Protein 6QHE (pdb70)

Sequence (1555 aa):
HMINMRNRVAIVTGGAMGMGNGCARKLAEAGAKVYLIDRSNLVAAAAQDMREAGLNANHVQVDITDQESLTSAYDGIAAESGRLDVLVNAAGVGDSRMFLDVDDAHYKKVIDVNVRGTWNSCRAAVPHMLSSNKHGRIINFGSISSGPIVADPGWTVYALSKGAIFGFTKALASEFAGQNILVNAILPGSMDTPMMRAAAADTNPADPQSVIDEIAAAVPLKRRLGTIDDAGNLALFLASDLASSYLTGQAIVLDGAFTLAEYQSMINMRNRVAIVTGGAMGMGNGCARKLAEAGAKVYLIDRSNLVAAAAQDMREAGLNANHVQVDITDQESLTSAYDGIAAESGRLDVLVNAAGVGDSRMFLDVDDAHYKKVIDVNVRGTWNSCRAAVPHMLSNKHGRIINFGSISSGPIVADPGWTVYALSKGAIFGFTKALASEFAGQNILVNAILPGSMDTPMMRAAAADTNPADPQSVIDEIAAAVPLKRRLGTIDDAGNLALFLASDLASYLTGQAIVLDGAFTLAEYHMINMRNRVAIVTGGAMGMGNGCARKLAEAGAKVYLIDRSNLVAAAAQDMREAGLNANHVQVDITDQESLTSAYDGIAAESGRLDVLVNAAGVGDSRMFLDVDDAHYKKVIDVNVRGTWNSCRAAVPHMLSNKHGRIINFGSISSGPIVADPGWTVYALSKGAIFGFTKALASEFAGQNILVNAILPGSMDTPMMRAAAADTNPADPQSVIDEIAAAVPLKRLGTIDDAGNLALFLASDLASYLTGQAIVLDGAFTLAEYHMINMRNRVAIVTGGAMGMGNGCARKLAEAGAKVYLIDRSNLVAAAAQDMREAGLNANHVQVDITDQESLTSSAYDGIAAESGRLDVLVNAAGVGDSRMFLDVDDAHYKKVIDVNVRGTWNSCRAAVPHMLSNKHGRIINFGSISSGPIVADPGWTVYALSKGAIFGFTKALASEFAGQNILVNAILPGSMDTPMMRAAAADTNPADPQSVIDEIAAAVPLKRRLGTIDDAGNLALFLASDLASYLTGQAIVLDGAFTLAEYQMINMRNRVAIVTGGAMGMGNGCARKLAEAGAKVYLIDRSNLVAAAAQDMREAGLNANHVQVDITDQESLTSAYDGIAAESGRLDVLVNAAGVGDSRMFLDVDDAHYKKVIDVNVRGTWNSCRAAVPHMLSNKHGRIINFGSISSGPIVADPGWTVYALSKGAIFGFTKALASEFAGQNILVNAILPGSMDTPMMRAAAADTNPADPQSVIDEIAAAVPLKRLGTIDDAGNLALFLASDLASSYLTGQAIVLDGAFTLAEYHMINMRNRVAIVTGGAMGMGNGCARKLAEAGAKVYLIDRSNLVAAAAQDMREAGLNANHVQVDITDQESSLTSAYDGIAAESGRLDVLVNAAGVGDSRMFLDVDDAHYKKVIDVNVRGTWNSCRAAVPHMLSNKHGRIINFGSISSGPIVADPGWTVYALSKGAIFGFTKALASEFAGQNILVNAILPGSMDTPMMRAAAADTNPADPQSVIDEIAAAVPLKRLGTIDDAGNLALFLASDLASSYLTGQAIVLDGAFTLAEY

CATH classification: 3.40.50.720

Organism: NCBI:txid2510797

Structure (mmCIF, N/CA/C/O backbone):
data_6QHE
#
_entry.id   6QHE
#
_cell.length_a   80.731
_cell.length_b   119.041
_cell.length_c   348.578
_cell.angle_alpha   90.00
_cell.angle_beta   90.00
_cell.angle_gamma   90.00
#
_symmetry.space_group_name_H-M   'C 2 2 21'
#
loop_
_entity.id
_entity.type
_entity.pdbx_description
1 polymer 'Alcohol Dehydrogenase'
2 non-polymer NICOTINAMIDE-ADENINE-DINUCLEOTIDE
3 non-polymer 'SODIUM ION'
4 water water
#
loop_
_atom_site.group_PDB
_atom_site.id
_atom_site.type_symbol
_atom_site.label_atom_id
_atom_site.label_alt_id
_atom_site.label_comp_id
_atom_site.label_asym_id
_atom_site.label_entity_id
_atom_site.label_seq_id
_atom_site.pdbx_PDB_ins_code
_atom_site.Cartn_x
_atom_site.Cartn_y
_atom_site.Cartn_z
_atom_site.occupancy
_atom_site.B_iso_or_equiv
_atom_site.auth_seq_id
_atom_site.auth_comp_id
_atom_site.auth_asym_id
_atom_site.auth_atom_id
_atom_site.pdbx_PDB_model_num
ATOM 1 N N . HIS A 1 1 ? 40.130 30.039 288.803 1.00 51.74 0 HIS A N 1
ATOM 2 C CA . HIS A 1 1 ? 40.343 29.350 290.115 1.00 50.07 0 HIS A CA 1
ATOM 3 C C . HIS A 1 1 ? 39.295 29.832 291.132 1.00 47.09 0 HIS A C 1
ATOM 4 O O . HIS A 1 1 ? 39.183 31.039 291.352 1.00 46.56 0 HIS A O 1
ATOM 11 N N . MET A 1 2 ? 38.539 28.923 291.736 1.00 43.95 1 MET A N 1
ATOM 12 C CA . MET A 1 2 ? 37.539 29.298 292.775 1.00 43.10 1 MET A CA 1
ATOM 13 C C . MET A 1 2 ? 38.274 29.610 294.090 1.00 38.24 1 MET A C 1
ATOM 14 O O . MET A 1 2 ? 37.817 30.503 294.818 1.00 40.07 1 MET A O 1
ATOM 19 N N . ILE A 1 3 ? 39.360 28.882 294.373 1.00 34.98 2 ILE A N 1
ATOM 20 C CA . ILE A 1 3 ? 40.231 29.081 295.572 1.00 36.45 2 ILE A CA 1
ATOM 21 C C . ILE A 1 3 ? 41.587 29.560 295.080 1.00 42.50 2 ILE A C 1
ATOM 22 O O . ILE A 1 3 ? 42.192 28.890 294.216 1.00 39.39 2 ILE A O 1
ATOM 27 N N . ASN A 1 4 ? 42.028 30.695 295.591 1.00 38.14 3 ASN A N 1
ATOM 28 C CA . ASN A 1 4 ? 43.369 31.214 295.252 1.00 39.93 3 ASN A CA 1
ATOM 29 C C . ASN A 1 4 ? 43.998 31.718 296.549 1.00 34.16 3 ASN A C 1
ATOM 30 O O . ASN A 1 4 ? 43.565 32.764 297.029 1.00 37.72 3 ASN A O 1
ATOM 35 N N . MET A 1 5 ? 44.959 30.988 297.087 1.00 29.75 4 MET A N 1
ATOM 36 C CA . MET A 1 5 ? 45.633 31.389 298.341 1.00 32.57 4 MET A CA 1
ATOM 37 C C . MET A 1 5 ? 47.011 31.974 298.001 1.00 32.54 4 MET A C 1
ATOM 38 O O . MET A 1 5 ? 47.845 32.094 298.928 1.00 32.67 4 MET A O 1
ATOM 43 N N . ARG A 1 6 ? 47.273 32.349 296.738 1.00 34.53 5 ARG A N 1
ATOM 44 C CA . ARG A 1 6 ? 48.603 32.904 296.339 1.00 35.07 5 ARG A CA 1
ATOM 45 C C . ARG A 1 6 ? 48.909 34.154 297.185 1.00 35.17 5 ARG A C 1
ATOM 46 O O . ARG A 1 6 ? 48.019 34.969 297.412 1.00 34.86 5 ARG A O 1
ATOM 48 N N . ASN A 1 7 ? 50.136 34.301 297.669 1.00 40.99 6 ASN A N 1
ATOM 49 C CA . ASN A 1 7 ? 50.588 35.464 298.480 1.00 39.50 6 ASN A CA 1
ATOM 50 C C . ASN A 1 7 ? 50.003 35.410 299.909 1.00 43.93 6 ASN A C 1
ATOM 51 O O . ASN A 1 7 ? 50.318 36.314 300.671 1.00 42.89 6 ASN A O 1
ATOM 56 N N . ARG A 1 8 ? 49.234 34.387 300.291 1.00 34.09 7 ARG A N 1
ATOM 57 C CA . ARG A 1 8 ? 48.812 34.235 301.698 1.00 33.03 7 ARG A CA 1
ATOM 58 C C . ARG A 1 8 ? 49.881 33.434 302.442 1.00 28.51 7 ARG A C 1
ATOM 59 O O . ARG A 1 8 ? 50.511 32.531 301.854 1.00 33.30 7 ARG A O 1
ATOM 67 N N . VAL A 1 9 ? 50.050 33.736 303.714 1.00 26.28 8 VAL A N 1
ATOM 68 C CA . VAL A 1 9 ? 51.014 33.028 304.597 1.00 27.37 8 VAL A CA 1
ATOM 69 C C . VAL A 1 9 ? 50.226 32.245 305.646 1.00 28.96 8 VAL A C 1
ATOM 70 O O . VAL A 1 9 ? 49.411 32.847 306.354 1.00 26.92 8 VAL A O 1
ATOM 74 N N . ALA A 1 10 ? 50.474 30.949 305.743 1.00 27.73 9 ALA A N 1
ATOM 75 C CA . ALA A 1 10 ? 49.816 30.053 306.720 1.00 29.25 9 ALA A CA 1
ATOM 76 C C . ALA A 1 10 ? 50.848 29.395 307.628 1.00 27.52 9 ALA A C 1
ATOM 77 O O . ALA A 1 10 ? 51.901 28.962 307.130 1.00 30.24 9 ALA A O 1
ATOM 79 N N . ILE A 1 11 ? 50.496 29.247 308.897 1.00 26.09 10 ILE A N 1
ATOM 80 C CA . ILE A 1 11 ? 51.211 28.399 309.883 1.00 27.01 10 ILE A CA 1
ATOM 81 C C . ILE A 1 11 ? 50.303 27.217 310.184 1.00 28.11 10 ILE A C 1
ATOM 82 O O . ILE A 1 11 ? 49.125 27.450 310.531 1.00 28.24 10 ILE A O 1
ATOM 87 N N . VAL A 1 12 ? 50.844 26.004 310.120 1.00 25.74 11 VAL A N 1
ATOM 88 C CA . VAL A 1 12 ? 50.095 24.790 310.517 1.00 25.58 11 VAL A CA 1
ATOM 89 C C . VAL A 1 12 ? 50.866 24.077 311.615 1.00 29.06 11 VAL A C 1
ATOM 90 O O . VAL A 1 12 ? 51.957 23.529 311.339 1.00 28.22 11 VAL A O 1
ATOM 94 N N . THR A 1 13 ? 50.294 24.018 312.811 1.00 25.92 12 THR A N 1
ATOM 95 C CA . THR A 1 13 ? 50.884 23.209 313.909 1.00 29.07 12 THR A CA 1
ATOM 96 C C . THR A 1 13 ? 50.540 21.751 313.641 1.00 28.90 12 THR A C 1
ATOM 97 O O . THR A 1 13 ? 49.488 21.479 313.039 1.00 28.50 12 THR A O 1
ATOM 101 N N . GLY A 1 14 ? 51.390 20.835 314.082 1.00 26.96 13 GLY A N 1
ATOM 102 C CA . GLY A 1 14 ? 51.241 19.403 313.789 1.00 27.53 13 GLY A CA 1
ATOM 103 C C . GLY A 1 14 ? 51.520 19.103 312.325 1.00 26.50 13 GLY A C 1
ATOM 104 O O . GLY A 1 14 ? 51.035 18.096 311.829 1.00 29.50 13 GLY A O 1
ATOM 105 N N . GLY A 1 15 ? 52.277 19.961 311.631 1.00 27.15 14 GLY A N 1
ATOM 106 C CA . GLY A 1 15 ? 52.493 19.872 310.175 1.00 29.54 14 GLY A CA 1
ATOM 107 C C . GLY A 1 15 ? 53.303 18.653 309.720 1.00 32.83 14 GLY A C 1
ATOM 108 O O . GLY A 1 15 ? 53.269 18.372 308.531 1.00 31.24 14 GLY A O 1
ATOM 109 N N . ALA A 1 16 ? 54.005 17.947 310.616 1.00 33.80 15 ALA A N 1
ATOM 110 C CA . ALA A 1 16 ? 54.961 16.877 310.216 1.00 33.54 15 ALA A CA 1
ATOM 111 C C . ALA A 1 16 ? 54.192 15.661 309.699 1.00 37.79 15 ALA A C 1
ATOM 112 O O . ALA A 1 16 ? 54.718 14.958 308.843 1.00 34.49 15 ALA A O 1
ATOM 114 N N . MET A 1 17 ? 52.997 15.380 310.227 1.00 31.75 16 MET A N 1
ATOM 115 C CA . MET A 1 17 ? 52.236 14.176 309.851 1.00 29.84 16 MET A CA 1
ATOM 116 C C . MET A 1 17 ? 50.752 14.365 310.162 1.00 30.33 16 MET A C 1
ATOM 117 O O . MET A 1 17 ? 50.390 15.414 310.714 1.00 27.90 16 MET A O 1
ATOM 122 N N . GLY A 1 18 ? 49.948 13.372 309.815 1.00 26.59 17 GLY A N 1
ATOM 123 C CA . GLY A 1 18 ? 48.520 13.361 310.174 1.00 29.43 17 GLY A CA 1
ATOM 124 C C . GLY A 1 18 ? 47.785 14.540 309.582 1.00 25.97 17 GLY A C 1
ATOM 125 O O . GLY A 1 18 ? 48.174 15.044 308.505 1.00 25.23 17 GLY A O 1
ATOM 126 N N . MET A 1 19 ? 46.708 14.971 310.252 1.00 27.90 18 MET A N 1
ATOM 127 C CA . MET A 1 19 ? 45.822 15.983 309.637 1.00 26.59 18 MET A CA 1
ATOM 128 C C . MET A 1 19 ? 46.543 17.323 309.439 1.00 25.83 18 MET A C 1
ATOM 129 O O . MET A 1 19 ? 46.235 18.019 308.474 1.00 26.55 18 MET A O 1
ATOM 134 N N . GLY A 1 20 ? 47.452 17.702 310.327 1.00 24.64 19 GLY A N 1
ATOM 135 C CA . GLY A 1 20 ? 48.219 18.948 310.125 1.00 24.78 19 GLY A CA 1
ATOM 136 C C . GLY A 1 20 ? 48.988 18.898 308.812 1.00 24.88 19 GLY A C 1
ATOM 137 O O . GLY A 1 20 ? 48.977 19.874 308.055 1.00 26.10 19 GLY A O 1
ATOM 138 N N . ASN A 1 21 ? 49.598 17.759 308.507 1.00 27.88 20 ASN A N 1
ATOM 139 C CA . ASN A 1 21 ? 50.333 17.589 307.228 1.00 28.09 20 ASN A CA 1
ATOM 140 C C . ASN A 1 21 ? 49.350 17.745 306.060 1.00 30.78 20 ASN A C 1
ATOM 141 O O . ASN A 1 21 ? 49.679 18.470 305.078 1.00 28.57 20 ASN A O 1
ATOM 146 N N . GLY A 1 22 ? 48.171 17.133 306.148 1.00 27.75 21 GLY A N 1
ATOM 147 C CA . GLY A 1 22 ? 47.121 17.281 305.118 1.00 26.22 21 GLY A CA 1
ATOM 148 C C . GLY A 1 22 ? 46.728 18.739 304.928 1.00 25.22 21 GLY A C 1
ATOM 149 O O . GLY A 1 22 ? 46.610 19.183 303.784 1.00 25.74 21 GLY A O 1
ATOM 150 N N . CYS A 1 23 ? 46.509 19.471 306.029 1.00 24.56 22 CYS A N 1
ATOM 151 C CA . CYS A 1 23 ? 46.113 20.894 305.956 1.00 24.97 22 CYS A CA 1
ATOM 152 C C . CYS A 1 23 ? 47.218 21.719 305.286 1.00 27.37 22 CYS A C 1
ATOM 153 O O . CYS A 1 23 ? 46.927 22.593 304.439 1.00 25.32 22 CYS A O 1
ATOM 156 N N . ALA A 1 24 ? 48.468 21.508 305.693 1.00 28.41 23 ALA A N 1
ATOM 157 C CA . ALA A 1 24 ? 49.605 22.256 305.102 1.00 26.60 23 ALA A CA 1
ATOM 158 C C . ALA A 1 24 ? 49.681 21.974 303.591 1.00 24.40 23 ALA A C 1
ATOM 159 O O . ALA A 1 24 ? 49.844 22.911 302.818 1.00 25.56 23 ALA A O 1
ATOM 161 N N . ARG A 1 25 ? 49.531 20.716 303.188 1.00 29.84 24 ARG A N 1
ATOM 162 C CA . ARG A 1 25 ? 49.599 20.300 301.763 1.00 29.27 24 ARG A CA 1
ATOM 163 C C . ARG A 1 25 ? 48.481 20.993 300.984 1.00 28.96 24 ARG A C 1
ATOM 164 O O . ARG A 1 25 ? 48.767 21.579 299.925 1.00 25.91 24 ARG A O 1
ATOM 167 N N . LYS A 1 26 ? 47.244 21.008 301.492 1.00 29.61 25 LYS A N 1
ATOM 168 C CA . LYS A 1 26 ? 46.126 21.602 300.717 1.00 24.80 25 LYS A CA 1
ATOM 169 C C . LYS A 1 26 ? 46.330 23.115 300.607 1.00 24.56 25 LYS A C 1
ATOM 170 O O . LYS A 1 26 ? 46.078 23.660 299.531 1.00 27.88 25 LYS A O 1
ATOM 176 N N . LEU A 1 27 ? 46.751 23.776 301.682 1.00 25.69 26 LEU A N 1
ATOM 177 C CA . LEU A 1 27 ? 46.971 25.246 301.649 1.00 25.97 26 LEU A CA 1
ATOM 178 C C . LEU A 1 27 ? 48.089 25.562 300.634 1.00 27.65 26 LEU A C 1
ATOM 179 O O . LEU A 1 27 ? 47.949 26.520 299.851 1.00 28.84 26 LEU A O 1
ATOM 184 N N . ALA A 1 28 ? 49.139 24.739 300.619 1.00 30.77 27 ALA A N 1
ATOM 185 C CA . ALA A 1 28 ? 50.311 24.930 299.721 1.00 29.22 27 ALA A CA 1
ATOM 186 C C . ALA A 1 28 ? 49.885 24.680 298.269 1.00 32.82 27 ALA A C 1
ATOM 187 O O . ALA A 1 28 ? 50.267 25.477 297.393 1.00 33.89 27 ALA A O 1
ATOM 189 N N . GLU A 1 29 ? 49.064 23.663 298.027 1.00 28.50 28 GLU A N 1
ATOM 190 C CA . GLU A 1 29 ? 48.556 23.351 296.663 1.00 31.31 28 GLU A CA 1
ATOM 191 C C . GLU A 1 29 ? 47.719 24.517 296.153 1.00 33.11 28 GLU A C 1
ATOM 192 O O . GLU A 1 29 ? 47.746 24.780 294.949 1.00 28.50 28 GLU A O 1
ATOM 198 N N . ALA A 1 30 ? 47.037 25.235 297.045 1.00 29.00 29 ALA A N 1
ATOM 199 C CA . ALA A 1 30 ? 46.198 26.397 296.685 1.00 30.52 29 ALA A CA 1
ATOM 200 C C . ALA A 1 30 ? 47.052 27.659 296.505 1.00 29.84 29 ALA A C 1
ATOM 201 O O . ALA A 1 30 ? 46.481 28.689 296.151 1.00 29.07 29 ALA A O 1
ATOM 203 N N . GLY A 1 31 ? 48.367 27.584 296.762 1.00 32.53 30 GLY A N 1
ATOM 204 C CA . GLY A 1 31 ? 49.316 28.666 296.437 1.00 35.02 30 GLY A CA 1
ATOM 205 C C . GLY A 1 31 ? 49.852 29.384 297.659 1.00 32.57 30 GLY A C 1
ATOM 206 O O . GLY A 1 31 ? 50.639 30.313 297.478 1.00 28.77 30 GLY A O 1
ATOM 207 N N . ALA A 1 32 ? 49.440 28.998 298.868 1.00 28.65 31 ALA A N 1
ATOM 208 C CA . ALA A 1 32 ? 49.901 29.668 300.111 1.00 29.10 31 ALA A CA 1
ATOM 209 C C . ALA A 1 32 ? 51.389 29.376 300.310 1.00 29.28 31 ALA A C 1
ATOM 210 O O . ALA A 1 32 ? 51.880 28.278 299.911 1.00 30.49 31 ALA A O 1
ATOM 212 N N . LYS A 1 33 ? 52.071 30.315 300.964 1.00 31.36 32 LYS A N 1
ATOM 213 C CA . LYS A 1 33 ? 53.371 30.045 301.628 1.00 32.08 32 LYS A CA 1
ATOM 214 C C . LYS A 1 33 ? 53.068 29.420 302.978 1.00 28.85 32 LYS A C 1
ATOM 215 O O . LYS A 1 33 ? 52.443 30.102 303.817 1.00 32.37 32 LYS A O 1
ATOM 221 N N . VAL A 1 34 ? 53.443 28.169 303.182 1.00 27.28 33 VAL A N 1
ATOM 222 C CA . VAL A 1 34 ? 53.051 27.413 304.398 1.00 29.12 33 VAL A CA 1
ATOM 223 C C . VAL A 1 34 ? 54.285 27.144 305.269 1.00 29.43 33 VAL A C 1
ATOM 224 O O . VAL A 1 34 ? 55.331 26.774 304.729 1.00 29.65 33 VAL A O 1
ATOM 228 N N . TYR A 1 35 ? 54.136 27.319 306.572 1.00 26.34 34 TYR A N 1
ATOM 229 C CA . TYR A 1 35 ? 55.129 26.919 307.590 1.00 27.93 34 TYR A CA 1
ATOM 230 C C . TYR A 1 35 ? 54.574 25.761 308.401 1.00 29.39 34 TYR A C 1
ATOM 231 O O . TYR A 1 35 ? 53.516 25.928 309.057 1.00 28.34 34 TYR A O 1
ATOM 240 N N . LEU A 1 36 ? 55.250 24.629 308.351 1.00 27.55 35 LEU A N 1
ATOM 241 C CA . LEU A 1 36 ? 54.980 23.441 309.193 1.00 28.82 35 LEU A CA 1
ATOM 242 C C . LEU A 1 36 ? 55.627 23.655 310.563 1.00 36.80 35 LEU A C 1
ATOM 243 O O . LEU A 1 36 ? 56.877 23.769 310.635 1.00 36.24 35 LEU A O 1
ATOM 248 N N . ILE A 1 37 ? 54.815 23.731 311.612 1.00 31.68 36 ILE A N 1
ATOM 249 C CA . ILE A 1 37 ? 55.273 23.890 313.023 1.00 32.42 36 ILE A CA 1
ATOM 250 C C . ILE A 1 37 ? 55.083 22.524 313.674 1.00 35.33 36 ILE A C 1
ATOM 251 O O . ILE A 1 37 ? 53.976 21.978 313.646 1.00 32.90 36 ILE A O 1
ATOM 256 N N . ASP A 1 38 ? 56.143 21.965 314.244 1.00 29.61 37 ASP A N 1
ATOM 257 C CA . ASP A 1 38 ? 56.050 20.639 314.882 1.00 29.72 37 ASP A CA 1
ATOM 258 C C . ASP A 1 38 ? 57.266 20.439 315.791 1.00 36.96 37 ASP A C 1
ATOM 259 O O . ASP A 1 38 ? 58.365 20.996 315.486 1.00 31.64 37 ASP A O 1
ATOM 264 N N . ARG A 1 39 ? 57.085 19.691 316.861 1.00 36.16 38 ARG A N 1
ATOM 265 C CA . ARG A 1 39 ? 58.196 19.284 317.765 1.00 33.85 38 ARG A CA 1
ATOM 266 C C . ARG A 1 39 ? 58.985 18.151 317.089 1.00 38.88 38 ARG A C 1
ATOM 267 O O . ARG A 1 39 ? 60.114 17.926 317.477 1.00 34.87 38 ARG A O 1
ATOM 270 N N . SER A 1 40 ? 58.383 17.422 316.150 1.00 37.41 39 SER A N 1
ATOM 271 C CA . SER A 1 40 ? 58.983 16.201 315.556 1.00 40.66 39 SER A CA 1
ATOM 272 C C . SER A 1 40 ? 60.228 16.555 314.727 1.00 40.58 39 SER A C 1
ATOM 273 O O . SER A 1 40 ? 60.189 17.516 313.937 1.00 34.38 39 SER A O 1
ATOM 276 N N . ASN A 1 41 ? 61.272 15.733 314.807 1.00 38.32 40 ASN A N 1
ATOM 277 C CA . ASN A 1 41 ? 62.474 15.945 313.952 1.00 39.64 40 ASN A CA 1
ATOM 278 C C . ASN A 1 41 ? 62.149 15.597 312.497 1.00 38.45 40 ASN A C 1
ATOM 279 O O . ASN A 1 41 ? 62.950 15.955 311.615 1.00 43.57 40 ASN A O 1
ATOM 284 N N . LEU A 1 42 ? 60.990 15.000 312.222 1.00 36.62 41 LEU A N 1
ATOM 285 C CA . LEU A 1 42 ? 60.528 14.646 310.846 1.00 37.28 41 LEU A CA 1
ATOM 286 C C . LEU A 1 42 ? 59.995 15.876 310.122 1.00 33.21 41 LEU A C 1
ATOM 287 O O . LEU A 1 42 ? 59.736 15.775 308.902 1.00 37.79 41 LEU A O 1
ATOM 292 N N . VAL A 1 43 ? 59.853 17.008 310.790 1.00 34.58 42 VAL A N 1
ATOM 293 C CA . VAL A 1 43 ? 59.158 18.166 310.170 1.00 35.22 42 VAL A CA 1
ATOM 294 C C . VAL A 1 43 ? 60.004 18.728 309.019 1.00 37.50 42 VAL A C 1
ATOM 295 O O . VAL A 1 43 ? 59.417 19.153 308.021 1.00 33.77 42 VAL A O 1
ATOM 299 N N . ALA A 1 44 ? 61.340 18.755 309.124 1.00 41.49 43 ALA A N 1
ATOM 300 C CA . ALA A 1 44 ? 62.188 19.300 308.032 1.00 37.27 43 ALA A CA 1
ATOM 301 C C . ALA A 1 44 ? 61.972 18.477 306.751 1.00 34.58 43 ALA A C 1
ATOM 302 O O . ALA A 1 44 ? 61.751 19.082 305.689 1.00 35.73 43 ALA A O 1
ATOM 304 N N . ALA A 1 45 ? 61.967 17.149 306.845 1.00 36.56 44 ALA A N 1
ATOM 305 C CA . ALA A 1 45 ? 61.754 16.248 305.691 1.00 34.96 44 ALA A CA 1
ATOM 306 C C . ALA A 1 45 ? 60.339 16.439 305.136 1.00 38.64 44 ALA A C 1
ATOM 307 O O . ALA A 1 45 ? 60.149 16.343 303.910 1.00 36.56 44 ALA A O 1
ATOM 309 N N . ALA A 1 46 ? 59.353 16.655 306.007 1.00 36.71 45 ALA A N 1
ATOM 310 C CA . ALA A 1 46 ? 57.958 16.889 305.561 1.00 38.83 45 ALA A CA 1
ATOM 311 C C . ALA A 1 46 ? 57.924 18.135 304.669 1.00 32.54 45 ALA A C 1
ATOM 312 O O . ALA A 1 46 ? 57.271 18.094 303.611 1.00 36.01 45 ALA A O 1
ATOM 314 N N . ALA A 1 47 ? 58.565 19.228 305.080 1.00 31.63 46 ALA A N 1
ATOM 315 C CA . ALA A 1 47 ? 58.564 20.487 304.304 1.00 34.53 46 ALA A CA 1
ATOM 316 C C . ALA A 1 47 ? 59.352 20.266 302.996 1.00 37.89 46 ALA A C 1
ATOM 317 O O . ALA A 1 47 ? 58.895 20.712 301.937 1.00 33.47 46 ALA A O 1
ATOM 319 N N . GLN A 1 48 ? 60.485 19.564 303.080 1.00 38.70 47 GLN A N 1
ATOM 320 C CA . GLN A 1 48 ? 61.315 19.204 301.898 1.00 41.11 47 GLN A CA 1
ATOM 321 C C . GLN A 1 48 ? 60.466 18.460 300.856 1.00 39.82 47 GLN A C 1
ATOM 322 O O . GLN A 1 48 ? 60.519 18.857 299.672 1.00 36.88 47 GLN A O 1
ATOM 328 N N . ASP A 1 49 ? 59.705 17.448 301.278 1.00 43.59 48 ASP A N 1
ATOM 329 C CA . ASP A 1 49 ? 58.832 16.632 300.380 1.00 43.96 48 ASP A CA 1
ATOM 330 C C . ASP A 1 49 ? 57.843 17.536 299.643 1.00 41.55 48 ASP A C 1
ATOM 331 O O . ASP A 1 49 ? 57.624 17.329 298.459 1.00 39.94 48 ASP A O 1
ATOM 336 N N . MET A 1 50 ? 57.296 18.548 300.317 1.00 39.41 49 MET A N 1
ATOM 337 C CA . MET A 1 50 ? 56.349 19.481 299.676 1.00 37.13 49 MET A CA 1
ATOM 338 C C . MET A 1 50 ? 57.070 20.372 298.668 1.00 38.66 49 MET A C 1
ATOM 339 O O . MET A 1 50 ? 56.525 20.578 297.568 1.00 35.50 49 MET A O 1
ATOM 344 N N . ARG A 1 51 ? 58.258 20.876 299.000 1.00 38.39 50 ARG A N 1
ATOM 345 C CA . ARG A 1 51 ? 59.047 21.720 298.063 1.00 38.54 50 ARG A CA 1
ATOM 346 C C . ARG A 1 51 ? 59.386 20.902 296.803 1.00 35.27 50 ARG A C 1
ATOM 347 O O . ARG A 1 51 ? 59.304 21.451 295.723 1.00 39.77 50 ARG A O 1
ATOM 355 N N . GLU A 1 52 ? 59.648 19.610 296.951 1.00 36.75 51 GLU A N 1
ATOM 356 C CA . GLU A 1 52 ? 59.955 18.716 295.806 1.00 43.03 51 GLU A CA 1
ATOM 357 C C . GLU A 1 52 ? 58.719 18.536 294.919 1.00 47.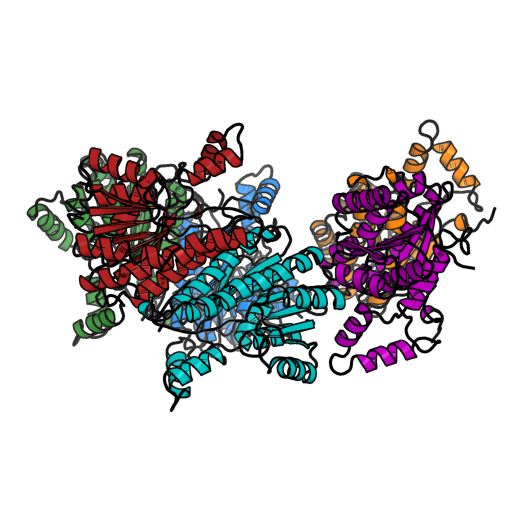89 51 GLU A C 1
ATOM 358 O O . GLU A 1 52 ? 58.894 18.240 293.733 1.00 42.15 51 GLU A O 1
ATOM 364 N N . ALA A 1 53 ? 57.505 18.714 295.440 1.00 45.88 52 ALA A N 1
ATOM 365 C CA . ALA A 1 53 ? 56.264 18.654 294.630 1.00 44.75 52 ALA A CA 1
ATOM 366 C C . ALA A 1 53 ? 55.906 20.041 294.097 1.00 38.93 52 ALA A C 1
ATOM 367 O O . ALA A 1 53 ? 54.806 20.185 293.592 1.00 46.61 52 ALA A O 1
ATOM 369 N N . GLY A 1 54 ? 56.799 21.022 294.219 1.00 38.62 53 GLY A N 1
ATOM 370 C CA . GLY A 1 54 ? 56.654 22.377 293.654 1.00 38.52 53 GLY A CA 1
ATOM 371 C C . GLY A 1 54 ? 55.905 23.338 294.578 1.00 38.97 53 GLY A C 1
ATOM 372 O O . GLY A 1 54 ? 55.522 24.406 294.108 1.00 43.41 53 GLY A O 1
ATOM 373 N N . LEU A 1 55 ? 55.736 23.001 295.855 1.00 37.73 54 LEU A N 1
ATOM 374 C CA . LEU A 1 55 ? 54.924 23.794 296.819 1.00 38.19 54 LEU A CA 1
ATOM 375 C C . LEU A 1 55 ? 55.838 24.707 297.645 1.00 39.92 54 LEU A C 1
ATOM 376 O O . LEU A 1 55 ? 56.979 24.327 297.919 1.00 38.42 54 LEU A O 1
ATOM 381 N N . ASN A 1 56 ? 55.348 25.882 298.044 1.00 38.32 55 ASN A N 1
ATOM 382 C CA . ASN A 1 56 ? 56.091 26.833 298.903 1.00 33.00 55 ASN A CA 1
ATOM 383 C C . ASN A 1 56 ? 55.902 26.435 300.383 1.00 37.01 55 ASN A C 1
ATOM 384 O O . ASN A 1 56 ? 55.080 27.043 301.082 1.00 32.17 55 ASN A O 1
ATOM 389 N N . ALA A 1 57 ? 56.676 25.447 300.846 1.00 34.84 56 ALA A N 1
ATOM 390 C CA . ALA A 1 57 ? 56.666 24.911 302.222 1.00 34.95 56 ALA A CA 1
ATOM 391 C C . ALA A 1 57 ? 57.997 25.205 302.943 1.00 37.73 56 ALA A C 1
ATOM 392 O O . ALA A 1 57 ? 59.056 25.174 302.304 1.00 36.21 56 ALA A O 1
ATOM 394 N N . ASN A 1 58 ? 57.893 25.487 304.234 1.00 36.81 57 ASN A N 1
ATOM 395 C CA . ASN A 1 58 ? 58.949 25.880 305.194 1.00 36.50 57 ASN A CA 1
ATOM 396 C C . ASN A 1 58 ? 58.649 25.163 306.508 1.00 36.05 57 ASN A C 1
ATOM 397 O O . ASN A 1 58 ? 57.494 24.695 306.656 1.00 32.81 57 ASN A O 1
ATOM 402 N N . HIS A 1 59 ? 59.592 25.054 307.444 1.00 35.62 58 HIS A N 1
ATOM 403 C CA . HIS A 1 59 ? 59.337 24.415 308.759 1.00 31.64 58 HIS A CA 1
ATOM 404 C C . HIS A 1 59 ? 59.964 25.246 309.880 1.00 38.39 58 HIS A C 1
ATOM 405 O O . HIS A 1 59 ? 60.915 25.998 309.629 1.00 32.38 58 HIS A O 1
ATOM 412 N N . VAL A 1 60 ? 59.424 25.104 311.081 1.00 33.44 59 VAL A N 1
ATOM 413 C CA . VAL A 1 60 ? 60.071 25.486 312.358 1.00 34.83 59 VAL A CA 1
ATOM 414 C C . VAL A 1 60 ? 59.858 24.316 313.300 1.00 41.19 59 VAL A C 1
ATOM 415 O O . VAL A 1 60 ? 58.702 23.908 313.538 1.00 37.09 59 VAL A O 1
ATOM 419 N N . GLN A 1 61 ? 60.952 23.740 313.777 1.00 36.43 60 GLN A N 1
ATOM 420 C CA . GLN A 1 61 ? 60.874 22.717 314.832 1.00 37.30 60 GLN A CA 1
ATOM 421 C C . GLN A 1 61 ? 60.756 23.476 316.157 1.00 41.82 60 GLN A C 1
ATOM 422 O O . GLN A 1 61 ? 61.699 24.176 316.545 1.00 38.64 60 GLN A O 1
ATOM 428 N N . VAL A 1 62 ? 59.594 23.398 316.796 1.00 35.94 61 VAL A N 1
ATOM 429 C CA . VAL A 1 62 ? 59.321 24.137 318.057 1.00 37.00 61 VAL A CA 1
ATOM 430 C C . VAL A 1 62 ? 58.194 23.409 318.797 1.00 37.49 61 VAL A C 1
ATOM 431 O O . VAL A 1 62 ? 57.353 22.748 318.121 1.00 35.33 61 VAL A O 1
ATOM 435 N N . ASP A 1 63 ? 58.205 23.505 320.111 1.00 38.58 62 ASP A N 1
ATOM 436 C CA . ASP A 1 63 ? 57.186 22.898 320.997 1.00 42.87 62 ASP A CA 1
ATOM 437 C C . ASP A 1 63 ? 56.128 23.969 321.298 1.00 36.15 62 ASP A C 1
ATOM 438 O O . ASP A 1 63 ? 56.448 24.990 321.895 1.00 32.88 62 ASP A O 1
ATOM 443 N N . ILE A 1 64 ? 54.872 23.738 320.914 1.00 34.45 63 ILE A N 1
ATOM 444 C CA . ILE A 1 64 ? 53.794 24.757 321.093 1.00 31.18 63 ILE A CA 1
ATOM 445 C C . ILE A 1 64 ? 53.509 24.983 322.581 1.00 28.64 63 ILE A C 1
ATOM 446 O O . ILE A 1 64 ? 52.853 25.985 322.878 1.00 30.07 63 ILE A O 1
ATOM 451 N N . THR A 1 65 ? 53.928 24.095 323.491 1.00 30.74 64 THR A N 1
ATOM 452 C CA . THR A 1 65 ? 53.734 24.297 324.952 1.00 33.90 64 THR A CA 1
ATOM 453 C C . THR A 1 65 ? 54.787 25.270 325.516 1.00 35.68 64 THR A C 1
ATOM 454 O O . THR A 1 65 ? 54.639 25.653 326.666 1.00 36.78 64 THR A O 1
ATOM 458 N N . ASP A 1 66 ? 55.767 25.672 324.724 1.00 35.99 65 ASP A N 1
ATOM 459 C CA . ASP A 1 66 ? 56.800 26.657 325.153 1.00 38.78 65 ASP A CA 1
ATOM 460 C C . ASP A 1 66 ? 56.417 28.020 324.579 1.00 33.50 65 ASP A C 1
ATOM 461 O O . ASP A 1 66 ? 56.753 28.295 323.408 1.00 34.39 65 ASP A O 1
ATOM 466 N N . GLN A 1 67 ? 55.716 28.831 325.359 1.00 35.98 66 GLN A N 1
ATOM 467 C CA . GLN A 1 67 ? 55.086 30.059 324.825 1.00 37.09 66 GLN A CA 1
ATOM 468 C C . GLN A 1 67 ? 56.153 31.010 324.278 1.00 43.36 66 GLN A C 1
ATOM 469 O O . GLN A 1 67 ? 55.916 31.605 323.203 1.00 37.94 66 GLN A O 1
ATOM 475 N N . GLU A 1 68 ? 57.275 31.182 324.986 1.00 38.93 67 GLU A N 1
ATOM 476 C CA . GLU A 1 68 ? 58.341 32.147 324.573 1.00 41.70 67 GLU A CA 1
ATOM 477 C C . GLU A 1 68 ? 58.933 31.713 323.224 1.00 35.76 67 GLU A C 1
ATOM 478 O O . GLU A 1 68 ? 59.036 32.560 322.308 1.00 37.78 67 GLU A O 1
ATOM 480 N N . SER A 1 69 ? 59.293 30.433 323.065 1.00 36.25 68 SER A N 1
ATOM 481 C CA . SER A 1 69 ? 59.904 29.913 321.825 1.00 38.36 68 SER A CA 1
ATOM 482 C C . SER A 1 69 ? 58.880 29.991 320.680 1.00 36.66 68 SER A C 1
ATOM 483 O O . SER A 1 69 ? 59.256 30.277 319.545 1.00 35.27 68 SER A O 1
ATOM 486 N N . LEU A 1 70 ? 57.616 29.694 320.959 1.00 34.63 69 LEU A N 1
ATOM 487 C CA . LEU A 1 70 ? 56.594 29.695 319.878 1.00 30.61 69 LEU A CA 1
ATOM 488 C C . LEU A 1 70 ? 56.387 31.134 319.422 1.00 26.95 69 LEU A C 1
ATOM 489 O O . LEU A 1 70 ? 56.318 31.348 318.202 1.00 30.63 69 LEU A O 1
ATOM 494 N N . THR A 1 71 ? 56.296 32.081 320.356 1.00 33.19 70 THR A N 1
ATOM 495 C CA . THR A 1 71 ? 56.107 33.512 320.034 1.00 32.97 70 THR A CA 1
ATOM 496 C C . THR A 1 71 ? 57.297 33.983 319.184 1.00 37.82 70 THR A C 1
ATOM 497 O O . THR A 1 71 ? 57.076 34.647 318.162 1.00 34.86 70 THR A O 1
ATOM 501 N N . SER A 1 72 ? 58.521 33.617 319.581 1.00 35.20 71 SER A N 1
ATOM 502 C CA . SER A 1 72 ? 59.736 33.999 318.811 1.00 38.53 71 SER A CA 1
ATOM 503 C C . SER A 1 72 ? 59.633 33.421 317.386 1.00 32.89 71 SER A C 1
ATOM 504 O O . SER A 1 72 ? 59.866 34.155 316.412 1.00 34.60 71 SER A O 1
ATOM 507 N N . ALA A 1 73 ? 59.244 32.147 317.242 1.00 32.61 72 ALA A N 1
ATOM 508 C CA . ALA A 1 73 ? 59.072 31.505 315.921 1.00 31.39 72 ALA A CA 1
ATOM 509 C C . ALA A 1 73 ? 58.041 32.255 315.076 1.00 30.16 72 ALA A C 1
ATOM 510 O O . ALA A 1 73 ? 58.305 32.520 313.890 1.00 31.64 72 ALA A O 1
ATOM 512 N N . TYR A 1 74 ? 56.858 32.557 315.618 1.00 31.45 73 TYR A N 1
ATOM 513 C CA . TYR A 1 74 ? 55.792 33.203 314.815 1.00 31.41 73 TYR A CA 1
ATOM 514 C C . TYR A 1 74 ? 56.207 34.640 314.458 1.00 30.44 73 TYR A C 1
ATOM 515 O O . TYR A 1 74 ? 55.913 35.072 313.334 1.00 31.41 73 TYR A O 1
ATOM 524 N N . ASP A 1 75 ? 56.851 35.361 315.382 1.00 32.01 74 ASP A N 1
ATOM 525 C CA . ASP A 1 75 ? 57.362 36.730 315.105 1.00 35.98 74 ASP A CA 1
ATOM 526 C C . ASP A 1 75 ? 58.345 36.666 313.919 1.00 31.90 74 ASP A C 1
ATOM 527 O O . ASP A 1 75 ? 58.273 37.533 313.030 1.00 34.13 74 ASP A O 1
ATOM 532 N N . GLY A 1 76 ? 59.221 35.674 313.903 1.00 31.34 75 GLY A N 1
ATOM 533 C CA . GLY A 1 76 ? 60.193 35.455 312.815 1.00 36.81 75 GLY A CA 1
ATOM 534 C C . GLY A 1 76 ? 59.523 35.142 311.490 1.00 37.57 75 GLY A C 1
ATOM 535 O O . GLY A 1 76 ? 59.916 35.712 310.448 1.00 34.62 75 GLY A O 1
ATOM 536 N N . ILE A 1 77 ? 58.501 34.286 311.507 1.00 34.85 76 ILE A N 1
ATOM 537 C CA . ILE A 1 77 ? 57.712 33.951 310.289 1.00 34.42 76 ILE A CA 1
ATOM 538 C C . ILE A 1 77 ? 57.068 35.231 309.736 1.00 29.34 76 ILE A C 1
ATOM 539 O O . ILE A 1 77 ? 57.159 35.470 308.513 1.00 32.12 76 ILE A O 1
ATOM 544 N N . ALA A 1 78 ? 56.427 36.022 310.583 1.00 31.67 77 ALA A N 1
ATOM 545 C CA . ALA A 1 78 ? 55.712 37.240 310.153 1.00 32.94 77 ALA A CA 1
ATOM 546 C C . ALA A 1 78 ? 56.716 38.273 309.609 1.00 39.85 77 ALA A C 1
ATOM 547 O O . ALA A 1 78 ? 56.407 38.936 308.598 1.00 40.22 77 ALA A O 1
ATOM 549 N N . ALA A 1 79 ? 57.860 38.428 310.280 1.00 37.18 78 ALA A N 1
ATOM 550 C CA . ALA A 1 79 ? 58.927 39.396 309.902 1.00 43.44 78 ALA A CA 1
ATOM 551 C C . ALA A 1 79 ? 59.475 39.034 308.519 1.00 40.52 78 ALA A C 1
ATOM 552 O O . ALA A 1 79 ? 59.539 39.915 307.669 1.00 41.51 78 ALA A O 1
ATOM 554 N N . GLU A 1 80 ? 59.786 37.765 308.283 1.00 41.29 79 GLU A N 1
ATOM 555 C CA . GLU A 1 80 ? 60.434 37.342 307.015 1.00 42.49 79 GLU A CA 1
ATOM 556 C C . GLU A 1 80 ? 59.402 37.235 305.885 1.00 42.58 79 GLU A C 1
ATOM 557 O O . GLU A 1 80 ? 59.823 37.312 304.738 1.00 38.96 79 GLU A O 1
ATOM 563 N N . SER A 1 81 ? 58.101 37.109 306.171 1.00 39.38 80 SER A N 1
ATOM 564 C CA . SER A 1 81 ? 57.041 36.961 305.132 1.00 37.75 80 SER A CA 1
ATOM 565 C C . SER A 1 81 ? 56.324 38.284 304.886 1.00 37.01 80 SER A C 1
ATOM 566 O O . SER A 1 81 ? 55.650 38.397 303.845 1.00 39.77 80 SER A O 1
ATOM 569 N N . GLY A 1 82 ? 56.361 39.191 305.863 1.00 36.84 81 GLY A N 1
ATOM 570 C CA . GLY A 1 82 ? 55.676 40.493 305.804 1.00 34.82 81 GLY A CA 1
ATOM 571 C C . GLY A 1 82 ? 54.214 40.417 306.207 1.00 36.75 81 GLY A C 1
ATOM 572 O O . GLY A 1 82 ? 53.535 41.453 306.172 1.00 34.42 81 GLY A O 1
ATOM 573 N N . ARG A 1 83 ? 53.701 39.234 306.536 1.00 36.10 82 ARG A N 1
ATOM 574 C CA . ARG A 1 83 ? 52.266 39.073 306.906 1.00 36.03 82 ARG A CA 1
ATOM 575 C C . ARG A 1 83 ? 52.028 37.678 307.500 1.00 30.75 82 ARG A C 1
ATOM 576 O O . ARG A 1 83 ? 52.897 36.802 307.391 1.00 29.27 82 ARG A O 1
ATOM 584 N N . LEU A 1 84 ? 50.857 37.489 308.108 1.00 32.57 83 LEU A N 1
ATOM 585 C CA . LEU A 1 84 ? 50.382 36.156 308.570 1.00 30.10 83 LEU A CA 1
ATOM 586 C C . LEU A 1 84 ? 48.861 36.141 308.389 1.00 28.23 83 LEU A C 1
ATOM 587 O O . LEU A 1 84 ? 48.190 37.020 308.972 1.00 27.40 83 LEU A O 1
ATOM 592 N N . ASP A 1 85 ? 48.362 35.232 307.563 1.00 25.51 84 ASP A N 1
ATOM 593 C CA . ASP A 1 85 ? 46.930 35.214 307.156 1.00 28.10 84 ASP A CA 1
ATOM 594 C C . ASP A 1 85 ? 46.180 34.090 307.877 1.00 29.99 84 ASP A C 1
ATOM 595 O O . ASP A 1 85 ? 45.006 34.300 308.210 1.00 27.38 84 ASP A O 1
ATOM 600 N N . VAL A 1 86 ? 46.808 32.929 308.016 1.00 27.07 85 VAL A N 1
ATOM 601 C CA . VAL A 1 86 ? 46.089 31.655 308.351 1.00 27.08 85 VAL A CA 1
ATOM 602 C C . VAL A 1 86 ? 46.861 30.917 309.425 1.00 26.69 85 VAL A C 1
ATOM 603 O O . VAL A 1 86 ? 48.088 30.820 309.314 1.00 25.80 85 VAL A O 1
ATOM 607 N N . LEU A 1 87 ? 46.150 30.433 310.443 1.00 24.63 86 LEU A N 1
ATOM 608 C CA . LEU A 1 87 ? 46.701 29.516 311.453 1.00 23.98 86 LEU A CA 1
ATOM 609 C C . LEU A 1 87 ? 45.808 28.288 311.516 1.00 24.14 86 LEU A C 1
ATOM 610 O O . LEU A 1 87 ? 44.588 28.451 311.745 1.00 24.57 86 LEU A O 1
ATOM 615 N N . VAL A 1 88 ? 46.404 27.111 311.388 1.00 23.27 87 VAL A N 1
ATOM 616 C CA . VAL A 1 88 ? 45.705 25.829 311.660 1.00 24.96 87 VAL A CA 1
ATOM 617 C C . VAL A 1 88 ? 46.347 25.159 312.869 1.00 25.96 87 VAL A C 1
ATOM 618 O O . VAL A 1 88 ? 47.559 24.850 312.804 1.00 26.90 87 VAL A O 1
ATOM 622 N N . ASN A 1 89 ? 45.573 24.925 313.915 1.00 24.69 88 ASN A N 1
ATOM 623 C CA . ASN A 1 89 ? 46.056 24.293 315.166 1.00 24.22 88 ASN A CA 1
ATOM 624 C C . ASN A 1 89 ? 45.719 22.799 315.128 1.00 25.67 88 ASN A C 1
ATOM 625 O O . ASN A 1 89 ? 44.685 22.406 315.690 1.00 25.31 88 ASN A O 1
ATOM 630 N N . ALA A 1 90 ? 46.553 22.002 314.467 1.00 23.95 89 ALA A N 1
ATOM 631 C CA . ALA A 1 90 ? 46.287 20.548 314.303 1.00 24.13 89 ALA A CA 1
ATOM 632 C C . ALA A 1 90 ? 47.150 19.731 315.269 1.00 27.07 89 ALA A C 1
ATOM 633 O O . ALA A 1 90 ? 46.865 18.577 315.456 1.00 30.92 89 ALA A O 1
ATOM 635 N N . ALA A 1 91 ? 48.155 20.313 315.908 1.00 25.75 90 ALA A N 1
ATOM 636 C CA . ALA A 1 91 ? 48.994 19.546 316.864 1.00 26.64 90 ALA A CA 1
ATOM 637 C C . ALA A 1 91 ? 48.126 19.056 318.014 1.00 31.46 90 ALA A C 1
ATOM 638 O O . ALA A 1 91 ? 47.351 19.881 318.591 1.00 35.32 90 ALA A O 1
ATOM 640 N N . GLY A 1 92 ? 48.249 17.793 318.400 1.00 26.74 91 GLY A N 1
ATOM 641 C CA . GLY A 1 92 ? 47.422 17.252 319.476 1.00 25.82 91 GLY A CA 1
ATOM 642 C C . GLY A 1 92 ? 47.964 15.924 319.942 1.00 29.72 91 GLY A C 1
ATOM 643 O O . GLY A 1 92 ? 48.797 15.322 319.195 1.00 32.05 91 GLY A O 1
ATOM 644 N N . VAL A 1 93 ? 47.535 15.492 321.113 1.00 28.08 92 VAL A N 1
ATOM 645 C CA . VAL A 1 93 ? 47.805 14.116 321.611 1.00 30.74 92 VAL A CA 1
ATOM 646 C C . VAL A 1 93 ? 46.482 13.455 321.972 1.00 29.96 92 VAL A C 1
ATOM 647 O O . VAL A 1 93 ? 45.535 14.169 322.409 1.00 31.86 92 VAL A O 1
ATOM 651 N N . GLY A 1 94 ? 46.414 12.138 321.778 1.00 28.22 93 GLY A N 1
ATOM 652 C CA . GLY A 1 94 ? 45.166 11.366 321.852 1.00 28.13 93 GLY A CA 1
ATOM 653 C C . GLY A 1 94 ? 45.198 10.299 322.925 1.00 27.79 93 GLY A C 1
ATOM 654 O O . GLY A 1 94 ? 44.553 9.308 322.760 1.00 32.45 93 GLY A O 1
ATOM 655 N N . ASP A 1 95 ? 45.908 10.513 324.023 1.00 28.85 94 ASP A N 1
ATOM 656 C CA . ASP A 1 95 ? 46.060 9.481 325.089 1.00 32.62 94 ASP A CA 1
ATOM 657 C C . ASP A 1 95 ? 44.725 9.227 325.780 1.00 34.06 94 ASP A C 1
ATOM 658 O O . ASP A 1 95 ? 44.056 10.190 326.226 1.00 31.17 94 ASP A O 1
ATOM 663 N N . SER A 1 96 ? 44.396 7.954 325.950 1.00 29.40 95 SER A N 1
ATOM 664 C CA . SER A 1 96 ? 43.216 7.466 326.705 1.00 29.97 95 SER A CA 1
ATOM 665 C C . SER A 1 96 ? 43.675 6.938 328.061 1.00 35.99 95 SER A C 1
ATOM 666 O O . SER A 1 96 ? 44.837 6.446 328.169 1.00 32.03 95 SER A O 1
ATOM 669 N N . ARG A 1 97 ? 42.823 7.065 329.061 1.00 29.21 96 ARG A N 1
ATOM 670 C CA . ARG A 1 97 ? 43.095 6.555 330.436 1.00 30.61 96 ARG A CA 1
ATOM 671 C C . ARG A 1 97 ? 41.769 6.575 331.173 1.00 32.54 96 ARG A C 1
ATOM 672 O O . ARG A 1 97 ? 41.066 7.614 331.121 1.00 27.42 96 ARG A O 1
ATOM 680 N N . MET A 1 98 ? 41.429 5.486 331.829 1.00 28.94 97 MET A N 1
ATOM 681 C CA . MET A 1 98 ? 40.213 5.416 332.671 1.00 29.19 97 MET A CA 1
ATOM 682 C C . MET A 1 98 ? 40.348 6.471 333.778 1.00 29.09 97 MET A C 1
ATOM 683 O O . MET A 1 98 ? 41.461 6.744 334.277 1.00 27.11 97 MET A O 1
ATOM 688 N N . PHE A 1 99 ? 39.240 7.123 334.095 1.00 27.47 98 PHE A N 1
ATOM 689 C CA . PHE A 1 99 ? 39.183 8.291 335.002 1.00 25.81 98 PHE A CA 1
ATOM 690 C C . PHE A 1 99 ? 39.921 8.019 336.322 1.00 26.93 98 PHE A C 1
ATOM 691 O O . PHE A 1 99 ? 40.722 8.856 336.747 1.00 27.11 98 PHE A O 1
ATOM 699 N N . LEU A 1 100 ? 39.633 6.885 336.962 1.00 29.57 99 LEU A N 1
ATOM 700 C CA . LEU A 1 100 ? 40.242 6.590 338.284 1.00 31.71 99 LEU A CA 1
ATOM 701 C C . LEU A 1 100 ? 41.740 6.274 338.141 1.00 31.74 99 LEU A C 1
ATOM 702 O O . LEU A 1 100 ? 42.435 6.322 339.150 1.00 31.73 99 LEU A O 1
ATOM 707 N N . ASP A 1 101 ? 42.232 5.952 336.953 1.00 31.06 100 ASP A N 1
ATOM 708 C CA . ASP A 1 101 ? 43.661 5.645 336.695 1.00 30.63 100 ASP A CA 1
ATOM 709 C C . ASP A 1 101 ? 44.412 6.879 336.195 1.00 35.30 100 ASP A C 1
ATOM 710 O O . ASP A 1 101 ? 45.603 6.778 335.907 1.00 33.90 100 ASP A O 1
ATOM 715 N N . VAL A 1 102 ? 43.738 8.008 335.996 1.00 31.37 101 VAL A N 1
ATOM 716 C CA . VAL A 1 102 ? 44.441 9.237 335.551 1.00 29.49 101 VAL A CA 1
ATOM 717 C C . VAL A 1 102 ? 45.433 9.648 336.630 1.00 31.73 101 VAL A C 1
ATOM 718 O O . VAL A 1 102 ? 45.041 9.678 337.825 1.00 33.91 101 VAL A O 1
ATOM 722 N N . ASP A 1 103 ? 46.645 10.008 336.222 1.00 35.35 102 ASP A N 1
ATOM 723 C CA . ASP A 1 103 ? 47.639 10.618 337.135 1.00 36.62 102 ASP A CA 1
ATOM 724 C C . ASP A 1 103 ? 47.956 12.017 336.613 1.00 39.13 102 ASP A C 1
ATOM 725 O O . ASP A 1 103 ? 47.565 12.352 335.477 1.00 34.15 102 ASP A O 1
ATOM 730 N N . ASP A 1 104 ? 48.637 12.820 337.426 1.00 37.39 103 ASP A N 1
ATOM 731 C CA . ASP A 1 104 ? 48.937 14.232 337.113 1.00 38.10 103 ASP A CA 1
ATOM 732 C C . ASP A 1 104 ? 49.700 14.303 335.782 1.00 35.16 103 ASP A C 1
ATOM 733 O O . ASP A 1 104 ? 49.449 15.253 335.011 1.00 32.41 103 ASP A O 1
ATOM 738 N N . ALA A 1 105 ? 50.605 13.362 335.496 1.00 31.35 104 ALA A N 1
ATOM 739 C CA . ALA A 1 105 ? 51.414 13.383 334.254 1.00 33.41 104 ALA A CA 1
ATOM 740 C C . ALA A 1 105 ? 50.500 13.311 333.017 1.00 31.01 104 ALA A C 1
ATOM 741 O O . ALA A 1 105 ? 50.731 14.075 332.038 1.00 28.80 104 ALA A O 1
ATOM 743 N N . HIS A 1 106 ? 49.537 12.401 333.028 1.00 29.01 105 HIS A N 1
ATOM 744 C CA . HIS A 1 106 ? 48.593 12.200 331.900 1.00 31.17 105 HIS A CA 1
ATOM 745 C C . HIS A 1 106 ? 47.712 13.451 331.729 1.00 28.25 105 HIS A C 1
ATOM 746 O O . HIS A 1 106 ? 47.565 13.942 330.591 1.00 26.84 105 HIS A O 1
ATOM 753 N N . TYR A 1 107 ? 47.137 13.924 332.826 1.00 27.21 106 TYR A N 1
ATOM 754 C CA . TYR A 1 107 ? 46.251 15.118 332.835 1.00 30.19 106 TYR A CA 1
ATOM 755 C C . TYR A 1 107 ? 47.019 16.287 332.213 1.00 36.54 106 TYR A C 1
ATOM 756 O O . TYR A 1 107 ? 46.524 16.947 331.293 1.00 33.10 106 TYR A O 1
ATOM 765 N N . LYS A 1 108 ? 48.228 16.537 332.725 1.00 31.82 107 LYS A N 1
ATOM 766 C CA . LYS A 1 108 ? 49.074 17.660 332.269 1.00 34.91 107 LYS A CA 1
ATOM 767 C C . LYS A 1 108 ? 49.460 17.469 330.793 1.00 30.57 107 LYS A C 1
ATOM 768 O O . LYS A 1 108 ? 49.444 18.460 330.064 1.00 34.01 107 LYS A O 1
ATOM 771 N N . LYS A 1 109 ? 49.854 16.272 330.367 1.00 30.32 108 LYS A N 1
ATOM 772 C CA . LYS A 1 109 ? 50.370 16.070 328.996 1.00 31.03 108 LYS A CA 1
ATOM 773 C C . LYS A 1 109 ? 49.260 16.426 327.983 1.00 30.58 108 LYS A C 1
ATOM 774 O O . LYS A 1 109 ? 49.505 17.196 327.042 1.00 29.45 108 LYS A O 1
ATOM 780 N N . VAL A 1 110 ? 48.086 15.851 328.169 1.00 27.92 109 VAL A N 1
ATOM 781 C CA . VAL A 1 110 ? 46.969 16.018 327.204 1.00 27.69 109 VAL A CA 1
ATOM 782 C C . VAL A 1 110 ? 46.515 17.479 327.206 1.00 27.50 109 VAL A C 1
ATOM 783 O O . VAL A 1 110 ? 46.382 18.048 326.100 1.00 28.27 109 VAL A O 1
ATOM 787 N N . ILE A 1 111 ? 46.306 18.072 328.376 1.00 27.22 110 ILE A N 1
ATOM 788 C CA . ILE A 1 111 ? 45.757 19.458 328.433 1.00 29.07 110 ILE A CA 1
ATOM 789 C C . ILE A 1 111 ? 46.807 20.478 328.001 1.00 31.64 110 ILE A C 1
ATOM 790 O O . ILE A 1 111 ? 46.447 21.413 327.270 1.00 27.45 110 ILE A O 1
ATOM 795 N N . ASP A 1 112 ? 48.079 20.285 328.353 1.00 31.28 111 ASP A N 1
ATOM 796 C CA . ASP A 1 112 ? 49.144 21.236 327.938 1.00 31.52 111 ASP A CA 1
ATOM 797 C C . ASP A 1 112 ? 49.209 21.307 326.415 1.00 25.99 111 ASP A C 1
ATOM 798 O O . ASP A 1 112 ? 49.293 22.399 325.888 1.00 28.85 111 ASP A O 1
ATOM 803 N N . VAL A 1 113 ? 49.243 20.175 325.725 1.00 26.26 112 VAL A N 1
ATOM 804 C CA . VAL A 1 113 ? 49.384 20.184 324.244 1.00 27.69 112 VAL A CA 1
ATOM 805 C C . VAL A 1 113 ? 48.061 20.646 323.602 1.00 26.30 112 VAL A C 1
ATOM 806 O O . VAL A 1 113 ? 48.080 21.555 322.765 1.00 27.11 112 VAL A O 1
ATOM 810 N N . ASN A 1 114 ? 46.955 20.011 323.969 1.00 26.95 113 ASN A N 1
ATOM 811 C CA . ASN A 1 114 ? 45.655 20.196 323.266 1.00 26.11 113 ASN A CA 1
ATOM 812 C C . ASN A 1 114 ? 45.100 21.594 323.551 1.00 24.41 113 ASN A C 1
ATOM 813 O O . ASN A 1 114 ? 44.541 22.197 322.628 1.00 27.62 113 ASN A O 1
ATOM 818 N N . VAL A 1 115 ? 45.200 22.061 324.786 1.00 24.07 114 VAL A N 1
ATOM 819 C CA . VAL A 1 115 ? 44.586 23.340 325.220 1.00 25.78 114 VAL A CA 1
ATOM 820 C C . VAL A 1 115 ? 45.640 24.443 325.212 1.00 25.27 114 VAL A C 1
ATOM 821 O O . VAL A 1 115 ? 45.514 25.385 324.394 1.00 23.63 114 VAL A O 1
ATOM 825 N N . ARG A 1 116 ? 46.635 24.348 326.087 1.00 27.38 115 ARG A N 1
ATOM 826 C CA . ARG A 1 116 ? 47.605 25.465 326.220 1.00 26.91 115 ARG A CA 1
ATOM 827 C C . ARG A 1 116 ? 48.388 25.660 324.905 1.00 25.49 115 ARG A C 1
ATOM 828 O O . ARG A 1 116 ? 48.710 26.824 324.569 1.00 25.72 115 ARG A O 1
ATOM 836 N N . GLY A 1 117 ? 48.674 24.581 324.167 1.00 24.21 116 GLY A N 1
ATOM 837 C CA . GLY A 1 117 ? 49.342 24.668 322.864 1.00 25.59 116 GLY A CA 1
ATOM 838 C C . GLY A 1 117 ? 48.517 25.447 321.850 1.00 25.65 116 GLY A C 1
ATOM 839 O O . GLY A 1 117 ? 49.063 26.325 321.163 1.00 24.93 116 GLY A O 1
ATOM 840 N N . THR A 1 118 ? 47.199 25.172 321.774 1.00 25.70 117 THR A N 1
ATOM 841 C CA . THR A 1 118 ? 46.304 25.954 320.887 1.00 24.27 117 THR A CA 1
ATOM 842 C C . THR A 1 118 ? 46.236 27.405 321.396 1.00 23.99 117 THR A C 1
ATOM 843 O O . THR A 1 118 ? 46.290 28.336 320.572 1.00 24.27 117 THR A O 1
ATOM 847 N N . TRP A 1 119 ? 46.151 27.592 322.703 1.00 26.00 118 TRP A N 1
ATOM 848 C CA . TRP A 1 119 ? 46.119 28.950 323.318 1.00 24.80 118 TRP A CA 1
ATOM 849 C C . TRP A 1 119 ? 47.370 29.722 322.878 1.00 24.49 118 TRP A C 1
ATOM 850 O O . TRP A 1 119 ? 47.260 30.838 322.319 1.00 24.33 118 TRP A O 1
ATOM 861 N N . ASN A 1 120 ? 48.539 29.140 323.122 1.00 28.24 119 ASN A N 1
ATOM 862 C CA . ASN A 1 120 ? 49.849 29.802 322.838 1.00 26.65 119 ASN A CA 1
ATOM 863 C C . ASN A 1 120 ? 49.943 30.157 321.356 1.00 27.00 119 ASN A C 1
ATOM 864 O O . ASN A 1 120 ? 50.401 31.263 321.031 1.00 27.12 119 ASN A O 1
ATOM 869 N N . SER A 1 121 ? 49.521 29.237 320.482 1.00 27.30 120 SER A N 1
ATOM 870 C CA . SER A 1 121 ? 49.563 29.425 319.011 1.00 24.32 120 SER A CA 1
ATOM 871 C C . SER A 1 121 ? 48.664 30.595 318.622 1.00 24.71 120 SER A C 1
ATOM 872 O O . SER A 1 121 ? 49.103 31.513 317.907 1.00 26.01 120 SER A O 1
ATOM 875 N N . CYS A 1 122 ? 47.407 30.607 319.086 1.00 24.62 121 CYS A N 1
ATOM 876 C CA . CYS A 1 122 ? 46.477 31.716 318.774 1.00 22.03 121 CYS A CA 1
ATOM 877 C C . CYS A 1 122 ? 47.053 33.042 319.309 1.00 23.30 121 CYS A C 1
ATOM 878 O O . CYS A 1 122 ? 46.962 34.086 318.603 1.00 28.36 121 CYS A O 1
ATOM 881 N N . ARG A 1 123 ? 47.593 33.023 320.523 1.00 25.11 122 ARG A N 1
ATOM 882 C CA . ARG A 1 123 ? 48.054 34.264 321.196 1.00 26.35 122 ARG A CA 1
ATOM 883 C C . ARG A 1 123 ? 49.255 34.851 320.431 1.00 26.53 122 ARG A C 1
ATOM 884 O O . ARG A 1 123 ? 49.358 36.084 320.368 1.00 29.31 122 ARG A O 1
ATOM 892 N N . ALA A 1 124 ? 50.115 34.026 319.879 1.00 27.54 123 ALA A N 1
ATOM 893 C CA . ALA A 1 124 ? 51.281 34.482 319.076 1.00 28.41 123 ALA A CA 1
ATOM 894 C C . ALA A 1 124 ? 50.845 34.946 317.684 1.00 34.11 123 ALA A C 1
ATOM 895 O O . ALA A 1 124 ? 51.479 35.858 317.141 1.00 30.69 123 ALA A O 1
ATOM 897 N N . ALA A 1 125 ? 49.788 34.364 317.102 1.00 29.94 124 ALA A N 1
ATOM 898 C CA . ALA A 1 125 ? 49.350 34.653 315.716 1.00 28.26 124 ALA A CA 1
ATOM 899 C C . ALA A 1 125 ? 48.475 35.908 315.637 1.00 23.71 124 ALA A C 1
ATOM 900 O O . ALA A 1 125 ? 48.604 36.666 314.657 1.00 28.27 124 ALA A O 1
ATOM 902 N N . VAL A 1 126 ? 47.541 36.077 316.571 1.00 25.64 125 VAL A N 1
ATOM 903 C CA . VAL A 1 126 ? 46.476 37.111 316.460 1.00 26.71 125 VAL A CA 1
ATOM 904 C C . VAL A 1 126 ? 47.102 38.496 316.248 1.00 30.58 125 VAL A C 1
ATOM 905 O O . VAL A 1 126 ? 46.629 39.228 315.386 1.00 27.60 125 VAL A O 1
ATOM 909 N N . PRO A 1 127 ? 48.165 38.925 316.991 1.00 30.26 126 PRO A N 1
ATOM 910 C CA . PRO A 1 127 ? 48.760 40.252 316.763 1.00 27.93 126 PRO A CA 1
ATOM 911 C C . PRO A 1 127 ? 49.156 40.484 315.299 1.00 26.95 126 PRO A C 1
ATOM 912 O O . PRO A 1 127 ? 48.912 41.549 314.768 1.00 29.03 126 PRO A O 1
ATOM 916 N N . HIS A 1 128 ? 49.749 39.487 314.655 1.00 27.25 127 HIS A N 1
ATOM 917 C CA . HIS A 1 128 ? 50.187 39.569 313.237 1.00 28.55 127 HIS A CA 1
ATOM 918 C C . HIS A 1 128 ? 48.973 39.614 312.306 1.00 30.63 127 HIS A C 1
ATOM 919 O O . HIS A 1 128 ? 49.000 40.335 311.293 1.00 27.81 127 HIS A O 1
ATOM 926 N N . MET A 1 129 ? 47.901 38.905 312.640 1.00 28.00 128 MET A N 1
ATOM 927 C CA . MET A 1 129 ? 46.659 38.992 311.829 1.00 29.81 128 MET A CA 1
ATOM 928 C C . MET A 1 129 ? 46.006 40.368 311.980 1.00 31.37 128 MET A C 1
ATOM 929 O O . MET A 1 129 ? 45.448 40.868 310.990 1.00 32.03 128 MET A O 1
ATOM 934 N N . LEU A 1 130 ? 46.084 40.978 313.152 1.00 31.19 129 LEU A N 1
ATOM 935 C CA . LEU A 1 130 ? 45.542 42.352 313.350 1.00 29.90 129 LEU A CA 1
ATOM 936 C C . LEU A 1 130 ? 46.327 43.360 312.496 1.00 32.83 129 LEU A C 1
ATOM 937 O O . LEU A 1 130 ? 45.699 44.242 311.919 1.00 32.50 129 LEU A O 1
ATOM 942 N N . SER A 1 131 ? 47.654 43.232 312.391 1.00 32.76 130 SER A N 1
ATOM 943 C CA A SER A 1 131 ? 48.492 44.103 311.518 0.50 37.96 130 SER A CA 1
ATOM 944 C CA B SER A 1 131 ? 48.495 44.098 311.515 0.50 36.17 130 SER A CA 1
ATOM 945 C C . SER A 1 131 ? 48.007 43.985 310.065 1.00 38.42 130 SER A C 1
ATOM 946 O O . SER A 1 131 ? 47.939 44.980 309.381 1.00 33.40 130 SER A O 1
ATOM 951 N N . ASN A 1 132 ? 47.645 42.779 309.658 1.00 39.12 131 ASN A N 1
ATOM 952 C CA . ASN A 1 132 ? 47.187 42.383 308.314 1.00 41.47 131 ASN A CA 1
ATOM 953 C C . ASN A 1 132 ? 45.727 42.828 308.076 1.00 41.17 131 ASN A C 1
ATOM 954 O O . ASN A 1 132 ? 45.277 42.659 306.941 1.00 37.94 131 ASN A O 1
ATOM 959 N N . LYS A 1 133 ? 44.974 43.204 309.127 1.00 31.51 132 LYS A N 1
ATOM 960 C CA . LYS A 1 133 ? 43.501 43.445 309.106 1.00 34.29 132 LYS A CA 1
ATOM 961 C C . LYS A 1 133 ? 42.704 42.211 308.611 1.00 31.27 132 LYS A C 1
ATOM 962 O O . LYS A 1 133 ? 41.604 42.382 308.104 1.00 32.24 132 LYS A O 1
ATOM 966 N N . HIS A 1 134 ? 43.233 41.007 308.771 1.00 31.64 133 HIS A N 1
ATOM 967 C CA . HIS A 1 134 ? 42.647 39.781 308.146 1.00 34.06 133 HIS A CA 1
ATOM 968 C C . HIS A 1 134 ? 43.279 38.575 308.831 1.00 30.43 133 HIS A C 1
ATOM 969 O O . HIS A 1 134 ? 44.509 38.481 308.848 1.00 30.00 133 HIS A O 1
ATOM 976 N N . GLY A 1 135 ? 42.476 37.623 309.296 1.00 25.32 134 GLY A N 1
ATOM 977 C CA . GLY A 1 135 ? 43.050 36.360 309.750 1.00 26.06 134 GLY A CA 1
ATOM 978 C C . GLY A 1 135 ? 42.029 35.259 309.709 1.00 25.04 134 GLY A C 1
ATOM 979 O O . GLY A 1 135 ? 40.855 35.558 309.823 1.00 24.68 134 GLY A O 1
ATOM 980 N N . ARG A 1 136 ? 42.505 34.035 309.578 1.00 23.29 135 ARG A N 1
ATOM 981 C CA . ARG A 1 136 ? 41.657 32.824 309.690 1.00 24.79 135 ARG A CA 1
ATOM 982 C C . ARG A 1 136 ? 42.359 31.886 310.651 1.00 23.64 135 ARG A C 1
ATOM 983 O O . ARG A 1 136 ? 43.528 31.556 310.402 1.00 26.19 135 ARG A O 1
ATOM 991 N N . ILE A 1 137 ? 41.646 31.459 311.689 1.00 23.08 136 ILE A N 1
ATOM 992 C CA . ILE A 1 137 ? 42.144 30.422 312.632 1.00 24.24 136 ILE A CA 1
ATOM 993 C C . ILE A 1 137 ? 41.222 29.222 312.521 1.00 23.18 136 ILE A C 1
ATOM 994 O O . ILE A 1 137 ? 39.977 29.385 312.675 1.00 22.01 136 ILE A O 1
ATOM 999 N N . ILE A 1 138 ? 41.816 28.065 312.297 1.00 23.10 137 ILE A N 1
ATOM 1000 C CA . ILE A 1 138 ? 41.098 26.761 312.277 1.00 22.97 137 ILE A CA 1
ATOM 1001 C C . ILE A 1 138 ? 41.662 25.933 313.420 1.00 24.17 137 ILE A C 1
ATOM 1002 O O . ILE A 1 138 ? 42.838 25.535 313.356 1.00 19.79 137 ILE A O 1
ATOM 1007 N N . ASN A 1 139 ? 40.837 25.677 314.437 1.00 21.58 138 ASN A N 1
ATOM 1008 C CA . ASN A 1 139 ? 41.239 24.837 315.587 1.00 22.43 138 ASN A CA 1
ATOM 1009 C C . ASN A 1 139 ? 40.768 23.412 315.324 1.00 25.53 138 ASN A C 1
ATOM 1010 O O . ASN A 1 139 ? 39.731 23.239 314.702 1.00 25.85 138 ASN A O 1
ATOM 1015 N N . PHE A 1 140 ? 41.510 22.421 315.782 1.00 22.75 139 PHE A N 1
ATOM 1016 C CA . PHE A 1 140 ? 41.049 21.010 315.755 1.00 24.62 139 PHE A CA 1
ATOM 1017 C C . PHE A 1 140 ? 40.502 20.631 317.115 1.00 25.87 139 PHE A C 1
ATOM 1018 O O . PHE A 1 140 ? 41.228 20.577 318.138 1.00 25.51 139 PHE A O 1
ATOM 1026 N N . GLY A 1 141 ? 39.190 20.398 317.150 1.00 23.22 140 GLY A N 1
ATOM 1027 C CA . GLY A 1 141 ? 38.534 19.772 318.291 1.00 20.99 140 GLY A CA 1
ATOM 1028 C C . GLY A 1 141 ? 38.461 18.275 318.050 1.00 23.20 140 GLY A C 1
ATOM 1029 O O . GLY A 1 141 ? 39.407 17.693 317.560 1.00 25.91 140 GLY A O 1
ATOM 1030 N N . SER A 1 142 ? 37.344 17.688 318.412 1.00 22.97 141 SER A N 1
ATOM 1031 C CA . SER A 1 142 ? 36.995 16.281 318.160 1.00 23.35 141 SER A CA 1
ATOM 1032 C C . SER A 1 142 ? 35.491 16.169 318.334 1.00 24.82 141 SER A C 1
ATOM 1033 O O . SER A 1 142 ? 34.907 17.008 319.066 1.00 23.02 141 SER A O 1
ATOM 1036 N N . ILE A 1 143 ? 34.892 15.119 317.774 1.00 23.77 142 ILE A N 1
ATOM 1037 C CA . ILE A 1 143 ? 33.522 14.725 318.173 1.00 22.85 142 ILE A CA 1
ATOM 1038 C C . ILE A 1 143 ? 33.523 14.325 319.656 1.00 21.22 142 ILE A C 1
ATOM 1039 O O . ILE A 1 143 ? 32.464 14.452 320.310 1.00 21.23 142 ILE A O 1
ATOM 1044 N N . SER A 1 144 ? 34.663 13.824 320.163 1.00 22.25 143 SER A N 1
ATOM 1045 C CA A SER A 1 144 ? 34.815 13.341 321.556 0.50 22.99 143 SER A CA 1
ATOM 1046 C CA B SER A 1 144 ? 34.815 13.343 321.556 0.50 23.70 143 SER A CA 1
ATOM 1047 C C . SER A 1 144 ? 34.841 14.522 322.527 1.00 23.67 143 SER A C 1
ATOM 1048 O O . SER A 1 144 ? 35.855 15.280 322.507 1.00 27.24 143 SER A O 1
ATOM 1053 N N . GLY A 1 145 ? 33.782 14.655 323.329 1.00 24.01 144 GLY A N 1
ATOM 1054 C CA . GLY A 1 145 ? 33.604 15.760 324.288 1.00 24.42 144 GLY A CA 1
ATOM 1055 C C . GLY A 1 145 ? 32.388 16.601 323.936 1.00 24.68 144 GLY A C 1
ATOM 1056 O O . GLY A 1 145 ? 31.389 16.536 324.630 1.00 26.89 144 GLY A O 1
ATOM 1057 N N . PRO A 1 146 ? 32.429 17.358 322.829 1.00 23.98 145 PRO A N 1
ATOM 1058 C CA . PRO A 1 146 ? 31.299 18.180 322.428 1.00 26.10 145 PRO A CA 1
ATOM 1059 C C . PRO A 1 146 ? 30.085 17.389 321.924 1.00 27.99 145 PRO A C 1
ATOM 1060 O O . PRO A 1 146 ? 28.969 17.864 322.100 1.00 27.10 145 PRO A O 1
ATOM 1064 N N . ILE A 1 147 ? 30.296 16.230 321.290 1.00 23.49 146 ILE A N 1
ATOM 1065 C CA . ILE A 1 147 ? 29.205 15.530 320.554 1.00 23.52 146 ILE A CA 1
ATOM 1066 C C . ILE A 1 147 ? 28.937 14.172 321.202 1.00 25.30 146 ILE A C 1
ATOM 1067 O O . ILE A 1 147 ? 27.785 13.887 321.551 1.00 23.80 146 ILE A O 1
ATOM 1072 N N . VAL A 1 148 ? 29.969 13.338 321.301 1.00 20.88 147 VAL A N 1
ATOM 1073 C CA . VAL A 1 148 ? 29.836 11.945 321.812 1.00 22.33 147 VAL A CA 1
ATOM 1074 C C . VAL A 1 148 ? 30.992 11.680 322.765 1.00 22.62 147 VAL A C 1
ATOM 1075 O O . VAL A 1 148 ? 31.944 12.482 322.830 1.00 23.19 147 VAL A O 1
ATOM 1079 N N . ALA A 1 149 ? 30.956 10.546 323.444 1.00 23.77 148 ALA A N 1
ATOM 1080 C CA . ALA A 1 149 ? 32.125 10.100 324.232 1.00 25.66 148 ALA A CA 1
ATOM 1081 C C . ALA A 1 149 ? 32.008 8.618 324.531 1.00 28.38 148 ALA A C 1
ATOM 1082 O O . ALA A 1 149 ? 30.887 8.139 324.755 1.00 27.03 148 ALA A O 1
ATOM 1084 N N . ASP A 1 150 ? 33.170 7.972 324.607 1.00 27.79 149 ASP A N 1
ATOM 1085 C CA . ASP A 1 150 ? 33.284 6.587 325.111 1.00 30.11 149 ASP A CA 1
ATOM 1086 C C . ASP A 1 150 ? 33.976 6.619 326.463 1.00 28.09 149 ASP A C 1
ATOM 1087 O O . ASP A 1 150 ? 34.681 7.576 326.802 1.00 26.39 149 ASP A O 1
ATOM 1092 N N . PRO A 1 151 ? 33.854 5.528 327.249 1.00 27.62 150 PRO A N 1
ATOM 1093 C CA . PRO A 1 151 ? 34.659 5.356 328.455 1.00 29.06 150 PRO A CA 1
ATOM 1094 C C . PRO A 1 151 ? 36.156 5.471 328.147 1.00 28.37 150 PRO A C 1
ATOM 1095 O O . PRO A 1 151 ? 36.579 5.022 327.094 1.00 28.68 150 PRO A O 1
ATOM 1099 N N . GLY A 1 152 ? 36.932 6.078 329.041 1.00 26.05 151 GLY A N 1
ATOM 1100 C CA . GLY A 1 152 ? 38.402 6.108 328.942 1.00 27.22 151 GLY A CA 1
ATOM 1101 C C . GLY A 1 152 ? 38.934 7.355 328.293 1.00 29.13 151 GLY A C 1
ATOM 1102 O O . GLY A 1 152 ? 40.136 7.384 327.972 1.00 26.41 151 GLY A O 1
ATOM 1103 N N . TRP A 1 153 ? 38.094 8.388 328.127 1.00 25.96 152 TRP A N 1
ATOM 1104 C CA . TRP A 1 153 ? 38.513 9.578 327.353 1.00 25.15 152 TRP A CA 1
ATOM 1105 C C . TRP A 1 153 ? 38.234 10.866 328.132 1.00 25.47 152 TRP A C 1
ATOM 1106 O O . TRP A 1 153 ? 38.152 11.895 327.462 1.00 24.76 152 TRP A O 1
ATOM 1117 N N . THR A 1 154 ? 38.125 10.835 329.463 1.00 24.81 153 THR A N 1
ATOM 1118 C CA . THR A 1 154 ? 37.735 12.049 330.234 1.00 23.24 153 THR A CA 1
ATOM 1119 C C . THR A 1 154 ? 38.706 13.207 329.950 1.00 25.88 153 THR A C 1
ATOM 1120 O O . THR A 1 154 ? 38.228 14.342 329.752 1.00 23.55 153 THR A O 1
ATOM 1124 N N . VAL A 1 155 ? 40.031 13.000 329.979 1.00 23.28 154 VAL A N 1
ATOM 1125 C CA . VAL A 1 155 ? 40.959 14.140 329.827 1.00 23.94 154 VAL A CA 1
ATOM 1126 C C . VAL A 1 155 ? 40.931 14.642 328.383 1.00 25.00 154 VAL A C 1
ATOM 1127 O O . VAL A 1 155 ? 40.905 15.848 328.154 1.00 23.72 154 VAL A O 1
ATOM 1131 N N . TYR A 1 156 ? 40.957 13.743 327.410 1.00 24.39 155 TYR A N 1
ATOM 1132 C CA . TYR A 1 156 ? 40.911 14.149 325.988 1.00 23.92 155 TYR A CA 1
ATOM 1133 C C . TYR A 1 156 ? 39.612 14.923 325.732 1.00 21.20 155 TYR A C 1
ATOM 1134 O O . TYR A 1 156 ? 39.669 16.011 325.105 1.00 22.09 155 TYR A O 1
ATOM 1143 N N . ALA A 1 157 ? 38.486 14.383 326.178 1.00 21.17 156 ALA A N 1
ATOM 1144 C CA . ALA A 1 157 ? 37.152 14.995 325.939 1.00 22.70 156 ALA A CA 1
ATOM 1145 C C . ALA A 1 157 ? 37.085 16.382 326.617 1.00 22.60 156 ALA A C 1
ATOM 1146 O O . ALA A 1 157 ? 36.576 17.343 326.010 1.00 21.99 156 ALA A O 1
ATOM 1148 N N . LEU A 1 158 ? 37.610 16.494 327.833 1.00 21.83 157 LEU A N 1
ATOM 1149 C CA . LEU A 1 158 ? 37.753 17.805 328.535 1.00 20.96 157 LEU A CA 1
ATOM 1150 C C . LEU A 1 158 ? 38.571 18.750 327.652 1.00 22.81 157 LEU A C 1
ATOM 1151 O O . LEU A 1 158 ? 38.119 19.908 327.430 1.00 21.41 157 LEU A O 1
ATOM 1156 N N . SER A 1 159 ? 39.703 18.302 327.103 1.00 21.80 158 SER A N 1
ATOM 1157 C CA . SER A 1 159 ? 40.595 19.153 326.284 1.00 23.75 158 SER A CA 1
ATOM 1158 C C . SER A 1 159 ? 39.856 19.630 325.021 1.00 21.43 158 SER A C 1
ATOM 1159 O O . SER A 1 159 ? 39.994 20.817 324.618 1.00 21.47 158 SER A O 1
ATOM 1162 N N . LYS A 1 160 ? 39.048 18.774 324.415 1.00 21.52 159 LYS A N 1
ATOM 1163 C CA . LYS A 1 160 ? 38.390 19.122 323.117 1.00 22.10 159 LYS A CA 1
ATOM 1164 C C . LYS A 1 160 ? 37.123 19.952 323.398 1.00 18.76 159 LYS A C 1
ATOM 1165 O O . LYS A 1 160 ? 36.779 20.789 322.564 1.00 21.39 159 LYS A O 1
ATOM 1171 N N . GLY A 1 161 ? 36.503 19.772 324.547 1.00 20.07 160 GLY A N 1
ATOM 1172 C CA . GLY A 1 161 ? 35.442 20.688 325.006 1.00 21.18 160 GLY A CA 1
ATOM 1173 C C . GLY A 1 161 ? 36.013 22.082 325.220 1.00 22.59 160 GLY A C 1
ATOM 1174 O O . GLY A 1 161 ? 35.375 23.084 324.829 1.00 20.22 160 GLY A O 1
ATOM 1175 N N . ALA A 1 162 ? 37.208 22.162 325.812 1.00 22.15 161 ALA A N 1
ATOM 1176 C CA . ALA A 1 162 ? 37.903 23.444 326.015 1.00 22.65 161 ALA A CA 1
ATOM 1177 C C . ALA A 1 162 ? 38.108 24.132 324.660 1.00 21.64 161 ALA A C 1
ATOM 1178 O O . ALA A 1 162 ? 37.857 25.345 324.539 1.00 22.79 161 ALA A O 1
ATOM 1180 N N . ILE A 1 163 ? 38.581 23.391 323.647 1.00 20.28 162 ILE A N 1
ATOM 1181 C CA . ILE A 1 163 ? 38.816 23.959 322.301 1.00 21.38 162 ILE A CA 1
ATOM 1182 C C . ILE A 1 163 ? 37.481 24.462 321.716 1.00 21.64 162 ILE A C 1
ATOM 1183 O O . ILE A 1 163 ? 37.461 25.535 321.115 1.00 22.22 162 ILE A O 1
ATOM 1188 N N . PHE A 1 164 ? 36.407 23.707 321.891 1.00 21.91 163 PHE A N 1
ATOM 1189 C CA . PHE A 1 164 ? 35.059 24.077 321.398 1.00 20.42 163 PHE A CA 1
ATOM 1190 C C . PHE A 1 164 ? 34.680 25.460 321.965 1.00 19.98 163 PHE A C 1
ATOM 1191 O O . PHE A 1 164 ? 34.345 26.392 321.205 1.00 22.89 163 PHE A O 1
ATOM 1199 N N . GLY A 1 165 ? 34.765 25.619 323.290 1.00 21.02 164 GLY A N 1
ATOM 1200 C CA . GLY A 1 165 ? 34.371 26.868 323.965 1.00 21.66 164 GLY A CA 1
ATOM 1201 C C . GLY A 1 165 ? 35.313 28.002 323.625 1.00 23.77 164 GLY A C 1
ATOM 1202 O O . GLY A 1 165 ? 34.841 29.139 323.398 1.00 22.27 164 GLY A O 1
ATOM 1203 N N . PHE A 1 166 ? 36.611 27.728 323.601 1.00 23.44 165 PHE A N 1
ATOM 1204 C CA . PHE A 1 166 ? 37.653 28.736 323.294 1.00 23.70 165 PHE A CA 1
ATOM 1205 C C . PHE A 1 166 ? 37.435 29.262 321.890 1.00 22.47 165 PHE A C 1
ATOM 1206 O O . PHE A 1 166 ? 37.518 30.482 321.650 1.00 23.76 165 PHE A O 1
ATOM 1214 N N . THR A 1 167 ? 37.120 28.377 320.950 1.00 23.38 166 THR A N 1
ATOM 1215 C CA . THR A 1 167 ? 36.889 28.737 319.527 1.00 21.56 166 THR A CA 1
ATOM 1216 C C . THR A 1 167 ? 35.757 29.760 319.449 1.00 21.01 166 THR A C 1
ATOM 1217 O O . THR A 1 167 ? 35.914 30.775 318.742 1.00 21.69 166 THR A O 1
ATOM 1221 N N . LYS A 1 168 ? 34.653 29.491 320.133 1.00 21.41 167 LYS A N 1
ATOM 1222 C CA . LYS A 1 168 ? 33.475 30.408 320.070 1.00 23.09 167 LYS A CA 1
ATOM 1223 C C . LYS A 1 168 ? 33.849 31.757 320.681 1.00 22.11 167 LYS A C 1
ATOM 1224 O O . LYS A 1 168 ? 33.492 32.797 320.106 1.00 21.13 167 LYS A O 1
ATOM 1230 N N . ALA A 1 169 ? 34.519 31.769 321.824 1.00 23.97 168 ALA A N 1
ATOM 1231 C CA . ALA A 1 169 ? 34.872 33.050 322.505 1.00 23.43 168 ALA A CA 1
ATOM 1232 C C . ALA A 1 169 ? 35.871 33.838 321.658 1.00 22.81 168 ALA A C 1
ATOM 1233 O O . ALA A 1 169 ? 35.719 35.083 321.555 1.00 23.06 168 ALA A O 1
ATOM 1235 N N . LEU A 1 170 ? 36.876 33.186 321.067 1.00 22.01 169 LEU A N 1
ATOM 1236 C CA . LEU A 1 170 ? 37.878 33.896 320.224 1.00 22.03 169 LEU A CA 1
ATOM 1237 C C . LEU A 1 170 ? 37.193 34.446 318.976 1.00 22.53 169 LEU A C 1
ATOM 1238 O O . LEU A 1 170 ? 37.480 35.587 318.602 1.00 23.96 169 LEU A O 1
ATOM 1243 N N . ALA A 1 171 ? 36.294 33.691 318.346 1.00 21.39 170 ALA A N 1
ATOM 1244 C CA . ALA A 1 171 ? 35.509 34.163 317.193 1.00 21.12 170 ALA A CA 1
ATOM 1245 C C . ALA A 1 171 ? 34.716 35.420 317.570 1.00 20.19 170 ALA A C 1
ATOM 1246 O O . ALA A 1 171 ? 34.703 36.373 316.779 1.00 22.56 170 ALA A O 1
ATOM 1248 N N . SER A 1 172 ? 34.097 35.406 318.732 1.00 22.60 171 SER A N 1
ATOM 1249 C CA . SER A 1 172 ? 33.223 36.522 319.171 1.00 24.07 171 SER A CA 1
ATOM 1250 C C . SER A 1 172 ? 34.113 37.753 319.380 1.00 22.91 171 SER A C 1
ATOM 1251 O O . SER A 1 172 ? 33.737 38.858 318.965 1.00 23.08 171 SER A O 1
ATOM 1254 N N . GLU A 1 173 ? 35.269 37.539 320.002 1.00 24.90 172 GLU A N 1
ATOM 1255 C CA . GLU A 1 173 ? 36.143 38.664 320.404 1.00 26.58 172 GLU A CA 1
ATOM 1256 C C . GLU A 1 173 ? 36.734 39.333 319.162 1.00 25.00 172 GLU A C 1
ATOM 1257 O O . GLU A 1 173 ? 36.853 40.573 319.168 1.00 24.87 172 GLU A O 1
ATOM 1263 N N . PHE A 1 174 ? 37.105 38.586 318.117 1.00 23.13 173 PHE A N 1
ATOM 1264 C CA . PHE A 1 174 ? 37.847 39.172 316.964 1.00 24.42 173 PHE A CA 1
ATOM 1265 C C . PHE A 1 174 ? 37.013 39.267 315.685 1.00 25.38 173 PHE A C 1
ATOM 1266 O O . PHE A 1 174 ? 37.582 39.735 314.687 1.00 26.00 173 PHE A O 1
ATOM 1274 N N . ALA A 1 175 ? 35.701 38.983 315.707 1.00 23.77 174 ALA A N 1
ATOM 1275 C CA . ALA A 1 175 ? 34.838 39.161 314.509 1.00 24.18 174 ALA A CA 1
ATOM 1276 C C . ALA A 1 175 ? 34.961 40.606 313.982 1.00 28.46 174 ALA A C 1
ATOM 1277 O O . ALA A 1 175 ? 35.060 40.793 312.753 1.00 25.39 174 ALA A O 1
ATOM 1279 N N . GLY A 1 176 ? 34.921 41.595 314.869 1.00 27.83 175 GLY A N 1
ATOM 1280 C CA . GLY A 1 176 ? 34.981 43.017 314.480 1.00 30.09 175 GLY A CA 1
ATOM 1281 C C . GLY A 1 176 ? 36.309 43.398 313.837 1.00 29.73 175 GLY A C 1
ATOM 1282 O O . GLY A 1 176 ? 36.341 44.450 313.177 1.00 32.86 175 GLY A O 1
ATOM 1283 N N . GLN A 1 177 ? 37.362 42.589 313.988 1.00 24.75 176 GLN A N 1
ATOM 1284 C CA . GLN A 1 177 ? 38.708 42.816 313.413 1.00 28.12 176 GLN A CA 1
ATOM 1285 C C . GLN A 1 177 ? 38.986 41.841 312.269 1.00 28.69 176 GLN A C 1
ATOM 1286 O O . GLN A 1 177 ? 40.105 41.763 311.814 1.00 27.91 176 GLN A O 1
ATOM 1292 N N . ASN A 1 178 ? 37.952 41.162 311.775 1.00 29.25 177 ASN A N 1
ATOM 1293 C CA . ASN A 1 178 ? 38.002 40.319 310.557 1.00 30.37 177 ASN A CA 1
ATOM 1294 C C . ASN A 1 178 ? 38.960 39.147 310.791 1.00 27.48 177 ASN A C 1
ATOM 1295 O O . ASN A 1 178 ? 39.673 38.731 309.840 1.00 27.72 177 ASN A O 1
ATOM 1300 N N . ILE A 1 179 ? 39.013 38.643 312.012 1.00 25.25 178 ILE A N 1
ATOM 1301 C CA . ILE A 1 179 ? 39.662 37.324 312.266 1.00 24.13 178 ILE A CA 1
ATOM 1302 C C . ILE A 1 179 ? 38.517 36.330 312.495 1.00 24.54 178 ILE A C 1
ATOM 1303 O O . ILE A 1 179 ? 37.772 36.487 313.453 1.00 24.90 178 ILE A O 1
ATOM 1308 N N . LEU A 1 180 ? 38.402 35.368 311.586 1.00 23.43 179 LEU A N 1
ATOM 1309 C CA . LEU A 1 180 ? 37.358 34.324 311.655 1.00 22.17 179 LEU A CA 1
ATOM 1310 C C . LEU A 1 180 ? 37.979 33.109 312.338 1.00 21.55 179 LEU A C 1
ATOM 1311 O O . LEU A 1 180 ? 39.122 32.731 311.980 1.00 24.81 179 LEU A O 1
ATOM 1316 N N . VAL A 1 181 ? 37.258 32.523 313.274 1.00 20.75 180 VAL A N 1
ATOM 1317 C CA . VAL A 1 181 ? 37.758 31.402 314.081 1.00 20.64 180 VAL A CA 1
ATOM 1318 C C . VAL A 1 181 ? 36.694 30.297 314.054 1.00 22.71 180 VAL A C 1
ATOM 1319 O O . VAL A 1 181 ? 35.553 30.562 314.461 1.00 21.01 180 VAL A O 1
ATOM 1323 N N . ASN A 1 182 ? 37.091 29.104 313.652 1.00 20.27 181 ASN A N 1
ATOM 1324 C CA . ASN A 1 182 ? 36.194 27.935 313.571 1.00 21.00 181 ASN A CA 1
ATOM 1325 C C . ASN A 1 182 ? 36.948 26.716 314.070 1.00 21.49 181 ASN A C 1
ATOM 1326 O O . ASN A 1 182 ? 38.211 26.774 314.132 1.00 20.70 181 ASN A O 1
ATOM 1331 N N . ALA A 1 183 ? 36.210 25.658 314.391 1.00 21.00 182 ALA A N 1
ATOM 1332 C CA . ALA A 1 183 ? 36.813 24.367 314.778 1.00 19.34 182 ALA A CA 1
ATOM 1333 C C . ALA A 1 183 ? 36.355 23.292 313.807 1.00 23.47 182 ALA A C 1
ATOM 1334 O O . ALA A 1 183 ? 35.178 23.310 313.374 1.00 23.89 182 ALA A O 1
ATOM 1336 N N . ILE A 1 184 ? 37.270 22.373 313.492 1.00 20.26 183 ILE A N 1
ATOM 1337 C CA . ILE A 1 184 ? 36.903 21.107 312.827 1.00 21.66 183 ILE A CA 1
ATOM 1338 C C . ILE A 1 184 ? 36.777 20.064 313.922 1.00 21.09 183 ILE A C 1
ATOM 1339 O O . ILE A 1 184 ? 37.719 19.955 314.758 1.00 22.72 183 ILE A O 1
ATOM 1344 N N . LEU A 1 185 ? 35.690 19.303 313.918 1.00 20.71 184 LEU A N 1
ATOM 1345 C CA . LEU A 1 185 ? 35.452 18.187 314.849 1.00 19.53 184 LEU A CA 1
ATOM 1346 C C . LEU A 1 185 ? 35.527 16.916 314.000 1.00 23.84 184 LEU A C 1
ATOM 1347 O O . LEU A 1 185 ? 34.515 16.456 313.455 1.00 22.29 184 LEU A O 1
ATOM 1352 N N . PRO A 1 186 ? 36.732 16.328 313.832 1.00 22.83 185 PRO A N 1
ATOM 1353 C CA . PRO A 1 186 ? 36.855 15.109 313.049 1.00 22.86 185 PRO A CA 1
ATOM 1354 C C . PRO A 1 186 ? 36.219 13.925 313.804 1.00 21.93 185 PRO A C 1
ATOM 1355 O O . PRO A 1 186 ? 36.202 13.876 315.055 1.00 22.11 185 PRO A O 1
ATOM 1359 N N . GLY A 1 187 ? 35.744 12.953 313.034 1.00 23.10 186 GLY A N 1
ATOM 1360 C CA . GLY A 1 187 ? 35.356 11.642 313.552 1.00 22.83 186 GLY A CA 1
ATOM 1361 C C . GLY A 1 187 ? 36.564 10.718 313.485 1.00 28.06 186 GLY A C 1
ATOM 1362 O O . GLY A 1 187 ? 37.689 11.132 313.894 1.00 29.32 186 GLY A O 1
ATOM 1363 N N . SER A 1 188 ? 36.379 9.512 312.975 1.00 28.12 187 SER A N 1
ATOM 1364 C CA . SER A 1 188 ? 37.468 8.492 312.894 1.00 29.64 187 SER A CA 1
ATOM 1365 C C . SER A 1 188 ? 38.307 8.731 311.648 1.00 26.37 187 SER A C 1
ATOM 1366 O O . SER A 1 188 ? 37.790 8.521 310.557 1.00 29.10 187 SER A O 1
ATOM 1369 N N . MET A 1 189 ? 39.531 9.229 311.803 1.00 27.66 188 MET A N 1
ATOM 1370 C CA . MET A 1 189 ? 40.403 9.636 310.686 1.00 28.02 188 MET A CA 1
ATOM 1371 C C . MET A 1 189 ? 41.642 8.718 310.626 1.00 28.52 188 MET A C 1
ATOM 1372 O O . MET A 1 189 ? 42.133 8.327 311.681 1.00 29.92 188 MET A O 1
ATOM 1377 N N . ASP A 1 190 ? 42.115 8.436 309.423 1.00 31.13 189 ASP A N 1
ATOM 1378 C CA . ASP A 1 190 ? 43.290 7.545 309.202 1.00 27.55 189 ASP A CA 1
ATOM 1379 C C . ASP A 1 190 ? 44.587 8.324 309.367 1.00 26.97 189 ASP A C 1
ATOM 1380 O O . ASP A 1 190 ? 45.090 8.883 308.382 1.00 30.13 189 ASP A O 1
ATOM 1385 N N . THR A 1 191 ? 45.083 8.383 310.598 1.00 29.79 190 THR A N 1
ATOM 1386 C CA . THR A 1 191 ? 46.301 9.135 310.956 1.00 30.44 190 THR A CA 1
ATOM 1387 C C . THR A 1 191 ? 47.227 8.250 311.782 1.00 32.17 190 THR A C 1
ATOM 1388 O O . THR A 1 191 ? 46.790 7.222 312.300 1.00 31.26 190 THR A O 1
ATOM 1392 N N . PRO A 1 192 ? 48.495 8.667 311.974 1.00 36.81 191 PRO A N 1
ATOM 1393 C CA . PRO A 1 192 ? 49.385 7.996 312.931 1.00 36.16 191 PRO A CA 1
ATOM 1394 C C . PRO A 1 192 ? 48.758 7.831 314.322 1.00 36.11 191 PRO A C 1
ATOM 1395 O O . PRO A 1 192 ? 48.843 6.746 314.874 1.00 38.73 191 PRO A O 1
ATOM 1399 N N . MET A 1 193 ? 48.082 8.857 314.840 1.00 35.37 192 MET A N 1
ATOM 1400 C CA . MET A 1 193 ? 47.406 8.782 316.167 1.00 37.78 192 MET A CA 1
ATOM 1401 C C . MET A 1 193 ? 46.383 7.637 316.173 1.00 38.76 192 MET A C 1
ATOM 1402 O O . MET A 1 193 ? 46.380 6.853 317.114 1.00 41.17 192 MET A O 1
ATOM 1407 N N . MET A 1 194 ? 45.550 7.518 315.145 1.00 37.90 193 MET A N 1
ATOM 1408 C CA . MET A 1 194 ? 44.496 6.463 315.056 1.00 34.67 193 MET A CA 1
ATOM 1409 C C . MET A 1 194 ? 45.178 5.097 314.910 1.00 37.05 193 MET A C 1
ATOM 1410 O O . MET A 1 194 ? 44.734 4.141 315.574 1.00 39.11 193 MET A O 1
ATOM 1415 N N . ARG A 1 195 ? 46.192 4.991 314.054 1.00 36.94 194 ARG A N 1
ATOM 1416 C CA . ARG A 1 195 ? 46.917 3.705 313.837 1.00 43.14 194 ARG A CA 1
ATOM 1417 C C . ARG A 1 195 ? 47.552 3.243 315.164 1.00 47.18 194 ARG A C 1
ATOM 1418 O O . ARG A 1 195 ? 47.486 2.039 315.473 1.00 48.86 194 ARG A O 1
ATOM 1426 N N . ALA A 1 196 ? 48.108 4.178 315.943 1.00 50.47 195 ALA A N 1
ATOM 1427 C CA . ALA A 1 196 ? 48.720 3.889 317.266 1.00 53.53 195 ALA A CA 1
ATOM 1428 C C . ALA A 1 196 ? 47.644 3.376 318.231 1.00 55.71 195 ALA A C 1
ATOM 1429 O O . ALA A 1 196 ? 47.905 2.401 318.947 1.00 50.95 195 ALA A O 1
ATOM 1431 N N . ALA A 1 197 ? 46.475 4.020 318.266 1.00 51.59 196 ALA A N 1
ATOM 1432 C CA . ALA A 1 197 ? 45.346 3.639 319.144 1.00 50.64 196 ALA A CA 1
ATOM 1433 C C . ALA A 1 197 ? 44.865 2.251 318.742 1.00 58.02 196 ALA A C 1
ATOM 1434 O O . ALA A 1 197 ? 44.575 1.452 319.651 1.00 54.53 196 ALA A O 1
ATOM 1436 N N . ALA A 1 198 ? 44.826 1.936 317.444 1.00 52.71 197 ALA A N 1
ATOM 1437 C CA . ALA A 1 198 ? 44.387 0.607 316.960 1.00 50.50 197 ALA A CA 1
ATOM 1438 C C . ALA A 1 198 ? 45.369 -0.463 317.460 1.00 54.60 197 ALA A C 1
ATOM 1439 O O . ALA A 1 198 ? 44.898 -1.524 317.888 1.00 54.22 197 ALA A O 1
ATOM 1441 N N . ALA A 1 199 ? 46.677 -0.208 317.368 1.00 56.38 198 ALA A N 1
ATOM 1442 C CA . ALA A 1 199 ? 47.730 -1.146 317.831 1.00 59.55 198 ALA A CA 1
ATOM 1443 C C . ALA A 1 199 ? 47.628 -1.335 319.353 1.00 62.89 198 ALA A C 1
ATOM 1444 O O . ALA A 1 199 ? 47.819 -2.467 319.820 1.00 68.28 198 ALA A O 1
ATOM 1446 N N . ASP A 1 200 ? 47.342 -0.264 320.099 1.00 68.79 199 ASP A N 1
ATOM 1447 C CA . ASP A 1 200 ? 47.139 -0.307 321.574 1.00 73.46 199 ASP A CA 1
ATOM 1448 C C . ASP A 1 200 ? 45.942 -1.214 321.879 1.00 70.54 199 ASP A C 1
ATOM 1449 O O . ASP A 1 200 ? 46.035 -1.970 322.836 1.00 72.01 199 ASP A O 1
ATOM 1454 N N . THR A 1 201 ? 44.853 -1.148 321.107 1.00 71.02 200 THR A N 1
ATOM 1455 C CA . THR A 1 201 ? 43.620 -1.917 321.424 1.00 64.04 200 THR A CA 1
ATOM 1456 C C . THR A 1 201 ? 43.830 -3.384 321.028 1.00 55.19 200 THR A C 1
ATOM 1457 O O . THR A 1 201 ? 43.276 -4.228 321.708 1.00 57.79 200 THR A O 1
ATOM 1461 N N . ASN A 1 202 ? 44.582 -3.682 319.978 1.00 57.92 201 ASN A N 1
ATOM 1462 C CA . ASN A 1 202 ? 44.800 -5.085 319.524 1.00 58.38 201 ASN A CA 1
ATOM 1463 C C . ASN A 1 202 ? 46.162 -5.195 318.844 1.00 60.43 201 ASN A C 1
ATOM 1464 O O . ASN A 1 202 ? 46.269 -5.124 317.616 1.00 52.09 201 ASN A O 1
ATOM 1469 N N . PRO A 1 203 ? 47.245 -5.363 319.639 1.00 65.53 202 PRO A N 1
ATOM 1470 C CA . PRO A 1 203 ? 48.604 -5.442 319.093 1.00 62.04 202 PRO A CA 1
ATOM 1471 C C . PRO A 1 203 ? 48.801 -6.564 318.065 1.00 63.37 202 PRO A C 1
ATOM 1472 O O . PRO A 1 203 ? 49.573 -6.363 317.145 1.00 65.37 202 PRO A O 1
ATOM 1476 N N . ALA A 1 204 ? 48.096 -7.690 318.238 1.00 63.30 203 ALA A N 1
ATOM 1477 C CA . ALA A 1 204 ? 48.137 -8.874 317.349 1.00 68.65 203 ALA A CA 1
ATOM 1478 C C . ALA A 1 204 ? 47.541 -8.532 315.972 1.00 72.74 203 ALA A C 1
ATOM 1479 O O . ALA A 1 204 ? 47.993 -9.143 314.986 1.00 67.94 203 ALA A O 1
ATOM 1481 N N . ASP A 1 205 ? 46.549 -7.630 315.897 1.00 69.89 204 ASP A N 1
ATOM 1482 C CA . ASP A 1 205 ? 45.815 -7.369 314.627 1.00 62.84 204 ASP A CA 1
ATOM 1483 C C . ASP A 1 205 ? 45.233 -5.956 314.643 1.00 62.02 204 ASP A C 1
ATOM 1484 O O . ASP A 1 205 ? 44.019 -5.791 314.797 1.00 50.63 204 ASP A O 1
ATOM 1489 N N . PRO A 1 206 ? 46.084 -4.911 314.496 1.00 66.46 205 PRO A N 1
ATOM 1490 C CA . PRO A 1 206 ? 45.614 -3.526 314.493 1.00 62.22 205 PRO A CA 1
ATOM 1491 C C . PRO A 1 206 ? 44.649 -3.261 313.322 1.00 60.00 205 PRO A C 1
ATOM 1492 O O . PRO A 1 206 ? 43.687 -2.502 313.495 1.00 48.87 205 PRO A O 1
ATOM 1496 N N . GLN A 1 207 ? 44.912 -3.883 312.164 1.00 51.40 206 GLN A N 1
ATOM 1497 C CA . GLN A 1 207 ? 44.102 -3.650 310.951 1.00 49.58 206 GLN A CA 1
ATOM 1498 C C . GLN A 1 207 ? 42.641 -4.053 311.212 1.00 50.13 206 GLN A C 1
ATOM 1499 O O . GLN A 1 207 ? 41.757 -3.365 310.682 1.00 47.04 206 GLN A O 1
ATOM 1505 N N . SER A 1 208 ? 42.387 -5.110 311.985 1.00 47.05 207 SER A N 1
ATOM 1506 C CA . SER A 1 208 ? 41.010 -5.580 312.284 1.00 48.95 207 SER A CA 1
ATOM 1507 C C . SER A 1 208 ? 40.257 -4.497 313.074 1.00 47.09 207 SER A C 1
ATOM 1508 O O . SER A 1 208 ? 39.027 -4.379 312.893 1.00 47.43 207 SER A O 1
ATOM 1511 N N . VAL A 1 209 ? 40.951 -3.746 313.931 1.00 44.52 208 VAL A N 1
ATOM 1512 C CA . VAL A 1 209 ? 40.310 -2.630 314.690 1.00 47.33 208 VAL A CA 1
ATOM 1513 C C . VAL A 1 209 ? 39.938 -1.517 313.691 1.00 38.39 208 VAL A C 1
ATOM 1514 O O . VAL A 1 209 ? 38.812 -1.033 313.768 1.00 43.07 208 VAL A O 1
ATOM 1518 N N . ILE A 1 210 ? 40.851 -1.148 312.794 1.00 38.45 209 ILE A N 1
ATOM 1519 C CA . ILE A 1 210 ? 40.604 -0.118 311.746 1.00 37.39 209 ILE A CA 1
ATOM 1520 C C . ILE A 1 210 ? 39.394 -0.553 310.928 1.00 43.96 209 ILE A C 1
ATOM 1521 O O . ILE A 1 210 ? 38.503 0.289 310.675 1.00 38.52 209 ILE A O 1
ATOM 1526 N N . ASP A 1 211 ? 39.337 -1.827 310.525 1.00 42.17 210 ASP A N 1
ATOM 1527 C CA . ASP A 1 211 ? 38.228 -2.357 309.694 1.00 41.48 210 ASP A CA 1
ATOM 1528 C C . ASP A 1 211 ? 36.892 -2.236 310.437 1.00 39.76 210 ASP A C 1
ATOM 1529 O O . ASP A 1 211 ? 35.892 -1.874 309.771 1.00 35.58 210 ASP A O 1
ATOM 1534 N N . GLU A 1 212 ? 36.858 -2.562 311.738 1.00 35.46 211 GLU A N 1
ATOM 1535 C CA . GLU A 1 212 ? 35.623 -2.456 312.554 1.00 38.17 211 GLU A CA 1
ATOM 1536 C C . GLU A 1 212 ? 35.195 -0.972 312.648 1.00 36.63 211 GLU A C 1
ATOM 1537 O O . GLU A 1 212 ? 34.009 -0.702 312.582 1.00 35.29 211 GLU A O 1
ATOM 1543 N N . ILE A 1 213 ? 36.131 -0.052 312.819 1.00 35.39 212 ILE A N 1
ATOM 1544 C CA . ILE A 1 213 ? 35.789 1.406 312.926 1.00 39.34 212 ILE A CA 1
ATOM 1545 C C . ILE A 1 213 ? 35.177 1.843 311.581 1.00 35.83 212 ILE A C 1
ATOM 1546 O O . ILE A 1 213 ? 34.095 2.445 311.592 1.00 38.00 212 ILE A O 1
ATOM 1551 N N . ALA A 1 214 ? 35.816 1.479 310.463 1.00 34.57 213 ALA A N 1
ATOM 1552 C CA . ALA A 1 214 ? 35.346 1.855 309.111 1.00 37.13 213 ALA A CA 1
ATOM 1553 C C . ALA A 1 214 ? 33.926 1.322 308.889 1.00 38.13 213 ALA A C 1
ATOM 1554 O O . ALA A 1 214 ? 33.089 2.059 308.306 1.00 31.91 213 ALA A O 1
ATOM 1556 N N . ALA A 1 215 ? 33.625 0.111 309.381 1.00 34.05 214 ALA A N 1
ATOM 1557 C CA . ALA A 1 215 ? 32.307 -0.513 309.166 1.00 33.91 214 ALA A CA 1
ATOM 1558 C C . ALA A 1 215 ? 31.231 0.214 309.984 1.00 34.15 214 ALA A C 1
ATOM 1559 O O . ALA A 1 215 ? 30.076 0.146 309.594 1.00 34.43 214 ALA A O 1
ATOM 1561 N N . ALA A 1 216 ? 31.589 0.874 311.073 1.00 35.81 215 ALA A N 1
ATOM 1562 C CA . ALA A 1 216 ? 30.638 1.624 311.916 1.00 38.55 215 ALA A CA 1
ATOM 1563 C C . ALA A 1 216 ? 30.340 3.013 311.319 1.00 35.75 215 ALA A C 1
ATOM 1564 O O . ALA A 1 216 ? 29.449 3.700 311.854 1.00 37.41 215 ALA A O 1
ATOM 1566 N N . VAL A 1 217 ? 31.077 3.436 310.296 1.00 32.26 216 VAL A N 1
ATOM 1567 C CA . VAL A 1 217 ? 30.838 4.746 309.621 1.00 26.37 216 VAL A CA 1
ATOM 1568 C C . VAL A 1 217 ? 29.868 4.510 308.476 1.00 25.80 216 VAL A C 1
ATOM 1569 O O . VAL A 1 217 ? 30.084 3.612 307.656 1.00 27.69 216 VAL A O 1
ATOM 1573 N N . PRO A 1 218 ? 28.747 5.249 308.384 1.00 27.94 217 PRO A N 1
ATOM 1574 C CA . PRO A 1 218 ? 27.819 5.066 307.265 1.00 27.85 217 PRO A CA 1
ATOM 1575 C C . PRO A 1 218 ? 28.482 5.177 305.888 1.00 30.83 217 PRO A C 1
ATOM 1576 O O . PRO A 1 218 ? 28.050 4.498 304.966 1.00 28.42 217 PRO A O 1
ATOM 1580 N N . LEU A 1 219 ? 29.512 6.016 305.739 1.00 26.97 218 LEU A N 1
ATOM 1581 C CA . LEU A 1 219 ? 30.251 6.104 304.450 1.00 27.92 218 LEU A CA 1
ATOM 1582 C C . LEU A 1 219 ? 31.218 4.919 304.284 1.00 29.35 218 LEU A C 1
ATOM 1583 O O . LEU A 1 219 ? 31.824 4.827 303.212 1.00 32.15 218 LEU A O 1
ATOM 1588 N N . LYS A 1 220 ? 31.420 4.110 305.309 1.00 30.34 219 LYS A N 1
ATOM 1589 C CA . LYS A 1 220 ? 32.146 2.818 305.271 1.00 31.95 219 LYS A CA 1
ATOM 1590 C C . LYS A 1 220 ? 33.648 3.010 305.099 1.00 35.42 219 LYS A C 1
ATOM 1591 O O . LYS A 1 220 ? 34.321 2.080 304.662 1.00 38.73 219 LYS A O 1
ATOM 1597 N N . ARG A 1 221 ? 34.195 4.150 305.493 1.00 31.11 220 ARG A N 1
ATOM 1598 C CA A ARG A 1 221 ? 35.652 4.399 305.459 0.50 28.52 220 ARG A CA 1
ATOM 1599 C CA B ARG A 1 221 ? 35.653 4.394 305.463 0.50 29.29 220 ARG A CA 1
ATOM 1600 C C . ARG A 1 221 ? 36.001 5.394 306.567 1.00 30.64 220 ARG A C 1
ATOM 1601 O O . ARG A 1 221 ? 35.082 6.146 307.024 1.00 26.15 220 ARG A O 1
ATOM 1616 N N . LEU A 1 222 ? 37.260 5.403 306.960 1.00 25.32 221 LEU A N 1
ATOM 1617 C CA . LEU A 1 222 ? 37.800 6.464 307.830 1.00 26.15 221 LEU A CA 1
ATOM 1618 C C . LEU A 1 222 ? 37.924 7.729 306.982 1.00 24.61 221 LEU A C 1
ATOM 1619 O O . LEU A 1 222 ? 38.128 7.645 305.755 1.00 25.28 221 LEU A O 1
ATOM 1624 N N . GLY A 1 223 ? 37.918 8.894 307.634 1.00 25.35 222 GLY A N 1
ATOM 1625 C CA . GLY A 1 223 ? 38.303 10.132 306.960 1.00 23.27 222 GLY A CA 1
ATOM 1626 C C . GLY A 1 223 ? 39.792 10.123 306.679 1.00 26.16 222 GLY A C 1
ATOM 1627 O O . GLY A 1 223 ? 40.539 9.376 307.342 1.00 25.83 222 GLY A O 1
ATOM 1628 N N . THR A 1 224 ? 40.236 10.942 305.759 1.00 26.89 223 THR A N 1
ATOM 1629 C CA . THR A 1 224 ? 41.673 11.016 305.390 1.00 27.24 223 THR A CA 1
ATOM 1630 C C . THR A 1 224 ? 42.238 12.364 305.806 1.00 29.96 223 THR A C 1
ATOM 1631 O O . THR A 1 224 ? 41.451 13.325 306.071 1.00 26.37 223 THR A O 1
ATOM 1635 N N . ILE A 1 225 ? 43.561 12.459 305.782 1.00 27.67 224 ILE A N 1
ATOM 1636 C CA . ILE A 1 225 ? 44.221 13.762 306.063 1.00 29.00 224 ILE A CA 1
ATOM 1637 C C . ILE A 1 225 ? 43.837 14.739 304.958 1.00 27.34 224 ILE A C 1
ATOM 1638 O O . ILE A 1 225 ? 43.832 15.964 305.238 1.00 26.45 224 ILE A O 1
ATOM 1643 N N . ASP A 1 226 ? 43.542 14.248 303.748 1.00 25.35 225 ASP A N 1
ATOM 1644 C CA . ASP A 1 226 ? 43.080 15.104 302.628 1.00 29.89 225 ASP A CA 1
ATOM 1645 C C . ASP A 1 226 ? 41.679 15.676 302.959 1.00 24.77 225 ASP A C 1
ATOM 1646 O O . ASP A 1 226 ? 41.444 16.875 302.666 1.00 23.72 225 ASP A O 1
ATOM 1651 N N . ASP A 1 227 ? 40.775 14.877 303.492 1.00 25.83 226 ASP A N 1
ATOM 1652 C CA . ASP A 1 227 ? 39.415 15.363 303.867 1.00 26.57 226 ASP A CA 1
ATOM 1653 C C . ASP A 1 227 ? 39.560 16.515 304.881 1.00 26.68 226 ASP A C 1
ATOM 1654 O O . ASP A 1 227 ? 38.896 17.563 304.730 1.00 23.61 226 ASP A O 1
ATOM 1659 N N . ALA A 1 228 ? 40.406 16.328 305.888 1.00 27.26 227 ALA A N 1
ATOM 1660 C CA . ALA A 1 228 ? 40.657 17.343 306.933 1.00 24.19 227 ALA A CA 1
ATOM 1661 C C . ALA A 1 228 ? 41.277 18.589 306.294 1.00 25.02 227 ALA A C 1
ATOM 1662 O O . ALA A 1 228 ? 40.788 19.712 306.545 1.00 25.00 227 ALA A O 1
ATOM 1664 N N . GLY A 1 229 ? 42.306 18.418 305.462 1.00 24.93 228 GLY A N 1
ATOM 1665 C CA . GLY A 1 229 ? 42.970 19.566 304.827 1.00 23.90 228 GLY A CA 1
ATOM 1666 C C . GLY A 1 229 ? 42.030 20.314 303.919 1.00 24.58 228 GLY A C 1
ATOM 1667 O O . GLY A 1 229 ? 42.141 21.533 303.830 1.00 23.53 228 GLY A O 1
ATOM 1668 N N . ASN A 1 230 ? 41.136 19.605 303.226 1.00 23.51 229 ASN A N 1
ATOM 1669 C CA . ASN A 1 230 ? 40.138 20.222 302.315 1.00 23.31 229 ASN A CA 1
ATOM 1670 C C . ASN A 1 230 ? 39.213 21.160 303.105 1.00 20.21 229 ASN A C 1
ATOM 1671 O O . ASN A 1 230 ? 38.917 22.257 302.602 1.00 23.10 229 ASN A O 1
ATOM 1676 N N . LEU A 1 231 ? 38.756 20.742 304.277 1.00 20.84 230 LEU A N 1
ATOM 1677 C CA . LEU A 1 231 ? 37.835 21.595 305.090 1.00 23.23 230 LEU A CA 1
ATOM 1678 C C . LEU A 1 231 ? 38.617 22.774 305.659 1.00 22.41 230 LEU A C 1
ATOM 1679 O O . LEU A 1 231 ? 38.073 23.911 305.631 1.00 21.64 230 LEU A O 1
ATOM 1684 N N . ALA A 1 232 ? 39.860 22.567 306.122 1.00 22.75 231 ALA A N 1
ATOM 1685 C CA . ALA A 1 232 ? 40.712 23.677 306.622 1.00 22.50 231 ALA A CA 1
ATOM 1686 C C . ALA A 1 232 ? 40.950 24.671 305.496 1.00 22.43 231 ALA A C 1
ATOM 1687 O O . ALA A 1 232 ? 40.857 25.912 305.746 1.00 22.50 231 ALA A O 1
ATOM 1689 N N . LEU A 1 233 ? 41.240 24.186 304.287 1.00 23.03 232 LEU A N 1
ATOM 1690 C CA . LEU A 1 233 ? 41.480 25.078 303.118 1.00 24.48 232 LEU A CA 1
ATOM 1691 C C . LEU A 1 233 ? 40.211 25.895 302.854 1.00 24.91 232 LEU A C 1
ATOM 1692 O O . LEU A 1 233 ? 40.307 27.112 302.683 1.00 22.62 232 LEU A O 1
ATOM 1697 N N . PHE A 1 234 ? 39.040 25.245 302.854 1.00 24.02 233 PHE A N 1
ATOM 1698 C CA . PHE A 1 234 ? 37.767 25.965 302.633 1.00 22.86 233 PHE A CA 1
ATOM 1699 C C . PHE A 1 234 ? 37.660 27.091 303.665 1.00 21.81 233 PHE A C 1
ATOM 1700 O O . PHE A 1 234 ? 37.422 28.274 303.268 1.00 23.06 233 PHE A O 1
ATOM 1708 N N . LEU A 1 235 ? 37.862 26.780 304.942 1.00 20.92 234 LEU A N 1
ATOM 1709 C CA . LEU A 1 235 ? 37.660 27.765 306.040 1.00 22.42 234 LEU A CA 1
ATOM 1710 C C . LEU A 1 235 ? 38.689 28.903 305.944 1.00 24.99 234 LEU A C 1
ATOM 1711 O O . LEU A 1 235 ? 38.350 30.035 306.331 1.00 22.47 234 LEU A O 1
ATOM 1716 N N . ALA A 1 236 ? 39.871 28.627 305.398 1.00 24.05 235 ALA A N 1
ATOM 1717 C CA . ALA A 1 236 ? 40.967 29.624 305.269 1.00 22.99 235 ALA A CA 1
ATOM 1718 C C . ALA A 1 236 ? 40.740 30.552 304.080 1.00 25.75 235 ALA A C 1
ATOM 1719 O O . ALA A 1 236 ? 41.437 31.591 304.008 1.00 25.57 235 ALA A O 1
ATOM 1721 N N . SER A 1 237 ? 39.820 30.199 303.176 1.00 24.79 236 SER A N 1
ATOM 1722 C CA . SER A 1 237 ? 39.684 30.779 301.820 1.00 24.69 236 SER A CA 1
ATOM 1723 C C . SER A 1 237 ? 38.608 31.868 301.787 1.00 25.15 236 SER A C 1
ATOM 1724 O O . SER A 1 237 ? 37.792 31.970 302.728 1.00 25.11 236 SER A O 1
ATOM 1727 N N . ASP A 1 238 ? 38.543 32.600 300.681 1.00 26.22 237 ASP A N 1
ATOM 1728 C CA . ASP A 1 238 ? 37.449 33.573 300.422 1.00 30.14 237 ASP A CA 1
ATOM 1729 C C . ASP A 1 238 ? 36.085 32.873 300.289 1.00 25.66 237 ASP A C 1
ATOM 1730 O O . ASP A 1 238 ? 35.072 33.577 300.379 1.00 27.66 237 ASP A O 1
ATOM 1735 N N . LEU A 1 239 ? 36.038 31.554 300.159 1.00 24.77 238 LEU A N 1
ATOM 1736 C CA . LEU A 1 239 ? 34.744 30.824 300.091 1.00 24.92 238 LEU A CA 1
ATOM 1737 C C . LEU A 1 239 ? 34.055 30.794 301.464 1.00 24.39 238 LEU A C 1
ATOM 1738 O O . LEU A 1 239 ? 32.880 30.361 301.504 1.00 23.58 238 LEU A O 1
ATOM 1743 N N . ALA A 1 240 ? 34.747 31.151 302.559 1.00 24.98 239 ALA A N 1
ATOM 1744 C CA . ALA A 1 240 ? 34.219 31.019 303.931 1.00 23.30 239 ALA A CA 1
ATOM 1745 C C . ALA A 1 240 ? 34.281 32.357 304.673 1.00 24.83 239 ALA A C 1
ATOM 1746 O O . ALA A 1 240 ? 34.272 32.339 305.919 1.00 23.17 239 ALA A O 1
ATOM 1748 N N . SER A 1 241 ? 34.255 33.494 303.957 1.00 24.48 240 SER A N 1
ATOM 1749 C CA A SER A 1 241 ? 34.441 34.856 304.539 0.50 24.44 240 SER A CA 1
ATOM 1750 C CA B SER A 1 241 ? 34.466 34.838 304.570 0.50 24.50 240 SER A CA 1
ATOM 1751 C C . SER A 1 241 ? 33.323 35.289 305.501 1.00 25.86 240 SER A C 1
ATOM 1752 O O . SER A 1 241 ? 33.520 36.304 306.218 1.00 24.75 240 SER A O 1
ATOM 1757 N N . TYR A 1 242 ? 32.187 34.592 305.550 1.00 22.80 241 TYR A N 1
ATOM 1758 C CA . TYR A 1 242 ? 31.065 34.934 306.468 1.00 23.67 241 TYR A CA 1
ATOM 1759 C C . TYR A 1 242 ? 30.891 33.840 307.519 1.00 21.48 241 TYR A C 1
ATOM 1760 O O . TYR A 1 242 ? 29.940 33.921 308.296 1.00 23.57 241 TYR A O 1
ATOM 1769 N N . LEU A 1 243 ? 31.768 32.840 307.543 1.00 21.59 242 LEU A N 1
ATOM 1770 C CA . LEU A 1 243 ? 31.571 31.652 308.417 1.00 21.96 242 LEU A CA 1
ATOM 1771 C C . LEU A 1 243 ? 32.560 31.772 309.589 1.00 22.86 242 LEU A C 1
ATOM 1772 O O . LEU A 1 243 ? 33.780 31.709 309.361 1.00 21.14 242 LEU A O 1
ATOM 1777 N N . THR A 1 244 ? 32.039 32.009 310.791 1.00 21.63 243 THR A N 1
ATOM 1778 C CA . THR A 1 244 ? 32.863 32.163 312.010 1.00 20.47 243 THR A CA 1
ATOM 1779 C C . THR A 1 244 ? 32.090 31.698 313.226 1.00 21.51 243 THR A C 1
ATOM 1780 O O . THR A 1 244 ? 30.847 31.794 313.236 1.00 22.13 243 THR A O 1
ATOM 1784 N N . GLY A 1 245 ? 32.826 31.208 314.219 1.00 21.62 244 GLY A N 1
ATOM 1785 C CA . GLY A 1 245 ? 32.281 30.771 315.503 1.00 21.93 244 GLY A CA 1
ATOM 1786 C C . GLY A 1 245 ? 31.653 29.406 315.458 1.00 20.36 244 GLY A C 1
ATOM 1787 O O . GLY A 1 245 ? 30.933 29.103 316.404 1.00 22.03 244 GLY A O 1
ATOM 1788 N N . GLN A 1 246 ? 31.930 28.611 314.443 1.00 20.62 245 GLN A N 1
ATOM 1789 C CA . GLN A 1 246 ? 31.227 27.316 314.245 1.00 20.38 245 GLN A CA 1
ATOM 1790 C C . GLN A 1 246 ? 32.204 26.159 314.465 1.00 21.38 245 GLN A C 1
ATOM 1791 O O . GLN A 1 246 ? 33.414 26.303 314.270 1.00 22.36 245 GLN A O 1
ATOM 1797 N N . ALA A 1 247 ? 31.660 25.036 314.906 1.00 20.74 246 ALA A N 1
ATOM 1798 C CA . ALA A 1 247 ? 32.390 23.776 315.071 1.00 21.86 246 ALA A CA 1
ATOM 1799 C C . ALA A 1 247 ? 31.748 22.808 314.069 1.00 24.11 246 ALA A C 1
ATOM 1800 O O . ALA A 1 247 ? 30.585 22.456 314.258 1.00 24.61 246 ALA A O 1
ATOM 1802 N N . ILE A 1 248 ? 32.478 22.423 313.051 1.00 22.29 247 ILE A N 1
ATOM 1803 C CA . ILE A 1 248 ? 31.935 21.638 311.909 1.00 21.44 247 ILE A CA 1
ATOM 1804 C C . ILE A 1 248 ? 32.366 20.187 312.070 1.00 21.91 247 ILE A C 1
ATOM 1805 O O . ILE A 1 248 ? 33.568 19.933 312.178 1.00 22.99 247 ILE A O 1
ATOM 1810 N N . VAL A 1 249 ? 31.396 19.287 312.045 1.00 21.79 248 VAL A N 1
ATOM 1811 C CA . VAL A 1 249 ? 31.634 17.830 312.224 1.00 20.78 248 VAL A CA 1
ATOM 1812 C C . VAL A 1 249 ? 31.988 17.234 310.851 1.00 21.72 248 VAL A C 1
ATOM 1813 O O . VAL A 1 249 ? 31.184 17.351 309.888 1.00 22.22 248 VAL A O 1
ATOM 1817 N N . LEU A 1 250 ? 33.142 16.598 310.775 1.00 21.60 249 LEU A N 1
ATOM 1818 C CA . LEU A 1 250 ? 33.678 15.942 309.571 1.00 22.49 249 LEU A CA 1
ATOM 1819 C C . LEU A 1 250 ? 33.823 14.457 309.912 1.00 22.59 249 LEU A C 1
ATOM 1820 O O . LEU A 1 250 ? 34.872 14.070 310.455 1.00 23.73 249 LEU A O 1
ATOM 1825 N N . ASP A 1 251 ? 32.778 13.662 309.668 1.00 21.59 250 ASP A N 1
ATOM 1826 C CA . ASP A 1 251 ? 32.729 12.307 310.273 1.00 21.36 250 ASP A CA 1
ATOM 1827 C C . ASP A 1 251 ? 32.016 11.250 309.428 1.00 19.57 250 ASP A C 1
ATOM 1828 O O . ASP A 1 251 ? 31.782 10.170 309.980 1.00 22.97 250 ASP A O 1
ATOM 1833 N N . GLY A 1 252 ? 31.689 11.522 308.173 1.00 22.33 251 GLY A N 1
ATOM 1834 C CA . GLY A 1 252 ? 31.007 10.519 307.326 1.00 23.63 251 GLY A CA 1
ATOM 1835 C C . GLY A 1 252 ? 29.730 9.979 307.935 1.00 24.61 251 GLY A C 1
ATOM 1836 O O . GLY A 1 252 ? 29.414 8.801 307.665 1.00 24.45 251 GLY A O 1
ATOM 1837 N N . ALA A 1 253 ? 29.025 10.790 308.747 1.00 21.23 252 ALA A N 1
ATOM 1838 C CA . ALA A 1 253 ? 27.760 10.449 309.461 1.00 26.18 252 ALA A CA 1
ATOM 1839 C C . ALA A 1 253 ? 27.963 9.418 310.589 1.00 23.32 252 ALA A C 1
ATOM 1840 O O . ALA A 1 253 ? 26.968 8.855 311.093 1.00 24.52 252 ALA A O 1
ATOM 1842 N N . PHE A 1 254 ? 29.180 9.274 311.105 1.00 23.96 253 PHE A N 1
ATOM 1843 C CA . PHE A 1 254 ? 29.466 8.416 312.290 1.00 23.65 253 PHE A CA 1
ATOM 1844 C C . PHE A 1 254 ? 28.608 8.835 313.497 1.00 24.85 253 PHE A C 1
ATOM 1845 O O . PHE A 1 254 ? 28.078 7.968 314.176 1.00 23.84 253 PHE A O 1
ATOM 1853 N N . THR A 1 255 ? 28.406 10.141 313.743 1.00 23.87 254 THR A N 1
ATOM 1854 C CA . THR A 1 255 ? 27.629 10.618 314.922 1.00 22.44 254 THR A CA 1
ATOM 1855 C C . THR A 1 255 ? 26.153 10.751 314.567 1.00 27.36 254 THR A C 1
ATOM 1856 O O . THR A 1 255 ? 25.340 10.993 315.491 1.00 27.94 254 THR A O 1
ATOM 1860 N N . LEU A 1 256 ? 25.783 10.553 313.307 1.00 27.36 255 LEU A N 1
ATOM 1861 C CA . LEU A 1 256 ? 24.385 10.716 312.827 1.00 28.74 255 LEU A CA 1
ATOM 1862 C C . LEU A 1 256 ? 23.601 9.421 313.048 1.00 27.15 255 LEU A C 1
ATOM 1863 O O . LEU A 1 256 ? 22.390 9.477 313.394 1.00 24.96 255 LEU A O 1
ATOM 1868 N N . ALA A 1 257 ? 24.223 8.279 312.795 1.00 24.68 256 ALA A N 1
ATOM 1869 C CA . ALA A 1 257 ? 23.495 6.994 312.773 1.00 25.22 256 ALA A CA 1
ATOM 1870 C C . ALA A 1 257 ? 22.823 6.783 314.124 1.00 27.20 256 ALA A C 1
ATOM 1871 O O . ALA A 1 257 ? 23.467 6.977 315.189 1.00 30.69 256 ALA A O 1
ATOM 1873 N N . GLU A 1 258 ? 21.559 6.371 314.127 1.00 24.32 257 GLU A N 1
ATOM 1874 C CA . GLU A 1 258 ? 20.821 6.100 315.376 1.00 26.25 257 GLU A CA 1
ATOM 1875 C C . GLU A 1 258 ? 21.260 4.744 315.948 1.00 31.94 257 GLU A C 1
ATOM 1876 O O . GLU A 1 258 ? 21.594 4.706 317.143 1.00 30.22 257 GLU A O 1
ATOM 1882 N N . TYR A 1 259 ? 21.296 3.702 315.113 1.00 32.95 258 TYR A N 1
ATOM 1883 C CA . TYR A 1 259 ? 22.008 2.419 315.400 1.00 40.23 258 TYR A CA 1
ATOM 1884 C C . TYR A 1 259 ? 23.270 2.327 314.545 1.00 44.95 258 TYR A C 1
ATOM 1885 O O . TYR A 1 259 ? 23.247 2.674 313.331 1.00 45.24 258 TYR A O 1
ATOM 1894 N N . GLN A 1 260 ? 24.351 1.864 315.161 1.00 42.99 259 GLN A N 1
ATOM 1895 C CA . GLN A 1 260 ? 25.722 1.902 314.574 1.00 50.20 259 GLN A CA 1
ATOM 1896 C C . GLN A 1 260 ? 25.775 1.075 313.274 1.00 56.31 259 GLN A C 1
ATOM 1897 O O . GLN A 1 260 ? 25.298 -0.098 313.305 1.00 53.45 259 GLN A O 1
ATOM 1903 N N . SER A 1 261 ? 26.312 1.701 312.206 1.00 62.72 260 SER A N 1
ATOM 1904 C CA . SER A 1 261 ? 26.916 1.121 310.962 1.00 68.61 260 SER A CA 1
ATOM 1905 C C . SER A 1 261 ? 26.453 1.953 309.754 1.00 62.53 260 SER A C 1
ATOM 1906 O O . SER A 1 261 ? 25.877 1.395 308.820 1.00 65.49 260 SER A O 1
ATOM 1909 N N . MET B 1 2 ? 71.219 -0.337 269.711 1.00 83.77 1 MET B N 1
ATOM 1910 C CA . MET B 1 2 ? 69.966 0.254 269.131 1.00 81.81 1 MET B CA 1
ATOM 1911 C C . MET B 1 2 ? 68.951 0.490 270.267 1.00 80.60 1 MET B C 1
ATOM 1912 O O . MET B 1 2 ? 68.282 1.543 270.236 1.00 71.65 1 MET B O 1
ATOM 1917 N N . ILE B 1 3 ? 68.836 -0.454 271.213 1.00 83.82 2 ILE B N 1
ATOM 1918 C CA . ILE B 1 3 ? 67.940 -0.357 272.405 1.00 73.52 2 ILE B CA 1
ATOM 1919 C C . ILE B 1 3 ? 68.821 -0.253 273.642 1.00 74.40 2 ILE B C 1
ATOM 1920 O O . ILE B 1 3 ? 69.678 -1.107 273.856 1.00 95.74 2 ILE B O 1
ATOM 1925 N N . ASN B 1 4 ? 68.618 0.807 274.392 1.00 68.08 3 ASN B N 1
ATOM 1926 C CA . ASN B 1 4 ? 69.351 1.069 275.638 1.00 64.70 3 ASN B CA 1
ATOM 1927 C C . ASN B 1 4 ? 68.304 1.591 276.618 1.00 56.50 3 ASN B C 1
ATOM 1928 O O . ASN B 1 4 ? 67.837 2.730 276.442 1.00 53.72 3 ASN B O 1
ATOM 1933 N N . MET B 1 5 ? 67.941 0.783 277.605 1.00 48.10 4 MET B N 1
ATOM 1934 C CA . MET B 1 5 ? 66.958 1.201 278.626 1.00 41.73 4 MET B CA 1
ATOM 1935 C C . MET B 1 5 ? 67.704 1.532 279.930 1.00 39.92 4 MET B C 1
ATOM 1936 O O . MET B 1 5 ? 67.047 1.609 280.977 1.00 39.69 4 MET B O 1
ATOM 1941 N N . ARG B 1 6 ? 69.023 1.752 279.901 1.00 42.93 5 ARG B N 1
ATOM 1942 C CA . ARG B 1 6 ? 69.806 2.038 281.138 1.00 43.58 5 ARG B CA 1
ATOM 1943 C C . ARG B 1 6 ? 69.241 3.312 281.802 1.00 41.89 5 ARG B C 1
ATOM 1944 O O . ARG B 1 6 ? 68.897 4.262 281.109 1.00 41.46 5 ARG B O 1
ATOM 1947 N N . ASN B 1 7 ? 69.101 3.323 283.124 1.00 47.46 6 ASN B N 1
ATOM 1948 C CA . ASN B 1 7 ? 68.590 4.480 283.906 1.00 42.69 6 ASN B CA 1
ATOM 1949 C C . ASN B 1 7 ? 67.062 4.593 283.754 1.00 47.70 6 ASN B C 1
ATOM 1950 O O . ASN B 1 7 ? 66.502 5.550 284.329 1.00 59.43 6 ASN B O 1
ATOM 1952 N N . ARG B 1 8 ? 66.382 3.714 283.012 1.00 41.26 7 ARG B N 1
ATOM 1953 C CA . ARG B 1 8 ? 64.901 3.804 282.919 1.00 39.72 7 ARG B CA 1
ATOM 1954 C C . ARG B 1 8 ? 64.316 2.935 284.029 1.00 33.38 7 ARG B C 1
ATOM 1955 O O . ARG B 1 8 ? 64.911 1.901 284.389 1.00 35.41 7 ARG B O 1
ATOM 1963 N N . VAL B 1 9 ? 63.162 3.330 284.536 1.00 31.14 8 VAL B N 1
ATOM 1964 C CA . VAL B 1 9 ? 62.448 2.552 285.580 1.00 31.97 8 VAL B CA 1
ATOM 1965 C C . VAL B 1 9 ? 61.167 1.996 284.961 1.00 29.56 8 VAL B C 1
ATOM 1966 O O . VAL B 1 9 ? 60.365 2.816 284.409 1.00 29.24 8 VAL B O 1
ATOM 1970 N N . ALA B 1 10 ? 60.958 0.691 285.076 1.00 29.25 9 ALA B N 1
ATOM 1971 C CA . ALA B 1 10 ? 59.743 0.031 284.550 1.00 28.05 9 ALA B CA 1
ATOM 1972 C C . ALA B 1 10 ? 58.995 -0.664 285.694 1.00 30.80 9 ALA B C 1
ATOM 1973 O O . ALA B 1 10 ? 59.651 -1.361 286.525 1.00 31.14 9 ALA B O 1
ATOM 1975 N N . ILE B 1 11 ? 57.671 -0.595 285.638 1.00 25.48 10 ILE B N 1
ATOM 1976 C CA . ILE B 1 11 ? 56.761 -1.432 286.458 1.00 24.37 10 ILE B CA 1
ATOM 1977 C C . ILE B 1 11 ? 56.095 -2.423 285.511 1.00 25.88 10 ILE B C 1
ATOM 1978 O O . ILE B 1 11 ? 55.554 -1.991 284.469 1.00 23.65 10 ILE B O 1
ATOM 1983 N N . VAL B 1 12 ? 56.117 -3.693 285.864 1.00 22.44 11 VAL B N 1
ATOM 1984 C CA . VAL B 1 12 ? 55.439 -4.756 285.089 1.00 23.25 11 VAL B CA 1
ATOM 1985 C C . VAL B 1 12 ? 54.450 -5.458 285.993 1.00 25.06 11 VAL B C 1
ATOM 1986 O O . VAL B 1 12 ? 54.872 -6.211 286.919 1.00 25.83 11 VAL B O 1
ATOM 1990 N N . THR B 1 13 ? 53.154 -5.302 285.715 1.00 23.45 12 THR B N 1
ATOM 1991 C CA . THR B 1 13 ? 52.122 -6.093 286.409 1.00 22.29 12 THR B CA 1
ATOM 1992 C C . THR B 1 13 ? 52.132 -7.485 285.790 1.00 25.24 12 THR B C 1
ATOM 1993 O O . THR B 1 13 ? 52.412 -7.628 284.604 1.00 25.65 12 THR B O 1
ATOM 1997 N N . GLY B 1 14 ? 51.808 -8.497 286.585 1.00 20.87 13 GLY B N 1
ATOM 1998 C CA . GLY B 1 14 ? 51.878 -9.884 286.147 1.00 22.71 13 GLY B CA 1
ATOM 1999 C C . GLY B 1 14 ? 53.302 -10.361 286.044 1.00 23.50 13 GLY B C 1
ATOM 2000 O O . GLY B 1 14 ? 53.523 -11.336 285.322 1.00 25.35 13 GLY B O 1
ATOM 2001 N N . GLY B 1 15 ? 54.251 -9.705 286.703 1.00 26.57 14 GLY B N 1
ATOM 2002 C CA . GLY B 1 15 ? 55.695 -9.981 286.524 1.00 25.72 14 GLY B CA 1
ATOM 2003 C C . GLY B 1 15 ? 56.141 -11.334 287.092 1.00 24.76 14 GLY B C 1
ATOM 2004 O O . GLY B 1 15 ? 57.251 -11.741 286.762 1.00 26.74 14 GLY B O 1
ATOM 2005 N N . ALA B 1 16 ? 55.319 -12.026 287.876 1.00 27.14 15 ALA B N 1
ATOM 2006 C CA . ALA B 1 16 ? 55.710 -13.300 288.527 1.00 26.85 15 ALA B CA 1
ATOM 2007 C C . ALA B 1 16 ? 55.904 -14.413 287.495 1.00 29.51 15 ALA B C 1
ATOM 2008 O O . ALA B 1 16 ? 56.725 -15.306 287.739 1.00 29.04 15 ALA B O 1
ATOM 2010 N N . MET B 1 17 ? 55.131 -14.443 286.416 1.00 27.74 16 MET B N 1
ATOM 2011 C CA . MET B 1 17 ? 55.171 -15.559 285.442 1.00 25.97 16 MET B CA 1
ATOM 2012 C C . MET B 1 17 ? 54.592 -15.097 284.096 1.00 27.87 16 MET B C 1
ATOM 2013 O O . MET B 1 17 ? 54.110 -13.931 284.016 1.00 26.10 16 MET B O 1
ATOM 2018 N N . GLY B 1 18 ? 54.574 -15.983 283.116 1.00 23.63 17 GLY B N 1
ATOM 2019 C CA . GLY B 1 18 ? 53.944 -15.716 281.822 1.00 24.29 17 GLY B CA 1
ATOM 2020 C C . GLY B 1 18 ? 54.569 -14.513 281.134 1.00 23.10 17 GLY B C 1
ATOM 2021 O O . GLY B 1 18 ? 55.758 -14.175 281.333 1.00 21.42 17 GLY B O 1
ATOM 2022 N N . MET B 1 19 ? 53.776 -13.854 280.290 1.00 24.72 18 MET B N 1
ATOM 2023 C CA . MET B 1 19 ? 54.323 -12.771 279.459 1.00 25.11 18 MET B CA 1
ATOM 2024 C C . MET B 1 19 ? 54.762 -11.567 280.281 1.00 23.92 18 MET B C 1
ATOM 2025 O O . MET B 1 19 ? 55.737 -10.914 279.853 1.00 24.28 18 MET B O 1
ATOM 2030 N N . GLY B 1 20 ? 54.157 -11.284 281.430 1.00 23.26 19 GLY B N 1
ATOM 2031 C CA . GLY B 1 20 ? 54.653 -10.198 282.298 1.00 23.95 19 GLY B CA 1
ATOM 2032 C C . GLY B 1 20 ? 56.095 -10.488 282.709 1.00 24.21 19 GLY B C 1
ATOM 2033 O O . GLY B 1 20 ? 56.956 -9.594 282.639 1.00 24.73 19 GLY B O 1
ATOM 2034 N N . ASN B 1 21 ? 56.384 -11.715 283.095 1.00 26.14 20 ASN B N 1
ATOM 2035 C CA . ASN B 1 21 ? 57.757 -12.133 283.484 1.00 25.68 20 ASN B CA 1
ATOM 2036 C C . ASN B 1 21 ? 58.696 -11.945 282.287 1.00 25.68 20 ASN B C 1
ATOM 2037 O O . ASN B 1 21 ? 59.797 -11.374 282.475 1.00 25.26 20 ASN B O 1
ATOM 2042 N N . GLY B 1 22 ? 58.274 -12.335 281.082 1.00 27.89 21 GLY B N 1
ATOM 2043 C CA . GLY B 1 22 ? 59.074 -12.132 279.867 1.00 26.92 21 GLY B CA 1
ATOM 2044 C C . GLY B 1 22 ? 59.359 -10.679 279.626 1.00 27.14 21 GLY B C 1
ATOM 2045 O O . GLY B 1 22 ? 60.504 -10.346 279.302 1.00 25.31 21 GLY B O 1
ATOM 2046 N N . CYS B 1 23 ? 58.345 -9.810 279.755 1.00 25.43 22 CYS B N 1
ATOM 2047 C CA . CYS B 1 23 ? 58.522 -8.358 279.531 1.00 23.84 22 CYS B CA 1
ATOM 2048 C C . CYS B 1 23 ? 59.502 -7.797 280.556 1.00 27.66 22 CYS B C 1
ATOM 2049 O O . CYS B 1 23 ? 60.370 -6.971 280.191 1.00 25.63 22 CYS B O 1
ATOM 2052 N N . ALA B 1 24 ? 59.348 -8.151 281.824 1.00 26.77 23 ALA B N 1
ATOM 2053 C CA . ALA B 1 24 ? 60.248 -7.638 282.894 1.00 27.12 23 ALA B CA 1
ATOM 2054 C C . ALA B 1 24 ? 61.687 -8.072 282.581 1.00 27.23 23 ALA B C 1
ATOM 2055 O O . ALA B 1 24 ? 62.587 -7.252 282.674 1.00 27.73 23 ALA B O 1
ATOM 2057 N N . ARG B 1 25 ? 61.881 -9.325 282.186 1.00 27.89 24 ARG B N 1
ATOM 2058 C CA . ARG B 1 25 ? 63.218 -9.877 281.884 1.00 30.07 24 ARG B CA 1
ATOM 2059 C C . ARG B 1 25 ? 63.821 -9.108 280.699 1.00 31.11 24 ARG B C 1
ATOM 2060 O O . ARG B 1 25 ? 64.963 -8.684 280.795 1.00 31.21 24 ARG B O 1
ATOM 2068 N N . LYS B 1 26 ? 63.080 -8.878 279.611 1.00 28.69 25 LYS B N 1
ATOM 2069 C CA . LYS B 1 26 ? 63.647 -8.193 278.429 1.00 26.14 25 LYS B CA 1
ATOM 2070 C C . LYS B 1 26 ? 63.993 -6.745 278.783 1.00 26.47 25 LYS B C 1
ATOM 2071 O O . LYS B 1 26 ? 65.061 -6.282 278.344 1.00 27.01 25 LYS B O 1
ATOM 2077 N N . LEU B 1 27 ? 63.136 -6.047 279.530 1.00 26.43 26 LEU B N 1
ATOM 2078 C CA . LEU B 1 27 ? 63.393 -4.645 279.918 1.00 28.81 26 LEU B CA 1
ATOM 2079 C C . LEU B 1 27 ? 64.662 -4.613 280.792 1.00 29.02 26 LEU B C 1
ATOM 2080 O O . LEU B 1 27 ? 65.510 -3.723 280.566 1.00 32.66 26 LEU B O 1
ATOM 2085 N N . ALA B 1 28 ? 64.801 -5.565 281.717 1.00 31.29 27 ALA B N 1
ATOM 2086 C CA . ALA B 1 28 ? 65.949 -5.656 282.658 1.00 32.40 27 ALA B CA 1
ATOM 2087 C C . ALA B 1 28 ? 67.224 -5.982 281.876 1.00 33.38 27 ALA B C 1
ATOM 2088 O O . ALA B 1 28 ? 68.263 -5.344 282.132 1.00 35.71 27 ALA B O 1
ATOM 2090 N N . GLU B 1 29 ? 67.148 -6.883 280.899 1.00 33.44 28 GLU B N 1
ATOM 2091 C CA . GLU B 1 29 ? 68.319 -7.250 280.061 1.00 35.33 28 GLU B CA 1
ATOM 2092 C C . GLU B 1 29 ? 68.785 -6.023 279.280 1.00 39.06 28 GLU B C 1
ATOM 2093 O O . GLU B 1 29 ? 69.984 -5.907 279.046 1.00 35.26 28 GLU B O 1
ATOM 2099 N N . ALA B 1 30 ? 67.877 -5.116 278.916 1.00 35.08 29 ALA B N 1
ATOM 2100 C CA . ALA B 1 30 ? 68.196 -3.889 278.163 1.00 34.43 29 ALA B CA 1
ATOM 2101 C C . ALA B 1 30 ? 68.702 -2.796 279.116 1.00 36.76 29 ALA B C 1
ATOM 2102 O O . ALA B 1 30 ? 69.053 -1.716 278.606 1.00 32.95 29 ALA B O 1
ATOM 2104 N N . GLY B 1 31 ? 68.729 -3.038 280.432 1.00 38.63 30 GLY B N 1
ATOM 2105 C CA . GLY B 1 31 ? 69.358 -2.113 281.398 1.00 36.53 30 GLY B CA 1
ATOM 2106 C C . GLY B 1 31 ? 68.379 -1.427 282.323 1.00 38.55 30 GLY B C 1
ATOM 2107 O O . GLY B 1 31 ? 68.830 -0.652 283.186 1.00 32.95 30 GLY B O 1
ATOM 2108 N N . ALA B 1 32 ? 67.073 -1.640 282.164 1.00 33.13 31 ALA B N 1
ATOM 2109 C CA . ALA B 1 32 ? 66.066 -0.974 283.012 1.00 36.64 31 ALA B CA 1
ATOM 2110 C C . ALA B 1 32 ? 66.168 -1.486 284.461 1.00 32.51 31 ALA B C 1
ATOM 2111 O O . ALA B 1 32 ? 66.526 -2.673 284.706 1.00 32.26 31 ALA B O 1
ATOM 2113 N N . LYS B 1 33 ? 65.788 -0.623 285.395 1.00 32.45 32 LYS B N 1
ATOM 2114 C CA . LYS B 1 33 ? 65.437 -1.024 286.773 1.00 34.44 32 LYS B CA 1
ATOM 2115 C C . LYS B 1 33 ? 63.974 -1.475 286.753 1.00 32.20 32 LYS B C 1
ATOM 2116 O O . LYS B 1 33 ? 63.120 -0.622 286.449 1.00 33.66 32 LYS B O 1
ATOM 2122 N N . VAL B 1 34 ? 63.708 -2.744 287.025 1.00 31.47 33 VAL B N 1
ATOM 2123 C CA . VAL B 1 34 ? 62.343 -3.318 286.845 1.00 32.04 33 VAL B CA 1
ATOM 2124 C C . VAL B 1 34 ? 61.731 -3.695 288.193 1.00 31.43 33 VAL B C 1
ATOM 2125 O O . VAL B 1 34 ? 62.423 -4.272 289.064 1.00 33.41 33 VAL B O 1
ATOM 2129 N N . TYR B 1 35 ? 60.450 -3.384 288.364 1.00 25.85 34 TYR B N 1
ATOM 2130 C CA . TYR B 1 35 ? 59.631 -3.791 289.519 1.00 27.01 34 TYR B CA 1
ATOM 2131 C C . TYR B 1 35 ? 58.549 -4.764 289.039 1.00 28.93 34 TYR B C 1
ATOM 2132 O O . TYR B 1 35 ? 57.736 -4.353 288.178 1.00 27.81 34 TYR B O 1
ATOM 2141 N N . LEU B 1 36 ? 58.563 -5.968 289.572 1.00 26.65 35 LEU B N 1
ATOM 2142 C CA . LEU B 1 36 ? 57.533 -7.000 289.342 1.00 29.38 35 LEU B CA 1
ATOM 2143 C C . LEU B 1 36 ? 56.370 -6.763 290.310 1.00 35.41 35 LEU B C 1
ATOM 2144 O O . LEU B 1 36 ? 56.584 -6.846 291.562 1.00 35.35 35 LEU B O 1
ATOM 2149 N N . ILE B 1 37 ? 55.194 -6.436 289.777 1.00 25.27 36 ILE B N 1
ATOM 2150 C CA . ILE B 1 37 ? 53.956 -6.184 290.570 1.00 26.45 36 ILE B CA 1
ATOM 2151 C C . ILE B 1 37 ? 53.055 -7.393 290.345 1.00 28.62 36 ILE B C 1
ATOM 2152 O O . ILE B 1 37 ? 52.741 -7.725 289.174 1.00 27.28 36 ILE B O 1
ATOM 2157 N N . ASP B 1 38 ? 52.677 -8.085 291.420 1.00 26.19 37 ASP B N 1
ATOM 2158 C CA . ASP B 1 38 ? 51.924 -9.350 291.262 1.00 26.45 37 ASP B CA 1
ATOM 2159 C C . ASP B 1 38 ? 51.347 -9.767 292.612 1.00 25.02 37 ASP B C 1
ATOM 2160 O O . ASP B 1 38 ? 51.971 -9.494 293.633 1.00 27.82 37 ASP B O 1
ATOM 2165 N N . ARG B 1 39 ? 50.184 -10.373 292.609 1.00 24.74 38 ARG B N 1
ATOM 2166 C CA . ARG B 1 39 ? 49.541 -10.909 293.825 1.00 27.19 38 ARG B CA 1
ATOM 2167 C C . ARG B 1 39 ? 50.104 -12.290 294.098 1.00 29.89 38 ARG B C 1
ATOM 2168 O O . ARG B 1 39 ? 49.845 -12.823 295.210 1.00 27.95 38 ARG B O 1
ATOM 2176 N N . SER B 1 40 ? 50.756 -12.942 293.135 1.00 29.04 39 SER B N 1
ATOM 2177 C CA . SER B 1 40 ? 51.261 -14.337 293.286 1.00 32.05 39 SER B CA 1
ATOM 2178 C C . SER B 1 40 ? 52.319 -14.430 294.393 1.00 29.03 39 SER B C 1
ATOM 2179 O O . SER B 1 40 ? 53.211 -13.584 294.485 1.00 25.97 39 SER B O 1
ATOM 2182 N N . ASN B 1 41 ? 52.275 -15.499 295.174 1.00 33.13 40 ASN B N 1
ATOM 2183 C CA . ASN B 1 41 ? 53.292 -15.783 296.224 1.00 33.84 40 ASN B CA 1
ATOM 2184 C C . ASN B 1 41 ? 54.645 -16.105 295.575 1.00 33.52 40 ASN B C 1
ATOM 2185 O O . ASN B 1 41 ? 55.638 -16.083 296.284 1.00 37.83 40 ASN B O 1
ATOM 2190 N N . LEU B 1 42 ? 54.689 -16.343 294.261 1.00 31.65 41 LEU B N 1
ATOM 2191 C CA . LEU B 1 42 ? 55.942 -16.582 293.492 1.00 31.67 41 LEU B CA 1
ATOM 2192 C C . LEU B 1 42 ? 56.691 -15.291 293.210 1.00 31.53 41 LEU B C 1
ATOM 2193 O O . LEU B 1 42 ? 57.772 -15.395 292.665 1.00 29.48 41 LEU B O 1
ATOM 2198 N N . VAL B 1 43 ? 56.136 -14.120 293.429 1.00 29.53 42 VAL B N 1
ATOM 2199 C CA . VAL B 1 43 ? 56.738 -12.880 292.840 1.00 27.54 42 VAL B CA 1
ATOM 2200 C C . VAL B 1 43 ? 58.106 -12.587 293.478 1.00 30.30 42 VAL B C 1
ATOM 2201 O O . VAL B 1 43 ? 59.010 -12.126 292.750 1.00 27.43 42 VAL B O 1
ATOM 2205 N N . ALA B 1 44 ? 58.290 -12.834 294.785 1.00 29.31 43 ALA B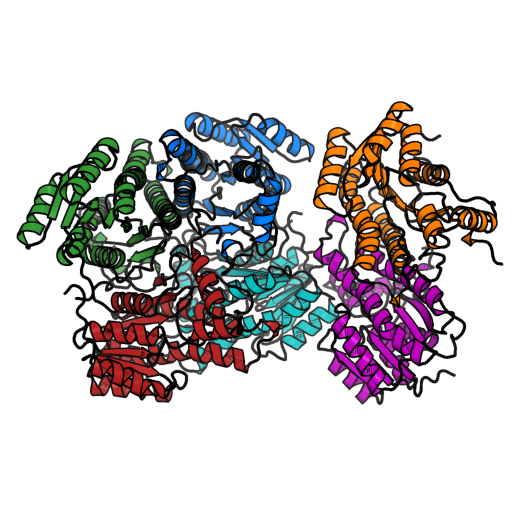 N 1
ATOM 2206 C CA . ALA B 1 44 ? 59.593 -12.551 295.428 1.00 30.83 43 ALA B CA 1
ATOM 2207 C C . ALA B 1 44 ? 60.680 -13.423 294.781 1.00 29.24 43 ALA B C 1
ATOM 2208 O O . ALA B 1 44 ? 61.747 -12.896 294.433 1.00 31.95 43 ALA B O 1
ATOM 2210 N N . ALA B 1 45 ? 60.402 -14.699 294.580 1.00 33.10 44 ALA B N 1
ATOM 2211 C CA . ALA B 1 45 ? 61.336 -15.669 293.967 1.00 35.20 44 ALA B CA 1
ATOM 2212 C C . ALA B 1 45 ? 61.602 -15.262 292.515 1.00 35.18 44 ALA B C 1
ATOM 2213 O O . ALA B 1 45 ? 62.728 -15.435 292.034 1.00 33.07 44 ALA B O 1
ATOM 2215 N N . ALA B 1 46 ? 60.577 -14.771 291.803 1.00 32.35 45 ALA B N 1
ATOM 2216 C CA . ALA B 1 46 ? 60.748 -14.318 290.401 1.00 30.21 45 ALA B CA 1
ATOM 2217 C C . ALA B 1 46 ? 61.774 -13.179 290.371 1.00 26.50 45 ALA B C 1
ATOM 2218 O O . ALA B 1 46 ? 62.654 -13.214 289.519 1.00 32.39 45 ALA B O 1
ATOM 2220 N N . ALA B 1 47 ? 61.676 -12.195 291.254 1.00 30.08 46 ALA B N 1
ATOM 2221 C CA . ALA B 1 47 ? 62.607 -11.051 291.274 1.00 33.04 46 ALA B CA 1
ATOM 2222 C C . ALA B 1 47 ? 64.003 -11.539 291.705 1.00 36.26 46 ALA B C 1
ATOM 2223 O O . ALA B 1 47 ? 64.983 -11.129 291.084 1.00 33.69 46 ALA B O 1
ATOM 2225 N N . GLN B 1 48 ? 64.066 -12.418 292.697 1.00 37.40 47 GLN B N 1
ATOM 2226 C CA . GLN B 1 48 ? 65.344 -13.040 293.175 1.00 38.89 47 GLN B CA 1
ATOM 2227 C C . GLN B 1 48 ? 66.058 -13.736 291.994 1.00 34.70 47 GLN B C 1
ATOM 2228 O O . GLN B 1 48 ? 67.274 -13.499 291.811 1.00 36.83 47 GLN B O 1
ATOM 2230 N N . ASP B 1 49 ? 65.340 -14.531 291.204 1.00 32.22 48 ASP B N 1
ATOM 2231 C CA . ASP B 1 49 ? 65.904 -15.271 290.036 1.00 34.40 48 ASP B CA 1
ATOM 2232 C C . ASP B 1 49 ? 66.504 -14.297 289.036 1.00 37.05 48 ASP B C 1
ATOM 2233 O O . ASP B 1 49 ? 67.580 -14.590 288.505 1.00 35.03 48 ASP B O 1
ATOM 2238 N N . MET B 1 50 ? 65.871 -13.142 288.829 1.00 38.67 49 MET B N 1
ATOM 2239 C CA . MET B 1 50 ? 66.400 -12.118 287.898 1.00 36.86 49 MET B CA 1
ATOM 2240 C C . MET B 1 50 ? 67.669 -11.496 288.478 1.00 37.52 49 MET B C 1
ATOM 2241 O O . MET B 1 50 ? 68.638 -11.316 287.705 1.00 38.90 49 MET B O 1
ATOM 2246 N N . ARG B 1 51 ? 67.681 -11.174 289.775 1.00 35.92 50 ARG B N 1
ATOM 2247 C CA . ARG B 1 51 ? 68.882 -10.579 290.425 1.00 42.68 50 ARG B CA 1
ATOM 2248 C C . ARG B 1 51 ? 70.055 -11.564 290.307 1.00 38.97 50 ARG B C 1
ATOM 2249 O O . ARG B 1 51 ? 71.162 -11.106 290.029 1.00 41.95 50 ARG B O 1
ATOM 2257 N N . GLU B 1 52 ? 69.799 -12.862 290.421 1.00 42.45 51 GLU B N 1
ATOM 2258 C CA . GLU B 1 52 ? 70.856 -13.903 290.293 1.00 48.26 51 GLU B CA 1
ATOM 2259 C C . GLU B 1 52 ? 71.416 -13.946 288.865 1.00 48.58 51 GLU B C 1
ATOM 2260 O O . GLU B 1 52 ? 72.568 -14.360 288.715 1.00 47.46 51 GLU B O 1
ATOM 2266 N N . ALA B 1 53 ? 70.663 -13.512 287.850 1.00 42.59 52 ALA B N 1
ATOM 2267 C CA . ALA B 1 53 ? 71.158 -13.443 286.458 1.00 40.61 52 ALA B CA 1
ATOM 2268 C C . ALA B 1 53 ? 71.777 -12.073 286.175 1.00 40.06 52 ALA B C 1
ATOM 2269 O O . ALA B 1 53 ? 72.014 -11.774 284.991 1.00 48.36 52 ALA B O 1
ATOM 2271 N N . GLY B 1 54 ? 71.991 -11.251 287.203 1.00 39.68 53 GLY B N 1
ATOM 2272 C CA . GLY B 1 54 ? 72.689 -9.957 287.096 1.00 41.16 53 GLY B CA 1
ATOM 2273 C C . GLY B 1 54 ? 71.756 -8.796 286.769 1.00 42.70 53 GLY B C 1
ATOM 2274 O O . GLY B 1 54 ? 72.278 -7.716 286.491 1.00 42.81 53 GLY B O 1
ATOM 2275 N N . LEU B 1 55 ? 70.437 -8.979 286.868 1.00 41.81 54 LEU B N 1
ATOM 2276 C CA . LEU B 1 55 ? 69.432 -7.964 286.439 1.00 37.29 54 LEU B CA 1
ATOM 2277 C C . LEU B 1 55 ? 68.965 -7.147 287.642 1.00 38.13 54 LEU B C 1
ATOM 2278 O O . LEU B 1 55 ? 68.906 -7.681 288.762 1.00 38.90 54 LEU B O 1
ATOM 2283 N N . ASN B 1 56 ? 68.664 -5.869 287.423 1.00 37.33 55 ASN B N 1
ATOM 2284 C CA . ASN B 1 56 ? 68.182 -4.941 288.472 1.00 36.50 55 ASN B CA 1
ATOM 2285 C C . ASN B 1 56 ? 66.656 -5.115 288.629 1.00 38.39 55 ASN B C 1
ATOM 2286 O O . ASN B 1 56 ? 65.886 -4.307 288.047 1.00 32.25 55 ASN B O 1
ATOM 2291 N N . ALA B 1 57 ? 66.245 -6.141 289.376 1.00 32.32 56 ALA B N 1
ATOM 2292 C CA . ALA B 1 57 ? 64.841 -6.549 289.578 1.00 32.98 56 ALA B CA 1
ATOM 2293 C C . ALA B 1 57 ? 64.456 -6.416 291.052 1.00 43.98 56 ALA B C 1
ATOM 2294 O O . ALA B 1 57 ? 65.302 -6.688 291.934 1.00 40.62 56 ALA B O 1
ATOM 2296 N N . ASN B 1 58 ? 63.214 -5.977 291.283 1.00 37.00 57 ASN B N 1
ATOM 2297 C CA . ASN B 1 58 ? 62.576 -5.663 292.579 1.00 38.45 57 ASN B CA 1
ATOM 2298 C C . ASN B 1 58 ? 61.143 -6.189 292.494 1.00 42.31 57 ASN B C 1
ATOM 2299 O O . ASN B 1 58 ? 60.671 -6.429 291.355 1.00 33.14 57 ASN B O 1
ATOM 2304 N N . HIS B 1 59 ? 60.458 -6.405 293.606 1.00 42.03 58 HIS B N 1
ATOM 2305 C CA . HIS B 1 59 ? 59.046 -6.866 293.584 1.00 37.69 58 HIS B CA 1
ATOM 2306 C C . HIS B 1 59 ? 58.221 -6.072 294.586 1.00 43.67 58 HIS B C 1
ATOM 2307 O O . HIS B 1 59 ? 58.784 -5.558 295.594 1.00 34.40 58 HIS B O 1
ATOM 2314 N N . VAL B 1 60 ? 56.926 -5.984 294.317 1.00 37.70 59 VAL B N 1
ATOM 2315 C CA . VAL B 1 60 ? 55.892 -5.647 295.330 1.00 34.54 59 VAL B CA 1
ATOM 2316 C C . VAL B 1 60 ? 54.788 -6.676 295.165 1.00 35.63 59 VAL B C 1
ATOM 2317 O O . VAL B 1 60 ? 54.257 -6.828 294.009 1.00 32.96 59 VAL B O 1
ATOM 2321 N N . GLN B 1 61 ? 54.481 -7.410 296.223 1.00 32.56 60 GLN B N 1
ATOM 2322 C CA . GLN B 1 61 ? 53.348 -8.350 296.201 1.00 28.49 60 GLN B CA 1
ATOM 2323 C C . GLN B 1 61 ? 52.121 -7.503 296.522 1.00 35.33 60 GLN B C 1
ATOM 2324 O O . GLN B 1 61 ? 51.993 -7.018 297.672 1.00 29.61 60 GLN B O 1
ATOM 2330 N N . VAL B 1 62 ? 51.273 -7.253 295.527 1.00 26.61 61 VAL B N 1
ATOM 2331 C CA . VAL B 1 62 ? 50.090 -6.378 295.703 1.00 27.86 61 VAL B CA 1
ATOM 2332 C C . VAL B 1 62 ? 49.055 -6.800 294.666 1.00 30.45 61 VAL B C 1
ATOM 2333 O O . VAL B 1 62 ? 49.451 -7.301 293.590 1.00 31.27 61 VAL B O 1
ATOM 2337 N N . ASP B 1 63 ? 47.795 -6.664 295.027 1.00 27.84 62 ASP B N 1
ATOM 2338 C CA . ASP B 1 63 ? 46.631 -6.989 294.166 1.00 28.98 62 ASP B CA 1
ATOM 2339 C C . ASP B 1 63 ? 46.239 -5.708 293.411 1.00 26.23 62 ASP B C 1
ATOM 2340 O O . ASP B 1 63 ? 45.886 -4.696 294.048 1.00 27.02 62 ASP B O 1
ATOM 2345 N N . ILE B 1 64 ? 46.296 -5.730 292.084 1.00 23.50 63 ILE B N 1
ATOM 2346 C CA . ILE B 1 64 ? 46.037 -4.512 291.264 1.00 25.85 63 ILE B CA 1
ATOM 2347 C C . ILE B 1 64 ? 44.571 -4.092 291.388 1.00 24.25 63 ILE B C 1
ATOM 2348 O O . ILE B 1 64 ? 44.265 -2.973 290.958 1.00 27.70 63 ILE B O 1
ATOM 2353 N N . THR B 1 65 ? 43.665 -4.924 291.902 1.00 24.19 64 THR B N 1
ATOM 2354 C CA . THR B 1 65 ? 42.241 -4.552 292.107 1.00 24.81 64 THR B CA 1
ATOM 2355 C C . THR B 1 65 ? 42.074 -3.733 293.400 1.00 30.90 64 THR B C 1
ATOM 2356 O O . THR B 1 65 ? 40.978 -3.235 293.630 1.00 33.37 64 THR B O 1
ATOM 2360 N N . ASP B 1 66 ? 43.120 -3.577 294.182 1.00 27.36 65 ASP B N 1
ATOM 2361 C CA . ASP B 1 66 ? 43.114 -2.707 295.397 1.00 29.27 65 ASP B CA 1
ATOM 2362 C C . ASP B 1 66 ? 43.771 -1.375 295.033 1.00 26.01 65 ASP B C 1
ATOM 2363 O O . ASP B 1 66 ? 44.998 -1.266 295.103 1.00 28.21 65 ASP B O 1
ATOM 2368 N N . GLN B 1 67 ? 42.967 -0.389 294.663 1.00 27.72 66 GLN B N 1
ATOM 2369 C CA . GLN B 1 67 ? 43.487 0.861 294.070 1.00 29.18 66 GLN B CA 1
ATOM 2370 C C . GLN B 1 67 ? 44.367 1.593 295.090 1.00 28.48 66 GLN B C 1
ATOM 2371 O O . GLN B 1 67 ? 45.424 2.112 294.666 1.00 25.83 66 GLN B O 1
ATOM 2377 N N . GLU B 1 68 ? 43.951 1.657 296.366 1.00 31.40 67 GLU B N 1
ATOM 2378 C CA . GLU B 1 68 ? 44.727 2.394 297.412 1.00 31.78 67 GLU B CA 1
ATOM 2379 C C . GLU B 1 68 ? 46.113 1.741 297.590 1.00 28.40 67 GLU B C 1
ATOM 2380 O O . GLU B 1 68 ? 47.126 2.465 297.583 1.00 27.49 67 GLU B O 1
ATOM 2382 N N . SER B 1 69 ? 46.187 0.431 297.744 1.00 28.96 68 SER B N 1
ATOM 2383 C CA . SER B 1 69 ? 47.469 -0.304 297.953 1.00 32.88 68 SER B CA 1
ATOM 2384 C C . SER B 1 69 ? 48.335 -0.187 296.702 1.00 30.55 68 SER B C 1
ATOM 2385 O O . SER B 1 69 ? 49.565 -0.063 296.833 1.00 30.30 68 SER B O 1
ATOM 2388 N N . LEU B 1 70 ? 47.731 -0.272 295.517 1.00 29.09 69 LEU B N 1
ATOM 2389 C CA . LEU B 1 70 ? 48.530 -0.180 294.268 1.00 27.72 69 LEU B CA 1
ATOM 2390 C C . LEU B 1 70 ? 49.115 1.221 294.142 1.00 28.40 69 LEU B C 1
ATOM 2391 O O . LEU B 1 70 ? 50.301 1.336 293.795 1.00 27.32 69 LEU B O 1
ATOM 2396 N N . THR B 1 71 ? 48.319 2.250 294.426 1.00 27.66 70 THR B N 1
ATOM 2397 C CA . THR B 1 71 ? 48.774 3.658 294.347 1.00 28.66 70 THR B CA 1
ATOM 2398 C C . THR B 1 71 ? 49.925 3.850 295.333 1.00 28.48 70 THR B C 1
ATOM 2399 O O . THR B 1 71 ? 50.945 4.448 294.957 1.00 28.50 70 THR B O 1
ATOM 2403 N N . SER B 1 72 ? 49.774 3.344 296.563 1.00 30.74 71 SER B N 1
ATOM 2404 C CA . SER B 1 72 ? 50.842 3.444 297.579 1.00 32.19 71 SER B CA 1
ATOM 2405 C C . SER B 1 72 ? 52.122 2.756 297.068 1.00 31.01 71 SER B C 1
ATOM 2406 O O . SER B 1 72 ? 53.222 3.356 297.146 1.00 30.79 71 SER B O 1
ATOM 2409 N N . ALA B 1 73 ? 52.003 1.561 296.483 1.00 31.65 72 ALA B N 1
ATOM 2410 C CA . ALA B 1 73 ? 53.158 0.840 295.904 1.00 31.42 72 ALA B CA 1
ATOM 2411 C C . ALA B 1 73 ? 53.836 1.678 294.820 1.00 30.72 72 ALA B C 1
ATOM 2412 O O . ALA B 1 73 ? 55.094 1.796 294.834 1.00 28.71 72 ALA B O 1
ATOM 2414 N N . TYR B 1 74 ? 53.077 2.218 293.859 1.00 27.57 73 TYR B N 1
ATOM 2415 C CA . TYR B 1 74 ? 53.692 2.943 292.725 1.00 28.87 73 TYR B CA 1
ATOM 2416 C C . TYR B 1 74 ? 54.335 4.245 293.236 1.00 28.61 73 TYR B C 1
ATOM 2417 O O . TYR B 1 74 ? 55.394 4.625 292.732 1.00 25.04 73 TYR B O 1
ATOM 2426 N N . ASP B 1 75 ? 53.684 4.934 294.172 1.00 31.31 74 ASP B N 1
ATOM 2427 C CA . ASP B 1 75 ? 54.232 6.178 294.774 1.00 34.11 74 ASP B CA 1
ATOM 2428 C C . ASP B 1 75 ? 55.593 5.859 295.429 1.00 31.98 74 ASP B C 1
ATOM 2429 O O . ASP B 1 75 ? 56.549 6.635 295.231 1.00 29.93 74 ASP B O 1
ATOM 2434 N N . GLY B 1 76 ? 55.681 4.744 296.148 1.00 30.76 75 GLY B N 1
ATOM 2435 C CA . GLY B 1 76 ? 56.928 4.272 296.792 1.00 34.73 75 GLY B CA 1
ATOM 2436 C C . GLY B 1 76 ? 58.017 3.972 295.769 1.00 35.39 75 GLY B C 1
ATOM 2437 O O . GLY B 1 76 ? 59.192 4.401 295.959 1.00 33.00 75 GLY B O 1
ATOM 2438 N N . ILE B 1 77 ? 57.657 3.283 294.681 1.00 31.20 76 ILE B N 1
ATOM 2439 C CA . ILE B 1 77 ? 58.609 2.966 293.582 1.00 32.12 76 ILE B CA 1
ATOM 2440 C C . ILE B 1 77 ? 59.158 4.267 292.981 1.00 32.13 76 ILE B C 1
ATOM 2441 O O . ILE B 1 77 ? 60.376 4.378 292.791 1.00 34.96 76 ILE B O 1
ATOM 2446 N N . ALA B 1 78 ? 58.292 5.223 292.670 1.00 30.21 77 ALA B N 1
ATOM 2447 C CA . ALA B 1 78 ? 58.680 6.484 292.007 1.00 32.21 77 ALA B CA 1
ATOM 2448 C C . ALA B 1 78 ? 59.561 7.297 292.961 1.00 34.91 77 ALA B C 1
ATOM 2449 O O . ALA B 1 78 ? 60.538 7.893 292.487 1.00 35.52 77 ALA B O 1
ATOM 2451 N N . ALA B 1 79 ? 59.216 7.336 294.245 1.00 36.32 78 ALA B N 1
ATOM 2452 C CA . ALA B 1 79 ? 59.951 8.111 295.279 1.00 42.51 78 ALA B CA 1
ATOM 2453 C C . ALA B 1 79 ? 61.370 7.547 295.416 1.00 42.37 78 ALA B C 1
ATOM 2454 O O . ALA B 1 79 ? 62.314 8.326 295.375 1.00 44.14 78 ALA B O 1
ATOM 2456 N N . GLU B 1 80 ? 61.519 6.233 295.515 1.00 41.66 79 GLU B N 1
ATOM 2457 C CA . GLU B 1 80 ? 62.840 5.608 295.756 1.00 44.05 79 GLU B CA 1
ATOM 2458 C C . GLU B 1 80 ? 63.665 5.548 294.466 1.00 49.15 79 GLU B C 1
ATOM 2459 O O . GLU B 1 80 ? 64.889 5.465 294.582 1.00 42.81 79 GLU B O 1
ATOM 2465 N N . SER B 1 81 ? 63.058 5.630 293.277 1.00 41.24 80 SER B N 1
ATOM 2466 C CA . SER B 1 81 ? 63.789 5.553 291.980 1.00 39.51 80 SER B CA 1
ATOM 2467 C C . SER B 1 81 ? 64.015 6.947 291.388 1.00 38.80 80 SER B C 1
ATOM 2468 O O . SER B 1 81 ? 64.860 7.067 290.510 1.00 37.71 80 SER B O 1
ATOM 2471 N N . GLY B 1 82 ? 63.179 7.909 291.774 1.00 35.66 81 GLY B N 1
ATOM 2472 C CA . GLY B 1 82 ? 63.192 9.300 291.307 1.00 36.53 81 GLY B CA 1
ATOM 2473 C C . GLY B 1 82 ? 62.497 9.481 289.964 1.00 41.05 81 GLY B C 1
ATOM 2474 O O . GLY B 1 82 ? 62.463 10.598 289.450 1.00 41.20 81 GLY B O 1
ATOM 2475 N N . ARG B 1 83 ? 61.936 8.423 289.388 1.00 37.99 82 ARG B N 1
ATOM 2476 C CA . ARG B 1 83 ? 61.268 8.503 288.061 1.00 37.08 82 ARG B CA 1
ATOM 2477 C C . ARG B 1 83 ? 60.446 7.220 287.828 1.00 30.85 82 ARG B C 1
ATOM 2478 O O . ARG B 1 83 ? 60.614 6.232 288.539 1.00 30.93 82 ARG B O 1
ATOM 2486 N N . LEU B 1 84 ? 59.594 7.265 286.810 1.00 33.84 83 LEU B N 1
ATOM 2487 C CA . LEU B 1 84 ? 58.843 6.094 286.296 1.00 30.70 83 LEU B CA 1
ATOM 2488 C C . LEU B 1 84 ? 58.682 6.312 284.795 1.00 28.14 83 LEU B C 1
ATOM 2489 O O . LEU B 1 84 ? 58.069 7.312 284.410 1.00 33.94 83 LEU B O 1
ATOM 2494 N N . ASP B 1 85 ? 59.266 5.437 283.998 1.00 28.68 84 ASP B N 1
ATOM 2495 C CA . ASP B 1 85 ? 59.345 5.613 282.520 1.00 30.48 84 ASP B CA 1
ATOM 2496 C C . ASP B 1 85 ? 58.330 4.699 281.820 1.00 28.84 84 ASP B C 1
ATOM 2497 O O . ASP B 1 85 ? 57.782 5.137 280.800 1.00 28.61 84 ASP B O 1
ATOM 2502 N N . VAL B 1 86 ? 58.195 3.462 282.307 1.00 25.65 85 VAL B N 1
ATOM 2503 C CA . VAL B 1 86 ? 57.553 2.357 281.549 1.00 25.10 85 VAL B CA 1
ATOM 2504 C C . VAL B 1 86 ? 56.587 1.631 282.452 1.00 24.48 85 VAL B C 1
ATOM 2505 O O . VAL B 1 86 ? 56.947 1.331 283.592 1.00 24.43 85 VAL B O 1
ATOM 2509 N N . LEU B 1 87 ? 55.383 1.360 281.939 1.00 22.82 86 LEU B N 1
ATOM 2510 C CA . LEU B 1 87 ? 54.394 0.493 282.614 1.00 21.98 86 LEU B CA 1
ATOM 2511 C C . LEU B 1 87 ? 53.965 -0.575 281.622 1.00 23.18 86 LEU B C 1
ATOM 2512 O O . LEU B 1 87 ? 53.500 -0.215 280.520 1.00 23.86 86 LEU B O 1
ATOM 2517 N N . VAL B 1 88 ? 54.042 -1.822 282.027 1.00 23.27 87 VAL B N 1
ATOM 2518 C CA . VAL B 1 88 ? 53.489 -2.971 281.255 1.00 24.57 87 VAL B CA 1
ATOM 2519 C C . VAL B 1 88 ? 52.376 -3.602 282.081 1.00 23.84 87 VAL B C 1
ATOM 2520 O O . VAL B 1 88 ? 52.645 -4.055 283.214 1.00 23.94 87 VAL B O 1
ATOM 2524 N N . ASN B 1 89 ? 51.162 -3.611 281.552 1.00 22.24 88 ASN B N 1
ATOM 2525 C CA . ASN B 1 89 ? 49.972 -4.180 282.217 1.00 21.34 88 ASN B CA 1
ATOM 2526 C C . ASN B 1 89 ? 49.741 -5.582 281.675 1.00 23.77 88 ASN B C 1
ATOM 2527 O O . ASN B 1 89 ? 48.897 -5.753 280.782 1.00 22.80 88 ASN B O 1
ATOM 2532 N N . ALA B 1 90 ? 50.452 -6.566 282.200 1.00 23.42 89 ALA B N 1
ATOM 2533 C CA . ALA B 1 90 ? 50.328 -7.967 281.762 1.00 22.98 89 ALA B CA 1
ATOM 2534 C C . ALA B 1 90 ? 49.457 -8.768 282.715 1.00 22.81 89 ALA B C 1
ATOM 2535 O O . ALA B 1 90 ? 48.930 -9.779 282.266 1.00 24.90 89 ALA B O 1
ATOM 2537 N N . ALA B 1 91 ? 49.196 -8.302 283.937 1.00 24.79 90 ALA B N 1
ATOM 2538 C CA . ALA B 1 91 ? 48.399 -9.104 284.895 1.00 24.52 90 ALA B CA 1
ATOM 2539 C C . ALA B 1 91 ? 47.004 -9.336 284.322 1.00 25.72 90 ALA B C 1
ATOM 2540 O O . ALA B 1 91 ? 46.363 -8.353 283.859 1.00 23.86 90 ALA B O 1
ATOM 2542 N N . GLY B 1 92 ? 46.523 -10.568 284.403 1.00 25.28 91 GLY B N 1
ATOM 2543 C CA . GLY B 1 92 ? 45.204 -10.885 283.868 1.00 23.82 91 GLY B CA 1
ATOM 2544 C C . GLY B 1 92 ? 44.766 -12.257 284.316 1.00 27.04 91 GLY B C 1
ATOM 2545 O O . GLY B 1 92 ? 45.631 -13.036 284.789 1.00 22.93 91 GLY B O 1
ATOM 2546 N N . VAL B 1 93 ? 43.483 -12.542 284.137 1.00 25.05 92 VAL B N 1
ATOM 2547 C CA . VAL B 1 93 ? 42.938 -13.911 284.293 1.00 27.33 92 VAL B CA 1
ATOM 2548 C C . VAL B 1 93 ? 42.204 -14.322 283.015 1.00 26.88 92 VAL B C 1
ATOM 2549 O O . VAL B 1 93 ? 41.666 -13.461 282.307 1.00 24.87 92 VAL B O 1
ATOM 2553 N N . GLY B 1 94 ? 42.218 -15.622 282.731 1.00 27.11 93 GLY B N 1
ATOM 2554 C CA . GLY B 1 94 ? 41.754 -16.219 281.479 1.00 27.52 93 GLY B CA 1
ATOM 2555 C C . GLY B 1 94 ? 40.567 -17.139 281.667 1.00 31.66 93 GLY B C 1
ATOM 2556 O O . GLY B 1 94 ? 40.396 -17.969 280.826 1.00 33.89 93 GLY B O 1
ATOM 2557 N N . ASP B 1 95 ? 39.729 -16.945 282.678 1.00 30.83 94 ASP B N 1
ATOM 2558 C CA . ASP B 1 95 ? 38.643 -17.922 282.979 1.00 29.87 94 ASP B CA 1
ATOM 2559 C C . ASP B 1 95 ? 37.591 -17.929 281.850 1.00 28.83 94 ASP B C 1
ATOM 2560 O O . ASP B 1 95 ? 37.140 -16.851 281.390 1.00 27.60 94 ASP B O 1
ATOM 2565 N N . SER B 1 96 ? 37.226 -19.122 281.393 1.00 27.79 95 SER B N 1
ATOM 2566 C CA . SER B 1 96 ? 36.164 -19.389 280.396 1.00 28.91 95 SER B CA 1
ATOM 2567 C C . SER B 1 96 ? 34.911 -19.896 281.115 1.00 30.60 95 SER B C 1
ATOM 2568 O O . SER B 1 96 ? 35.028 -20.523 282.187 1.00 31.58 95 SER B O 1
ATOM 2571 N N . ARG B 1 97 ? 33.746 -19.639 280.536 1.00 27.28 96 ARG B N 1
ATOM 2572 C CA . ARG B 1 97 ? 32.433 -20.068 281.077 1.00 27.46 96 ARG B CA 1
ATOM 2573 C C . ARG B 1 97 ? 31.416 -19.799 279.991 1.00 29.52 96 ARG B C 1
ATOM 2574 O O . ARG B 1 97 ? 31.420 -18.687 279.421 1.00 26.80 96 ARG B O 1
ATOM 2582 N N . MET B 1 98 ? 30.566 -20.775 279.706 1.00 25.34 97 MET B N 1
ATOM 2583 C CA . MET B 1 98 ? 29.470 -20.606 278.742 1.00 25.13 97 MET B CA 1
ATOM 2584 C C . MET B 1 98 ? 28.568 -19.471 279.241 1.00 26.38 97 MET B C 1
ATOM 2585 O O . MET B 1 98 ? 28.367 -19.314 280.477 1.00 27.35 97 MET B O 1
ATOM 2590 N N . PHE B 1 99 ? 28.063 -18.671 278.319 1.00 24.62 98 PHE B N 1
ATOM 2591 C CA . PHE B 1 99 ? 27.332 -17.411 278.610 1.00 24.48 98 PHE B CA 1
ATOM 2592 C C . PHE B 1 99 ? 26.194 -17.678 279.623 1.00 26.43 98 PHE B C 1
ATOM 2593 O O . PHE B 1 99 ? 26.067 -16.925 280.604 1.00 26.12 98 PHE B O 1
ATOM 2601 N N . LEU B 1 100 ? 25.377 -18.695 279.381 1.00 27.53 99 LEU B N 1
ATOM 2602 C CA . LEU B 1 100 ? 24.205 -18.970 280.259 1.00 28.56 99 LEU B CA 1
ATOM 2603 C C . LEU B 1 100 ? 24.655 -19.486 281.630 1.00 28.05 99 LEU B C 1
ATOM 2604 O O . LEU B 1 100 ? 23.839 -19.420 282.550 1.00 30.03 99 LEU B O 1
ATOM 2609 N N . ASP B 1 101 ? 25.885 -19.975 281.774 1.00 28.46 100 ASP B N 1
ATOM 2610 C CA . ASP B 1 101 ? 26.417 -20.490 283.053 1.00 30.89 100 ASP B CA 1
ATOM 2611 C C . ASP B 1 101 ? 27.203 -19.411 283.807 1.00 30.08 100 ASP B C 1
ATOM 2612 O O . ASP B 1 101 ? 27.753 -19.713 284.863 1.00 30.53 100 ASP B O 1
ATOM 2617 N N . VAL B 1 102 ? 27.373 -18.223 283.247 1.00 27.88 101 VAL B N 1
ATOM 2618 C CA . VAL B 1 102 ? 28.122 -17.157 283.955 1.00 26.86 101 VAL B CA 1
ATOM 2619 C C . VAL B 1 102 ? 27.365 -16.763 285.234 1.00 26.89 101 VAL B C 1
ATOM 2620 O O . VAL B 1 102 ? 26.148 -16.597 285.186 1.00 30.52 101 VAL B O 1
ATOM 2624 N N . ASP B 1 103 ? 28.079 -16.651 286.340 1.00 27.10 102 ASP B N 1
ATOM 2625 C CA . ASP B 1 103 ? 27.523 -16.113 287.605 1.00 30.72 102 ASP B CA 1
ATOM 2626 C C . ASP B 1 103 ? 28.266 -14.809 287.931 1.00 29.91 102 ASP B C 1
ATOM 2627 O O . ASP B 1 103 ? 29.331 -14.541 287.310 1.00 26.22 102 ASP B O 1
ATOM 2632 N N . ASP B 1 104 ? 27.744 -14.054 288.900 1.00 31.88 103 ASP B N 1
ATOM 2633 C CA . ASP B 1 104 ? 28.332 -12.742 289.288 1.00 28.69 103 ASP B CA 1
ATOM 2634 C C . ASP B 1 104 ? 29.794 -12.901 289.664 1.00 28.35 103 ASP B C 1
ATOM 2635 O O . ASP B 1 104 ? 30.588 -11.992 289.337 1.00 30.40 103 ASP B O 1
ATOM 2640 N N . ALA B 1 105 ? 30.176 -13.981 290.346 1.00 28.44 104 ALA B N 1
ATOM 2641 C CA . ALA B 1 105 ? 31.565 -14.190 290.809 1.00 29.24 104 ALA B CA 1
ATOM 2642 C C . ALA B 1 105 ? 32.519 -14.242 289.603 1.00 27.65 104 ALA B C 1
ATOM 2643 O O . ALA B 1 105 ? 33.613 -13.629 289.658 1.00 29.18 104 ALA B O 1
ATOM 2645 N N . HIS B 1 106 ? 32.164 -15.001 288.575 1.00 29.18 105 HIS B N 1
ATOM 2646 C CA . HIS B 1 106 ? 32.994 -15.156 287.355 1.00 28.00 105 HIS B CA 1
ATOM 2647 C C . HIS B 1 106 ? 33.102 -13.817 286.614 1.00 26.98 105 HIS B C 1
ATOM 2648 O O . HIS B 1 106 ? 34.230 -13.412 286.249 1.00 26.64 105 HIS B O 1
ATOM 2655 N N . TYR B 1 107 ? 31.958 -13.162 286.397 1.00 24.18 106 TYR B N 1
ATOM 2656 C CA . TYR B 1 107 ? 31.897 -11.856 285.692 1.00 26.70 106 TYR B CA 1
ATOM 2657 C C . TYR B 1 107 ? 32.825 -10.877 286.406 1.00 27.69 106 TYR B C 1
ATOM 2658 O O . TYR B 1 107 ? 33.663 -10.226 285.775 1.00 25.47 106 TYR B O 1
ATOM 2667 N N . LYS B 1 108 ? 32.659 -10.772 287.730 1.00 27.36 107 LYS B N 1
ATOM 2668 C CA . LYS B 1 108 ? 33.437 -9.840 288.577 1.00 29.60 107 LYS B CA 1
ATOM 2669 C C . LYS B 1 108 ? 34.913 -10.198 288.537 1.00 27.79 107 LYS B C 1
ATOM 2670 O O . LYS B 1 108 ? 35.731 -9.268 288.437 1.00 31.49 107 LYS B O 1
ATOM 2673 N N . LYS B 1 109 ? 35.284 -11.483 288.661 1.00 28.88 108 LYS B N 1
ATOM 2674 C CA . LYS B 1 109 ? 36.704 -11.875 288.777 1.00 26.00 108 LYS B CA 1
ATOM 2675 C C . LYS B 1 109 ? 37.457 -11.413 287.510 1.00 29.72 108 LYS B C 1
ATOM 2676 O O . LYS B 1 109 ? 38.504 -10.772 287.614 1.00 29.95 108 LYS B O 1
ATOM 2682 N N . VAL B 1 110 ? 36.917 -11.767 286.351 1.00 26.44 109 VAL B N 1
ATOM 2683 C CA . VAL B 1 110 ? 37.594 -11.526 285.057 1.00 25.45 109 VAL B CA 1
ATOM 2684 C C . VAL B 1 110 ? 37.672 -10.021 284.793 1.00 26.84 109 VAL B C 1
ATOM 2685 O O . VAL B 1 110 ? 38.760 -9.535 284.487 1.00 27.33 109 VAL B O 1
ATOM 2689 N N . ILE B 1 111 ? 36.570 -9.314 284.939 1.00 24.80 110 ILE B N 1
ATOM 2690 C CA . ILE B 1 111 ? 36.513 -7.879 284.571 1.00 24.61 110 ILE B CA 1
ATOM 2691 C C . ILE B 1 111 ? 37.279 -7.047 285.607 1.00 26.22 110 ILE B C 1
ATOM 2692 O O . ILE B 1 111 ? 38.008 -6.123 285.195 1.00 25.51 110 ILE B O 1
ATOM 2697 N N . ASP B 1 112 ? 37.182 -7.372 286.901 1.00 24.63 111 ASP B N 1
ATOM 2698 C CA . ASP B 1 112 ? 37.906 -6.576 287.936 1.00 26.55 111 ASP B CA 1
ATOM 2699 C C . ASP B 1 112 ? 39.408 -6.638 287.664 1.00 24.65 111 ASP B C 1
ATOM 2700 O O . ASP B 1 112 ? 40.067 -5.613 287.732 1.00 23.53 111 ASP B O 1
ATOM 2705 N N . VAL B 1 113 ? 39.962 -7.831 287.418 1.00 23.20 112 VAL B N 1
ATOM 2706 C CA . VAL B 1 113 ? 41.424 -7.945 287.226 1.00 24.01 112 VAL B CA 1
ATOM 2707 C C . VAL B 1 113 ? 41.819 -7.367 285.858 1.00 25.10 112 VAL B C 1
ATOM 2708 O O . VAL B 1 113 ? 42.732 -6.543 285.802 1.00 24.79 112 VAL B O 1
ATOM 2712 N N . ASN B 1 114 ? 41.171 -7.815 284.794 1.00 23.60 113 ASN B N 1
ATOM 2713 C CA . ASN B 1 114 ? 41.611 -7.518 283.405 1.00 21.68 113 ASN B CA 1
ATOM 2714 C C . ASN B 1 114 ? 41.362 -6.035 283.096 1.00 23.96 113 ASN B C 1
ATOM 2715 O O . ASN B 1 114 ? 42.213 -5.452 282.399 1.00 23.82 113 ASN B O 1
ATOM 2720 N N . VAL B 1 115 ? 40.228 -5.479 283.552 1.00 22.77 114 VAL B N 1
ATOM 2721 C CA . VAL B 1 115 ? 39.843 -4.097 283.198 1.00 23.17 114 VAL B CA 1
ATOM 2722 C C . VAL B 1 115 ? 40.213 -3.146 284.336 1.00 23.98 114 VAL B C 1
ATOM 2723 O O . VAL B 1 115 ? 41.098 -2.267 284.122 1.00 23.07 114 VAL B O 1
ATOM 2727 N N . ARG B 1 116 ? 39.564 -3.280 285.478 1.00 24.65 115 ARG B N 1
ATOM 2728 C CA . ARG B 1 116 ? 39.800 -2.310 286.594 1.00 25.25 115 ARG B CA 1
ATOM 2729 C C . ARG B 1 116 ? 41.269 -2.368 287.066 1.00 22.84 115 ARG B C 1
ATOM 2730 O O . ARG B 1 116 ? 41.823 -1.322 287.463 1.00 22.51 115 ARG B O 1
ATOM 2738 N N . GLY B 1 117 ? 41.901 -3.537 287.035 1.00 25.30 116 GLY B N 1
ATOM 2739 C CA . GLY B 1 117 ? 43.325 -3.679 287.377 1.00 22.52 116 GLY B CA 1
ATOM 2740 C C . GLY B 1 117 ? 44.226 -2.894 286.441 1.00 23.34 116 GLY B C 1
ATOM 2741 O O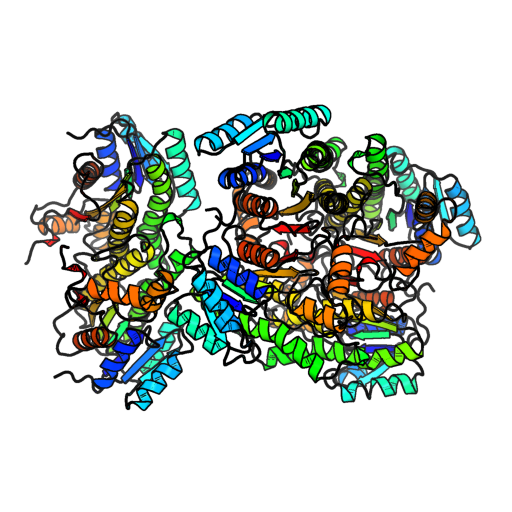 . GLY B 1 117 ? 45.133 -2.180 286.943 1.00 22.34 116 GLY B O 1
ATOM 2742 N N . THR B 1 118 ? 43.979 -2.969 285.118 1.00 22.71 117 THR B N 1
ATOM 2743 C CA . THR B 1 118 ? 44.729 -2.141 284.139 1.00 21.93 117 THR B CA 1
ATOM 2744 C C . THR B 1 118 ? 44.415 -0.669 284.397 1.00 21.39 117 THR B C 1
ATOM 2745 O O . THR B 1 118 ? 45.377 0.153 284.370 1.00 22.74 117 THR B O 1
ATOM 2749 N N . TRP B 1 119 ? 43.144 -0.348 284.636 1.00 20.93 118 TRP B N 1
ATOM 2750 C CA . TRP B 1 119 ? 42.732 1.051 284.931 1.00 21.28 118 TRP B CA 1
ATOM 2751 C C . TRP B 1 119 ? 43.557 1.580 286.133 1.00 21.76 118 TRP B C 1
ATOM 2752 O O . TRP B 1 119 ? 44.206 2.630 286.032 1.00 23.29 118 TRP B O 1
ATOM 2763 N N . ASN B 1 120 ? 43.508 0.856 287.248 1.00 23.37 119 ASN B N 1
ATOM 2764 C CA . ASN B 1 120 ? 44.161 1.269 288.523 1.00 24.88 119 ASN B CA 1
ATOM 2765 C C . ASN B 1 120 ? 45.667 1.468 288.300 1.00 23.44 119 ASN B C 1
ATOM 2766 O O . ASN B 1 120 ? 46.236 2.452 288.804 1.00 23.47 119 ASN B O 1
ATOM 2771 N N . SER B 1 121 ? 46.295 0.558 287.565 1.00 23.66 120 SER B N 1
ATOM 2772 C CA . SER B 1 121 ? 47.744 0.597 287.262 1.00 24.06 120 SER B CA 1
ATOM 2773 C C . SER B 1 121 ? 48.065 1.867 286.453 1.00 25.00 120 SER B C 1
ATOM 2774 O O . SER B 1 121 ? 48.965 2.647 286.839 1.00 24.03 120 SER B O 1
ATOM 2777 N N . CYS B 1 122 ? 47.338 2.109 285.364 1.00 24.53 121 CYS B N 1
ATOM 2778 C CA . CYS B 1 122 ? 47.546 3.324 284.529 1.00 24.39 121 CYS B CA 1
ATOM 2779 C C . CYS B 1 122 ? 47.341 4.585 285.394 1.00 22.26 121 CYS B C 1
ATOM 2780 O O . CYS B 1 122 ? 48.130 5.552 285.262 1.00 24.04 121 CYS B O 1
ATOM 2783 N N . ARG B 1 123 ? 46.296 4.588 286.213 1.00 22.48 122 ARG B N 1
ATOM 2784 C CA . ARG B 1 123 ? 45.908 5.796 286.986 1.00 23.38 122 ARG B CA 1
ATOM 2785 C C . ARG B 1 123 ? 46.995 6.129 288.008 1.00 25.44 122 ARG B C 1
ATOM 2786 O O . ARG B 1 123 ? 47.242 7.320 288.260 1.00 24.64 122 ARG B O 1
ATOM 2794 N N . ALA B 1 124 ? 47.623 5.119 288.607 1.00 24.64 123 ALA B N 1
ATOM 2795 C CA . ALA B 1 124 ? 48.702 5.326 289.592 1.00 26.10 123 ALA B CA 1
ATOM 2796 C C . ALA B 1 124 ? 50.000 5.741 288.905 1.00 27.12 123 ALA B C 1
ATOM 2797 O O . ALA B 1 124 ? 50.786 6.490 289.522 1.00 28.54 123 ALA B O 1
ATOM 2799 N N . ALA B 1 125 ? 50.248 5.301 287.673 1.00 25.24 124 ALA B N 1
ATOM 2800 C CA . ALA B 1 125 ? 51.525 5.530 286.959 1.00 25.72 124 ALA B CA 1
ATOM 2801 C C . ALA B 1 125 ? 51.548 6.894 286.267 1.00 26.04 124 ALA B C 1
ATOM 2802 O O . ALA B 1 125 ? 52.630 7.536 286.238 1.00 28.22 124 ALA B O 1
ATOM 2804 N N . VAL B 1 126 ? 50.429 7.306 285.655 1.00 25.85 125 VAL B N 1
ATOM 2805 C CA . VAL B 1 126 ? 50.421 8.454 284.725 1.00 27.19 125 VAL B CA 1
ATOM 2806 C C . VAL B 1 126 ? 50.951 9.709 285.437 1.00 26.06 125 VAL B C 1
ATOM 2807 O O . VAL B 1 126 ? 51.761 10.417 284.836 1.00 25.62 125 VAL B O 1
ATOM 2811 N N . PRO B 1 127 ? 50.546 10.039 286.685 1.00 26.98 126 PRO B N 1
ATOM 2812 C CA . PRO B 1 127 ? 51.080 11.249 287.344 1.00 26.33 126 PRO B CA 1
ATOM 2813 C C . PRO B 1 127 ? 52.609 11.280 287.399 1.00 27.28 126 PRO B C 1
ATOM 2814 O O . PRO B 1 127 ? 53.202 12.337 287.162 1.00 29.55 126 PRO B O 1
ATOM 2818 N N . HIS B 1 128 ? 53.251 10.145 287.670 1.00 26.81 127 HIS B N 1
ATOM 2819 C CA . HIS B 1 128 ? 54.728 10.038 287.739 1.00 30.14 127 HIS B CA 1
ATOM 2820 C C . HIS B 1 128 ? 55.322 10.198 286.339 1.00 33.56 127 HIS B C 1
ATOM 2821 O O . HIS B 1 128 ? 56.400 10.802 286.199 1.00 30.84 127 HIS B O 1
ATOM 2828 N N . MET B 1 129 ? 54.656 9.686 285.307 1.00 29.78 128 MET B N 1
ATOM 2829 C CA . MET B 1 129 ? 55.157 9.860 283.925 1.00 30.40 128 MET B CA 1
ATOM 2830 C C . MET B 1 129 ? 55.034 11.328 283.497 1.00 29.64 128 MET B C 1
ATOM 2831 O O . MET B 1 129 ? 55.917 11.803 282.770 1.00 36.82 128 MET B O 1
ATOM 2836 N N . LEU B 1 130 ? 53.983 12.022 283.922 1.00 30.72 129 LEU B N 1
ATOM 2837 C CA . LEU B 1 130 ? 53.825 13.458 283.598 1.00 31.71 129 LEU B CA 1
ATOM 2838 C C . LEU B 1 130 ? 54.963 14.274 284.257 1.00 36.80 129 LEU B C 1
ATOM 2839 O O . LEU B 1 130 ? 55.505 15.153 283.580 1.00 37.87 129 LEU B O 1
ATOM 2844 N N . SER B 1 131 ? 55.340 13.977 285.499 1.00 38.29 130 SER B N 1
ATOM 2845 C CA . SER B 1 131 ? 56.498 14.624 286.182 1.00 40.68 130 SER B CA 1
ATOM 2846 C C . SER B 1 131 ? 57.774 14.417 285.356 1.00 42.87 130 SER B C 1
ATOM 2847 O O . SER B 1 131 ? 58.572 15.322 285.253 1.00 39.18 130 SER B O 1
ATOM 2850 N N . ASN B 1 132 ? 57.934 13.234 284.780 1.00 42.82 131 ASN B N 1
ATOM 2851 C CA . ASN B 1 132 ? 59.100 12.751 284.000 1.00 45.90 131 ASN B CA 1
ATOM 2852 C C . ASN B 1 132 ? 59.076 13.383 282.595 1.00 44.04 131 ASN B C 1
ATOM 2853 O O . ASN B 1 132 ? 60.056 13.207 281.896 1.00 42.80 131 ASN B O 1
ATOM 2858 N N . LYS B 1 133 ? 57.943 13.978 282.160 1.00 38.67 132 LYS B N 1
ATOM 2859 C CA . LYS B 1 133 ? 57.676 14.476 280.780 1.00 36.28 132 LYS B CA 1
ATOM 2860 C C . LYS B 1 133 ? 57.804 13.343 279.747 1.00 39.84 132 LYS B C 1
ATOM 2861 O O . LYS B 1 133 ? 58.080 13.639 278.565 1.00 38.07 132 LYS B O 1
ATOM 2863 N N . HIS B 1 134 ? 57.620 12.083 280.139 1.00 36.28 133 HIS B N 1
ATOM 2864 C CA . HIS B 1 134 ? 57.925 10.917 279.269 1.00 37.93 133 HIS B CA 1
ATOM 2865 C C . HIS B 1 134 ? 57.254 9.686 279.883 1.00 35.70 133 HIS B C 1
ATOM 2866 O O . HIS B 1 134 ? 57.497 9.403 281.057 1.00 32.58 133 HIS B O 1
ATOM 2873 N N . GLY B 1 135 ? 56.506 8.911 279.104 1.00 29.94 134 GLY B N 1
ATOM 2874 C CA . GLY B 1 135 ? 56.035 7.616 279.599 1.00 27.21 134 GLY B CA 1
ATOM 2875 C C . GLY B 1 135 ? 55.749 6.683 278.441 1.00 25.37 134 GLY B C 1
ATOM 2876 O O . GLY B 1 135 ? 55.406 7.180 277.367 1.00 25.33 134 GLY B O 1
ATOM 2877 N N . ARG B 1 136 ? 55.843 5.387 278.692 1.00 26.74 135 ARG B N 1
ATOM 2878 C CA . ARG B 1 136 ? 55.388 4.350 277.750 1.00 25.02 135 ARG B CA 1
ATOM 2879 C C . ARG B 1 136 ? 54.507 3.382 278.534 1.00 26.08 135 ARG B C 1
ATOM 2880 O O . ARG B 1 136 ? 54.955 2.856 279.564 1.00 25.57 135 ARG B O 1
ATOM 2888 N N . ILE B 1 137 ? 53.294 3.159 278.050 1.00 21.10 136 ILE B N 1
ATOM 2889 C CA . ILE B 1 137 ? 52.345 2.173 278.634 1.00 22.21 136 ILE B CA 1
ATOM 2890 C C . ILE B 1 137 ? 52.084 1.119 277.566 1.00 23.24 136 ILE B C 1
ATOM 2891 O O . ILE B 1 137 ? 51.697 1.494 276.428 1.00 23.71 136 ILE B O 1
ATOM 2896 N N . ILE B 1 138 ? 52.284 -0.136 277.924 1.00 22.68 137 ILE B N 1
ATOM 2897 C CA . ILE B 1 138 ? 51.995 -1.301 277.061 1.00 22.41 137 ILE B CA 1
ATOM 2898 C C . ILE B 1 138 ? 50.914 -2.104 277.776 1.00 22.31 137 ILE B C 1
ATOM 2899 O O . ILE B 1 138 ? 51.204 -2.697 278.847 1.00 21.94 137 ILE B O 1
ATOM 2904 N N . ASN B 1 139 ? 49.719 -2.140 277.214 1.00 20.66 138 ASN B N 1
ATOM 2905 C CA . ASN B 1 139 ? 48.586 -2.927 277.763 1.00 21.25 138 ASN B CA 1
ATOM 2906 C C . ASN B 1 139 ? 48.541 -4.279 277.068 1.00 23.84 138 ASN B C 1
ATOM 2907 O O . ASN B 1 139 ? 48.947 -4.376 275.904 1.00 24.35 138 ASN B O 1
ATOM 2912 N N . PHE B 1 140 ? 48.113 -5.320 277.764 1.00 21.84 139 PHE B N 1
ATOM 2913 C CA . PHE B 1 140 ? 47.882 -6.648 277.159 1.00 22.04 139 PHE B CA 1
ATOM 2914 C C . PHE B 1 140 ? 46.393 -6.824 276.905 1.00 22.49 139 PHE B C 1
ATOM 2915 O O . PHE B 1 140 ? 45.567 -6.915 277.838 1.00 22.00 139 PHE B O 1
ATOM 2923 N N . GLY B 1 141 ? 46.031 -6.834 275.616 1.00 21.24 140 GLY B N 1
ATOM 2924 C CA . GLY B 1 141 ? 44.688 -7.246 275.189 1.00 20.70 140 GLY B CA 1
ATOM 2925 C C . GLY B 1 141 ? 44.717 -8.713 274.841 1.00 23.83 140 GLY B C 1
ATOM 2926 O O . GLY B 1 141 ? 45.366 -9.487 275.556 1.00 23.44 140 GLY B O 1
ATOM 2927 N N . SER B 1 142 ? 43.994 -9.077 273.784 1.00 22.26 141 SER B N 1
ATOM 2928 C CA . SER B 1 142 ? 44.027 -10.429 273.193 1.00 21.89 141 SER B CA 1
ATOM 2929 C C . SER B 1 142 ? 43.483 -10.284 271.777 1.00 22.49 141 SER B C 1
ATOM 2930 O O . SER B 1 142 ? 42.736 -9.334 271.512 1.00 21.69 141 SER B O 1
ATOM 2933 N N . ILE B 1 143 ? 43.756 -11.261 270.922 1.00 23.91 142 ILE B N 1
ATOM 2934 C CA . ILE B 1 143 ? 42.991 -11.429 269.659 1.00 21.79 142 ILE B CA 1
ATOM 2935 C C . ILE B 1 143 ? 41.524 -11.731 270.005 1.00 22.15 142 ILE B C 1
ATOM 2936 O O . ILE B 1 143 ? 40.643 -11.426 269.175 1.00 21.24 142 ILE B O 1
ATOM 2941 N N . SER B 1 144 ? 41.280 -12.372 271.165 1.00 23.85 143 SER B N 1
ATOM 2942 C CA A SER B 1 144 ? 39.923 -12.783 271.621 0.50 23.86 143 SER B CA 1
ATOM 2943 C CA B SER B 1 144 ? 39.925 -12.784 271.618 0.50 25.21 143 SER B CA 1
ATOM 2944 C C . SER B 1 144 ? 39.126 -11.554 272.057 1.00 23.38 143 SER B C 1
ATOM 2945 O O . SER B 1 144 ? 39.475 -10.955 273.091 1.00 24.84 143 SER B O 1
ATOM 2950 N N . GLY B 1 145 ? 38.094 -11.205 271.283 1.00 24.65 144 GLY B N 1
ATOM 2951 C CA . GLY B 1 145 ? 37.262 -10.008 271.492 1.00 25.36 144 GLY B CA 1
ATOM 2952 C C . GLY B 1 145 ? 37.388 -9.080 270.297 1.00 22.37 144 GLY B C 1
ATOM 2953 O O . GLY B 1 145 ? 36.441 -8.942 269.523 1.00 25.53 144 GLY B O 1
ATOM 2954 N N . PRO B 1 146 ? 38.543 -8.410 270.123 1.00 24.04 145 PRO B N 1
ATOM 2955 C CA . PRO B 1 146 ? 38.695 -7.476 269.018 1.00 25.11 145 PRO B CA 1
ATOM 2956 C C . PRO B 1 146 ? 38.793 -8.123 267.636 1.00 25.08 145 PRO B C 1
ATOM 2957 O O . PRO B 1 146 ? 38.393 -7.484 266.665 1.00 25.02 145 PRO B O 1
ATOM 2961 N N . ILE B 1 147 ? 39.331 -9.332 267.531 1.00 24.73 146 ILE B N 1
ATOM 2962 C CA . ILE B 1 147 ? 39.670 -9.937 266.205 1.00 24.39 146 ILE B CA 1
ATOM 2963 C C . ILE B 1 147 ? 38.851 -11.222 265.989 1.00 24.14 146 ILE B C 1
ATOM 2964 O O . ILE B 1 147 ? 38.168 -11.343 264.992 1.00 25.43 146 ILE B O 1
ATOM 2969 N N . VAL B 1 148 ? 38.941 -12.164 266.921 1.00 23.59 147 VAL B N 1
ATOM 2970 C CA . VAL B 1 148 ? 38.276 -13.487 266.819 1.00 23.49 147 VAL B CA 1
ATOM 2971 C C . VAL B 1 148 ? 37.601 -13.811 268.153 1.00 23.33 147 VAL B C 1
ATOM 2972 O O . VAL B 1 148 ? 37.802 -13.077 269.128 1.00 23.10 147 VAL B O 1
ATOM 2976 N N . ALA B 1 149 ? 36.853 -14.900 268.199 1.00 23.49 148 ALA B N 1
ATOM 2977 C CA . ALA B 1 149 ? 36.265 -15.392 269.455 1.00 22.74 148 ALA B CA 1
ATOM 2978 C C . ALA B 1 149 ? 35.772 -16.815 269.244 1.00 25.44 148 ALA B C 1
ATOM 2979 O O . ALA B 1 149 ? 35.203 -17.121 268.146 1.00 27.15 148 ALA B O 1
ATOM 2981 N N . ASP B 1 150 ? 35.910 -17.615 270.297 1.00 27.94 149 ASP B N 1
ATOM 2982 C CA . ASP B 1 150 ? 35.319 -18.970 270.371 1.00 28.81 149 ASP B CA 1
ATOM 2983 C C . ASP B 1 150 ? 34.169 -18.934 271.361 1.00 30.18 149 ASP B C 1
ATOM 2984 O O . ASP B 1 150 ? 34.097 -18.061 272.233 1.00 27.33 149 ASP B O 1
ATOM 2989 N N . PRO B 1 151 ? 33.247 -19.916 271.282 1.00 25.98 150 PRO B N 1
ATOM 2990 C CA . PRO B 1 151 ? 32.237 -20.096 272.324 1.00 27.97 150 PRO B CA 1
ATOM 2991 C C . PRO B 1 151 ? 32.887 -20.255 273.702 1.00 28.72 150 PRO B C 1
ATOM 2992 O O . PRO B 1 151 ? 33.925 -20.871 273.792 1.00 25.79 150 PRO B O 1
ATOM 2996 N N . GLY B 1 152 ? 32.276 -19.706 274.752 1.00 27.44 151 GLY B N 1
ATOM 2997 C CA . GLY B 1 152 ? 32.720 -19.941 276.142 1.00 27.62 151 GLY B CA 1
ATOM 2998 C C . GLY B 1 152 ? 33.644 -18.838 276.664 1.00 26.28 151 GLY B C 1
ATOM 2999 O O . GLY B 1 152 ? 34.218 -19.000 277.733 1.00 25.61 151 GLY B O 1
ATOM 3000 N N . TRP B 1 153 ? 33.745 -17.714 275.949 1.00 24.15 152 TRP B N 1
ATOM 3001 C CA . TRP B 1 153 ? 34.736 -16.663 276.292 1.00 25.60 152 TRP B CA 1
ATOM 3002 C C . TRP B 1 153 ? 34.072 -15.290 276.342 1.00 24.93 152 TRP B C 1
ATOM 3003 O O . TRP B 1 153 ? 34.826 -14.302 276.153 1.00 23.62 152 TRP B O 1
ATOM 3014 N N . THR B 1 154 ? 32.769 -15.193 276.623 1.00 22.92 153 THR B N 1
ATOM 3015 C CA . THR B 1 154 ? 32.071 -13.891 276.543 1.00 22.64 153 THR B CA 1
ATOM 3016 C C . THR B 1 154 ? 32.715 -12.892 277.505 1.00 22.43 153 THR B C 1
ATOM 3017 O O . THR B 1 154 ? 32.930 -11.714 277.115 1.00 22.61 153 THR B O 1
ATOM 3021 N N . VAL B 1 155 ? 32.968 -13.265 278.749 1.00 22.89 154 VAL B N 1
ATOM 3022 C CA . VAL B 1 155 ? 33.445 -12.281 279.748 1.00 23.37 154 VAL B CA 1
ATOM 3023 C C . VAL B 1 155 ? 34.897 -11.906 279.416 1.00 24.79 154 VAL B C 1
ATOM 3024 O O . VAL B 1 155 ? 35.245 -10.710 279.478 1.00 20.47 154 VAL B O 1
ATOM 3028 N N . TYR B 1 156 ? 35.745 -12.878 279.099 1.00 21.02 155 TYR B N 1
ATOM 3029 C CA . TYR B 1 156 ? 37.141 -12.578 278.739 1.00 22.97 155 TYR B CA 1
ATOM 3030 C C . TYR B 1 156 ? 37.174 -11.653 277.523 1.00 20.89 155 TYR B C 1
ATOM 3031 O O . TYR B 1 156 ? 37.924 -10.635 277.549 1.00 21.15 155 TYR B O 1
ATOM 3040 N N . ALA B 1 157 ? 36.411 -11.986 276.482 1.00 21.68 156 ALA B N 1
ATOM 3041 C CA . ALA B 1 157 ? 36.415 -11.212 275.218 1.00 21.67 156 ALA B CA 1
ATOM 3042 C C . ALA B 1 157 ? 35.906 -9.787 275.489 1.00 21.33 156 ALA B C 1
ATOM 3043 O O . ALA B 1 157 ? 36.466 -8.799 274.926 1.00 21.06 156 ALA B O 1
ATOM 3045 N N . LEU B 1 158 ? 34.874 -9.654 276.314 1.00 21.15 157 LEU B N 1
ATOM 3046 C CA . LEU B 1 158 ? 34.380 -8.329 276.771 1.00 21.91 157 LEU B CA 1
ATOM 3047 C C . LEU B 1 158 ? 35.548 -7.566 277.428 1.00 21.39 157 LEU B C 1
ATOM 3048 O O . LEU B 1 158 ? 35.785 -6.395 277.065 1.00 21.17 157 LEU B O 1
ATOM 3053 N N . SER B 1 159 ? 36.295 -8.221 278.330 1.00 20.62 158 SER B N 1
ATOM 3054 C CA . SER B 1 159 ? 37.396 -7.572 279.092 1.00 21.25 158 SER B CA 1
ATOM 3055 C C . SER B 1 159 ? 38.487 -7.104 278.115 1.00 23.23 158 SER B C 1
ATOM 3056 O O . SER B 1 159 ? 39.065 -6.004 278.301 1.00 19.33 158 SER B O 1
ATOM 3059 N N . LYS B 1 160 ? 38.777 -7.889 277.068 1.00 20.34 159 LYS B N 1
ATOM 3060 C CA . LYS B 1 160 ? 39.884 -7.550 276.145 1.00 20.06 159 LYS B CA 1
ATOM 3061 C C . LYS B 1 160 ? 39.428 -6.508 275.114 1.00 19.97 159 LYS B C 1
ATOM 3062 O O . LYS B 1 160 ? 40.242 -5.687 274.697 1.00 22.41 159 LYS B O 1
ATOM 3068 N N . GLY B 1 161 ? 38.145 -6.499 274.772 1.00 20.40 160 GLY B N 1
ATOM 3069 C CA . GLY B 1 161 ? 37.587 -5.379 274.003 1.00 20.74 160 GLY B CA 1
ATOM 3070 C C . GLY B 1 161 ? 37.678 -4.084 274.802 1.00 19.03 160 GLY B C 1
ATOM 3071 O O . GLY B 1 161 ? 37.996 -3.020 274.220 1.00 20.88 160 GLY B O 1
ATOM 3072 N N . ALA B 1 162 ? 37.392 -4.146 276.102 1.00 21.35 161 ALA B N 1
ATOM 3073 C CA . ALA B 1 162 ? 37.534 -2.982 276.993 1.00 21.23 161 ALA B CA 1
ATOM 3074 C C . ALA B 1 162 ? 38.980 -2.445 276.934 1.00 21.85 161 ALA B C 1
ATOM 3075 O O . ALA B 1 162 ? 39.199 -1.236 276.817 1.00 19.32 161 ALA B O 1
ATOM 3077 N N . ILE B 1 163 ? 39.968 -3.332 277.035 1.00 19.25 162 ILE B N 1
ATOM 3078 C CA . ILE B 1 163 ? 41.398 -2.929 276.967 1.00 20.41 162 ILE B CA 1
ATOM 3079 C C . ILE B 1 163 ? 41.688 -2.259 275.616 1.00 22.40 162 ILE B C 1
ATOM 3080 O O . ILE B 1 163 ? 42.397 -1.252 275.571 1.00 21.77 162 ILE B O 1
ATOM 3085 N N . PHE B 1 164 ? 41.169 -2.814 274.533 1.00 21.45 163 PHE B N 1
ATOM 3086 C CA . PHE B 1 164 ? 41.359 -2.264 273.170 1.00 20.58 163 PHE B CA 1
ATOM 3087 C C . PHE B 1 164 ? 40.872 -0.804 273.135 1.00 18.88 163 PHE B C 1
ATOM 3088 O O . PHE B 1 164 ? 41.660 0.108 272.747 1.00 19.05 163 PHE B O 1
ATOM 3096 N N . GLY B 1 165 ? 39.645 -0.565 273.587 1.00 20.86 164 GLY B N 1
ATOM 3097 C CA . GLY B 1 165 ? 39.043 0.781 273.582 1.00 21.39 164 GLY B CA 1
ATOM 3098 C C . GLY B 1 165 ? 39.765 1.731 274.527 1.00 20.58 164 GLY B C 1
ATOM 3099 O O . GLY B 1 165 ? 40.033 2.904 274.147 1.00 21.31 164 GLY B O 1
ATOM 3100 N N . PHE B 1 166 ? 40.047 1.260 275.739 1.00 19.16 165 PHE B N 1
ATOM 3101 C CA . PHE B 1 166 ? 40.732 2.058 276.780 1.00 19.69 165 PHE B CA 1
ATOM 3102 C C . PHE B 1 166 ? 42.113 2.485 276.271 1.00 22.27 165 PHE B C 1
ATOM 3103 O O . PHE B 1 166 ? 42.512 3.651 276.447 1.00 20.26 165 PHE B O 1
ATOM 3111 N N . THR B 1 167 ? 42.830 1.564 275.625 1.00 21.02 166 THR B N 1
ATOM 3112 C CA . THR B 1 167 ? 44.187 1.835 275.077 1.00 19.66 166 THR B CA 1
ATOM 3113 C C . THR B 1 167 ? 44.130 3.022 274.114 1.00 18.38 166 THR B C 1
ATOM 3114 O O . THR B 1 167 ? 44.970 3.957 274.224 1.00 21.78 166 THR B O 1
ATOM 3118 N N . LYS B 1 168 ? 43.189 2.989 273.191 1.00 19.68 167 LYS B N 1
ATOM 3119 C CA . LYS B 1 168 ? 43.074 4.052 272.166 1.00 20.95 167 LYS B CA 1
ATOM 3120 C C . LYS B 1 168 ? 42.737 5.389 272.848 1.00 20.26 167 LYS B C 1
ATOM 3121 O O . LYS B 1 168 ? 43.323 6.423 272.475 1.00 21.78 167 LYS B O 1
ATOM 3127 N N . ALA B 1 169 ? 41.805 5.397 273.786 1.00 19.87 168 ALA B N 1
ATOM 3128 C CA . ALA B 1 169 ? 41.384 6.646 274.460 1.00 20.51 168 ALA B CA 1
ATOM 3129 C C . ALA B 1 169 ? 42.527 7.215 275.309 1.00 20.47 168 ALA B C 1
ATOM 3130 O O . ALA B 1 169 ? 42.732 8.451 275.288 1.00 23.28 168 ALA B O 1
ATOM 3132 N N . LEU B 1 170 ? 43.261 6.379 276.027 1.00 21.77 169 LEU B N 1
ATOM 3133 C CA . LEU B 1 170 ? 44.388 6.851 276.878 1.00 23.26 169 LEU B CA 1
ATOM 3134 C C . LEU B 1 170 ? 45.494 7.390 275.967 1.00 21.63 169 LEU B C 1
ATOM 3135 O O . LEU B 1 170 ? 46.069 8.434 276.301 1.00 24.05 169 LEU B O 1
ATOM 3140 N N . ALA B 1 171 ? 45.796 6.722 274.848 1.00 21.07 170 ALA B N 1
ATOM 3141 C CA . ALA B 1 171 ? 46.788 7.203 273.860 1.00 22.09 170 ALA B CA 1
ATOM 3142 C C . ALA B 1 171 ? 46.393 8.594 273.369 1.00 23.27 170 ALA B C 1
ATOM 3143 O O . ALA B 1 171 ? 47.283 9.495 273.293 1.00 22.00 170 ALA B O 1
ATOM 3145 N N . SER B 1 172 ? 45.116 8.777 273.056 1.00 22.01 171 SER B N 1
ATOM 3146 C CA . SER B 1 172 ? 44.635 10.056 272.487 1.00 22.41 171 SER B CA 1
ATOM 3147 C C . SER B 1 172 ? 44.799 11.146 273.558 1.00 22.78 171 SER B C 1
ATOM 3148 O O . SER B 1 172 ? 45.248 12.274 273.244 1.00 23.25 171 SER B O 1
ATOM 3151 N N . GLU B 1 173 ? 44.440 10.820 274.790 1.00 23.20 172 GLU B N 1
ATOM 3152 C CA . GLU B 1 173 ? 44.410 11.818 275.881 1.00 23.17 172 GLU B CA 1
ATOM 3153 C C . GLU B 1 173 ? 45.842 12.293 276.197 1.00 24.70 172 GLU B C 1
ATOM 3154 O O . GLU B 1 173 ? 46.002 13.490 276.486 1.00 23.04 172 GLU B O 1
ATOM 3160 N N . PHE B 1 174 ? 46.853 11.409 276.184 1.00 21.83 173 PHE B N 1
ATOM 3161 C CA . PHE B 1 174 ? 48.200 11.781 276.683 1.00 24.25 173 PHE B CA 1
ATOM 3162 C C . PHE B 1 174 ? 49.247 11.927 275.572 1.00 24.61 173 PHE B C 1
ATOM 3163 O O . PHE B 1 174 ? 50.419 12.189 275.932 1.00 24.77 173 PHE B O 1
ATOM 3171 N N . ALA B 1 175 ? 48.879 11.809 274.288 1.00 24.55 174 ALA B N 1
ATOM 3172 C CA . ALA B 1 175 ? 49.848 11.988 273.179 1.00 26.40 174 ALA B CA 1
ATOM 3173 C C . ALA B 1 175 ? 50.577 13.352 273.309 1.00 25.84 174 ALA B C 1
ATOM 3174 O O . ALA B 1 175 ? 51.792 13.409 273.125 1.00 26.29 174 ALA B O 1
ATOM 3176 N N . GLY B 1 176 ? 49.837 14.409 273.582 1.00 28.00 175 GLY B N 1
ATOM 3177 C CA . GLY B 1 176 ? 50.351 15.786 273.750 1.00 29.88 175 GLY B CA 1
ATOM 3178 C C . GLY B 1 176 ? 51.358 15.909 274.883 1.00 31.11 175 GLY B C 1
ATOM 3179 O O . GLY B 1 176 ? 52.143 16.876 274.857 1.00 32.31 175 GLY B O 1
ATOM 3180 N N . GLN B 1 177 ? 51.366 14.979 275.845 1.00 27.94 176 GLN B N 1
ATOM 3181 C CA . GLN B 1 177 ? 52.271 14.977 277.030 1.00 27.04 176 GLN B CA 1
ATOM 3182 C C . GLN B 1 177 ? 53.306 13.864 276.911 1.00 27.26 176 GLN B C 1
ATOM 3183 O O . GLN B 1 177 ? 53.992 13.597 277.888 1.00 27.99 176 GLN B O 1
ATOM 3189 N N . ASN B 1 178 ? 53.470 13.286 275.715 1.00 26.18 177 ASN B N 1
ATOM 3190 C CA . ASN B 1 178 ? 54.572 12.341 275.393 1.00 28.50 177 ASN B CA 1
ATOM 3191 C C . ASN B 1 178 ? 54.432 11.081 276.264 1.00 27.93 177 ASN B C 1
ATOM 3192 O O . ASN B 1 178 ? 55.465 10.472 276.674 1.00 26.26 177 ASN B O 1
ATOM 3197 N N . ILE B 1 179 ? 53.203 10.681 276.569 1.00 24.81 178 ILE B N 1
ATOM 3198 C CA . ILE B 1 179 ? 52.968 9.300 277.072 1.00 22.70 178 ILE B CA 1
ATOM 3199 C C . ILE B 1 179 ? 52.358 8.517 275.904 1.00 23.53 178 ILE B C 1
ATOM 3200 O O . ILE B 1 179 ? 51.248 8.867 275.464 1.00 26.11 178 ILE B O 1
ATOM 3205 N N . LEU B 1 180 ? 53.097 7.526 275.411 1.00 23.71 179 LEU B N 1
ATOM 3206 C CA . LEU B 1 180 ? 52.643 6.659 274.312 1.00 24.69 179 LEU B CA 1
ATOM 3207 C C . LEU B 1 180 ? 51.990 5.429 274.926 1.00 23.81 179 LEU B C 1
ATOM 3208 O O . LEU B 1 180 ? 52.529 4.884 275.909 1.00 25.65 179 LEU B O 1
ATOM 3213 N N . VAL B 1 181 ? 50.860 5.036 274.368 1.00 22.68 180 VAL B N 1
ATOM 3214 C CA . VAL B 1 181 ? 50.042 3.924 274.913 1.00 21.77 180 VAL B CA 1
ATOM 3215 C C . VAL B 1 181 ? 49.711 3.003 273.743 1.00 21.72 180 VAL B C 1
ATOM 3216 O O . VAL B 1 181 ? 49.080 3.451 272.804 1.00 21.86 180 VAL B O 1
ATOM 3220 N N . ASN B 1 182 ? 50.068 1.732 273.856 1.00 21.59 181 ASN B N 1
ATOM 3221 C CA . ASN B 1 182 ? 49.755 0.718 272.828 1.00 20.48 181 ASN B CA 1
ATOM 3222 C C . ASN B 1 182 ? 49.301 -0.550 273.546 1.00 21.46 181 ASN B C 1
ATOM 3223 O O . ASN B 1 182 ? 49.559 -0.675 274.759 1.00 21.32 181 ASN B O 1
ATOM 3228 N N . ALA B 1 183 ? 48.664 -1.450 272.824 1.00 20.63 182 ALA B N 1
ATOM 3229 C CA . ALA B 1 183 ? 48.290 -2.779 273.307 1.00 20.44 182 ALA B CA 1
ATOM 3230 C C . ALA B 1 183 ? 48.971 -3.843 272.454 1.00 22.87 182 ALA B C 1
ATOM 3231 O O . ALA B 1 183 ? 49.110 -3.686 271.242 1.00 24.13 182 ALA B O 1
ATOM 3233 N N . ILE B 1 184 ? 49.391 -4.916 273.115 1.00 20.31 183 ILE B N 1
ATOM 3234 C CA . ILE B 1 184 ? 49.788 -6.171 272.444 1.00 21.89 183 ILE B CA 1
ATOM 3235 C C . ILE B 1 184 ? 48.553 -7.059 272.486 1.00 21.09 183 ILE B C 1
ATOM 3236 O O . ILE B 1 184 ? 47.971 -7.231 273.580 1.00 21.65 183 ILE B O 1
ATOM 3241 N N . LEU B 1 185 ? 48.192 -7.630 271.338 1.00 20.29 184 LEU B N 1
ATOM 3242 C CA . LEU B 1 185 ? 47.108 -8.604 271.217 1.00 19.64 184 LEU B CA 1
ATOM 3243 C C . LEU B 1 185 ? 47.813 -9.923 270.903 1.00 23.29 184 LEU B C 1
ATOM 3244 O O . LEU B 1 185 ? 48.029 -10.280 269.732 1.00 21.55 184 LEU B O 1
ATOM 3249 N N . PRO B 1 186 ? 48.173 -10.711 271.939 1.00 22.65 185 PRO B N 1
ATOM 3250 C CA . PRO B 1 186 ? 48.783 -12.002 271.676 1.00 22.01 185 PRO B CA 1
ATOM 3251 C C . PRO B 1 186 ? 47.759 -12.983 271.103 1.00 21.51 185 PRO B C 1
ATOM 3252 O O . PRO B 1 186 ? 46.561 -12.913 271.372 1.00 22.56 185 PRO B O 1
ATOM 3256 N N . GLY B 1 187 ? 48.274 -13.951 270.349 1.00 22.77 186 GLY B N 1
ATOM 3257 C CA . GLY B 1 187 ? 47.548 -15.149 269.961 1.00 23.77 186 GLY B CA 1
ATOM 3258 C C . GLY B 1 187 ? 47.725 -16.223 271.015 1.00 29.81 186 GLY B C 1
ATOM 3259 O O . GLY B 1 187 ? 47.670 -15.918 272.223 1.00 32.30 186 GLY B O 1
ATOM 3260 N N . SER B 1 188 ? 48.003 -17.430 270.582 1.00 26.34 187 SER B N 1
ATOM 3261 C CA . SER B 1 188 ? 48.169 -18.598 271.475 1.00 30.68 187 SER B CA 1
ATOM 3262 C C . SER B 1 188 ? 49.603 -18.622 271.985 1.00 25.82 187 SER B C 1
ATOM 3263 O O . SER B 1 188 ? 50.490 -18.883 271.190 1.00 26.22 187 SER B O 1
ATOM 3266 N N . MET B 1 189 ? 49.806 -18.280 273.278 1.00 25.11 188 MET B N 1
ATOM 3267 C CA . MET B 1 189 ? 51.152 -18.126 273.863 1.00 22.60 188 MET B CA 1
ATOM 3268 C C . MET B 1 189 ? 51.348 -19.212 274.940 1.00 25.60 188 MET B C 1
ATOM 3269 O O . MET B 1 189 ? 50.394 -19.531 275.615 1.00 26.90 188 MET B O 1
ATOM 3274 N N . ASP B 1 190 ? 52.555 -19.757 275.063 1.00 25.09 189 ASP B N 1
ATOM 3275 C CA . ASP B 1 190 ? 52.816 -20.838 276.058 1.00 24.66 189 ASP B CA 1
ATOM 3276 C C . ASP B 1 190 ? 53.079 -20.249 277.450 1.00 22.53 189 ASP B C 1
ATOM 3277 O O . ASP B 1 190 ? 54.230 -19.898 277.756 1.00 25.27 189 ASP B O 1
ATOM 3282 N N . THR B 1 191 ? 52.002 -20.045 278.199 1.00 26.08 190 THR B N 1
ATOM 3283 C CA . THR B 1 191 ? 52.010 -19.460 279.543 1.00 26.12 190 THR B CA 1
ATOM 3284 C C . THR B 1 191 ? 51.175 -20.336 280.463 1.00 20.43 190 THR B C 1
ATOM 3285 O O . THR B 1 191 ? 50.388 -21.150 280.010 1.00 21.84 190 THR B O 1
ATOM 3289 N N . PRO B 1 192 ? 51.286 -20.131 281.796 1.00 23.23 191 PRO B N 1
ATOM 3290 C CA . PRO B 1 192 ? 50.370 -20.749 282.756 1.00 25.43 191 PRO B CA 1
ATOM 3291 C C . PRO B 1 192 ? 48.882 -20.573 282.410 1.00 24.12 191 PRO B C 1
ATOM 3292 O O . PRO B 1 192 ? 48.124 -21.499 282.516 1.00 22.89 191 PRO B O 1
ATOM 3296 N N . MET B 1 193 ? 48.478 -19.382 281.962 1.00 24.58 192 MET B N 1
ATOM 3297 C CA . MET B 1 193 ? 47.068 -19.134 281.571 1.00 24.70 192 MET B CA 1
ATOM 3298 C C . MET B 1 193 ? 46.660 -20.106 280.431 1.00 23.14 192 MET B C 1
ATOM 3299 O O . MET B 1 193 ? 45.581 -20.710 280.467 1.00 26.89 192 MET B O 1
ATOM 3304 N N . MET B 1 194 ? 47.487 -20.265 279.414 1.00 23.53 193 MET B N 1
ATOM 3305 C CA . MET B 1 194 ? 47.205 -21.159 278.265 1.00 24.29 193 MET B CA 1
ATOM 3306 C C . MET B 1 194 ? 47.229 -22.624 278.729 1.00 25.70 193 MET B C 1
ATOM 3307 O O . MET B 1 194 ? 46.378 -23.408 278.318 1.00 24.56 193 MET B O 1
ATOM 3312 N N . ARG B 1 195 ? 48.192 -22.988 279.561 1.00 25.52 194 ARG B N 1
ATOM 3313 C CA . ARG B 1 195 ? 48.277 -24.366 280.134 1.00 26.78 194 ARG B CA 1
ATOM 3314 C C . ARG B 1 195 ? 47.013 -24.674 280.937 1.00 27.87 194 ARG B C 1
ATOM 3315 O O . ARG B 1 195 ? 46.536 -25.779 280.841 1.00 28.58 194 ARG B O 1
ATOM 3323 N N . ALA B 1 196 ? 46.463 -23.716 281.678 1.00 28.30 195 ALA B N 1
ATOM 3324 C CA . ALA B 1 196 ? 45.190 -23.874 282.430 1.00 26.22 195 ALA B CA 1
ATOM 3325 C C . ALA B 1 196 ? 44.031 -24.135 281.462 1.00 28.22 195 ALA B C 1
ATOM 3326 O O . ALA B 1 196 ? 43.224 -25.051 281.736 1.00 30.16 195 ALA B O 1
ATOM 3328 N N . ALA B 1 197 ? 43.944 -23.379 280.363 1.00 28.74 196 ALA B N 1
ATOM 3329 C CA . ALA B 1 197 ? 42.887 -23.547 279.337 1.00 30.20 196 ALA B CA 1
ATOM 3330 C C . ALA B 1 197 ? 43.020 -24.935 278.687 1.00 34.15 196 ALA B C 1
ATOM 3331 O O . ALA B 1 197 ? 41.996 -25.619 278.471 1.00 31.22 196 ALA B O 1
ATOM 3333 N N . ALA B 1 198 ? 44.256 -25.383 278.452 1.00 27.64 197 ALA B N 1
ATOM 3334 C CA . ALA B 1 198 ? 44.515 -26.705 277.845 1.00 31.96 197 ALA B CA 1
ATOM 3335 C C . ALA B 1 198 ? 44.034 -27.808 278.794 1.00 34.79 197 ALA B C 1
ATOM 3336 O O . ALA B 1 198 ? 43.437 -28.767 278.322 1.00 34.31 197 ALA B O 1
ATOM 3338 N N . ALA B 1 199 ? 44.323 -27.688 280.085 1.00 33.91 198 ALA B N 1
ATOM 3339 C CA . ALA B 1 199 ? 43.932 -28.681 281.117 1.00 34.99 198 ALA B CA 1
ATOM 3340 C C . ALA B 1 199 ? 42.405 -28.683 281.250 1.00 35.97 198 ALA B C 1
ATOM 3341 O O . ALA B 1 199 ? 41.849 -29.770 281.455 1.00 47.11 198 ALA B O 1
ATOM 3343 N N . ASP B 1 200 ? 41.755 -27.527 281.147 1.00 39.58 199 ASP B N 1
ATOM 3344 C CA . ASP B 1 200 ? 40.269 -27.413 281.165 1.00 40.65 199 ASP B CA 1
ATOM 3345 C C . ASP B 1 200 ? 39.707 -28.180 279.973 1.00 41.03 199 ASP B C 1
ATOM 3346 O O . ASP B 1 200 ? 38.698 -28.838 280.151 1.00 42.45 199 ASP B O 1
ATOM 3351 N N . THR B 1 201 ? 40.315 -28.096 278.787 1.00 46.28 200 THR B N 1
ATOM 3352 C CA . THR B 1 201 ? 39.732 -28.731 277.573 1.00 45.24 200 THR B CA 1
ATOM 3353 C C . THR B 1 201 ? 40.004 -30.244 277.618 1.00 42.61 200 THR B C 1
ATOM 3354 O O . THR B 1 201 ? 39.159 -30.979 277.148 1.00 41.94 200 THR B O 1
ATOM 3358 N N . ASN B 1 202 ? 41.113 -30.708 278.195 1.00 41.32 201 ASN B N 1
ATOM 3359 C CA . ASN B 1 202 ? 41.423 -32.162 278.261 1.00 38.05 201 ASN B CA 1
ATOM 3360 C C . ASN B 1 202 ? 42.283 -32.440 279.492 1.00 42.65 201 ASN B C 1
ATOM 3361 O O . ASN B 1 202 ? 43.521 -32.481 279.416 1.00 38.43 201 ASN B O 1
ATOM 3366 N N . PRO B 1 203 ? 41.644 -32.622 280.669 1.00 39.34 202 PRO B N 1
ATOM 3367 C CA . PRO B 1 203 ? 42.369 -32.872 281.918 1.00 45.89 202 PRO B CA 1
ATOM 3368 C C . PRO B 1 203 ? 43.296 -34.095 281.880 1.00 42.13 202 PRO B C 1
ATOM 3369 O O . PRO B 1 203 ? 44.331 -34.045 282.512 1.00 42.02 202 PRO B O 1
ATOM 3373 N N . ALA B 1 204 ? 42.919 -35.130 281.124 1.00 42.44 203 ALA B N 1
ATOM 3374 C CA . ALA B 1 204 ? 43.691 -36.387 280.949 1.00 44.24 203 ALA B CA 1
ATOM 3375 C C . ALA B 1 204 ? 44.980 -36.125 280.160 1.00 50.07 203 ALA B C 1
ATOM 3376 O O . ALA B 1 204 ? 45.965 -36.841 280.393 1.00 44.65 203 ALA B O 1
ATOM 3378 N N . ASP B 1 205 ? 44.996 -35.148 279.240 1.00 43.21 204 ASP B N 1
ATOM 3379 C CA . ASP B 1 205 ? 46.146 -34.940 278.315 1.00 40.17 204 ASP B CA 1
ATOM 3380 C C . ASP B 1 205 ? 46.188 -33.480 277.860 1.00 38.97 204 ASP B C 1
ATOM 3381 O O . ASP B 1 205 ? 45.848 -33.180 276.714 1.00 36.84 204 ASP B O 1
ATOM 3386 N N . PRO B 1 206 ? 46.592 -32.548 278.756 1.00 42.06 205 PRO B N 1
ATOM 3387 C CA . PRO B 1 206 ? 46.674 -31.128 278.413 1.00 40.52 205 PRO B CA 1
ATOM 3388 C C . PRO B 1 206 ? 47.695 -30.877 277.292 1.00 37.90 205 PRO B C 1
ATOM 3389 O O . PRO B 1 206 ? 47.445 -30.018 276.424 1.00 37.04 205 PRO B O 1
ATOM 3393 N N . GLN B 1 207 ? 48.803 -31.631 277.295 1.00 37.13 206 GLN B N 1
ATOM 3394 C CA . GLN B 1 207 ? 49.884 -31.451 276.297 1.00 33.59 206 GLN B CA 1
ATOM 3395 C C . GLN B 1 207 ? 49.325 -31.671 274.885 1.00 35.19 206 GLN B C 1
ATOM 3396 O O . GLN B 1 207 ? 49.794 -30.948 273.975 1.00 35.24 206 GLN B O 1
ATOM 3402 N N . SER B 1 208 ? 48.399 -32.617 274.680 1.00 35.87 207 SER B N 1
ATOM 3403 C CA . SER B 1 208 ? 47.819 -32.912 273.339 1.00 38.22 207 SER B CA 1
ATOM 3404 C C . SER B 1 208 ? 47.065 -31.688 272.829 1.00 37.62 207 SER B C 1
ATOM 3405 O O . SER B 1 208 ? 47.042 -31.469 271.613 1.00 38.77 207 SER B O 1
ATOM 3408 N N . VAL B 1 209 ? 46.432 -30.925 273.716 1.00 35.59 208 VAL B N 1
ATOM 3409 C CA . VAL B 1 209 ? 45.703 -29.688 273.305 1.00 33.23 208 VAL B CA 1
ATOM 3410 C C . VAL B 1 209 ? 46.748 -28.642 272.870 1.00 33.10 208 VAL B C 1
ATOM 3411 O O . VAL B 1 209 ? 46.552 -28.028 271.825 1.00 30.67 208 VAL B O 1
ATOM 3415 N N . ILE B 1 210 ? 47.818 -28.452 273.633 1.00 32.54 209 ILE B N 1
ATOM 3416 C CA . ILE B 1 210 ? 48.924 -27.521 273.265 1.00 33.05 209 ILE B CA 1
ATOM 3417 C C . ILE B 1 210 ? 49.474 -27.926 271.883 1.00 33.26 209 ILE B C 1
ATOM 3418 O O . ILE B 1 210 ? 49.670 -27.046 271.033 1.00 30.97 209 ILE B O 1
ATOM 3423 N N . ASP B 1 211 ? 49.698 -29.231 271.664 1.00 33.03 210 ASP B N 1
ATOM 3424 C CA . ASP B 1 211 ? 50.261 -29.741 270.379 1.00 34.72 210 ASP B CA 1
ATOM 3425 C C . ASP B 1 211 ? 49.312 -29.401 269.220 1.00 29.14 210 ASP B C 1
ATOM 3426 O O . ASP B 1 211 ? 49.820 -29.010 268.108 1.00 30.25 210 ASP B O 1
ATOM 3431 N N . GLU B 1 212 ? 48.003 -29.580 269.414 1.00 34.01 211 GLU B N 1
ATOM 3432 C CA . GLU B 1 212 ? 46.982 -29.299 268.372 1.00 33.52 211 GLU B CA 1
ATOM 3433 C C . GLU B 1 212 ? 46.980 -27.799 268.078 1.00 34.12 211 GLU B C 1
ATOM 3434 O O . GLU B 1 212 ? 46.854 -27.432 266.911 1.00 34.06 211 GLU B O 1
ATOM 3440 N N . ILE B 1 213 ? 47.073 -26.951 269.097 1.00 33.30 212 ILE B N 1
ATOM 3441 C CA . ILE B 1 213 ? 47.073 -25.471 268.881 1.00 32.36 212 ILE B CA 1
ATOM 3442 C C . ILE B 1 213 ? 48.303 -25.124 268.062 1.00 30.04 212 ILE B C 1
ATOM 3443 O O . ILE B 1 213 ? 48.140 -24.397 267.062 1.00 32.36 212 ILE B O 1
ATOM 3448 N N . ALA B 1 214 ? 49.474 -25.639 268.420 1.00 31.32 213 ALA B N 1
ATOM 3449 C CA . ALA B 1 214 ? 50.740 -25.323 267.721 1.00 35.66 213 ALA B CA 1
ATOM 3450 C C . ALA B 1 214 ? 50.608 -25.697 266.235 1.00 36.39 213 ALA B C 1
ATOM 3451 O O . ALA B 1 214 ? 51.043 -24.872 265.372 1.00 33.64 213 ALA B O 1
ATOM 3453 N N . ALA B 1 215 ? 49.959 -26.823 265.927 1.00 34.81 214 ALA B N 1
ATOM 3454 C CA . ALA B 1 215 ? 49.823 -27.280 264.529 1.00 36.22 214 ALA B CA 1
ATOM 3455 C C . ALA B 1 215 ? 48.865 -26.362 263.741 1.00 35.59 214 ALA B C 1
ATOM 3456 O O . ALA B 1 215 ? 48.983 -26.292 262.536 1.00 41.82 214 ALA B O 1
ATOM 3458 N N . ALA B 1 216 ? 47.932 -25.693 264.385 1.00 33.22 215 ALA B N 1
ATOM 3459 C CA . ALA B 1 216 ? 46.949 -24.789 263.741 1.00 32.99 215 ALA B CA 1
ATOM 3460 C C . ALA B 1 216 ? 47.567 -23.396 263.515 1.00 37.64 215 ALA B C 1
ATOM 3461 O O . ALA B 1 216 ? 46.885 -22.536 262.928 1.00 39.79 215 ALA B O 1
ATOM 3463 N N . VAL B 1 217 ? 48.760 -23.126 264.060 1.00 32.60 216 VAL B N 1
ATOM 3464 C CA . VAL B 1 217 ? 49.451 -21.820 263.868 1.00 30.21 216 VAL B CA 1
ATOM 3465 C C . VAL B 1 217 ? 50.318 -21.962 262.627 1.00 29.09 216 VAL B C 1
ATOM 3466 O O . VAL B 1 217 ? 51.076 -22.932 262.519 1.00 27.88 216 VAL B O 1
ATOM 3470 N N . PRO B 1 218 ? 50.192 -21.054 261.621 1.00 30.43 217 PRO B N 1
ATOM 3471 C CA . PRO B 1 218 ? 51.023 -21.184 260.422 1.00 28.50 217 PRO B CA 1
ATOM 3472 C C . PRO B 1 218 ? 52.529 -21.265 260.725 1.00 31.93 217 PRO B C 1
ATOM 3473 O O . PRO B 1 218 ? 53.227 -22.016 260.010 1.00 32.59 217 PRO B O 1
ATOM 3477 N N . LEU B 1 219 ? 53.016 -20.596 261.788 1.00 31.84 218 LEU B N 1
ATOM 3478 C CA . LEU B 1 219 ? 54.443 -20.712 262.176 1.00 29.77 218 LEU B CA 1
ATOM 3479 C C . LEU B 1 219 ? 54.730 -22.026 262.913 1.00 27.92 218 LEU B C 1
ATOM 3480 O O . LEU B 1 219 ? 55.901 -22.248 263.233 1.00 33.57 218 LEU B O 1
ATOM 3485 N N . LYS B 1 220 ? 53.702 -22.787 263.264 1.00 27.56 219 LYS B N 1
ATOM 3486 C CA . LYS B 1 220 ? 53.807 -24.177 263.801 1.00 30.69 219 LYS B CA 1
ATOM 3487 C C . LYS B 1 220 ? 54.325 -24.192 265.239 1.00 33.98 219 LYS B C 1
ATOM 3488 O O . LYS B 1 220 ? 54.786 -25.237 265.688 1.00 32.65 219 LYS B O 1
ATOM 3494 N N . ARG B 1 221 ? 54.157 -23.102 265.984 1.00 29.04 220 ARG B N 1
ATOM 3495 C CA A ARG B 1 221 ? 54.506 -23.065 267.428 0.50 28.82 220 ARG B CA 1
ATOM 3496 C CA B ARG B 1 221 ? 54.502 -23.068 267.430 0.50 29.52 220 ARG B CA 1
ATOM 3497 C C . ARG B 1 221 ? 53.604 -22.047 268.127 1.00 29.09 220 ARG B C 1
ATOM 3498 O O . ARG B 1 221 ? 53.072 -21.145 267.466 1.00 25.26 220 ARG B O 1
ATOM 3513 N N . LEU B 1 222 ? 53.473 -22.195 269.433 1.00 28.05 221 LEU B N 1
ATOM 3514 C CA . LEU B 1 222 ? 52.885 -21.160 270.298 1.00 25.66 221 LEU B CA 1
ATOM 3515 C C . LEU B 1 222 ? 53.893 -20.022 270.398 1.00 24.42 221 LEU B C 1
ATOM 3516 O O . LEU B 1 222 ? 55.119 -20.243 270.305 1.00 22.82 221 LEU B O 1
ATOM 3521 N N . GLY B 1 223 ? 53.410 -18.828 270.701 1.00 23.74 222 GLY B N 1
ATOM 3522 C CA . GLY B 1 223 ? 54.307 -17.726 271.043 1.00 23.58 222 GLY B CA 1
ATOM 3523 C C . GLY B 1 223 ? 54.933 -17.979 272.418 1.00 23.10 222 GLY B C 1
ATOM 3524 O O . GLY B 1 223 ? 54.392 -18.792 273.202 1.00 24.00 222 GLY B O 1
ATOM 3525 N N . THR B 1 224 ? 56.015 -17.298 272.700 1.00 25.57 223 THR B N 1
ATOM 3526 C CA . THR B 1 224 ? 56.725 -17.444 273.991 1.00 25.83 223 THR B CA 1
ATOM 3527 C C . THR B 1 224 ? 56.643 -16.138 274.757 1.00 25.04 223 THR B C 1
ATOM 3528 O O . THR B 1 224 ? 56.331 -15.059 274.204 1.00 23.44 223 THR B O 1
ATOM 3532 N N . ILE B 1 225 ? 57.003 -16.227 276.028 1.00 23.72 224 ILE B N 1
ATOM 3533 C CA . ILE B 1 225 ? 57.095 -15.037 276.897 1.00 23.56 224 ILE B CA 1
ATOM 3534 C C . ILE B 1 225 ? 58.179 -14.116 276.366 1.00 26.01 224 ILE B C 1
ATOM 3535 O O . ILE B 1 225 ? 58.044 -12.903 276.555 1.00 28.02 224 ILE B O 1
ATOM 3540 N N . ASP B 1 226 ? 59.206 -14.663 275.714 1.00 25.83 225 ASP B N 1
ATOM 3541 C CA . ASP B 1 226 ? 60.284 -13.872 275.072 1.00 27.81 225 ASP B CA 1
ATOM 3542 C C . ASP B 1 226 ? 59.711 -13.077 273.883 1.00 22.79 225 ASP B C 1
ATOM 3543 O O . ASP B 1 226 ? 60.100 -11.907 273.716 1.00 24.00 225 ASP B O 1
ATOM 3548 N N . ASP B 1 227 ? 58.865 -13.687 273.058 1.00 25.53 226 ASP B N 1
ATOM 3549 C CA . ASP B 1 227 ? 58.241 -12.994 271.904 1.00 23.12 226 ASP B CA 1
ATOM 3550 C C . ASP B 1 227 ? 57.490 -11.760 272.421 1.00 22.03 226 ASP B C 1
ATOM 3551 O O . ASP B 1 227 ? 57.634 -10.648 271.880 1.00 23.90 226 ASP B O 1
ATOM 3556 N N . ALA B 1 228 ? 56.693 -11.942 273.465 1.00 22.47 227 ALA B N 1
ATOM 3557 C CA . ALA B 1 228 ? 55.898 -10.858 274.053 1.00 23.61 227 ALA B CA 1
ATOM 3558 C C . ALA B 1 228 ? 56.829 -9.815 274.664 1.00 23.07 227 ALA B C 1
ATOM 3559 O O . ALA B 1 228 ? 56.640 -8.616 274.412 1.00 23.21 227 ALA B O 1
ATOM 3561 N N . GLY B 1 229 ? 57.850 -10.228 275.413 1.00 24.61 228 GLY B N 1
ATOM 3562 C CA . GLY B 1 229 ? 58.772 -9.287 276.059 1.00 24.02 228 GLY B CA 1
ATOM 3563 C C . GLY B 1 229 ? 59.521 -8.476 275.009 1.00 23.67 228 GLY B C 1
ATOM 3564 O O . GLY B 1 229 ? 59.784 -7.284 275.242 1.00 23.49 228 GLY B O 1
ATOM 3565 N N . ASN B 1 230 ? 59.877 -9.110 273.896 1.00 25.93 229 ASN B N 1
ATOM 3566 C CA . ASN B 1 230 ? 60.594 -8.441 272.778 1.00 25.99 229 ASN B CA 1
ATOM 3567 C C . ASN B 1 230 ? 59.756 -7.291 272.196 1.00 26.31 229 ASN B C 1
ATOM 3568 O O . ASN B 1 230 ? 60.315 -6.198 271.944 1.00 23.04 229 ASN B O 1
ATOM 3573 N N . LEU B 1 231 ? 58.460 -7.525 271.998 1.00 24.66 230 LEU B N 1
ATOM 3574 C CA . LEU B 1 231 ? 57.574 -6.476 271.431 1.00 24.16 230 LEU B CA 1
ATOM 3575 C C . LEU B 1 231 ? 57.376 -5.370 272.475 1.00 23.83 230 LEU B C 1
ATOM 3576 O O . LEU B 1 231 ? 57.418 -4.182 272.092 1.00 26.32 230 LEU B O 1
ATOM 3581 N N . ALA B 1 232 ? 57.182 -5.712 273.766 1.00 23.41 231 ALA B N 1
ATOM 3582 C CA . ALA B 1 232 ? 57.014 -4.698 274.831 1.00 24.77 231 ALA B CA 1
ATOM 3583 C C . ALA B 1 232 ? 58.294 -3.858 274.927 1.00 24.50 231 ALA B C 1
ATOM 3584 O O . ALA B 1 232 ? 58.197 -2.608 275.051 1.00 24.62 231 ALA B O 1
ATOM 3586 N N . LEU B 1 233 ? 59.453 -4.489 274.829 1.00 24.78 232 LEU B N 1
ATOM 3587 C CA . LEU B 1 233 ? 60.752 -3.760 274.885 1.00 24.73 232 LEU B CA 1
ATOM 3588 C C . LEU B 1 233 ? 60.837 -2.783 273.704 1.00 24.22 232 LEU B C 1
ATOM 3589 O O . LEU B 1 233 ? 61.186 -1.601 273.911 1.00 26.72 232 LEU B O 1
ATOM 3594 N N . PHE B 1 234 ? 60.481 -3.235 272.504 1.00 25.41 233 PHE B N 1
ATOM 3595 C CA . PHE B 1 234 ? 60.477 -2.358 271.309 1.00 25.17 233 PHE B CA 1
ATOM 3596 C C . PHE B 1 234 ? 59.582 -1.147 271.599 1.00 24.10 233 PHE B C 1
ATOM 3597 O O . PHE B 1 234 ? 60.027 0.008 271.423 1.00 25.53 233 PHE B O 1
ATOM 3605 N N . LEU B 1 235 ? 58.365 -1.383 272.074 1.00 23.55 234 LEU B N 1
ATOM 3606 C CA . LEU B 1 235 ? 57.363 -0.288 272.281 1.00 24.30 234 LEU B CA 1
ATOM 3607 C C . LEU B 1 235 ? 57.834 0.668 273.378 1.00 25.24 234 LEU B C 1
ATOM 3608 O O . LEU B 1 235 ? 57.498 1.843 273.305 1.00 27.06 234 LEU B O 1
ATOM 3613 N N . ALA B 1 236 ? 58.610 0.182 274.352 1.00 24.11 235 ALA B N 1
ATOM 3614 C CA . ALA B 1 236 ? 59.107 0.984 275.493 1.00 27.52 235 ALA B CA 1
ATOM 3615 C C . ALA B 1 236 ? 60.297 1.855 275.070 1.00 27.10 235 ALA B C 1
ATOM 3616 O O . ALA B 1 236 ? 60.647 2.754 275.842 1.00 30.86 235 ALA B O 1
ATOM 3618 N N . SER B 1 237 ? 60.917 1.544 273.933 1.00 28.31 236 SER B N 1
ATOM 3619 C CA . SER B 1 237 ? 62.248 2.044 273.507 1.00 29.86 236 SER B CA 1
ATOM 3620 C C . SER B 1 237 ? 62.125 3.270 272.598 1.00 29.95 236 SER B C 1
ATOM 3621 O O . SER B 1 237 ? 61.035 3.564 272.079 1.00 29.56 236 SER B O 1
ATOM 3624 N N . ASP B 1 238 ? 63.251 3.938 272.346 1.00 31.95 237 ASP B N 1
ATOM 3625 C CA . ASP B 1 238 ? 63.313 5.086 271.409 1.00 32.80 237 ASP B CA 1
ATOM 3626 C C . ASP B 1 238 ? 63.079 4.598 269.961 1.00 30.43 237 ASP B C 1
ATOM 3627 O O . ASP B 1 238 ? 62.810 5.452 269.113 1.00 33.86 237 ASP B O 1
ATOM 3632 N N . LEU B 1 239 ? 63.064 3.300 269.691 1.00 28.80 238 LEU B N 1
ATOM 3633 C CA . LEU B 1 239 ? 62.739 2.775 268.335 1.00 28.69 238 LEU B CA 1
ATOM 3634 C C . LEU B 1 239 ? 61.248 2.941 268.009 1.00 29.90 238 LEU B C 1
ATOM 3635 O O . LEU B 1 239 ? 60.875 2.695 266.840 1.00 31.01 238 LEU B O 1
ATOM 3640 N N . ALA B 1 240 ? 60.398 3.222 268.996 1.00 26.10 239 ALA B N 1
ATOM 3641 C CA . ALA B 1 240 ? 58.925 3.271 268.828 1.00 26.04 239 ALA B CA 1
ATOM 3642 C C . ALA B 1 240 ? 58.365 4.630 269.255 1.00 26.34 239 ALA B C 1
ATOM 3643 O O . ALA B 1 240 ? 57.173 4.699 269.549 1.00 24.71 239 ALA B O 1
ATOM 3645 N N . SER B 1 241 ? 59.165 5.705 269.173 1.00 26.81 240 SER B N 1
ATOM 3646 C CA . SER B 1 241 ? 58.812 7.065 269.673 1.00 25.38 240 SER B CA 1
ATOM 3647 C C . SER B 1 241 ? 57.645 7.716 268.921 1.00 25.01 240 SER B C 1
ATOM 3648 O O . SER B 1 241 ? 57.137 8.742 269.424 1.00 25.42 240 SER B O 1
ATOM 3651 N N . TYR B 1 242 ? 57.265 7.212 267.738 1.00 24.11 241 TYR B N 1
ATOM 3652 C CA . TYR B 1 242 ? 56.154 7.784 266.939 1.00 24.60 241 TYR B CA 1
ATOM 3653 C C . TYR B 1 242 ? 54.983 6.808 266.883 1.00 24.51 241 TYR B C 1
ATOM 3654 O O . TYR B 1 242 ? 54.037 7.059 266.141 1.00 24.28 241 TYR B O 1
ATOM 3663 N N . LEU B 1 243 ? 55.038 5.719 267.654 1.00 23.05 242 LEU B N 1
ATOM 3664 C CA . LEU B 1 243 ? 54.018 4.644 267.566 1.00 22.76 242 LEU B CA 1
ATOM 3665 C C . LEU B 1 243 ? 53.164 4.726 268.824 1.00 23.60 242 LEU B C 1
ATOM 3666 O O . LEU B 1 243 ? 53.685 4.491 269.948 1.00 22.59 242 LEU B O 1
ATOM 3671 N N . THR B 1 244 ? 51.911 5.139 268.678 1.00 22.53 243 THR B N 1
ATOM 3672 C CA . THR B 1 244 ? 50.969 5.253 269.812 1.00 24.29 243 THR B CA 1
ATOM 3673 C C . THR B 1 244 ? 49.544 4.991 269.330 1.00 22.95 243 THR B C 1
ATOM 3674 O O . THR B 1 244 ? 49.250 5.268 268.145 1.00 22.55 243 THR B O 1
ATOM 3678 N N . GLY B 1 245 ? 48.717 4.457 270.217 1.00 22.45 244 GLY B N 1
ATOM 3679 C CA . GLY B 1 245 ? 47.293 4.230 269.931 1.00 23.66 244 GLY B CA 1
ATOM 3680 C C . GLY B 1 245 ? 47.025 2.955 269.149 1.00 22.65 244 GLY B C 1
ATOM 3681 O O . GLY B 1 245 ? 45.895 2.810 268.637 1.00 23.16 244 GLY B O 1
ATOM 3682 N N . GLN B 1 246 ? 47.994 2.057 269.072 1.00 19.75 245 GLN B N 1
ATOM 3683 C CA . GLN B 1 246 ? 47.891 0.887 268.185 1.00 20.88 245 GLN B CA 1
ATOM 3684 C C . GLN B 1 246 ? 47.752 -0.386 269.021 1.00 23.47 245 GLN B C 1
ATOM 3685 O O . GLN B 1 246 ? 48.235 -0.444 270.160 1.00 22.67 245 GLN B O 1
ATOM 3691 N N . ALA B 1 247 ? 47.034 -1.355 268.468 1.00 21.16 246 ALA B N 1
ATOM 3692 C CA . ALA B 1 247 ? 46.874 -2.699 269.025 1.00 21.81 246 ALA B CA 1
ATOM 3693 C C . ALA B 1 247 ? 47.560 -3.654 268.068 1.00 26.33 246 ALA B C 1
ATOM 3694 O O . ALA B 1 247 ? 47.055 -3.818 266.932 1.00 27.38 246 ALA B O 1
ATOM 3696 N N . ILE B 1 248 ? 48.707 -4.189 268.452 1.00 22.30 247 ILE B N 1
ATOM 3697 C CA . ILE B 1 248 ? 49.568 -4.974 267.535 1.00 21.72 247 ILE B CA 1
ATOM 3698 C C . ILE B 1 248 ? 49.357 -6.452 267.815 1.00 22.17 247 ILE B C 1
ATOM 3699 O O . ILE B 1 248 ? 49.526 -6.867 268.980 1.00 23.26 247 ILE B O 1
ATOM 3704 N N . VAL B 1 249 ? 49.029 -7.191 266.768 1.00 21.61 248 VAL B N 1
ATOM 3705 C CA . VAL B 1 249 ? 48.734 -8.640 266.847 1.00 23.46 248 VAL B CA 1
ATOM 3706 C C . VAL B 1 249 ? 50.057 -9.393 266.772 1.00 23.13 248 VAL B C 1
ATOM 3707 O O . VAL B 1 249 ? 50.765 -9.249 265.794 1.00 23.30 248 VAL B O 1
ATOM 3711 N N . LEU B 1 250 ? 50.309 -10.224 267.782 1.00 22.07 249 LEU B N 1
ATOM 3712 C CA . LEU B 1 250 ? 51.533 -11.043 267.908 1.00 21.06 249 LEU B CA 1
ATOM 3713 C C . LEU B 1 250 ? 51.076 -12.500 267.954 1.00 23.52 249 LEU B C 1
ATOM 3714 O O . LEU B 1 250 ? 50.741 -12.981 269.054 1.00 22.52 249 LEU B O 1
ATOM 3719 N N . ASP B 1 251 ? 50.964 -13.153 266.794 1.00 24.29 250 ASP B N 1
ATOM 3720 C CA . ASP B 1 251 ? 50.179 -14.417 266.744 1.00 23.23 250 ASP B CA 1
ATOM 3721 C C . ASP B 1 251 ? 50.680 -15.458 265.746 1.00 21.85 250 ASP B C 1
ATOM 3722 O O . ASP B 1 251 ? 49.961 -16.453 265.565 1.00 23.23 250 ASP B O 1
ATOM 3727 N N . GLY B 1 252 ? 51.833 -15.276 265.143 1.00 25.07 251 GLY B N 1
ATOM 3728 C CA . GLY B 1 252 ? 52.374 -16.254 264.173 1.00 26.93 251 GLY B CA 1
ATOM 3729 C C . GLY B 1 252 ? 51.404 -16.556 263.038 1.00 24.50 251 GLY B C 1
ATOM 3730 O O . GLY B 1 252 ? 51.458 -17.680 262.521 1.00 24.21 251 GLY B O 1
ATOM 3731 N N . ALA B 1 253 ? 50.550 -15.579 262.651 1.00 24.02 252 ALA B N 1
ATOM 3732 C CA . ALA B 1 253 ? 49.496 -15.677 261.596 1.00 23.46 252 ALA B CA 1
ATOM 3733 C C . ALA B 1 253 ? 48.346 -16.631 261.960 1.00 26.67 252 ALA B C 1
ATOM 3734 O O . ALA B 1 253 ? 47.533 -17.018 261.072 1.00 27.87 252 ALA B O 1
ATOM 3736 N N . PHE B 1 254 ? 48.131 -16.892 263.248 1.00 28.44 253 PHE B N 1
ATOM 3737 C CA . PHE B 1 254 ? 46.977 -17.684 263.746 1.00 26.08 253 PHE B CA 1
ATOM 3738 C C . PHE B 1 254 ? 45.645 -17.061 263.291 1.00 27.72 253 PHE B C 1
ATOM 3739 O O . PHE B 1 254 ? 44.752 -17.809 262.889 1.00 27.52 253 PHE B O 1
ATOM 3747 N N . THR B 1 255 ? 45.505 -15.729 263.291 1.00 26.20 254 THR B N 1
ATOM 3748 C CA . THR B 1 255 ? 44.223 -15.070 262.905 1.00 27.74 254 THR B CA 1
ATOM 3749 C C . THR B 1 255 ? 44.166 -14.827 261.391 1.00 26.57 254 THR B C 1
ATOM 3750 O O . THR B 1 255 ? 43.112 -14.423 260.900 1.00 28.53 254 THR B O 1
ATOM 3754 N N . LEU B 1 256 ? 45.253 -15.078 260.685 1.00 32.14 255 LEU B N 1
ATOM 3755 C CA . LEU B 1 256 ? 45.363 -14.790 259.234 1.00 31.95 255 LEU B CA 1
ATOM 3756 C C . LEU B 1 256 ? 44.818 -15.961 258.411 1.00 31.18 255 LEU B C 1
ATOM 3757 O O . LEU B 1 256 ? 44.200 -15.735 257.352 1.00 26.56 255 LEU B O 1
ATOM 3762 N N . ALA B 1 257 ? 45.074 -17.185 258.847 1.00 30.21 256 ALA B N 1
ATOM 3763 C CA . ALA B 1 257 ? 44.787 -18.388 258.038 1.00 32.76 256 ALA B CA 1
ATOM 3764 C C . ALA B 1 257 ? 43.287 -18.404 257.713 1.00 36.08 256 ALA B C 1
ATOM 3765 O O . ALA B 1 257 ? 42.445 -18.215 258.632 1.00 32.49 256 ALA B O 1
ATOM 3767 N N . GLU B 1 258 ? 42.942 -18.607 256.436 1.00 31.32 257 GLU B N 1
ATOM 3768 C CA . GLU B 1 258 ? 41.539 -18.554 256.015 1.00 34.39 257 GLU B CA 1
ATOM 3769 C C . GLU B 1 258 ? 40.859 -19.884 256.333 1.00 33.83 257 GLU B C 1
ATOM 3770 O O . GLU B 1 258 ? 39.761 -19.834 256.931 1.00 33.07 257 GLU B O 1
ATOM 3776 N N . TYR B 1 259 ? 41.452 -21.021 255.962 1.00 37.47 258 TYR B N 1
ATOM 3777 C CA . TYR B 1 259 ? 40.740 -22.329 255.959 1.00 43.51 258 TYR B CA 1
ATOM 3778 C C . TYR B 1 259 ? 41.661 -23.477 256.388 1.00 42.95 258 TYR B C 1
ATOM 3779 O O . TYR B 1 259 ? 42.598 -23.665 255.632 1.00 52.31 258 TYR B O 1
ATOM 3788 N N . HIS C 1 1 ? 4.542 12.544 348.120 1.00 63.12 0 HIS C N 1
ATOM 3789 C CA . HIS C 1 1 ? 5.752 13.363 347.707 1.00 62.68 0 HIS C CA 1
ATOM 3790 C C . HIS C 1 1 ? 6.331 12.794 346.405 1.00 59.52 0 HIS C C 1
ATOM 3791 O O . HIS C 1 1 ? 6.757 11.609 346.417 1.00 51.95 0 HIS C O 1
ATOM 3798 N N . MET C 1 2 ? 6.377 13.590 345.334 1.00 53.51 1 MET C N 1
ATOM 3799 C CA . MET C 1 2 ? 6.907 13.123 344.025 1.00 52.29 1 MET C CA 1
ATOM 3800 C C . MET C 1 2 ? 8.446 13.059 344.118 1.00 51.32 1 MET C C 1
ATOM 3801 O O . MET C 1 2 ? 9.047 12.133 343.510 1.00 52.14 1 MET C O 1
ATOM 3806 N N . ILE C 1 3 ? 9.061 13.999 344.859 1.00 44.43 2 ILE C N 1
ATOM 3807 C CA . ILE C 1 3 ? 10.530 14.030 345.132 1.00 42.84 2 ILE C CA 1
ATOM 3808 C C . ILE C 1 3 ? 10.744 13.743 346.609 1.00 43.53 2 ILE C C 1
ATOM 3809 O O . ILE C 1 3 ? 10.131 14.431 347.456 1.00 49.42 2 ILE C O 1
ATOM 3814 N N . ASN C 1 4 ? 11.536 12.737 346.899 1.00 39.45 3 ASN C N 1
ATOM 3815 C CA . ASN C 1 4 ? 11.855 12.371 348.291 1.00 41.57 3 ASN C CA 1
ATOM 3816 C C . ASN C 1 4 ? 13.346 12.062 348.338 1.00 39.97 3 ASN C C 1
ATOM 3817 O O . ASN C 1 4 ? 13.739 11.003 347.847 1.00 41.86 3 ASN C O 1
ATOM 3822 N N . MET C 1 5 ? 14.140 12.955 348.912 1.00 34.83 4 MET C N 1
ATOM 3823 C CA . MET C 1 5 ? 15.604 12.747 349.011 1.00 35.32 4 MET C CA 1
ATOM 3824 C C . MET C 1 5 ? 15.956 12.346 350.449 1.00 34.58 4 MET C C 1
ATOM 3825 O O . MET C 1 5 ? 17.149 12.409 350.810 1.00 32.31 4 MET C O 1
ATOM 3830 N N . ARG C 1 6 ? 14.983 11.924 351.266 1.00 31.95 5 ARG C N 1
ATOM 3831 C CA . ARG C 1 6 ? 15.271 11.523 352.682 1.00 36.68 5 ARG C CA 1
ATOM 3832 C C . ARG C 1 6 ? 16.297 10.372 352.688 1.00 32.66 5 ARG C C 1
ATOM 3833 O O . ARG C 1 6 ? 16.216 9.503 351.858 1.00 35.05 5 ARG C O 1
ATOM 3841 N N . ASN C 1 7 ? 17.268 10.405 353.579 1.00 36.34 6 ASN C N 1
ATOM 3842 C CA . ASN C 1 7 ? 18.340 9.389 353.722 1.00 39.69 6 ASN C CA 1
ATOM 3843 C C . ASN C 1 7 ? 19.413 9.576 352.641 1.00 43.20 6 ASN C C 1
ATOM 3844 O O . ASN C 1 7 ? 20.398 8.827 352.712 1.00 46.57 6 ASN C O 1
ATOM 3849 N N . ARG C 1 8 ? 19.287 10.506 351.690 1.00 32.95 7 ARG C N 1
ATOM 3850 C CA . ARG C 1 8 ? 20.364 10.713 350.685 1.00 31.62 7 ARG C CA 1
ATOM 3851 C C . ARG C 1 8 ? 21.377 11.728 351.210 1.00 28.82 7 ARG C C 1
ATOM 3852 O O . ARG C 1 8 ? 20.995 12.631 351.962 1.00 30.21 7 ARG C O 1
ATOM 3860 N N . VAL C 1 9 ? 22.625 11.568 350.837 1.00 28.29 8 VAL C N 1
ATOM 3861 C CA . VAL C 1 9 ? 23.734 12.466 351.243 1.00 28.41 8 VAL C CA 1
ATOM 3862 C C . VAL C 1 9 ? 24.227 13.207 350.008 1.00 29.48 8 VAL C C 1
ATOM 3863 O O . VAL C 1 9 ? 24.606 12.554 349.018 1.00 28.15 8 VAL C O 1
ATOM 3867 N N . ALA C 1 10 ? 24.278 14.536 350.088 1.00 28.37 9 ALA C N 1
ATOM 3868 C CA . ALA C 1 10 ? 24.713 15.414 348.981 1.00 26.21 9 ALA C CA 1
ATOM 3869 C C . ALA C 1 10 ? 25.883 16.276 349.434 1.00 28.42 9 ALA C C 1
ATOM 3870 O O . ALA C 1 10 ? 25.838 16.808 350.546 1.00 29.41 9 ALA C O 1
ATOM 3872 N N . ILE C 1 11 ? 26.864 16.432 348.552 1.00 26.79 10 ILE C N 1
ATOM 3873 C CA . ILE C 1 11 ? 27.963 17.419 348.668 1.00 25.58 10 ILE C CA 1
ATOM 3874 C C . ILE C 1 11 ? 27.696 18.489 347.619 1.00 28.19 10 ILE C C 1
ATOM 3875 O O . ILE C 1 11 ? 27.505 18.132 346.434 1.00 26.78 10 ILE C O 1
ATOM 3880 N N . VAL C 1 12 ? 27.710 19.749 348.024 1.00 24.11 11 VAL C N 1
ATOM 3881 C CA . VAL C 1 12 ? 27.527 20.889 347.097 1.00 24.56 11 VAL C CA 1
ATOM 3882 C C . VAL C 1 12 ? 28.726 21.802 347.230 1.00 26.04 11 VAL C C 1
ATOM 3883 O O . VAL C 1 12 ? 28.858 22.496 348.267 1.00 25.94 11 VAL C O 1
ATOM 3887 N N . THR C 1 13 ? 29.553 21.882 346.196 1.00 23.55 12 THR C N 1
ATOM 3888 C CA . THR C 1 13 ? 30.649 22.860 346.134 1.00 24.90 12 THR C CA 1
ATOM 3889 C C . THR C 1 13 ? 30.050 24.215 345.805 1.00 25.00 12 THR C C 1
ATOM 3890 O O . THR C 1 13 ? 29.043 24.273 345.103 1.00 24.91 12 THR C O 1
ATOM 3894 N N . GLY C 1 14 ? 30.674 25.285 346.307 1.00 24.23 13 GLY C N 1
ATOM 3895 C CA . GLY C 1 14 ? 30.127 26.645 346.154 1.00 22.64 13 GLY C CA 1
ATOM 3896 C C . GLY C 1 14 ? 28.900 26.855 346.989 1.00 22.77 13 GLY C C 1
ATOM 3897 O O . GLY C 1 14 ? 28.119 27.752 346.676 1.00 23.28 13 GLY C O 1
ATOM 3898 N N . GLY C 1 15 ? 28.691 26.063 348.036 1.00 24.97 14 GLY C N 1
ATOM 3899 C CA . GLY C 1 15 ? 27.463 26.072 348.850 1.00 21.97 14 GLY C CA 1
ATOM 3900 C C . GLY C 1 15 ? 27.282 27.328 349.705 1.00 24.43 14 GLY C C 1
ATOM 3901 O O . GLY C 1 15 ? 26.175 27.500 350.199 1.00 25.87 14 GLY C O 1
ATOM 3902 N N . ALA C 1 16 ? 28.293 28.187 349.861 1.00 25.20 15 ALA C N 1
ATOM 3903 C CA . ALA C 1 16 ? 28.215 29.374 350.757 1.00 26.62 15 ALA C CA 1
ATOM 3904 C C . ALA C 1 16 ? 27.226 30.398 350.204 1.00 27.54 15 ALA C C 1
ATOM 3905 O O . ALA C 1 16 ? 26.624 31.143 350.998 1.00 27.35 15 ALA C O 1
ATOM 3907 N N . MET C 1 17 ? 27.122 30.553 348.886 1.00 25.40 16 MET C N 1
ATOM 3908 C CA . MET C 1 17 ? 26.310 31.606 348.269 1.00 25.07 16 MET C CA 1
ATOM 3909 C C . MET C 1 17 ? 25.988 31.226 346.814 1.00 24.28 16 MET C C 1
ATOM 3910 O O . MET C 1 17 ? 26.465 30.189 346.335 1.00 26.41 16 MET C O 1
ATOM 3915 N N . GLY C 1 18 ? 25.182 32.049 346.188 1.00 24.60 17 GLY C N 1
ATOM 3916 C CA . GLY C 1 18 ? 24.844 31.897 344.765 1.00 24.50 17 GLY C CA 1
ATOM 3917 C C . GLY C 1 18 ? 24.155 30.566 344.505 1.00 22.16 17 GLY C C 1
ATOM 3918 O O . GLY C 1 18 ? 23.447 30.043 345.354 1.00 23.33 17 GLY C O 1
ATOM 3919 N N . MET C 1 19 ? 24.321 30.049 343.294 1.00 22.81 18 MET C N 1
ATOM 3920 C CA . MET C 1 19 ? 23.530 28.873 342.877 1.00 23.05 18 MET C CA 1
ATOM 3921 C C . MET C 1 19 ? 23.896 27.633 343.681 1.00 21.18 18 MET C C 1
ATOM 3922 O O . MET C 1 19 ? 22.990 26.828 343.904 1.00 25.16 18 MET C O 1
ATOM 3927 N N . GLY C 1 20 ? 25.145 27.466 344.126 1.00 20.85 19 GLY C N 1
ATOM 3928 C CA . GLY C 1 20 ? 25.502 26.333 344.993 1.00 22.01 19 GLY C CA 1
ATOM 3929 C C . GLY C 1 20 ? 24.650 26.373 346.262 1.00 24.50 19 GLY C C 1
ATOM 3930 O O . GLY C 1 20 ? 24.108 25.335 346.689 1.00 23.43 19 GLY C O 1
ATOM 3931 N N . ASN C 1 21 ? 24.480 27.556 346.851 1.00 22.98 20 ASN C N 1
ATOM 3932 C CA . ASN C 1 21 ? 23.647 27.706 348.061 1.00 24.54 20 ASN C CA 1
ATOM 3933 C C . ASN C 1 21 ? 22.197 27.322 347.733 1.00 23.56 20 ASN C C 1
ATOM 3934 O O . ASN C 1 21 ? 21.583 26.569 348.525 1.00 24.60 20 ASN C O 1
ATOM 3939 N N . GLY C 1 22 ? 21.668 27.764 346.574 1.00 23.59 21 GLY C N 1
ATOM 3940 C CA . GLY C 1 22 ? 20.323 27.371 346.142 1.00 21.68 21 GLY C CA 1
ATOM 3941 C C . GLY C 1 22 ? 20.203 25.863 346.003 1.00 22.33 21 GLY C C 1
ATOM 3942 O O . GLY C 1 22 ? 19.187 25.307 346.452 1.00 23.98 21 GLY C O 1
ATOM 3943 N N . CYS C 1 23 ? 21.181 25.209 345.393 1.00 21.20 22 CYS C N 1
ATOM 3944 C CA . CYS C 1 23 ? 21.156 23.731 345.188 1.00 21.90 22 CYS C CA 1
ATOM 3945 C C . CYS C 1 23 ? 21.139 23.019 346.544 1.00 24.31 22 CYS C C 1
ATOM 3946 O O . CYS C 1 23 ? 20.365 22.058 346.735 1.00 23.97 22 CYS C O 1
ATOM 3949 N N . ALA C 1 24 ? 22.011 23.438 347.461 1.00 24.78 23 ALA C N 1
ATOM 3950 C CA . ALA C 1 24 ? 22.083 22.811 348.797 1.00 25.89 23 ALA C CA 1
ATOM 3951 C C . ALA C 1 24 ? 20.741 22.981 349.510 1.00 25.14 23 ALA C C 1
ATOM 3952 O O . ALA C 1 24 ? 20.234 22.009 350.074 1.00 24.98 23 ALA C O 1
ATOM 3954 N N . ARG C 1 25 ? 20.148 24.166 349.436 1.00 25.81 24 ARG C N 1
ATOM 3955 C CA . ARG C 1 25 ? 18.861 24.460 350.104 1.00 26.38 24 ARG C CA 1
ATOM 3956 C C . ARG C 1 25 ? 17.762 23.557 349.527 1.00 27.94 24 ARG C C 1
ATOM 3957 O O . ARG C 1 25 ? 17.029 22.940 350.309 1.00 26.13 24 ARG C O 1
ATOM 3965 N N . LYS C 1 26 ? 17.657 23.431 348.200 1.00 26.07 25 LYS C N 1
ATOM 3966 C CA . LYS C 1 26 ? 16.555 22.637 347.616 1.00 26.58 25 LYS C CA 1
ATOM 3967 C C . LYS C 1 26 ? 16.758 21.159 347.940 1.00 25.17 25 LYS C C 1
ATOM 3968 O O . LYS C 1 26 ? 15.744 20.485 348.228 1.00 26.34 25 LYS C O 1
ATOM 3974 N N . LEU C 1 27 ? 17.986 20.650 347.886 1.00 24.12 26 LEU C N 1
ATOM 3975 C CA . LEU C 1 27 ? 18.265 19.234 348.211 1.00 26.96 26 LEU C CA 1
ATOM 3976 C C . LEU C 1 27 ? 17.879 18.984 349.682 1.00 28.23 26 LEU C C 1
ATOM 3977 O O . LEU C 1 27 ? 17.238 17.957 349.966 1.00 27.72 26 LEU C O 1
ATOM 3982 N N . ALA C 1 28 ? 18.217 19.921 350.567 1.00 29.49 27 ALA C N 1
ATOM 3983 C CA . ALA C 1 28 ? 17.939 19.816 352.023 1.00 26.70 27 ALA C CA 1
ATOM 3984 C C . ALA C 1 28 ? 16.426 19.887 352.265 1.00 28.85 27 ALA C C 1
ATOM 3985 O O . ALA C 1 28 ? 15.911 19.091 353.059 1.00 30.01 27 ALA C O 1
ATOM 3987 N N . GLU C 1 29 ? 15.722 20.761 351.570 1.00 28.82 28 GLU C N 1
ATOM 3988 C CA . GLU C 1 29 ? 14.245 20.891 351.700 1.00 29.68 28 GLU C CA 1
ATOM 3989 C C . GLU C 1 29 ? 13.572 19.587 351.272 1.00 32.14 28 GLU C C 1
ATOM 3990 O O . GLU C 1 29 ? 12.534 19.242 351.832 1.00 28.31 28 GLU C O 1
ATOM 3996 N N . ALA C 1 30 ? 14.169 18.857 350.332 1.00 28.84 29 ALA C N 1
ATOM 3997 C CA . ALA C 1 30 ? 13.648 17.566 349.842 1.00 30.85 29 ALA C CA 1
ATOM 3998 C C . ALA C 1 30 ? 14.029 16.433 350.794 1.00 29.76 29 ALA C C 1
ATOM 3999 O O . ALA C 1 30 ? 13.599 15.312 350.531 1.00 32.69 29 ALA C O 1
ATOM 4001 N N . GLY C 1 31 ? 14.821 16.695 351.837 1.00 33.36 30 GLY C N 1
ATOM 4002 C CA . GLY C 1 31 ? 15.106 15.723 352.909 1.00 31.01 30 GLY C CA 1
ATOM 4003 C C . GLY C 1 31 ? 16.530 15.235 352.922 1.00 32.73 30 GLY C C 1
ATOM 4004 O O . GLY C 1 31 ? 16.863 14.421 353.820 1.00 31.79 30 GLY C O 1
ATOM 4005 N N . ALA C 1 32 ? 17.373 15.654 351.969 1.00 29.84 31 ALA C N 1
ATOM 4006 C CA . ALA C 1 32 ? 18.776 15.207 351.924 1.00 27.24 31 ALA C CA 1
ATOM 4007 C C . ALA C 1 32 ? 19.560 15.743 353.133 1.00 29.10 31 ALA C C 1
ATOM 4008 O O . ALA C 1 32 ? 19.265 16.827 353.642 1.00 30.38 31 ALA C O 1
ATOM 4010 N N . LYS C 1 33 ? 20.574 14.993 353.530 1.00 27.83 32 LYS C N 1
ATOM 4011 C CA . LYS C 1 33 ? 21.669 15.468 354.386 1.00 29.28 32 LYS C CA 1
ATOM 4012 C C . LYS C 1 33 ? 22.670 16.164 353.473 1.00 30.85 32 LYS C C 1
ATOM 4013 O O . LYS C 1 33 ? 23.251 15.471 352.600 1.00 29.84 32 LYS C O 1
ATOM 4019 N N . VAL C 1 34 ? 22.851 17.473 353.641 1.00 29.88 33 VAL C N 1
ATOM 4020 C CA . VAL C 1 34 ? 23.687 18.241 352.677 1.00 27.60 33 VAL C CA 1
ATOM 4021 C C . VAL C 1 34 ? 24.949 18.749 353.375 1.00 26.18 33 VAL C C 1
ATOM 4022 O O . VAL C 1 34 ? 24.871 19.208 354.541 1.00 30.47 33 VAL C O 1
ATOM 4026 N N . TYR C 1 35 ? 26.071 18.666 352.681 1.00 27.27 34 TYR C N 1
ATOM 4027 C CA . TYR C 1 35 ? 27.348 19.284 353.075 1.00 26.79 34 TYR C CA 1
ATOM 4028 C C . TYR C 1 35 ? 27.671 20.400 352.089 1.00 31.25 34 TYR C C 1
ATOM 4029 O O . TYR C 1 35 ? 27.846 20.120 350.890 1.00 30.31 34 TYR C O 1
ATOM 4038 N N . LEU C 1 36 ? 27.801 21.614 352.604 1.00 27.17 35 LEU C N 1
ATOM 4039 C CA . LEU C 1 36 ? 28.285 22.795 351.881 1.00 27.30 35 LEU C CA 1
ATOM 4040 C C . LEU C 1 36 ? 29.809 22.770 351.859 1.00 30.82 35 LEU C C 1
ATOM 4041 O O . LEU C 1 36 ? 30.430 22.818 352.934 1.00 34.67 35 LEU C O 1
ATOM 4046 N N . ILE C 1 37 ? 30.412 22.660 350.669 1.00 25.09 36 ILE C N 1
ATOM 4047 C CA . ILE C 1 37 ? 31.887 22.706 350.473 1.00 27.75 36 ILE C CA 1
ATOM 4048 C C . ILE C 1 37 ? 32.202 24.085 349.907 1.00 30.57 36 ILE C C 1
ATOM 4049 O O . ILE C 1 37 ? 31.627 24.461 348.850 1.00 29.74 36 ILE C O 1
ATOM 4054 N N . ASP C 1 38 ? 33.067 24.852 350.570 1.00 26.23 37 ASP C N 1
ATOM 4055 C CA . ASP C 1 38 ? 33.348 26.229 350.100 1.00 24.27 37 ASP C CA 1
ATOM 4056 C C . ASP C 1 38 ? 34.595 26.767 350.808 1.00 26.79 37 ASP C C 1
ATOM 4057 O O . ASP C 1 38 ? 34.825 26.378 351.974 1.00 26.04 37 ASP C O 1
ATOM 4062 N N . ARG C 1 39 ? 35.377 27.572 350.118 1.00 26.60 38 ARG C N 1
ATOM 4063 C CA . ARG C 1 39 ? 36.566 28.224 350.724 1.00 32.04 38 ARG C CA 1
ATOM 4064 C C . ARG C 1 39 ? 36.095 29.458 351.508 1.00 32.86 38 ARG C C 1
ATOM 4065 O O . ARG C 1 39 ? 36.873 29.948 352.344 1.00 29.27 38 ARG C O 1
ATOM 4073 N N . SER C 1 40 ? 34.894 29.983 351.245 1.00 27.10 39 SER C N 1
ATOM 4074 C CA . SER C 1 40 ? 34.448 31.289 351.821 1.00 28.13 39 SER C CA 1
ATOM 4075 C C . SER C 1 40 ? 34.213 31.150 353.330 1.00 28.49 39 SER C C 1
ATOM 4076 O O . SER C 1 40 ? 33.627 30.169 353.744 1.00 25.02 39 SER C O 1
ATOM 4079 N N . ASN C 1 41 ? 34.579 32.147 354.131 1.00 30.31 40 ASN C N 1
ATOM 4080 C CA . ASN C 1 41 ? 34.265 32.154 355.592 1.00 26.94 40 ASN C CA 1
ATOM 4081 C C . ASN C 1 41 ? 32.741 32.218 355.829 1.00 27.85 40 ASN C C 1
ATOM 4082 O O . ASN C 1 41 ? 32.293 31.882 356.942 1.00 29.65 40 ASN C O 1
ATOM 4087 N N . LEU C 1 42 ? 31.964 32.603 354.805 1.00 27.36 41 LEU C N 1
ATOM 4088 C CA . LEU C 1 42 ? 30.481 32.679 354.858 1.00 26.26 41 LEU C CA 1
ATOM 4089 C C . LEU C 1 42 ? 29.827 31.304 354.888 1.00 27.64 41 LEU C C 1
ATOM 4090 O O . LEU C 1 42 ? 28.650 31.238 355.211 1.00 28.02 41 LEU C O 1
ATOM 4095 N N . VAL C 1 43 ? 30.573 30.244 354.636 1.00 26.77 42 VAL C N 1
ATOM 4096 C CA . VAL C 1 43 ? 29.990 28.880 354.562 1.00 27.28 42 VAL C CA 1
ATOM 4097 C C . VAL C 1 43 ? 29.428 28.465 355.919 1.00 29.00 42 VAL C C 1
ATOM 4098 O O . VAL C 1 43 ? 28.393 27.823 355.928 1.00 24.98 42 VAL C O 1
ATOM 4102 N N . ALA C 1 44 ? 30.070 28.819 357.040 1.00 30.78 43 ALA C N 1
ATOM 4103 C CA . ALA C 1 44 ? 29.582 28.428 358.374 1.00 28.85 43 ALA C CA 1
ATOM 4104 C C . ALA C 1 44 ? 28.181 29.003 358.609 1.00 24.23 43 ALA C C 1
ATOM 4105 O O . ALA C 1 44 ? 27.254 28.234 358.963 1.00 28.22 43 ALA C O 1
ATOM 4107 N N . ALA C 1 45 ? 28.011 30.301 358.347 1.00 24.63 44 ALA C N 1
ATOM 4108 C CA . ALA C 1 45 ? 26.714 30.996 358.522 1.00 26.81 44 ALA C CA 1
ATOM 4109 C C . ALA C 1 45 ? 25.674 30.396 357.547 1.00 28.34 44 ALA C C 1
ATOM 4110 O O . ALA C 1 45 ? 24.493 30.303 357.900 1.00 26.59 44 ALA C O 1
ATOM 4112 N N . ALA C 1 46 ? 26.097 30.040 356.335 1.00 26.71 45 ALA C N 1
ATOM 4113 C CA . ALA C 1 46 ? 25.164 29.471 355.331 1.00 27.18 45 ALA C CA 1
ATOM 4114 C C . ALA C 1 46 ? 24.603 28.157 355.860 1.00 24.64 45 ALA C C 1
ATOM 4115 O O . ALA C 1 46 ? 23.369 27.968 355.758 1.00 25.96 45 ALA C O 1
ATOM 4117 N N . ALA C 1 47 ? 25.442 27.281 356.425 1.00 26.28 46 ALA C N 1
ATOM 4118 C CA . ALA C 1 47 ? 24.982 25.982 356.934 1.00 25.62 46 ALA C CA 1
ATOM 4119 C C . ALA C 1 47 ? 24.101 26.214 358.165 1.00 30.76 46 ALA C C 1
ATOM 4120 O O . ALA C 1 47 ? 23.025 25.572 358.271 1.00 29.96 46 ALA C O 1
ATOM 4122 N N . GLN C 1 48 ? 24.524 27.135 359.035 1.00 31.81 47 GLN C N 1
ATOM 4123 C CA . GLN C 1 48 ? 23.748 27.504 360.248 1.00 32.04 47 GLN C CA 1
ATOM 4124 C C . GLN C 1 48 ? 22.337 27.968 359.857 1.00 30.19 47 GLN C C 1
ATOM 4125 O O . GLN C 1 48 ? 21.370 27.488 360.490 1.00 30.71 47 GLN C O 1
ATOM 4131 N N . ASP C 1 49 ? 22.199 28.837 358.863 1.00 29.11 48 ASP C N 1
ATOM 4132 C CA . ASP C 1 49 ? 20.892 29.387 358.410 1.00 30.88 48 ASP C CA 1
ATOM 4133 C C . ASP C 1 49 ? 19.987 28.247 357.957 1.00 31.92 48 ASP C C 1
ATOM 4134 O O . ASP C 1 49 ? 18.801 28.299 358.263 1.00 29.52 48 ASP C O 1
ATOM 4139 N N . MET C 1 50 ? 20.537 27.228 357.294 1.00 29.78 49 MET C N 1
ATOM 4140 C CA . MET C 1 50 ? 19.724 26.071 356.847 1.00 32.96 49 MET C CA 1
ATOM 4141 C C . MET C 1 50 ? 19.285 25.244 358.062 1.00 29.77 49 MET C C 1
ATOM 4142 O O . MET C 1 50 ? 18.106 24.860 358.101 1.00 30.03 49 MET C O 1
ATOM 4147 N N . ARG C 1 51 ? 20.175 25.008 359.026 1.00 30.51 50 ARG C N 1
ATOM 4148 C CA . ARG C 1 51 ? 19.811 24.244 360.254 1.00 31.13 50 ARG C CA 1
ATOM 4149 C C . ARG C 1 51 ? 18.692 24.987 360.996 1.00 32.54 50 ARG C C 1
ATOM 4150 O O . ARG C 1 51 ? 17.767 24.329 361.484 1.00 34.11 50 ARG C O 1
ATOM 4158 N N . GLU C 1 52 ? 18.728 26.316 361.013 1.00 30.67 51 GLU C N 1
ATOM 4159 C CA . GLU C 1 52 ? 17.682 27.144 361.679 1.00 38.27 51 GLU C CA 1
ATOM 4160 C C . GLU C 1 52 ? 16.336 27.009 360.963 1.00 42.07 51 GLU C C 1
ATOM 4161 O O . GLU C 1 52 ? 15.326 27.228 361.603 1.00 39.90 51 GLU C O 1
ATOM 4167 N N . ALA C 1 53 ? 16.313 26.663 359.678 1.00 36.04 52 ALA C N 1
ATOM 4168 C CA . ALA C 1 53 ? 15.065 26.435 358.920 1.00 36.31 52 ALA C CA 1
ATOM 4169 C C . ALA C 1 53 ? 14.650 24.966 359.003 1.00 36.20 52 ALA C C 1
ATOM 4170 O O . ALA C 1 53 ? 13.729 24.592 358.276 1.00 37.96 52 ALA C O 1
ATOM 4172 N N . GLY C 1 54 ? 15.281 24.172 359.864 1.00 30.59 53 GLY C N 1
ATOM 4173 C CA . GLY C 1 54 ? 14.919 22.774 360.151 1.00 35.81 53 GLY C CA 1
ATOM 4174 C C . GLY C 1 54 ? 15.590 21.788 359.202 1.00 36.36 53 GLY C C 1
ATOM 4175 O O . GLY C 1 54 ? 15.159 20.621 359.157 1.00 36.61 53 GLY C O 1
ATOM 4176 N N . LEU C 1 55 ? 16.614 22.210 358.452 1.00 35.80 54 LEU C N 1
ATOM 4177 C CA . LEU C 1 55 ? 17.242 21.376 357.386 1.00 33.97 54 LEU C CA 1
ATOM 4178 C C . LEU C 1 55 ? 18.507 20.719 357.932 1.00 33.78 54 LEU C C 1
ATOM 4179 O O . LEU C 1 55 ? 19.181 21.289 358.829 1.00 34.67 54 LEU C O 1
ATOM 4184 N N . ASN C 1 56 ? 18.828 19.538 357.414 1.00 33.24 55 ASN C N 1
ATOM 4185 C CA . ASN C 1 56 ? 20.030 18.772 357.807 1.00 29.54 55 ASN C CA 1
ATOM 4186 C C . ASN C 1 56 ? 21.238 19.268 356.981 1.00 35.18 55 ASN C C 1
ATOM 4187 O O . ASN C 1 56 ? 21.589 18.602 355.968 1.00 31.59 55 ASN C O 1
ATOM 4192 N N . ALA C 1 57 ? 21.853 20.377 357.401 1.00 30.63 56 ALA C N 1
ATOM 4193 C CA . ALA C 1 57 ? 22.976 21.038 356.688 1.00 30.28 56 ALA C CA 1
ATOM 4194 C C . ALA C 1 57 ? 24.234 21.044 357.558 1.00 32.58 56 ALA C C 1
ATOM 4195 O O . ALA C 1 57 ? 24.139 21.225 358.785 1.00 32.34 56 ALA C O 1
ATOM 4197 N N . ASN C 1 58 ? 25.379 20.826 356.903 1.00 29.72 57 ASN C N 1
ATOM 4198 C CA . ASN C 1 58 ? 26.736 20.700 357.457 1.00 30.75 57 ASN C CA 1
ATOM 4199 C C . ASN C 1 58 ? 27.660 21.475 356.512 1.00 34.09 57 ASN C C 1
ATOM 4200 O O . ASN C 1 58 ? 27.234 21.749 355.358 1.00 29.90 57 ASN C O 1
ATOM 4205 N N . HIS C 1 59 ? 28.878 21.806 356.917 1.00 34.22 58 HIS C N 1
ATOM 4206 C CA . HIS C 1 59 ? 29.853 22.467 356.015 1.00 31.94 58 HIS C CA 1
ATOM 4207 C C . HIS C 1 59 ? 31.230 21.881 356.224 1.00 34.46 58 HIS C C 1
ATOM 4208 O O . HIS C 1 59 ? 31.522 21.376 357.326 1.00 32.50 58 HIS C O 1
ATOM 4215 N N . VAL C 1 60 ? 32.056 21.982 355.191 1.00 27.90 59 VAL C N 1
ATOM 4216 C CA . VAL C 1 60 ? 33.524 21.838 355.271 1.00 30.24 59 VAL C CA 1
ATOM 4217 C C . VAL C 1 60 ? 34.119 23.017 354.528 1.00 30.43 59 VAL C C 1
ATOM 4218 O O . VAL C 1 60 ? 33.780 23.260 353.344 1.00 30.13 59 VAL C O 1
ATOM 4222 N N . GLN C 1 61 ? 34.886 23.812 355.252 1.00 27.37 60 GLN C N 1
ATOM 4223 C CA . GLN C 1 61 ? 35.582 24.953 354.655 1.00 27.68 60 GLN C CA 1
ATOM 4224 C C . GLN C 1 61 ? 36.858 24.408 354.048 1.00 30.86 60 GLN C C 1
ATOM 4225 O O . GLN C 1 61 ? 37.730 23.990 354.788 1.00 32.45 60 GLN C O 1
ATOM 4231 N N . VAL C 1 62 ? 36.936 24.349 352.724 1.00 28.94 61 VAL C N 1
ATOM 4232 C CA . VAL C 1 62 ? 38.069 23.725 352.010 1.00 27.17 61 VAL C CA 1
ATOM 4233 C C . VAL C 1 62 ? 38.090 24.297 350.590 1.00 27.87 61 VAL C C 1
ATOM 4234 O O . VAL C 1 62 ? 37.007 24.671 350.070 1.00 28.73 61 VAL C O 1
ATOM 4238 N N . ASP C 1 63 ? 39.285 24.388 350.022 1.00 27.56 62 ASP C N 1
ATOM 4239 C CA . ASP C 1 63 ? 39.536 24.903 348.655 1.00 30.81 62 ASP C CA 1
ATOM 4240 C C . ASP C 1 63 ? 39.557 23.702 347.707 1.00 31.25 62 ASP C C 1
ATOM 4241 O O . ASP C 1 63 ? 40.406 22.803 347.882 1.00 27.93 62 ASP C O 1
ATOM 4246 N N . ILE C 1 64 ? 38.650 23.675 346.712 1.00 30.32 63 ILE C N 1
ATOM 4247 C CA . ILE C 1 64 ? 38.547 22.499 345.803 1.00 25.19 63 ILE C CA 1
ATOM 4248 C C . ILE C 1 64 ? 39.816 22.356 344.954 1.00 25.89 63 ILE C C 1
ATOM 4249 O O . ILE C 1 64 ? 39.960 21.302 344.320 1.00 29.88 63 ILE C O 1
ATOM 4254 N N . THR C 1 65 ? 40.677 23.375 344.849 1.00 25.48 64 THR C N 1
ATOM 4255 C CA . THR C 1 65 ? 41.942 23.269 344.081 1.00 26.99 64 THR C CA 1
ATOM 4256 C C . THR C 1 65 ? 43.026 22.540 344.891 1.00 29.10 64 THR C C 1
ATOM 4257 O O . THR C 1 65 ? 44.088 22.278 344.334 1.00 34.65 64 THR C O 1
ATOM 4261 N N . ASP C 1 66 ? 42.770 22.237 346.151 1.00 33.04 65 ASP C N 1
ATOM 4262 C CA . ASP C 1 66 ? 43.703 21.446 347.005 1.00 30.53 65 ASP C CA 1
ATOM 4263 C C . ASP C 1 66 ? 43.224 20.003 347.018 1.00 29.36 65 ASP C C 1
ATOM 4264 O O . ASP C 1 66 ? 42.361 19.668 347.839 1.00 31.22 65 ASP C O 1
ATOM 4269 N N . GLN C 1 67 ? 43.731 19.178 346.109 1.00 32.59 66 GLN C N 1
ATOM 4270 C CA . GLN C 1 67 ? 43.121 17.847 345.849 1.00 35.14 66 GLN C CA 1
ATOM 4271 C C . GLN C 1 67 ? 43.249 16.987 347.113 1.00 33.59 66 GLN C C 1
ATOM 4272 O O . GLN C 1 67 ? 42.290 16.245 347.409 1.00 32.93 66 GLN C O 1
ATOM 4278 N N . GLU C 1 68 ? 44.393 17.036 347.825 1.00 33.93 67 GLU C N 1
ATOM 4279 C CA . GLU C 1 68 ? 44.611 16.180 349.028 1.00 35.85 67 GLU C CA 1
ATOM 4280 C C . GLU C 1 68 ? 43.581 16.542 350.121 1.00 30.11 67 GLU C C 1
ATOM 4281 O O . GLU C 1 68 ? 42.942 15.628 350.667 1.00 31.67 67 GLU C O 1
ATOM 4284 N N . SER C 1 69 ? 43.396 17.833 350.428 1.00 30.06 68 SER C N 1
ATOM 4285 C CA . SER C 1 69 ? 42.455 18.296 351.468 1.00 32.93 68 SER C CA 1
ATOM 4286 C C . SER C 1 69 ? 41.027 17.999 351.034 1.00 32.18 68 SER C C 1
ATOM 4287 O O . SER C 1 69 ? 40.199 17.662 351.874 1.00 30.24 68 SER C O 1
ATOM 4290 N N . LEU C 1 70 ? 40.707 18.173 349.743 1.00 29.05 69 LEU C N 1
ATOM 4291 C CA . LEU C 1 70 ? 39.321 17.912 349.269 1.00 29.34 69 LEU C CA 1
ATOM 4292 C C . LEU C 1 70 ? 39.025 16.417 349.408 1.00 27.47 69 LEU C C 1
ATOM 4293 O O . LEU C 1 70 ? 37.936 16.079 349.875 1.00 29.35 69 LEU C O 1
ATOM 4298 N N . THR C 1 71 ? 39.972 15.563 349.032 1.00 29.03 70 THR C N 1
ATOM 4299 C CA . THR C 1 71 ? 39.796 14.097 349.111 1.00 32.54 70 THR C CA 1
ATOM 4300 C C . THR C 1 71 ? 39.605 13.708 350.580 1.00 31.79 70 THR C C 1
ATOM 4301 O O . THR C 1 71 ? 38.680 12.927 350.870 1.00 35.45 70 THR C O 1
ATOM 4305 N N . SER C 1 72 ? 40.424 14.269 351.480 1.00 35.32 71 SER C N 1
ATOM 4306 C CA . SER C 1 72 ? 40.284 14.014 352.940 1.00 36.07 71 SER C CA 1
ATOM 4307 C C . SER C 1 72 ? 38.872 14.415 353.396 1.00 32.18 71 SER C C 1
ATOM 4308 O O . SER C 1 72 ? 38.188 13.621 354.089 1.00 30.73 71 SER C O 1
ATOM 4311 N N . ALA C 1 73 ? 38.389 15.580 352.988 1.00 30.16 72 ALA C N 1
ATOM 4312 C CA . ALA C 1 73 ? 37.050 16.077 353.359 1.00 29.76 72 ALA C CA 1
ATOM 4313 C C . ALA C 1 73 ? 35.967 15.114 352.860 1.00 32.56 72 ALA C C 1
ATOM 4314 O O . ALA C 1 73 ? 35.063 14.754 353.664 1.00 30.35 72 ALA C O 1
ATOM 4316 N N . TYR C 1 74 ? 36.012 14.703 351.587 1.00 28.95 73 TYR C N 1
ATOM 4317 C CA . TYR C 1 74 ? 34.937 13.839 351.043 1.00 29.79 73 TYR C CA 1
ATOM 4318 C C . TYR C 1 74 ? 34.991 12.444 351.706 1.00 29.25 73 TYR C C 1
ATOM 4319 O O . TYR C 1 74 ? 33.924 11.858 351.971 1.00 28.85 73 TYR C O 1
ATOM 4328 N N . ASP C 1 75 ? 36.190 11.913 351.929 1.00 31.43 74 ASP C N 1
ATOM 4329 C CA . ASP C 1 75 ? 36.361 10.598 352.612 1.00 35.39 74 ASP C CA 1
ATOM 4330 C C . ASP C 1 75 ? 35.724 10.678 354.018 1.00 34.56 74 ASP C C 1
ATOM 4331 O O . ASP C 1 75 ? 34.989 9.732 354.408 1.00 34.57 74 ASP C O 1
ATOM 4336 N N . GLY C 1 76 ? 35.951 11.782 354.734 1.00 33.56 75 GLY C N 1
ATOM 4337 C CA . GLY C 1 76 ? 35.358 12.007 356.074 1.00 34.42 75 GLY C CA 1
ATOM 4338 C C . GLY C 1 76 ? 33.839 12.096 356.022 1.00 37.25 75 GLY C C 1
ATOM 4339 O O . GLY C 1 76 ? 33.153 11.480 356.871 1.00 33.76 75 GLY C O 1
ATOM 4340 N N . ILE C 1 77 ? 33.290 12.819 355.031 1.00 34.09 76 ILE C N 1
ATOM 4341 C CA . ILE C 1 77 ? 31.816 12.937 354.852 1.00 28.78 76 ILE C CA 1
ATOM 4342 C C . ILE C 1 77 ? 31.229 11.540 354.611 1.00 29.17 76 ILE C C 1
ATOM 4343 O O . ILE C 1 77 ? 30.200 11.204 355.229 1.00 32.73 76 ILE C O 1
ATOM 4348 N N . ALA C 1 78 ? 31.817 10.756 353.711 1.00 30.70 77 ALA C N 1
ATOM 4349 C CA . ALA C 1 78 ? 31.285 9.424 353.335 1.00 34.59 77 ALA C CA 1
ATOM 4350 C C . ALA C 1 78 ? 31.358 8.488 354.556 1.00 37.53 77 ALA C C 1
ATOM 4351 O O . ALA C 1 78 ? 30.403 7.721 354.775 1.00 39.21 77 ALA C O 1
ATOM 4353 N N . ALA C 1 79 ? 32.468 8.535 355.291 1.00 38.86 78 ALA C N 1
ATOM 4354 C CA . ALA C 1 79 ? 32.701 7.673 356.482 1.00 43.24 78 ALA C CA 1
ATOM 4355 C C . ALA C 1 79 ? 31.654 7.988 357.556 1.00 42.95 78 ALA C C 1
ATOM 4356 O O . ALA C 1 79 ? 31.037 7.064 358.072 1.00 39.81 78 ALA C O 1
ATOM 4358 N N . GLU C 1 80 ? 31.406 9.258 357.846 1.00 45.05 79 GLU C N 1
ATOM 4359 C CA . GLU C 1 80 ? 30.495 9.648 358.957 1.00 43.64 79 GLU C CA 1
ATOM 4360 C C . GLU C 1 80 ? 29.031 9.532 358.520 1.00 44.62 79 GLU C C 1
ATOM 4361 O O . GLU C 1 80 ? 28.195 9.397 359.412 1.00 40.88 79 GLU C O 1
ATOM 4367 N N . SER C 1 81 ? 28.712 9.524 357.212 1.00 35.62 80 SER C N 1
ATOM 4368 C CA . SER C 1 81 ? 27.308 9.448 356.728 1.00 34.99 80 SER C CA 1
ATOM 4369 C C . SER C 1 81 ? 26.963 8.023 356.287 1.00 32.57 80 SER C C 1
ATOM 4370 O O . SER C 1 81 ? 25.753 7.736 356.146 1.00 33.87 80 SER C O 1
ATOM 4373 N N . GLY C 1 82 ? 27.982 7.226 355.959 1.00 36.28 81 GLY C N 1
ATOM 4374 C CA . GLY C 1 82 ? 27.846 5.840 355.482 1.00 38.24 81 GLY C CA 1
ATOM 4375 C C . GLY C 1 82 ? 27.519 5.757 354.000 1.00 40.36 81 GLY C C 1
ATOM 4376 O O . GLY C 1 82 ? 27.342 4.648 353.495 1.00 38.18 81 GLY C O 1
ATOM 4377 N N . ARG C 1 83 ? 27.425 6.890 353.298 1.00 37.47 82 ARG C N 1
ATOM 4378 C CA . ARG C 1 83 ? 27.075 6.898 351.859 1.00 33.43 82 ARG C CA 1
ATOM 4379 C C . ARG C 1 83 ? 27.371 8.280 351.255 1.00 34.70 82 ARG C C 1
ATOM 4380 O O . ARG C 1 83 ? 27.561 9.257 352.000 1.00 34.23 82 ARG C O 1
ATOM 4388 N N . LEU C 1 84 ? 27.379 8.348 349.927 1.00 33.54 83 LEU C N 1
ATOM 4389 C CA . LEU C 1 84 ? 27.427 9.617 349.159 1.00 30.18 83 LEU C CA 1
ATOM 4390 C C . LEU C 1 84 ? 26.604 9.383 347.895 1.00 31.41 83 LEU C C 1
ATOM 4391 O O . LEU C 1 84 ? 26.972 8.471 347.107 1.00 32.77 83 LEU C O 1
ATOM 4396 N N . ASP C 1 85 ? 25.517 10.139 347.747 1.00 31.10 84 ASP C N 1
ATOM 4397 C CA . ASP C 1 85 ? 24.532 9.937 346.659 1.00 31.07 84 ASP C CA 1
ATOM 4398 C C . ASP C 1 85 ? 24.710 10.988 345.565 1.00 31.60 84 ASP C C 1
ATOM 4399 O O . ASP C 1 85 ? 24.527 10.635 344.387 1.00 29.53 84 ASP C O 1
ATOM 4404 N N . VAL C 1 86 ? 24.944 12.242 345.954 1.00 26.37 85 VAL C N 1
ATOM 4405 C CA . VAL C 1 86 ? 24.775 13.421 345.054 1.00 25.10 85 VAL C CA 1
ATOM 4406 C C . VAL C 1 86 ? 25.973 14.336 345.218 1.00 25.51 85 VAL C C 1
ATOM 4407 O O . VAL C 1 86 ? 26.381 14.581 346.361 1.00 25.96 85 VAL C O 1
ATOM 4411 N N . LEU C 1 87 ? 26.522 14.816 344.105 1.00 24.10 86 LEU C N 1
ATOM 4412 C CA . LEU C 1 87 ? 27.566 15.848 344.068 1.00 22.16 86 LEU C CA 1
ATOM 4413 C C . LEU C 1 87 ? 27.083 16.947 343.122 1.00 25.15 86 LEU C C 1
ATOM 4414 O O . LEU C 1 87 ? 26.752 16.644 341.951 1.00 23.46 86 LEU C O 1
ATOM 4419 N N . VAL C 1 88 ? 27.087 18.188 343.605 1.00 22.37 87 VAL C N 1
ATOM 4420 C CA . VAL C 1 88 ? 26.829 19.378 342.754 1.00 22.79 87 VAL C CA 1
ATOM 4421 C C . VAL C 1 88 ? 28.092 20.219 342.742 1.00 23.59 87 VAL C C 1
ATOM 4422 O O . VAL C 1 88 ? 28.513 20.669 343.830 1.00 26.46 87 VAL C O 1
ATOM 4426 N N . ASN C 1 89 ? 28.660 20.447 341.566 1.00 22.55 88 ASN C N 1
ATOM 4427 C CA . ASN C 1 89 ? 29.885 21.245 341.366 1.00 23.56 88 ASN C CA 1
ATOM 4428 C C . ASN C 1 89 ? 29.497 22.654 340.957 1.00 23.75 88 ASN C C 1
ATOM 4429 O O . ASN C 1 89 ? 29.542 22.948 339.758 1.00 24.05 88 ASN C O 1
ATOM 4434 N N . ALA C 1 90 ? 29.124 23.503 341.917 1.00 23.60 89 ALA C N 1
ATOM 4435 C CA . ALA C 1 90 ? 28.722 24.896 341.629 1.00 22.33 89 ALA C CA 1
ATOM 4436 C C . ALA C 1 90 ? 29.866 25.886 341.879 1.00 24.39 89 ALA C C 1
ATOM 4437 O O . ALA C 1 90 ? 29.814 26.972 341.293 1.00 26.87 89 ALA C O 1
ATOM 4439 N N . ALA C 1 91 ? 30.907 25.507 342.589 1.00 24.87 90 ALA C N 1
ATOM 4440 C CA . ALA C 1 91 ? 32.027 26.449 342.865 1.00 26.99 90 ALA C CA 1
ATOM 4441 C C . ALA C 1 91 ? 32.679 26.866 341.546 1.00 27.39 90 ALA C C 1
ATOM 4442 O O . ALA C 1 91 ? 33.014 26.013 340.696 1.00 25.00 90 ALA C O 1
ATOM 4444 N N . GLY C 1 92 ? 32.921 28.152 341.379 1.00 26.59 91 GLY C N 1
ATOM 4445 C CA . GLY C 1 92 ? 33.523 28.668 340.155 1.00 27.87 91 GLY C CA 1
ATOM 4446 C C . GLY C 1 92 ? 33.856 30.127 340.308 1.00 27.08 91 GLY C C 1
ATOM 4447 O O . GLY C 1 92 ? 33.423 30.755 341.320 1.00 25.15 91 GLY C O 1
ATOM 4448 N N . VAL C 1 93 ? 34.617 30.632 339.361 1.00 23.93 92 VAL C N 1
ATOM 4449 C CA . VAL C 1 93 ? 34.973 32.065 339.264 1.00 27.35 92 VAL C CA 1
ATOM 4450 C C . VAL C 1 93 ? 34.628 32.546 337.859 1.00 28.65 92 VAL C C 1
ATOM 4451 O O . VAL C 1 93 ? 34.718 31.777 336.894 1.00 26.52 92 VAL C O 1
ATOM 4455 N N . GLY C 1 94 ? 34.260 33.822 337.764 1.00 27.07 93 GLY C N 1
ATOM 4456 C CA . GLY C 1 94 ? 33.699 34.472 336.584 1.00 28.67 93 GLY C CA 1
ATOM 4457 C C . GLY C 1 94 ? 34.607 35.584 336.039 1.00 29.18 93 GLY C C 1
ATOM 4458 O O . GLY C 1 94 ? 34.076 36.463 335.421 1.00 31.93 93 GLY C O 1
ATOM 4459 N N . ASP C 1 95 ? 35.917 35.501 336.198 1.00 30.90 94 ASP C N 1
ATOM 4460 C CA . ASP C 1 95 ? 36.814 36.608 335.788 1.00 30.07 94 ASP C CA 1
ATOM 4461 C C . ASP C 1 95 ? 36.845 36.767 334.253 1.00 30.82 94 ASP C C 1
ATOM 4462 O O . ASP C 1 95 ? 37.029 35.770 333.540 1.00 29.87 94 ASP C O 1
ATOM 4467 N N . SER C 1 96 ? 36.683 37.991 333.784 1.00 28.59 95 SER C N 1
ATOM 4468 C CA . SER C 1 96 ? 36.749 38.383 332.364 1.00 31.19 95 SER C CA 1
ATOM 4469 C C . SER C 1 96 ? 38.074 39.115 332.124 1.00 32.02 95 SER C C 1
ATOM 4470 O O . SER C 1 96 ? 38.579 39.808 333.019 1.00 30.11 95 SER C O 1
ATOM 4473 N N . ARG C 1 97 ? 38.631 38.978 330.937 1.00 29.21 96 ARG C N 1
ATOM 4474 C CA . ARG C 1 97 ? 39.878 39.653 330.513 1.00 28.95 96 ARG C CA 1
ATOM 4475 C C . ARG C 1 97 ? 39.958 39.546 329.000 1.00 30.04 96 ARG C C 1
ATOM 4476 O O . ARG C 1 97 ? 39.749 38.444 328.482 1.00 25.00 96 ARG C O 1
ATOM 4484 N N . MET C 1 98 ? 40.254 40.640 328.319 1.00 28.36 97 MET C N 1
ATOM 4485 C CA . MET C 1 98 ? 40.466 40.617 326.853 1.00 29.99 97 MET C CA 1
ATOM 4486 C C . MET C 1 98 ? 41.622 39.650 326.567 1.00 27.34 97 MET C C 1
ATOM 4487 O O . MET C 1 98 ? 42.606 39.576 327.361 1.00 27.13 97 MET C O 1
ATOM 4492 N N . PHE C 1 99 ? 41.506 38.889 325.483 1.00 26.29 98 PHE C N 1
ATOM 4493 C CA . PHE C 1 99 ? 42.458 37.812 325.131 1.00 25.28 98 PHE C CA 1
ATOM 4494 C C . PHE C 1 99 ? 43.925 38.302 325.185 1.00 27.72 98 PHE C C 1
ATOM 4495 O O . PHE C 1 99 ? 44.782 37.617 325.774 1.00 26.82 98 PHE C O 1
ATOM 4503 N N . LEU C 1 100 ? 44.218 39.426 324.543 1.00 29.60 99 LEU C N 1
ATOM 4504 C CA . LEU C 1 100 ? 45.616 39.919 324.463 1.00 28.43 99 LEU C CA 1
ATOM 4505 C C . LEU C 1 100 ? 46.091 40.443 325.834 1.00 29.40 99 LEU C C 1
ATOM 4506 O O . LEU C 1 100 ? 47.303 40.559 326.008 1.00 28.21 99 LEU C O 1
ATOM 4511 N N . ASP C 1 101 ? 45.195 40.718 326.775 1.00 31.18 100 ASP C N 1
ATOM 4512 C CA . ASP C 1 101 ? 45.548 41.181 328.143 1.00 30.25 100 ASP C CA 1
ATOM 4513 C C . ASP C 1 101 ? 45.639 40.017 329.125 1.00 33.84 100 ASP C C 1
ATOM 4514 O O . ASP C 1 101 ? 45.897 40.263 330.296 1.00 31.02 100 ASP C O 1
ATOM 4519 N N . VAL C 1 102 ? 45.329 38.786 328.709 1.00 27.85 101 VAL C N 1
ATOM 4520 C CA . VAL C 1 102 ? 45.398 37.633 329.629 1.00 28.26 101 VAL C CA 1
ATOM 4521 C C . VAL C 1 102 ? 46.849 37.441 330.051 1.00 29.33 101 VAL C C 1
ATOM 4522 O O . VAL C 1 102 ? 47.735 37.442 329.187 1.00 30.15 101 VAL C O 1
ATOM 4526 N N . ASP C 1 103 ? 47.061 37.206 331.342 1.00 32.18 102 ASP C N 1
ATOM 4527 C CA . ASP C 1 103 ? 48.380 36.795 331.876 1.00 34.28 102 ASP C CA 1
ATOM 4528 C C . ASP C 1 103 ? 48.248 35.399 332.471 1.00 36.22 102 ASP C C 1
ATOM 4529 O O . ASP C 1 103 ? 47.099 34.932 332.667 1.00 33.79 102 ASP C O 1
ATOM 4534 N N . ASP C 1 104 ? 49.381 34.762 332.775 1.00 33.78 103 ASP C N 1
ATOM 4535 C CA . ASP C 1 104 ? 49.405 33.380 333.317 1.00 36.00 103 ASP C CA 1
ATOM 4536 C C . ASP C 1 104 ? 48.567 33.303 334.589 1.00 37.47 103 ASP C C 1
ATOM 4537 O O . ASP C 1 104 ? 47.896 32.270 334.784 1.00 31.65 103 ASP C O 1
ATOM 4542 N N . ALA C 1 105 ? 48.586 34.326 335.445 1.00 34.96 104 ALA C N 1
ATOM 4543 C CA . ALA C 1 105 ? 47.844 34.299 336.728 1.00 33.91 104 ALA C CA 1
ATOM 4544 C C . ALA C 1 105 ? 46.330 34.160 336.464 1.00 34.59 104 ALA C C 1
ATOM 4545 O O . ALA C 1 105 ? 45.657 33.372 337.159 1.00 29.90 104 ALA C O 1
ATOM 4547 N N . HIS C 1 106 ? 45.800 34.932 335.525 1.00 32.61 105 HIS C N 1
ATOM 4548 C CA . HIS C 1 106 ? 44.352 34.917 335.185 1.00 31.91 105 HIS C CA 1
ATOM 4549 C C . HIS C 1 106 ? 43.970 33.557 334.578 1.00 30.39 105 HIS C C 1
ATOM 4550 O O . HIS C 1 106 ? 42.964 32.970 335.010 1.00 29.17 105 HIS C O 1
ATOM 4557 N N . TYR C 1 107 ? 44.758 33.093 333.624 1.00 28.18 106 TYR C N 1
ATOM 4558 C CA . TYR C 1 107 ? 44.540 31.805 332.931 1.00 29.05 106 TYR C CA 1
ATOM 4559 C C . TYR C 1 107 ? 44.474 30.713 333.984 1.00 34.68 106 TYR C C 1
ATOM 4560 O O . TYR C 1 107 ? 43.543 29.902 334.020 1.00 30.08 106 TYR C O 1
ATOM 4569 N N . LYS C 1 108 ? 45.492 30.666 334.842 1.00 32.62 107 LYS C N 1
ATOM 4570 C CA . LYS C 1 108 ? 45.606 29.626 335.892 1.00 34.87 107 LYS C CA 1
ATOM 4571 C C . LYS C 1 108 ? 44.456 29.757 336.886 1.00 31.01 107 LYS C C 1
ATOM 4572 O O . LYS C 1 108 ? 43.935 28.724 337.288 1.00 32.88 107 LYS C O 1
ATOM 4578 N N . LYS C 1 109 ? 44.097 30.955 337.345 1.00 30.80 108 LYS C N 1
ATOM 4579 C CA . LYS C 1 109 ? 43.061 31.107 338.391 1.00 30.91 108 LYS C CA 1
ATOM 4580 C C . LYS C 1 109 ? 41.734 30.516 337.887 1.00 33.30 108 LYS C C 1
ATOM 4581 O O . LYS C 1 109 ? 41.088 29.736 338.596 1.00 30.95 108 LYS C O 1
ATOM 4587 N N . VAL C 1 110 ? 41.310 30.933 336.702 1.00 27.59 109 VAL C N 1
ATOM 4588 C CA . VAL C 1 110 ? 39.969 30.545 336.187 1.00 27.44 109 VAL C CA 1
ATOM 4589 C C . VAL C 1 110 ? 39.978 29.039 335.884 1.00 27.22 109 VAL C C 1
ATOM 4590 O O . VAL C 1 110 ? 39.011 28.366 336.289 1.00 28.68 109 VAL C O 1
ATOM 4594 N N . ILE C 1 111 ? 41.003 28.526 335.213 1.00 26.15 110 ILE C N 1
ATOM 4595 C CA . ILE C 1 111 ? 41.028 27.085 334.830 1.00 26.07 110 ILE C CA 1
ATOM 4596 C C . ILE C 1 111 ? 41.232 26.205 336.061 1.00 29.19 110 ILE C C 1
ATOM 4597 O O . ILE C 1 111 ? 40.535 25.169 336.156 1.00 28.21 110 ILE C O 1
ATOM 4602 N N . ASP C 1 112 ? 42.082 26.602 337.009 1.00 29.38 111 ASP C N 1
ATOM 4603 C CA . ASP C 1 112 ? 42.305 25.801 338.243 1.00 30.81 111 ASP C CA 1
ATOM 4604 C C . ASP C 1 112 ? 40.984 25.611 338.982 1.00 26.53 111 ASP C C 1
ATOM 4605 O O . ASP C 1 112 ? 40.698 24.497 339.395 1.00 26.22 111 ASP C O 1
ATOM 4610 N N . VAL C 1 113 ? 40.222 26.666 339.216 1.00 26.09 112 VAL C N 1
ATOM 4611 C CA . VAL C 1 113 ? 38.967 26.548 340.002 1.00 25.25 112 VAL C CA 1
ATOM 4612 C C . VAL C 1 113 ? 37.881 25.853 339.159 1.00 24.93 112 VAL C C 1
ATOM 4613 O O . VAL C 1 113 ? 37.282 24.884 339.625 1.00 26.83 112 VAL C O 1
ATOM 4617 N N . ASN C 1 114 ? 37.633 26.352 337.963 1.00 25.38 113 ASN C N 1
ATOM 4618 C CA . ASN C 1 114 ? 36.454 25.942 337.153 1.00 24.04 113 ASN C CA 1
ATOM 4619 C C . ASN C 1 114 ? 36.653 24.517 336.629 1.00 24.27 113 ASN C C 1
ATOM 4620 O O . ASN C 1 114 ? 35.660 23.764 336.602 1.00 25.00 113 ASN C O 1
ATOM 4625 N N . VAL C 1 115 ? 37.865 24.170 336.204 1.00 25.14 114 VAL C N 1
ATOM 4626 C CA . VAL C 1 115 ? 38.140 22.853 335.576 1.00 24.42 114 VAL C CA 1
ATOM 4627 C C . VAL C 1 115 ? 38.747 21.914 336.621 1.00 23.50 114 VAL C C 1
ATOM 4628 O O . VAL C 1 115 ? 38.111 20.897 336.949 1.00 25.17 114 VAL C O 1
ATOM 4632 N N . ARG C 1 116 ? 39.949 22.222 337.109 1.00 26.79 115 ARG C N 1
ATOM 4633 C CA . ARG C 1 116 ? 40.650 21.278 338.015 1.00 28.98 115 ARG C CA 1
ATOM 4634 C C . ARG C 1 116 ? 39.851 21.090 339.313 1.00 26.99 115 ARG C C 1
ATOM 4635 O O . ARG C 1 116 ? 39.848 19.971 339.860 1.00 27.03 115 ARG C O 1
ATOM 4643 N N . GLY C 1 117 ? 39.172 22.123 339.807 1.00 25.82 116 GLY C N 1
ATOM 4644 C CA . GLY C 1 117 ? 38.296 22.014 340.993 1.00 27.91 116 GLY C CA 1
ATOM 4645 C C . GLY C 1 117 ? 37.147 21.038 340.770 1.00 28.38 116 GLY C C 1
ATOM 4646 O O . GLY C 1 117 ? 36.877 20.197 341.646 1.00 27.07 116 GLY C O 1
ATOM 4647 N N . THR C 1 118 ? 36.473 21.111 339.615 1.00 25.13 117 THR C N 1
ATOM 4648 C CA . THR C 1 118 ? 35.397 20.153 339.282 1.00 24.44 117 THR C CA 1
ATOM 4649 C C . THR C 1 118 ? 36.026 18.756 339.114 1.00 23.29 117 THR C C 1
ATOM 4650 O O . THR C 1 118 ? 35.424 17.776 339.618 1.00 24.24 117 THR C O 1
ATOM 4654 N N . TRP C 1 119 ? 37.173 18.673 338.463 1.00 24.30 118 TRP C N 1
ATOM 4655 C CA . TRP C 1 119 ? 37.912 17.390 338.304 1.00 24.80 118 TRP C CA 1
ATOM 4656 C C . TRP C 1 119 ? 38.161 16.776 339.689 1.00 28.09 118 TRP C C 1
ATOM 4657 O O . TRP C 1 119 ? 37.770 15.613 339.929 1.00 23.98 118 TRP C O 1
ATOM 4668 N N . ASN C 1 120 ? 38.797 17.542 340.580 1.00 26.43 119 ASN C N 1
ATOM 4669 C CA . ASN C 1 120 ? 39.194 17.055 341.937 1.00 25.65 119 ASN C CA 1
ATOM 4670 C C . ASN C 1 120 ? 37.951 16.569 342.684 1.00 23.33 119 ASN C C 1
ATOM 4671 O O . ASN C 1 120 ? 38.007 15.504 343.344 1.00 24.38 119 ASN C O 1
ATOM 4676 N N . SER C 1 121 ? 36.851 17.324 342.620 1.00 25.28 120 SER C N 1
ATOM 4677 C CA . SER C 1 121 ? 35.583 17.026 343.302 1.00 23.32 120 SER C CA 1
ATOM 4678 C C . SER C 1 121 ? 35.023 15.701 342.771 1.00 25.92 120 SER C C 1
ATOM 4679 O O . SER C 1 121 ? 34.711 14.790 343.565 1.00 26.03 120 SER C O 1
ATOM 4682 N N . CYS C 1 122 ? 34.903 15.554 341.451 1.00 24.90 121 CYS C N 1
ATOM 4683 C CA . CYS C 1 122 ? 34.389 14.300 340.840 1.00 27.35 121 CYS C CA 1
ATOM 4684 C C . CYS C 1 122 ? 35.319 13.126 341.221 1.00 24.52 121 CYS C C 1
ATOM 4685 O O . CYS C 1 122 ? 34.809 12.037 341.542 1.00 26.83 121 CYS C O 1
ATOM 4688 N N . ARG C 1 123 ? 36.620 13.336 341.185 1.00 25.81 122 ARG C N 1
ATOM 4689 C CA . ARG C 1 123 ? 37.612 12.252 341.413 1.00 25.98 122 ARG C CA 1
ATOM 4690 C C . ARG C 1 123 ? 37.518 11.758 342.869 1.00 31.59 122 ARG C C 1
ATOM 4691 O O . ARG C 1 123 ? 37.664 10.537 343.091 1.00 29.63 122 ARG C O 1
ATOM 4699 N N . ALA C 1 124 ? 37.262 12.643 343.818 1.00 29.09 123 ALA C N 1
ATOM 4700 C CA . ALA C 1 124 ? 37.112 12.273 345.243 1.00 29.16 123 ALA C CA 1
ATOM 4701 C C . ALA C 1 124 ? 35.757 11.618 345.497 1.00 30.80 123 ALA C C 1
ATOM 4702 O O . ALA C 1 124 ? 35.673 10.780 346.393 1.00 31.57 123 ALA C O 1
ATOM 4704 N N . ALA C 1 125 ? 34.708 11.986 344.755 1.00 28.30 124 ALA C N 1
ATOM 4705 C CA . ALA C 1 125 ? 33.324 11.510 345.001 1.00 25.62 124 ALA C CA 1
ATOM 4706 C C . ALA C 1 125 ? 33.061 10.161 344.328 1.00 27.04 124 ALA C C 1
ATOM 4707 O O . ALA C 1 125 ? 32.325 9.348 344.909 1.00 29.05 124 ALA C O 1
ATOM 4709 N N . VAL C 1 126 ? 33.565 9.946 343.117 1.00 25.76 125 VAL C N 1
ATOM 4710 C CA . VAL C 1 126 ? 33.171 8.776 342.279 1.00 26.66 125 VAL C CA 1
ATOM 4711 C C . VAL C 1 126 ? 33.432 7.469 343.043 1.00 28.40 125 VAL C C 1
ATOM 4712 O O . VAL C 1 126 ? 32.541 6.621 343.044 1.00 27.26 125 VAL C O 1
ATOM 4716 N N . PRO C 1 127 ? 34.577 7.261 343.729 1.00 30.30 126 PRO C N 1
ATOM 4717 C CA . PRO C 1 127 ? 34.787 6.011 344.484 1.00 31.70 126 PRO C CA 1
ATOM 4718 C C . PRO C 1 127 ? 33.664 5.702 345.472 1.00 30.07 126 PRO C C 1
ATOM 4719 O O . PRO C 1 127 ? 33.232 4.551 345.561 1.00 33.30 126 PRO C O 1
ATOM 4723 N N . HIS C 1 128 ? 33.165 6.716 346.179 1.00 30.65 127 HIS C N 1
ATOM 4724 C CA . HIS C 1 128 ? 32.066 6.557 347.165 1.00 28.35 127 HIS C CA 1
ATOM 4725 C C . HIS C 1 128 ? 30.755 6.265 346.447 1.00 30.77 127 HIS C C 1
ATOM 4726 O O . HIS C 1 128 ? 29.930 5.508 346.950 1.00 28.66 127 HIS C O 1
ATOM 4733 N N . MET C 1 129 ? 30.530 6.857 345.274 1.00 28.25 128 MET C N 1
ATOM 4734 C CA . MET C 1 129 ? 29.286 6.575 344.520 1.00 26.47 128 MET C CA 1
ATOM 4735 C C . MET C 1 129 ? 29.334 5.159 343.947 1.00 27.88 128 MET C C 1
ATOM 4736 O O . MET C 1 129 ? 28.255 4.518 343.886 1.00 29.88 128 MET C O 1
ATOM 4741 N N . LEU C 1 130 ? 30.509 4.657 343.583 1.00 29.24 129 LEU C N 1
ATOM 4742 C CA . LEU C 1 130 ? 30.638 3.247 343.124 1.00 30.07 129 LEU C CA 1
ATOM 4743 C C . LEU C 1 130 ? 30.302 2.285 344.285 1.00 35.55 129 LEU C C 1
ATOM 4744 O O . LEU C 1 130 ?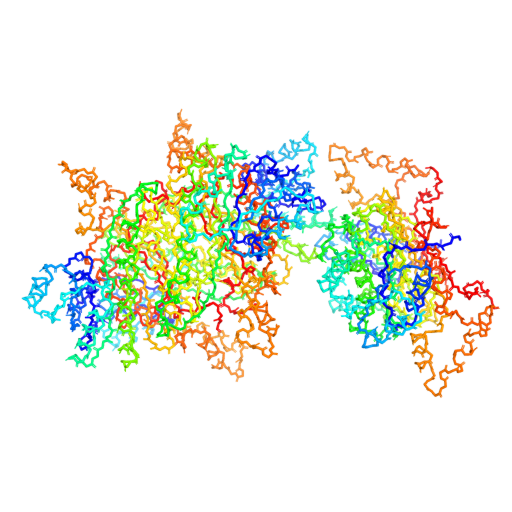 29.567 1.324 344.060 1.00 33.96 129 LEU C O 1
ATOM 4749 N N . SER C 1 131 ? 30.780 2.549 345.497 1.00 37.45 130 SER C N 1
ATOM 4750 C CA . SER C 1 131 ? 30.435 1.747 346.716 1.00 39.11 130 SER C CA 1
ATOM 4751 C C . SER C 1 131 ? 28.926 1.795 346.937 1.00 40.07 130 SER C C 1
ATOM 4752 O O . SER C 1 131 ? 28.357 0.780 347.314 1.00 38.65 130 SER C O 1
ATOM 4755 N N . ASN C 1 132 ? 28.300 2.950 346.694 1.00 34.63 131 ASN C N 1
ATOM 4756 C CA . ASN C 1 132 ? 26.847 3.211 346.896 1.00 34.98 131 ASN C CA 1
ATOM 4757 C C . ASN C 1 132 ? 26.035 2.537 345.783 1.00 31.56 131 ASN C C 1
ATOM 4758 O O . ASN C 1 132 ? 24.827 2.457 345.935 1.00 34.35 131 ASN C O 1
ATOM 4763 N N . LYS C 1 133 ? 26.676 2.104 344.683 1.00 33.97 132 LYS C N 1
ATOM 4764 C CA . LYS C 1 133 ? 26.047 1.512 343.465 1.00 38.17 132 LYS C CA 1
ATOM 4765 C C . LYS C 1 133 ? 25.110 2.526 342.790 1.00 41.05 132 LYS C C 1
ATOM 4766 O O . LYS C 1 133 ? 24.232 2.123 342.051 1.00 38.93 132 LYS C O 1
ATOM 4769 N N . HIS C 1 134 ? 25.286 3.821 343.028 1.00 37.09 133 HIS C N 1
ATOM 4770 C CA . HIS C 1 134 ? 24.290 4.881 342.702 1.00 43.74 133 HIS C CA 1
ATOM 4771 C C . HIS C 1 134 ? 24.984 6.231 342.884 1.00 33.87 133 HIS C C 1
ATOM 4772 O O . HIS C 1 134 ? 25.580 6.457 343.940 1.00 32.90 133 HIS C O 1
ATOM 4779 N N . GLY C 1 135 ? 24.892 7.132 341.909 1.00 31.18 134 GLY C N 1
ATOM 4780 C CA . GLY C 1 135 ? 25.431 8.485 342.114 1.00 28.56 134 GLY C CA 1
ATOM 4781 C C . GLY C 1 135 ? 24.810 9.452 341.136 1.00 26.50 134 GLY C C 1
ATOM 4782 O O . GLY C 1 135 ? 24.417 9.002 340.054 1.00 25.18 134 GLY C O 1
ATOM 4783 N N . ARG C 1 136 ? 24.701 10.716 341.523 1.00 24.45 135 ARG C N 1
ATOM 4784 C CA . ARG C 1 136 ? 24.230 11.798 340.623 1.00 22.36 135 ARG C CA 1
ATOM 4785 C C . ARG C 1 136 ? 25.248 12.929 340.732 1.00 24.49 135 ARG C C 1
ATOM 4786 O O . ARG C 1 136 ? 25.548 13.361 341.862 1.00 24.42 135 ARG C O 1
ATOM 4794 N N . ILE C 1 137 ? 25.814 13.330 339.607 1.00 22.18 136 ILE C N 1
ATOM 4795 C CA . ILE C 1 137 ? 26.788 14.452 339.534 1.00 23.47 136 ILE C CA 1
ATOM 4796 C C . ILE C 1 137 ? 26.160 15.508 338.644 1.00 22.59 136 ILE C C 1
ATOM 4797 O O . ILE C 1 137 ? 25.776 15.190 337.505 1.00 23.22 136 ILE C O 1
ATOM 4802 N N . ILE C 1 138 ? 26.047 16.721 339.168 1.00 24.27 137 ILE C N 1
ATOM 4803 C CA . ILE C 1 138 ? 25.517 17.895 338.440 1.00 22.37 137 ILE C CA 1
ATOM 4804 C C . ILE C 1 138 ? 26.659 18.909 338.380 1.00 24.07 137 ILE C C 1
ATOM 4805 O O . ILE C 1 138 ? 27.048 19.449 339.417 1.00 23.68 137 ILE C O 1
ATOM 4810 N N . ASN C 1 139 ? 27.187 19.143 337.193 1.00 21.32 138 ASN C N 1
ATOM 4811 C CA . ASN C 1 139 ? 28.278 20.121 336.958 1.00 21.97 138 ASN C CA 1
ATOM 4812 C C . ASN C 1 139 ? 27.633 21.433 336.531 1.00 23.52 138 ASN C C 1
ATOM 4813 O O . ASN C 1 139 ? 26.610 21.403 335.875 1.00 22.43 138 ASN C O 1
ATOM 4818 N N . PHE C 1 140 ? 28.219 22.556 336.910 1.00 22.45 139 PHE C N 1
ATOM 4819 C CA . PHE C 1 140 ? 27.804 23.882 336.425 1.00 22.34 139 PHE C CA 1
ATOM 4820 C C . PHE C 1 140 ? 28.736 24.299 335.300 1.00 23.15 139 PHE C C 1
ATOM 4821 O O . PHE C 1 140 ? 29.938 24.548 335.493 1.00 22.06 139 PHE C O 1
ATOM 4829 N N . GLY C 1 141 ? 28.160 24.366 334.096 1.00 21.57 140 GLY C N 1
ATOM 4830 C CA . GLY C 1 141 ? 28.829 24.964 332.941 1.00 20.71 140 GLY C CA 1
ATOM 4831 C C . GLY C 1 141 ? 28.372 26.392 332.836 1.00 23.64 140 GLY C C 1
ATOM 4832 O O . GLY C 1 141 ? 28.232 27.093 333.874 1.00 23.92 140 GLY C O 1
ATOM 4833 N N . SER C 1 142 ? 28.145 26.832 331.615 1.00 21.59 141 SER C N 1
ATOM 4834 C CA . SER C 1 142 ? 27.560 28.148 331.308 1.00 20.80 141 SER C CA 1
ATOM 4835 C C . SER C 1 142 ? 27.056 28.067 329.882 1.00 20.95 141 SER C C 1
ATOM 4836 O O . SER C 1 142 ? 27.596 27.233 329.104 1.00 21.90 141 SER C O 1
ATOM 4839 N N . ILE C 1 143 ? 26.162 28.972 329.500 1.00 22.41 142 ILE C N 1
ATOM 4840 C CA . ILE C 1 143 ? 25.884 29.201 328.058 1.00 22.03 142 ILE C CA 1
ATOM 4841 C C . ILE C 1 143 ? 27.157 29.749 327.387 1.00 21.49 142 ILE C C 1
ATOM 4842 O O . ILE C 1 143 ? 27.320 29.542 326.159 1.00 21.99 142 ILE C O 1
ATOM 4847 N N . SER C 1 144 ? 28.009 30.450 328.151 1.00 22.66 143 SER C N 1
ATOM 4848 C CA A SER C 1 144 ? 29.279 31.044 327.641 0.50 24.53 143 SER C CA 1
ATOM 4849 C CA B SER C 1 144 ? 29.278 31.043 327.640 0.50 23.49 143 SER C CA 1
ATOM 4850 C C . SER C 1 144 ? 30.310 29.947 327.342 1.00 24.62 143 SER C C 1
ATOM 4851 O O . SER C 1 144 ? 30.808 29.338 328.287 1.00 23.76 143 SER C O 1
ATOM 4856 N N . GLY C 1 145 ? 30.605 29.751 326.056 1.00 24.05 144 GLY C N 1
ATOM 4857 C CA . GLY C 1 145 ? 31.554 28.730 325.559 1.00 22.69 144 GLY C CA 1
ATOM 4858 C C . GLY C 1 145 ? 30.816 27.735 324.670 1.00 24.56 144 GLY C C 1
ATOM 4859 O O . GLY C 1 145 ? 30.988 27.762 323.468 1.00 25.35 144 GLY C O 1
ATOM 4860 N N . PRO C 1 146 ? 29.948 26.885 325.228 1.00 23.68 145 PRO C N 1
ATOM 4861 C CA . PRO C 1 146 ? 29.219 25.903 324.424 1.00 26.67 145 PRO C CA 1
ATOM 4862 C C . PRO C 1 146 ? 28.137 26.508 323.527 1.00 24.71 145 PRO C C 1
ATOM 4863 O O . PRO C 1 146 ? 27.876 25.931 322.487 1.00 25.26 145 PRO C O 1
ATOM 4867 N N . ILE C 1 147 ? 27.518 27.638 323.902 1.00 24.27 146 ILE C N 1
ATOM 4868 C CA . ILE C 1 147 ? 26.303 28.124 323.176 1.00 23.81 146 ILE C CA 1
ATOM 4869 C C . ILE C 1 147 ? 26.596 29.498 322.574 1.00 25.36 146 ILE C C 1
ATOM 4870 O O . ILE C 1 147 ? 26.399 29.686 321.366 1.00 24.26 146 ILE C O 1
ATOM 4875 N N . VAL C 1 148 ? 26.994 30.461 323.413 1.00 21.27 147 VAL C N 1
ATOM 4876 C CA . VAL C 1 148 ? 27.228 31.860 322.991 1.00 21.82 147 VAL C CA 1
ATOM 4877 C C . VAL C 1 148 ? 28.552 32.334 323.593 1.00 20.92 147 VAL C C 1
ATOM 4878 O O . VAL C 1 148 ? 29.149 31.639 324.433 1.00 23.37 147 VAL C O 1
ATOM 4882 N N . ALA C 1 149 ? 28.997 33.499 323.182 1.00 22.56 148 ALA C N 1
ATOM 4883 C CA . ALA C 1 149 ? 30.175 34.151 323.794 1.00 21.73 148 ALA C CA 1
ATOM 4884 C C . ALA C 1 149 ? 30.148 35.635 323.437 1.00 23.08 148 ALA C C 1
ATOM 4885 O O . ALA C 1 149 ? 29.801 35.985 322.290 1.00 24.61 148 ALA C O 1
ATOM 4887 N N . ASP C 1 150 ? 30.626 36.437 324.372 1.00 26.24 149 ASP C N 1
ATOM 4888 C CA . ASP C 1 150 ? 30.926 37.869 324.154 1.00 25.91 149 ASP C CA 1
ATOM 4889 C C . ASP C 1 150 ? 32.428 38.043 324.173 1.00 24.89 149 ASP C C 1
ATOM 4890 O O . ASP C 1 150 ? 33.175 37.219 324.725 1.00 24.91 149 ASP C O 1
ATOM 4895 N N . PRO C 1 151 ? 32.924 39.174 323.630 1.00 26.15 150 PRO C N 1
ATOM 4896 C CA . PRO C 1 151 ? 34.329 39.537 323.776 1.00 25.09 150 PRO C CA 1
ATOM 4897 C C . PRO C 1 151 ? 34.718 39.600 325.265 1.00 26.53 150 PRO C C 1
ATOM 4898 O O . PRO C 1 151 ? 33.924 40.040 326.065 1.00 25.17 150 PRO C O 1
ATOM 4902 N N . GLY C 1 152 ? 35.937 39.166 325.600 1.00 25.69 151 GLY C N 1
ATOM 4903 C CA . GLY C 1 152 ? 36.487 39.359 326.956 1.00 26.53 151 GLY C CA 1
ATOM 4904 C C . GLY C 1 152 ? 36.267 38.161 327.869 1.00 27.61 151 GLY C C 1
ATOM 4905 O O . GLY C 1 152 ? 36.503 38.262 329.064 1.00 25.61 151 GLY C O 1
ATOM 4906 N N . TRP C 1 153 ? 35.913 37.007 327.303 1.00 24.68 152 TRP C N 1
ATOM 4907 C CA . TRP C 1 153 ? 35.558 35.816 328.093 1.00 24.21 152 TRP C CA 1
ATOM 4908 C C . TRP C 1 153 ? 36.295 34.575 327.577 1.00 22.19 152 TRP C C 1
ATOM 4909 O O . TRP C 1 153 ? 35.796 33.476 327.857 1.00 23.22 152 TRP C O 1
ATOM 4920 N N . THR C 1 154 ? 37.447 34.707 326.934 1.00 20.39 153 THR C N 1
ATOM 4921 C CA . THR C 1 154 ? 38.132 33.533 326.342 1.00 22.98 153 THR C CA 1
ATOM 4922 C C . THR C 1 154 ? 38.456 32.496 327.407 1.00 23.86 153 THR C C 1
ATOM 4923 O O . THR C 1 154 ? 38.217 31.282 327.158 1.00 22.24 153 THR C O 1
ATOM 4927 N N . VAL C 1 155 ? 39.023 32.886 328.558 1.00 23.94 154 VAL C N 1
ATOM 4928 C CA . VAL C 1 155 ? 39.427 31.846 329.543 1.00 22.94 154 VAL C CA 1
ATOM 4929 C C . VAL C 1 155 ? 38.192 31.233 330.189 1.00 23.80 154 VAL C C 1
ATOM 4930 O O . VAL C 1 155 ? 38.140 30.000 330.370 1.00 24.06 154 VAL C O 1
ATOM 4934 N N . TYR C 1 156 ? 37.209 32.037 330.567 1.00 21.28 155 TYR C N 1
ATOM 4935 C CA . TYR C 1 156 ? 35.991 31.518 331.184 1.00 22.09 155 TYR C CA 1
ATOM 4936 C C . TYR C 1 156 ? 35.299 30.549 330.207 1.00 20.89 155 TYR C C 1
ATOM 4937 O O . TYR C 1 156 ? 34.902 29.428 330.634 1.00 22.74 155 TYR C O 1
ATOM 4946 N N . ALA C 1 157 ? 35.151 30.954 328.958 1.00 23.15 156 ALA C N 1
ATOM 4947 C CA . ALA C 1 157 ? 34.426 30.142 327.940 1.00 21.89 156 ALA C CA 1
ATOM 4948 C C . ALA C 1 157 ? 35.211 28.844 327.680 1.00 23.07 156 ALA C C 1
ATOM 4949 O O . ALA C 1 157 ? 34.578 27.771 327.554 1.00 21.36 156 ALA C O 1
ATOM 4951 N N . LEU C 1 158 ? 36.539 28.911 327.628 1.00 20.99 157 LEU C N 1
ATOM 4952 C CA . LEU C 1 158 ? 37.408 27.706 327.552 1.00 23.00 157 LEU C CA 1
ATOM 4953 C C . LEU C 1 158 ? 37.091 26.793 328.745 1.00 23.80 157 LEU C C 1
ATOM 4954 O O . LEU C 1 158 ? 36.850 25.581 328.530 1.00 20.56 157 LEU C O 1
ATOM 4959 N N . SER C 1 159 ? 37.005 27.343 329.967 1.00 20.97 158 SER C N 1
ATOM 4960 C CA . SER C 1 159 ? 36.775 26.549 331.188 1.00 22.08 158 SER C CA 1
ATOM 4961 C C . SER C 1 159 ? 35.397 25.876 331.107 1.00 21.73 158 SER C C 1
ATOM 4962 O O . SER C 1 159 ? 35.266 24.678 331.516 1.00 21.16 158 SER C O 1
ATOM 4965 N N . LYS C 1 160 ? 34.387 26.555 330.578 1.00 22.09 159 LYS C N 1
ATOM 4966 C CA . LYS C 1 160 ? 33.004 26.006 330.579 1.00 20.39 159 LYS C CA 1
ATOM 4967 C C . LYS C 1 160 ? 32.837 25.040 329.411 1.00 20.64 159 LYS C C 1
ATOM 4968 O O . LYS C 1 160 ? 32.055 24.076 329.538 1.00 20.77 159 LYS C O 1
ATOM 4974 N N . GLY C 1 161 ? 33.570 25.235 328.322 1.00 20.89 160 GLY C N 1
ATOM 4975 C CA . GLY C 1 161 ? 33.642 24.217 327.263 1.00 21.12 160 GLY C CA 1
ATOM 4976 C C . GLY C 1 161 ? 34.290 22.950 327.818 1.00 21.58 160 GLY C C 1
ATOM 4977 O O . GLY C 1 161 ? 33.829 21.822 327.494 1.00 20.31 160 GLY C O 1
ATOM 4978 N N . ALA C 1 162 ? 35.333 23.093 328.617 1.00 21.96 161 ALA C N 1
ATOM 4979 C CA . ALA C 1 162 ? 35.996 21.932 329.266 1.00 21.64 161 ALA C CA 1
ATOM 4980 C C . ALA C 1 162 ? 34.981 21.174 330.121 1.00 24.65 161 ALA C C 1
ATOM 4981 O O . ALA C 1 162 ? 34.930 19.935 330.039 1.00 21.40 161 ALA C O 1
ATOM 4983 N N . ILE C 1 163 ? 34.182 21.880 330.927 1.00 23.50 162 ILE C N 1
ATOM 4984 C CA . ILE C 1 163 ? 33.135 21.237 331.767 1.00 24.88 162 ILE C CA 1
ATOM 4985 C C . ILE C 1 163 ? 32.123 20.502 330.877 1.00 22.69 162 ILE C C 1
ATOM 4986 O O . ILE C 1 163 ? 31.724 19.390 331.237 1.00 24.28 162 ILE C O 1
ATOM 4991 N N . PHE C 1 164 ? 31.726 21.101 329.767 1.00 22.80 163 PHE C N 1
ATOM 4992 C CA . PHE C 1 164 ? 30.758 20.504 328.812 1.00 21.88 163 PHE C CA 1
ATOM 4993 C C . PHE C 1 164 ? 31.304 19.142 328.350 1.00 19.70 163 PHE C C 1
ATOM 4994 O O . PHE C 1 164 ? 30.609 18.112 328.452 1.00 21.36 163 PHE C O 1
ATOM 5002 N N . GLY C 1 165 ? 32.534 19.120 327.861 1.00 21.92 164 GLY C N 1
ATOM 5003 C CA . GLY C 1 165 ? 33.171 17.896 327.335 1.00 22.95 164 GLY C CA 1
ATOM 5004 C C . GLY C 1 165 ? 33.414 16.884 328.419 1.00 23.40 164 GLY C C 1
ATOM 5005 O O . GLY C 1 165 ? 33.148 15.669 328.204 1.00 23.97 164 GLY C O 1
ATOM 5006 N N . PHE C 1 166 ? 33.946 17.335 329.559 1.00 23.90 165 PHE C N 1
ATOM 5007 C CA . PHE C 1 166 ? 34.224 16.447 330.711 1.00 21.55 165 PHE C CA 1
ATOM 5008 C C . PHE C 1 166 ? 32.933 15.785 331.192 1.00 21.63 165 PHE C C 1
ATOM 5009 O O . PHE C 1 166 ? 32.931 14.567 331.470 1.00 22.75 165 PHE C O 1
ATOM 5017 N N . THR C 1 167 ? 31.836 16.531 331.258 1.00 20.84 166 THR C N 1
ATOM 5018 C CA . THR C 1 167 ? 30.515 16.029 331.687 1.00 22.42 166 THR C CA 1
ATOM 5019 C C . THR C 1 167 ? 30.096 14.857 330.807 1.00 22.92 166 THR C C 1
ATOM 5020 O O . THR C 1 167 ? 29.659 13.809 331.350 1.00 21.14 166 THR C O 1
ATOM 5024 N N . LYS C 1 168 ? 30.188 15.023 329.498 1.00 21.32 167 LYS C N 1
ATOM 5025 C CA . LYS C 1 168 ? 29.745 13.968 328.552 1.00 22.75 167 LYS C CA 1
ATOM 5026 C C . LYS C 1 168 ? 30.643 12.737 328.721 1.00 22.48 167 LYS C C 1
ATOM 5027 O O . LYS C 1 168 ? 30.098 11.616 328.755 1.00 23.13 167 LYS C O 1
ATOM 5033 N N . ALA C 1 169 ? 31.952 12.909 328.822 1.00 20.73 168 ALA C N 1
ATOM 5034 C CA . ALA C 1 169 ? 32.884 11.756 328.948 1.00 23.96 168 ALA C CA 1
ATOM 5035 C C . ALA C 1 169 ? 32.663 11.042 330.281 1.00 26.03 168 ALA C C 1
ATOM 5036 O O . ALA C 1 169 ? 32.695 9.801 330.307 1.00 24.12 168 ALA C O 1
ATOM 5038 N N . LEU C 1 170 ? 32.463 11.770 331.385 1.00 24.97 169 LEU C N 1
ATOM 5039 C CA . LEU C 1 170 ? 32.229 11.137 332.708 1.00 25.22 169 LEU C CA 1
ATOM 5040 C C . LEU C 1 170 ? 30.904 10.387 332.688 1.00 22.50 169 LEU C C 1
ATOM 5041 O O . LEU C 1 170 ? 30.874 9.268 333.195 1.00 25.24 169 LEU C O 1
ATOM 5046 N N . ALA C 1 171 ? 29.847 10.963 332.104 1.00 20.82 170 ALA C N 1
ATOM 5047 C CA . ALA C 1 171 ? 28.541 10.286 331.930 1.00 23.53 170 ALA C CA 1
ATOM 5048 C C . ALA C 1 171 ? 28.744 8.968 331.170 1.00 21.50 170 ALA C C 1
ATOM 5049 O O . ALA C 1 171 ? 28.175 7.929 331.582 1.00 24.09 170 ALA C O 1
ATOM 5051 N N . SER C 1 172 ? 29.511 9.006 330.092 1.00 23.45 171 SER C N 1
ATOM 5052 C CA . SER C 1 172 ? 29.694 7.822 329.216 1.00 25.39 171 SER C CA 1
ATOM 5053 C C . SER C 1 172 ? 30.424 6.746 330.021 1.00 26.03 171 SER C C 1
ATOM 5054 O O . SER C 1 172 ? 30.056 5.554 329.951 1.00 25.93 171 SER C O 1
ATOM 5057 N N . GLU C 1 173 ? 31.448 7.164 330.751 1.00 26.75 172 GLU C N 1
ATOM 5058 C CA . GLU C 1 173 ? 32.332 6.208 331.460 1.00 28.78 172 GLU C CA 1
ATOM 5059 C C . GLU C 1 173 ? 31.554 5.510 332.584 1.00 28.71 172 GLU C C 1
ATOM 5060 O O . GLU C 1 173 ? 31.793 4.330 332.789 1.00 27.20 172 GLU C O 1
ATOM 5066 N N . PHE C 1 174 ? 30.668 6.204 333.315 1.00 24.99 173 PHE C N 1
ATOM 5067 C CA . PHE C 1 174 ? 30.045 5.626 334.532 1.00 25.40 173 PHE C CA 1
ATOM 5068 C C . PHE C 1 174 ? 28.564 5.289 334.360 1.00 24.33 173 PHE C C 1
ATOM 5069 O O . PHE C 1 174 ? 27.955 4.854 335.338 1.00 27.85 173 PHE C O 1
ATOM 5077 N N . ALA C 1 175 ? 27.989 5.399 333.153 1.00 24.10 174 ALA C N 1
ATOM 5078 C CA . ALA C 1 175 ? 26.573 5.043 332.918 1.00 25.87 174 ALA C CA 1
ATOM 5079 C C . ALA C 1 175 ? 26.331 3.587 333.352 1.00 27.80 174 ALA C C 1
ATOM 5080 O O . ALA C 1 175 ? 25.299 3.309 333.972 1.00 25.04 174 ALA C O 1
ATOM 5082 N N . GLY C 1 176 ? 27.237 2.681 333.002 1.00 31.80 175 GLY C N 1
ATOM 5083 C CA . GLY C 1 176 ? 27.119 1.243 333.346 1.00 32.54 175 GLY C CA 1
ATOM 5084 C C . GLY C 1 176 ? 27.155 0.992 334.842 1.00 35.09 175 GLY C C 1
ATOM 5085 O O . GLY C 1 176 ? 26.714 -0.092 335.237 1.00 34.98 175 GLY C O 1
ATOM 5086 N N . GLN C 1 177 ? 27.626 1.943 335.651 1.00 28.12 176 GLN C N 1
ATOM 5087 C CA . GLN C 1 177 ? 27.712 1.845 337.129 1.00 31.61 176 GLN C CA 1
ATOM 5088 C C . GLN C 1 177 ? 26.674 2.753 337.793 1.00 32.32 176 GLN C C 1
ATOM 5089 O O . GLN C 1 177 ? 26.748 2.942 338.992 1.00 32.03 176 GLN C O 1
ATOM 5095 N N . ASN C 1 178 ? 25.708 3.250 337.035 1.00 29.78 177 ASN C N 1
ATOM 5096 C CA . ASN C 1 178 ? 24.508 3.964 337.556 1.00 30.34 177 ASN C CA 1
ATOM 5097 C C . ASN C 1 178 ? 24.963 5.273 338.240 1.00 26.61 177 ASN C C 1
ATOM 5098 O O . ASN C 1 178 ? 24.346 5.698 339.240 1.00 30.96 177 ASN C O 1
ATOM 5103 N N . ILE C 1 179 ? 26.012 5.889 337.731 1.00 27.55 178 ILE C N 1
ATOM 5104 C CA . ILE C 1 179 ? 26.335 7.295 338.081 1.00 25.40 178 ILE C CA 1
ATOM 5105 C C . ILE C 1 179 ? 25.944 8.146 336.872 1.00 26.11 178 ILE C C 1
ATOM 5106 O O . ILE C 1 179 ? 26.532 7.982 335.811 1.00 25.83 178 ILE C O 1
ATOM 5111 N N . LEU C 1 180 ? 24.934 8.984 337.072 1.00 23.47 179 LEU C N 1
ATOM 5112 C CA . LEU C 1 180 ? 24.385 9.877 336.041 1.00 23.99 179 LEU C CA 1
ATOM 5113 C C . LEU C 1 180 ? 25.083 11.221 336.201 1.00 25.13 179 LEU C C 1
ATOM 5114 O O . LEU C 1 180 ? 25.208 11.711 337.342 1.00 25.90 179 LEU C O 1
ATOM 5119 N N . VAL C 1 181 ? 25.528 11.779 335.084 1.00 22.91 180 VAL C N 1
ATOM 5120 C CA . VAL C 1 181 ? 26.316 13.029 335.096 1.00 22.14 180 VAL C CA 1
ATOM 5121 C C . VAL C 1 181 ? 25.679 13.950 334.063 1.00 23.96 180 VAL C C 1
ATOM 5122 O O . VAL C 1 181 ? 25.594 13.574 332.881 1.00 22.68 180 VAL C O 1
ATOM 5126 N N . ASN C 1 182 ? 25.314 15.147 334.489 1.00 19.69 181 ASN C N 1
ATOM 5127 C CA . ASN C 1 182 ? 24.710 16.161 333.612 1.00 19.26 181 ASN C CA 1
ATOM 5128 C C . ASN C 1 182 ? 25.318 17.520 333.981 1.00 21.41 181 ASN C C 1
ATOM 5129 O O . ASN C 1 182 ? 25.934 17.638 335.072 1.00 20.93 181 ASN C O 1
ATOM 5134 N N . ALA C 1 183 ? 25.154 18.483 333.093 1.00 21.02 182 ALA C N 1
ATOM 5135 C CA . ALA C 1 183 ? 25.582 19.879 333.342 1.00 20.94 182 ALA C CA 1
ATOM 5136 C C . ALA C 1 183 ? 24.353 20.780 333.269 1.00 23.67 182 ALA C C 1
ATOM 5137 O O . ALA C 1 183 ? 23.481 20.567 332.418 1.00 24.17 182 ALA C O 1
ATOM 5139 N N . ILE C 1 184 ? 24.339 21.787 334.139 1.00 21.76 183 ILE C N 1
ATOM 5140 C CA . ILE C 1 184 ? 23.411 22.933 334.017 1.00 21.76 183 ILE C CA 1
ATOM 5141 C C . ILE C 1 184 ? 24.201 24.034 333.332 1.00 20.44 183 ILE C C 1
ATOM 5142 O O . ILE C 1 184 ? 25.348 24.347 333.797 1.00 21.93 183 ILE C O 1
ATOM 5147 N N . LEU C 1 185 ? 23.627 24.629 332.299 1.00 21.51 184 LEU C N 1
ATOM 5148 C CA . LEU C 1 185 ? 24.215 25.776 331.570 1.00 21.90 184 LEU C CA 1
ATOM 5149 C C . LEU C 1 185 ? 23.318 26.955 331.908 1.00 23.27 184 LEU C C 1
ATOM 5150 O O . LEU C 1 185 ? 22.322 27.212 331.221 1.00 22.38 184 LEU C O 1
ATOM 5155 N N . PRO C 1 186 ? 23.599 27.692 333.006 1.00 22.28 185 PRO C N 1
ATOM 5156 C CA . PRO C 1 186 ? 22.783 28.850 333.323 1.00 21.71 185 PRO C CA 1
ATOM 5157 C C . PRO C 1 186 ? 23.018 29.997 332.330 1.00 21.05 185 PRO C C 1
ATOM 5158 O O . PRO C 1 186 ? 24.109 30.151 331.779 1.00 23.71 185 PRO C O 1
ATOM 5162 N N . GLY C 1 187 ? 21.997 30.835 332.197 1.00 21.62 186 GLY C N 1
ATOM 5163 C CA . GLY C 1 187 ? 22.109 32.145 331.533 1.00 24.56 186 GLY C CA 1
ATOM 5164 C C . GLY C 1 187 ? 22.489 33.208 332.579 1.00 27.07 186 GLY C C 1
ATOM 5165 O O . GLY C 1 187 ? 23.320 32.954 333.430 1.00 30.24 186 GLY C O 1
ATOM 5166 N N . SER C 1 188 ? 21.787 34.322 332.563 1.00 27.76 187 SER C N 1
ATOM 5167 C CA . SER C 1 188 ? 22.010 35.472 333.465 1.00 31.01 187 SER C CA 1
ATOM 5168 C C . SER C 1 188 ? 21.264 35.223 334.768 1.00 24.98 187 SER C C 1
ATOM 5169 O O . SER C 1 188 ? 20.040 35.285 334.747 1.00 26.22 187 SER C O 1
ATOM 5172 N N . MET C 1 189 ? 21.976 34.914 335.846 1.00 24.83 188 MET C N 1
ATOM 5173 C CA . MET C 1 189 ? 21.389 34.520 337.145 1.00 23.93 188 MET C CA 1
ATOM 5174 C C . MET C 1 189 ? 21.761 35.566 338.207 1.00 25.67 188 MET C C 1
ATOM 5175 O O . MET C 1 189 ? 22.862 36.093 338.165 1.00 26.09 188 MET C O 1
ATOM 5180 N N . ASP C 1 190 ? 20.848 35.838 339.118 1.00 24.33 189 ASP C N 1
ATOM 5181 C CA . ASP C 1 190 ? 21.044 36.864 340.177 1.00 26.19 189 ASP C CA 1
ATOM 5182 C C . ASP C 1 190 ? 21.827 36.268 341.355 1.00 23.73 189 ASP C C 1
ATOM 5183 O O . ASP C 1 190 ? 21.219 35.686 342.292 1.00 28.51 189 ASP C O 1
ATOM 5188 N N . THR C 1 191 ? 23.138 36.350 341.278 1.00 23.99 190 THR C N 1
ATOM 5189 C CA . THR C 1 191 ? 24.068 35.777 342.283 1.00 25.77 190 THR C CA 1
ATOM 5190 C C . THR C 1 191 ? 25.099 36.839 342.650 1.00 27.02 190 THR C C 1
ATOM 5191 O O . THR C 1 191 ? 25.245 37.829 341.941 1.00 28.12 190 THR C O 1
ATOM 5195 N N . PRO C 1 192 ? 25.892 36.611 343.719 1.00 30.29 191 PRO C N 1
ATOM 5196 C CA . PRO C 1 192 ? 27.042 37.477 344.008 1.00 31.86 191 PRO C CA 1
ATOM 5197 C C . PRO C 1 192 ? 27.989 37.635 342.817 1.00 32.22 191 PRO C C 1
ATOM 5198 O O . PRO C 1 192 ? 28.404 38.747 342.582 1.00 34.13 191 PRO C O 1
ATOM 5202 N N . MET C 1 193 ? 28.282 36.566 342.063 1.00 30.29 192 MET C N 1
ATOM 5203 C CA . MET C 1 193 ? 29.174 36.643 340.877 1.00 30.51 192 MET C CA 1
ATOM 5204 C C . MET C 1 193 ? 28.590 37.663 339.877 1.00 33.51 192 MET C C 1
ATOM 5205 O O . MET C 1 193 ? 29.349 38.526 339.370 1.00 32.18 192 MET C O 1
ATOM 5210 N N . MET C 1 194 ? 27.287 37.588 339.586 1.00 30.67 193 MET C N 1
ATOM 5211 C CA . MET C 1 194 ? 26.631 38.490 338.619 1.00 32.52 193 MET C CA 1
ATOM 5212 C C . MET C 1 194 ? 26.621 39.922 339.181 1.00 32.48 193 MET C C 1
ATOM 5213 O O . MET C 1 194 ? 26.895 40.859 338.421 1.00 35.03 193 MET C O 1
ATOM 5218 N N . ARG C 1 195 ? 26.276 40.090 340.448 1.00 32.15 194 ARG C N 1
ATOM 5219 C CA . ARG C 1 195 ? 26.232 41.427 341.101 1.00 36.86 194 ARG C CA 1
ATOM 5220 C C . ARG C 1 195 ? 27.628 42.060 341.060 1.00 40.50 194 ARG C C 1
ATOM 5221 O O . ARG C 1 195 ? 27.706 43.262 340.793 1.00 41.69 194 ARG C O 1
ATOM 5229 N N . ALA C 1 196 ? 28.691 41.282 341.259 1.00 44.23 195 ALA C N 1
ATOM 5230 C CA . ALA C 1 196 ? 30.096 41.760 341.187 1.00 44.06 195 ALA C CA 1
ATOM 5231 C C . ALA C 1 196 ? 30.405 42.231 339.758 1.00 43.35 195 ALA C C 1
ATOM 5232 O O . ALA C 1 196 ? 31.013 43.305 339.607 1.00 45.05 195 ALA C O 1
ATOM 5234 N N . ALA C 1 197 ? 30.028 41.451 338.743 1.00 38.08 196 ALA C N 1
ATOM 5235 C CA . ALA C 1 197 ? 30.238 41.790 337.318 1.00 42.45 196 ALA C CA 1
ATOM 5236 C C . ALA C 1 197 ? 29.459 43.077 336.985 1.00 43.88 196 ALA C C 1
ATOM 5237 O O . ALA C 1 197 ? 30.013 43.941 336.263 1.00 51.52 196 ALA C O 1
ATOM 5239 N N . ALA C 1 198 ? 28.254 43.244 337.529 1.00 43.35 197 ALA C N 1
ATOM 5240 C CA . ALA C 1 198 ? 27.424 44.442 337.275 1.00 45.72 197 ALA C CA 1
ATOM 5241 C C . ALA C 1 198 ? 28.134 45.669 337.865 1.00 52.75 197 ALA C C 1
ATOM 5242 O O . ALA C 1 198 ? 28.133 46.717 337.219 1.00 56.05 197 ALA C O 1
ATOM 5244 N N . ALA C 1 199 ? 28.664 45.560 339.081 1.00 56.20 198 ALA C N 1
ATOM 5245 C CA . ALA C 1 199 ? 29.374 46.660 339.779 1.00 59.54 198 ALA C CA 1
ATOM 5246 C C . ALA C 1 199 ? 30.655 46.997 339.014 1.00 62.30 198 ALA C C 1
ATOM 5247 O O . ALA C 1 199 ? 30.982 48.191 338.944 1.00 61.01 198 ALA C O 1
ATOM 5249 N N . ASP C 1 200 ? 31.351 46.000 338.459 1.00 60.78 199 ASP C N 1
ATOM 5250 C CA . ASP C 1 200 ? 32.550 46.202 337.604 1.00 58.90 199 ASP C CA 1
ATOM 5251 C C . ASP C 1 200 ? 32.155 47.007 336.369 1.00 67.31 199 ASP C C 1
ATOM 5252 O O . ASP C 1 200 ? 32.931 47.892 336.005 1.00 72.56 199 ASP C O 1
ATOM 5257 N N . THR C 1 201 ? 31.005 46.739 335.748 1.00 62.65 200 THR C N 1
ATOM 5258 C CA . THR C 1 201 ? 30.594 47.427 334.489 1.00 56.99 200 THR C CA 1
ATOM 5259 C C . THR C 1 201 ? 30.153 48.866 334.820 1.00 57.56 200 THR C C 1
ATOM 5260 O O . THR C 1 201 ? 30.396 49.735 334.007 1.00 58.84 200 THR C O 1
ATOM 5264 N N . ASN C 1 202 ? 29.520 49.116 335.965 1.00 54.60 201 ASN C N 1
ATOM 5265 C CA . ASN C 1 202 ? 28.992 50.457 336.318 1.00 59.21 201 ASN C CA 1
ATOM 5266 C C . ASN C 1 202 ? 28.955 50.593 337.840 1.00 60.14 201 ASN C C 1
ATOM 5267 O O . ASN C 1 202 ? 27.916 50.370 338.471 1.00 57.37 201 ASN C O 1
ATOM 5272 N N . PRO C 1 203 ? 30.102 50.972 338.464 1.00 60.14 202 PRO C N 1
ATOM 5273 C CA . PRO C 1 203 ? 30.186 51.100 339.920 1.00 56.76 202 PRO C CA 1
ATOM 5274 C C . PRO C 1 203 ? 29.169 52.072 340.527 1.00 54.08 202 PRO C C 1
ATOM 5275 O O . PRO C 1 203 ? 28.714 51.805 341.626 1.00 54.38 202 PRO C O 1
ATOM 5279 N N . ALA C 1 204 ? 28.834 53.139 339.800 1.00 65.20 203 ALA C N 1
ATOM 5280 C CA . ALA C 1 204 ? 27.871 54.193 340.214 1.00 72.83 203 ALA C CA 1
ATOM 5281 C C . ALA C 1 204 ? 26.448 53.618 340.282 1.00 75.67 203 ALA C C 1
ATOM 5282 O O . ALA C 1 204 ? 25.661 54.088 341.131 1.00 67.76 203 ALA C O 1
ATOM 5284 N N . ASP C 1 205 ? 26.107 52.642 339.420 1.00 79.45 204 ASP C N 1
ATOM 5285 C CA . ASP C 1 205 ? 24.704 52.162 339.292 1.00 76.26 204 ASP C CA 1
ATOM 5286 C C . ASP C 1 205 ? 24.697 50.720 338.797 1.00 73.50 204 ASP C C 1
ATOM 5287 O O . ASP C 1 205 ? 24.356 50.471 337.640 1.00 77.71 204 ASP C O 1
ATOM 5292 N N . PRO C 1 206 ? 25.079 49.746 339.659 1.00 67.21 205 PRO C N 1
ATOM 5293 C CA . PRO C 1 206 ? 25.091 48.335 339.272 1.00 63.26 205 PRO C CA 1
ATOM 5294 C C . PRO C 1 206 ? 23.679 47.841 338.917 1.00 54.43 205 PRO C C 1
ATOM 5295 O O . PRO C 1 206 ? 23.552 47.039 338.007 1.00 50.07 205 PRO C O 1
ATOM 5299 N N . GLN C 1 207 ? 22.658 48.333 339.627 1.00 48.25 206 GLN C N 1
ATOM 5300 C CA . GLN C 1 207 ? 21.257 47.886 339.440 1.00 47.34 206 GLN C CA 1
ATOM 5301 C C . GLN C 1 207 ? 20.819 48.186 338.002 1.00 51.66 206 GLN C C 1
ATOM 5302 O O . GLN C 1 207 ? 20.070 47.368 337.465 1.00 50.96 206 GLN C O 1
ATOM 5308 N N . SER C 1 208 ? 21.255 49.294 337.390 1.00 50.92 207 SER C N 1
ATOM 5309 C CA . SER C 1 208 ? 20.873 49.654 336.001 1.00 52.07 207 SER C CA 1
ATOM 5310 C C . SER C 1 208 ? 21.417 48.599 335.027 1.00 48.28 207 SER C C 1
ATOM 5311 O O . SER C 1 208 ? 20.762 48.332 334.001 1.00 47.80 207 SER C O 1
ATOM 5314 N N . VAL C 1 209 ? 22.587 48.032 335.308 1.00 46.49 208 VAL C N 1
ATOM 5315 C CA . VAL C 1 209 ? 23.163 46.948 334.454 1.00 45.52 208 VAL C CA 1
ATOM 5316 C C . VAL C 1 209 ? 22.290 45.689 334.621 1.00 38.61 208 VAL C C 1
ATOM 5317 O O . VAL C 1 209 ? 21.949 45.096 333.616 1.00 39.87 208 VAL C O 1
ATOM 5321 N N . ILE C 1 210 ? 21.933 45.325 335.841 1.00 38.55 209 ILE C N 1
ATOM 5322 C CA . ILE C 1 210 ? 21.033 44.163 336.130 1.00 38.84 209 ILE C CA 1
ATOM 5323 C C . ILE C 1 210 ? 19.718 44.382 335.375 1.00 37.76 209 ILE C C 1
ATOM 5324 O O . ILE C 1 210 ? 19.238 43.455 334.754 1.00 35.37 209 ILE C O 1
ATOM 5329 N N . ASP C 1 211 ? 19.145 45.583 335.425 1.00 38.61 210 ASP C N 1
ATOM 5330 C CA . ASP C 1 211 ? 17.858 45.906 334.748 1.00 41.00 210 ASP C CA 1
ATOM 5331 C C . ASP C 1 211 ? 17.989 45.728 333.231 1.00 37.44 210 ASP C C 1
ATOM 5332 O O . ASP C 1 211 ? 17.023 45.218 332.630 1.00 34.83 210 ASP C O 1
ATOM 5337 N N . GLU C 1 212 ? 19.100 46.165 332.625 1.00 35.63 211 GLU C N 1
ATOM 5338 C CA . GLU C 1 212 ? 19.337 46.020 331.170 1.00 39.60 211 GLU C CA 1
ATOM 5339 C C . GLU C 1 212 ? 19.439 44.517 330.836 1.00 39.81 211 GLU C C 1
ATOM 5340 O O . GLU C 1 212 ? 18.895 44.101 329.814 1.00 34.85 211 GLU C O 1
ATOM 5344 N N . ILE C 1 213 ? 20.129 43.729 331.661 1.00 35.76 212 ILE C N 1
ATOM 5345 C CA . ILE C 1 213 ? 20.266 42.256 331.412 1.00 35.42 212 ILE C CA 1
ATOM 5346 C C . ILE C 1 213 ? 18.869 41.637 331.462 1.00 31.46 212 ILE C C 1
ATOM 5347 O O . ILE C 1 213 ? 18.504 40.913 330.541 1.00 32.39 212 ILE C O 1
ATOM 5352 N N . ALA C 1 214 ? 18.077 41.962 332.484 1.00 30.26 213 ALA C N 1
ATOM 5353 C CA . ALA C 1 214 ? 16.723 41.406 332.683 1.00 32.41 213 ALA C CA 1
ATOM 5354 C C . ALA C 1 214 ? 15.850 41.732 331.473 1.00 35.80 213 ALA C C 1
ATOM 5355 O O . ALA C 1 214 ? 15.079 40.839 331.034 1.00 34.60 213 ALA C O 1
ATOM 5357 N N . ALA C 1 215 ? 15.991 42.926 330.897 1.00 36.06 214 ALA C N 1
ATOM 5358 C CA . ALA C 1 215 ? 15.150 43.345 329.749 1.00 36.72 214 ALA C CA 1
ATOM 5359 C C . ALA C 1 215 ? 15.546 42.561 328.490 1.00 34.08 214 ALA C C 1
ATOM 5360 O O . ALA C 1 215 ? 14.697 42.406 327.611 1.00 33.40 214 ALA C O 1
ATOM 5362 N N . ALA C 1 216 ? 16.780 42.068 328.399 1.00 32.97 215 ALA C N 1
ATOM 5363 C CA . ALA C 1 216 ? 17.260 41.273 327.252 1.00 31.74 215 ALA C CA 1
ATOM 5364 C C . ALA C 1 216 ? 16.801 39.808 327.355 1.00 31.91 215 ALA C C 1
ATOM 5365 O O . ALA C 1 216 ? 17.017 39.059 326.391 1.00 33.32 215 ALA C O 1
ATOM 5367 N N . VAL C 1 217 ? 16.232 39.400 328.487 1.00 29.75 216 VAL C N 1
ATOM 5368 C CA . VAL C 1 217 ? 15.737 38.005 328.673 1.00 28.86 216 VAL C CA 1
ATOM 5369 C C . VAL C 1 217 ? 14.269 37.990 328.274 1.00 26.96 216 VAL C C 1
ATOM 5370 O O . VAL C 1 217 ? 13.506 38.805 328.752 1.00 29.85 216 VAL C O 1
ATOM 5374 N N . PRO C 1 218 ? 13.821 37.099 327.367 1.00 24.20 217 PRO C N 1
ATOM 5375 C CA . PRO C 1 218 ? 12.402 37.044 327.010 1.00 29.91 217 PRO C CA 1
ATOM 5376 C C . PRO C 1 218 ? 11.453 36.894 328.204 1.00 30.15 217 PRO C C 1
ATOM 5377 O O . PRO C 1 218 ? 10.362 37.457 328.157 1.00 29.64 217 PRO C O 1
ATOM 5381 N N . LEU C 1 219 ? 11.861 36.186 329.260 1.00 28.66 218 LEU C N 1
ATOM 5382 C CA . LEU C 1 219 ? 11.016 36.084 330.486 1.00 29.01 218 LEU C CA 1
ATOM 5383 C C . LEU C 1 219 ? 11.109 37.365 331.327 1.00 27.59 218 LEU C C 1
ATOM 5384 O O . LEU C 1 219 ? 10.393 37.436 332.325 1.00 30.03 218 LEU C O 1
ATOM 5389 N N . LYS C 1 220 ? 12.014 38.289 330.988 1.00 28.99 219 LYS C N 1
ATOM 5390 C CA . LYS C 1 220 ? 12.079 39.667 331.551 1.00 30.42 219 LYS C CA 1
ATOM 5391 C C . LYS C 1 220 ? 12.596 39.665 332.993 1.00 32.80 219 LYS C C 1
ATOM 5392 O O . LYS C 1 220 ? 12.370 40.639 333.707 1.00 29.91 219 LYS C O 1
ATOM 5398 N N . ARG C 1 221 ? 13.344 38.646 333.395 1.00 28.01 220 ARG C N 1
ATOM 5399 C CA . ARG C 1 221 ? 13.994 38.606 334.728 1.00 27.26 220 ARG C CA 1
ATOM 5400 C C . ARG C 1 221 ? 15.259 37.770 334.632 1.00 28.46 220 ARG C C 1
ATOM 5401 O O . ARG C 1 221 ? 15.372 36.919 333.699 1.00 27.25 220 ARG C O 1
ATOM 5409 N N . LEU C 1 222 ? 16.171 37.974 335.568 1.00 26.63 221 LEU C N 1
ATOM 5410 C CA . LEU C 1 222 ? 17.317 37.065 335.759 1.00 25.12 221 LEU C CA 1
ATOM 5411 C C . LEU C 1 222 ? 16.781 35.767 336.384 1.00 24.09 221 LEU C C 1
ATOM 5412 O O . LEU C 1 222 ? 15.771 35.795 337.109 1.00 24.28 221 LEU C O 1
ATOM 5417 N N . GLY C 1 223 ? 17.521 34.683 336.198 1.00 22.63 222 GLY C N 1
ATOM 5418 C CA . GLY C 1 223 ? 17.241 33.458 336.934 1.00 23.02 222 GLY C CA 1
ATOM 5419 C C . GLY C 1 223 ? 17.625 33.641 338.400 1.00 24.97 222 GLY C C 1
ATOM 5420 O O . GLY C 1 223 ? 18.419 34.529 338.714 1.00 24.76 222 GLY C O 1
ATOM 5421 N N . THR C 1 224 ? 17.119 32.796 339.263 1.00 24.37 223 THR C N 1
ATOM 5422 C CA . THR C 1 224 ? 17.398 32.864 340.712 1.00 24.56 223 THR C CA 1
ATOM 5423 C C . THR C 1 224 ? 18.192 31.647 341.136 1.00 26.83 223 THR C C 1
ATOM 5424 O O . THR C 1 224 ? 18.206 30.622 340.412 1.00 22.00 223 THR C O 1
ATOM 5428 N N . ILE C 1 225 ? 18.747 31.723 342.344 1.00 22.81 224 ILE C N 1
ATOM 5429 C CA . ILE C 1 225 ? 19.425 30.553 342.941 1.00 23.99 224 ILE C CA 1
ATOM 5430 C C . ILE C 1 225 ? 18.415 29.449 343.148 1.00 22.81 224 ILE C C 1
ATOM 5431 O O . ILE C 1 225 ? 18.835 28.275 343.085 1.00 26.82 224 ILE C O 1
ATOM 5436 N N . ASP C 1 226 ? 17.141 29.785 343.384 1.00 22.92 225 ASP C N 1
ATOM 5437 C CA . ASP C 1 226 ? 16.061 28.786 343.512 1.00 22.75 225 ASP C CA 1
ATOM 5438 C C . ASP C 1 226 ? 15.848 28.066 342.165 1.00 25.06 225 ASP C C 1
ATOM 5439 O O . ASP C 1 226 ? 15.640 26.838 342.176 1.00 23.83 225 ASP C O 1
ATOM 5444 N N . ASP C 1 227 ? 15.805 28.797 341.053 1.00 24.74 226 ASP C N 1
ATOM 5445 C CA . ASP C 1 227 ? 15.613 28.177 339.706 1.00 24.93 226 ASP C CA 1
ATOM 5446 C C . ASP C 1 227 ? 16.734 27.137 339.482 1.00 23.44 226 ASP C C 1
ATOM 5447 O O . ASP C 1 227 ? 16.462 26.006 339.054 1.00 20.98 226 ASP C O 1
ATOM 5452 N N . ALA C 1 228 ? 17.974 27.507 339.776 1.00 23.12 227 ALA C N 1
ATOM 5453 C CA . ALA C 1 228 ? 19.124 26.620 339.605 1.00 22.73 227 ALA C CA 1
ATOM 5454 C C . ALA C 1 228 ? 19.010 25.423 340.551 1.00 25.90 227 ALA C C 1
ATOM 5455 O O . ALA C 1 228 ? 19.200 24.271 340.114 1.00 20.27 227 ALA C O 1
ATOM 5457 N N . GLY C 1 229 ? 18.725 25.662 341.830 1.00 24.12 228 GLY C N 1
ATOM 5458 C CA . GLY C 1 229 ? 18.585 24.561 342.789 1.00 22.00 228 GLY C CA 1
ATOM 5459 C C . GLY C 1 229 ? 17.463 23.623 342.426 1.00 21.50 228 GLY C C 1
ATOM 5460 O O . GLY C 1 229 ? 17.599 22.418 342.658 1.00 22.87 228 GLY C O 1
ATOM 5461 N N . ASN C 1 230 ? 16.376 24.136 341.877 1.00 21.02 229 ASN C N 1
ATOM 5462 C CA . ASN C 1 230 ? 15.207 23.322 341.447 1.00 22.35 229 ASN C CA 1
ATOM 5463 C C . ASN C 1 230 ? 15.632 22.345 340.344 1.00 22.67 229 ASN C C 1
ATOM 5464 O O . ASN C 1 230 ? 15.216 21.145 340.409 1.00 23.08 229 ASN C O 1
ATOM 5469 N N . LEU C 1 231 ? 16.439 22.791 339.393 1.00 22.05 230 LEU C N 1
ATOM 5470 C CA . LEU C 1 231 ? 16.900 21.903 338.290 1.00 23.28 230 LEU C CA 1
ATOM 5471 C C . LEU C 1 231 ? 17.904 20.877 338.845 1.00 23.87 230 LEU C C 1
ATOM 5472 O O . LEU C 1 231 ? 17.810 19.702 338.473 1.00 23.52 230 LEU C O 1
ATOM 5477 N N . ALA C 1 232 ? 18.814 21.274 339.734 1.00 23.49 231 ALA C N 1
ATOM 5478 C CA . ALA C 1 232 ? 19.787 20.353 340.369 1.00 24.07 231 ALA C CA 1
ATOM 5479 C C . ALA C 1 232 ? 19.034 19.299 341.171 1.00 26.47 231 ALA C C 1
ATOM 5480 O O . ALA C 1 232 ? 19.378 18.087 341.085 1.00 25.12 231 ALA C O 1
ATOM 5482 N N . LEU C 1 233 ? 17.995 19.714 341.907 1.00 23.50 232 LEU C N 1
ATOM 5483 C CA . LEU C 1 233 ? 17.178 18.763 342.700 1.00 23.97 232 LEU C CA 1
ATOM 5484 C C . LEU C 1 233 ? 16.510 17.759 341.739 1.00 23.52 232 LEU C C 1
ATOM 5485 O O . LEU C 1 233 ? 16.555 16.553 342.004 1.00 22.58 232 LEU C O 1
ATOM 5490 N N . PHE C 1 234 ? 15.947 18.235 340.638 1.00 22.27 233 PHE C N 1
ATOM 5491 C CA . PHE C 1 234 ? 15.282 17.345 339.646 1.00 23.64 233 PHE C CA 1
ATOM 5492 C C . PHE C 1 234 ? 16.318 16.311 339.188 1.00 22.57 233 PHE C C 1
ATOM 5493 O O . PHE C 1 234 ? 16.030 15.090 339.250 1.00 23.17 233 PHE C O 1
ATOM 5501 N N . LEU C 1 235 ? 17.511 16.764 338.790 1.00 22.59 234 LEU C N 1
ATOM 5502 C CA . LEU C 1 235 ? 18.548 15.875 338.208 1.00 23.53 234 LEU C CA 1
ATOM 5503 C C . LEU C 1 235 ? 19.046 14.871 339.252 1.00 23.26 234 LEU C C 1
ATOM 5504 O O . LEU C 1 235 ? 19.395 13.749 338.851 1.00 25.32 234 LEU C O 1
ATOM 5509 N N . ALA C 1 236 ? 19.021 15.238 340.537 1.00 21.85 235 ALA C N 1
ATOM 5510 C CA . ALA C 1 236 ? 19.506 14.393 341.640 1.00 24.91 235 ALA C CA 1
ATOM 5511 C C . ALA C 1 236 ? 18.464 13.327 342.022 1.00 25.50 235 ALA C C 1
ATOM 5512 O O . ALA C 1 236 ? 18.839 12.415 342.774 1.00 29.47 235 ALA C O 1
ATOM 5514 N N . SER C 1 237 ? 17.222 13.481 341.572 1.00 25.31 236 SER C N 1
ATOM 5515 C CA . SER C 1 237 ? 16.022 12.787 342.095 1.00 26.68 236 SER C CA 1
ATOM 5516 C C . SER C 1 237 ? 15.672 11.568 341.243 1.00 31.35 236 SER C C 1
ATOM 5517 O O . SER C 1 237 ? 16.187 11.430 340.111 1.00 27.11 236 SER C O 1
ATOM 5520 N N . ASP C 1 238 ? 14.741 10.743 341.743 1.00 31.26 237 ASP C N 1
ATOM 5521 C CA . ASP C 1 238 ? 14.191 9.597 340.978 1.00 32.04 237 ASP C CA 1
ATOM 5522 C C . ASP C 1 238 ? 13.409 10.071 339.746 1.00 30.47 237 ASP C C 1
ATOM 5523 O O . ASP C 1 238 ? 13.182 9.232 338.862 1.00 32.23 237 ASP C O 1
ATOM 5528 N N . LEU C 1 239 ? 13.045 11.359 339.644 1.00 27.79 238 LEU C N 1
ATOM 5529 C CA . LEU C 1 239 ? 12.355 11.877 338.430 1.00 29.88 238 LEU C CA 1
ATOM 5530 C C . LEU C 1 239 ? 13.307 11.926 337.211 1.00 26.24 238 LEU C C 1
ATOM 5531 O O . LEU C 1 239 ? 12.802 12.193 336.121 1.00 27.49 238 LEU C O 1
ATOM 5536 N N . ALA C 1 240 ? 14.622 11.792 337.397 1.00 25.60 239 ALA C N 1
ATOM 5537 C CA . ALA C 1 240 ? 15.617 12.001 336.318 1.00 25.38 239 ALA C CA 1
ATOM 5538 C C . ALA C 1 240 ? 16.518 10.767 336.158 1.00 25.66 239 ALA C C 1
ATOM 5539 O O . ALA C 1 240 ? 17.632 10.903 335.603 1.00 25.39 239 ALA C O 1
ATOM 5541 N N . SER C 1 241 ? 16.036 9.577 336.542 1.00 28.43 240 SER C N 1
ATOM 5542 C CA . SER C 1 241 ? 16.879 8.346 336.590 1.00 24.61 240 SER C CA 1
ATOM 5543 C C . SER C 1 241 ? 17.285 7.822 335.201 1.00 28.74 240 SER C C 1
ATOM 5544 O O . SER C 1 241 ? 18.142 6.928 335.157 1.00 27.24 240 SER C O 1
ATOM 5547 N N . TYR C 1 242 ? 16.730 8.353 334.103 1.00 25.45 241 TYR C N 1
ATOM 5548 C CA . TYR C 1 242 ? 17.104 7.950 332.724 1.00 24.80 241 TYR C CA 1
ATOM 5549 C C . TYR C 1 242 ? 17.831 9.088 331.997 1.00 28.77 241 TYR C C 1
ATOM 5550 O O . TYR C 1 242 ? 18.120 8.940 330.806 1.00 24.32 241 TYR C O 1
ATOM 5559 N N . LEU C 1 243 ? 18.122 10.185 332.697 1.00 24.40 242 LEU C N 1
ATOM 5560 C CA . LEU C 1 243 ? 18.674 11.395 332.042 1.00 24.70 242 LEU C CA 1
ATOM 5561 C C . LEU C 1 243 ? 20.142 11.498 332.443 1.00 22.88 242 LEU C C 1
ATOM 5562 O O . LEU C 1 243 ? 20.449 11.692 333.633 1.00 24.36 242 LEU C O 1
ATOM 5567 N N . THR C 1 244 ? 21.037 11.302 331.497 1.00 21.71 243 THR C N 1
ATOM 5568 C CA . THR C 1 244 ? 22.485 11.385 331.696 1.00 22.46 243 THR C CA 1
ATOM 5569 C C . THR C 1 244 ? 23.174 11.852 330.426 1.00 23.36 243 THR C C 1
ATOM 5570 O O . THR C 1 244 ? 22.671 11.590 329.339 1.00 22.79 243 THR C O 1
ATOM 5574 N N . GLY C 1 245 ? 24.305 12.527 330.603 1.00 22.58 244 GLY C N 1
ATOM 5575 C CA . GLY C 1 245 ? 25.160 12.995 329.515 1.00 21.86 244 GLY C CA 1
ATOM 5576 C C . GLY C 1 245 ? 24.651 14.272 328.870 1.00 24.20 244 GLY C C 1
ATOM 5577 O O . GLY C 1 245 ? 25.153 14.588 327.764 1.00 22.94 244 GLY C O 1
ATOM 5578 N N . GLN C 1 246 ? 23.738 14.987 329.508 1.00 21.85 245 GLN C N 1
ATOM 5579 C CA . GLN C 1 246 ? 23.087 16.161 328.869 1.00 20.43 245 GLN C CA 1
ATOM 5580 C C . GLN C 1 246 ? 23.543 17.459 329.531 1.00 21.54 245 GLN C C 1
ATOM 5581 O O . GLN C 1 246 ? 23.924 17.469 330.702 1.00 22.07 245 GLN C O 1
ATOM 5587 N N . ALA C 1 247 ? 23.543 18.520 328.747 1.00 22.74 246 ALA C N 1
ATOM 5588 C CA . ALA C 1 247 ? 23.830 19.896 329.207 1.00 21.98 246 ALA C CA 1
ATOM 5589 C C . ALA C 1 247 ? 22.531 20.672 329.011 1.00 22.87 246 ALA C C 1
ATOM 5590 O O . ALA C 1 247 ? 22.152 20.892 327.846 1.00 24.00 246 ALA C O 1
ATOM 5592 N N . ILE C 1 248 ? 21.857 21.015 330.103 1.00 20.00 247 ILE C N 1
ATOM 5593 C CA . ILE C 1 248 ? 20.520 21.651 330.055 1.00 22.10 247 ILE C CA 1
ATOM 5594 C C . ILE C 1 248 ? 20.661 23.154 330.243 1.00 21.01 247 ILE C C 1
ATOM 5595 O O . ILE C 1 248 ? 21.236 23.570 331.270 1.00 20.74 247 ILE C O 1
ATOM 5600 N N . VAL C 1 249 ? 20.106 23.908 329.308 1.00 20.69 248 VAL C N 1
ATOM 5601 C CA . VAL C 1 249 ? 20.181 25.396 329.307 1.00 21.39 248 VAL C CA 1
ATOM 5602 C C . VAL C 1 249 ? 19.031 25.905 330.176 1.00 20.26 248 VAL C C 1
ATOM 5603 O O . VAL C 1 249 ? 17.849 25.596 329.883 1.00 21.79 248 VAL C O 1
ATOM 5607 N N . LEU C 1 250 ? 19.380 26.667 331.224 1.00 19.62 249 LEU C N 1
ATOM 5608 C CA . LEU C 1 250 ? 18.422 27.284 332.142 1.00 20.98 249 LEU C CA 1
ATOM 5609 C C . LEU C 1 250 ? 18.568 28.809 332.019 1.00 21.82 249 LEU C C 1
ATOM 5610 O O . LEU C 1 250 ? 19.466 29.388 332.685 1.00 24.05 249 LEU C O 1
ATOM 5615 N N . ASP C 1 251 ? 17.822 29.432 331.122 1.00 20.99 250 ASP C N 1
ATOM 5616 C CA . ASP C 1 251 ? 18.152 30.811 330.707 1.00 21.33 250 ASP C CA 1
ATOM 5617 C C . ASP C 1 251 ? 16.947 31.686 330.344 1.00 21.63 250 ASP C C 1
ATOM 5618 O O . ASP C 1 251 ? 17.206 32.790 329.835 1.00 21.35 250 ASP C O 1
ATOM 5623 N N . GLY C 1 252 ? 15.727 31.279 330.613 1.00 21.27 251 GLY C N 1
ATOM 5624 C CA . GLY C 1 252 ? 14.545 32.107 330.299 1.00 23.97 251 GLY C CA 1
ATOM 5625 C C . GLY C 1 252 ? 14.471 32.537 328.841 1.00 24.34 251 GLY C C 1
ATOM 5626 O O . GLY C 1 252 ? 13.944 33.636 328.595 1.00 25.51 251 GLY C O 1
ATOM 5627 N N . ALA C 1 253 ? 15.005 31.734 327.919 1.00 23.64 252 ALA C N 1
ATOM 5628 C CA . ALA C 1 253 ? 15.085 31.955 326.451 1.00 23.09 252 ALA C CA 1
ATOM 5629 C C . ALA C 1 253 ? 16.036 33.099 326.064 1.00 25.21 252 ALA C C 1
ATOM 5630 O O . ALA C 1 253 ? 16.005 33.565 324.897 1.00 24.59 252 ALA C O 1
ATOM 5632 N N . PHE C 1 254 ? 16.994 33.442 326.922 1.00 25.34 253 PHE C N 1
ATOM 5633 C CA . PHE C 1 254 ? 18.061 34.431 326.623 1.00 25.01 253 PHE C CA 1
ATOM 5634 C C . PHE C 1 254 ? 18.841 34.029 325.367 1.00 24.66 253 PHE C C 1
ATOM 5635 O O . PHE C 1 254 ? 19.112 34.892 324.535 1.00 23.49 253 PHE C O 1
ATOM 5643 N N . THR C 1 255 ? 19.171 32.747 325.180 1.00 23.58 254 THR C N 1
ATOM 5644 C CA . THR C 1 255 ? 19.961 32.305 323.993 1.00 26.50 254 THR C CA 1
ATOM 5645 C C . THR C 1 255 ? 19.056 31.974 322.801 1.00 26.80 254 THR C C 1
ATOM 5646 O O . THR C 1 255 ? 19.593 31.739 321.704 1.00 25.63 254 THR C O 1
ATOM 5650 N N . LEU C 1 256 ? 17.748 31.999 322.994 1.00 25.74 255 LEU C N 1
ATOM 5651 C CA . LEU C 1 256 ? 16.751 31.620 321.958 1.00 25.16 255 LEU C CA 1
ATOM 5652 C C . LEU C 1 256 ? 16.433 32.814 321.055 1.00 26.56 255 LEU C C 1
ATOM 5653 O O . LEU C 1 256 ? 16.233 32.647 319.867 1.00 26.64 255 LEU C O 1
ATOM 5658 N N . ALA C 1 257 ? 16.322 34.004 321.632 1.00 25.39 256 ALA C N 1
ATOM 5659 C CA . ALA C 1 257 ? 15.832 35.198 320.916 1.00 29.03 256 ALA C CA 1
ATOM 5660 C C . ALA C 1 257 ? 16.712 35.432 319.680 1.00 28.39 256 ALA C C 1
ATOM 5661 O O . ALA C 1 257 ? 17.956 35.391 319.778 1.00 30.77 256 ALA C O 1
ATOM 5663 N N . GLU C 1 258 ? 16.099 35.652 318.522 1.00 26.46 257 GLU C N 1
ATOM 5664 C CA . GLU C 1 258 ? 16.851 35.902 317.282 1.00 27.65 257 GLU C CA 1
ATOM 5665 C C . GLU C 1 258 ? 17.360 37.349 317.256 1.00 31.54 257 GLU C C 1
ATOM 5666 O O . GLU C 1 258 ? 18.538 37.519 316.979 1.00 30.25 257 GLU C O 1
ATOM 5672 N N . TYR C 1 259 ? 16.522 38.371 317.503 1.00 34.42 258 TYR C N 1
ATOM 5673 C CA . TYR C 1 259 ? 16.852 39.768 317.078 1.00 39.73 258 TYR C CA 1
ATOM 5674 C C . TYR C 1 259 ? 16.272 40.809 318.046 1.00 37.86 258 TYR C C 1
ATOM 5675 O O . TYR C 1 259 ? 15.055 40.764 318.031 1.00 46.86 258 TYR C O 1
ATOM 5684 N N . HIS D 1 1 ? 6.242 19.584 350.411 1.00 52.15 0 HIS D N 1
ATOM 5685 C CA . HIS D 1 1 ? 6.057 19.203 348.967 1.00 57.71 0 HIS D CA 1
ATOM 5686 C C . HIS D 1 1 ? 6.880 20.130 348.060 1.00 53.09 0 HIS D C 1
ATOM 5687 O O . HIS D 1 1 ? 6.657 21.354 348.039 1.00 48.47 0 HIS D O 1
ATOM 5694 N N . MET D 1 2 ? 7.815 19.574 347.306 1.00 50.13 1 MET D N 1
ATOM 5695 C CA . MET D 1 2 ? 8.638 20.384 346.356 1.00 47.00 1 MET D CA 1
ATOM 5696 C C . MET D 1 2 ? 7.799 20.662 345.102 1.00 46.97 1 MET D C 1
ATOM 5697 O O . MET D 1 2 ? 7.935 21.750 344.519 1.00 48.03 1 MET D O 1
ATOM 5702 N N . ILE D 1 3 ? 6.962 19.695 344.708 1.00 44.17 2 ILE D N 1
ATOM 5703 C CA . ILE D 1 3 ? 6.022 19.784 343.544 1.00 47.76 2 ILE D CA 1
ATOM 5704 C C . ILE D 1 3 ? 4.606 19.786 344.109 1.00 50.13 2 ILE D C 1
ATOM 5705 O O . ILE D 1 3 ? 4.258 18.882 344.887 1.00 63.45 2 ILE D O 1
ATOM 5710 N N . ASN D 1 4 ? 3.834 20.787 343.744 1.00 44.24 3 ASN D N 1
ATOM 5711 C CA . ASN D 1 4 ? 2.406 20.862 344.123 1.00 43.38 3 ASN D CA 1
ATOM 5712 C C . ASN D 1 4 ? 1.642 21.281 342.873 1.00 40.65 3 ASN D C 1
ATOM 5713 O O . ASN D 1 4 ? 1.713 22.485 342.536 1.00 42.89 3 ASN D O 1
ATOM 5715 N N . MET D 1 5 ? 0.956 20.350 342.205 1.00 38.19 4 MET D N 1
ATOM 5716 C CA . MET D 1 5 ? 0.159 20.737 341.012 1.00 36.51 4 MET D CA 1
ATOM 5717 C C . MET D 1 5 ? -1.339 20.780 341.386 1.00 28.91 4 MET D C 1
ATOM 5718 O O . MET D 1 5 ? -2.160 20.713 340.472 1.00 29.48 4 MET D O 1
ATOM 5723 N N . ARG D 1 6 ? -1.659 20.967 342.687 1.00 32.12 5 ARG D N 1
ATOM 5724 C CA . ARG D 1 6 ? -3.037 20.719 343.184 1.00 30.82 5 ARG D CA 1
ATOM 5725 C C . ARG D 1 6 ? -3.987 21.630 342.428 1.00 25.96 5 ARG D C 1
ATOM 5726 O O . ARG D 1 6 ? -3.782 22.852 342.452 1.00 27.10 5 ARG D O 1
ATOM 5729 N N . ASN D 1 7 ? -4.939 21.035 341.709 1.00 26.61 6 ASN D N 1
ATOM 5730 C CA . ASN D 1 7 ? -6.040 21.739 341.021 1.00 26.10 6 ASN D CA 1
ATOM 5731 C C . ASN D 1 7 ? -5.560 22.597 339.836 1.00 26.79 6 ASN D C 1
ATOM 5732 O O . ASN D 1 7 ? -6.345 23.351 339.302 1.00 27.22 6 ASN D O 1
ATOM 5737 N N . ARG D 1 8 ? -4.304 22.486 339.422 1.00 25.37 7 ARG D N 1
ATOM 5738 C CA . ARG D 1 8 ? -3.910 22.916 338.047 1.00 25.33 7 ARG D CA 1
ATOM 5739 C C . ARG D 1 8 ? -4.688 22.018 337.094 1.00 24.11 7 ARG D C 1
ATOM 5740 O O . ARG D 1 8 ? -4.988 20.875 337.457 1.00 26.75 7 ARG D O 1
ATOM 5748 N N . VAL D 1 9 ? -4.996 22.499 335.903 1.00 25.92 8 VAL D N 1
ATOM 5749 C CA . VAL D 1 9 ? -5.732 21.708 334.883 1.00 25.55 8 VAL D CA 1
ATOM 5750 C C . VAL D 1 9 ? -4.769 21.361 333.744 1.00 25.06 8 VAL D C 1
ATOM 5751 O O . VAL D 1 9 ? -4.148 22.282 333.223 1.00 24.52 8 VAL D O 1
ATOM 5755 N N . ALA D 1 10 ? -4.667 20.077 333.412 1.00 26.60 9 ALA D N 1
ATOM 5756 C CA . ALA D 1 10 ? -3.760 19.581 332.362 1.00 26.51 9 ALA D CA 1
ATOM 5757 C C . ALA D 1 10 ? -4.567 18.831 331.303 1.00 28.10 9 ALA D C 1
ATOM 5758 O O . ALA D 1 10 ? -5.438 18.037 331.674 1.00 28.37 9 ALA D O 1
ATOM 5760 N N . ILE D 1 11 ? -4.196 19.020 330.047 1.00 24.61 10 ILE D N 1
ATOM 5761 C CA . ILE D 1 11 ? -4.654 18.202 328.899 1.00 23.75 10 ILE D CA 1
ATOM 5762 C C . ILE D 1 11 ? -3.435 17.410 328.423 1.00 24.53 10 ILE D C 1
ATOM 5763 O O . ILE D 1 11 ? -2.378 18.030 328.204 1.00 24.46 10 ILE D O 1
ATOM 5768 N N . VAL D 1 12 ? -3.605 16.102 328.267 1.00 23.62 11 VAL D N 1
ATOM 5769 C CA . VAL D 1 12 ? -2.554 15.231 327.712 1.00 23.66 11 VAL D CA 1
ATOM 5770 C C . VAL D 1 12 ? -3.101 14.527 326.471 1.00 27.74 11 VAL D C 1
ATOM 5771 O O . VAL D 1 12 ? -3.976 13.639 326.612 1.00 26.19 11 VAL D O 1
ATOM 5775 N N . THR D 1 13 ? -2.531 14.837 325.303 1.00 25.04 12 THR D N 1
ATOM 5776 C CA . THR D 1 13 ? -2.906 14.124 324.062 1.00 25.97 12 THR D CA 1
ATOM 5777 C C . THR D 1 13 ? -2.161 12.799 324.064 1.00 26.42 12 THR D C 1
ATOM 5778 O O . THR D 1 13 ? -1.082 12.716 324.647 1.00 24.34 12 THR D O 1
ATOM 5782 N N . GLY D 1 14 ? -2.730 11.771 323.427 1.00 29.56 13 GLY D N 1
ATOM 5783 C CA . GLY D 1 14 ? -2.168 10.398 323.481 1.00 28.45 13 GLY D CA 1
ATOM 5784 C C . GLY D 1 14 ? -2.265 9.788 324.876 1.00 27.46 13 GLY D C 1
ATOM 5785 O O . GLY D 1 14 ? -1.471 8.920 325.225 1.00 29.21 13 GLY D O 1
ATOM 5786 N N . GLY D 1 15 ? -3.216 10.241 325.686 1.00 29.49 14 GLY D N 1
ATOM 5787 C CA . GLY D 1 15 ? -3.328 9.872 327.105 1.00 30.28 14 GLY D CA 1
ATOM 5788 C C . GLY D 1 15 ? -3.760 8.428 327.347 1.00 31.71 14 GLY D C 1
ATOM 5789 O O . GLY D 1 15 ? -3.631 7.977 328.481 1.00 34.75 14 GLY D O 1
ATOM 5790 N N . ALA D 1 16 ? -4.269 7.717 326.335 1.00 34.11 15 ALA D N 1
ATOM 5791 C CA . ALA D 1 16 ? -4.837 6.352 326.538 1.00 31.11 15 ALA D CA 1
ATOM 5792 C C . ALA D 1 16 ? -3.741 5.346 326.870 1.00 31.41 15 ALA D C 1
ATOM 5793 O O . ALA D 1 16 ? -4.010 4.391 327.604 1.00 34.79 15 ALA D O 1
ATOM 5795 N N . MET D 1 17 ? -2.530 5.503 326.338 1.00 31.25 16 MET D N 1
ATOM 5796 C CA . MET D 1 17 ? -1.439 4.531 326.575 1.00 31.51 16 MET D CA 1
ATOM 5797 C C . MET D 1 17 ? -0.081 5.199 326.299 1.00 30.32 16 MET D C 1
ATOM 5798 O O . MET D 1 17 ? -0.066 6.360 325.909 1.00 27.99 16 MET D O 1
ATOM 5803 N N . GLY D 1 18 ? 0.991 4.459 326.515 1.00 30.23 17 GLY D N 1
ATOM 5804 C CA . GLY D 1 18 ? 2.347 4.919 326.171 1.00 28.78 17 GLY D CA 1
ATOM 5805 C C . GLY D 1 18 ? 2.717 6.154 326.981 1.00 31.15 17 GLY D C 1
ATOM 5806 O O . GLY D 1 18 ? 2.229 6.325 328.129 1.00 27.00 17 GLY D O 1
ATOM 5807 N N . MET D 1 19 ? 3.576 6.994 326.422 1.00 28.29 18 MET D N 1
ATOM 5808 C CA . MET D 1 19 ? 4.160 8.118 327.216 1.00 28.13 18 MET D CA 1
ATOM 5809 C C . MET D 1 19 ? 3.083 9.118 327.624 1.00 25.35 18 MET D C 1
ATOM 5810 O O . MET D 1 19 ? 3.201 9.682 328.719 1.00 27.67 18 MET D O 1
ATOM 5815 N N . GLY D 1 20 ? 2.056 9.330 326.799 1.00 24.93 19 GLY D N 1
ATOM 5816 C CA . GLY D 1 20 ? 0.958 10.225 327.160 1.00 27.62 19 GLY D CA 1
ATOM 5817 C C . GLY D 1 20 ? 0.290 9.747 328.436 1.00 28.46 19 GLY D C 1
ATOM 5818 O O . GLY D 1 20 ? 0.036 10.544 329.356 1.00 25.59 19 GLY D O 1
ATOM 5819 N N . ASN D 1 21 ? 0.045 8.447 328.525 1.00 25.70 20 ASN D N 1
ATOM 5820 C CA . ASN D 1 21 ? -0.570 7.861 329.737 1.00 27.02 20 ASN D CA 1
ATOM 5821 C C . ASN D 1 21 ? 0.349 8.087 330.944 1.00 25.85 20 ASN D C 1
ATOM 5822 O O . ASN D 1 21 ? -0.152 8.502 332.021 1.00 28.55 20 ASN D O 1
ATOM 5827 N N . GLY D 1 22 ? 1.658 7.888 330.787 1.00 27.39 21 GLY D N 1
ATOM 5828 C CA . GLY D 1 22 ? 2.648 8.143 331.856 1.00 27.92 21 GLY D CA 1
ATOM 5829 C C . GLY D 1 22 ? 2.589 9.604 332.308 1.00 28.80 21 GLY D C 1
ATOM 5830 O O . GLY D 1 22 ? 2.576 9.863 333.540 1.00 27.32 21 GLY D O 1
ATOM 5831 N N . CYS D 1 23 ? 2.534 10.538 331.352 1.00 26.70 22 CYS D N 1
ATOM 5832 C CA . CYS D 1 23 ? 2.507 11.985 331.676 1.00 26.12 22 CYS D CA 1
ATOM 5833 C C . CYS D 1 23 ? 1.211 12.314 332.452 1.00 27.87 22 CYS D C 1
ATOM 5834 O O . CYS D 1 23 ? 1.253 13.092 333.447 1.00 26.77 22 CYS D O 1
ATOM 5837 N N . ALA D 1 24 ? 0.076 11.815 331.977 1.00 25.98 23 ALA D N 1
ATOM 5838 C CA . ALA D 1 24 ? -1.228 12.090 332.633 1.00 26.92 23 ALA D CA 1
ATOM 5839 C C . ALA D 1 24 ? -1.190 11.555 334.057 1.00 27.61 23 ALA D C 1
ATOM 5840 O O . ALA D 1 24 ? -1.632 12.277 334.977 1.00 30.50 23 ALA D O 1
ATOM 5842 N N . ARG D 1 25 ? -0.667 10.342 334.255 1.00 29.90 24 ARG D N 1
ATOM 5843 C CA . ARG D 1 25 ? -0.596 9.703 335.591 1.00 32.38 24 ARG D CA 1
ATOM 5844 C C . ARG D 1 25 ? 0.267 10.558 336.513 1.00 32.54 24 ARG D C 1
ATOM 5845 O O . ARG D 1 25 ? -0.177 10.837 337.628 1.00 26.85 24 ARG D O 1
ATOM 5853 N N . LYS D 1 26 ? 1.452 11.002 336.069 1.00 29.10 25 LYS D N 1
ATOM 5854 C CA . LYS D 1 26 ? 2.356 11.766 336.966 1.00 28.13 25 LYS D CA 1
ATOM 5855 C C . LYS D 1 26 ? 1.710 13.105 337.321 1.00 25.41 25 LYS D C 1
ATOM 5856 O O . LYS D 1 26 ? 1.819 13.500 338.512 1.00 29.21 25 LYS D O 1
ATOM 5862 N N . LEU D 1 27 ? 1.095 13.788 336.365 1.00 24.88 26 LEU D N 1
ATOM 5863 C CA . LEU D 1 27 ? 0.444 15.092 336.635 1.00 23.74 26 LEU D CA 1
ATOM 5864 C C . LEU D 1 27 ? -0.691 14.882 337.654 1.00 30.38 26 LEU D C 1
ATOM 5865 O O . LEU D 1 27 ? -0.813 15.687 338.610 1.00 27.91 26 LEU D O 1
ATOM 5870 N N . ALA D 1 28 ? -1.473 13.813 337.480 1.00 29.40 27 ALA D N 1
ATOM 5871 C CA . ALA D 1 28 ? -2.635 13.496 338.356 1.00 29.74 27 ALA D CA 1
ATOM 5872 C C . ALA D 1 28 ? -2.131 13.116 339.759 1.00 33.13 27 ALA D C 1
ATOM 5873 O O . ALA D 1 28 ? -2.722 13.596 340.736 1.00 34.46 27 ALA D O 1
ATOM 5875 N N . GLU D 1 29 ? -1.044 12.359 339.858 1.00 29.86 28 GLU D N 1
ATOM 5876 C CA . GLU D 1 29 ? -0.446 11.985 341.152 1.00 31.81 28 GLU D CA 1
ATOM 5877 C C . GLU D 1 29 ? 0.015 13.234 341.896 1.00 35.12 28 GLU D C 1
ATOM 5878 O O . GLU D 1 29 ? -0.035 13.232 343.124 1.00 32.35 28 GLU D O 1
ATOM 5884 N N . ALA D 1 30 ? 0.437 14.270 341.188 1.00 30.84 29 ALA D N 1
ATOM 5885 C CA . ALA D 1 30 ? 0.881 15.553 341.768 1.00 31.04 29 ALA D CA 1
ATOM 5886 C C . ALA D 1 30 ? -0.311 16.454 342.118 1.00 28.87 29 ALA D C 1
ATOM 5887 O O . ALA D 1 30 ? -0.071 17.555 342.633 1.00 31.41 29 ALA D O 1
ATOM 5889 N N . GLY D 1 31 ? -1.542 16.023 341.821 1.00 29.88 30 GLY D N 1
ATOM 5890 C CA . GLY D 1 31 ? -2.792 16.685 342.261 1.00 29.82 30 GLY D CA 1
ATOM 5891 C C . GLY D 1 31 ? -3.501 17.442 341.152 1.00 30.88 30 GLY D C 1
ATOM 5892 O O . GLY D 1 31 ? -4.529 18.129 341.435 1.00 29.50 30 GLY D O 1
ATOM 5893 N N . ALA D 1 32 ? -2.993 17.402 339.913 1.00 29.16 31 ALA D N 1
ATOM 5894 C CA . ALA D 1 32 ? -3.639 18.087 338.784 1.00 27.64 31 ALA D CA 1
ATOM 5895 C C . ALA D 1 32 ? -4.997 17.437 338.468 1.00 26.10 31 ALA D C 1
ATOM 5896 O O . ALA D 1 32 ? -5.152 16.208 338.666 1.00 29.06 31 ALA D O 1
ATOM 5898 N N . LYS D 1 33 ? -5.907 18.237 337.940 1.00 26.13 32 LYS D N 1
ATOM 5899 C CA . LYS D 1 33 ? -7.110 17.751 337.246 1.00 27.63 32 LYS D CA 1
ATOM 5900 C C . LYS D 1 33 ? -6.700 17.455 335.801 1.00 29.22 32 LYS D C 1
ATOM 5901 O O . LYS D 1 33 ? -6.335 18.422 335.088 1.00 28.71 32 LYS D O 1
ATOM 5907 N N . VAL D 1 34 ? -6.709 16.191 335.397 1.00 27.80 33 VAL D N 1
ATOM 5908 C CA . VAL D 1 34 ? -6.094 15.804 334.093 1.00 27.66 33 VAL D CA 1
ATOM 5909 C C . VAL D 1 34 ? -7.182 15.321 333.142 1.00 30.88 33 VAL D C 1
ATOM 5910 O O . VAL D 1 34 ? -8.072 14.575 333.566 1.00 30.19 33 VAL D O 1
ATOM 5914 N N . TYR D 1 35 ? -7.109 15.765 331.891 1.00 27.10 34 TYR D N 1
ATOM 5915 C CA . TYR D 1 35 ? -7.959 15.278 330.789 1.00 28.10 34 TYR D CA 1
ATOM 5916 C C . TYR D 1 35 ? -7.074 14.491 329.823 1.00 32.79 34 TYR D C 1
ATOM 5917 O O . TYR D 1 35 ? -6.108 15.062 329.268 1.00 26.00 34 TYR D O 1
ATOM 5926 N N . LEU D 1 36 ? -7.406 13.218 329.648 1.00 29.33 35 LEU D N 1
ATOM 5927 C CA . LEU D 1 36 ? -6.782 12.329 328.639 1.00 30.91 35 LEU D CA 1
ATOM 5928 C C . LEU D 1 36 ? -7.510 12.578 327.319 1.00 31.73 35 LEU D C 1
ATOM 5929 O O . LEU D 1 36 ? -8.748 12.287 327.224 1.00 29.09 35 LEU D O 1
ATOM 5934 N N . ILE D 1 37 ? -6.800 13.087 326.317 1.00 24.38 36 ILE D N 1
ATOM 5935 C CA . ILE D 1 37 ? -7.299 13.311 324.945 1.00 25.28 36 ILE D CA 1
ATOM 5936 C C . ILE D 1 37 ? -6.734 12.180 324.086 1.00 28.74 36 ILE D C 1
ATOM 5937 O O . ILE D 1 37 ? -5.522 11.969 324.072 1.00 28.61 36 ILE D O 1
ATOM 5942 N N . ASP D 1 38 ? -7.604 11.462 323.376 1.00 27.76 37 ASP D N 1
ATOM 5943 C CA . ASP D 1 38 ? -7.132 10.345 322.527 1.00 28.88 37 ASP D CA 1
ATOM 5944 C C . ASP D 1 38 ? -8.217 10.012 321.518 1.00 32.40 37 ASP D C 1
ATOM 5945 O O . ASP D 1 38 ? -9.426 10.135 321.860 1.00 34.18 37 ASP D O 1
ATOM 5950 N N . ARG D 1 39 ? -7.796 9.580 320.332 1.00 32.23 38 ARG D N 1
ATOM 5951 C CA . ARG D 1 39 ? -8.720 9.046 319.299 1.00 35.07 38 ARG D CA 1
ATOM 5952 C C . ARG D 1 39 ? -9.173 7.636 319.706 1.00 34.66 38 ARG D C 1
ATOM 5953 O O . ARG D 1 39 ? -10.169 7.183 319.206 1.00 43.69 38 ARG D O 1
ATOM 5957 N N . SER D 1 40 ? -8.446 6.942 320.555 1.00 34.78 39 SER D N 1
ATOM 5958 C CA . SER D 1 40 ? -8.716 5.528 320.906 1.00 39.49 39 SER D CA 1
ATOM 5959 C C . SER D 1 40 ? -9.983 5.442 321.776 1.00 48.16 39 SER D C 1
ATOM 5960 O O . SER D 1 40 ? -10.125 6.215 322.722 1.00 35.43 39 SER D O 1
ATOM 5963 N N . ASN D 1 41 ? -10.826 4.445 321.548 1.00 49.19 40 ASN D N 1
ATOM 5964 C CA . ASN D 1 41 ? -12.014 4.227 322.436 1.00 50.17 40 ASN D CA 1
ATOM 5965 C C . ASN D 1 41 ? -11.554 3.691 323.798 1.00 46.61 40 ASN D C 1
ATOM 5966 O O . ASN D 1 41 ? -12.376 3.751 324.744 1.00 51.78 40 ASN D O 1
ATOM 5971 N N . LEU D 1 42 ? -10.282 3.295 323.943 1.00 40.76 41 LEU D N 1
ATOM 5972 C CA . LEU D 1 42 ? -9.692 2.812 325.219 1.00 39.94 41 LEU D CA 1
ATOM 5973 C C . LEU D 1 42 ? -9.440 3.964 326.203 1.00 32.84 41 LEU D C 1
ATOM 5974 O O . LEU D 1 42 ? -9.079 3.715 327.392 1.00 32.95 41 LEU D O 1
ATOM 5979 N N . VAL D 1 43 ? -9.607 5.199 325.759 1.00 34.73 42 VAL D N 1
ATOM 5980 C CA . VAL D 1 43 ? -9.272 6.358 326.622 1.00 34.09 42 VAL D CA 1
ATOM 5981 C C . VAL D 1 43 ? -10.228 6.420 327.825 1.00 39.81 42 VAL D C 1
ATOM 5982 O O . VAL D 1 43 ? -9.762 6.792 328.908 1.00 33.54 42 VAL D O 1
ATOM 5986 N N . ALA D 1 44 ? -11.505 6.056 327.678 1.00 38.93 43 ALA D N 1
ATOM 5987 C CA . ALA D 1 44 ? -12.466 6.104 328.815 1.00 39.76 43 ALA D CA 1
ATOM 5988 C C . ALA D 1 44 ? -11.965 5.173 329.933 1.00 37.82 43 ALA D C 1
ATOM 5989 O O . ALA D 1 44 ? -11.904 5.613 331.093 1.00 36.15 43 ALA D O 1
ATOM 5991 N N . ALA D 1 45 ? -11.563 3.951 329.604 1.00 36.71 44 ALA D N 1
ATOM 5992 C CA . ALA D 1 45 ? -11.051 2.964 330.573 1.00 40.60 44 ALA D CA 1
ATOM 5993 C C . ALA D 1 45 ? -9.757 3.465 331.215 1.00 41.29 44 ALA D C 1
ATOM 5994 O O . ALA D 1 45 ? -9.509 3.198 332.420 1.00 40.79 44 ALA D O 1
ATOM 5996 N N . ALA D 1 46 ? -8.906 4.128 330.438 1.00 37.89 45 ALA D N 1
ATOM 5997 C CA . ALA D 1 46 ? -7.632 4.666 330.963 1.00 37.42 45 ALA D CA 1
ATOM 5998 C C . ALA D 1 46 ? -7.953 5.691 332.075 1.00 30.93 45 ALA D C 1
ATOM 5999 O O . ALA D 1 46 ? -7.298 5.653 333.125 1.00 34.06 45 ALA D O 1
ATOM 6001 N N . ALA D 1 47 ? -8.894 6.597 331.843 1.00 32.59 46 ALA D N 1
ATOM 6002 C CA . ALA D 1 47 ? -9.267 7.636 332.829 1.00 34.52 46 ALA D CA 1
ATOM 6003 C C . ALA D 1 47 ? -9.932 6.969 334.035 1.00 37.59 46 ALA D C 1
ATOM 6004 O O . ALA D 1 47 ? -9.619 7.339 335.165 1.00 34.88 46 ALA D O 1
ATOM 6006 N N . GLN D 1 48 ? -10.797 5.983 333.790 1.00 40.95 47 GLN D N 1
ATOM 6007 C CA . GLN D 1 48 ? -11.476 5.192 334.861 1.00 44.08 47 GLN D CA 1
ATOM 6008 C C . GLN D 1 48 ? -10.421 4.564 335.774 1.00 42.17 47 GLN D C 1
ATOM 6009 O O . GLN D 1 48 ? -10.577 4.694 337.004 1.00 41.24 47 GLN D O 1
ATOM 6015 N N . ASP D 1 49 ? -9.385 3.931 335.216 1.00 40.14 48 ASP D N 1
ATOM 6016 C CA . ASP D 1 49 ? -8.311 3.264 336.007 1.00 44.17 48 ASP D CA 1
ATOM 6017 C C . ASP D 1 49 ? -7.622 4.277 336.920 1.00 39.79 48 ASP D C 1
ATOM 6018 O O . ASP D 1 49 ? -7.322 3.945 338.069 1.00 41.93 48 ASP D O 1
ATOM 6023 N N . MET D 1 50 ? -7.409 5.506 336.447 1.00 39.46 49 MET D N 1
ATOM 6024 C CA . MET D 1 50 ? -6.782 6.554 337.286 1.00 35.85 49 MET D CA 1
ATOM 6025 C C . MET D 1 50 ? -7.743 6.977 338.409 1.00 36.92 49 MET D C 1
ATOM 6026 O O . MET D 1 50 ? -7.274 7.144 339.548 1.00 39.86 49 MET D O 1
ATOM 6031 N N . ARG D 1 51 ? -9.029 7.161 338.113 1.00 37.40 50 ARG D N 1
ATOM 6032 C CA . ARG D 1 51 ? -10.036 7.545 339.133 1.00 42.59 50 ARG D CA 1
ATOM 6033 C C . ARG D 1 51 ? -10.099 6.452 340.208 1.00 43.06 50 ARG D C 1
ATOM 6034 O O . ARG D 1 51 ? -10.188 6.808 341.380 1.00 45.91 50 ARG D O 1
ATOM 6042 N N . GLU D 1 52 ? -9.955 5.185 339.839 1.00 43.10 51 GLU D N 1
ATOM 6043 C CA . GLU D 1 52 ? -9.960 4.048 340.798 1.00 47.45 51 GLU D CA 1
ATOM 6044 C C . GLU D 1 52 ? -8.733 4.108 341.702 1.00 50.15 51 GLU D C 1
ATOM 6045 O O . GLU D 1 52 ? -8.829 3.587 342.817 1.00 50.58 51 GLU D O 1
ATOM 6051 N N . ALA D 1 53 ? -7.632 4.735 341.285 1.00 47.88 52 ALA D N 1
ATOM 6052 C CA . ALA D 1 53 ? -6.434 4.915 342.142 1.00 45.43 52 ALA D CA 1
ATOM 6053 C C . ALA D 1 53 ? -6.520 6.234 342.916 1.00 41.09 52 ALA D C 1
ATOM 6054 O O . ALA D 1 53 ? -5.535 6.604 343.511 1.00 48.68 52 ALA D O 1
ATOM 6056 N N . GLY D 1 54 ? -7.671 6.906 342.904 1.00 40.45 53 GLY D N 1
ATOM 6057 C CA . GLY D 1 54 ? -7.942 8.129 343.682 1.00 40.02 53 GLY D CA 1
ATOM 6058 C C . GLY D 1 54 ? -7.522 9.412 342.959 1.00 44.44 53 GLY D C 1
ATOM 6059 O O . GLY D 1 54 ? -7.531 10.457 343.622 1.00 46.90 53 GLY D O 1
ATOM 6060 N N . LEU D 1 55 ? -7.246 9.364 341.652 1.00 39.50 54 LEU D N 1
ATOM 6061 C CA . LEU D 1 55 ? -6.746 10.535 340.876 1.00 40.49 54 LEU D CA 1
ATOM 6062 C C . LEU D 1 55 ? -7.897 11.264 340.175 1.00 38.39 54 LEU D C 1
ATOM 6063 O O . LEU D 1 55 ? -8.864 10.606 339.783 1.00 41.25 54 LEU D O 1
ATOM 6068 N N . ASN D 1 56 ? -7.750 12.576 339.980 1.00 32.49 55 ASN D N 1
ATOM 6069 C CA . ASN D 1 56 ? -8.756 13.421 339.312 1.00 31.44 55 ASN D CA 1
ATOM 6070 C C . ASN D 1 56 ? -8.511 13.366 337.789 1.00 36.51 55 ASN D C 1
ATOM 6071 O O . ASN D 1 56 ? -7.906 14.316 337.226 1.00 34.60 55 ASN D O 1
ATOM 6076 N N . ALA D 1 57 ? -9.000 12.301 337.139 1.00 33.82 56 ALA D N 1
ATOM 6077 C CA . ALA D 1 57 ? -8.786 12.008 335.704 1.00 32.74 56 ALA D CA 1
ATOM 6078 C C . ALA D 1 57 ? -10.120 11.998 334.960 1.00 36.05 56 ALA D C 1
ATOM 6079 O O . ALA D 1 57 ? -11.115 11.522 335.528 1.00 38.43 56 ALA D O 1
ATOM 6081 N N . ASN D 1 58 ? -10.117 12.536 333.745 1.00 31.82 57 ASN D N 1
ATOM 6082 C CA . ASN D 1 58 ? -11.256 12.745 332.832 1.00 29.50 57 ASN D CA 1
ATOM 6083 C C . ASN D 1 58 ? -10.778 12.370 331.420 1.00 36.59 57 ASN D C 1
ATOM 6084 O O . ASN D 1 58 ? -9.546 12.306 331.219 1.00 29.97 57 ASN D O 1
ATOM 6089 N N . HIS D 1 59 ? -11.683 12.096 330.480 1.00 35.41 58 HIS D N 1
ATOM 6090 C CA . HIS D 1 59 ? -11.292 11.792 329.080 1.00 35.63 58 HIS D CA 1
ATOM 6091 C C . HIS D 1 59 ? -12.137 12.601 328.109 1.00 40.41 58 HIS D C 1
ATOM 6092 O O . HIS D 1 59 ? -13.265 13.014 328.464 1.00 33.01 58 HIS D O 1
ATOM 6099 N N . VAL D 1 60 ? -11.566 12.857 326.932 1.00 34.54 59 VAL D N 1
ATOM 6100 C CA . VAL D 1 60 ? -12.327 13.259 325.726 1.00 34.06 59 VAL D CA 1
ATOM 6101 C C . VAL D 1 60 ? -11.810 12.375 324.599 1.00 37.37 59 VAL D C 1
ATOM 6102 O O . VAL D 1 60 ? -10.585 12.363 324.339 1.00 32.35 59 VAL D O 1
ATOM 6106 N N . GLN D 1 61 ? -12.691 11.617 323.975 1.00 36.45 60 GLN D N 1
ATOM 6107 C CA . GLN D 1 61 ? -12.323 10.876 322.751 1.00 36.44 60 GLN D CA 1
ATOM 6108 C C . GLN D 1 61 ? -12.473 11.867 321.604 1.00 34.74 60 GLN D C 1
ATOM 6109 O O . GLN D 1 61 ? -13.589 12.258 321.283 1.00 32.91 60 GLN D O 1
ATOM 6115 N N . VAL D 1 62 ? -11.355 12.292 321.014 1.00 31.40 61 VAL D N 1
ATOM 6116 C CA . VAL D 1 62 ? -11.375 13.287 319.916 1.00 31.45 61 VAL D CA 1
ATOM 6117 C C . VAL D 1 62 ? -10.099 13.096 319.078 1.00 34.64 61 VAL D C 1
ATOM 6118 O O . VAL D 1 62 ? -9.094 12.578 319.640 1.00 28.99 61 VAL D O 1
ATOM 6122 N N . ASP D 1 63 ? -10.187 13.446 317.808 1.00 35.68 62 ASP D N 1
ATOM 6123 C CA . ASP D 1 63 ? -9.071 13.338 316.844 1.00 37.20 62 ASP D CA 1
ATOM 6124 C C . ASP D 1 63 ? -8.368 14.691 316.771 1.00 27.54 62 ASP D C 1
ATOM 6125 O O . ASP D 1 63 ? -8.970 15.665 316.324 1.00 28.73 62 ASP D O 1
ATOM 6130 N N . ILE D 1 64 ? -7.098 14.752 317.167 1.00 29.76 63 ILE D N 1
ATOM 6131 C CA . ILE D 1 64 ? -6.343 16.040 317.213 1.00 28.59 63 ILE D CA 1
ATOM 6132 C C . ILE D 1 64 ? -6.139 16.595 315.806 1.00 27.48 63 ILE D C 1
ATOM 6133 O O . ILE D 1 64 ? -5.796 17.764 315.714 1.00 27.44 63 ILE D O 1
ATOM 6138 N N . THR D 1 65 ? -6.312 15.786 314.733 1.00 26.24 64 THR D N 1
ATOM 6139 C CA . THR D 1 65 ? -6.134 16.289 313.350 1.00 27.82 64 THR D CA 1
ATOM 6140 C C . THR D 1 65 ? -7.399 17.017 312.871 1.00 28.17 64 THR D C 1
ATOM 6141 O O . THR D 1 65 ? -7.335 17.624 311.809 1.00 33.03 64 THR D O 1
ATOM 6145 N N . ASP D 1 66 ? -8.482 16.979 313.655 1.00 30.67 65 ASP D N 1
ATOM 6146 C CA . ASP D 1 66 ? -9.727 17.734 313.339 1.00 33.41 65 ASP D CA 1
ATOM 6147 C C . ASP D 1 66 ? -9.719 19.020 314.160 1.00 28.16 65 ASP D C 1
ATOM 6148 O O . ASP D 1 66 ? -10.125 18.965 315.348 1.00 33.52 65 ASP D O 1
ATOM 6153 N N . GLN D 1 67 ? -9.287 20.122 313.563 1.00 28.90 66 GLN D N 1
ATOM 6154 C CA . GLN D 1 67 ? -9.028 21.365 314.324 1.00 32.20 66 GLN D CA 1
ATOM 6155 C C . GLN D 1 67 ? -10.325 21.844 315.010 1.00 36.63 66 GLN D C 1
ATOM 6156 O O . GLN D 1 67 ? -10.264 22.264 316.183 1.00 28.56 66 GLN D O 1
ATOM 6162 N N . GLU D 1 68 ? -11.308 21.643 314.351 1.00 35.36 67 GLU D N 1
ATOM 6163 C CA . GLU D 1 68 ? -12.580 22.257 314.823 1.00 33.86 67 GLU D CA 1
ATOM 6164 C C . GLU D 1 68 ? -13.226 21.404 315.922 1.00 31.15 67 GLU D C 1
ATOM 6165 O O . GLU D 1 68 ? -13.555 21.962 316.987 1.00 30.77 67 GLU D O 1
ATOM 6171 N N . SER D 1 69 ? -13.173 20.190 315.954 1.00 30.03 68 SER D N 1
ATOM 6172 C CA . SER D 1 69 ? -13.605 19.294 317.051 1.00 31.78 68 SER D CA 1
ATOM 6173 C C . SER D 1 69 ? -12.644 19.437 318.235 1.00 35.65 68 SER D C 1
ATOM 6174 O O . SER D 1 69 ? -13.089 19.386 319.391 1.00 30.27 68 SER D O 1
ATOM 6177 N N . LEU D 1 70 ? -11.340 19.543 317.957 1.00 32.38 69 LEU D N 1
ATOM 6178 C CA . LEU D 1 70 ? -10.369 19.645 319.078 1.00 30.05 69 LEU D CA 1
ATOM 6179 C C . LEU D 1 70 ? -10.576 20.987 319.790 1.00 25.58 69 LEU D C 1
ATOM 6180 O O . LEU D 1 70 ? -10.554 20.996 321.036 1.00 27.32 69 LEU D O 1
ATOM 6185 N N . THR D 1 71 ? -10.762 22.063 319.052 1.00 28.29 70 THR D N 1
ATOM 6186 C CA . THR D 1 71 ? -11.006 23.404 319.621 1.00 30.31 70 THR D CA 1
ATOM 6187 C C . THR D 1 71 ? -12.283 23.364 320.481 1.00 33.05 70 THR D C 1
ATOM 6188 O O . THR D 1 71 ? -12.249 23.858 321.615 1.00 29.92 70 THR D O 1
ATOM 6192 N N . SER D 1 72 ? -13.349 22.742 319.985 1.00 30.16 71 SER D N 1
ATOM 6193 C CA A SER D 1 72 ? -14.612 22.591 320.762 0.50 31.13 71 SER D CA 1
ATOM 6194 C CA B SER D 1 72 ? -14.611 22.593 320.766 0.50 31.70 71 SER D CA 1
ATOM 6195 C C . SER D 1 72 ? -14.314 21.818 322.063 1.00 30.85 71 SER D C 1
ATOM 6196 O O . SER D 1 72 ? -14.735 22.252 323.153 1.00 31.45 71 SER D O 1
ATOM 6201 N N . ALA D 1 73 ? -13.572 20.717 321.993 1.00 26.68 72 ALA D N 1
ATOM 6202 C CA . ALA D 1 73 ? -13.207 19.919 323.174 1.00 27.21 72 ALA D CA 1
ATOM 6203 C C . ALA D 1 73 ? -12.420 20.772 324.196 1.00 31.79 72 ALA D C 1
ATOM 6204 O O . ALA D 1 73 ? -12.738 20.720 325.415 1.00 30.03 72 ALA D O 1
ATOM 6206 N N . TYR D 1 74 ? -11.399 21.510 323.757 1.00 28.98 73 TYR D N 1
ATOM 6207 C CA . TYR D 1 74 ? -10.558 22.275 324.708 1.00 29.07 73 TYR D CA 1
ATOM 6208 C C . TYR D 1 74 ? -11.367 23.445 325.292 1.00 27.74 73 TYR D C 1
ATOM 6209 O O . TYR D 1 74 ? -11.197 23.731 326.482 1.00 27.82 73 TYR D O 1
ATOM 6218 N N . ASP D 1 75 ? -12.188 24.108 324.492 1.00 27.73 74 ASP D N 1
ATOM 6219 C CA . ASP D 1 75 ? -13.082 25.189 324.971 1.00 31.73 74 ASP D CA 1
ATOM 6220 C C . ASP D 1 75 ? -13.994 24.628 326.081 1.00 33.83 74 ASP D C 1
ATOM 6221 O O . ASP D 1 75 ? -14.168 25.308 327.120 1.00 32.88 74 ASP D O 1
ATOM 6226 N N . GLY D 1 76 ? -14.551 23.430 325.892 1.00 32.53 75 GLY D N 1
ATOM 6227 C CA . GLY D 1 76 ? -15.393 22.741 326.893 1.00 33.66 75 GLY D CA 1
ATOM 6228 C C . GLY D 1 76 ? -14.632 22.433 328.170 1.00 34.15 75 GLY D C 1
ATOM 6229 O O . GLY D 1 76 ? -15.161 22.6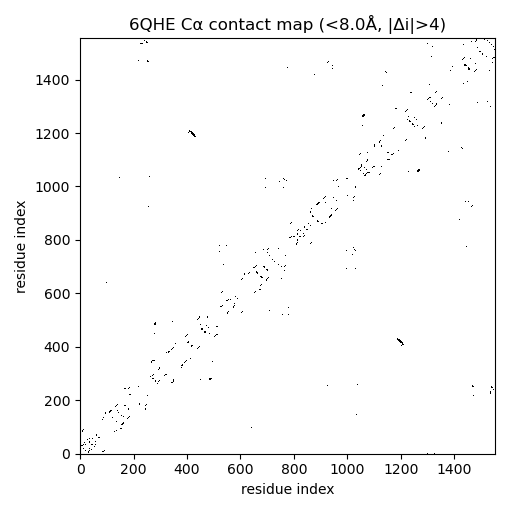82 329.283 1.00 28.91 75 GLY D O 1
ATOM 6230 N N . ILE D 1 77 ? -13.404 21.924 328.052 1.00 31.05 76 ILE D N 1
ATOM 6231 C CA . ILE D 1 77 ? -12.542 21.626 329.229 1.00 28.12 76 ILE D CA 1
ATOM 6232 C C . ILE D 1 77 ? -12.285 22.921 330.008 1.00 27.12 76 ILE D C 1
ATOM 6233 O O . ILE D 1 77 ? -12.404 22.912 331.246 1.00 32.56 76 ILE D O 1
ATOM 6238 N N . ALA D 1 78 ? -11.908 23.999 329.335 1.00 27.32 77 ALA D N 1
ATOM 6239 C CA . ALA D 1 78 ? -11.569 25.261 330.003 1.00 29.01 77 ALA D CA 1
ATOM 6240 C C . ALA D 1 78 ? -12.823 25.862 330.667 1.00 33.98 77 ALA D C 1
ATOM 6241 O O . ALA D 1 78 ? -12.705 26.398 331.795 1.00 32.32 77 ALA D O 1
ATOM 6243 N N . ALA D 1 79 ? -13.976 25.791 329.997 1.00 31.61 78 ALA D N 1
ATOM 6244 C CA . ALA D 1 79 ? -15.262 26.331 330.507 1.00 34.00 78 ALA D CA 1
ATOM 6245 C C . ALA D 1 79 ? -15.645 25.583 331.785 1.00 37.96 78 ALA D C 1
ATOM 6246 O O . ALA D 1 79 ? -15.970 26.231 332.767 1.00 39.21 78 ALA D O 1
ATOM 6248 N N . GLU D 1 80 ? -15.566 24.252 331.789 1.00 35.99 79 GLU D N 1
ATOM 6249 C CA . GLU D 1 80 ? -16.026 23.443 332.942 1.00 38.75 79 GLU D CA 1
ATOM 6250 C C . GLU D 1 80 ? -14.983 23.460 334.070 1.00 39.89 79 GLU D C 1
ATOM 6251 O O . GLU D 1 80 ? -15.362 23.165 335.189 1.00 37.94 79 GLU D O 1
ATOM 6257 N N . SER D 1 81 ? -13.717 23.783 333.814 1.00 30.50 80 SER D N 1
ATOM 6258 C CA . SER D 1 81 ? -12.639 23.773 334.834 1.00 29.76 80 SER D CA 1
ATOM 6259 C C . SER D 1 81 ? -12.305 25.180 335.313 1.00 27.66 80 SER D C 1
ATOM 6260 O O . SER D 1 81 ? -11.614 25.291 336.359 1.00 30.66 80 SER D O 1
ATOM 6263 N N . GLY D 1 82 ? -12.644 26.193 334.518 1.00 26.46 81 GLY D N 1
ATOM 6264 C CA . GLY D 1 82 ? -12.346 27.607 334.782 1.00 28.22 81 GLY D CA 1
ATOM 6265 C C . GLY D 1 82 ? -10.923 28.021 334.448 1.00 32.60 81 GLY D C 1
ATOM 6266 O O . GLY D 1 82 ? -10.577 29.186 334.626 1.00 28.77 81 GLY D O 1
ATOM 6267 N N . ARG D 1 83 ? -10.092 27.098 333.971 1.00 29.20 82 ARG D N 1
ATOM 6268 C CA . ARG D 1 83 ? -8.661 27.412 333.686 1.00 28.14 82 ARG D CA 1
ATOM 6269 C C . ARG D 1 83 ? -8.061 26.276 332.840 1.00 27.50 82 ARG D C 1
ATOM 6270 O O . ARG D 1 83 ? -8.672 25.190 332.753 1.00 25.30 82 ARG D O 1
ATOM 6278 N N . LEU D 1 84 ? -6.909 26.532 332.234 1.00 26.57 83 LEU D N 1
ATOM 6279 C CA . LEU D 1 84 ? -6.092 25.467 331.572 1.00 28.06 83 LEU D CA 1
ATOM 6280 C C . LEU D 1 84 ? -4.631 25.861 331.764 1.00 25.70 83 LEU D C 1
ATOM 6281 O O . LEU D 1 84 ? -4.254 26.958 331.301 1.00 28.16 83 LEU D O 1
ATOM 6286 N N . ASP D 1 85 ? -3.878 25.036 332.456 1.00 26.36 84 ASP D N 1
ATOM 6287 C CA . ASP D 1 85 ? -2.510 25.376 332.911 1.00 24.83 84 ASP D CA 1
ATOM 6288 C C . ASP D 1 85 ? -1.453 24.666 332.071 1.00 25.57 84 ASP D C 1
ATOM 6289 O O . ASP D 1 85 ? -0.407 25.269 331.851 1.00 25.86 84 ASP D O 1
ATOM 6294 N N . VAL D 1 86 ? -1.696 23.409 331.716 1.00 24.60 85 VAL D N 1
ATOM 6295 C CA . VAL D 1 86 ? -0.656 22.477 331.214 1.00 23.38 85 VAL D CA 1
ATOM 6296 C C . VAL D 1 86 ? -1.204 21.752 329.994 1.00 23.76 85 VAL D C 1
ATOM 6297 O O . VAL D 1 86 ? -2.364 21.281 330.025 1.00 21.24 85 VAL D O 1
ATOM 6301 N N . LEU D 1 87 ? -0.410 21.695 328.941 1.00 22.33 86 LEU D N 1
ATOM 6302 C CA . LEU D 1 87 ? -0.692 20.873 327.741 1.00 21.98 86 LEU D CA 1
ATOM 6303 C C . LEU D 1 87 ? 0.521 19.994 327.472 1.00 22.66 86 LEU D C 1
ATOM 6304 O O . LEU D 1 87 ? 1.630 20.543 327.321 1.00 24.09 86 LEU D O 1
ATOM 6309 N N . VAL D 1 88 ? 0.307 18.694 327.371 1.00 22.24 87 VAL D N 1
ATOM 6310 C CA . VAL D 1 88 ? 1.328 17.726 326.948 1.00 22.68 87 VAL D CA 1
ATOM 6311 C C . VAL D 1 88 ? 0.875 17.106 325.625 1.00 22.63 87 VAL D C 1
ATOM 6312 O O . VAL D 1 88 ? -0.191 16.456 325.573 1.00 24.14 87 VAL D O 1
ATOM 6316 N N . ASN D 1 89 ? 1.671 17.304 324.577 1.00 22.36 88 ASN D N 1
ATOM 6317 C CA . ASN D 1 89 ? 1.371 16.806 323.214 1.00 23.65 88 ASN D CA 1
ATOM 6318 C C . ASN D 1 89 ? 2.127 15.486 323.010 1.00 25.05 88 ASN D C 1
ATOM 6319 O O . ASN D 1 89 ? 3.209 15.520 322.432 1.00 24.53 88 ASN D O 1
ATOM 6324 N N . ALA D 1 90 ? 1.570 14.387 323.498 1.00 23.31 89 ALA D N 1
ATOM 6325 C CA . ALA D 1 90 ? 2.237 13.070 323.488 1.00 23.54 89 ALA D CA 1
ATOM 6326 C C . ALA D 1 90 ? 1.620 12.171 322.401 1.00 23.55 89 ALA D C 1
ATOM 6327 O O . ALA D 1 90 ? 2.195 11.128 322.118 1.00 27.34 89 ALA D O 1
ATOM 6329 N N . ALA D 1 91 ? 0.542 12.549 321.765 1.00 25.75 90 ALA D N 1
ATOM 6330 C CA . ALA D 1 91 ? -0.035 11.743 320.650 1.00 28.32 90 ALA D CA 1
ATOM 6331 C C . ALA D 1 91 ? 0.994 11.677 319.521 1.00 30.45 90 ALA D C 1
ATOM 6332 O O . ALA D 1 91 ? 1.502 12.743 319.118 1.00 32.92 90 ALA D O 1
ATOM 6334 N N . GLY D 1 92 ? 1.236 10.502 318.956 1.00 26.22 91 GLY D N 1
ATOM 6335 C CA . GLY D 1 92 ? 2.119 10.434 317.790 1.00 26.65 91 GLY D CA 1
ATOM 6336 C C . GLY D 1 92 ? 1.991 9.131 317.048 1.00 31.45 91 GLY D C 1
ATOM 6337 O O . GLY D 1 92 ? 1.457 8.193 317.649 1.00 28.00 91 GLY D O 1
ATOM 6338 N N . VAL D 1 93 ? 2.491 9.103 315.814 1.00 26.77 92 VAL D N 1
ATOM 6339 C CA . VAL D 1 93 ? 2.629 7.820 315.075 1.00 31.35 92 VAL D CA 1
ATOM 6340 C C . VAL D 1 93 ? 4.083 7.671 314.640 1.00 29.13 92 VAL D C 1
ATOM 6341 O O . VAL D 1 93 ? 4.742 8.687 314.304 1.00 27.86 92 VAL D O 1
ATOM 6345 N N . GLY D 1 94 ? 4.547 6.438 314.679 1.00 26.18 93 GLY D N 1
ATOM 6346 C CA . GLY D 1 94 ? 5.963 6.065 314.502 1.00 26.04 93 GLY D CA 1
ATOM 6347 C C . GLY D 1 94 ? 6.126 5.169 313.277 1.00 24.46 93 GLY D C 1
ATOM 6348 O O . GLY D 1 94 ? 6.969 4.305 313.312 1.00 31.17 93 GLY D O 1
ATOM 6349 N N . ASP D 1 95 ? 5.397 5.426 312.202 1.00 25.27 94 ASP D N 1
ATOM 6350 C CA . ASP D 1 95 ? 5.494 4.612 310.964 1.00 28.68 94 ASP D CA 1
ATOM 6351 C C . ASP D 1 95 ? 6.826 4.861 310.288 1.00 28.85 94 ASP D C 1
ATOM 6352 O O . ASP D 1 95 ? 7.168 6.051 310.040 1.00 26.00 94 ASP D O 1
ATOM 6357 N N . SER D 1 96 ? 7.496 3.770 309.907 1.00 25.95 95 SER D N 1
ATOM 6358 C CA . SER D 1 96 ? 8.726 3.765 309.084 1.00 29.69 95 SER D CA 1
ATOM 6359 C C . SER D 1 96 ? 8.396 3.405 307.629 1.00 29.09 95 SER D C 1
ATOM 6360 O O . SER D 1 96 ? 7.473 2.636 307.407 1.00 27.79 95 SER D O 1
ATOM 6363 N N . ARG D 1 97 ? 9.133 3.967 306.676 1.00 26.99 96 ARG D N 1
ATOM 6364 C CA . ARG D 1 97 ? 8.963 3.701 305.233 1.00 26.21 96 ARG D CA 1
ATOM 6365 C C . ARG D 1 97 ? 10.192 4.241 304.524 1.00 29.46 96 ARG D C 1
ATOM 6366 O O . ARG D 1 97 ? 10.571 5.401 304.776 1.00 24.55 96 ARG D O 1
ATOM 6374 N N . MET D 1 98 ? 10.809 3.425 303.681 1.00 25.04 97 MET D N 1
ATOM 6375 C CA . MET D 1 98 ? 11.979 3.877 302.886 1.00 25.33 97 MET D CA 1
ATOM 6376 C C . MET D 1 98 ? 11.509 5.016 301.983 1.00 24.34 97 MET D C 1
ATOM 6377 O O . MET D 1 98 ? 10.334 5.024 301.507 1.00 24.85 97 MET D O 1
ATOM 6382 N N . PHE D 1 99 ? 12.366 6.017 301.811 1.00 21.14 98 PHE D N 1
ATOM 6383 C CA . PHE D 1 99 ? 12.039 7.275 301.115 1.00 23.04 98 PHE D CA 1
ATOM 6384 C C . PHE D 1 99 ? 11.368 7.043 299.771 1.00 24.81 98 PHE D C 1
ATOM 6385 O O . PHE D 1 99 ? 10.350 7.699 299.484 1.00 21.86 98 PHE D O 1
ATOM 6393 N N . LEU D 1 100 ? 11.940 6.185 298.924 1.00 24.55 99 LEU D N 1
ATOM 6394 C CA . LEU D 1 100 ? 11.388 5.982 297.554 1.00 26.56 99 LEU D CA 1
ATOM 6395 C C . LEU D 1 100 ? 10.055 5.224 297.618 1.00 29.21 99 LEU D C 1
ATOM 6396 O O . LEU D 1 100 ? 9.332 5.287 296.631 1.00 29.61 99 LEU D O 1
ATOM 6401 N N . ASP D 1 101 ? 9.740 4.559 298.723 1.00 25.84 100 ASP D N 1
ATOM 6402 C CA . ASP D 1 101 ? 8.474 3.793 298.886 1.00 26.83 100 ASP D CA 1
ATOM 6403 C C . ASP D 1 101 ? 7.404 4.639 299.586 1.00 28.46 100 ASP D C 1
ATOM 6404 O O . ASP D 1 101 ? 6.301 4.140 299.835 1.00 27.01 100 ASP D O 1
ATOM 6409 N N . VAL D 1 102 ? 7.729 5.863 300.000 1.00 24.40 101 VAL D N 1
ATOM 6410 C CA . VAL D 1 102 ? 6.716 6.729 300.640 1.00 24.45 101 VAL D CA 1
ATOM 6411 C C . VAL D 1 102 ? 5.604 7.023 299.639 1.00 24.84 101 VAL D C 1
ATOM 6412 O O . VAL D 1 102 ? 5.904 7.378 298.489 1.00 26.97 101 VAL D O 1
ATOM 6416 N N . ASP D 1 103 ? 4.354 6.899 300.084 1.00 25.31 102 ASP D N 1
ATOM 6417 C CA . ASP D 1 103 ? 3.186 7.342 299.268 1.00 28.69 102 ASP D CA 1
ATOM 6418 C C . ASP D 1 103 ? 2.506 8.490 300.026 1.00 28.57 102 ASP D C 1
ATOM 6419 O O . ASP D 1 103 ? 2.825 8.704 301.236 1.00 27.03 102 ASP D O 1
ATOM 6424 N N . ASP D 1 104 ? 1.603 9.190 299.351 1.00 26.84 103 ASP D N 1
ATOM 6425 C CA . ASP D 1 104 ? 0.902 10.365 299.927 1.00 29.14 103 ASP D CA 1
ATOM 6426 C C . ASP D 1 104 ? 0.192 9.959 301.219 1.00 32.56 103 ASP D C 1
ATOM 6427 O O . ASP D 1 104 ? 0.172 10.806 302.158 1.00 28.83 103 ASP D O 1
ATOM 6432 N N . ALA D 1 105 ? -0.385 8.747 301.304 1.00 27.36 104 ALA D N 1
ATOM 6433 C CA . ALA D 1 105 ? -1.141 8.330 302.513 1.00 30.69 104 ALA D CA 1
ATOM 6434 C C . ALA D 1 105 ? -0.211 8.318 303.739 1.00 30.21 104 ALA D C 1
ATOM 6435 O O . ALA D 1 105 ? -0.607 8.778 304.834 1.00 27.85 104 ALA D O 1
ATOM 6437 N N . HIS D 1 106 ? 0.910 7.731 303.686 1.00 24.51 105 HIS D N 1
ATOM 6438 C CA . HIS D 1 106 ? 2.026 7.728 304.668 1.00 24.32 105 HIS D CA 1
ATOM 6439 C C . HIS D 1 106 ? 2.386 9.176 305.036 1.00 22.64 105 HIS D C 1
ATOM 6440 O O . HIS D 1 106 ? 2.534 9.468 306.232 1.00 23.78 105 HIS D O 1
ATOM 6447 N N . TYR D 1 107 ? 2.824 9.849 304.130 1.00 23.87 106 TYR D N 1
ATOM 6448 C CA . TYR D 1 107 ? 3.331 11.232 304.356 1.00 24.36 106 TYR D CA 1
ATOM 6449 C C . TYR D 1 107 ? 2.267 11.993 305.155 1.00 27.93 106 TYR D C 1
ATOM 6450 O O . TYR D 1 107 ? 2.582 12.584 306.192 1.00 23.41 106 TYR D O 1
ATOM 6459 N N . LYS D 1 108 ? 1.029 11.966 304.663 1.00 26.54 107 LYS D N 1
ATOM 6460 C CA . LYS D 1 108 ? -0.125 12.643 305.302 1.00 27.96 107 LYS D CA 1
ATOM 6461 C C . LYS D 1 108 ? -0.363 12.083 306.694 1.00 26.82 107 LYS D C 1
ATOM 6462 O O . LYS D 1 108 ? -0.609 12.893 307.596 1.00 29.39 107 LYS D O 1
ATOM 6468 N N . LYS D 1 109 ? -0.381 10.767 306.895 1.00 25.72 108 LYS D N 1
ATOM 6469 C CA . LYS D 1 109 ? -0.753 10.183 308.203 1.00 28.91 108 LYS D CA 1
ATOM 6470 C C . LYS D 1 109 ? 0.231 10.675 309.284 1.00 30.18 108 LYS D C 1
ATOM 6471 O O . LYS D 1 109 ? -0.184 11.154 310.350 1.00 26.85 108 LYS D O 1
ATOM 6477 N N . VAL D 1 110 ? 1.524 10.530 309.008 1.00 25.13 109 VAL D N 1
ATOM 6478 C CA . VAL D 1 110 ? 2.579 10.840 310.008 1.00 24.16 109 VAL D CA 1
ATOM 6479 C C . VAL D 1 110 ? 2.572 12.350 310.275 1.00 21.92 109 VAL D C 1
ATOM 6480 O O . VAL D 1 110 ? 2.591 12.744 311.457 1.00 25.05 109 VAL D O 1
ATOM 6484 N N . ILE D 1 111 ? 2.554 13.172 309.251 1.00 20.99 110 ILE D N 1
ATOM 6485 C CA . ILE D 1 111 ? 2.671 14.652 309.425 1.00 23.06 110 ILE D CA 1
ATOM 6486 C C . ILE D 1 111 ? 1.373 15.215 310.000 1.00 25.25 110 ILE D C 1
ATOM 6487 O O . ILE D 1 111 ? 1.482 16.094 310.890 1.00 25.65 110 ILE D O 1
ATOM 6492 N N . ASP D 1 112 ? 0.205 14.703 309.612 1.00 24.76 111 ASP D N 1
ATOM 6493 C CA . ASP D 1 112 ? -1.079 15.216 310.154 1.00 26.67 111 ASP D CA 1
ATOM 6494 C C . ASP D 1 112 ? -1.098 15.005 311.668 1.00 23.67 111 ASP D C 1
ATOM 6495 O O . ASP D 1 112 ? -1.467 15.928 312.376 1.00 24.50 111 ASP D O 1
ATOM 6500 N N . VAL D 1 113 ? -0.780 13.812 312.158 1.00 22.04 112 VAL D N 1
ATOM 6501 C CA . VAL D 1 113 ? -0.848 13.533 313.609 1.00 25.31 112 VAL D CA 1
ATOM 6502 C C . VAL D 1 113 ? 0.305 14.262 314.340 1.00 25.40 112 VAL D C 1
ATOM 6503 O O . VAL D 1 113 ? 0.047 14.989 315.315 1.00 24.38 112 VAL D O 1
ATOM 6507 N N . ASN D 1 114 ? 1.538 14.071 313.876 1.00 24.35 113 ASN D N 1
ATOM 6508 C CA . ASN D 1 114 ? 2.742 14.482 314.634 1.00 24.75 113 ASN D CA 1
ATOM 6509 C C . ASN D 1 114 ? 2.871 16.002 314.586 1.00 22.14 113 ASN D C 1
ATOM 6510 O O . ASN D 1 114 ? 3.270 16.581 315.623 1.00 27.16 113 ASN D O 1
ATOM 6515 N N . VAL D 1 115 ? 2.579 16.632 313.459 1.00 22.39 114 VAL D N 1
ATOM 6516 C CA . VAL D 1 115 ? 2.804 18.088 313.277 1.00 23.72 114 VAL D CA 1
ATOM 6517 C C . VAL D 1 115 ? 1.478 18.824 313.440 1.00 24.83 114 VAL D C 1
ATOM 6518 O O . VAL D 1 115 ? 1.341 19.620 314.392 1.00 21.45 114 VAL D O 1
ATOM 6522 N N . ARG D 1 116 ? 0.524 18.581 312.542 1.00 25.92 115 ARG D N 1
ATOM 6523 C CA . ARG D 1 116 ? -0.729 19.367 312.554 1.00 25.12 115 ARG D CA 1
ATOM 6524 C C . ARG D 1 116 ? -1.501 19.114 313.864 1.00 23.40 115 ARG D C 1
ATOM 6525 O O . ARG D 1 116 ? -2.146 20.062 314.381 1.00 24.78 115 ARG D O 1
ATOM 6533 N N . GLY D 1 117 ? -1.458 17.910 314.401 1.00 21.99 116 GLY D N 1
ATOM 6534 C CA . GLY D 1 117 ? -2.073 17.563 315.692 1.00 24.07 116 GLY D CA 1
ATOM 6535 C C . GLY D 1 117 ? -1.491 18.380 316.840 1.00 26.11 116 GLY D C 1
ATOM 6536 O O . GLY D 1 117 ? -2.271 18.927 317.654 1.00 23.64 116 GLY D O 1
ATOM 6537 N N . THR D 1 118 ? -0.160 18.513 316.903 1.00 23.33 117 THR D N 1
ATOM 6538 C CA . THR D 1 118 ? 0.498 19.354 317.919 1.00 23.19 117 THR D CA 1
ATOM 6539 C C . THR D 1 118 ? 0.136 20.816 317.659 1.00 22.77 117 THR D C 1
ATOM 6540 O O . THR D 1 118 ? -0.173 21.530 318.653 1.00 24.32 117 THR D O 1
ATOM 6544 N N . TRP D 1 119 ? 0.143 21.248 316.402 1.00 22.38 118 TRP D N 1
ATOM 6545 C CA . TRP D 1 119 ? -0.243 22.625 316.024 1.00 22.64 118 TRP D CA 1
ATOM 6546 C C . TRP D 1 119 ? -1.660 22.906 316.579 1.00 24.72 118 TRP D C 1
ATOM 6547 O O . TRP D 1 119 ? -1.865 23.906 317.321 1.00 23.23 118 TRP D O 1
ATOM 6558 N N . ASN D 1 120 ? -2.614 22.057 316.201 1.00 22.50 119 ASN D N 1
ATOM 6559 C CA . ASN D 1 120 ? -4.048 22.259 316.543 1.00 25.73 119 ASN D CA 1
ATOM 6560 C C . ASN D 1 120 ? -4.211 22.315 318.066 1.00 24.18 119 ASN D C 1
ATOM 6561 O O . ASN D 1 120 ? -4.975 23.183 318.559 1.00 25.05 119 ASN D O 1
ATOM 6566 N N . SER D 1 121 ? -3.524 21.427 318.785 1.00 22.15 120 SER D N 1
ATOM 6567 C CA . SER D 1 121 ? -3.590 21.321 320.261 1.00 22.44 120 SER D CA 1
ATOM 6568 C C . SER D 1 121 ? -3.064 22.633 320.873 1.00 26.28 120 SER D C 1
ATOM 6569 O O . SER D 1 121 ? -3.759 23.259 321.702 1.00 24.42 120 SER D O 1
ATOM 6572 N N . CYS D 1 122 ? -1.876 23.087 320.471 1.00 23.32 121 CYS D N 1
ATOM 6573 C CA . CYS D 1 122 ? -1.311 24.353 321.001 1.00 21.98 121 CYS D CA 1
ATOM 6574 C C . CYS D 1 122 ? -2.256 25.527 320.686 1.00 23.09 121 CYS D C 1
ATOM 6575 O O . CYS D 1 122 ? -2.469 26.415 321.574 1.00 23.53 121 CYS D O 1
ATOM 6578 N N . ARG D 1 123 ? -2.798 25.561 319.470 1.00 23.03 122 ARG D N 1
ATOM 6579 C CA . ARG D 1 123 ? -3.589 26.726 319.018 1.00 23.25 122 ARG D CA 1
ATOM 6580 C C . ARG D 1 123 ? -4.896 26.805 319.844 1.00 22.52 122 ARG D C 1
ATOM 6581 O O . ARG D 1 123 ? -5.350 27.929 320.135 1.00 23.64 122 ARG D O 1
ATOM 6589 N N . ALA D 1 124 ? -5.482 25.664 320.186 1.00 23.61 123 ALA D N 1
ATOM 6590 C CA . ALA D 1 124 ? -6.721 25.635 320.987 1.00 26.04 123 ALA D CA 1
ATOM 6591 C C . ALA D 1 124 ? -6.427 25.925 322.466 1.00 27.37 123 ALA D C 1
ATOM 6592 O O . ALA D 1 124 ? -7.305 26.476 323.131 1.00 25.29 123 ALA D O 1
ATOM 6594 N N . ALA D 1 125 ? -5.242 25.583 322.977 1.00 24.71 124 ALA D N 1
ATOM 6595 C CA . ALA D 1 125 ? -4.870 25.719 324.404 1.00 25.36 124 ALA D CA 1
ATOM 6596 C C . ALA D 1 125 ? -4.437 27.153 324.736 1.00 26.60 124 ALA D C 1
ATOM 6597 O O . ALA D 1 125 ? -4.802 27.643 325.838 1.00 25.51 124 ALA D O 1
ATOM 6599 N N . VAL D 1 126 ? -3.642 27.778 323.877 1.00 25.84 125 VAL D N 1
ATOM 6600 C CA . VAL D 1 126 ? -2.906 29.020 324.250 1.00 25.50 125 VAL D CA 1
ATOM 6601 C C . VAL D 1 126 ? -3.895 30.101 324.714 1.00 28.69 125 VAL D C 1
ATOM 6602 O O . VAL D 1 126 ? -3.645 30.734 325.731 1.00 24.62 125 VAL D O 1
ATOM 6606 N N . PRO D 1 127 ? -5.036 30.366 324.018 1.00 27.99 126 PRO D N 1
ATOM 6607 C CA . PRO D 1 127 ? -5.967 31.415 324.490 1.00 27.37 126 PRO D CA 1
ATOM 6608 C C . PRO D 1 127 ? -6.419 31.203 325.947 1.00 26.81 126 PRO D C 1
ATOM 6609 O O . PRO D 1 127 ? -6.506 32.157 326.698 1.00 31.08 126 PRO D O 1
ATOM 6613 N N . HIS D 1 128 ? -6.679 29.969 326.346 1.00 27.53 127 HIS D N 1
ATOM 6614 C CA . HIS D 1 128 ? -7.127 29.621 327.728 1.00 28.94 127 HIS D CA 1
ATOM 6615 C C . HIS D 1 128 ? -5.965 29.795 328.714 1.00 30.46 127 HIS D C 1
ATOM 6616 O O . HIS D 1 128 ? -6.202 30.218 329.844 1.00 29.16 127 HIS D O 1
ATOM 6623 N N . MET D 1 129 ? -4.739 29.520 328.298 1.00 26.46 128 MET D N 1
ATOM 6624 C CA . MET D 1 129 ? -3.561 29.771 329.157 1.00 26.63 128 MET D CA 1
ATOM 6625 C C . MET D 1 129 ? -3.360 31.279 329.362 1.00 27.58 128 MET D C 1
ATOM 6626 O O . MET D 1 129 ? -3.061 31.705 330.535 1.00 32.07 128 MET D O 1
ATOM 6631 N N . LEU D 1 130 ? -3.573 32.064 328.314 1.00 27.83 129 LEU D N 1
ATOM 6632 C CA . LEU D 1 130 ? -3.414 33.527 328.402 1.00 27.97 129 LEU D CA 1
ATOM 6633 C C . LEU D 1 130 ? -4.461 34.115 329.375 1.00 30.46 129 LEU D C 1
ATOM 6634 O O . LEU D 1 130 ? -4.075 35.046 330.079 1.00 30.65 129 LEU D O 1
ATOM 6639 N N . SER D 1 131 ? -5.680 33.590 329.424 1.00 32.95 130 SER D N 1
ATOM 6640 C CA . SER D 1 131 ? -6.740 34.052 330.353 1.00 34.75 130 SER D CA 1
ATOM 6641 C C . SER D 1 131 ? -6.234 34.036 331.801 1.00 35.72 130 SER D C 1
ATOM 6642 O O . SER D 1 131 ? -6.599 34.982 332.515 1.00 31.44 130 SER D O 1
ATOM 6645 N N . ASN D 1 132 ? -5.511 32.993 332.215 1.00 39.10 131 ASN D N 1
ATOM 6646 C CA . ASN D 1 132 ? -5.047 32.921 333.640 1.00 38.23 131 ASN D CA 1
ATOM 6647 C C . ASN D 1 132 ? -3.568 33.234 333.707 1.00 34.68 131 ASN D C 1
ATOM 6648 O O . ASN D 1 132 ? -2.996 33.005 334.776 1.00 31.50 131 ASN D O 1
ATOM 6653 N N . LYS D 1 133 ? -2.975 33.826 332.655 1.00 30.72 132 LYS D N 1
ATOM 6654 C CA . LYS D 1 133 ? -1.612 34.450 332.653 1.00 32.18 132 LYS D CA 1
ATOM 6655 C C . LYS D 1 133 ? -0.528 33.397 332.972 1.00 32.32 132 LYS D C 1
ATOM 6656 O O . LYS D 1 133 ? 0.508 33.727 333.597 1.00 28.24 132 LYS D O 1
ATOM 6662 N N . HIS D 1 134 ? -0.771 32.139 332.635 1.00 29.02 133 HIS D N 1
ATOM 6663 C CA . HIS D 1 134 ? 0.137 31.025 333.007 1.00 28.83 133 HIS D CA 1
ATOM 6664 C C . HIS D 1 134 ? -0.097 29.868 332.047 1.00 25.32 133 HIS D C 1
ATOM 6665 O O . HIS D 1 134 ? -1.224 29.431 331.947 1.00 24.78 133 HIS D O 1
ATOM 6672 N N . GLY D 1 135 ? 0.956 29.315 331.446 1.00 25.49 134 GLY D N 1
ATOM 6673 C CA . GLY D 1 135 ? 0.784 28.054 330.707 1.00 23.92 134 GLY D CA 1
ATOM 6674 C C . GLY D 1 135 ? 2.093 27.325 330.609 1.00 24.13 134 GLY D C 1
ATOM 6675 O O . GLY D 1 135 ? 3.135 27.982 330.609 1.00 21.26 134 GLY D O 1
ATOM 6676 N N . ARG D 1 136 ? 2.019 26.007 330.538 1.00 22.50 135 ARG D N 1
ATOM 6677 C CA . ARG D 1 136 ? 3.190 25.147 330.271 1.00 23.65 135 ARG D CA 1
ATOM 6678 C C . ARG D 1 136 ? 2.786 24.209 329.135 1.00 23.57 135 ARG D C 1
ATOM 6679 O O . ARG D 1 136 ? 1.771 23.500 329.265 1.00 25.86 135 ARG D O 1
ATOM 6687 N N . ILE D 1 137 ? 3.562 24.230 328.049 1.00 22.91 136 ILE D N 1
ATOM 6688 C CA . ILE D 1 137 ? 3.377 23.298 326.909 1.00 21.56 136 ILE D CA 1
ATOM 6689 C C . ILE D 1 137 ? 4.606 22.417 326.822 1.00 21.08 136 ILE D C 1
ATOM 6690 O O . ILE D 1 137 ? 5.739 22.954 326.794 1.00 19.66 136 ILE D O 1
ATOM 6695 N N . ILE D 1 138 ? 4.376 21.110 326.835 1.00 20.97 137 ILE D N 1
ATOM 6696 C CA . ILE D 1 138 ? 5.452 20.095 326.690 1.00 19.44 137 ILE D CA 1
ATOM 6697 C C . ILE D 1 138 ? 5.124 19.326 325.405 1.00 20.42 137 ILE D C 1
ATOM 6698 O O . ILE D 1 138 ? 4.111 18.604 325.356 1.00 20.18 137 ILE D O 1
ATOM 6703 N N . ASN D 1 139 ? 5.941 19.522 324.381 1.00 20.15 138 ASN D N 1
ATOM 6704 C CA . ASN D 1 139 ? 5.799 18.813 323.079 1.00 19.93 138 ASN D CA 1
ATOM 6705 C C . ASN D 1 139 ? 6.659 17.561 323.116 1.00 21.79 138 ASN D C 1
ATOM 6706 O O . ASN D 1 139 ? 7.728 17.592 323.725 1.00 23.73 138 ASN D O 1
ATOM 6711 N N . PHE D 1 140 ? 6.209 16.497 322.461 1.00 21.26 139 PHE D N 1
ATOM 6712 C CA . PHE D 1 140 ? 7.060 15.295 322.259 1.00 21.63 139 PHE D CA 1
ATOM 6713 C C . PHE D 1 140 ? 7.669 15.336 320.866 1.00 23.92 139 PHE D C 1
ATOM 6714 O O . PHE D 1 140 ? 6.968 15.280 319.838 1.00 24.77 139 PHE D O 1
ATOM 6722 N N . GLY D 1 141 ? 8.979 15.486 320.833 1.00 23.10 140 GLY D N 1
ATOM 6723 C CA . GLY D 1 141 ? 9.778 15.320 319.621 1.00 23.59 140 GLY D CA 1
ATOM 6724 C C . GLY D 1 141 ? 10.304 13.907 319.604 1.00 24.73 140 GLY D C 1
ATOM 6725 O O . GLY D 1 141 ? 9.569 12.971 319.964 1.00 23.99 140 GLY D O 1
ATOM 6726 N N . SER D 1 142 ? 11.548 13.756 319.186 1.00 22.37 141 SER D N 1
ATOM 6727 C CA . SER D 1 142 ? 12.298 12.488 319.185 1.00 21.95 141 SER D CA 1
ATOM 6728 C C . SER D 1 142 ? 13.761 12.845 319.029 1.00 20.99 141 SER D C 1
ATOM 6729 O O . SER D 1 142 ? 14.052 13.917 318.489 1.00 20.14 141 SER D O 1
ATOM 6732 N N . ILE D 1 143 ? 14.654 11.945 319.421 1.00 21.02 142 ILE D N 1
ATOM 6733 C CA . ILE D 1 143 ? 16.067 12.049 318.986 1.00 21.28 142 ILE D CA 1
ATOM 6734 C C . ILE D 1 143 ? 16.142 11.908 317.454 1.00 20.12 142 ILE D C 1
ATOM 6735 O O . ILE D 1 143 ? 17.112 12.449 316.852 1.00 21.99 142 ILE D O 1
ATOM 6740 N N . SER D 1 144 ? 15.187 11.194 316.847 1.00 21.10 143 SER D N 1
ATOM 6741 C CA A SER D 1 144 ? 15.163 10.927 315.385 0.50 20.78 143 SER D CA 1
ATOM 6742 C CA B SER D 1 144 ? 15.173 10.928 315.380 0.50 21.46 143 SER D CA 1
ATOM 6743 C C . SER D 1 144 ? 14.748 12.187 314.620 1.00 21.38 143 SER D C 1
ATOM 6744 O O . SER D 1 144 ? 13.562 12.582 314.733 1.00 22.99 143 SER D O 1
ATOM 6749 N N . GLY D 1 145 ? 15.689 12.776 313.891 1.00 22.54 144 GLY D N 1
ATOM 6750 C CA . GLY D 1 145 ? 15.506 14.042 313.152 1.00 21.53 144 GLY D CA 1
ATOM 6751 C C . GLY D 1 145 ? 16.426 15.123 313.697 1.00 21.69 144 GLY D C 1
ATOM 6752 O O . GLY D 1 145 ? 17.368 15.507 313.030 1.00 25.19 144 GLY D O 1
ATOM 6753 N N . PRO D 1 146 ? 16.190 15.613 314.922 1.00 23.88 145 PRO D N 1
ATOM 6754 C CA . PRO D 1 146 ? 17.033 16.644 315.511 1.00 24.63 145 PRO D CA 1
ATOM 6755 C C . PRO D 1 146 ? 18.447 16.182 315.878 1.00 24.98 145 PRO D C 1
ATOM 6756 O O . PRO D 1 146 ? 19.347 16.974 315.823 1.00 25.62 145 PRO D O 1
ATOM 6760 N N . ILE D 1 147 ? 18.627 14.915 316.260 1.00 23.42 146 ILE D N 1
ATOM 6761 C CA . ILE D 1 147 ? 19.909 14.457 316.872 1.00 21.77 146 ILE D CA 1
ATOM 6762 C C . ILE D 1 147 ? 20.536 13.362 316.008 1.00 24.21 146 ILE D C 1
ATOM 6763 O O . ILE D 1 147 ? 21.702 13.498 315.629 1.00 23.46 146 ILE D O 1
ATOM 6768 N N . VAL D 1 148 ? 19.784 12.295 315.725 1.00 21.58 147 VAL D N 1
ATOM 6769 C CA . VAL D 1 148 ? 20.302 11.114 314.984 1.00 22.49 147 VAL D CA 1
ATOM 6770 C C . VAL D 1 148 ? 19.232 10.692 313.972 1.00 21.65 147 VAL D C 1
ATOM 6771 O O . VAL D 1 148 ? 18.095 11.211 314.008 1.00 22.41 147 VAL D O 1
ATOM 6775 N N . ALA D 1 149 ? 19.560 9.747 313.113 1.00 21.27 148 ALA D N 1
ATOM 6776 C CA . ALA D 1 149 ? 18.552 9.108 312.243 1.00 20.64 148 ALA D CA 1
ATOM 6777 C C . ALA D 1 149 ? 19.096 7.810 311.684 1.00 22.52 148 ALA D C 1
ATOM 6778 O O . ALA D 1 149 ? 20.318 7.723 311.423 1.00 22.60 148 ALA D O 1
ATOM 6780 N N . ASP D 1 150 ? 18.193 6.867 311.477 1.00 23.66 149 ASP D N 1
ATOM 6781 C CA . ASP D 1 150 ? 18.475 5.625 310.717 1.00 24.61 149 ASP D CA 1
ATOM 6782 C C . ASP D 1 150 ? 17.765 5.711 309.368 1.00 24.47 149 ASP D C 1
ATOM 6783 O O . ASP D 1 150 ? 16.786 6.461 309.207 1.00 23.14 149 ASP D O 1
ATOM 6788 N N . PRO D 1 151 ? 18.181 4.873 308.393 1.00 22.64 150 PRO D N 1
ATOM 6789 C CA . PRO D 1 151 ? 17.415 4.690 307.161 1.00 22.43 150 PRO D CA 1
ATOM 6790 C C . PRO D 1 151 ? 15.960 4.303 307.441 1.00 22.36 150 PRO D C 1
ATOM 6791 O O . PRO D 1 151 ? 15.723 3.571 308.394 1.00 26.21 150 PRO D O 1
ATOM 6795 N N . GLY D 1 152 ? 15.027 4.801 306.650 1.00 22.50 151 GLY D N 1
ATOM 6796 C CA . GLY D 1 152 ? 13.613 4.366 306.719 1.00 23.82 151 GLY D CA 1
ATOM 6797 C C . GLY D 1 152 ? 12.755 5.285 307.562 1.00 23.71 151 GLY D C 1
ATOM 6798 O O . GLY D 1 152 ? 11.598 4.926 307.855 1.00 25.34 151 GLY D O 1
ATOM 6799 N N . TRP D 1 153 ? 13.246 6.472 307.919 1.00 23.52 152 TRP D N 1
ATOM 6800 C CA . TRP D 1 153 ? 12.537 7.346 308.875 1.00 21.76 152 TRP D CA 1
ATOM 6801 C C . TRP D 1 153 ? 12.452 8.780 308.346 1.00 22.55 152 TRP D C 1
ATOM 6802 O O . TRP D 1 153 ? 12.272 9.677 309.196 1.00 21.58 152 TRP D O 1
ATOM 6813 N N . THR D 1 154 ? 12.472 9.006 307.043 1.00 20.90 153 THR D N 1
ATOM 6814 C CA . THR D 1 154 ? 12.466 10.395 306.501 1.00 20.87 153 THR D CA 1
ATOM 6815 C C . THR D 1 154 ? 11.212 11.149 306.972 1.00 23.27 153 THR D C 1
ATOM 6816 O O . THR D 1 154 ? 11.328 12.330 307.368 1.00 21.96 153 THR D O 1
ATOM 6820 N N . VAL D 1 155 ? 10.021 10.561 306.890 1.00 21.23 154 VAL D N 1
ATOM 6821 C CA . VAL D 1 155 ? 8.799 11.336 307.213 1.00 22.41 154 VAL D CA 1
ATOM 6822 C C . VAL D 1 155 ? 8.737 11.555 308.733 1.00 19.62 154 VAL D C 1
ATOM 6823 O O . VAL D 1 155 ? 8.402 12.668 309.179 1.00 20.73 154 VAL D O 1
ATOM 6827 N N . TYR D 1 156 ? 9.016 10.550 309.525 1.00 18.91 155 TYR D N 1
ATOM 6828 C CA . TYR D 1 156 ? 9.009 10.687 310.993 1.00 20.21 155 TYR D CA 1
ATOM 6829 C C . TYR D 1 156 ? 10.013 11.760 311.416 1.00 23.08 155 TYR D C 1
ATOM 6830 O O . TYR D 1 156 ? 9.647 12.664 312.226 1.00 20.64 155 TYR D O 1
ATOM 6839 N N . ALA D 1 157 ? 11.233 11.681 310.892 1.00 19.49 156 ALA D N 1
ATOM 6840 C CA . ALA D 1 157 ? 12.315 12.626 311.266 1.00 22.03 156 ALA D CA 1
ATOM 6841 C C . ALA D 1 157 ? 11.939 14.045 310.837 1.00 21.62 156 ALA D C 1
ATOM 6842 O O . ALA D 1 157 ? 12.184 14.989 311.619 1.00 20.19 156 ALA D O 1
ATOM 6844 N N . LEU D 1 158 ? 11.350 14.206 309.653 1.00 18.75 157 LEU D N 1
ATOM 6845 C CA . LEU D 1 158 ? 10.817 15.498 309.180 1.00 19.90 157 LEU D CA 1
ATOM 6846 C C . LEU D 1 158 ? 9.795 16.008 310.220 1.00 20.31 157 LEU D C 1
ATOM 6847 O O . LEU D 1 158 ? 9.902 17.192 310.652 1.00 19.68 157 LEU D O 1
ATOM 6852 N N . SER D 1 159 ? 8.872 15.156 310.644 1.00 18.92 158 SER D N 1
ATOM 6853 C CA . SER D 1 159 ? 7.794 15.540 311.597 1.00 20.19 158 SER D CA 1
ATOM 6854 C C . SER D 1 159 ? 8.406 16.001 312.932 1.00 19.80 158 SER D C 1
ATOM 6855 O O . SER D 1 159 ? 7.930 16.989 313.527 1.00 20.65 158 SER D O 1
ATOM 6858 N N . LYS D 1 160 ? 9.442 15.320 313.406 1.00 18.57 159 LYS D N 1
ATOM 6859 C CA . LYS D 1 160 ? 10.021 15.619 314.738 1.00 18.04 159 LYS D CA 1
ATOM 6860 C C . LYS D 1 160 ? 10.969 16.809 314.652 1.00 20.25 159 LYS D C 1
ATOM 6861 O O . LYS D 1 160 ? 11.065 17.547 315.645 1.00 21.24 159 LYS D O 1
ATOM 6867 N N . GLY D 1 161 ? 11.575 17.032 313.491 1.00 19.46 160 GLY D N 1
ATOM 6868 C CA . GLY D 1 161 ? 12.304 18.287 313.252 1.00 19.76 160 GLY D CA 1
ATOM 6869 C C . GLY D 1 161 ? 11.335 19.447 313.290 1.00 18.61 160 GLY D C 1
ATOM 6870 O O . GLY D 1 161 ? 11.693 20.514 313.863 1.00 19.24 160 GLY D O 1
ATOM 6871 N N . ALA D 1 162 ? 10.171 19.291 312.667 1.00 18.31 161 ALA D N 1
ATOM 6872 C CA . ALA D 1 162 ? 9.119 20.331 312.681 1.00 19.56 161 ALA D CA 1
ATOM 6873 C C . ALA D 1 162 ? 8.761 20.662 314.139 1.00 18.77 161 ALA D C 1
ATOM 6874 O O . ALA D 1 162 ? 8.644 21.866 314.477 1.00 19.97 161 ALA D O 1
ATOM 6876 N N . ILE D 1 163 ? 8.565 19.657 314.976 1.00 20.35 162 ILE D N 1
ATOM 6877 C CA . ILE D 1 163 ? 8.204 19.886 316.404 1.00 22.03 162 ILE D CA 1
ATOM 6878 C C . ILE D 1 163 ? 9.332 20.646 317.114 1.00 21.89 162 ILE D C 1
ATOM 6879 O O . ILE D 1 163 ? 9.043 21.556 317.894 1.00 21.23 162 ILE D O 1
ATOM 6884 N N . PHE D 1 164 ? 10.571 20.299 316.826 1.00 21.47 163 PHE D N 1
ATOM 6885 C CA . PHE D 1 164 ? 11.765 20.955 317.412 1.00 20.94 163 PHE D CA 1
ATOM 6886 C C . PHE D 1 164 ? 11.705 22.450 317.101 1.00 19.53 163 PHE D C 1
ATOM 6887 O O . PHE D 1 164 ? 11.788 23.303 318.029 1.00 20.63 163 PHE D O 1
ATOM 6895 N N . GLY D 1 165 ? 11.555 22.804 315.825 1.00 19.11 164 GLY D N 1
ATOM 6896 C CA . GLY D 1 165 ? 11.530 24.210 315.381 1.00 19.84 164 GLY D CA 1
ATOM 6897 C C . GLY D 1 165 ? 10.308 24.941 315.904 1.00 19.97 164 GLY D C 1
ATOM 6898 O O . GLY D 1 165 ? 10.427 26.115 316.348 1.00 20.74 164 GLY D O 1
ATOM 6899 N N . PHE D 1 166 ? 9.147 24.312 315.821 1.00 20.51 165 PHE D N 1
ATOM 6900 C CA . PHE D 1 166 ? 7.870 24.902 316.291 1.00 22.22 165 PHE D CA 1
ATOM 6901 C C . PHE D 1 166 ? 7.979 25.213 317.788 1.00 21.29 165 PHE D C 1
ATOM 6902 O O . PHE D 1 166 ? 7.533 26.309 318.234 1.00 22.02 165 PHE D O 1
ATOM 6910 N N . THR D 1 167 ? 8.557 24.306 318.563 1.00 19.47 166 THR D N 1
ATOM 6911 C CA . THR D 1 167 ? 8.698 24.464 320.034 1.00 21.25 166 THR D CA 1
ATOM 6912 C C . THR D 1 167 ? 9.494 25.746 320.326 1.00 20.83 166 THR D C 1
ATOM 6913 O O . THR D 1 167 ? 9.078 26.543 321.186 1.00 18.98 166 THR D O 1
ATOM 6917 N N . LYS D 1 168 ? 10.609 25.946 319.636 1.00 19.64 167 LYS D N 1
ATOM 6918 C CA . LYS D 1 168 ? 11.473 27.116 319.899 1.00 20.57 167 LYS D CA 1
ATOM 6919 C C . LYS D 1 168 ? 10.705 28.388 319.518 1.00 21.24 167 LYS D C 1
ATOM 6920 O O . LYS D 1 168 ? 10.762 29.386 320.298 1.00 20.16 167 LYS D O 1
ATOM 6926 N N . ALA D 1 169 ? 10.033 28.411 318.366 1.00 19.09 168 ALA D N 1
ATOM 6927 C CA . ALA D 1 169 ? 9.314 29.632 317.938 1.00 19.85 168 ALA D CA 1
ATOM 6928 C C . ALA D 1 169 ? 8.133 29.929 318.882 1.00 19.13 168 ALA D C 1
ATOM 6929 O O . ALA D 1 169 ? 7.912 31.106 319.197 1.00 21.93 168 ALA D O 1
ATOM 6931 N N . LEU D 1 170 ? 7.384 28.927 319.304 1.00 20.94 169 LEU D N 1
ATOM 6932 C CA . LEU D 1 170 ? 6.229 29.152 320.234 1.00 22.88 169 LEU D CA 1
ATOM 6933 C C . LEU D 1 170 ? 6.753 29.638 321.589 1.00 22.62 169 LEU D C 1
ATOM 6934 O O . LEU D 1 170 ? 6.152 30.569 322.140 1.00 23.21 169 LEU D O 1
ATOM 6939 N N . ALA D 1 171 ? 7.869 29.084 322.091 1.00 23.09 170 ALA D N 1
ATOM 6940 C CA . ALA D 1 171 ? 8.500 29.553 323.340 1.00 22.00 170 ALA D CA 1
ATOM 6941 C C . ALA D 1 171 ? 8.864 31.026 323.209 1.00 21.94 170 ALA D C 1
ATOM 6942 O O . ALA D 1 171 ? 8.629 31.794 324.155 1.00 24.87 170 ALA D O 1
ATOM 6944 N N . SER D 1 172 ? 9.454 31.405 322.075 1.00 22.42 171 SER D N 1
ATOM 6945 C CA . SER D 1 172 ? 9.946 32.784 321.866 1.00 22.19 171 SER D CA 1
ATOM 6946 C C . SER D 1 172 ? 8.726 33.708 321.860 1.00 25.21 171 SER D C 1
ATOM 6947 O O . SER D 1 172 ? 8.778 34.821 322.460 1.00 24.36 171 SER D O 1
ATOM 6950 N N . GLU D 1 173 ? 7.671 33.285 321.183 1.00 20.86 172 GLU D N 1
ATOM 6951 C CA . GLU D 1 173 ? 6.496 34.160 320.962 1.00 24.63 172 GLU D CA 1
ATOM 6952 C C . GLU D 1 173 ? 5.791 34.417 322.295 1.00 23.79 172 GLU D C 1
ATOM 6953 O O . GLU D 1 173 ? 5.318 35.579 322.496 1.00 24.81 172 GLU D O 1
ATOM 6959 N N . PHE D 1 174 ? 5.674 33.434 323.183 1.00 22.34 173 PHE D N 1
ATOM 6960 C CA . PHE D 1 174 ? 4.811 33.584 324.384 1.00 22.88 173 PHE D CA 1
ATOM 6961 C C . PHE D 1 174 ? 5.628 33.681 325.685 1.00 22.97 173 PHE D C 1
ATOM 6962 O O . PHE D 1 174 ? 4.980 33.740 326.741 1.00 24.46 173 PHE D O 1
ATOM 6970 N N . ALA D 1 175 ? 6.959 33.785 325.651 1.00 22.73 174 ALA D N 1
ATOM 6971 C CA . ALA D 1 175 ? 7.765 33.947 326.883 1.00 25.11 174 ALA D CA 1
ATOM 6972 C C . ALA D 1 175 ? 7.261 35.161 327.690 1.00 25.67 174 ALA D C 1
ATOM 6973 O O . ALA D 1 175 ? 7.141 35.059 328.920 1.00 26.82 174 ALA D O 1
ATOM 6975 N N . GLY D 1 176 ? 7.038 36.281 327.026 1.00 26.29 175 GLY D N 1
ATOM 6976 C CA . GLY D 1 176 ? 6.575 37.535 327.666 1.00 27.35 175 GLY D CA 1
ATOM 6977 C C . GLY D 1 176 ? 5.202 37.395 328.279 1.00 28.58 175 GLY D C 1
ATOM 6978 O O . GLY D 1 176 ? 4.882 38.257 329.098 1.00 30.44 175 GLY D O 1
ATOM 6979 N N . GLN D 1 177 ? 4.412 36.360 327.943 1.00 24.41 176 GLN D N 1
ATOM 6980 C CA . GLN D 1 177 ? 3.072 36.098 328.518 1.00 26.08 176 GLN D CA 1
ATOM 6981 C C . GLN D 1 177 ? 3.086 34.889 329.436 1.00 23.39 176 GLN D C 1
ATOM 6982 O O . GLN D 1 177 ? 1.996 34.429 329.847 1.00 25.45 176 GLN D O 1
ATOM 6988 N N . ASN D 1 178 ? 4.269 34.441 329.844 1.00 23.49 177 ASN D N 1
ATOM 6989 C CA . ASN D 1 178 ? 4.455 33.385 330.858 1.00 24.41 177 ASN D CA 1
ATOM 6990 C C . ASN D 1 178 ? 3.828 32.074 330.383 1.00 25.96 177 ASN D C 1
ATOM 6991 O O . ASN D 1 178 ? 3.283 31.297 331.214 1.00 23.52 177 ASN D O 1
ATOM 6996 N N . ILE D 1 179 ? 3.898 31.809 329.082 1.00 23.52 178 ILE D N 1
ATOM 6997 C CA . ILE D 1 179 ? 3.693 30.426 328.581 1.00 22.62 178 ILE D CA 1
ATOM 6998 C C . ILE D 1 179 ? 5.085 29.883 328.216 1.00 21.72 178 ILE D C 1
ATOM 6999 O O . ILE D 1 179 ? 5.714 30.427 327.322 1.00 21.97 178 ILE D O 1
ATOM 7004 N N . LEU D 1 180 ? 5.511 28.862 328.917 1.00 20.25 179 LEU D N 1
ATOM 7005 C CA . LEU D 1 180 ? 6.808 28.190 328.729 1.00 21.39 179 LEU D CA 1
ATOM 7006 C C . LEU D 1 180 ? 6.559 26.985 327.835 1.00 21.79 179 LEU D C 1
ATOM 7007 O O . LEU D 1 180 ? 5.564 26.257 328.048 1.00 21.66 179 LEU D O 1
ATOM 7012 N N . VAL D 1 181 ? 7.414 26.813 326.849 1.00 21.18 180 VAL D N 1
ATOM 7013 C CA . VAL D 1 181 ? 7.235 25.739 325.846 1.00 20.22 180 VAL D CA 1
ATOM 7014 C C . VAL D 1 181 ? 8.580 25.008 325.741 1.00 19.76 180 VAL D C 1
ATOM 7015 O O . VAL D 1 181 ? 9.571 25.647 325.408 1.00 20.69 180 VAL D O 1
ATOM 7019 N N . ASN D 1 182 ? 8.556 23.697 325.926 1.00 18.98 181 ASN D N 1
ATOM 7020 C CA . ASN D 1 182 ? 9.760 22.854 325.815 1.00 18.68 181 ASN D CA 1
ATOM 7021 C C . ASN D 1 182 ? 9.367 21.579 325.059 1.00 21.48 181 ASN D C 1
ATOM 7022 O O . ASN D 1 182 ? 8.164 21.277 324.975 1.00 20.41 181 ASN D O 1
ATOM 7027 N N . ALA D 1 183 ? 10.388 20.868 324.565 1.00 20.22 182 ALA D N 1
ATOM 7028 C CA . ALA D 1 183 ? 10.181 19.546 323.940 1.00 21.71 182 ALA D CA 1
ATOM 7029 C C . ALA D 1 183 ? 10.959 18.498 324.706 1.00 22.30 182 ALA D C 1
ATOM 7030 O O . ALA D 1 183 ? 12.064 18.787 325.186 1.00 22.66 182 ALA D O 1
ATOM 7032 N N . ILE D 1 184 ? 10.388 17.309 324.810 1.00 21.90 183 ILE D N 1
ATOM 7033 C CA . ILE D 1 184 ? 11.099 16.110 325.272 1.00 21.51 183 ILE D CA 1
ATOM 7034 C C . ILE D 1 184 ? 11.491 15.346 324.001 1.00 22.51 183 ILE D C 1
ATOM 7035 O O . ILE D 1 184 ? 10.597 15.115 323.151 1.00 22.29 183 ILE D O 1
ATOM 7040 N N . LEU D 1 185 ? 12.755 14.956 323.914 1.00 22.11 184 LEU D N 1
ATOM 7041 C CA . LEU D 1 185 ? 13.282 14.120 322.809 1.00 22.20 184 LEU D CA 1
ATOM 7042 C C . LEU D 1 185 ? 13.599 12.756 323.401 1.00 22.69 184 LEU D C 1
ATOM 7043 O O . LEU D 1 185 ? 14.689 12.526 323.921 1.00 20.41 184 LEU D O 1
ATOM 7048 N N . PRO D 1 186 ? 12.625 11.829 323.407 1.00 21.41 185 PRO D N 1
ATOM 7049 C CA . PRO D 1 186 ? 12.891 10.498 323.946 1.00 21.83 185 PRO D CA 1
ATOM 7050 C C . PRO D 1 186 ? 13.823 9.690 323.032 1.00 20.48 185 PRO D C 1
ATOM 7051 O O . PRO D 1 186 ? 13.808 9.867 321.821 1.00 21.80 185 PRO D O 1
ATOM 7055 N N . GLY D 1 187 ? 14.587 8.789 323.661 1.00 22.47 186 GLY D N 1
ATOM 7056 C CA . GLY D 1 187 ? 15.348 7.753 322.946 1.00 24.45 186 GLY D CA 1
ATOM 7057 C C . GLY D 1 187 ? 14.482 6.512 322.779 1.00 25.37 186 GLY D C 1
ATOM 7058 O O . GLY D 1 187 ? 13.295 6.652 322.413 1.00 28.48 186 GLY D O 1
ATOM 7059 N N . SER D 1 188 ? 15.032 5.351 323.098 1.00 26.86 187 SER D N 1
ATOM 7060 C CA . SER D 1 188 ? 14.334 4.046 322.997 1.00 28.67 187 SER D CA 1
ATOM 7061 C C . SER D 1 188 ? 13.490 3.836 324.245 1.00 25.75 187 SER D C 1
ATOM 7062 O O . SER D 1 188 ? 14.085 3.639 325.323 1.00 26.40 187 SER D O 1
ATOM 7065 N N . MET D 1 189 ? 12.168 3.934 324.130 1.00 26.60 188 MET D N 1
ATOM 7066 C CA . MET D 1 189 ? 11.248 3.867 325.292 1.00 26.17 188 MET D CA 1
ATOM 7067 C C . MET D 1 189 ? 10.355 2.618 325.178 1.00 28.21 188 MET D C 1
ATOM 7068 O O . MET D 1 189 ? 9.970 2.231 324.052 1.00 28.30 188 MET D O 1
ATOM 7073 N N . ASP D 1 190 ? 10.016 2.030 326.320 1.00 29.87 189 ASP D N 1
ATOM 7074 C CA . ASP D 1 190 ? 9.181 0.798 326.388 1.00 30.20 189 ASP D CA 1
ATOM 7075 C C . ASP D 1 190 ? 7.708 1.191 326.335 1.00 28.05 189 ASP D C 1
ATOM 7076 O O . ASP D 1 190 ? 7.095 1.460 327.394 1.00 32.99 189 ASP D O 1
ATOM 7081 N N . THR D 1 191 ? 7.176 1.282 325.129 1.00 27.63 190 THR D N 1
ATOM 7082 C CA . THR D 1 191 ? 5.777 1.682 324.871 1.00 28.57 190 THR D CA 1
ATOM 7083 C C . THR D 1 191 ? 5.103 0.642 323.991 1.00 34.02 190 THR D C 1
ATOM 7084 O O . THR D 1 191 ? 5.794 -0.200 323.387 1.00 32.11 190 THR D O 1
ATOM 7088 N N . PRO D 1 192 ? 3.766 0.699 323.876 1.00 33.36 191 PRO D N 1
ATOM 7089 C CA . PRO D 1 192 ? 3.054 -0.150 322.915 1.00 37.04 191 PRO D CA 1
ATOM 7090 C C . PRO D 1 192 ? 3.628 -0.036 321.499 1.00 37.30 191 PRO D C 1
ATOM 7091 O O . PRO D 1 192 ? 3.811 -1.058 320.858 1.00 34.98 191 PRO D O 1
ATOM 7095 N N . MET D 1 193 ? 3.957 1.180 321.050 1.00 35.01 192 MET D N 1
ATOM 7096 C CA . MET D 1 193 ? 4.534 1.400 319.701 1.00 34.66 192 MET D CA 1
ATOM 7097 C C . MET D 1 193 ? 5.841 0.606 319.561 1.00 35.79 192 MET D C 1
ATOM 7098 O O . MET D 1 193 ? 6.009 -0.073 318.551 1.00 32.43 192 MET D O 1
ATOM 7103 N N . MET D 1 194 ? 6.737 0.666 320.553 1.00 31.16 193 MET D N 1
ATOM 7104 C CA . MET D 1 194 ? 8.037 -0.037 320.513 1.00 30.24 193 MET D CA 1
ATOM 7105 C C . MET D 1 194 ? 7.789 -1.554 320.541 1.00 31.35 193 MET D C 1
ATOM 7106 O O . MET D 1 194 ? 8.448 -2.269 319.785 1.00 31.19 193 MET D O 1
ATOM 7111 N N . ARG D 1 195 ? 6.908 -2.020 321.415 1.00 30.62 194 ARG D N 1
ATOM 7112 C CA . ARG D 1 195 ? 6.592 -3.471 321.523 1.00 35.79 194 ARG D CA 1
ATOM 7113 C C . ARG D 1 195 ? 6.039 -3.994 320.182 1.00 35.19 194 ARG D C 1
ATOM 7114 O O . ARG D 1 195 ? 6.451 -5.102 319.761 1.00 34.69 194 ARG D O 1
ATOM 7122 N N . ALA D 1 196 ? 5.188 -3.217 319.517 1.00 38.08 195 ALA D N 1
ATOM 7123 C CA . ALA D 1 196 ? 4.605 -3.566 318.195 1.00 40.32 195 ALA D CA 1
ATOM 7124 C C . ALA D 1 196 ? 5.718 -3.672 317.152 1.00 39.80 195 ALA D C 1
ATOM 7125 O O . ALA D 1 196 ? 5.720 -4.662 316.371 1.00 41.01 195 ALA D O 1
ATOM 7127 N N . ALA D 1 197 ? 6.637 -2.703 317.132 1.00 36.38 196 ALA D N 1
ATOM 7128 C CA . ALA D 1 197 ? 7.780 -2.659 316.198 1.00 37.76 196 ALA D CA 1
ATOM 7129 C C . ALA D 1 197 ? 8.672 -3.860 316.457 1.00 39.61 196 ALA D C 1
ATOM 7130 O O . ALA D 1 197 ? 9.122 -4.460 315.471 1.00 39.52 196 ALA D O 1
ATOM 7132 N N . ALA D 1 198 ? 8.887 -4.242 317.721 1.00 34.04 197 ALA D N 1
ATOM 7133 C CA . ALA D 1 198 ? 9.757 -5.394 318.067 1.00 37.48 197 ALA D CA 1
ATOM 7134 C C . ALA D 1 198 ? 9.124 -6.678 317.505 1.00 37.04 197 ALA D C 1
ATOM 7135 O O . ALA D 1 198 ? 9.900 -7.498 316.922 1.00 39.36 197 ALA D O 1
ATOM 7137 N N . ALA D 1 199 ? 7.810 -6.855 317.680 1.00 43.42 198 ALA D N 1
ATOM 7138 C CA . ALA D 1 199 ? 7.077 -8.040 317.179 1.00 46.90 198 ALA D CA 1
ATOM 7139 C C . ALA D 1 199 ? 7.150 -8.102 315.644 1.00 47.99 198 ALA D C 1
ATOM 7140 O O . ALA D 1 199 ? 7.340 -9.234 315.110 1.00 48.89 198 ALA D O 1
ATOM 7142 N N . ASP D 1 200 ? 7.009 -6.940 314.987 1.00 49.65 199 ASP D N 1
ATOM 7143 C CA . ASP D 1 200 ? 7.111 -6.817 313.511 1.00 51.74 199 ASP D CA 1
ATOM 7144 C C . ASP D 1 200 ? 8.507 -7.257 313.064 1.00 50.98 199 ASP D C 1
ATOM 7145 O O . ASP D 1 200 ? 8.581 -7.938 312.044 1.00 42.88 199 ASP D O 1
ATOM 7150 N N . THR D 1 201 ? 9.578 -6.877 313.775 1.00 43.42 200 THR D N 1
ATOM 7151 C CA . THR D 1 201 ? 10.962 -7.105 313.283 1.00 49.70 200 THR D CA 1
ATOM 7152 C C . THR D 1 201 ? 11.322 -8.567 313.526 1.00 48.41 200 THR D C 1
ATOM 7153 O O . THR D 1 201 ? 12.057 -9.116 312.687 1.00 51.36 200 THR D O 1
ATOM 7157 N N . ASN D 1 202 ? 10.802 -9.205 314.584 1.00 47.43 201 ASN D N 1
ATOM 7158 C CA . ASN D 1 202 ? 11.127 -10.622 314.857 1.00 48.79 201 ASN D CA 1
ATOM 7159 C C . ASN D 1 202 ? 9.959 -11.272 315.578 1.00 44.03 201 ASN D C 1
ATOM 7160 O O . ASN D 1 202 ? 9.962 -11.390 316.793 1.00 43.04 201 ASN D O 1
ATOM 7165 N N . PRO D 1 203 ? 8.921 -11.723 314.833 1.00 46.73 202 PRO D N 1
ATOM 7166 C CA . PRO D 1 203 ? 7.768 -12.392 315.444 1.00 39.14 202 PRO D CA 1
ATOM 7167 C C . PRO D 1 203 ? 8.135 -13.648 316.255 1.00 39.42 202 PRO D C 1
ATOM 7168 O O . PRO D 1 203 ? 7.450 -13.924 317.217 1.00 36.28 202 PRO D O 1
ATOM 7172 N N . ALA D 1 204 ? 9.190 -14.366 315.845 1.00 40.04 203 ALA D N 1
ATOM 7173 C CA . ALA D 1 204 ? 9.771 -15.550 316.524 1.00 49.99 203 ALA D CA 1
ATOM 7174 C C . ALA D 1 204 ? 10.283 -15.196 317.930 1.00 51.00 203 ALA D C 1
ATOM 7175 O O . ALA D 1 204 ? 10.263 -16.102 318.781 1.00 44.02 203 ALA D O 1
ATOM 7177 N N . ASP D 1 205 ? 10.754 -13.962 318.182 1.00 46.54 204 ASP D N 1
ATOM 7178 C CA . ASP D 1 205 ? 11.334 -13.600 319.506 1.00 49.79 204 ASP D CA 1
ATOM 7179 C C . ASP D 1 205 ? 11.353 -12.077 319.651 1.00 48.00 204 ASP D C 1
ATOM 7180 O O . ASP D 1 205 ? 12.411 -11.487 319.494 1.00 43.87 204 ASP D O 1
ATOM 7185 N N . PRO D 1 206 ? 10.202 -11.427 319.917 1.00 46.29 205 PRO D N 1
ATOM 7186 C CA . PRO D 1 206 ? 10.138 -9.971 320.062 1.00 50.45 205 PRO D CA 1
ATOM 7187 C C . PRO D 1 206 ? 10.996 -9.478 321.238 1.00 54.87 205 PRO D C 1
ATOM 7188 O O . PRO D 1 206 ? 11.631 -8.413 321.130 1.00 45.13 205 PRO D O 1
ATOM 7192 N N . GLN D 1 207 ? 11.033 -10.243 322.331 1.00 51.47 206 GLN D N 1
ATOM 7193 C CA . GLN D 1 207 ? 11.776 -9.829 323.553 1.00 47.57 206 GLN D CA 1
ATOM 7194 C C . GLN D 1 207 ? 13.265 -9.709 323.223 1.00 50.64 206 GLN D C 1
ATOM 7195 O O . GLN D 1 207 ? 13.901 -8.816 323.791 1.00 46.54 206 GLN D O 1
ATOM 7201 N N . SER D 1 208 ? 13.824 -10.549 322.349 1.00 48.78 207 SER D N 1
ATOM 7202 C CA . SER D 1 208 ? 15.260 -10.494 321.966 1.00 45.34 207 SER D CA 1
ATOM 7203 C C . SER D 1 208 ? 15.540 -9.174 321.242 1.00 42.74 207 SER D C 1
ATOM 7204 O O . SER D 1 208 ? 16.662 -8.683 321.374 1.00 40.44 207 SER D O 1
ATOM 7207 N N . VAL D 1 209 ? 14.591 -8.620 320.497 1.00 39.90 208 VAL D N 1
ATOM 7208 C CA . VAL D 1 209 ? 14.773 -7.294 319.828 1.00 38.25 208 VAL D CA 1
ATOM 7209 C C . VAL D 1 209 ? 14.825 -6.214 320.926 1.00 33.67 208 VAL D C 1
ATOM 7210 O O . VAL D 1 209 ? 15.722 -5.378 320.864 1.00 32.67 208 VAL D O 1
ATOM 7214 N N . ILE D 1 210 ? 13.899 -6.248 321.885 1.00 35.29 209 ILE D N 1
ATOM 7215 C CA . ILE D 1 210 ? 13.879 -5.297 323.037 1.00 35.90 209 ILE D CA 1
ATOM 7216 C C . ILE D 1 210 ? 15.223 -5.409 323.765 1.00 40.50 209 ILE D C 1
ATOM 7217 O O . ILE D 1 210 ? 15.814 -4.385 324.074 1.00 31.68 209 ILE D O 1
ATOM 7222 N N . ASP D 1 211 ? 15.708 -6.621 324.028 1.00 35.26 210 ASP D N 1
ATOM 7223 C CA . ASP D 1 211 ? 16.991 -6.857 324.742 1.00 38.62 210 ASP D CA 1
ATOM 7224 C C . ASP D 1 211 ? 18.155 -6.261 323.959 1.00 36.69 210 ASP D C 1
ATOM 7225 O O . ASP D 1 211 ? 19.033 -5.726 324.604 1.00 36.46 210 ASP D O 1
ATOM 7230 N N . GLU D 1 212 ? 18.204 -6.400 322.637 1.00 33.89 211 GLU D N 1
ATOM 7231 C CA . GLU D 1 212 ? 19.279 -5.837 321.778 1.00 38.16 211 GLU D CA 1
ATOM 7232 C C . GLU D 1 212 ? 19.220 -4.299 321.860 1.00 34.84 211 GLU D C 1
ATOM 7233 O O . GLU D 1 212 ? 20.272 -3.677 321.929 1.00 31.79 211 GLU D O 1
ATOM 7236 N N . ILE D 1 213 ? 18.028 -3.712 321.843 1.00 30.51 212 ILE D N 1
ATOM 7237 C CA . ILE D 1 213 ? 17.901 -2.219 321.923 1.00 31.95 212 ILE D CA 1
ATOM 7238 C C . ILE D 1 213 ? 18.441 -1.775 323.292 1.00 29.46 212 ILE D C 1
ATOM 7239 O O . ILE D 1 213 ? 19.289 -0.866 323.357 1.00 35.46 212 ILE D O 1
ATOM 7244 N N . ALA D 1 214 ? 18.016 -2.451 324.357 1.00 30.01 213 ALA D N 1
ATOM 7245 C CA . ALA D 1 214 ? 18.423 -2.134 325.749 1.00 31.55 213 ALA D CA 1
ATOM 7246 C C . ALA D 1 214 ? 19.943 -2.224 325.871 1.00 33.89 213 ALA D C 1
ATOM 7247 O O . ALA D 1 214 ? 20.522 -1.384 326.566 1.00 30.32 213 ALA D O 1
ATOM 7249 N N . ALA D 1 215 ? 20.579 -3.194 325.211 1.00 34.83 214 ALA D N 1
ATOM 7250 C CA . ALA D 1 215 ? 22.034 -3.423 325.312 1.00 32.17 214 ALA D CA 1
ATOM 7251 C C . ALA D 1 215 ? 22.784 -2.306 324.599 1.00 32.05 214 ALA D C 1
ATOM 7252 O O . ALA D 1 215 ? 23.949 -2.066 324.956 1.00 32.67 214 ALA D O 1
ATOM 7254 N N . ALA D 1 216 ? 22.172 -1.630 323.631 1.00 30.40 215 ALA D N 1
ATOM 7255 C CA . ALA D 1 216 ? 22.808 -0.504 322.914 1.00 30.72 215 ALA D CA 1
ATOM 7256 C C . ALA D 1 216 ? 22.727 0.799 323.742 1.00 29.95 215 ALA D C 1
ATOM 7257 O O . ALA D 1 216 ? 23.351 1.774 323.339 1.00 32.00 215 ALA D O 1
ATOM 7259 N N . VAL D 1 217 ? 21.957 0.816 324.823 1.00 28.07 216 VAL D N 1
ATOM 7260 C CA . VAL D 1 217 ? 21.816 2.010 325.709 1.00 27.67 216 VAL D CA 1
ATOM 7261 C C . VAL D 1 217 ? 22.856 1.888 326.815 1.00 27.36 216 VAL D C 1
ATOM 7262 O O . VAL D 1 217 ? 22.943 0.843 327.477 1.00 28.79 216 VAL D O 1
ATOM 7266 N N . PRO D 1 218 ? 23.703 2.902 327.060 1.00 26.24 217 PRO D N 1
ATOM 7267 C CA . PRO D 1 218 ? 24.680 2.817 328.151 1.00 26.99 217 PRO D CA 1
ATOM 7268 C C . PRO D 1 218 ? 24.072 2.486 329.519 1.00 27.43 217 PRO D C 1
ATOM 7269 O O . PRO D 1 218 ? 24.720 1.806 330.303 1.00 27.38 217 PRO D O 1
ATOM 7273 N N . LEU D 1 219 ? 22.856 2.954 329.802 1.00 27.72 218 LEU D N 1
ATOM 7274 C CA . LEU D 1 219 ? 22.174 2.620 331.078 1.00 26.98 218 LEU D CA 1
ATOM 7275 C C . LEU D 1 219 ? 21.609 1.187 331.040 1.00 29.23 218 LEU D C 1
ATOM 7276 O O . LEU D 1 219 ? 21.117 0.764 332.076 1.00 28.81 218 LEU D O 1
ATOM 7281 N N . LYS D 1 220 ? 21.609 0.539 329.875 1.00 29.74 219 LYS D N 1
ATOM 7282 C CA . LYS D 1 220 ? 21.310 -0.910 329.706 1.00 31.14 219 LYS D CA 1
ATOM 7283 C C . LYS D 1 220 ? 19.822 -1.185 329.893 1.00 31.41 219 LYS D C 1
ATOM 7284 O O . LYS D 1 220 ? 19.483 -2.323 330.183 1.00 31.07 219 LYS D O 1
ATOM 7290 N N . ARG D 1 221 ? 18.953 -0.203 329.687 1.00 27.21 220 ARG D N 1
ATOM 7291 C CA A ARG D 1 221 ? 17.489 -0.405 329.739 0.50 27.86 220 ARG D CA 1
ATOM 7292 C CA B ARG D 1 221 ? 17.488 -0.422 329.719 0.50 28.50 220 ARG D CA 1
ATOM 7293 C C . ARG D 1 221 ? 16.813 0.564 328.769 1.00 30.02 220 ARG D C 1
ATOM 7294 O O . ARG D 1 221 ? 17.437 1.605 328.402 1.00 25.90 220 ARG D O 1
ATOM 7309 N N . LEU D 1 222 ? 15.594 0.250 328.388 1.00 24.93 221 LEU D N 1
ATOM 7310 C CA . LEU D 1 222 ? 14.739 1.232 327.676 1.00 26.89 221 LEU D CA 1
ATOM 7311 C C . LEU D 1 222 ? 14.256 2.254 328.717 1.00 23.29 221 LEU D C 1
ATOM 7312 O O . LEU D 1 222 ? 14.110 1.902 329.910 1.00 24.08 221 LEU D O 1
ATOM 7317 N N . GLY D 1 223 ? 13.876 3.431 328.258 1.00 26.37 222 GLY D N 1
ATOM 7318 C CA . GLY D 1 223 ? 13.168 4.384 329.107 1.00 25.77 222 GLY D CA 1
ATOM 7319 C C . GLY D 1 223 ? 11.762 3.868 329.351 1.00 30.20 222 GLY D C 1
ATOM 7320 O O . GLY D 1 223 ? 11.265 3.053 328.559 1.00 29.96 222 GLY D O 1
ATOM 7321 N N . THR D 1 224 ? 11.097 4.357 330.375 1.00 29.65 223 THR D N 1
ATOM 7322 C CA . THR D 1 224 ? 9.714 3.940 330.696 1.00 29.18 223 THR D CA 1
ATOM 7323 C C . THR D 1 224 ? 8.767 5.096 330.482 1.00 29.82 223 THR D C 1
ATOM 7324 O O . THR D 1 224 ? 9.228 6.289 330.410 1.00 28.37 223 THR D O 1
ATOM 7328 N N . ILE D 1 225 ? 7.484 4.799 330.450 1.00 27.11 224 ILE D N 1
ATOM 7329 C CA . ILE D 1 225 ? 6.456 5.871 330.385 1.00 28.32 224 ILE D CA 1
ATOM 7330 C C . ILE D 1 225 ? 6.550 6.718 331.658 1.00 28.19 224 ILE D C 1
ATOM 7331 O O . ILE D 1 225 ? 6.194 7.905 331.589 1.00 27.77 224 ILE D O 1
ATOM 7336 N N . ASP D 1 226 ? 6.994 6.137 332.776 1.00 27.85 225 ASP D N 1
ATOM 7337 C CA . ASP D 1 226 ? 7.214 6.886 334.041 1.00 29.84 225 ASP D CA 1
ATOM 7338 C C . ASP D 1 226 ? 8.372 7.894 333.864 1.00 29.44 225 ASP D C 1
ATOM 7339 O O . ASP D 1 226 ? 8.255 9.022 334.353 1.00 27.95 225 ASP D O 1
ATOM 7344 N N . ASP D 1 227 ? 9.468 7.501 333.226 1.00 26.88 226 ASP D N 1
ATOM 7345 C CA . ASP D 1 227 ? 10.613 8.423 332.999 1.00 26.32 226 ASP D CA 1
ATOM 7346 C C . ASP D 1 227 ? 10.108 9.639 332.198 1.00 25.35 226 ASP D C 1
ATOM 7347 O O . ASP D 1 227 ? 10.424 10.788 332.560 1.00 26.81 226 ASP D O 1
ATOM 7352 N N . ALA D 1 228 ? 9.332 9.405 331.144 1.00 27.66 227 ALA D N 1
ATOM 7353 C CA . ALA D 1 228 ? 8.777 10.456 330.286 1.00 24.71 227 ALA D CA 1
ATOM 7354 C C . ALA D 1 228 ? 7.828 11.336 331.125 1.00 26.88 227 ALA D C 1
ATOM 7355 O O . ALA D 1 228 ? 7.945 12.586 331.090 1.00 24.32 227 ALA D O 1
ATOM 7357 N N . GLY D 1 229 ? 6.909 10.720 331.877 1.00 26.34 228 GLY D N 1
ATOM 7358 C CA . GLY D 1 229 ? 5.931 11.482 332.669 1.00 24.64 228 GLY D CA 1
ATOM 7359 C C . GLY D 1 229 ? 6.629 12.326 333.734 1.00 24.18 228 GLY D C 1
ATOM 7360 O O . GLY D 1 229 ? 6.159 13.430 334.021 1.00 25.75 228 GLY D O 1
ATOM 7361 N N . ASN D 1 230 ? 7.690 11.795 334.318 1.00 24.23 229 ASN D N 1
ATOM 7362 C CA . ASN D 1 230 ? 8.490 12.489 335.356 1.00 25.45 229 ASN D CA 1
ATOM 7363 C C . ASN D 1 230 ? 9.088 13.786 334.790 1.00 24.02 229 ASN D C 1
ATOM 7364 O O . ASN D 1 230 ? 9.031 14.833 335.492 1.00 23.97 229 ASN D O 1
ATOM 7369 N N . LEU D 1 231 ? 9.634 13.739 333.577 1.00 24.83 230 LEU D N 1
ATOM 7370 C CA . LEU D 1 231 ? 10.232 14.951 332.958 1.00 24.18 230 LEU D CA 1
ATOM 7371 C C . LEU D 1 231 ? 9.117 15.943 332.592 1.00 24.66 230 LEU D C 1
ATOM 7372 O O . LEU D 1 231 ? 9.303 17.140 332.816 1.00 22.26 230 LEU D O 1
ATOM 7377 N N . ALA D 1 232 ? 7.984 15.476 332.046 1.00 24.01 231 ALA D N 1
ATOM 7378 C CA . ALA D 1 232 ? 6.844 16.370 331.709 1.00 25.14 231 ALA D CA 1
ATOM 7379 C C . ALA D 1 232 ? 6.333 17.038 332.992 1.00 26.67 231 ALA D C 1
ATOM 7380 O O . ALA D 1 232 ? 6.059 18.258 332.973 1.00 25.12 231 ALA D O 1
ATOM 7382 N N . LEU D 1 233 ? 6.231 16.286 334.076 1.00 23.32 232 LEU D N 1
ATOM 7383 C CA . LEU D 1 233 ? 5.764 16.833 335.384 1.00 25.91 232 LEU D CA 1
ATOM 7384 C C . LEU D 1 233 ? 6.747 17.920 335.844 1.00 23.62 232 LEU D C 1
ATOM 7385 O O . LEU D 1 233 ? 6.287 19.025 336.220 1.00 25.23 232 LEU D O 1
ATOM 7390 N N . PHE D 1 234 ? 8.043 17.656 335.771 1.00 23.28 233 PHE D N 1
ATOM 7391 C CA . PHE D 1 234 ? 9.067 18.661 336.124 1.00 24.73 233 PHE D CA 1
ATOM 7392 C C . PHE D 1 234 ? 8.816 19.932 335.309 1.00 23.10 233 PHE D C 1
ATOM 7393 O O . PHE D 1 234 ? 8.713 21.025 335.893 1.00 24.68 233 PHE D O 1
ATOM 7401 N N . LEU D 1 235 ? 8.686 19.805 333.997 1.00 24.56 234 LEU D N 1
ATOM 7402 C CA . LEU D 1 235 ? 8.560 20.980 333.084 1.00 22.42 234 LEU D CA 1
ATOM 7403 C C . LEU D 1 235 ? 7.254 21.736 333.335 1.00 22.85 234 LEU D C 1
ATOM 7404 O O . LEU D 1 235 ? 7.251 22.960 333.167 1.00 26.64 234 LEU D O 1
ATOM 7409 N N . ALA D 1 236 ? 6.209 21.045 333.799 1.00 22.30 235 ALA D N 1
ATOM 7410 C CA . ALA D 1 236 ? 4.888 21.652 334.072 1.00 23.91 235 ALA D CA 1
ATOM 7411 C C . ALA D 1 236 ? 4.888 22.403 335.417 1.00 23.13 235 ALA D C 1
ATOM 7412 O O . ALA D 1 236 ? 3.939 23.178 335.635 1.00 24.30 235 ALA D O 1
ATOM 7414 N N . SER D 1 237 ? 5.880 22.149 336.262 1.00 25.76 236 SER D N 1
ATOM 7415 C CA . SER D 1 237 ? 5.911 22.509 337.701 1.00 26.58 236 SER D CA 1
ATOM 7416 C C . SER D 1 237 ? 6.621 23.825 337.953 1.00 28.06 236 SER D C 1
ATOM 7417 O O . SER D 1 237 ? 7.343 24.319 337.059 1.00 25.64 236 SER D O 1
ATOM 7420 N N . ASP D 1 238 ? 6.474 24.365 339.164 1.00 26.62 237 ASP D N 1
ATOM 7421 C CA . ASP D 1 238 ? 7.226 25.570 339.601 1.00 30.55 237 ASP D CA 1
ATOM 7422 C C . ASP D 1 238 ? 8.738 25.295 339.661 1.00 24.36 237 ASP D C 1
ATOM 7423 O O . ASP D 1 238 ? 9.487 26.268 339.691 1.00 26.15 237 ASP D O 1
ATOM 7428 N N . LEU D 1 239 ? 9.179 24.044 339.608 1.00 22.90 238 LEU D N 1
ATOM 7429 C CA . LEU D 1 239 ? 10.631 23.720 339.568 1.00 24.55 238 LEU D CA 1
ATOM 7430 C C . LEU D 1 239 ? 11.277 24.129 338.234 1.00 21.10 238 LEU D C 1
ATOM 7431 O O . LEU D 1 239 ? 12.518 24.083 338.154 1.00 25.96 238 LEU D O 1
ATOM 7436 N N . ALA D 1 240 ? 10.493 24.405 337.192 1.00 23.51 239 ALA D N 1
ATOM 7437 C CA . ALA D 1 240 ? 10.996 24.676 335.825 1.00 22.45 239 ALA D CA 1
ATOM 7438 C C . ALA D 1 240 ? 10.527 26.043 335.317 1.00 23.32 239 ALA D C 1
ATOM 7439 O O . ALA D 1 240 ? 10.575 26.253 334.110 1.00 22.01 239 ALA D O 1
ATOM 7441 N N . SER D 1 241 ? 10.227 26.997 336.208 1.00 23.17 240 SER D N 1
ATOM 7442 C CA . SER D 1 241 ? 9.640 28.316 335.860 1.00 23.15 240 SER D CA 1
ATOM 7443 C C . SER D 1 241 ? 10.573 29.214 335.051 1.00 23.12 240 SER D C 1
ATOM 7444 O O . SER D 1 241 ? 10.071 30.230 334.525 1.00 24.15 240 SER D O 1
ATOM 7447 N N . TYR D 1 242 ? 11.855 28.916 334.930 1.00 21.04 241 TYR D N 1
ATOM 7448 C CA . TYR D 1 242 ? 12.833 29.708 334.147 1.00 21.48 241 TYR D CA 1
ATOM 7449 C C . TYR D 1 242 ? 13.308 28.932 332.914 1.00 21.10 241 TYR D C 1
ATOM 7450 O O . TYR D 1 242 ? 14.205 29.429 332.207 1.00 22.83 241 TYR D O 1
ATOM 7459 N N . LEU D 1 243 ? 12.769 27.733 332.683 1.00 22.30 242 LEU D N 1
ATOM 7460 C CA . LEU D 1 243 ? 13.277 26.842 331.611 1.00 21.87 242 LEU D CA 1
ATOM 7461 C C . LEU D 1 243 ? 12.263 26.886 330.461 1.00 22.12 242 LEU D C 1
ATOM 7462 O O . LEU D 1 243 ? 11.088 26.435 330.643 1.00 21.20 242 LEU D O 1
ATOM 7467 N N . THR D 1 244 ? 12.643 27.469 329.345 1.00 20.18 243 THR D N 1
ATOM 7468 C CA . THR D 1 244 ? 11.774 27.541 328.152 1.00 22.73 243 THR D CA 1
ATOM 7469 C C . THR D 1 244 ? 12.607 27.531 326.876 1.00 22.61 243 THR D C 1
ATOM 7470 O O . THR D 1 244 ? 13.746 28.005 326.891 1.00 21.09 243 THR D O 1
ATOM 7474 N N . GLY D 1 245 ? 12.004 26.980 325.822 1.00 20.96 244 GLY D N 1
ATOM 7475 C CA . GLY D 1 245 ? 12.605 26.979 324.488 1.00 22.70 244 GLY D CA 1
ATOM 7476 C C . GLY D 1 245 ? 13.599 25.862 324.313 1.00 22.02 244 GLY D C 1
ATOM 7477 O O . GLY D 1 245 ? 14.368 25.943 323.346 1.00 24.38 244 GLY D O 1
ATOM 7478 N N . GLN D 1 246 ? 13.608 24.869 325.198 1.00 21.30 245 GLN D N 1
ATOM 7479 C CA . GLN D 1 246 ? 14.651 23.842 325.190 1.00 20.64 245 GLN D CA 1
ATOM 7480 C C . GLN D 1 246 ? 14.059 22.504 324.725 1.00 24.24 245 GLN D C 1
ATOM 7481 O O . GLN D 1 246 ? 12.861 22.251 324.909 1.00 22.26 245 GLN D O 1
ATOM 7487 N N . ALA D 1 247 ? 14.911 21.693 324.119 1.00 20.90 246 ALA D N 1
ATOM 7488 C CA . ALA D 1 247 ? 14.586 20.313 323.719 1.00 22.59 246 ALA D CA 1
ATOM 7489 C C . ALA D 1 247 ? 15.477 19.410 324.553 1.00 22.89 246 ALA D C 1
ATOM 7490 O O . ALA D 1 247 ? 16.724 19.450 324.358 1.00 25.42 246 ALA D O 1
ATOM 7492 N N . ILE D 1 248 ? 14.893 18.679 325.495 1.00 20.74 247 ILE D N 1
ATOM 7493 C CA . ILE D 1 248 ? 15.662 17.878 326.472 1.00 23.00 247 ILE D CA 1
ATOM 7494 C C . ILE D 1 248 ? 15.679 16.423 326.018 1.00 22.88 247 ILE D C 1
ATOM 7495 O O . ILE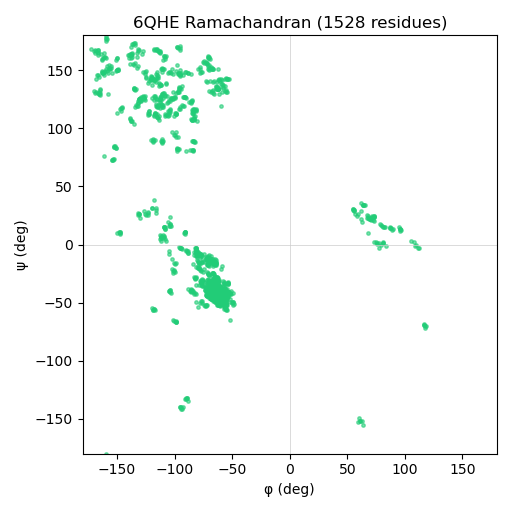 D 1 248 ? 14.602 15.859 325.827 1.00 23.39 247 ILE D O 1
ATOM 7500 N N . VAL D 1 249 ? 16.878 15.859 325.920 1.00 20.65 248 VAL D N 1
ATOM 7501 C CA . VAL D 1 249 ? 17.071 14.453 325.457 1.00 23.06 248 VAL D CA 1
ATOM 7502 C C . VAL D 1 249 ? 16.955 13.548 326.664 1.00 21.94 248 VAL D C 1
ATOM 7503 O O . VAL D 1 249 ? 17.718 13.714 327.637 1.00 23.37 248 VAL D O 1
ATOM 7507 N N . LEU D 1 250 ? 16.029 12.593 326.599 1.00 22.35 249 LEU D N 1
ATOM 7508 C CA . LEU D 1 250 ? 15.768 11.610 327.674 1.00 21.82 249 LEU D CA 1
ATOM 7509 C C . LEU D 1 250 ? 16.045 10.217 327.085 1.00 23.61 249 LEU D C 1
ATOM 7510 O O . LEU D 1 250 ? 15.130 9.639 326.433 1.00 20.85 249 LEU D O 1
ATOM 7515 N N . ASP D 1 251 ? 17.287 9.751 327.188 1.00 23.40 250 ASP D N 1
ATOM 7516 C CA . ASP D 1 251 ? 17.727 8.604 326.364 1.00 23.16 250 ASP D CA 1
ATOM 7517 C C . ASP D 1 251 ? 18.759 7.695 327.028 1.00 22.85 250 ASP D C 1
ATOM 7518 O O . ASP D 1 251 ? 19.296 6.840 326.310 1.00 23.80 250 ASP D O 1
ATOM 7523 N N . GLY D 1 252 ? 19.045 7.843 328.316 1.00 24.26 251 GLY D N 1
ATOM 7524 C CA . GLY D 1 252 ? 20.017 6.965 329.006 1.00 24.24 251 GLY D CA 1
ATOM 7525 C C . GLY D 1 252 ? 21.378 6.952 328.340 1.00 24.47 251 GLY D C 1
ATOM 7526 O O . GLY D 1 252 ? 22.046 5.905 328.412 1.00 23.14 251 GLY D O 1
ATOM 7527 N N . ALA D 1 253 ? 21.781 8.048 327.680 1.00 23.03 252 ALA D N 1
ATOM 7528 C CA . ALA D 1 253 ? 23.062 8.242 326.947 1.00 21.50 252 ALA D CA 1
ATOM 7529 C C . ALA D 1 253 ? 23.146 7.400 325.654 1.00 21.73 252 ALA D C 1
ATOM 7530 O O . ALA D 1 253 ? 24.236 7.274 325.085 1.00 21.25 252 ALA D O 1
ATOM 7532 N N . PHE D 1 254 ? 22.019 6.977 325.100 1.00 21.22 253 PHE D N 1
ATOM 7533 C CA . PHE D 1 254 ? 21.952 6.274 323.785 1.00 24.52 253 PHE D CA 1
ATOM 7534 C C . PHE D 1 254 ? 22.600 7.133 322.682 1.00 24.48 253 PHE D C 1
ATOM 7535 O O . PHE D 1 254 ? 23.341 6.584 321.870 1.00 23.67 253 PHE D O 1
ATOM 7543 N N . THR D 1 255 ? 22.386 8.461 322.669 1.00 22.07 254 THR D N 1
ATOM 7544 C CA . THR D 1 255 ? 22.952 9.314 321.590 1.00 24.11 254 THR D CA 1
ATOM 7545 C C . THR D 1 255 ? 24.349 9.822 321.971 1.00 25.04 254 THR D C 1
ATOM 7546 O O . THR D 1 255 ? 25.014 10.461 321.110 1.00 27.04 254 THR D O 1
ATOM 7550 N N . LEU D 1 256 ? 24.805 9.546 323.182 1.00 23.76 255 LEU D N 1
ATOM 7551 C CA . LEU D 1 256 ? 26.093 10.055 323.707 1.00 26.89 255 LEU D CA 1
ATOM 7552 C C . LEU D 1 256 ? 27.232 9.105 323.299 1.00 25.65 255 LEU D C 1
ATOM 7553 O O . LEU D 1 256 ? 28.352 9.570 323.007 1.00 24.72 255 LEU D O 1
ATOM 7558 N N . ALA D 1 257 ? 26.983 7.800 323.349 1.00 26.65 256 ALA D N 1
ATOM 7559 C CA . ALA D 1 257 ? 28.030 6.787 323.157 1.00 26.76 256 ALA D CA 1
ATOM 7560 C C . ALA D 1 257 ? 28.719 7.031 321.806 1.00 26.76 256 ALA D C 1
ATOM 7561 O O . ALA D 1 257 ? 28.016 7.216 320.771 1.00 28.68 256 ALA D O 1
ATOM 7563 N N . GLU D 1 258 ? 30.051 7.017 321.775 1.00 26.65 257 GLU D N 1
ATOM 7564 C CA . GLU D 1 258 ? 30.796 7.172 320.517 1.00 26.43 257 GLU D CA 1
ATOM 7565 C C . GLU D 1 258 ? 30.758 5.865 319.707 1.00 30.87 257 GLU D C 1
ATOM 7566 O O . GLU D 1 258 ? 30.432 5.914 318.512 1.00 27.52 257 GLU D O 1
ATOM 7572 N N . TYR D 1 259 ? 31.078 4.740 320.335 1.00 32.01 258 TYR D N 1
ATOM 7573 C CA . TYR D 1 259 ? 30.795 3.360 319.855 1.00 42.68 258 TYR D CA 1
ATOM 7574 C C . TYR D 1 259 ? 29.676 2.750 320.702 1.00 53.50 258 TYR D C 1
ATOM 7575 O O . TYR D 1 259 ? 29.635 2.937 321.948 1.00 58.92 258 TYR D O 1
ATOM 7584 N N . GLN D 1 260 ? 28.761 2.047 320.039 1.00 58.58 259 GLN D N 1
ATOM 7585 C CA . GLN D 1 260 ? 27.469 1.597 320.619 1.00 57.96 259 GLN D CA 1
ATOM 7586 C C . GLN D 1 260 ? 27.721 0.476 321.645 1.00 54.55 259 GLN D C 1
ATOM 7587 O O . GLN D 1 260 ? 28.549 -0.386 321.317 1.00 52.98 259 GLN D O 1
ATOM 7593 N N . MET E 1 2 ? 11.930 -5.193 250.536 1.00 94.66 1 MET E N 1
ATOM 7594 C CA . MET E 1 2 ? 11.383 -6.522 251.022 1.00 89.55 1 MET E CA 1
ATOM 7595 C C . MET E 1 2 ? 11.807 -6.707 252.488 1.00 85.58 1 MET E C 1
ATOM 7596 O O . MET E 1 2 ? 12.391 -7.802 252.826 1.00 87.21 1 MET E O 1
ATOM 7601 N N . ILE E 1 3 ? 11.471 -5.729 253.344 1.00 75.70 2 ILE E N 1
ATOM 7602 C CA . ILE E 1 3 ? 11.599 -5.884 254.836 1.00 67.91 2 ILE E CA 1
ATOM 7603 C C . ILE E 1 3 ? 10.198 -5.963 255.432 1.00 67.56 2 ILE E C 1
ATOM 7604 O O . ILE E 1 3 ? 9.418 -5.041 255.245 1.00 72.40 2 ILE E O 1
ATOM 7609 N N . ASN E 1 4 ? 9.913 -7.084 256.065 1.00 58.88 3 ASN E N 1
ATOM 7610 C CA . ASN E 1 4 ? 8.583 -7.368 256.618 1.00 57.22 3 ASN E CA 1
ATOM 7611 C C . ASN E 1 4 ? 8.820 -7.992 257.986 1.00 46.90 3 ASN E C 1
ATOM 7612 O O . ASN E 1 4 ? 9.275 -9.135 258.051 1.00 54.81 3 ASN E O 1
ATOM 7617 N N . MET E 1 5 ? 8.556 -7.218 259.042 1.00 46.91 4 MET E N 1
ATOM 7618 C CA . MET E 1 5 ? 8.790 -7.690 260.420 1.00 44.82 4 MET E CA 1
ATOM 7619 C C . MET E 1 5 ? 7.437 -8.046 261.057 1.00 44.31 4 MET E C 1
ATOM 7620 O O . MET E 1 5 ? 7.377 -8.148 262.302 1.00 43.61 4 MET E O 1
ATOM 7625 N N . ARG E 1 6 ? 6.370 -8.242 260.263 1.00 42.58 5 ARG E N 1
ATOM 7626 C CA . ARG E 1 6 ? 5.020 -8.571 260.810 1.00 40.07 5 ARG E CA 1
ATOM 7627 C C . ARG E 1 6 ? 5.142 -9.841 261.673 1.00 37.18 5 ARG E C 1
ATOM 7628 O O . ARG E 1 6 ? 5.845 -10.796 261.283 1.00 39.34 5 ARG E O 1
ATOM 7630 N N . ASN E 1 7 ? 4.508 -9.871 262.839 1.00 44.27 6 ASN E N 1
ATOM 7631 C CA . ASN E 1 7 ? 4.485 -11.045 263.753 1.00 45.91 6 ASN E CA 1
ATOM 7632 C C . ASN E 1 7 ? 5.814 -11.198 264.493 1.00 49.43 6 ASN E C 1
ATOM 7633 O O . ASN E 1 7 ? 5.923 -12.152 265.274 1.00 50.20 6 ASN E O 1
ATOM 7638 N N . ARG E 1 8 ? 6.794 -10.313 264.297 1.00 38.60 7 ARG E N 1
ATOM 7639 C CA . ARG E 1 8 ? 8.047 -10.399 265.090 1.00 38.60 7 ARG E CA 1
ATOM 7640 C C . ARG E 1 8 ? 7.865 -9.556 266.354 1.00 29.92 7 ARG E C 1
ATOM 7641 O O . ARG E 1 8 ? 7.140 -8.519 266.310 1.00 34.37 7 ARG E O 1
ATOM 7649 N N . VAL E 1 9 ? 8.520 -9.987 267.429 1.00 30.49 8 VAL E N 1
ATOM 7650 C CA . VAL E 1 9 ? 8.516 -9.227 268.694 1.00 30.29 8 VAL E CA 1
ATOM 7651 C C . VAL E 1 9 ? 9.934 -8.681 268.919 1.00 28.87 8 VAL E C 1
ATOM 7652 O O . VAL E 1 9 ? 10.883 -9.510 268.977 1.00 29.11 8 VAL E O 1
ATOM 7656 N N . ALA E 1 10 ? 10.036 -7.375 269.160 1.00 28.71 9 ALA E N 1
ATOM 7657 C CA . ALA E 1 10 ? 11.335 -6.708 269.447 1.00 28.60 9 ALA E CA 1
ATOM 7658 C C . ALA E 1 10 ? 11.302 -6.015 270.805 1.00 27.77 9 ALA E C 1
ATOM 7659 O O . ALA E 1 10 ? 10.281 -5.362 271.130 1.00 30.44 9 ALA E O 1
ATOM 7661 N N . ILE E 1 11 ? 12.426 -6.067 271.509 1.00 26.16 10 ILE E N 1
ATOM 7662 C CA . ILE E 1 11 ? 12.699 -5.265 272.725 1.00 25.40 10 ILE E CA 1
ATOM 7663 C C . ILE E 1 11 ? 13.776 -4.253 272.347 1.00 26.91 10 ILE E C 1
ATOM 7664 O O . ILE E 1 11 ? 14.830 -4.698 271.825 1.00 25.35 10 ILE E O 1
ATOM 7669 N N . VAL E 1 12 ? 13.550 -2.980 272.645 1.00 26.26 11 VAL E N 1
ATOM 7670 C CA . VAL E 1 12 ? 14.570 -1.925 272.418 1.00 26.04 11 VAL E CA 1
ATOM 7671 C C . VAL E 1 12 ? 14.850 -1.226 273.745 1.00 27.91 11 VAL E C 1
ATOM 7672 O O . VAL E 1 12 ? 13.978 -0.489 274.234 1.00 28.04 11 VAL E O 1
ATOM 7676 N N . THR E 1 13 ? 16.061 -1.392 274.267 1.00 24.58 12 THR E N 1
ATOM 7677 C CA . THR E 1 13 ? 16.492 -0.668 275.476 1.00 25.90 12 THR E CA 1
ATOM 7678 C C . THR E 1 13 ? 16.855 0.756 275.056 1.00 26.08 12 THR E C 1
ATOM 7679 O O . THR E 1 13 ? 17.268 0.966 273.923 1.00 25.08 12 THR E O 1
ATOM 7683 N N . GLY E 1 14 ? 16.720 1.709 275.984 1.00 26.49 13 GLY E N 1
ATOM 7684 C CA . GLY E 1 14 ? 16.914 3.147 275.683 1.00 28.98 13 GLY E CA 1
ATOM 7685 C C . GLY E 1 14 ? 15.827 3.687 274.775 1.00 25.45 13 GLY E C 1
ATOM 7686 O O . GLY E 1 14 ? 16.057 4.670 274.038 1.00 26.90 13 GLY E O 1
ATOM 7687 N N . GLY E 1 15 ? 14.644 3.047 274.775 1.00 27.63 14 GLY E N 1
ATOM 7688 C CA . GLY E 1 15 ? 13.605 3.342 273.765 1.00 30.26 14 GLY E CA 1
ATOM 7689 C C . GLY E 1 15 ? 12.912 4.692 273.969 1.00 30.60 14 GLY E C 1
ATOM 7690 O O . GLY E 1 15 ? 12.201 5.108 273.037 1.00 31.65 14 GLY E O 1
ATOM 7691 N N . ALA E 1 16 ? 13.112 5.372 275.118 1.00 31.42 15 ALA E N 1
ATOM 7692 C CA . ALA E 1 16 ? 12.381 6.628 275.423 1.00 33.41 15 ALA E CA 1
ATOM 7693 C C . ALA E 1 16 ? 12.806 7.756 274.479 1.00 36.88 15 ALA E C 1
ATOM 7694 O O . ALA E 1 16 ? 11.976 8.626 274.154 1.00 34.44 15 ALA E O 1
ATOM 7696 N N . MET E 1 17 ? 14.069 7.813 274.073 1.00 35.37 16 MET E N 1
ATOM 7697 C CA . MET E 1 17 ? 14.553 8.896 273.182 1.00 31.36 16 MET E CA 1
ATOM 7698 C C . MET E 1 17 ? 15.841 8.474 272.480 1.00 32.51 16 MET E C 1
ATOM 7699 O O . MET E 1 17 ? 16.277 7.342 272.674 1.00 31.94 16 MET E O 1
ATOM 7704 N N . GLY E 1 18 ? 16.384 9.355 271.653 1.00 29.84 17 GLY E N 1
ATOM 7705 C CA . GLY E 1 18 ? 17.638 9.113 270.930 1.00 28.37 17 GLY E CA 1
ATOM 7706 C C . GLY E 1 18 ? 17.549 7.914 270.017 1.00 30.15 17 GLY E C 1
ATOM 7707 O O . GLY E 1 18 ? 16.463 7.599 269.491 1.00 28.28 17 GLY E O 1
ATOM 7708 N N . MET E 1 19 ? 18.679 7.239 269.819 1.00 28.66 18 MET E N 1
ATOM 7709 C CA . MET E 1 19 ? 18.751 6.163 268.802 1.00 29.68 18 MET E CA 1
ATOM 7710 C C . MET E 1 19 ? 17.851 4.991 269.177 1.00 25.50 18 MET E C 1
ATOM 7711 O O . MET E 1 19 ? 17.306 4.361 268.261 1.00 25.89 18 MET E O 1
ATOM 7716 N N . GLY E 1 20 ? 17.681 4.687 270.465 1.00 25.70 19 GLY E N 1
ATOM 7717 C CA . GLY E 1 20 ? 16.750 3.620 270.881 1.00 26.72 19 GLY E CA 1
ATOM 7718 C C . GLY E 1 20 ? 15.356 3.899 270.374 1.00 27.06 19 GLY E C 1
ATOM 7719 O O . GLY E 1 20 ? 14.684 3.010 269.791 1.00 25.25 19 GLY E O 1
ATOM 7720 N N . ASN E 1 21 ? 14.932 5.146 270.537 1.00 26.27 20 ASN E N 1
ATOM 7721 C CA . ASN E 1 21 ? 13.583 5.554 270.061 1.00 30.73 20 ASN E CA 1
ATOM 7722 C C . ASN E 1 21 ? 13.501 5.375 268.523 1.00 31.62 20 ASN E C 1
ATOM 7723 O O . ASN E 1 21 ? 12.502 4.818 268.019 1.00 29.49 20 ASN E O 1
ATOM 7728 N N . GLY E 1 22 ? 14.543 5.794 267.791 1.00 32.69 21 GLY E N 1
ATOM 7729 C CA . GLY E 1 22 ? 14.631 5.603 266.326 1.00 32.78 21 GLY E CA 1
ATOM 7730 C C . GLY E 1 22 ? 14.515 4.128 265.938 1.00 31.19 21 GLY E C 1
ATOM 7731 O O . GLY E 1 22 ? 13.768 3.784 264.993 1.00 29.87 21 GLY E O 1
ATOM 7732 N N . CYS E 1 23 ? 15.250 3.257 266.624 1.00 28.49 22 CYS E N 1
ATOM 7733 C CA . CYS E 1 23 ? 15.235 1.810 266.330 1.00 27.63 22 CYS E CA 1
ATOM 7734 C C . CYS E 1 23 ? 13.821 1.239 266.569 1.00 31.58 22 CYS E C 1
ATOM 7735 O O . CYS E 1 23 ? 13.325 0.416 265.736 1.00 28.25 22 CYS E O 1
ATOM 7738 N N . ALA E 1 24 ? 13.214 1.593 267.702 1.00 30.43 23 ALA E N 1
ATOM 7739 C CA . ALA E 1 24 ? 11.863 1.077 268.022 1.00 29.72 23 ALA E CA 1
ATOM 7740 C C . ALA E 1 24 ? 10.868 1.525 266.936 1.00 30.77 23 ALA E C 1
ATOM 7741 O O . ALA E 1 24 ? 10.065 0.682 266.470 1.00 28.98 23 ALA E O 1
ATOM 7743 N N . ARG E 1 25 ? 10.954 2.778 266.515 1.00 29.42 24 ARG E N 1
ATOM 7744 C CA . ARG E 1 25 ? 10.051 3.358 265.497 1.00 35.77 24 ARG E CA 1
ATOM 7745 C C . ARG E 1 25 ? 10.228 2.580 264.182 1.00 37.37 24 ARG E C 1
ATOM 7746 O O . ARG E 1 25 ? 9.213 2.170 263.595 1.00 33.47 24 ARG E O 1
ATOM 7750 N N . LYS E 1 26 ? 11.461 2.353 263.721 1.00 32.17 25 LYS E N 1
ATOM 7751 C CA . LYS E 1 26 ? 11.658 1.680 262.417 1.00 33.86 25 LYS E CA 1
ATOM 7752 C C . LYS E 1 26 ? 11.179 0.235 262.480 1.00 35.00 25 LYS E C 1
ATOM 7753 O O . LYS E 1 26 ? 10.566 -0.219 261.487 1.00 35.00 25 LYS E O 1
ATOM 7759 N N . LEU E 1 27 ? 11.449 -0.477 263.571 1.00 33.08 26 LEU E N 1
ATOM 7760 C CA . LEU E 1 27 ? 10.994 -1.886 263.707 1.00 33.99 26 LEU E CA 1
ATOM 7761 C C . LEU E 1 27 ? 9.452 -1.914 263.686 1.00 38.39 26 LEU E C 1
ATOM 7762 O O . LEU E 1 27 ? 8.873 -2.785 262.995 1.00 33.97 26 LEU E O 1
ATOM 7767 N N . ALA E 1 28 ? 8.818 -0.952 264.360 1.00 36.33 27 ALA E N 1
ATOM 7768 C CA . ALA E 1 28 ? 7.333 -0.863 264.460 1.00 37.14 27 ALA E CA 1
ATOM 7769 C C . ALA E 1 28 ? 6.751 -0.510 263.090 1.00 38.57 27 ALA E C 1
ATOM 7770 O O . ALA E 1 28 ? 5.747 -1.136 262.692 1.00 38.44 27 ALA E O 1
ATOM 7772 N N . GLU E 1 29 ? 7.386 0.400 262.357 1.00 39.67 28 GLU E N 1
ATOM 7773 C CA . GLU E 1 29 ? 6.922 0.797 260.997 1.00 41.20 28 GLU E CA 1
ATOM 7774 C C . GLU E 1 29 ? 6.988 -0.418 260.071 1.00 42.43 28 GLU E C 1
ATOM 7775 O O . GLU E 1 29 ? 6.136 -0.517 259.181 1.00 42.13 28 GLU E O 1
ATOM 7781 N N . ALA E 1 30 ? 7.930 -1.331 260.289 1.00 37.39 29 ALA E N 1
ATOM 7782 C CA . ALA E 1 30 ? 8.095 -2.550 259.475 1.00 37.17 29 ALA E CA 1
ATOM 7783 C C . ALA E 1 30 ? 7.119 -3.639 259.923 1.00 35.19 29 ALA E C 1
ATOM 7784 O O . ALA E 1 30 ? 7.130 -4.697 259.293 1.00 34.35 29 ALA E O 1
ATOM 7786 N N . GLY E 1 31 ? 6.327 -3.406 260.977 1.00 40.78 30 GLY E N 1
ATOM 7787 C CA . GLY E 1 31 ? 5.218 -4.298 261.389 1.00 38.21 30 GLY E CA 1
ATOM 7788 C C . GLY E 1 31 ? 5.509 -5.085 262.654 1.00 37.65 30 GLY E C 1
ATOM 7789 O O . GLY E 1 31 ? 4.644 -5.870 263.073 1.00 32.34 30 GLY E O 1
ATOM 7790 N N . ALA E 1 32 ? 6.671 -4.890 263.288 1.00 33.01 31 ALA E N 1
ATOM 7791 C CA . ALA E 1 32 ? 7.000 -5.602 264.542 1.00 32.01 31 ALA E CA 1
ATOM 7792 C C . ALA E 1 32 ? 6.082 -5.103 265.681 1.00 29.53 31 ALA E C 1
ATOM 7793 O O . ALA E 1 32 ? 5.662 -3.924 265.687 1.00 34.02 31 ALA E O 1
ATOM 7795 N N . LYS E 1 33 ? 5.856 -5.978 266.639 1.00 30.37 32 LYS E N 1
ATOM 7796 C CA . LYS E 1 33 ? 5.364 -5.584 267.979 1.00 34.31 32 LYS E CA 1
ATOM 7797 C C . LYS E 1 33 ? 6.592 -5.182 268.801 1.00 33.03 32 LYS E C 1
ATOM 7798 O O . LYS E 1 33 ? 7.467 -6.070 269.032 1.00 31.79 32 LYS E O 1
ATOM 7804 N N . VAL E 1 34 ? 6.670 -3.924 269.196 1.00 29.71 33 VAL E N 1
ATOM 7805 C CA . VAL E 1 34 ? 7.902 -3.395 269.867 1.00 33.34 33 VAL E CA 1
ATOM 7806 C C . VAL E 1 34 ? 7.614 -3.051 271.328 1.00 31.52 33 VAL E C 1
ATOM 7807 O O . VAL E 1 34 ? 6.564 -2.472 271.637 1.00 32.23 33 VAL E O 1
ATOM 7811 N N . TYR E 1 35 ? 8.541 -3.398 272.210 1.00 28.67 34 TYR E N 1
ATOM 7812 C CA . TYR E 1 35 ? 8.560 -2.962 273.619 1.00 27.62 34 TYR E CA 1
ATOM 7813 C C . TYR E 1 35 ? 9.720 -1.980 273.817 1.00 28.99 34 TYR E C 1
ATOM 7814 O O . TYR E 1 35 ? 10.890 -2.379 273.577 1.00 29.51 34 TYR E O 1
ATOM 7823 N N . LEU E 1 36 ? 9.394 -0.760 274.237 1.00 28.14 35 LEU E N 1
ATOM 7824 C CA . LEU E 1 36 ? 10.379 0.266 274.647 1.00 30.12 35 LEU E CA 1
ATOM 7825 C C . LEU E 1 36 ? 10.749 -0.031 276.101 1.00 32.14 35 LEU E C 1
ATOM 7826 O O . LEU E 1 36 ? 9.841 0.051 277.017 1.00 31.55 35 LEU E O 1
ATOM 7831 N N . ILE E 1 37 ? 12.014 -0.364 276.353 1.00 26.89 36 ILE E N 1
ATOM 7832 C CA . ILE E 1 37 ? 12.570 -0.598 277.698 1.00 27.28 36 ILE E CA 1
ATOM 7833 C C . ILE E 1 37 ? 13.365 0.651 278.063 1.00 31.51 36 ILE E C 1
ATOM 7834 O O . ILE E 1 37 ? 14.252 1.055 277.288 1.00 26.36 36 ILE E O 1
ATOM 7839 N N . ASP E 1 38 ? 13.056 1.260 279.207 1.00 28.34 37 ASP E N 1
ATOM 7840 C CA . ASP E 1 38 ? 13.818 2.446 279.667 1.00 29.18 37 ASP E CA 1
ATOM 7841 C C . ASP E 1 38 ? 13.583 2.609 281.173 1.00 31.14 37 ASP E C 1
ATOM 7842 O O . ASP E 1 38 ? 12.477 2.247 281.676 1.00 28.69 37 ASP E O 1
ATOM 7847 N N . ARG E 1 39 ? 14.596 3.140 281.849 1.00 31.32 38 ARG E N 1
ATOM 7848 C CA . ARG E 1 39 ? 14.515 3.479 283.295 1.00 32.63 38 ARG E CA 1
ATOM 7849 C C . ARG E 1 39 ? 13.685 4.761 283.459 1.00 30.44 38 ARG E C 1
ATOM 7850 O O . ARG E 1 39 ? 13.162 4.986 284.542 1.00 29.30 38 ARG E O 1
ATOM 7858 N N . SER E 1 40 ? 13.610 5.584 282.423 1.00 30.36 39 SER E N 1
ATOM 7859 C CA . SER E 1 40 ? 13.007 6.933 282.532 1.00 32.16 39 SER E CA 1
ATOM 7860 C C . SER E 1 40 ? 11.485 6.822 282.664 1.00 35.29 39 SER E C 1
ATOM 7861 O O . SER E 1 40 ? 10.866 6.046 281.914 1.00 32.60 39 SER E O 1
ATOM 7864 N N . ASN E 1 41 ? 10.878 7.662 283.510 1.00 33.96 40 ASN E N 1
ATOM 7865 C CA . ASN E 1 41 ? 9.396 7.841 283.575 1.00 36.41 40 ASN E CA 1
ATOM 7866 C C . ASN E 1 41 ? 8.826 8.311 282.226 1.00 33.60 40 ASN E C 1
ATOM 7867 O O . ASN E 1 41 ? 7.618 8.195 282.019 1.00 38.31 40 ASN E O 1
ATOM 7872 N N . LEU E 1 42 ? 9.650 8.856 281.327 1.00 31.91 41 LEU E N 1
ATOM 7873 C CA . LEU E 1 42 ? 9.252 9.387 280.002 1.00 31.59 41 LEU E CA 1
ATOM 7874 C C . LEU E 1 42 ? 8.898 8.268 279.006 1.00 31.63 41 LEU E C 1
ATOM 7875 O O . LEU E 1 42 ? 8.322 8.563 277.882 1.00 32.25 41 LEU E O 1
ATOM 7880 N N . VAL E 1 43 ? 9.233 7.025 279.342 1.00 32.35 42 VAL E N 1
ATOM 7881 C CA . VAL E 1 43 ? 9.064 5.930 278.354 1.00 33.81 42 VAL E CA 1
ATOM 7882 C C . VAL E 1 43 ? 7.569 5.697 278.048 1.00 33.90 42 VAL E C 1
ATOM 7883 O O . VAL E 1 43 ? 7.263 5.360 276.905 1.00 30.80 42 VAL E O 1
ATOM 7887 N N . ALA E 1 44 ? 6.661 5.831 279.020 1.00 35.81 43 ALA E N 1
ATOM 7888 C CA . ALA E 1 44 ? 5.214 5.602 278.766 1.00 39.50 43 ALA E CA 1
ATOM 7889 C C . ALA E 1 44 ? 4.726 6.579 277.681 1.00 34.38 43 ALA E C 1
ATOM 7890 O O . ALA E 1 44 ? 4.077 6.115 276.715 1.00 37.87 43 ALA E O 1
ATOM 7892 N N . ALA E 1 45 ? 5.066 7.864 277.777 1.00 35.52 44 ALA E N 1
ATOM 7893 C CA . ALA E 1 45 ? 4.659 8.880 276.778 1.00 37.19 44 ALA E CA 1
ATOM 7894 C C . ALA E 1 45 ? 5.285 8.567 275.409 1.00 40.07 44 ALA E C 1
ATOM 7895 O O . ALA E 1 45 ? 4.641 8.815 274.349 1.00 37.82 44 ALA E O 1
ATOM 7897 N N . ALA E 1 46 ? 6.531 8.077 275.405 1.00 38.77 45 ALA E N 1
ATOM 7898 C CA . ALA E 1 46 ? 7.204 7.724 274.139 1.00 33.45 45 ALA E CA 1
ATOM 7899 C C . ALA E 1 46 ? 6.404 6.615 273.430 1.00 34.76 45 ALA E C 1
ATOM 7900 O O . ALA E 1 46 ? 6.215 6.704 272.216 1.00 33.96 45 ALA E O 1
ATOM 7902 N N . ALA E 1 47 ? 5.974 5.581 274.152 1.00 35.89 46 ALA E N 1
ATOM 7903 C CA . ALA E 1 47 ? 5.227 4.452 273.558 1.00 35.90 46 ALA E CA 1
ATOM 7904 C C . ALA E 1 47 ? 3.852 4.952 273.120 1.00 43.28 46 ALA E C 1
ATOM 7905 O O . ALA E 1 47 ? 3.418 4.576 272.021 1.00 39.45 46 ALA E O 1
ATOM 7907 N N . GLN E 1 48 ? 3.207 5.795 273.933 1.00 46.28 47 GLN E N 1
ATOM 7908 C CA . GLN E 1 48 ? 1.897 6.417 273.591 1.00 49.30 47 GLN E CA 1
ATOM 7909 C C . GLN E 1 48 ? 2.017 7.162 272.254 1.00 43.26 47 GLN E C 1
ATOM 7910 O O . GLN E 1 48 ? 1.128 6.981 271.396 1.00 44.48 47 GLN E O 1
ATOM 7916 N N . ASP E 1 49 ? 3.058 7.981 272.066 1.00 44.56 48 ASP E N 1
ATOM 7917 C CA . ASP E 1 49 ? 3.262 8.779 270.824 1.00 45.59 48 ASP E CA 1
ATOM 7918 C C . ASP E 1 49 ? 3.362 7.841 269.612 1.00 49.48 48 ASP E C 1
ATOM 7919 O O . ASP E 1 49 ? 2.811 8.170 268.551 1.00 47.87 48 ASP E O 1
ATOM 7924 N N . MET E 1 50 ? 4.000 6.688 269.764 1.00 43.42 49 MET E N 1
ATOM 7925 C CA . MET E 1 50 ? 4.097 5.702 268.658 1.00 43.05 49 MET E CA 1
ATOM 7926 C C . MET E 1 50 ? 2.722 5.079 268.373 1.00 45.25 49 MET E C 1
ATOM 7927 O O . MET E 1 50 ? 2.383 4.938 267.185 1.00 43.82 49 MET E O 1
ATOM 7932 N N . ARG E 1 51 ? 1.962 4.721 269.406 1.00 45.72 50 ARG E N 1
ATOM 7933 C CA . ARG E 1 51 ? 0.601 4.144 269.228 1.00 49.38 50 ARG E CA 1
ATOM 7934 C C . ARG E 1 51 ? -0.280 5.164 268.492 1.00 54.54 50 ARG E C 1
ATOM 7935 O O . ARG E 1 51 ? -1.031 4.738 267.593 1.00 53.30 50 ARG E O 1
ATOM 7943 N N . GLU E 1 52 ? -0.121 6.459 268.773 1.00 53.44 51 GLU E N 1
ATOM 7944 C CA . GLU E 1 52 ? -0.893 7.532 268.097 1.00 57.38 51 GLU E CA 1
ATOM 7945 C C . GLU E 1 52 ? -0.530 7.606 266.610 1.00 62.11 51 GLU E C 1
ATOM 7946 O O . GLU E 1 52 ? -1.385 8.055 265.833 1.00 67.85 51 GLU E O 1
ATOM 7952 N N . ALA E 1 53 ? 0.664 7.170 266.196 1.00 59.48 52 ALA E N 1
ATOM 7953 C CA . ALA E 1 53 ? 1.057 7.143 264.769 1.00 52.74 52 ALA E CA 1
ATOM 7954 C C . ALA E 1 53 ? 0.707 5.791 264.137 1.00 49.32 52 ALA E C 1
ATOM 7955 O O . ALA E 1 53 ? 1.162 5.530 263.017 1.00 52.66 52 ALA E O 1
ATOM 7957 N N . GLY E 1 54 ? -0.049 4.947 264.830 1.00 48.81 53 GLY E N 1
ATOM 7958 C CA . GLY E 1 54 ? -0.554 3.668 264.294 1.00 47.77 53 GLY E CA 1
ATOM 7959 C C . GLY E 1 54 ? 0.389 2.500 264.532 1.00 50.53 53 GLY E C 1
ATOM 7960 O O . GLY E 1 54 ? 0.182 1.451 263.908 1.00 49.13 53 GLY E O 1
ATOM 7961 N N . LEU E 1 55 ? 1.400 2.653 265.398 1.00 48.78 54 LEU E N 1
ATOM 7962 C CA . LEU E 1 55 ? 2.450 1.609 265.620 1.00 42.96 54 LEU E CA 1
ATOM 7963 C C . LEU E 1 55 ? 2.090 0.734 266.819 1.00 42.28 54 LEU E C 1
ATOM 7964 O O . LEU E 1 55 ? 1.513 1.267 267.790 1.00 45.44 54 LEU E O 1
ATOM 7969 N N . ASN E 1 56 ? 2.430 -0.556 266.760 1.00 38.90 55 ASN E N 1
ATOM 7970 C CA . ASN E 1 56 ? 2.231 -1.528 267.855 1.00 41.11 55 ASN E CA 1
ATOM 7971 C C . ASN E 1 56 ? 3.427 -1.401 268.834 1.00 45.21 55 ASN E C 1
ATOM 7972 O O . ASN E 1 56 ? 4.361 -2.240 268.787 1.00 40.10 55 ASN E O 1
ATOM 7977 N N . ALA E 1 57 ? 3.363 -0.400 269.712 1.00 42.46 56 ALA E N 1
ATOM 7978 C CA . ALA E 1 57 ? 4.382 -0.035 270.709 1.00 43.27 56 ALA E CA 1
ATOM 7979 C C . ALA E 1 57 ? 3.791 -0.233 272.112 1.00 43.44 56 ALA E C 1
ATOM 7980 O O . ALA E 1 57 ? 2.628 0.093 272.370 1.00 43.13 56 ALA E O 1
ATOM 7982 N N . ASN E 1 58 ? 4.638 -0.765 272.983 1.00 34.15 57 ASN E N 1
ATOM 7983 C CA . ASN E 1 58 ? 4.411 -1.088 274.402 1.00 37.80 57 ASN E CA 1
ATOM 7984 C C . ASN E 1 58 ? 5.620 -0.532 275.156 1.00 40.32 57 ASN E C 1
ATOM 7985 O O . ASN E 1 58 ? 6.661 -0.290 274.505 1.00 38.50 57 ASN E O 1
ATOM 7990 N N . HIS E 1 59 ? 5.516 -0.347 276.454 1.00 36.40 58 HIS E N 1
ATOM 7991 C CA . HIS E 1 59 ? 6.682 0.072 277.279 1.00 37.35 58 HIS E CA 1
ATOM 7992 C C . HIS E 1 59 ? 6.772 -0.805 278.512 1.00 39.47 58 HIS E C 1
ATOM 7993 O O . HIS E 1 59 ? 5.737 -1.362 278.957 1.00 37.92 58 HIS E O 1
ATOM 8000 N N . VAL E 1 60 ? 7.992 -0.952 279.003 1.00 35.50 59 VAL E N 1
ATOM 8001 C CA . VAL E 1 60 ? 8.266 -1.464 280.363 1.00 36.45 59 VAL E CA 1
ATOM 8002 C C . VAL E 1 60 ? 9.280 -0.503 280.962 1.00 37.27 59 VAL E C 1
ATOM 8003 O O . VAL E 1 60 ? 10.378 -0.289 280.368 1.00 34.88 59 VAL E O 1
ATOM 8007 N N . GLN E 1 61 ? 8.883 0.134 282.056 1.00 32.68 60 GLN E N 1
ATOM 8008 C CA . GLN E 1 61 ? 9.827 0.984 282.796 1.00 34.76 60 GLN E CA 1
ATOM 8009 C C . GLN E 1 61 ? 10.597 0.033 283.710 1.00 34.16 60 GLN E C 1
ATOM 8010 O O . GLN E 1 61 ? 10.006 -0.562 284.632 1.00 32.01 60 GLN E O 1
ATOM 8016 N N . VAL E 1 62 ? 11.888 -0.136 283.432 1.00 29.14 61 VAL E N 1
ATOM 8017 C CA . VAL E 1 62 ? 12.726 -1.101 284.179 1.00 29.48 61 VAL E CA 1
ATOM 8018 C C . VAL E 1 62 ? 14.180 -0.656 284.028 1.00 27.85 61 VAL E C 1
ATOM 8019 O O . VAL E 1 62 ? 14.503 0.006 283.000 1.00 28.36 61 VAL E O 1
ATOM 8023 N N . ASP E 1 63 ? 14.979 -0.996 285.042 1.00 29.45 62 ASP E N 1
ATOM 8024 C CA . ASP E 1 63 ? 16.405 -0.616 285.099 1.00 31.72 62 ASP E CA 1
ATOM 8025 C C . ASP E 1 63 ? 17.216 -1.798 284.561 1.00 27.01 62 ASP E C 1
ATOM 8026 O O . ASP E 1 63 ? 17.235 -2.857 285.205 1.00 25.73 62 ASP E O 1
ATOM 8031 N N . ILE E 1 64 ? 17.919 -1.619 283.449 1.00 29.36 63 ILE E N 1
ATOM 8032 C CA . ILE E 1 64 ? 18.690 -2.716 282.821 1.00 28.75 63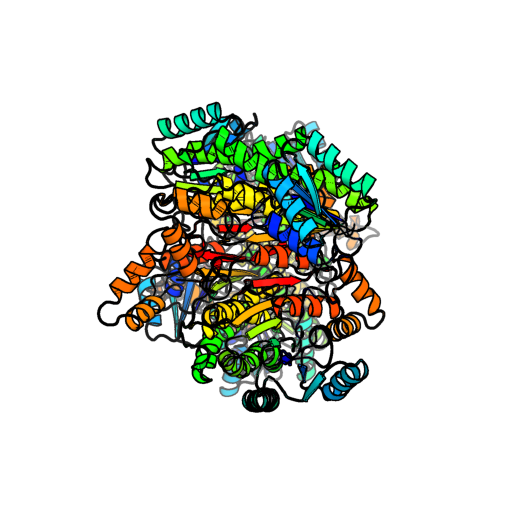 ILE E CA 1
ATOM 8033 C C . ILE E 1 64 ? 19.842 -3.140 283.727 1.00 26.76 63 ILE E C 1
ATOM 8034 O O . ILE E 1 64 ? 20.381 -4.247 283.490 1.00 28.21 63 ILE E O 1
ATOM 8039 N N . THR E 1 65 ? 20.265 -2.328 284.692 1.00 23.87 64 THR E N 1
ATOM 8040 C CA . THR E 1 65 ? 21.375 -2.684 285.598 1.00 26.29 64 THR E CA 1
ATOM 8041 C C . THR E 1 65 ? 20.876 -3.595 286.729 1.00 30.90 64 THR E C 1
ATOM 8042 O O . THR E 1 65 ? 21.718 -4.107 287.472 1.00 31.07 64 THR E O 1
ATOM 8046 N N . ASP E 1 66 ? 19.576 -3.822 286.831 1.00 31.86 65 ASP E N 1
ATOM 8047 C CA . ASP E 1 66 ? 18.984 -4.714 287.869 1.00 31.85 65 ASP E CA 1
ATOM 8048 C C . ASP E 1 66 ? 18.642 -6.040 287.186 1.00 28.05 65 ASP E C 1
ATOM 8049 O O . ASP E 1 66 ? 17.568 -6.129 286.559 1.00 31.66 65 ASP E O 1
ATOM 8054 N N . GLN E 1 67 ? 19.522 -7.012 287.294 1.00 29.63 66 GLN E N 1
ATOM 8055 C CA . GLN E 1 67 ? 19.381 -8.251 286.490 1.00 33.96 66 GLN E CA 1
ATOM 8056 C C . GLN E 1 67 ? 18.060 -8.979 286.788 1.00 31.15 66 GLN E C 1
ATOM 8057 O O . GLN E 1 67 ? 17.422 -9.456 285.841 1.00 30.60 66 GLN E O 1
ATOM 8063 N N . GLU E 1 68 ? 17.677 -9.087 288.053 1.00 32.73 67 GLU E N 1
ATOM 8064 C CA . GLU E 1 68 ? 16.445 -9.834 288.455 1.00 32.84 67 GLU E CA 1
ATOM 8065 C C . GLU E 1 68 ? 15.205 -9.132 287.896 1.00 32.03 67 GLU E C 1
ATOM 8066 O O . GLU E 1 68 ? 14.344 -9.827 287.319 1.00 36.01 67 GLU E O 1
ATOM 8069 N N . SER E 1 69 ? 15.090 -7.808 288.021 1.00 31.13 68 SER E N 1
ATOM 8070 C CA . SER E 1 69 ? 13.928 -7.039 287.526 1.00 32.14 68 SER E CA 1
ATOM 8071 C C . SER E 1 69 ? 13.882 -7.131 286.001 1.00 32.92 68 SER E C 1
ATOM 8072 O O . SER E 1 69 ? 12.780 -7.204 285.419 1.00 28.01 68 SER E O 1
ATOM 8075 N N . LEU E 1 70 ? 15.048 -7.042 285.346 1.00 32.17 69 LEU E N 1
ATOM 8076 C CA . LEU E 1 70 ? 15.063 -7.067 283.866 1.00 28.65 69 LEU E CA 1
ATOM 8077 C C . LEU E 1 70 ? 14.651 -8.446 283.393 1.00 24.92 69 LEU E C 1
ATOM 8078 O O . LEU E 1 70 ? 13.859 -8.506 282.432 1.00 28.15 69 LEU E O 1
ATOM 8083 N N . THR E 1 71 ? 15.140 -9.500 284.029 1.00 26.53 70 THR E N 1
ATOM 8084 C CA . THR E 1 71 ? 14.791 -10.901 283.680 1.00 31.28 70 THR E CA 1
ATOM 8085 C C . THR E 1 71 ? 13.277 -11.073 283.840 1.00 34.21 70 THR E C 1
ATOM 8086 O O . THR E 1 71 ? 12.642 -11.619 282.914 1.00 33.04 70 THR E O 1
ATOM 8090 N N . SER E 1 72 ? 12.707 -10.586 284.944 1.00 36.36 71 SER E N 1
ATOM 8091 C CA . SER E 1 72 ? 11.243 -10.684 285.176 1.00 36.64 71 SER E CA 1
ATOM 8092 C C . SER E 1 72 ? 10.502 -9.954 284.041 1.00 33.31 71 SER E C 1
ATOM 8093 O O . SER E 1 72 ? 9.555 -10.516 283.462 1.00 31.18 71 SER E O 1
ATOM 8096 N N . ALA E 1 73 ? 10.940 -8.744 283.671 1.00 31.48 72 ALA E N 1
ATOM 8097 C CA . ALA E 1 73 ? 10.315 -7.968 282.582 1.00 30.48 72 ALA E CA 1
ATOM 8098 C C . ALA E 1 73 ? 10.377 -8.747 281.258 1.00 32.28 72 ALA E C 1
ATOM 8099 O O . ALA E 1 73 ? 9.365 -8.798 280.513 1.00 29.86 72 ALA E O 1
ATOM 8101 N N . TYR E 1 74 ? 11.543 -9.287 280.883 1.00 28.62 73 TYR E N 1
ATOM 8102 C CA . TYR E 1 74 ? 11.664 -9.965 279.569 1.00 29.01 73 TYR E CA 1
ATOM 8103 C C . TYR E 1 74 ? 10.864 -11.283 279.581 1.00 28.99 73 TYR E C 1
ATOM 8104 O O . TYR E 1 74 ? 10.264 -11.612 278.543 1.00 32.18 73 TYR E O 1
ATOM 8113 N N . ASP E 1 75 ? 10.862 -12.007 280.693 1.00 32.18 74 ASP E N 1
ATOM 8114 C CA . ASP E 1 75 ? 10.031 -13.234 280.842 1.00 34.05 74 ASP E CA 1
ATOM 8115 C C . ASP E 1 75 ? 8.551 -12.867 280.611 1.00 36.91 74 ASP E C 1
ATOM 8116 O O . ASP E 1 75 ? 7.850 -13.606 279.896 1.00 39.85 74 ASP E O 1
ATOM 8121 N N . GLY E 1 76 ? 8.087 -11.756 281.164 1.00 34.28 75 GLY E N 1
ATOM 8122 C CA . GLY E 1 76 ? 6.716 -11.244 280.993 1.00 33.91 75 GLY E CA 1
ATOM 8123 C C . GLY E 1 76 ? 6.405 -10.890 279.556 1.00 41.21 75 GLY E C 1
ATOM 8124 O O . GLY E 1 76 ? 5.327 -11.271 279.040 1.00 38.05 75 GLY E O 1
ATOM 8125 N N . ILE E 1 77 ? 7.334 -10.203 278.874 1.00 34.54 76 ILE E N 1
ATOM 8126 C CA . ILE E 1 77 ? 7.170 -9.854 277.442 1.00 33.61 76 ILE E CA 1
ATOM 8127 C C . ILE E 1 77 ? 7.039 -11.139 276.609 1.00 32.15 76 ILE E C 1
ATOM 8128 O O . ILE E 1 77 ? 6.130 -11.207 275.761 1.00 37.12 76 ILE E O 1
ATOM 8133 N N . ALA E 1 78 ? 7.914 -12.111 276.821 1.00 36.25 77 ALA E N 1
ATOM 8134 C CA . ALA E 1 78 ? 7.937 -13.363 276.031 1.00 38.94 77 ALA E CA 1
ATOM 8135 C C . ALA E 1 78 ? 6.646 -14.154 276.306 1.00 41.73 77 ALA E C 1
ATOM 8136 O O . ALA E 1 78 ? 6.096 -14.734 275.367 1.00 40.81 77 ALA E O 1
ATOM 8138 N N . ALA E 1 79 ? 6.205 -14.213 277.560 1.00 42.99 78 ALA E N 1
ATOM 8139 C CA . ALA E 1 79 ? 5.000 -14.974 277.988 1.00 44.90 78 ALA E CA 1
ATOM 8140 C C . ALA E 1 79 ? 3.774 -14.370 277.320 1.00 44.66 78 ALA E C 1
ATOM 8141 O O . ALA E 1 79 ? 2.992 -15.129 276.739 1.00 47.91 78 ALA E O 1
ATOM 8143 N N . GLU E 1 80 ? 3.627 -13.048 277.343 1.00 46.55 79 GLU E N 1
ATOM 8144 C CA . GLU E 1 80 ? 2.411 -12.389 276.809 1.00 43.18 79 GLU E CA 1
ATOM 8145 C C . GLU E 1 80 ? 2.453 -12.317 275.276 1.00 46.07 79 GLU E C 1
ATOM 8146 O O . GLU E 1 80 ? 1.384 -12.197 274.693 1.00 46.51 79 GLU E O 1
ATOM 8152 N N . SER E 1 81 ? 3.619 -12.412 274.630 1.00 45.14 80 SER E N 1
ATOM 8153 C CA . SER E 1 81 ? 3.749 -12.302 273.150 1.00 42.05 80 SER E CA 1
ATOM 8154 C C . SER E 1 81 ? 3.891 -13.683 272.509 1.00 38.47 80 SER E C 1
ATOM 8155 O O . SER E 1 81 ? 3.691 -13.781 271.296 1.00 42.32 80 SER E O 1
ATOM 8158 N N . GLY E 1 82 ? 4.336 -14.668 273.275 1.00 35.81 81 GLY E N 1
ATOM 8159 C CA . GLY E 1 82 ? 4.587 -16.053 272.834 1.00 39.05 81 GLY E CA 1
ATOM 8160 C C . GLY E 1 82 ? 5.930 -16.222 272.140 1.00 42.64 81 GLY E C 1
ATOM 8161 O O . GLY E 1 82 ? 6.227 -17.332 271.686 1.00 41.36 81 GLY E O 1
ATOM 8162 N N . ARG E 1 83 ? 6.731 -15.167 272.028 1.00 39.53 82 ARG E N 1
ATOM 8163 C CA . ARG E 1 83 ? 8.027 -15.227 271.299 1.00 38.99 82 ARG E CA 1
ATOM 8164 C C . ARG E 1 83 ? 8.837 -13.949 271.578 1.00 36.65 82 ARG E C 1
ATOM 8165 O O . ARG E 1 83 ? 8.299 -12.970 272.092 1.00 33.14 82 ARG E O 1
ATOM 8173 N N . LEU E 1 84 ? 10.123 -14.002 271.258 1.00 35.11 83 LEU E N 1
ATOM 8174 C CA . LEU E 1 84 ? 11.044 -12.847 271.311 1.00 34.47 83 LEU E CA 1
ATOM 8175 C C . LEU E 1 84 ? 12.047 -13.052 270.173 1.00 32.06 83 LEU E C 1
ATOM 8176 O O . LEU E 1 84 ? 12.773 -14.067 270.195 1.00 34.00 83 LEU E O 1
ATOM 8181 N N . ASP E 1 85 ? 12.006 -12.155 269.202 1.00 31.50 84 ASP E N 1
ATOM 8182 C CA . ASP E 1 85 ? 12.784 -12.319 267.943 1.00 31.35 84 ASP E CA 1
ATOM 8183 C C . ASP E 1 85 ? 14.017 -11.400 267.954 1.00 29.51 84 ASP E C 1
ATOM 8184 O O . ASP E 1 85 ? 15.053 -11.830 267.425 1.00 26.49 84 ASP E O 1
ATOM 8189 N N . VAL E 1 86 ? 13.858 -10.178 268.470 1.00 25.40 85 VAL E N 1
ATOM 8190 C CA . VAL E 1 86 ? 14.826 -9.076 268.231 1.00 25.90 85 VAL E CA 1
ATOM 8191 C C . VAL E 1 86 ? 15.097 -8.379 269.550 1.00 27.48 85 VAL E C 1
ATOM 8192 O O . VAL E 1 86 ? 14.140 -8.042 270.271 1.00 25.39 85 VAL E O 1
ATOM 8196 N N . LEU E 1 87 ? 16.379 -8.121 269.822 1.00 24.64 86 LEU E N 1
ATOM 8197 C CA . LEU E 1 87 ? 16.803 -7.240 270.929 1.00 24.89 86 LEU E CA 1
ATOM 8198 C C . LEU E 1 87 ? 17.728 -6.171 270.361 1.00 24.81 86 LEU E C 1
ATOM 8199 O O . LEU E 1 87 ? 18.731 -6.531 269.714 1.00 24.56 86 LEU E O 1
ATOM 8204 N N . VAL E 1 88 ? 17.417 -4.921 270.629 1.00 21.98 87 VAL E N 1
ATOM 8205 C CA . VAL E 1 88 ? 18.313 -3.771 270.322 1.00 23.92 87 VAL E CA 1
ATOM 8206 C C . VAL E 1 88 ? 18.741 -3.145 271.651 1.00 25.12 87 VAL E C 1
ATOM 8207 O O . VAL E 1 88 ? 17.875 -2.665 272.415 1.00 26.83 87 VAL E O 1
ATOM 8211 N N . ASN E 1 89 ? 20.049 -3.161 271.912 1.00 23.79 88 ASN E N 1
ATOM 8212 C CA . ASN E 1 89 ? 20.641 -2.601 273.153 1.00 23.46 88 ASN E CA 1
ATOM 8213 C C . ASN E 1 89 ? 21.122 -1.188 272.865 1.00 26.72 88 ASN E C 1
ATOM 8214 O O . ASN E 1 89 ? 22.309 -1.017 272.569 1.00 25.50 88 ASN E O 1
ATOM 8219 N N . ALA E 1 90 ? 20.208 -0.216 272.916 1.00 28.58 89 ALA E N 1
ATOM 8220 C CA . ALA E 1 90 ? 20.508 1.181 272.560 1.00 26.06 89 ALA E CA 1
ATOM 8221 C C . ALA E 1 90 ? 20.616 2.033 273.825 1.00 27.03 89 ALA E C 1
ATOM 8222 O O . ALA E 1 90 ? 20.949 3.223 273.732 1.00 28.70 89 ALA E O 1
ATOM 8224 N N . ALA E 1 91 ? 20.339 1.507 275.006 1.00 25.70 90 ALA E N 1
ATOM 8225 C CA . ALA E 1 91 ? 20.514 2.279 276.262 1.00 23.93 90 ALA E CA 1
ATOM 8226 C C . ALA E 1 91 ? 21.989 2.627 276.413 1.00 30.71 90 ALA E C 1
ATOM 8227 O O . ALA E 1 91 ? 22.839 1.730 276.305 1.00 29.59 90 ALA E O 1
ATOM 8229 N N . GLY E 1 92 ? 22.302 3.864 276.748 1.00 27.50 91 GLY E N 1
ATOM 8230 C CA . GLY E 1 92 ? 23.699 4.166 277.108 1.00 28.02 91 GLY E CA 1
ATOM 8231 C C . GLY E 1 92 ? 23.830 5.502 277.760 1.00 31.32 91 GLY E C 1
ATOM 8232 O O . GLY E 1 92 ? 22.877 6.276 277.712 1.00 32.70 91 GLY E O 1
ATOM 8233 N N . VAL E 1 93 ? 24.985 5.726 278.342 1.00 26.29 92 VAL E N 1
ATOM 8234 C CA . VAL E 1 93 ? 25.373 7.047 278.895 1.00 28.30 92 VAL E CA 1
ATOM 8235 C C . VAL E 1 93 ? 26.700 7.436 278.248 1.00 29.18 92 VAL E C 1
ATOM 8236 O O . VAL E 1 93 ? 27.549 6.568 277.979 1.00 26.63 92 VAL E O 1
ATOM 8240 N N . GLY E 1 94 ? 26.818 8.724 278.005 1.00 29.38 93 GLY E N 1
ATOM 8241 C CA . GLY E 1 94 ? 27.847 9.369 277.187 1.00 32.29 93 GLY E CA 1
ATOM 8242 C C . GLY E 1 94 ? 28.646 10.354 278.019 1.00 30.77 93 GLY E C 1
ATOM 8243 O O . GLY E 1 94 ? 29.148 11.290 277.478 1.00 36.97 93 GLY E O 1
ATOM 8244 N N . ASP E 1 95 ? 28.820 10.099 279.305 1.00 29.86 94 ASP E N 1
ATOM 8245 C CA . ASP E 1 95 ? 29.577 10.980 280.225 1.00 34.37 94 ASP E CA 1
ATOM 8246 C C . ASP E 1 95 ? 31.060 11.006 279.833 1.00 34.85 94 ASP E C 1
ATOM 8247 O O . ASP E 1 95 ? 31.692 9.950 279.700 1.00 29.67 94 ASP E O 1
ATOM 8252 N N . SER E 1 96 ? 31.596 12.222 279.703 1.00 28.49 95 SER E N 1
ATOM 8253 C CA . SER E 1 96 ? 33.007 12.535 279.445 1.00 34.06 95 SER E CA 1
ATOM 8254 C C . SER E 1 96 ? 33.632 13.002 280.768 1.00 35.86 95 SER E C 1
ATOM 8255 O O . SER E 1 96 ? 32.930 13.661 281.590 1.00 32.86 95 SER E O 1
ATOM 8258 N N . ARG E 1 97 ? 34.910 12.712 280.957 1.00 30.47 96 ARG E N 1
ATOM 8259 C CA . ARG E 1 97 ? 35.664 13.096 282.167 1.00 28.00 96 ARG E CA 1
ATOM 8260 C C . ARG E 1 97 ? 37.130 12.843 281.869 1.00 26.19 96 ARG E C 1
ATOM 8261 O O . ARG E 1 97 ? 37.460 11.731 281.391 1.00 23.78 96 ARG E O 1
ATOM 8269 N N . MET E 1 98 ? 37.985 13.817 282.152 1.00 26.43 97 MET E N 1
ATOM 8270 C CA . MET E 1 98 ? 39.438 13.648 281.944 1.00 25.43 97 MET E CA 1
ATOM 8271 C C . MET E 1 98 ? 39.896 12.504 282.848 1.00 23.80 97 MET E C 1
ATOM 8272 O O . MET E 1 98 ? 39.345 12.333 283.988 1.00 23.80 97 MET E O 1
ATOM 8277 N N . PHE E 1 99 ? 40.819 11.689 282.352 1.00 24.55 98 PHE E N 1
ATOM 8278 C CA . PHE E 1 99 ? 41.276 10.456 283.024 1.00 22.11 98 PHE E CA 1
ATOM 8279 C C . PHE E 1 99 ? 41.612 10.696 284.508 1.00 24.65 98 PHE E C 1
ATOM 8280 O O . PHE E 1 99 ? 41.178 9.923 285.361 1.00 23.78 98 PHE E O 1
ATOM 8288 N N . LEU E 1 100 ? 42.424 11.702 284.805 1.00 25.19 99 LEU E N 1
ATOM 8289 C CA . LEU E 1 100 ? 42.901 11.950 286.185 1.00 27.65 99 LEU E CA 1
ATOM 8290 C C . LEU E 1 100 ? 41.763 12.481 287.062 1.00 25.89 99 LEU E C 1
ATOM 8291 O O . LEU E 1 100 ? 41.895 12.388 288.265 1.00 26.36 99 LEU E O 1
ATOM 8296 N N . ASP E 1 101 ? 40.668 12.964 286.489 1.00 27.06 100 ASP E N 1
ATOM 8297 C CA . ASP E 1 101 ? 39.492 13.483 287.220 1.00 28.44 100 ASP E CA 1
ATOM 8298 C C . ASP E 1 101 ? 38.405 12.424 287.357 1.00 28.10 100 ASP E C 1
ATOM 8299 O O . ASP E 1 101 ? 37.327 12.704 287.933 1.00 27.87 100 ASP E O 1
ATOM 8304 N N . VAL E 1 102 ? 38.602 11.238 286.796 1.00 25.88 101 VAL E N 1
ATOM 8305 C CA . VAL E 1 102 ? 37.617 10.148 286.968 1.00 23.57 101 VAL E CA 1
ATOM 8306 C C . VAL E 1 102 ? 37.563 9.770 288.439 1.00 25.16 101 VAL E C 1
ATOM 8307 O O . VAL E 1 102 ? 38.618 9.620 289.069 1.00 25.25 101 VAL E O 1
ATOM 8311 N N . ASP E 1 103 ? 36.354 9.581 288.963 1.00 25.12 102 ASP E N 1
ATOM 8312 C CA . ASP E 1 103 ? 36.162 8.997 290.314 1.00 26.05 102 ASP E CA 1
ATOM 8313 C C . ASP E 1 103 ? 35.460 7.643 290.159 1.00 25.27 102 ASP E C 1
ATOM 8314 O O . ASP E 1 103 ? 34.967 7.332 289.042 1.00 25.41 102 ASP E O 1
ATOM 8319 N N . ASP E 1 104 ? 35.449 6.855 291.213 1.00 26.40 103 ASP E N 1
ATOM 8320 C CA . ASP E 1 104 ? 34.838 5.502 291.229 1.00 25.22 103 ASP E CA 1
ATOM 8321 C C . ASP E 1 104 ? 33.390 5.582 290.737 1.00 24.65 103 ASP E C 1
ATOM 8322 O O . ASP E 1 104 ? 32.941 4.665 290.003 1.00 24.47 103 ASP E O 1
ATOM 8327 N N . ALA E 1 105 ? 32.626 6.606 291.139 1.00 23.23 104 ALA E N 1
ATOM 8328 C CA . ALA E 1 105 ? 31.205 6.749 290.748 1.00 24.46 104 ALA E CA 1
ATOM 8329 C C . ALA E 1 105 ? 31.071 6.835 289.219 1.00 21.71 104 ALA E C 1
ATOM 8330 O O . ALA E 1 105 ? 30.175 6.216 288.654 1.00 23.69 104 ALA E O 1
ATOM 8332 N N . HIS E 1 106 ? 31.880 7.637 288.559 1.00 21.50 105 HIS E N 1
ATOM 8333 C CA . HIS E 1 106 ? 31.834 7.840 287.086 1.00 21.70 105 HIS E CA 1
ATOM 8334 C C . HIS E 1 106 ? 32.218 6.531 286.367 1.00 22.81 105 HIS E C 1
ATOM 8335 O O . HIS E 1 106 ? 31.473 6.115 285.458 1.00 22.84 105 HIS E O 1
ATOM 8342 N N . TYR E 1 107 ? 33.291 5.906 286.807 1.00 22.40 106 TYR E N 1
ATOM 8343 C CA . TYR E 1 107 ? 33.756 4.620 286.233 1.00 23.45 106 TYR E CA 1
ATOM 8344 C C . TYR E 1 107 ? 32.605 3.613 286.324 1.00 22.85 106 TYR E C 1
ATOM 8345 O O . TYR E 1 107 ? 32.234 2.967 285.322 1.00 22.43 106 TYR E O 1
ATOM 8354 N N . LYS E 1 108 ? 32.066 3.445 287.537 1.00 23.52 107 LYS E N 1
ATOM 8355 C CA . LYS E 1 108 ? 30.965 2.480 287.794 1.00 26.38 107 LYS E CA 1
ATOM 8356 C C . LYS E 1 108 ? 29.721 2.828 286.973 1.00 26.13 107 LYS E C 1
ATOM 8357 O O . LYS E 1 108 ? 29.091 1.903 286.457 1.00 26.92 107 LYS E O 1
ATOM 8363 N N . LYS E 1 109 ? 29.314 4.091 286.918 1.00 23.65 108 LYS E N 1
ATOM 8364 C CA . LYS E 1 109 ? 28.070 4.481 286.241 1.00 24.31 108 LYS E CA 1
ATOM 8365 C C . LYS E 1 109 ? 28.130 4.101 284.769 1.00 25.05 108 LYS E C 1
ATOM 8366 O O . LYS E 1 109 ? 27.159 3.576 284.212 1.00 24.50 108 LYS E O 1
ATOM 8372 N N . VAL E 1 110 ? 29.183 4.512 284.092 1.00 22.22 109 VAL E N 1
ATOM 8373 C CA . VAL E 1 110 ? 29.289 4.361 282.613 1.00 22.40 109 VAL E CA 1
ATOM 8374 C C . VAL E 1 110 ? 29.373 2.869 282.301 1.00 21.58 109 VAL E C 1
ATOM 8375 O O . VAL E 1 110 ? 28.627 2.424 281.376 1.00 22.22 109 VAL E O 1
ATOM 8379 N N . ILE E 1 111 ? 30.201 2.121 283.027 1.00 22.73 110 ILE E N 1
ATOM 8380 C CA . ILE E 1 111 ? 30.356 0.672 282.757 1.00 25.29 110 ILE E CA 1
ATOM 8381 C C . ILE E 1 111 ? 29.077 -0.091 283.146 1.00 28.28 110 ILE E C 1
ATOM 8382 O O . ILE E 1 111 ? 28.670 -0.966 282.378 1.00 23.58 110 ILE E O 1
ATOM 8387 N N . ASP E 1 112 ? 28.409 0.257 284.255 1.00 22.96 111 ASP E N 1
ATOM 8388 C CA . ASP E 1 112 ? 27.188 -0.471 284.666 1.00 25.28 111 ASP E CA 1
ATOM 8389 C C . ASP E 1 112 ? 26.126 -0.348 283.570 1.00 23.30 111 ASP E C 1
ATOM 8390 O O . ASP E 1 112 ? 25.527 -1.353 283.210 1.00 23.37 111 ASP E O 1
ATOM 8395 N N . VAL E 1 113 ? 25.852 0.856 283.065 1.00 23.40 112 VAL E N 1
ATOM 8396 C CA . VAL E 1 113 ? 24.773 1.049 282.083 1.00 24.82 112 VAL E CA 1
ATOM 8397 C C . VAL E 1 113 ? 25.211 0.466 280.718 1.00 24.59 112 VAL E C 1
ATOM 8398 O O . VAL E 1 113 ? 24.454 -0.347 280.128 1.00 24.92 112 VAL E O 1
ATOM 8402 N N . ASN E 1 114 ? 26.393 0.872 280.242 1.00 23.47 113 ASN E N 1
ATOM 8403 C CA . ASN E 1 114 ? 26.815 0.585 278.845 1.00 23.64 113 ASN E CA 1
ATOM 8404 C C . ASN E 1 114 ? 27.139 -0.906 278.723 1.00 21.61 113 ASN E C 1
ATOM 8405 O O . ASN E 1 114 ? 26.851 -1.471 277.668 1.00 25.81 113 ASN E O 1
ATOM 8410 N N . VAL E 1 115 ? 27.796 -1.478 279.715 1.00 22.01 114 VAL E N 1
ATOM 8411 C CA . VAL E 1 115 ? 28.332 -2.864 279.613 1.00 21.56 114 VAL E CA 1
ATOM 8412 C C . VAL E 1 115 ? 27.373 -3.805 280.344 1.00 23.17 114 VAL E C 1
ATOM 8413 O O . VAL E 1 115 ? 26.792 -4.698 279.683 1.00 22.06 114 VAL E O 1
ATOM 8417 N N . ARG E 1 116 ? 27.243 -3.672 281.655 1.00 24.58 115 ARG E N 1
ATOM 8418 C CA . ARG E 1 116 ? 26.429 -4.641 282.434 1.00 23.96 115 ARG E CA 1
ATOM 8419 C C . ARG E 1 116 ? 24.961 -4.590 281.992 1.00 22.54 115 ARG E C 1
ATOM 8420 O O . ARG E 1 116 ? 24.292 -5.663 281.996 1.00 22.98 115 ARG E O 1
ATOM 8428 N N . GLY E 1 117 ? 24.455 -3.418 281.605 1.00 22.42 116 GLY E N 1
ATOM 8429 C CA . GLY E 1 117 ? 23.089 -3.283 281.083 1.00 25.20 116 GLY E CA 1
ATOM 8430 C C . GLY E 1 117 ? 22.896 -4.061 279.784 1.00 26.11 116 GLY E C 1
ATOM 8431 O O . GLY E 1 117 ? 21.891 -4.808 279.678 1.00 23.49 116 GLY E O 1
ATOM 8432 N N . THR E 1 118 ? 23.848 -3.978 278.853 1.00 24.02 117 THR E N 1
ATOM 8433 C CA . THR E 1 118 ? 23.815 -4.786 277.617 1.00 21.70 117 THR E CA 1
ATOM 8434 C C . THR E 1 118 ? 23.952 -6.271 277.984 1.00 21.65 117 THR E C 1
ATOM 8435 O O . THR E 1 118 ? 23.199 -7.094 277.404 1.00 23.49 117 THR E O 1
ATOM 8439 N N . TRP E 1 119 ? 24.846 -6.607 278.896 1.00 22.43 118 TRP E N 1
ATOM 8440 C CA . TRP E 1 119 ? 25.051 -7.994 279.378 1.00 24.56 118 TRP E CA 1
ATOM 8441 C C . TRP E 1 119 ? 23.709 -8.543 279.881 1.00 27.01 118 TRP E C 1
ATOM 8442 O O . TRP E 1 119 ? 23.244 -9.614 279.418 1.00 22.15 118 TRP E O 1
ATOM 8453 N N . ASN E 1 120 ? 23.103 -7.835 280.829 1.00 24.28 119 ASN E N 1
ATOM 8454 C CA . ASN E 1 120 ? 21.850 -8.314 281.502 1.00 26.57 119 ASN E CA 1
ATOM 8455 C C . ASN E 1 120 ? 20.748 -8.485 280.476 1.00 25.13 119 ASN E C 1
ATOM 8456 O O . ASN E 1 120 ? 20.006 -9.470 280.560 1.00 24.90 119 ASN E O 1
ATOM 8461 N N . SER E 1 121 ? 20.626 -7.539 279.540 1.00 23.90 120 SER E N 1
ATOM 8462 C CA . SER E 1 121 ? 19.617 -7.557 278.459 1.00 24.73 120 SER E CA 1
ATOM 8463 C C . SER E 1 121 ? 19.817 -8.805 277.597 1.00 27.61 120 SER E C 1
ATOM 8464 O O . SER E 1 121 ? 18.859 -9.581 277.402 1.00 26.95 120 SER E O 1
ATOM 8467 N N . CYS E 1 122 ? 21.033 -9.036 277.104 1.00 23.56 121 CYS E N 1
ATOM 8468 C CA . CYS E 1 122 ? 21.325 -10.245 276.283 1.00 23.60 121 CYS E CA 1
ATOM 8469 C C . CYS E 1 122 ? 21.032 -11.518 277.093 1.00 23.98 121 CYS E C 1
ATOM 8470 O O . CYS E 1 122 ? 20.448 -12.484 276.535 1.00 25.99 121 CYS E O 1
ATOM 8473 N N . ARG E 1 123 ? 21.432 -11.543 278.358 1.00 27.68 122 ARG E N 1
ATOM 8474 C CA . ARG E 1 123 ? 21.317 -12.770 279.199 1.00 27.30 122 ARG E CA 1
ATOM 8475 C C . ARG E 1 123 ? 19.829 -13.103 279.424 1.00 26.89 122 ARG E C 1
ATOM 8476 O O . ARG E 1 123 ? 19.478 -14.292 279.464 1.00 27.33 122 ARG E O 1
ATOM 8484 N N . ALA E 1 124 ? 18.981 -12.111 279.569 1.00 26.86 123 ALA E N 1
ATOM 8485 C CA . ALA E 1 124 ? 17.524 -12.315 279.782 1.00 27.44 123 ALA E CA 1
ATOM 8486 C C . ALA E 1 124 ? 16.833 -12.682 278.467 1.00 29.81 123 ALA E C 1
ATOM 8487 O O . ALA E 1 124 ? 15.842 -13.432 278.524 1.00 32.27 123 ALA E O 1
ATOM 8489 N N . ALA E 1 125 ? 17.329 -12.206 277.316 1.00 26.10 124 ALA E N 1
ATOM 8490 C CA . ALA E 1 125 ? 16.692 -12.421 276.000 1.00 28.01 124 ALA E CA 1
ATOM 8491 C C . ALA E 1 125 ? 17.067 -13.796 275.407 1.00 29.12 124 ALA E C 1
ATOM 8492 O O . ALA E 1 125 ? 16.207 -14.427 274.767 1.00 27.97 124 ALA E O 1
ATOM 8494 N N . VAL E 1 126 ? 18.325 -14.200 275.525 1.00 27.99 125 VAL E N 1
ATOM 8495 C CA . VAL E 1 126 ? 18.869 -15.348 274.758 1.00 28.32 125 VAL E CA 1
ATOM 8496 C C . VAL E 1 126 ? 18.035 -16.604 275.040 1.00 31.15 125 VAL E C 1
ATOM 8497 O O . VAL E 1 126 ? 17.712 -17.298 274.089 1.00 27.70 125 VAL E O 1
ATOM 8501 N N . PRO E 1 127 ? 17.647 -16.956 276.290 1.00 30.74 126 PRO E N 1
ATOM 8502 C CA . PRO E 1 127 ? 16.830 -18.165 276.519 1.00 30.15 126 PRO E CA 1
ATOM 8503 C C . PRO E 1 127 ? 15.543 -18.183 275.678 1.00 30.29 126 PRO E C 1
ATOM 8504 O O . PRO E 1 127 ? 15.209 -19.214 275.145 1.00 32.24 126 PRO E O 1
ATOM 8508 N N . HIS E 1 128 ? 14.860 -17.044 275.552 1.00 26.61 127 HIS E N 1
ATOM 8509 C CA . HIS E 1 128 ? 13.620 -16.909 274.757 1.00 28.29 127 HIS E CA 1
ATOM 8510 C C . HIS E 1 128 ? 13.927 -17.043 273.272 1.00 31.80 127 HIS E C 1
ATOM 8511 O O . HIS E 1 128 ? 13.118 -17.633 272.527 1.00 31.33 127 HIS E O 1
ATOM 8518 N N . MET E 1 129 ? 15.069 -16.530 272.819 1.00 29.93 128 MET E N 1
ATOM 8519 C CA . MET E 1 129 ? 15.452 -16.682 271.396 1.00 29.19 128 MET E CA 1
ATOM 8520 C C . MET E 1 129 ? 15.796 -18.152 271.105 1.00 27.58 128 MET E C 1
ATOM 8521 O O . MET E 1 129 ? 15.472 -18.625 270.007 1.00 32.73 128 MET E O 1
ATOM 8526 N N . LEU E 1 130 ? 16.420 -18.852 272.037 1.00 30.06 129 LEU E N 1
ATOM 8527 C CA . LEU E 1 130 ? 16.728 -20.290 271.859 1.00 32.26 129 LEU E CA 1
ATOM 8528 C C . LEU E 1 130 ? 15.417 -21.110 271.752 1.00 32.52 129 LEU E C 1
ATOM 8529 O O . LEU E 1 130 ? 15.360 -22.000 270.885 1.00 33.64 129 LEU E O 1
ATOM 8534 N N . SER E 1 131 ? 14.392 -20.804 272.534 1.00 35.66 130 SER E N 1
ATOM 8535 C CA . SER E 1 131 ? 13.054 -21.456 272.435 1.00 38.18 130 SER E CA 1
ATOM 8536 C C . SER E 1 131 ? 12.486 -21.254 271.032 1.00 44.79 130 SER E C 1
ATOM 8537 O O . SER E 1 131 ? 11.927 -22.225 270.463 1.00 43.71 130 SER E O 1
ATOM 8540 N N . ASN E 1 132 ? 12.657 -20.052 270.473 1.00 43.76 131 ASN E N 1
ATOM 8541 C CA . ASN E 1 132 ? 12.065 -19.673 269.159 1.00 45.63 131 ASN E CA 1
ATOM 8542 C C . ASN E 1 132 ? 12.989 -20.195 268.037 1.00 39.59 131 ASN E C 1
ATOM 8543 O O . ASN E 1 132 ? 12.605 -19.998 266.889 1.00 39.33 131 ASN E O 1
ATOM 8548 N N . LYS E 1 133 ? 14.173 -20.756 268.338 1.00 35.75 132 LYS E N 1
ATOM 8549 C CA . LYS E 1 133 ? 15.193 -21.244 267.357 1.00 38.33 132 LYS E CA 1
ATOM 8550 C C . LYS E 1 133 ? 15.673 -20.110 266.439 1.00 37.14 132 LYS E C 1
ATOM 8551 O O . LYS E 1 133 ? 16.103 -20.392 265.326 1.00 36.73 132 LYS E O 1
ATOM 8555 N N . HIS E 1 134 ? 15.614 -18.855 266.885 1.00 34.11 133 HIS E N 1
ATOM 8556 C CA . HIS E 1 134 ? 15.846 -17.668 266.015 1.00 35.36 133 HIS E CA 1
ATOM 8557 C C . HIS E 1 134 ? 16.030 -16.449 266.920 1.00 32.15 133 HIS E C 1
ATOM 8558 O O . HIS E 1 134 ? 15.154 -16.190 267.735 1.00 30.33 133 HIS E O 1
ATOM 8565 N N . GLY E 1 135 ? 17.082 -15.657 266.719 1.00 29.44 134 GLY E N 1
ATOM 8566 C CA . GLY E 1 135 ? 17.152 -14.358 267.391 1.00 25.47 134 GLY E CA 1
ATOM 8567 C C . GLY E 1 135 ? 18.086 -13.426 266.676 1.00 26.04 134 GLY E C 1
ATOM 8568 O O . GLY E 1 135 ? 19.000 -13.919 265.966 1.00 26.15 134 GLY E O 1
ATOM 8569 N N . ARG E 1 136 ? 17.849 -12.139 266.831 1.00 24.24 135 ARG E N 1
ATOM 8570 C CA . ARG E 1 136 ? 18.756 -11.090 266.320 1.00 23.91 135 ARG E CA 1
ATOM 8571 C C . ARG E 1 136 ? 19.030 -10.146 267.487 1.00 25.20 135 ARG E C 1
ATOM 8572 O O . ARG E 1 136 ? 18.056 -9.621 268.089 1.00 24.93 135 ARG E O 1
ATOM 8580 N N . ILE E 1 137 ? 20.311 -9.920 267.762 1.00 24.56 136 ILE E N 1
ATOM 8581 C CA . ILE E 1 137 ? 20.743 -8.950 268.808 1.00 24.83 136 ILE E CA 1
ATOM 8582 C C . ILE E 1 137 ? 21.576 -7.894 268.101 1.00 25.78 136 ILE E C 1
ATOM 8583 O O . ILE E 1 137 ? 22.546 -8.269 267.370 1.00 23.70 136 ILE E O 1
ATOM 8588 N N . ILE E 1 138 ? 21.191 -6.634 268.281 1.00 24.54 137 ILE E N 1
ATOM 8589 C CA . ILE E 1 138 ? 21.940 -5.478 267.737 1.00 21.51 137 ILE E CA 1
ATOM 8590 C C . ILE E 1 138 ? 22.412 -4.673 268.950 1.00 24.43 137 ILE E C 1
ATOM 8591 O O . ILE E 1 138 ? 21.566 -4.074 269.664 1.00 22.31 137 ILE E O 1
ATOM 8596 N N . ASN E 1 139 ? 23.719 -4.629 269.163 1.00 21.80 138 ASN E N 1
ATOM 8597 C CA . ASN E 1 139 ? 24.318 -3.852 270.275 1.00 22.28 138 ASN E CA 1
ATOM 8598 C C . ASN E 1 139 ? 24.746 -2.495 269.732 1.00 24.95 138 ASN E C 1
ATOM 8599 O O . ASN E 1 139 ? 25.116 -2.392 268.546 1.00 23.79 138 ASN E O 1
ATOM 8604 N N . PHE E 1 140 ? 24.684 -1.461 270.554 1.00 23.69 139 PHE E N 1
ATOM 8605 C CA . PHE E 1 140 ? 25.217 -0.130 270.178 1.00 23.65 139 PHE E CA 1
ATOM 8606 C C . PHE E 1 140 ? 26.585 0.045 270.819 1.00 23.60 139 PHE E C 1
ATOM 8607 O O . PHE E 1 140 ? 26.724 0.081 272.058 1.00 24.32 139 PHE E O 1
ATOM 8615 N N . GLY E 1 141 ? 27.601 0.094 269.971 1.00 23.09 140 GLY E N 1
ATOM 8616 C CA . GLY E 1 141 ? 28.953 0.487 270.381 1.00 22.71 140 GLY E CA 1
ATOM 8617 C C . GLY E 1 141 ? 29.094 1.979 270.114 1.00 22.37 140 GLY E C 1
ATOM 8618 O O . GLY E 1 141 ? 28.157 2.743 270.373 1.00 24.27 140 GLY E O 1
ATOM 8619 N N . SER E 1 142 ? 30.246 2.367 269.618 1.00 22.05 141 SER E N 1
ATOM 8620 C CA . SER E 1 142 ? 30.588 3.744 269.198 1.00 22.07 141 SER E CA 1
ATOM 8621 C C . SER E 1 142 ? 31.819 3.636 268.315 1.00 21.17 141 SER E C 1
ATOM 8622 O O . SER E 1 142 ? 32.570 2.665 268.466 1.00 22.45 141 SER E O 1
ATOM 8625 N N . ILE E 1 143 ? 32.067 4.655 267.483 1.00 21.17 142 ILE E N 1
ATOM 8626 C CA . ILE E 1 143 ? 33.408 4.809 266.872 1.00 21.69 142 ILE E CA 1
ATOM 8627 C C . ILE E 1 143 ? 34.432 5.063 267.974 1.00 21.04 142 ILE E C 1
ATOM 8628 O O . ILE E 1 143 ? 35.632 4.697 267.768 1.00 21.73 142 ILE E O 1
ATOM 8633 N N . SER E 1 144 ? 34.004 5.674 269.093 1.00 21.62 143 SER E N 1
ATOM 8634 C CA A SER E 1 144 ? 34.907 6.052 270.211 0.50 22.67 143 SER E CA 1
ATOM 8635 C CA B SER E 1 144 ? 34.907 6.055 270.205 0.50 21.62 143 SER E CA 1
ATOM 8636 C C . SER E 1 144 ? 35.298 4.786 270.988 1.00 24.07 143 SER E C 1
ATOM 8637 O O . SER E 1 144 ? 34.393 4.184 271.674 1.00 23.32 143 SER E O 1
ATOM 8642 N N . GLY E 1 145 ? 36.574 4.404 270.903 1.00 23.97 144 GLY E N 1
ATOM 8643 C CA . GLY E 1 145 ? 37.121 3.192 271.531 1.00 23.46 144 GLY E CA 1
ATOM 8644 C C . GLY E 1 145 ? 37.630 2.217 270.493 1.00 23.17 144 GLY E C 1
ATOM 8645 O O . GLY E 1 145 ? 38.830 2.042 270.357 1.00 23.98 144 GLY E O 1
ATOM 8646 N N . PRO E 1 146 ? 36.733 1.601 269.695 1.00 24.14 145 PRO E N 1
ATOM 8647 C CA . PRO E 1 146 ? 37.163 0.655 268.668 1.00 26.10 145 PRO E CA 1
ATOM 8648 C C . PRO E 1 146 ? 37.890 1.308 267.487 1.00 27.68 145 PRO E C 1
ATOM 8649 O O . PRO E 1 146 ? 38.725 0.651 266.913 1.00 25.68 145 PRO E O 1
ATOM 8653 N N . ILE E 1 147 ? 37.545 2.554 267.121 1.00 22.44 146 ILE E N 1
ATOM 8654 C CA . ILE E 1 147 ? 38.019 3.149 265.843 1.00 23.10 146 ILE E CA 1
ATOM 8655 C C . ILE E 1 147 ? 38.862 4.386 266.113 1.00 24.91 146 ILE E C 1
ATOM 8656 O O . ILE E 1 147 ? 40.006 4.456 265.643 1.00 24.03 146 ILE E O 1
ATOM 8661 N N . VAL E 1 148 ? 38.308 5.360 266.830 1.00 23.41 147 VAL E N 1
ATOM 8662 C CA . VAL E 1 148 ? 38.983 6.655 267.114 1.00 23.41 147 VAL E CA 1
ATOM 8663 C C . VAL E 1 148 ? 38.791 7.002 268.583 1.00 22.40 147 VAL E C 1
ATOM 8664 O O . VAL E 1 148 ? 38.024 6.293 269.293 1.00 21.62 147 VAL E O 1
ATOM 8668 N N . ALA E 1 149 ? 39.448 8.064 269.043 1.00 21.95 148 ALA E N 1
ATOM 8669 C CA . ALA E 1 149 ? 39.163 8.619 270.380 1.00 24.18 148 ALA E CA 1
ATOM 8670 C C . ALA E 1 149 ? 39.684 10.047 270.472 1.00 23.71 148 ALA E C 1
ATOM 8671 O O . ALA E 1 149 ? 40.734 10.358 269.878 1.00 23.81 148 ALA E O 1
ATOM 8673 N N . ASP E 1 150 ? 38.980 10.848 271.261 1.00 25.25 149 ASP E N 1
ATOM 8674 C CA . ASP E 1 150 ? 39.440 12.183 271.701 1.00 25.43 149 ASP E CA 1
ATOM 8675 C C . ASP E 1 150 ? 39.804 12.122 273.171 1.00 24.00 149 ASP E C 1
ATOM 8676 O O . ASP E 1 150 ? 39.336 11.249 273.899 1.00 25.31 149 ASP E O 1
ATOM 8681 N N . PRO E 1 151 ? 40.595 13.114 273.664 1.00 25.93 150 PRO E N 1
ATOM 8682 C CA . PRO E 1 151 ? 40.822 13.272 275.093 1.00 24.50 150 PRO E CA 1
ATOM 8683 C C . PRO E 1 151 ? 39.502 13.389 275.856 1.00 26.13 150 PRO E C 1
ATOM 8684 O O . PRO E 1 151 ? 38.576 14.005 275.344 1.00 26.74 150 PRO E O 1
ATOM 8688 N N . GLY E 1 152 ? 39.424 12.807 277.055 1.00 24.26 151 GLY E N 1
ATOM 8689 C CA . GLY E 1 152 ? 38.268 13.023 277.963 1.00 24.96 151 GLY E CA 1
ATOM 8690 C C . GLY E 1 152 ? 37.227 11.930 277.844 1.00 25.87 151 GLY E C 1
ATOM 8691 O O . GLY E 1 152 ? 36.131 12.085 278.393 1.00 26.33 151 GLY E O 1
ATOM 8692 N N . TRP E 1 153 ? 37.555 10.811 277.193 1.00 24.22 152 TRP E N 1
ATOM 8693 C CA . TRP E 1 153 ? 36.551 9.759 276.908 1.00 25.30 152 TRP E CA 1
ATOM 8694 C C . TRP E 1 153 ? 37.074 8.377 277.311 1.00 24.30 152 TRP E C 1
ATOM 8695 O O . TRP E 1 153 ? 36.538 7.391 276.745 1.00 21.90 152 TRP E O 1
ATOM 8706 N N . THR E 1 154 ? 37.991 8.275 278.267 1.00 22.65 153 THR E N 1
ATOM 8707 C CA . THR E 1 154 ? 38.596 6.955 278.601 1.00 21.05 153 THR E CA 1
ATOM 8708 C C . THR E 1 154 ? 37.531 5.951 279.030 1.00 22.51 153 THR E C 1
ATOM 8709 O O . THR E 1 154 ? 37.586 4.776 278.577 1.00 20.67 153 THR E O 1
ATOM 8713 N N . VAL E 1 155 ? 36.620 6.314 279.922 1.00 20.98 154 VAL E N 1
ATOM 8714 C CA . VAL E 1 155 ? 35.656 5.312 280.445 1.00 21.74 154 VAL E CA 1
ATOM 8715 C C . VAL E 1 155 ? 34.639 4.971 279.364 1.00 21.01 154 VAL E C 1
ATOM 8716 O O . VAL E 1 155 ? 34.295 3.802 279.206 1.00 21.21 154 VAL E O 1
ATOM 8720 N N . TYR E 1 156 ? 34.128 5.943 278.639 1.00 20.82 155 TYR E N 1
ATOM 8721 C CA . TYR E 1 156 ? 33.171 5.682 277.554 1.00 20.61 155 TYR E CA 1
ATOM 8722 C C . TYR E 1 156 ? 33.818 4.746 276.526 1.00 20.69 155 TYR E C 1
ATOM 8723 O O . TYR E 1 156 ? 33.184 3.740 276.114 1.00 20.53 155 TYR E O 1
ATOM 8732 N N . ALA E 1 157 ? 35.051 5.079 276.102 1.00 20.18 156 ALA E N 1
ATOM 8733 C CA . ALA E 1 157 ? 35.758 4.293 275.075 1.00 21.04 156 ALA E CA 1
ATOM 8734 C C . ALA E 1 157 ? 36.002 2.867 275.560 1.00 20.44 156 ALA E C 1
ATOM 8735 O O . ALA E 1 157 ? 35.800 1.894 274.771 1.00 20.36 156 ALA E O 1
ATOM 8737 N N . LEU E 1 158 ? 36.402 2.719 276.823 1.00 20.28 157 LEU E N 1
ATOM 8738 C CA . LEU E 1 158 ? 36.528 1.395 277.472 1.00 19.99 157 LEU E CA 1
ATOM 8739 C C . LEU E 1 158 ? 35.197 0.649 277.374 1.00 20.75 157 LEU E C 1
ATOM 8740 O O . LEU E 1 158 ? 35.180 -0.526 276.947 1.00 20.65 157 LEU E O 1
ATOM 8745 N N . SER E 1 159 ? 34.079 1.295 277.699 1.00 20.53 158 SER E N 1
ATOM 8746 C CA . SER E 1 159 ? 32.732 0.663 277.720 1.00 21.75 158 SER E CA 1
ATOM 8747 C C . SER E 1 159 ? 32.361 0.207 276.297 1.00 20.83 158 SER E C 1
ATOM 8748 O O . SER E 1 159 ? 31.783 -0.892 276.117 1.00 20.55 158 SER E O 1
ATOM 8751 N N . LYS E 1 160 ? 32.691 0.989 275.283 1.00 21.38 159 LYS E N 1
ATOM 8752 C CA . LYS E 1 160 ? 32.267 0.686 273.890 1.00 22.44 159 LYS E CA 1
ATOM 8753 C C . LYS E 1 160 ? 33.217 -0.341 273.269 1.00 20.29 159 LYS E C 1
ATOM 8754 O O . LYS E 1 160 ? 32.761 -1.159 272.443 1.00 20.99 159 LYS E O 1
ATOM 8760 N N . GLY E 1 161 ? 34.474 -0.354 273.701 1.00 23.12 160 GLY E N 1
ATOM 8761 C CA . GLY E 1 161 ? 35.385 -1.450 273.357 1.00 19.99 160 GLY E CA 1
ATOM 8762 C C . GLY E 1 161 ? 34.882 -2.750 273.944 1.00 20.44 160 GLY E C 1
ATOM 8763 O O . GLY E 1 161 ? 34.955 -3.803 273.255 1.00 19.57 160 GLY E O 1
ATOM 8764 N N . ALA E 1 162 ? 34.401 -2.722 275.181 1.00 19.28 161 ALA E N 1
ATOM 8765 C CA . ALA E 1 162 ? 33.820 -3.904 275.833 1.00 19.83 161 ALA E CA 1
ATOM 8766 C C . ALA E 1 162 ? 32.662 -4.433 274.980 1.00 21.27 161 ALA E C 1
ATOM 8767 O O . ALA E 1 162 ? 32.563 -5.681 274.759 1.00 21.02 161 ALA E O 1
ATOM 8769 N N . ILE E 1 163 ? 31.769 -3.545 274.525 1.00 21.05 162 ILE E N 1
ATOM 8770 C CA . ILE E 1 163 ? 30.623 -3.970 273.673 1.00 22.28 162 ILE E CA 1
ATOM 8771 C C . ILE E 1 163 ? 31.127 -4.612 272.370 1.00 21.79 162 ILE E C 1
ATOM 8772 O O . ILE E 1 163 ? 30.563 -5.609 271.932 1.00 22.68 162 ILE E O 1
ATOM 8777 N N . PHE E 1 164 ? 32.153 -4.035 271.752 1.00 21.41 163 PHE E N 1
ATOM 8778 C CA . PHE E 1 164 ? 32.768 -4.553 270.515 1.00 21.26 163 PHE E CA 1
ATOM 8779 C C . PHE E 1 164 ? 33.218 -6.016 270.737 1.00 20.94 163 PHE E C 1
ATOM 8780 O O . PHE E 1 164 ? 32.830 -6.928 269.964 1.00 21.06 163 PHE E O 1
ATOM 8788 N N . GLY E 1 165 ? 33.982 -6.263 271.799 1.00 19.87 164 GLY E N 1
ATOM 8789 C CA . GLY E 1 165 ? 34.501 -7.617 272.097 1.00 21.05 164 GLY E CA 1
ATOM 8790 C C . GLY E 1 165 ? 33.382 -8.577 272.475 1.00 22.89 164 GLY E C 1
ATOM 8791 O O . GLY E 1 165 ? 33.391 -9.774 272.024 1.00 24.08 164 GLY E O 1
ATOM 8792 N N . PHE E 1 166 ? 32.464 -8.125 273.316 1.00 19.47 165 PHE E N 1
ATOM 8793 C CA . PHE E 1 166 ? 31.326 -8.948 273.781 1.00 22.73 165 PHE E CA 1
ATOM 8794 C C . PHE E 1 166 ? 30.479 -9.361 272.575 1.00 21.78 165 PHE E C 1
ATOM 8795 O O . PHE E 1 166 ? 30.028 -10.534 272.495 1.00 22.25 165 PHE E O 1
ATOM 8803 N N . THR E 1 167 ? 30.243 -8.444 271.642 1.00 21.70 166 THR E N 1
ATOM 8804 C CA . THR E 1 167 ? 29.434 -8.692 270.431 1.00 21.25 166 THR E CA 1
ATOM 8805 C C . THR E 1 167 ? 30.043 -9.874 269.652 1.00 21.13 166 THR E C 1
ATOM 8806 O O . THR E 1 167 ? 29.284 -10.808 269.260 1.00 21.46 166 THR E O 1
ATOM 8810 N N . LYS E 1 168 ? 31.343 -9.868 269.470 1.00 22.89 167 LYS E N 1
ATOM 8811 C CA . LYS E 1 168 ? 32.008 -10.928 268.680 1.00 23.39 167 LYS E CA 1
ATOM 8812 C C . LYS E 1 168 ? 31.898 -12.262 269.424 1.00 22.51 167 LYS E C 1
ATOM 8813 O O . LYS E 1 168 ? 31.589 -13.263 268.778 1.00 20.57 167 LYS E O 1
ATOM 8819 N N . ALA E 1 169 ? 32.144 -12.288 270.729 1.00 20.78 168 ALA E N 1
ATOM 8820 C CA . ALA E 1 169 ? 32.096 -13.536 271.506 1.00 22.98 168 ALA E CA 1
ATOM 8821 C C . ALA E 1 169 ? 30.655 -14.083 271.558 1.00 24.09 168 ALA E C 1
ATOM 8822 O O . ALA E 1 169 ? 30.474 -15.314 271.424 1.00 23.23 168 ALA E O 1
ATOM 8824 N N . LEU E 1 170 ? 29.645 -13.233 271.733 1.00 22.00 169 LEU E N 1
ATOM 8825 C CA . LEU E 1 170 ? 28.240 -13.706 271.783 1.00 23.86 169 LEU E CA 1
ATOM 8826 C C . LEU E 1 170 ? 27.831 -14.231 270.403 1.00 25.31 169 LEU E C 1
ATOM 8827 O O . LEU E 1 170 ? 27.164 -15.307 270.363 1.00 24.28 169 LEU E O 1
ATOM 8832 N N . ALA E 1 171 ? 28.227 -13.551 269.312 1.00 21.81 170 ALA E N 1
ATOM 8833 C CA . ALA E 1 171 ? 27.969 -14.040 267.930 1.00 23.25 170 ALA E CA 1
ATOM 8834 C C . ALA E 1 171 ? 28.582 -15.442 267.774 1.00 21.28 170 ALA E C 1
ATOM 8835 O O . ALA E 1 171 ? 27.926 -16.332 267.207 1.00 24.28 170 ALA E O 1
ATOM 8837 N N . SER E 1 172 ? 29.807 -15.621 268.235 1.00 22.18 171 SER E N 1
ATOM 8838 C CA . SER E 1 172 ? 30.538 -16.893 268.032 1.00 24.96 171 SER E CA 1
ATOM 8839 C C . SER E 1 172 ? 29.809 -17.994 268.813 1.00 28.05 171 SER E C 1
ATOM 8840 O O . SER E 1 172 ? 29.641 -19.133 268.303 1.00 25.83 171 SER E O 1
ATOM 8843 N N . GLU E 1 173 ? 29.398 -17.676 270.036 1.00 23.21 172 GLU E N 1
ATOM 8844 C CA . GLU E 1 173 ? 28.806 -18.693 270.930 1.00 25.69 172 GLU E CA 1
ATOM 8845 C C . GLU E 1 173 ? 27.452 -19.170 270.391 1.00 27.86 172 GLU E C 1
ATOM 8846 O O . GLU E 1 173 ? 27.164 -20.374 270.512 1.00 28.32 172 GLU E O 1
ATOM 8852 N N . PHE E 1 174 ? 26.633 -18.297 269.822 1.00 27.28 173 PHE E N 1
ATOM 8853 C CA . PHE E 1 174 ? 25.235 -18.655 269.464 1.00 27.37 173 PHE E CA 1
ATOM 8854 C C . PHE E 1 174 ? 25.010 -18.754 267.951 1.00 24.28 173 PHE E C 1
ATOM 8855 O O . PHE E 1 174 ? 23.854 -19.012 267.562 1.00 24.66 173 PHE E O 1
ATOM 8863 N N . ALA E 1 175 ? 26.053 -18.636 267.104 1.00 25.20 174 ALA E N 1
ATOM 8864 C CA . ALA E 1 175 ? 25.880 -18.792 265.632 1.00 25.99 174 ALA E CA 1
ATOM 8865 C C . ALA E 1 175 ? 25.193 -20.144 265.314 1.00 26.46 174 ALA E C 1
ATOM 8866 O O . ALA E 1 175 ? 24.286 -20.171 264.469 1.00 26.12 174 ALA E O 1
ATOM 8868 N N . GLY E 1 176 ? 25.626 -21.219 265.967 1.00 30.26 175 GLY E N 1
ATOM 8869 C CA . GLY E 1 176 ? 25.091 -22.574 265.719 1.00 29.61 175 GLY E CA 1
ATOM 8870 C C . GLY E 1 176 ? 23.624 -22.703 266.099 1.00 37.68 175 GLY E C 1
ATOM 8871 O O . GLY E 1 176 ? 22.991 -23.663 265.628 1.00 30.78 175 GLY E O 1
ATOM 8872 N N . GLN E 1 177 ? 23.082 -21.782 266.916 1.00 27.81 176 GLN E N 1
ATOM 8873 C CA . GLN E 1 177 ? 21.673 -21.787 267.369 1.00 31.01 176 GLN E CA 1
ATOM 8874 C C . GLN E 1 177 ? 20.892 -20.654 266.705 1.00 30.02 176 GLN E C 1
ATOM 8875 O O . GLN E 1 177 ? 19.766 -20.373 267.129 1.00 29.64 176 GLN E O 1
ATOM 8881 N N . ASN E 1 178 ? 21.443 -20.058 265.643 1.00 28.50 177 ASN E N 1
ATOM 8882 C CA . ASN E 1 178 ? 20.734 -19.092 264.775 1.00 27.68 177 ASN E CA 1
ATOM 8883 C C . ASN E 1 178 ? 20.366 -17.841 265.582 1.00 25.23 177 ASN E C 1
ATOM 8884 O O . ASN E 1 178 ? 19.305 -17.226 265.322 1.00 28.48 177 ASN E O 1
ATOM 8889 N N . ILE E 1 179 ? 21.196 -17.459 266.531 1.00 25.83 178 ILE E N 1
ATOM 8890 C CA . ILE E 1 179 ? 21.140 -16.077 267.077 1.00 25.21 178 ILE E CA 1
ATOM 8891 C C . ILE E 1 179 ? 22.323 -15.309 266.480 1.00 22.75 178 ILE E C 1
ATOM 8892 O O . ILE E 1 179 ? 23.463 -15.669 266.749 1.00 24.72 178 ILE E O 1
ATOM 8897 N N . LEU E 1 180 ? 22.004 -14.285 265.699 1.00 25.76 179 LEU E N 1
ATOM 8898 C CA . LEU E 1 180 ? 22.984 -13.423 265.023 1.00 23.43 179 LEU E CA 1
ATOM 8899 C C . LEU E 1 180 ? 23.174 -12.200 265.912 1.00 22.89 179 LEU E C 1
ATOM 8900 O O . LEU E 1 180 ? 22.151 -11.634 266.418 1.00 26.17 179 LEU E O 1
ATOM 8905 N N . VAL E 1 181 ? 24.428 -11.819 266.094 1.00 24.89 180 VAL E N 1
ATOM 8906 C CA . VAL E 1 181 ? 24.777 -10.693 266.986 1.00 21.63 180 VAL E CA 1
ATOM 8907 C C . VAL E 1 181 ? 25.698 -9.757 266.226 1.00 24.24 180 VAL E C 1
ATOM 8908 O O . VAL E 1 181 ? 26.772 -10.213 265.811 1.00 22.10 180 VAL E O 1
ATOM 8912 N N . ASN E 1 182 ? 25.330 -8.481 266.138 1.00 20.84 181 ASN E N 1
ATOM 8913 C CA . ASN E 1 182 ? 26.160 -7.458 265.485 1.00 20.67 181 ASN E CA 1
ATOM 8914 C C . ASN E 1 182 ? 26.145 -6.190 266.338 1.00 23.56 181 ASN E C 1
ATOM 8915 O O . ASN E 1 182 ? 25.250 -6.062 267.194 1.00 21.64 181 ASN E O 1
ATOM 8920 N N . ALA E 1 183 ? 27.073 -5.276 266.078 1.00 21.37 182 ALA E N 1
ATOM 8921 C CA . ALA E 1 183 ? 27.111 -3.951 266.729 1.00 20.79 182 ALA E CA 1
ATOM 8922 C C . ALA E 1 183 ? 27.019 -2.860 265.677 1.00 22.66 182 ALA E C 1
ATOM 8923 O O . ALA E 1 183 ? 27.554 -3.025 264.556 1.00 25.12 182 ALA E O 1
ATOM 8925 N N . ILE E 1 184 ? 26.354 -1.778 266.021 1.00 22.47 183 ILE E N 1
ATOM 8926 C CA . ILE E 1 184 ? 26.369 -0.524 265.232 1.00 21.27 183 ILE E CA 1
ATOM 8927 C C . ILE E 1 184 ? 27.338 0.391 265.961 1.00 20.91 183 ILE E C 1
ATOM 8928 O O . ILE E 1 184 ? 27.195 0.557 267.204 1.00 20.23 183 ILE E O 1
ATOM 8933 N N . LEU E 1 185 ? 28.261 0.979 265.223 1.00 20.55 184 LEU E N 1
ATOM 8934 C CA . LEU E 1 185 ? 29.236 1.962 265.766 1.00 22.44 184 LEU E CA 1
ATOM 8935 C C . LEU E 1 185 ? 28.873 3.311 265.170 1.00 24.53 184 LEU E C 1
ATOM 8936 O O . LEU E 1 185 ? 29.340 3.667 264.091 1.00 22.20 184 LEU E O 1
ATOM 8941 N N . PRO E 1 186 ? 27.958 4.076 265.803 1.00 23.76 185 PRO E N 1
ATOM 8942 C CA . PRO E 1 186 ? 27.600 5.380 265.262 1.00 22.09 185 PRO E CA 1
ATOM 8943 C C . PRO E 1 186 ? 28.729 6.408 265.400 1.00 23.28 185 PRO E C 1
ATOM 8944 O O . PRO E 1 186 ? 29.528 6.344 266.350 1.00 21.81 185 PRO E O 1
ATOM 8948 N N . GLY E 1 187 ? 28.767 7.340 264.455 1.00 23.94 186 GLY E N 1
ATOM 8949 C CA . GLY E 1 187 ? 29.630 8.510 264.497 1.00 25.34 186 GLY E CA 1
ATOM 8950 C C . GLY E 1 187 ? 28.974 9.667 265.186 1.00 28.73 186 GLY E C 1
ATOM 8951 O O . GLY E 1 187 ? 28.380 9.457 266.263 1.00 28.18 186 GLY E O 1
ATOM 8952 N N . SER E 1 188 ? 29.036 10.838 264.572 1.00 26.28 187 SER E N 1
ATOM 8953 C CA . SER E 1 188 ? 28.416 12.081 265.072 1.00 30.41 187 SER E CA 1
ATOM 8954 C C . SER E 1 188 ? 26.935 12.056 264.710 1.00 28.33 187 SER E C 1
ATOM 8955 O O . SER E 1 188 ? 26.631 12.268 263.532 1.00 29.14 187 SER E O 1
ATOM 8958 N N . MET E 1 189 ? 26.066 11.821 265.696 1.00 25.36 188 MET E N 1
ATOM 8959 C CA . MET E 1 189 ? 24.629 11.671 265.487 1.00 26.57 188 MET E CA 1
ATOM 8960 C C . MET E 1 189 ? 23.906 12.815 266.198 1.00 29.39 188 MET E C 1
ATOM 8961 O O . MET E 1 189 ? 24.345 13.224 267.299 1.00 29.28 188 MET E O 1
ATOM 8966 N N . ASP E 1 190 ? 22.772 13.222 265.634 1.00 30.73 189 ASP E N 1
ATOM 8967 C CA . ASP E 1 190 ? 21.917 14.287 266.207 1.00 30.68 189 ASP E CA 1
ATOM 8968 C C . ASP E 1 190 ? 20.999 13.659 267.258 1.00 32.67 189 ASP E C 1
ATOM 8969 O O . ASP E 1 190 ? 19.882 13.197 266.932 1.00 29.67 189 ASP E O 1
ATOM 8974 N N . THR E 1 191 ? 21.494 13.618 268.484 1.00 32.96 190 THR E N 1
ATOM 8975 C CA . THR E 1 191 ? 20.760 13.052 269.641 1.00 38.76 190 THR E CA 1
ATOM 8976 C C . THR E 1 191 ? 20.754 14.070 270.771 1.00 42.09 190 THR E C 1
ATOM 8977 O O . THR E 1 191 ? 21.552 15.019 270.756 1.00 35.58 190 THR E O 1
ATOM 8981 N N . PRO E 1 192 ? 19.869 13.883 271.775 1.00 47.27 191 PRO E N 1
ATOM 8982 C CA . PRO E 1 192 ? 19.908 14.734 272.973 1.00 44.33 191 PRO E CA 1
ATOM 8983 C C . PRO E 1 192 ? 21.310 14.779 273.599 1.00 42.12 191 PRO E C 1
ATOM 8984 O O . PRO E 1 192 ? 21.746 15.870 273.973 1.00 46.32 191 PRO E O 1
ATOM 8988 N N . MET E 1 193 ? 22.016 13.645 273.672 1.00 39.23 192 MET E N 1
ATOM 8989 C CA . MET E 1 193 ? 23.358 13.654 274.279 1.00 49.17 192 MET E CA 1
ATOM 8990 C C . MET E 1 193 ? 24.328 14.502 273.455 1.00 48.03 192 MET E C 1
ATOM 8991 O O . MET E 1 193 ? 25.074 15.264 274.067 1.00 40.88 192 MET E O 1
ATOM 8996 N N . MET E 1 194 ? 24.278 14.478 272.120 1.00 38.13 193 MET E N 1
ATOM 8997 C CA . MET E 1 194 ? 25.149 15.331 271.264 1.00 35.23 193 MET E CA 1
ATOM 8998 C C . MET E 1 194 ? 24.754 16.810 271.476 1.00 29.18 193 MET E C 1
ATOM 8999 O O . MET E 1 194 ? 25.663 17.668 271.585 1.00 32.75 193 MET E O 1
ATOM 9004 N N . ARG E 1 195 ? 23.466 17.106 271.483 1.00 29.68 194 ARG E N 1
ATOM 9005 C CA . ARG E 1 195 ? 22.991 18.508 271.645 1.00 33.01 194 ARG E CA 1
ATOM 9006 C C . ARG E 1 195 ? 23.456 19.051 273.016 1.00 32.68 194 ARG E C 1
ATOM 9007 O O . ARG E 1 195 ? 23.875 20.219 273.093 1.00 33.78 194 ARG E O 1
ATOM 9015 N N . ALA E 1 196 ? 23.427 18.220 274.056 1.00 41.19 195 ALA E N 1
ATOM 9016 C CA . ALA E 1 196 ? 23.903 18.579 275.418 1.00 41.24 195 ALA E CA 1
ATOM 9017 C C . ALA E 1 196 ? 25.406 18.874 275.396 1.00 40.48 195 ALA E C 1
ATOM 9018 O O . ALA E 1 196 ? 25.835 19.872 276.008 1.00 39.37 195 ALA E O 1
ATOM 9020 N N . ALA E 1 197 ? 26.195 18.042 274.716 1.00 36.44 196 ALA E N 1
ATOM 9021 C CA . ALA E 1 197 ? 27.660 18.207 274.590 1.00 38.88 196 ALA E CA 1
ATOM 9022 C C . ALA E 1 197 ? 27.951 19.506 273.827 1.00 37.26 196 ALA E C 1
ATOM 9023 O O . ALA E 1 197 ? 28.879 20.230 274.214 1.00 36.08 196 ALA E O 1
ATOM 9025 N N . ALA E 1 198 ? 27.155 19.830 272.810 1.00 35.00 197 ALA E N 1
ATOM 9026 C CA . ALA E 1 198 ? 27.339 21.075 272.033 1.00 35.97 197 ALA E CA 1
ATOM 9027 C C . ALA E 1 198 ? 27.090 22.292 272.939 1.00 37.51 197 ALA E C 1
ATOM 9028 O O . ALA E 1 198 ? 27.853 23.277 272.837 1.00 37.60 197 ALA E O 1
ATOM 9030 N N . ALA E 1 199 ? 26.044 22.256 273.767 1.00 34.72 198 ALA E N 1
ATOM 9031 C CA . ALA E 1 199 ? 25.731 23.355 274.720 1.00 37.83 198 ALA E CA 1
ATOM 9032 C C . ALA E 1 199 ? 26.859 23.495 275.752 1.00 36.68 198 ALA E C 1
ATOM 9033 O O . ALA E 1 199 ? 27.178 24.625 276.137 1.00 38.63 198 ALA E O 1
ATOM 9035 N N . ASP E 1 200 ? 27.429 22.377 276.209 1.00 34.74 199 ASP E N 1
ATOM 9036 C CA . ASP E 1 200 ? 28.578 22.349 277.157 1.00 36.08 199 ASP E CA 1
ATOM 9037 C C . ASP E 1 200 ? 29.772 23.039 276.486 1.00 41.48 199 ASP E C 1
ATOM 9038 O O . ASP E 1 200 ? 30.465 23.755 277.164 1.00 36.18 199 ASP E O 1
ATOM 9043 N N . THR E 1 201 ? 30.014 22.844 275.189 1.00 40.16 200 THR E N 1
ATOM 9044 C CA . THR E 1 201 ? 31.187 23.426 274.476 1.00 38.12 200 THR E CA 1
ATOM 9045 C C . THR E 1 201 ? 30.963 24.934 274.270 1.00 37.16 200 THR E C 1
ATOM 9046 O O . THR E 1 201 ? 31.927 25.665 274.341 1.00 41.84 200 THR E O 1
ATOM 9050 N N . ASN E 1 202 ? 29.741 25.391 273.999 1.00 38.96 201 ASN E N 1
ATOM 9051 C CA . ASN E 1 202 ? 29.457 26.824 273.722 1.00 39.22 201 ASN E CA 1
ATOM 9052 C C . ASN E 1 202 ? 28.015 27.128 274.113 1.00 39.44 201 ASN E C 1
ATOM 9053 O O . ASN E 1 202 ? 27.095 27.093 273.288 1.00 36.64 201 ASN E O 1
ATOM 9058 N N . PRO E 1 203 ? 27.776 27.429 275.421 1.00 37.22 202 PRO E N 1
ATOM 9059 C CA . PRO E 1 203 ? 26.417 27.677 275.915 1.00 34.53 202 PRO E CA 1
ATOM 9060 C C . PRO E 1 203 ? 25.678 28.809 275.198 1.00 36.06 202 PRO E C 1
ATOM 9061 O O . PRO E 1 203 ? 24.473 28.704 275.054 1.00 38.32 202 PRO E O 1
ATOM 9065 N N . ALA E 1 204 ? 26.403 29.848 274.780 1.00 37.81 203 ALA E N 1
ATOM 9066 C CA . ALA E 1 204 ? 25.862 31.030 274.055 1.00 48.62 203 ALA E CA 1
ATOM 9067 C C . ALA E 1 204 ? 25.378 30.635 272.649 1.00 49.59 203 ALA E C 1
ATOM 9068 O O . ALA E 1 204 ? 24.404 31.243 272.162 1.00 44.49 203 ALA E O 1
ATOM 9070 N N . ASP E 1 205 ? 25.992 29.627 272.008 1.00 50.79 204 ASP E N 1
ATOM 9071 C CA . ASP E 1 205 ? 25.675 29.284 270.586 1.00 48.03 204 ASP E CA 1
ATOM 9072 C C . ASP E 1 205 ? 25.960 27.803 270.343 1.00 43.87 204 ASP E C 1
ATOM 9073 O O . ASP E 1 205 ? 26.954 27.457 269.701 1.00 40.59 204 ASP E O 1
ATOM 9078 N N . PRO E 1 206 ? 25.096 26.902 270.875 1.00 44.64 205 PRO E N 1
ATOM 9079 C CA . PRO E 1 206 ? 25.277 25.460 270.698 1.00 43.51 205 PRO E CA 1
ATOM 9080 C C . PRO E 1 206 ? 25.179 25.075 269.216 1.00 43.15 205 PRO E C 1
ATOM 9081 O O . PRO E 1 206 ? 25.908 24.178 268.807 1.00 37.32 205 PRO E O 1
ATOM 9085 N N . GLN E 1 207 ? 24.312 25.753 268.457 1.00 44.65 206 GLN E N 1
ATOM 9086 C CA . GLN E 1 207 ? 24.096 25.430 267.027 1.00 44.28 206 GLN E CA 1
ATOM 9087 C C . GLN E 1 207 ? 25.404 25.588 266.251 1.00 40.62 206 GLN E C 1
ATOM 9088 O O . GLN E 1 207 ? 25.615 24.786 265.356 1.00 41.91 206 GLN E O 1
ATOM 9094 N N . SER E 1 208 ? 26.254 26.562 266.567 1.00 40.73 207 SER E N 1
ATOM 9095 C CA . SER E 1 208 ? 27.551 26.778 265.871 1.00 42.17 207 SER E CA 1
ATOM 9096 C C . SER E 1 208 ? 28.464 25.567 266.091 1.00 40.40 207 SER E C 1
ATOM 9097 O O . SER E 1 208 ? 29.244 25.227 265.180 1.00 38.16 207 SER E O 1
ATOM 9100 N N . VAL E 1 209 ? 28.404 24.933 267.271 1.00 37.28 208 VAL E N 1
ATOM 9101 C CA . VAL E 1 209 ? 29.242 23.716 267.499 1.00 36.86 208 VAL E CA 1
ATOM 9102 C C . VAL E 1 209 ? 28.632 22.558 266.688 1.00 33.40 208 VAL E C 1
ATOM 9103 O O . VAL E 1 209 ? 29.420 21.848 266.064 1.00 33.15 208 VAL E O 1
ATOM 9107 N N . ILE E 1 210 ? 27.301 22.399 266.645 1.00 32.75 209 ILE E N 1
ATOM 9108 C CA . ILE E 1 210 ? 26.638 21.366 265.790 1.00 32.77 209 ILE E CA 1
ATOM 9109 C C . ILE E 1 210 ? 27.073 21.586 264.334 1.00 37.57 209 ILE E C 1
ATOM 9110 O O . ILE E 1 210 ? 27.419 20.607 263.663 1.00 32.99 209 ILE E O 1
ATOM 9115 N N . ASP E 1 211 ? 27.064 22.834 263.859 1.00 34.93 210 ASP E N 1
ATOM 9116 C CA . ASP E 1 211 ? 27.446 23.183 262.462 1.00 35.74 210 ASP E CA 1
ATOM 9117 C C . ASP E 1 211 ? 28.891 22.773 262.189 1.00 33.21 210 ASP E C 1
ATOM 9118 O O . ASP E 1 211 ? 29.135 22.273 261.090 1.00 38.12 210 ASP E O 1
ATOM 9123 N N . GLU E 1 212 ? 29.812 23.017 263.125 1.00 33.55 211 GLU E N 1
ATOM 9124 C CA . GLU E 1 212 ? 31.245 22.660 262.974 1.00 35.54 211 GLU E CA 1
ATOM 9125 C C . GLU E 1 212 ? 31.368 21.126 262.911 1.00 35.65 211 GLU E C 1
ATOM 9126 O O . GLU E 1 212 ? 32.142 20.634 262.116 1.00 34.18 211 GLU E O 1
ATOM 9128 N N . ILE E 1 213 ? 30.624 20.393 263.730 1.00 35.00 212 ILE E N 1
ATOM 9129 C CA . ILE E 1 213 ? 30.686 18.895 263.724 1.00 34.35 212 ILE E CA 1
ATOM 9130 C C . ILE E 1 213 ? 30.198 18.404 262.353 1.00 33.73 212 ILE E C 1
ATOM 9131 O O . ILE E 1 213 ? 30.901 17.595 261.705 1.00 35.55 212 ILE E O 1
ATOM 9136 N N . ALA E 1 214 ? 29.067 18.933 261.885 1.00 33.52 213 ALA E N 1
ATOM 9137 C CA . ALA E 1 214 ? 28.474 18.541 260.581 1.00 32.52 213 ALA E CA 1
ATOM 9138 C C . ALA E 1 214 ? 29.472 18.802 259.454 1.00 35.65 213 ALA E C 1
ATOM 9139 O O . ALA E 1 214 ? 29.575 17.968 258.532 1.00 33.04 213 ALA E O 1
ATOM 9141 N N . ALA E 1 215 ? 30.221 19.900 259.520 1.00 32.86 214 ALA E N 1
ATOM 9142 C CA . ALA E 1 215 ? 31.170 20.291 258.451 1.00 36.92 214 ALA E CA 1
ATOM 9143 C C . ALA E 1 215 ? 32.369 19.349 258.454 1.00 37.48 214 ALA E C 1
ATOM 9144 O O . ALA E 1 215 ? 32.994 19.235 257.405 1.00 34.24 214 ALA E O 1
ATOM 9146 N N . ALA E 1 216 ? 32.690 18.692 259.573 1.00 34.23 215 ALA E N 1
ATOM 9147 C CA . ALA E 1 216 ? 33.821 17.747 259.656 1.00 32.86 215 ALA E CA 1
ATOM 9148 C C . ALA E 1 216 ? 33.420 16.367 259.099 1.00 32.84 215 ALA E C 1
ATOM 9149 O O . ALA E 1 216 ? 34.297 15.506 258.982 1.00 34.10 215 ALA E O 1
ATOM 9151 N N . VAL E 1 217 ? 32.144 16.144 258.809 1.00 28.48 216 VAL E N 1
ATOM 9152 C CA . VAL E 1 217 ? 31.653 14.874 258.222 1.00 26.96 216 VAL E CA 1
ATOM 9153 C C . VAL E 1 217 ? 31.681 15.024 256.710 1.00 25.56 216 VAL E C 1
ATOM 9154 O O . VAL E 1 217 ? 31.155 15.998 256.178 1.00 28.54 216 VAL E O 1
ATOM 9158 N N . PRO E 1 218 ? 32.317 14.101 255.959 1.00 24.07 217 PRO E N 1
ATOM 9159 C CA . PRO E 1 218 ? 32.333 14.225 254.498 1.00 25.42 217 PRO E CA 1
ATOM 9160 C C . PRO E 1 218 ? 30.942 14.357 253.868 1.00 24.90 217 PRO E C 1
ATOM 9161 O O . PRO E 1 218 ? 30.829 15.110 252.880 1.00 24.48 217 PRO E O 1
ATOM 9165 N N . LEU E 1 219 ? 29.917 13.721 254.450 1.00 22.80 218 LEU E N 1
ATOM 9166 C CA . LEU E 1 219 ? 28.539 13.853 253.921 1.00 26.39 218 LEU E CA 1
ATOM 9167 C C . LEU E 1 219 ? 27.915 15.187 254.365 1.00 27.04 218 LEU E C 1
ATOM 9168 O O . LEU E 1 219 ? 26.778 15.447 253.934 1.00 28.89 218 LEU E O 1
ATOM 9173 N N . LYS E 1 220 ? 28.565 15.936 255.267 1.00 25.10 219 LYS E N 1
ATOM 9174 C CA . LYS E 1 220 ? 28.228 17.328 255.628 1.00 28.73 219 LYS E CA 1
ATOM 9175 C C . LYS E 1 220 ? 26.950 17.411 256.471 1.00 29.77 219 LYS E C 1
ATOM 9176 O O . LYS E 1 220 ? 26.346 18.476 256.521 1.00 30.30 219 LYS E O 1
ATOM 9182 N N . ARG E 1 221 ? 26.584 16.354 257.173 1.00 28.57 220 ARG E N 1
ATOM 9183 C CA . ARG E 1 221 ? 25.451 16.379 258.139 1.00 28.64 220 ARG E CA 1
ATOM 9184 C C . ARG E 1 221 ? 25.740 15.369 259.245 1.00 27.61 220 ARG E C 1
ATOM 9185 O O . ARG E 1 221 ? 26.567 14.439 259.048 1.00 23.58 220 ARG E O 1
ATOM 9193 N N . LEU E 1 222 ? 25.072 15.545 260.363 1.00 25.90 221 LEU E N 1
ATOM 9194 C CA . LEU E 1 222 ? 25.082 14.524 261.442 1.00 26.19 221 LEU E CA 1
ATOM 9195 C C . LEU E 1 222 ? 24.209 13.365 260.998 1.00 22.93 221 LEU E C 1
ATOM 9196 O O . LEU E 1 222 ? 23.251 13.587 260.209 1.00 26.30 221 LEU E O 1
ATOM 9201 N N . GLY E 1 223 ? 24.451 12.180 261.550 1.00 24.45 222 GLY E N 1
ATOM 9202 C CA . GLY E 1 223 ? 23.537 11.044 261.404 1.00 23.62 222 GLY E CA 1
ATOM 9203 C C . GLY E 1 223 ? 22.259 11.344 262.183 1.00 25.74 222 GLY E C 1
ATOM 9204 O O . GLY E 1 223 ? 22.290 12.160 263.114 1.00 27.57 222 GLY E O 1
ATOM 9205 N N . THR E 1 224 ? 21.184 10.669 261.860 1.00 25.53 223 THR E N 1
ATOM 9206 C CA . THR E 1 224 ? 19.896 10.833 262.576 1.00 27.05 223 THR E CA 1
ATOM 9207 C C . THR E 1 224 ? 19.556 9.550 263.328 1.00 29.63 223 THR E C 1
ATOM 9208 O O . THR E 1 224 ? 20.097 8.468 263.001 1.00 24.86 223 THR E O 1
ATOM 9212 N N . ILE E 1 225 ? 18.601 9.644 264.233 1.00 25.75 224 ILE E N 1
ATOM 9213 C CA . ILE E 1 225 ? 18.065 8.441 264.924 1.00 25.98 224 ILE E CA 1
ATOM 9214 C C . ILE E 1 225 ? 17.406 7.554 263.880 1.00 26.04 224 ILE E C 1
ATOM 9215 O O . ILE E 1 225 ? 17.361 6.325 264.108 1.00 27.04 224 ILE E O 1
ATOM 9220 N N . ASP E 1 226 ? 16.886 8.114 262.769 1.00 25.89 225 ASP E N 1
ATOM 9221 C CA . ASP E 1 226 ? 16.312 7.303 261.660 1.00 27.71 225 ASP E CA 1
ATOM 9222 C C . ASP E 1 226 ? 17.416 6.484 260.961 1.00 25.09 225 ASP E C 1
ATOM 9223 O O . ASP E 1 226 ? 17.180 5.311 260.631 1.00 24.83 225 ASP E O 1
ATOM 9228 N N . ASP E 1 227 ? 18.578 7.093 260.703 1.00 27.42 226 ASP E N 1
ATOM 9229 C CA . ASP E 1 227 ? 19.724 6.364 260.080 1.00 25.03 226 ASP E CA 1
ATOM 9230 C C . ASP E 1 227 ? 20.074 5.165 260.974 1.00 24.11 226 ASP E C 1
ATOM 9231 O O . ASP E 1 227 ? 20.250 4.034 260.451 1.00 25.63 226 ASP E O 1
ATOM 9236 N N . ALA E 1 228 ? 20.180 5.373 262.278 1.00 25.64 227 ALA E N 1
ATOM 9237 C CA . ALA E 1 228 ? 20.508 4.290 263.242 1.00 24.12 227 ALA E CA 1
ATOM 9238 C C . ALA E 1 228 ? 19.403 3.222 263.220 1.00 23.21 227 ALA E C 1
ATOM 9239 O O . ALA E 1 228 ? 19.708 2.023 263.106 1.00 24.96 227 ALA E O 1
ATOM 9241 N N . GLY E 1 229 ? 18.139 3.643 263.309 1.00 24.41 228 GLY E N 1
ATOM 9242 C CA . GLY E 1 229 ? 17.013 2.686 263.304 1.00 24.84 228 GLY E CA 1
ATOM 9243 C C . GLY E 1 229 ? 16.981 1.878 261.999 1.00 23.06 228 GLY E C 1
ATOM 9244 O O . GLY E 1 229 ? 16.623 0.691 262.030 1.00 25.90 228 GLY E O 1
ATOM 9245 N N . ASN E 1 230 ? 17.301 2.507 260.871 1.00 24.59 229 ASN E N 1
ATOM 9246 C CA . ASN E 1 230 ? 17.311 1.851 259.540 1.00 24.18 229 ASN E CA 1
ATOM 9247 C C . ASN E 1 230 ? 18.329 0.699 259.520 1.00 25.49 229 ASN E C 1
ATOM 9248 O O . ASN E 1 230 ? 18.027 -0.385 258.974 1.00 24.29 229 ASN E O 1
ATOM 9253 N N . LEU E 1 231 ? 19.516 0.920 260.088 1.00 25.59 230 LEU E N 1
ATOM 9254 C CA . LEU E 1 231 ? 20.563 -0.131 260.108 1.00 23.47 230 LEU E CA 1
ATOM 9255 C C . LEU E 1 231 ? 20.154 -1.244 261.073 1.00 24.05 230 LEU E C 1
ATOM 9256 O O . LEU E 1 231 ? 20.330 -2.420 260.718 1.00 23.86 230 LEU E O 1
ATOM 9261 N N . ALA E 1 232 ? 19.582 -0.907 262.237 1.00 24.00 231 ALA E N 1
ATOM 9262 C CA . ALA E 1 232 ? 19.095 -1.906 263.216 1.00 25.71 231 ALA E CA 1
ATOM 9263 C C . ALA E 1 232 ? 18.005 -2.767 262.555 1.00 25.10 231 ALA E C 1
ATOM 9264 O O . ALA E 1 232 ? 18.056 -4.005 262.688 1.00 23.83 231 ALA E O 1
ATOM 9266 N N . LEU E 1 233 ? 17.098 -2.119 261.830 1.00 25.34 232 LEU E N 1
ATOM 9267 C CA . LEU E 1 233 ? 16.018 -2.836 261.112 1.00 26.44 232 LEU E CA 1
ATOM 9268 C C . LEU E 1 233 ? 16.619 -3.805 260.083 1.00 26.58 232 LEU E C 1
ATOM 9269 O O . LEU E 1 233 ? 16.235 -4.987 260.062 1.00 25.56 232 LEU E O 1
ATOM 9274 N N . PHE E 1 234 ? 17.592 -3.350 259.307 1.00 26.09 233 PHE E N 1
ATOM 9275 C CA . PHE E 1 234 ? 18.273 -4.224 258.324 1.00 25.80 233 PHE E CA 1
ATOM 9276 C C . PHE E 1 234 ? 18.835 -5.457 259.042 1.00 24.68 233 PHE E C 1
ATOM 9277 O O . PHE E 1 234 ? 18.554 -6.598 258.638 1.00 24.35 233 PHE E O 1
ATOM 9285 N N . LEU E 1 235 ? 19.571 -5.236 260.125 1.00 22.78 234 LEU E N 1
ATOM 9286 C CA . LEU E 1 235 ? 20.280 -6.347 260.832 1.00 24.58 234 LEU E CA 1
ATOM 9287 C C . LEU E 1 235 ? 19.272 -7.302 261.495 1.00 24.76 234 LEU E C 1
ATOM 9288 O O . LEU E 1 235 ? 19.571 -8.497 261.583 1.00 26.33 234 LEU E O 1
ATOM 9293 N N . ALA E 1 236 ? 18.085 -6.803 261.852 1.00 25.00 235 ALA E N 1
ATOM 9294 C CA . ALA E 1 236 ? 17.030 -7.607 262.503 1.00 28.27 235 ALA E CA 1
ATOM 9295 C C . ALA E 1 236 ? 16.254 -8.445 261.478 1.00 31.27 235 ALA E C 1
ATOM 9296 O O . ALA E 1 236 ? 15.492 -9.354 261.919 1.00 26.77 235 ALA E O 1
ATOM 9298 N N . SER E 1 237 ? 16.418 -8.154 260.188 1.00 28.11 236 SER E N 1
ATOM 9299 C CA . SER E 1 237 ? 15.534 -8.609 259.085 1.00 29.55 236 SER E CA 1
ATOM 9300 C C . SER E 1 237 ? 16.101 -9.850 258.398 1.00 30.34 236 SER E C 1
ATOM 9301 O O . SER E 1 237 ? 17.283 -10.177 258.563 1.00 28.70 236 SER E O 1
ATOM 9304 N N . ASP E 1 238 ? 15.290 -10.480 257.551 1.00 30.33 237 ASP E N 1
ATOM 9305 C CA . ASP E 1 238 ? 15.719 -11.599 256.672 1.00 33.33 237 ASP E CA 1
ATOM 9306 C C . ASP E 1 238 ? 16.764 -11.124 255.650 1.00 32.15 237 ASP E C 1
ATOM 9307 O O . ASP E 1 238 ? 17.428 -11.977 255.079 1.00 32.81 237 ASP E O 1
ATOM 9312 N N . LEU E 1 239 ? 16.931 -9.816 255.433 1.00 29.48 238 LEU E N 1
ATOM 9313 C CA . LEU E 1 239 ? 17.978 -9.299 254.512 1.00 31.05 238 LEU E CA 1
ATOM 9314 C C . LEU E 1 239 ? 19.390 -9.498 255.089 1.00 29.93 238 LEU E C 1
ATOM 9315 O O . LEU E 1 239 ? 20.342 -9.277 254.307 1.00 27.83 238 LEU E O 1
ATOM 9320 N N . ALA E 1 240 ? 19.533 -9.829 256.385 1.00 26.26 239 ALA E N 1
ATOM 9321 C CA . ALA E 1 240 ? 20.847 -9.917 257.052 1.00 26.87 239 ALA E CA 1
ATOM 9322 C C . ALA E 1 240 ? 21.074 -11.291 257.676 1.00 26.57 239 ALA E C 1
ATOM 9323 O O . ALA E 1 240 ? 21.902 -11.406 258.574 1.00 25.17 239 ALA E O 1
ATOM 9325 N N . SER E 1 241 ? 20.464 -12.354 257.130 1.00 27.69 240 SER E N 1
ATOM 9326 C CA A SER E 1 241 ? 20.482 -13.723 257.723 0.50 26.85 240 SER E CA 1
ATOM 9327 C CA B SER E 1 241 ? 20.494 -13.695 257.782 0.50 26.08 240 SER E CA 1
ATOM 9328 C C . SER E 1 241 ? 21.862 -14.391 257.705 1.00 26.81 240 SER E C 1
ATOM 9329 O O . SER E 1 241 ? 22.011 -15.421 258.386 1.00 27.45 240 SER E O 1
ATOM 9334 N N . TYR E 1 242 ? 22.845 -13.877 256.948 1.00 23.42 241 TYR E N 1
ATOM 9335 C CA . TYR E 1 242 ? 24.209 -14.441 256.910 1.00 24.35 241 TYR E CA 1
ATOM 9336 C C . TYR E 1 242 ? 25.212 -13.475 257.552 1.00 22.81 241 TYR E C 1
ATOM 9337 O O . TYR E 1 242 ? 26.415 -13.780 257.537 1.00 23.93 241 TYR E O 1
ATOM 9346 N N . LEU E 1 243 ? 24.732 -12.390 258.152 1.00 24.11 242 LEU E N 1
ATOM 9347 C CA . LEU E 1 243 ? 25.644 -11.324 258.675 1.00 23.90 242 LEU E CA 1
ATOM 9348 C C . LEU E 1 243 ? 25.647 -11.431 260.206 1.00 24.08 242 LEU E C 1
ATOM 9349 O O . LEU E 1 243 ? 24.583 -11.178 260.835 1.00 24.68 242 LEU E O 1
ATOM 9354 N N . THR E 1 244 ? 26.763 -11.842 260.786 1.00 23.59 243 THR E N 1
ATOM 9355 C CA . THR E 1 244 ? 26.901 -11.979 262.244 1.00 22.95 243 THR E CA 1
ATOM 9356 C C . THR E 1 244 ? 28.354 -11.741 262.659 1.00 23.97 243 THR E C 1
ATOM 9357 O O . THR E 1 244 ? 29.271 -12.018 261.878 1.00 22.18 243 THR E O 1
ATOM 9361 N N . GLY E 1 245 ? 28.516 -11.230 263.872 1.00 22.65 244 GLY E N 1
ATOM 9362 C CA . GLY E 1 245 ? 29.825 -10.978 264.481 1.00 21.11 244 GLY E CA 1
ATOM 9363 C C . GLY E 1 245 ? 30.490 -9.733 263.979 1.00 23.36 244 GLY E C 1
ATOM 9364 O O . GLY E 1 245 ? 31.693 -9.614 264.239 1.00 24.83 244 GLY E O 1
ATOM 9365 N N . GLN E 1 246 ? 29.753 -8.807 263.358 1.00 20.36 245 GLN E N 1
ATOM 9366 C CA . GLN E 1 246 ? 30.379 -7.617 262.745 1.00 22.99 245 GLN E CA 1
ATOM 9367 C C . GLN E 1 246 ? 30.004 -6.358 263.527 1.00 23.89 245 GLN E C 1
ATOM 9368 O O . GLN E 1 246 ? 28.946 -6.310 264.163 1.00 21.30 245 GLN E O 1
ATOM 9374 N N . ALA E 1 247 ? 30.886 -5.372 263.482 1.00 22.55 246 ALA E N 1
ATOM 9375 C CA . ALA E 1 247 ? 30.654 -4.037 264.037 1.00 21.71 246 ALA E CA 1
ATOM 9376 C C . ALA E 1 247 ? 30.648 -3.076 262.855 1.00 24.31 246 ALA E C 1
ATOM 9377 O O . ALA E 1 247 ? 31.723 -2.904 262.235 1.00 24.96 246 ALA E O 1
ATOM 9379 N N . ILE E 1 248 ? 29.488 -2.527 262.524 1.00 21.85 247 ILE E N 1
ATOM 9380 C CA . ILE E 1 248 ? 29.321 -1.692 261.308 1.00 22.29 247 ILE E CA 1
ATOM 9381 C C . ILE E 1 248 ? 29.347 -0.221 261.695 1.00 23.78 247 ILE E C 1
ATOM 9382 O O . ILE E 1 248 ? 28.566 0.195 262.546 1.00 23.03 247 ILE E O 1
ATOM 9387 N N . VAL E 1 249 ? 30.206 0.534 261.031 1.00 22.41 248 VAL E N 1
ATOM 9388 C CA . VAL E 1 249 ? 30.417 1.979 261.290 1.00 22.60 248 VAL E CA 1
ATOM 9389 C C . VAL E 1 249 ? 29.379 2.761 260.491 1.00 21.54 248 VAL E C 1
ATOM 9390 O O . VAL E 1 249 ? 29.342 2.628 259.244 1.00 21.69 248 VAL E O 1
ATOM 9394 N N . LEU E 1 250 ? 28.585 3.573 261.185 1.00 21.73 249 LEU E N 1
ATOM 9395 C CA . LEU E 1 250 ? 27.517 4.411 260.591 1.00 21.69 249 LEU E CA 1
ATOM 9396 C C . LEU E 1 250 ? 27.868 5.865 260.888 1.00 22.02 249 LEU E C 1
ATOM 9397 O O . LEU E 1 250 ? 27.530 6.364 261.972 1.00 23.07 249 LEU E O 1
ATOM 9402 N N . ASP E 1 251 ? 28.607 6.510 259.992 1.00 23.14 250 ASP E N 1
ATOM 9403 C CA . ASP E 1 251 ? 29.294 7.774 260.340 1.00 23.61 250 ASP E CA 1
ATOM 9404 C C . ASP E 1 251 ? 29.471 8.724 259.165 1.00 22.69 250 ASP E C 1
ATOM 9405 O O . ASP E 1 251 ? 30.191 9.712 259.371 1.00 24.49 250 ASP E O 1
ATOM 9410 N N . GLY E 1 252 ? 28.869 8.489 258.012 1.00 23.33 251 GLY E N 1
ATOM 9411 C CA . GLY E 1 252 ? 29.003 9.420 256.866 1.00 24.52 251 GLY E CA 1
ATOM 9412 C C . GLY E 1 252 ? 30.454 9.686 256.473 1.00 23.93 251 GLY E C 1
ATOM 9413 O O . GLY E 1 252 ? 30.718 10.793 255.997 1.00 25.63 251 GLY E O 1
ATOM 9414 N N . ALA E 1 253 ? 31.349 8.722 256.687 1.00 22.64 252 ALA E N 1
ATOM 9415 C CA . ALA E 1 253 ? 32.812 8.756 256.411 1.00 23.30 252 ALA E CA 1
ATOM 9416 C C . ALA E 1 253 ? 33.568 9.718 257.341 1.00 22.60 252 ALA E C 1
ATOM 9417 O O . ALA E 1 253 ? 34.716 10.048 257.062 1.00 23.12 252 ALA E O 1
ATOM 9419 N N . PHE E 1 254 ? 33.024 10.031 258.514 1.00 23.42 253 PHE E N 1
ATOM 9420 C CA . PHE E 1 254 ? 33.691 10.862 259.548 1.00 22.14 253 PHE E CA 1
ATOM 9421 C C . PHE E 1 254 ? 35.039 10.240 259.926 1.00 21.62 253 PHE E C 1
ATOM 9422 O O . PHE E 1 254 ? 36.021 11.001 260.055 1.00 24.69 253 PHE E O 1
ATOM 9430 N N . THR E 1 255 ? 35.128 8.911 260.097 1.00 21.28 254 THR E N 1
ATOM 9431 C CA . THR E 1 255 ? 36.387 8.264 260.538 1.00 23.59 254 THR E CA 1
ATOM 9432 C C . THR E 1 255 ? 37.264 7.904 259.332 1.00 24.85 254 THR E C 1
ATOM 9433 O O . THR E 1 255 ? 38.446 7.483 259.556 1.00 23.95 254 THR E O 1
ATOM 9437 N N . LEU E 1 256 ? 36.773 8.097 258.121 1.00 22.28 255 LEU E N 1
ATOM 9438 C CA . LEU E 1 256 ? 37.497 7.758 256.866 1.00 25.69 255 LEU E CA 1
ATOM 9439 C C . LEU E 1 256 ? 38.412 8.912 256.462 1.00 24.95 255 LEU E C 1
ATOM 9440 O O . LEU E 1 256 ? 39.504 8.669 255.937 1.00 22.74 255 LEU E O 1
ATOM 9445 N N . ALA E 1 257 ? 37.952 10.150 256.636 1.00 24.63 256 ALA E N 1
ATOM 9446 C CA . ALA E 1 257 ? 38.641 11.357 256.135 1.00 28.15 256 ALA E CA 1
ATOM 9447 C C . ALA E 1 257 ? 40.071 11.354 256.670 1.00 27.01 256 ALA E C 1
ATOM 9448 O O . ALA E 1 257 ? 40.259 11.174 257.893 1.00 26.06 256 ALA E O 1
ATOM 9450 N N . GLU E 1 258 ? 41.068 11.567 255.799 1.00 24.59 257 GLU E N 1
ATOM 9451 C CA . GLU E 1 258 ? 42.470 11.627 256.254 1.00 25.06 257 GLU E CA 1
ATOM 9452 C C . GLU E 1 258 ? 42.750 12.975 256.943 1.00 28.93 257 GLU E C 1
ATOM 9453 O O . GLU E 1 258 ? 43.311 12.926 258.066 1.00 27.68 257 GLU E O 1
ATOM 9459 N N . TYR E 1 259 ? 42.353 14.094 256.307 1.00 30.57 258 TYR E N 1
ATOM 9460 C CA . TYR E 1 259 ? 42.255 15.468 256.887 1.00 39.89 258 TYR E CA 1
ATOM 9461 C C . TYR E 1 259 ? 40.804 15.966 256.829 1.00 44.01 258 TYR E C 1
ATOM 9462 O O . TYR E 1 259 ? 40.357 16.305 257.959 1.00 52.85 258 TYR E O 1
ATOM 9471 N N . HIS F 1 1 ? 43.760 23.439 289.901 1.00 48.05 0 HIS F N 1
ATOM 9472 C CA . HIS F 1 1 ? 42.365 23.773 290.386 1.00 46.16 0 HIS F CA 1
ATOM 9473 C C . HIS F 1 1 ? 42.021 22.904 291.598 1.00 41.39 0 HIS F C 1
ATOM 9474 O O . HIS F 1 1 ? 42.095 21.686 291.518 1.00 46.63 0 HIS F O 1
ATOM 9481 N N . MET F 1 2 ? 41.661 23.518 292.718 1.00 40.22 1 MET F N 1
ATOM 9482 C CA . MET F 1 2 ? 41.270 22.766 293.936 1.00 35.59 1 MET F CA 1
ATOM 9483 C C . MET F 1 2 ? 39.840 22.222 293.756 1.00 35.50 1 MET F C 1
ATOM 9484 O O . MET F 1 2 ? 39.549 21.150 294.274 1.00 35.18 1 MET F O 1
ATOM 9489 N N . ILE F 1 3 ? 38.982 22.973 293.070 1.00 33.55 2 ILE F N 1
ATOM 9490 C CA . ILE F 1 3 ? 37.555 22.648 292.783 1.00 36.73 2 ILE F CA 1
ATOM 9491 C C . ILE F 1 3 ? 37.418 22.548 291.273 1.00 38.05 2 ILE F C 1
ATOM 9492 O O . ILE F 1 3 ? 37.813 23.497 290.570 1.00 38.35 2 ILE F O 1
ATOM 9497 N N . ASN F 1 4 ? 36.862 21.455 290.782 1.00 36.38 3 ASN F N 1
ATOM 9498 C CA . ASN F 1 4 ? 36.555 21.294 289.347 1.00 38.12 3 ASN F CA 1
ATOM 9499 C C . ASN F 1 4 ? 35.187 20.631 289.249 1.00 33.41 3 ASN F C 1
ATOM 9500 O O . ASN F 1 4 ? 35.100 19.424 289.564 1.00 35.17 3 ASN F O 1
ATOM 9505 N N . MET F 1 5 ? 34.160 21.353 288.830 1.00 31.27 4 MET F N 1
ATOM 9506 C CA . MET F 1 5 ? 32.797 20.771 288.686 1.00 30.42 4 MET F CA 1
ATOM 9507 C C . MET F 1 5 ? 32.502 20.572 287.181 1.00 29.09 4 MET F C 1
ATOM 9508 O O . MET F 1 5 ? 31.329 20.404 286.819 1.00 28.37 4 MET F O 1
ATOM 9513 N N . ARG F 1 6 ? 33.522 20.541 286.315 1.00 28.67 5 ARG F N 1
ATOM 9514 C CA . ARG F 1 6 ? 33.301 20.419 284.841 1.00 32.88 5 ARG F CA 1
ATOM 9515 C C . ARG F 1 6 ? 32.510 19.122 284.549 1.00 28.28 5 ARG F C 1
ATOM 9516 O O . ARG F 1 6 ? 32.832 18.097 285.128 1.00 35.01 5 ARG F O 1
ATOM 9520 N N . ASN F 1 7 ? 31.509 19.174 283.682 1.00 37.24 6 ASN F N 1
ATOM 9521 C CA . ASN F 1 7 ? 30.727 17.995 283.234 1.00 43.23 6 ASN F CA 1
ATOM 9522 C C . ASN F 1 7 ? 29.755 17.551 284.348 1.00 49.09 6 ASN F C 1
ATOM 9523 O O . ASN F 1 7 ? 29.034 16.540 284.092 1.00 49.69 6 ASN F O 1
ATOM 9525 N N . ARG F 1 8 ? 29.680 18.247 285.500 1.00 32.99 7 ARG F N 1
ATOM 9526 C CA . ARG F 1 8 ? 28.668 17.913 286.515 1.00 28.80 7 ARG F CA 1
ATOM 9527 C C . ARG F 1 8 ? 27.379 18.645 286.168 1.00 30.72 7 ARG F C 1
ATOM 9528 O O . ARG F 1 8 ? 27.486 19.766 285.725 1.00 31.93 7 ARG F O 1
ATOM 9536 N N . VAL F 1 9 ? 26.231 18.047 286.451 1.00 25.22 8 VAL F N 1
ATOM 9537 C CA . VAL F 1 9 ? 24.919 18.668 286.260 1.00 24.09 8 VAL F CA 1
ATOM 9538 C C . VAL F 1 9 ? 24.352 18.996 287.654 1.00 22.50 8 VAL F C 1
ATOM 9539 O O . VAL F 1 9 ? 24.200 18.087 288.451 1.00 23.73 8 VAL F O 1
ATOM 9543 N N . ALA F 1 10 ? 23.953 20.252 287.829 1.00 24.01 9 ALA F N 1
ATOM 9544 C CA . ALA F 1 10 ? 23.311 20.738 289.054 1.00 24.32 9 ALA F CA 1
ATOM 9545 C C . ALA F 1 10 ? 21.924 21.270 288.734 1.00 24.97 9 ALA F C 1
ATOM 9546 O O . ALA F 1 10 ? 21.786 22.026 287.747 1.00 26.13 9 ALA F O 1
ATOM 9548 N N . ILE F 1 11 ? 20.966 20.926 289.594 1.00 21.36 10 ILE F N 1
ATOM 9549 C CA . ILE F 1 11 ? 19.631 21.564 289.620 1.00 22.48 10 ILE F CA 1
ATOM 9550 C C . ILE F 1 11 ? 19.597 22.462 290.849 1.00 22.25 10 ILE F C 1
ATOM 9551 O O . ILE F 1 11 ? 19.906 21.963 291.944 1.00 18.44 10 ILE F O 1
ATOM 9556 N N . VAL F 1 12 ? 19.235 23.728 290.666 1.00 21.54 11 VAL F N 1
ATOM 9557 C CA . VAL F 1 12 ? 19.131 24.684 291.785 1.00 20.15 11 VAL F CA 1
ATOM 9558 C C . VAL F 1 12 ? 17.703 25.222 291.803 1.00 22.24 11 VAL F C 1
ATOM 9559 O O . VAL F 1 12 ? 17.342 26.001 290.921 1.00 22.51 11 VAL F O 1
ATOM 9563 N N . THR F 1 13 ? 16.927 24.878 292.828 1.00 20.68 12 THR F N 1
ATOM 9564 C CA . THR F 1 13 ? 15.597 25.473 293.040 1.00 21.78 12 THR F CA 1
ATOM 9565 C C . THR F 1 13 ? 15.810 26.851 293.634 1.00 20.87 12 THR F C 1
ATOM 9566 O O . THR F 1 13 ? 16.791 27.049 294.372 1.00 22.99 12 THR F O 1
ATOM 9570 N N . GLY F 1 14 ? 14.924 27.791 293.317 1.00 22.20 13 GLY F N 1
ATOM 9571 C CA . GLY F 1 14 ? 15.102 29.177 293.738 1.00 21.31 13 GLY F CA 1
ATOM 9572 C C . GLY F 1 14 ? 16.221 29.852 292.955 1.00 24.29 13 GLY F C 1
ATOM 9573 O O . GLY F 1 14 ? 16.719 30.873 293.429 1.00 23.11 13 GLY F O 1
ATOM 9574 N N . GLY F 1 15 ? 16.598 29.350 291.783 1.00 23.71 14 GLY F N 1
ATOM 9575 C CA . GLY F 1 15 ? 17.735 29.870 291.016 1.00 23.05 14 GLY F CA 1
ATOM 9576 C C . GLY F 1 15 ? 17.561 31.289 290.441 1.00 21.88 14 GLY F C 1
ATOM 9577 O O . GLY F 1 15 ? 18.571 31.878 290.037 1.00 23.66 14 GLY F O 1
ATOM 9578 N N . ALA F 1 16 ? 16.357 31.840 290.403 1.00 23.54 15 ALA F N 1
ATOM 9579 C CA . ALA F 1 16 ? 16.085 33.155 289.757 1.00 23.49 15 ALA F CA 1
ATOM 9580 C C . ALA F 1 16 ? 16.745 34.297 290.519 1.00 24.56 15 ALA F C 1
ATOM 9581 O O . ALA F 1 16 ? 17.130 35.296 289.889 1.00 24.30 15 ALA F O 1
ATOM 9583 N N . MET F 1 17 ? 16.833 34.214 291.852 1.00 22.52 16 MET F N 1
ATOM 9584 C CA . MET F 1 17 ? 17.338 35.333 292.664 1.00 23.64 16 MET F CA 1
ATOM 9585 C C . MET F 1 17 ? 17.789 34.794 294.021 1.00 21.48 16 MET F C 1
ATOM 9586 O O . MET F 1 17 ? 17.612 33.577 294.283 1.00 22.93 16 MET F O 1
ATOM 9591 N N . GLY F 1 18 ? 18.337 35.686 294.847 1.00 23.16 17 GLY F N 1
ATOM 9592 C CA . GLY F 1 18 ? 18.659 35.332 296.231 1.00 21.72 17 GLY F CA 1
ATOM 9593 C C . GLY F 1 18 ? 19.716 34.238 296.273 1.00 24.07 17 GLY F C 1
ATOM 9594 O O . GLY F 1 18 ? 20.521 34.084 295.349 1.00 22.34 17 GLY F O 1
ATOM 9595 N N . MET F 1 19 ? 19.750 33.491 297.346 1.00 23.64 18 MET F N 1
ATOM 9596 C CA . MET F 1 19 ? 20.834 32.519 297.570 1.00 23.80 18 MET F CA 1
ATOM 9597 C C . MET F 1 19 ? 20.812 31.385 296.541 1.00 23.32 18 MET F C 1
ATOM 9598 O O . MET F 1 19 ? 21.908 30.909 296.199 1.00 22.89 18 MET F O 1
ATOM 9603 N N . GLY F 1 20 ? 19.653 30.976 296.016 1.00 21.03 19 GLY F N 1
ATOM 9604 C CA . GLY F 1 20 ? 19.621 29.980 294.932 1.00 22.95 19 GLY F CA 1
ATOM 9605 C C . GLY F 1 20 ? 20.409 30.500 293.728 1.00 23.63 19 GLY F C 1
ATOM 9606 O O . GLY F 1 20 ? 21.214 29.768 293.132 1.00 21.67 19 GLY F O 1
ATOM 9607 N N . ASN F 1 21 ? 20.225 31.764 293.383 1.00 23.41 20 ASN F N 1
ATOM 9608 C CA . ASN F 1 21 ? 20.958 32.380 292.247 1.00 24.00 20 ASN F CA 1
ATOM 9609 C C . ASN F 1 21 ? 22.447 32.362 292.556 1.00 22.53 20 ASN F C 1
ATOM 9610 O O . ASN F 1 21 ? 23.241 31.984 291.642 1.00 25.12 20 ASN F O 1
ATOM 9615 N N . GLY F 1 22 ? 22.845 32.691 293.802 1.00 22.52 21 GLY F N 1
ATOM 9616 C CA . GLY F 1 22 ? 24.259 32.614 294.186 1.00 21.84 21 GLY F CA 1
ATOM 9617 C C . GLY F 1 22 ? 24.816 31.230 294.020 1.00 22.04 21 GLY F C 1
ATOM 9618 O O . GLY F 1 22 ? 25.946 31.094 293.503 1.00 23.00 21 GLY F O 1
ATOM 9619 N N . CYS F 1 23 ? 24.093 30.232 294.483 1.00 21.85 22 CYS F N 1
ATOM 9620 C CA . CYS F 1 23 ? 24.547 28.814 294.392 1.00 22.18 22 CYS F CA 1
ATOM 9621 C C . CYS F 1 23 ? 24.710 28.417 292.923 1.00 23.10 22 CYS F C 1
ATOM 9622 O O . CYS F 1 23 ? 25.722 27.758 292.578 1.00 22.15 22 CYS F O 1
ATOM 9625 N N . ALA F 1 24 ? 23.716 28.717 292.086 1.00 22.02 23 ALA F N 1
ATOM 9626 C CA . ALA F 1 24 ? 23.788 28.358 290.654 1.00 23.52 23 ALA F CA 1
ATOM 9627 C C . ALA F 1 24 ? 25.008 29.041 290.021 1.00 23.20 23 ALA F C 1
ATOM 9628 O O . ALA F 1 24 ? 25.734 28.388 289.263 1.00 23.56 23 ALA F O 1
ATOM 9630 N N . ARG F 1 25 ? 25.241 30.321 290.316 1.00 25.37 24 ARG F N 1
ATOM 9631 C CA . ARG F 1 25 ? 26.384 31.084 289.753 1.00 25.70 24 ARG F CA 1
ATOM 9632 C C . ARG F 1 25 ? 27.692 30.432 290.180 1.00 24.70 24 ARG F C 1
ATOM 9633 O O . ARG F 1 25 ? 28.554 30.230 289.313 1.00 23.00 24 ARG F O 1
ATOM 9641 N N . LYS F 1 26 ? 27.867 30.074 291.451 1.00 23.57 25 LYS F N 1
ATOM 9642 C CA . LYS F 1 26 ? 29.172 29.523 291.900 1.00 23.24 25 LYS F CA 1
ATOM 9643 C C . LYS F 1 26 ? 29.385 28.149 291.290 1.00 26.73 25 LYS F C 1
ATOM 9644 O O . LYS F 1 26 ? 30.522 27.859 290.910 1.00 25.57 25 LYS F O 1
ATOM 9650 N N . LEU F 1 27 ? 28.344 27.312 291.219 1.00 24.35 26 LEU F N 1
ATOM 9651 C CA . LEU F 1 27 ? 28.466 25.963 290.607 1.00 27.60 26 LEU F CA 1
ATOM 9652 C C . LEU F 1 27 ? 28.860 26.152 289.128 1.00 26.52 26 LEU F C 1
ATOM 9653 O O . LEU F 1 27 ? 29.746 25.425 288.653 1.00 26.22 26 LEU F O 1
ATOM 9658 N N . ALA F 1 28 ? 28.249 27.115 288.440 1.00 24.13 27 ALA F N 1
ATOM 9659 C CA . ALA F 1 28 ? 28.490 27.386 286.995 1.00 24.73 27 ALA F CA 1
ATOM 9660 C C . ALA F 1 28 ? 29.915 27.921 286.804 1.00 26.35 27 ALA F C 1
ATOM 9661 O O . ALA F 1 28 ? 30.597 27.462 285.881 1.00 29.48 27 ALA F O 1
ATOM 9663 N N . GLU F 1 29 ? 30.374 28.801 287.677 1.00 25.35 28 GLU F N 1
ATOM 9664 C CA . GLU F 1 29 ? 31.760 29.342 287.626 1.00 25.46 28 GLU F CA 1
ATOM 9665 C C . GLU F 1 29 ? 32.763 28.207 287.796 1.00 26.05 28 GLU F C 1
ATOM 9666 O O . GLU F 1 29 ? 33.833 28.273 287.197 1.00 26.31 28 GLU F O 1
ATOM 9672 N N . ALA F 1 30 ? 32.426 27.173 288.551 1.00 24.97 29 ALA F N 1
ATOM 9673 C CA . ALA F 1 30 ? 33.293 25.996 288.787 1.00 26.99 29 ALA F CA 1
ATOM 9674 C C . ALA F 1 30 ? 33.204 25.008 287.622 1.00 28.19 29 ALA F C 1
ATOM 9675 O O . ALA F 1 30 ? 33.931 23.998 287.666 1.00 30.61 29 ALA F O 1
ATOM 9677 N N . GLY F 1 31 ? 32.352 25.270 286.621 1.00 28.21 30 GLY F N 1
ATOM 9678 C CA . GLY F 1 31 ? 32.297 24.490 285.370 1.00 30.34 30 GLY F CA 1
ATOM 9679 C C . GLY F 1 31 ? 31.060 23.623 285.241 1.00 27.23 30 GLY F C 1
ATOM 9680 O O . GLY F 1 31 ? 30.936 22.934 284.240 1.00 27.80 30 GLY F O 1
ATOM 9681 N N . ALA F 1 32 ? 30.173 23.614 286.224 1.00 26.48 31 ALA F N 1
ATOM 9682 C CA . ALA F 1 32 ? 28.957 22.781 286.185 1.00 24.60 31 ALA F CA 1
ATOM 9683 C C . ALA F 1 32 ? 27.997 23.274 285.097 1.00 26.14 31 ALA F C 1
ATOM 9684 O O . ALA F 1 32 ? 27.946 24.494 284.799 1.00 25.46 31 ALA F O 1
ATOM 9686 N N . LYS F 1 33 ? 27.222 22.348 284.575 1.00 22.57 32 LYS F N 1
ATOM 9687 C CA . LYS F 1 33 ? 26.008 22.629 283.793 1.00 26.61 32 LYS F CA 1
ATOM 9688 C C . LYS F 1 33 ? 24.867 22.822 284.780 1.00 25.43 32 LYS F C 1
ATOM 9689 O O . LYS F 1 33 ? 24.524 21.856 285.475 1.00 27.74 32 LYS F O 1
ATOM 9695 N N . VAL F 1 34 ? 24.329 24.036 284.866 1.00 24.59 33 VAL F N 1
ATOM 9696 C CA . VAL F 1 34 ? 23.331 24.354 285.927 1.00 22.85 33 VAL F CA 1
ATOM 9697 C C . VAL F 1 34 ? 21.968 24.578 285.304 1.00 25.33 33 VAL F C 1
ATOM 9698 O O . VAL F 1 34 ? 21.872 25.242 284.268 1.00 25.22 33 VAL F O 1
ATOM 9702 N N . TYR F 1 35 ? 20.946 24.026 285.953 1.00 20.50 34 TYR F N 1
ATOM 9703 C CA . TYR F 1 35 ? 19.536 24.288 285.609 1.00 24.40 34 TYR F CA 1
ATOM 9704 C C . TYR F 1 35 ? 18.901 25.060 286.767 1.00 26.05 34 TYR F C 1
ATOM 9705 O O . TYR F 1 35 ? 18.880 24.548 287.913 1.00 23.36 34 TYR F O 1
ATOM 9714 N N . LEU F 1 36 ? 18.464 26.288 286.489 1.00 23.32 35 LEU F N 1
ATOM 9715 C CA . LEU F 1 36 ? 17.736 27.146 287.443 1.00 23.75 35 LEU F CA 1
ATOM 9716 C C . LEU F 1 36 ? 16.257 26.742 287.411 1.00 25.11 35 LEU F C 1
ATOM 9717 O O . LEU F 1 36 ? 15.619 26.902 286.351 1.00 26.36 35 LEU F O 1
ATOM 9722 N N . ILE F 1 37 ? 15.741 26.224 288.524 1.00 23.59 36 ILE F N 1
ATOM 9723 C CA . ILE F 1 37 ? 14.335 25.792 288.677 1.00 24.92 36 ILE F CA 1
ATOM 9724 C C . ILE F 1 37 ? 13.655 26.873 289.538 1.00 25.35 36 ILE F C 1
ATOM 9725 O O . ILE F 1 37 ? 14.125 27.171 290.649 1.00 21.62 36 ILE F O 1
ATOM 9730 N N . ASP F 1 38 ? 12.594 27.484 289.042 1.00 22.36 37 ASP F N 1
ATOM 9731 C CA . ASP F 1 38 ? 11.985 28.633 289.736 1.00 24.08 37 ASP F CA 1
ATOM 9732 C C . ASP F 1 38 ? 10.628 28.954 289.103 1.00 25.72 37 ASP F C 1
ATOM 9733 O O . ASP F 1 38 ? 10.459 28.781 287.911 1.00 26.05 37 ASP F O 1
AT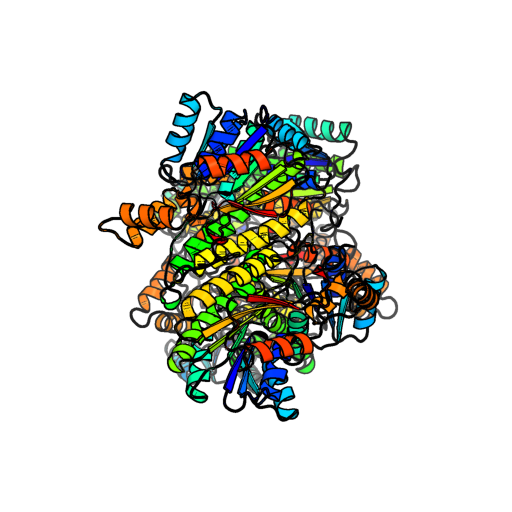OM 9738 N N . ARG F 1 39 ? 9.675 29.338 289.924 1.00 23.69 38 ARG F N 1
ATOM 9739 C CA . ARG F 1 39 ? 8.327 29.754 289.457 1.00 25.85 38 ARG F CA 1
ATOM 9740 C C . ARG F 1 39 ? 8.424 31.194 288.953 1.00 24.92 38 ARG F C 1
ATOM 9741 O O . ARG F 1 39 ? 7.517 31.614 288.246 1.00 23.88 38 ARG F O 1
ATOM 9749 N N . SER F 1 40 ? 9.459 31.940 289.322 1.00 23.98 39 SER F N 1
ATOM 9750 C CA . SER F 1 40 ? 9.580 33.384 289.001 1.00 27.49 39 SER F CA 1
ATOM 9751 C C . SER F 1 40 ? 9.719 33.609 287.485 1.00 28.23 39 SER F C 1
ATOM 9752 O O . SER F 1 40 ? 10.468 32.898 286.804 1.00 24.00 39 SER F O 1
ATOM 9755 N N . ASN F 1 41 ? 9.066 34.649 286.981 1.00 27.36 40 ASN F N 1
ATOM 9756 C CA . ASN F 1 41 ? 9.195 35.087 285.561 1.00 30.01 40 ASN F CA 1
ATOM 9757 C C . ASN F 1 41 ? 10.627 35.556 285.274 1.00 27.06 40 ASN F C 1
ATOM 9758 O O . ASN F 1 41 ? 10.956 35.739 284.108 1.00 27.08 40 ASN F O 1
ATOM 9763 N N . LEU F 1 42 ? 11.441 35.817 286.304 1.00 26.61 41 LEU F N 1
ATOM 9764 C CA . LEU F 1 42 ? 12.836 36.301 286.192 1.00 28.30 41 LEU F CA 1
ATOM 9765 C C . LEU F 1 42 ? 13.767 35.146 285.774 1.00 25.66 41 LEU F C 1
ATOM 9766 O O . LEU F 1 42 ? 14.940 35.428 285.550 1.00 26.85 41 LEU F O 1
ATOM 9771 N N . VAL F 1 43 ? 13.333 33.894 285.825 1.00 25.78 42 VAL F N 1
ATOM 9772 C CA . VAL F 1 43 ? 14.318 32.774 285.827 1.00 24.50 42 VAL F CA 1
ATOM 9773 C C . VAL F 1 43 ? 15.039 32.679 284.465 1.00 24.75 42 VAL F C 1
ATOM 9774 O O . VAL F 1 43 ? 16.250 32.391 284.444 1.00 25.77 42 VAL F O 1
ATOM 9778 N N . ALA F 1 44 ? 14.335 32.914 283.355 1.00 25.94 43 ALA F N 1
ATOM 9779 C CA . ALA F 1 44 ? 14.965 32.886 282.012 1.00 24.26 43 ALA F CA 1
ATOM 9780 C C . ALA F 1 44 ? 16.087 33.918 281.946 1.00 26.80 43 ALA F C 1
ATOM 9781 O O . ALA F 1 44 ? 17.184 33.562 281.502 1.00 24.79 43 ALA F O 1
ATOM 9783 N N . ALA F 1 45 ? 15.852 35.149 282.400 1.00 24.59 44 ALA F N 1
ATOM 9784 C CA . ALA F 1 45 ? 16.846 36.249 282.375 1.00 26.27 44 ALA F CA 1
ATOM 9785 C C . ALA F 1 45 ? 18.017 35.884 283.280 1.00 27.72 44 ALA F C 1
ATOM 9786 O O . ALA F 1 45 ? 19.180 36.259 282.963 1.00 27.75 44 ALA F O 1
ATOM 9788 N N . ALA F 1 46 ? 17.755 35.225 284.420 1.00 23.38 45 ALA F N 1
ATOM 9789 C CA . ALA F 1 46 ? 18.845 34.814 285.329 1.00 26.81 45 ALA F CA 1
ATOM 9790 C C . ALA F 1 46 ? 19.786 33.852 284.583 1.00 25.38 45 ALA F C 1
ATOM 9791 O O . ALA F 1 46 ? 21.025 34.014 284.688 1.00 28.44 45 ALA F O 1
ATOM 9793 N N . ALA F 1 47 ? 19.248 32.867 283.870 1.00 25.76 46 ALA F N 1
ATOM 9794 C CA . ALA F 1 47 ? 20.068 31.893 283.124 1.00 25.80 46 ALA F CA 1
ATOM 9795 C C . ALA F 1 47 ? 20.797 32.607 281.962 1.00 30.01 46 ALA F C 1
ATOM 9796 O O . ALA F 1 47 ? 21.987 32.366 281.746 1.00 28.85 46 ALA F O 1
ATOM 9798 N N . GLN F 1 48 ? 20.100 33.497 281.269 1.00 30.98 47 GLN F N 1
ATOM 9799 C CA . GLN F 1 48 ? 20.678 34.324 280.157 1.00 27.56 47 GLN F CA 1
ATOM 9800 C C . GLN F 1 48 ? 21.876 35.114 280.672 1.00 28.08 47 GLN F C 1
ATOM 9801 O O . GLN F 1 48 ? 22.912 35.087 279.969 1.00 31.88 47 GLN F O 1
ATOM 9807 N N . ASP F 1 49 ? 21.781 35.778 281.837 1.00 28.84 48 ASP F N 1
ATOM 9808 C CA . ASP F 1 49 ? 22.881 36.575 282.424 1.00 30.44 48 ASP F CA 1
ATOM 9809 C C . ASP F 1 49 ? 24.115 35.700 282.624 1.00 36.09 48 ASP F C 1
ATOM 9810 O O . ASP F 1 49 ? 25.247 36.158 282.352 1.00 30.02 48 ASP F O 1
ATOM 9815 N N . MET F 1 50 ? 23.913 34.455 283.063 1.00 30.61 49 MET F N 1
ATOM 9816 C CA . MET F 1 50 ? 25.060 33.539 283.285 1.00 27.73 49 MET F CA 1
ATOM 9817 C C . MET F 1 50 ? 25.668 33.129 281.933 1.00 31.08 49 MET F C 1
ATOM 9818 O O . MET F 1 50 ? 26.907 33.105 281.833 1.00 30.72 49 MET F O 1
ATOM 9823 N N . ARG F 1 51 ? 24.851 32.829 280.931 1.00 30.99 50 ARG F N 1
ATOM 9824 C CA . ARG F 1 51 ? 25.360 32.451 279.584 1.00 36.12 50 ARG F CA 1
ATOM 9825 C C . ARG F 1 51 ? 26.154 33.628 278.997 1.00 40.48 50 ARG F C 1
ATOM 9826 O O . ARG F 1 51 ? 27.202 33.368 278.414 1.00 35.60 50 ARG F O 1
ATOM 9834 N N . GLU F 1 52 ? 25.751 34.874 279.256 1.00 36.44 51 GLU F N 1
ATOM 9835 C CA . GLU F 1 52 ? 26.475 36.081 278.773 1.00 40.81 51 GLU F CA 1
ATOM 9836 C C . GLU F 1 52 ? 27.856 36.168 279.443 1.00 48.06 51 GLU F C 1
ATOM 9837 O O . GLU F 1 52 ? 28.751 36.777 278.835 1.00 41.83 51 GLU F O 1
ATOM 9839 N N . ALA F 1 53 ? 28.049 35.594 280.639 1.00 39.87 52 ALA F N 1
ATOM 9840 C CA . ALA F 1 53 ? 29.362 35.576 281.313 1.00 37.11 52 ALA F CA 1
ATOM 9841 C C . ALA F 1 53 ? 30.158 34.321 280.934 1.00 35.57 52 ALA F C 1
ATOM 9842 O O . ALA F 1 53 ? 31.184 34.091 281.551 1.00 38.89 52 ALA F O 1
ATOM 9844 N N . GLY F 1 54 ? 29.695 33.552 279.961 1.00 35.43 53 GLY F N 1
ATOM 9845 C CA . GLY F 1 54 ? 30.378 32.360 279.421 1.00 39.96 53 GLY F CA 1
ATOM 9846 C C . GLY F 1 54 ? 30.058 31.080 280.178 1.00 40.28 53 GLY F C 1
ATOM 9847 O O . GLY F 1 54 ? 30.723 30.068 279.926 1.00 37.30 53 GLY F O 1
ATOM 9848 N N . LEU F 1 55 ? 29.031 31.079 281.022 1.00 32.37 54 LEU F N 1
ATOM 9849 C CA . LEU F 1 55 ? 28.697 29.928 281.913 1.00 32.99 54 LEU F CA 1
ATOM 9850 C C . LEU F 1 55 ? 27.591 29.061 281.297 1.00 29.21 54 LEU F C 1
ATOM 9851 O O . LEU F 1 55 ? 26.778 29.540 280.508 1.00 33.27 54 LEU F O 1
ATOM 9856 N N . ASN F 1 56 ? 27.565 27.801 281.684 1.00 28.25 55 ASN F N 1
ATOM 9857 C CA . ASN F 1 56 ? 26.627 26.799 281.140 1.00 28.57 55 ASN F CA 1
ATOM 9858 C C . ASN F 1 56 ? 25.342 26.769 281.981 1.00 31.86 55 ASN F C 1
ATOM 9859 O O . ASN F 1 56 ? 25.207 25.862 282.819 1.00 30.37 55 ASN F O 1
ATOM 9864 N N . ALA F 1 57 ? 24.428 27.706 281.758 1.00 28.22 56 ALA F N 1
ATOM 9865 C CA . ALA F 1 57 ? 23.170 27.860 282.542 1.00 27.37 56 ALA F CA 1
ATOM 9866 C C . ALA F 1 57 ? 21.937 27.682 281.646 1.00 27.17 56 ALA F C 1
ATOM 9867 O O . ALA F 1 57 ? 21.963 28.093 280.476 1.00 29.46 56 ALA F O 1
ATOM 9869 N N . ASN F 1 58 ? 20.913 27.049 282.211 1.00 26.81 57 ASN F N 1
ATOM 9870 C CA . ASN F 1 58 ? 19.619 26.670 281.613 1.00 27.10 57 ASN F CA 1
ATOM 9871 C C . ASN F 1 58 ? 18.535 27.004 282.653 1.00 28.40 57 ASN F C 1
ATOM 9872 O O . ASN F 1 58 ? 18.889 27.162 283.860 1.00 26.15 57 ASN F O 1
ATOM 9877 N N . HIS F 1 59 ? 17.285 27.117 282.243 1.00 26.14 58 HIS F N 1
ATOM 9878 C CA . HIS F 1 59 ? 16.176 27.343 283.222 1.00 24.61 58 HIS F CA 1
ATOM 9879 C C . HIS F 1 59 ? 15.013 26.431 282.913 1.00 27.13 58 HIS F C 1
ATOM 9880 O O . HIS F 1 59 ? 14.866 25.970 281.746 1.00 26.58 58 HIS F O 1
ATOM 9887 N N . VAL F 1 60 ? 14.214 26.163 283.931 1.00 24.52 59 VAL F N 1
ATOM 9888 C CA . VAL F 1 60 ? 12.862 25.579 283.803 1.00 24.37 59 VAL F CA 1
ATOM 9889 C C . VAL F 1 60 ? 11.967 26.408 284.720 1.00 27.96 59 VAL F C 1
ATOM 9890 O O . VAL F 1 60 ? 12.275 26.527 285.937 1.00 26.48 59 VAL F O 1
ATOM 9894 N N . GLN F 1 61 ? 10.969 27.058 284.148 1.00 26.27 60 GLN F N 1
ATOM 9895 C CA . GLN F 1 61 ? 10.003 27.836 284.963 1.00 24.84 60 GLN F CA 1
ATOM 9896 C C . GLN F 1 61 ? 8.950 26.846 285.413 1.00 28.19 60 GLN F C 1
ATOM 9897 O O . GLN F 1 61 ? 8.164 26.403 284.600 1.00 27.16 60 GLN F O 1
ATOM 9903 N N . VAL F 1 62 ? 8.944 26.484 286.690 1.00 24.51 61 VAL F N 1
ATOM 9904 C CA . VAL F 1 62 ? 8.068 25.418 287.238 1.00 25.04 61 VAL F CA 1
ATOM 9905 C C . VAL F 1 62 ? 7.928 25.667 288.741 1.00 25.20 61 VAL F C 1
ATOM 9906 O O . VAL F 1 62 ? 8.873 26.226 289.352 1.00 25.23 61 VAL F O 1
ATOM 9910 N N . ASP F 1 63 ? 6.785 25.321 289.284 1.00 27.11 62 ASP F N 1
ATOM 9911 C CA . ASP F 1 63 ? 6.452 25.452 290.725 1.00 27.63 62 ASP F CA 1
ATOM 9912 C C . ASP F 1 63 ? 6.793 24.138 291.428 1.00 26.21 62 ASP F C 1
ATOM 9913 O O . ASP F 1 63 ? 6.224 23.102 291.068 1.00 26.72 62 ASP F O 1
ATOM 9918 N N . ILE F 1 64 ? 7.698 24.162 292.408 1.00 23.11 63 ILE F N 1
ATOM 9919 C CA . ILE F 1 64 ? 8.142 22.918 293.110 1.00 22.24 63 ILE F CA 1
ATOM 9920 C C . ILE F 1 64 ? 6.979 22.268 293.875 1.00 21.39 63 ILE F C 1
ATOM 9921 O O . ILE F 1 64 ? 7.134 21.126 294.296 1.00 24.68 63 ILE F O 1
ATOM 9926 N N . THR F 1 65 ? 5.872 22.973 294.142 1.00 24.04 64 THR F N 1
ATOM 9927 C CA . THR F 1 65 ? 4.697 22.389 294.849 1.00 24.24 64 THR F CA 1
ATOM 9928 C C . THR F 1 65 ? 3.820 21.586 293.888 1.00 28.16 64 THR F C 1
ATOM 9929 O O . THR F 1 65 ? 2.903 20.923 294.362 1.00 27.54 64 THR F O 1
ATOM 9933 N N . ASP F 1 66 ? 4.114 21.625 292.596 1.00 26.67 65 ASP F N 1
ATOM 9934 C CA . ASP F 1 66 ? 3.435 20.768 291.596 1.00 26.72 65 ASP F CA 1
ATOM 9935 C C . ASP F 1 66 ? 4.321 19.550 291.350 1.00 24.01 65 ASP F C 1
ATOM 9936 O O . ASP F 1 66 ? 5.216 19.632 290.503 1.00 25.30 65 ASP F O 1
ATOM 9941 N N . GLN F 1 67 ? 4.090 18.470 292.073 1.00 25.10 66 GLN F N 1
ATOM 9942 C CA . GLN F 1 67 ? 5.018 17.331 292.121 1.00 28.07 66 GLN F CA 1
ATOM 9943 C C . GLN F 1 67 ? 5.106 16.729 290.715 1.00 28.74 66 GLN F C 1
ATOM 9944 O O . GLN F 1 67 ? 6.240 16.364 290.312 1.00 27.61 66 GLN F O 1
ATOM 9950 N N . GLU F 1 68 ? 3.976 16.579 289.998 1.00 30.12 67 GLU F N 1
ATOM 9951 C CA . GLU F 1 68 ? 3.996 15.924 288.663 1.00 33.17 67 GLU F CA 1
ATOM 9952 C C . GLU F 1 68 ? 4.836 16.762 287.675 1.00 30.00 67 GLU F C 1
ATOM 9953 O O . GLU F 1 68 ? 5.690 16.196 286.991 1.00 27.63 67 GLU F O 1
ATOM 9959 N N . SER F 1 69 ? 4.629 18.077 287.612 1.00 28.55 68 SER F N 1
ATOM 9960 C CA A SER F 1 69 ? 5.371 18.981 286.697 0.50 27.43 68 SER F CA 1
ATOM 9961 C CA B SER F 1 69 ? 5.360 18.985 286.699 0.50 27.40 68 SER F CA 1
ATOM 9962 C C . SER F 1 69 ? 6.849 19.029 287.099 1.00 27.94 68 SER F C 1
ATOM 9963 O O . SER F 1 69 ? 7.717 19.073 286.219 1.00 23.68 68 SER F O 1
ATOM 9968 N N . LEU F 1 70 ? 7.151 19.039 288.394 1.00 26.45 69 LEU F N 1
ATOM 9969 C CA . LEU F 1 70 ? 8.576 19.108 288.829 1.00 24.20 69 LEU F CA 1
ATOM 9970 C C . LEU F 1 70 ? 9.271 17.799 288.448 1.00 23.97 69 LEU F C 1
ATOM 9971 O O . LEU F 1 70 ? 10.400 17.853 287.936 1.00 27.46 69 LEU F O 1
ATOM 9976 N N . THR F 1 71 ? 8.615 16.664 288.671 1.00 25.86 70 THR F N 1
ATOM 9977 C CA . THR F 1 71 ? 9.188 15.338 288.353 1.00 26.98 70 THR F CA 1
ATOM 9978 C C . THR F 1 71 ? 9.412 15.270 286.842 1.00 28.06 70 THR F C 1
ATOM 9979 O O . THR F 1 71 ? 10.493 14.826 286.430 1.00 27.35 70 THR F O 1
ATOM 9983 N N . SER F 1 72 ? 8.449 15.718 286.041 1.00 27.25 71 SER F N 1
ATOM 9984 C CA . SER F 1 72 ? 8.592 15.740 284.558 1.00 31.54 71 SER F CA 1
ATOM 9985 C C . SER F 1 72 ? 9.803 16.606 284.185 1.00 31.51 71 SER F C 1
ATOM 9986 O O . SER F 1 72 ? 10.633 16.171 283.388 1.00 30.08 71 SER F O 1
ATOM 9989 N N . ALA F 1 73 ? 9.962 17.786 284.783 1.00 30.55 72 ALA F N 1
ATOM 9990 C CA . ALA F 1 73 ? 11.127 18.663 284.522 1.00 30.03 72 ALA F CA 1
ATOM 9991 C C . ALA F 1 73 ? 12.450 17.950 284.861 1.00 29.29 72 ALA F C 1
ATOM 9992 O O . ALA F 1 73 ? 13.393 17.997 284.029 1.00 30.82 72 ALA F O 1
ATOM 9994 N N . TYR F 1 74 ? 12.565 17.331 286.032 1.00 26.89 73 TYR F N 1
ATOM 9995 C CA . TYR F 1 74 ? 13.829 16.681 286.437 1.00 24.98 73 TYR F CA 1
ATOM 9996 C C . TYR F 1 74 ? 14.119 15.453 285.535 1.00 26.51 73 TYR F C 1
ATOM 9997 O O . TYR F 1 74 ? 15.273 15.223 285.180 1.00 27.65 73 TYR F O 1
ATOM 10006 N N . ASP F 1 75 ? 13.091 14.675 285.210 1.00 28.76 74 ASP F N 1
ATOM 10007 C CA . ASP F 1 75 ? 13.214 13.507 284.296 1.00 29.70 74 ASP F CA 1
ATOM 10008 C C . ASP F 1 75 ? 13.756 13.996 282.941 1.00 30.70 74 ASP F C 1
ATOM 10009 O O . ASP F 1 75 ? 14.668 13.326 282.382 1.00 32.73 74 ASP F O 1
ATOM 10014 N N . GLY F 1 76 ? 13.255 15.116 282.437 1.00 28.18 75 GLY F N 1
ATOM 10015 C CA . GLY F 1 76 ? 13.704 15.726 281.170 1.00 33.06 75 GLY F CA 1
ATOM 10016 C C . GLY F 1 76 ? 15.143 16.181 281.241 1.00 35.87 75 GLY F C 1
ATOM 10017 O O . GLY F 1 76 ? 15.915 15.893 280.302 1.00 31.69 75 GLY F O 1
ATOM 10018 N N . ILE F 1 77 ? 15.544 16.821 282.348 1.00 30.02 76 ILE F N 1
ATOM 10019 C CA . ILE F 1 77 ? 16.945 17.258 282.555 1.00 28.52 76 ILE F CA 1
ATOM 10020 C C . ILE F 1 77 ? 17.859 16.036 282.534 1.00 28.69 76 ILE F C 1
ATOM 10021 O O . ILE F 1 77 ? 18.900 16.075 281.863 1.00 32.39 76 ILE F O 1
ATOM 10026 N N . ALA F 1 78 ? 17.525 14.983 283.269 1.00 28.91 77 ALA F N 1
ATOM 10027 C CA . ALA F 1 78 ? 18.379 13.792 283.408 1.00 32.43 77 ALA F CA 1
ATOM 10028 C C . ALA F 1 78 ? 18.482 13.078 282.048 1.00 39.08 77 ALA F C 1
ATOM 10029 O O . ALA F 1 78 ? 19.599 12.619 281.702 1.00 33.67 77 ALA F O 1
ATOM 10031 N N . ALA F 1 79 ? 17.366 12.974 281.323 1.00 35.05 78 ALA F N 1
ATOM 10032 C CA . ALA F 1 79 ? 17.309 12.296 280.004 1.00 42.11 78 ALA F CA 1
ATOM 10033 C C . ALA F 1 79 ? 18.192 13.052 279.008 1.00 40.79 78 ALA F C 1
ATOM 10034 O O . ALA F 1 79 ? 19.002 12.399 278.358 1.00 50.58 78 ALA F O 1
ATOM 10036 N N . GLU F 1 80 ? 18.077 14.373 278.935 1.00 42.23 79 GLU F N 1
ATOM 10037 C CA . GLU F 1 80 ? 18.790 15.188 277.917 1.00 50.52 79 GLU F CA 1
ATOM 10038 C C . GLU F 1 80 ? 20.267 15.375 278.322 1.00 52.71 79 GLU F C 1
ATOM 10039 O O . GLU F 1 80 ? 21.065 15.610 277.412 1.00 57.30 79 GLU F O 1
ATOM 10045 N N . SER F 1 81 ? 20.640 15.238 279.600 1.00 39.78 80 SER F N 1
ATOM 10046 C CA . SER F 1 81 ? 22.028 15.500 280.079 1.00 37.81 80 SER F CA 1
ATOM 10047 C C . SER F 1 81 ? 22.758 14.191 280.271 1.00 37.71 80 SER F C 1
ATOM 10048 O O . SER F 1 81 ? 24.010 14.231 280.310 1.00 41.38 80 SER F O 1
ATOM 10051 N N . GLY F 1 82 ? 22.011 13.102 280.503 1.00 34.45 81 GLY F N 1
ATOM 10052 C CA . GLY F 1 82 ? 22.559 11.790 280.899 1.00 33.56 81 GLY F CA 1
ATOM 10053 C C . GLY F 1 82 ? 22.954 11.739 282.363 1.00 31.50 81 GLY F C 1
ATOM 10054 O O . GLY F 1 82 ? 23.491 10.714 282.751 1.00 31.28 81 GLY F O 1
ATOM 10055 N N . ARG F 1 83 ? 22.750 12.820 283.138 1.00 31.57 82 ARG F N 1
ATOM 10056 C CA . ARG F 1 83 ? 23.208 12.774 284.548 1.00 34.43 82 ARG F CA 1
ATOM 10057 C C . ARG F 1 83 ? 22.525 13.829 285.406 1.00 28.13 82 ARG F C 1
ATOM 10058 O O . ARG F 1 83 ? 21.929 14.750 284.871 1.00 26.46 82 ARG F O 1
ATOM 10066 N N . LEU F 1 84 ? 22.649 13.623 286.711 1.00 31.58 83 LEU F N 1
ATOM 10067 C CA . LEU F 1 84 ? 22.251 14.576 287.751 1.00 28.55 83 LEU F CA 1
ATOM 10068 C C . LEU F 1 84 ? 23.190 14.348 288.929 1.00 24.30 83 LEU F C 1
ATOM 10069 O O . LEU F 1 84 ? 23.146 13.268 289.508 1.00 27.28 83 LEU F O 1
ATOM 10074 N N . ASP F 1 85 ? 24.039 15.321 289.222 1.00 23.73 84 ASP F N 1
ATOM 10075 C CA . ASP F 1 85 ? 25.102 15.192 290.242 1.00 25.74 84 ASP F CA 1
ATOM 10076 C C . ASP F 1 85 ? 24.716 15.945 291.526 1.00 24.69 84 ASP F C 1
ATOM 10077 O O . ASP F 1 85 ? 25.060 15.467 292.605 1.00 23.56 84 ASP F O 1
ATOM 10082 N N . VAL F 1 86 ? 24.101 17.123 291.387 1.00 21.79 85 VAL F N 1
ATOM 10083 C CA . VAL F 1 86 ? 23.972 18.119 292.482 1.00 21.41 85 VAL F CA 1
ATOM 10084 C C . VAL F 1 86 ? 22.555 18.655 292.500 1.00 21.18 85 VAL F C 1
ATOM 10085 O O . VAL F 1 86 ? 22.047 18.960 291.426 1.00 22.41 85 VAL F O 1
ATOM 10089 N N . LEU F 1 87 ? 21.939 18.728 293.668 1.00 20.25 86 LEU F N 1
ATOM 10090 C CA . LEU F 1 87 ? 20.627 19.372 293.878 1.00 20.80 86 LEU F CA 1
ATOM 10091 C C . LEU F 1 87 ? 20.803 20.384 295.007 1.00 21.76 86 LEU F C 1
ATOM 10092 O O . LEU F 1 87 ? 21.228 19.995 296.115 1.00 21.48 86 LEU F O 1
ATOM 10097 N N . VAL F 1 88 ? 20.441 21.637 294.732 1.00 22.35 87 VAL F N 1
ATOM 10098 C CA . VAL F 1 88 ? 20.371 22.678 295.786 1.00 19.82 87 VAL F CA 1
ATOM 10099 C C . VAL F 1 88 ? 18.908 23.107 295.929 1.00 20.00 87 VAL F C 1
ATOM 10100 O O . VAL F 1 88 ? 18.339 23.578 294.939 1.00 21.60 87 VAL F O 1
ATOM 10104 N N . ASN F 1 89 ? 18.341 22.920 297.114 1.00 20.17 88 ASN F N 1
ATOM 10105 C CA . ASN F 1 89 ? 16.948 23.278 297.424 1.00 20.34 88 ASN F CA 1
ATOM 10106 C C . ASN F 1 89 ? 16.943 24.641 298.118 1.00 21.99 88 ASN F C 1
ATOM 10107 O O . ASN F 1 89 ? 16.860 24.672 299.355 1.00 22.55 88 ASN F O 1
ATOM 10112 N N . ALA F 1 90 ? 17.004 25.713 297.348 1.00 21.27 89 ALA F N 1
ATOM 10113 C CA . ALA F 1 90 ? 17.018 27.084 297.902 1.00 23.35 89 ALA F CA 1
ATOM 10114 C C . ALA F 1 90 ? 15.644 27.729 297.816 1.00 23.04 89 ALA F C 1
ATOM 10115 O O . ALA F 1 90 ? 15.415 28.660 298.606 1.00 25.01 89 ALA F O 1
ATOM 10117 N N . ALA F 1 91 ? 14.725 27.202 297.015 1.00 21.58 90 ALA F N 1
ATOM 10118 C CA . ALA F 1 91 ? 13.394 27.842 296.873 1.00 21.55 90 ALA F CA 1
ATOM 10119 C C . ALA F 1 91 ? 12.692 27.827 298.235 1.00 22.99 90 ALA F C 1
ATOM 10120 O O . ALA F 1 91 ? 12.640 26.768 298.885 1.00 22.86 90 ALA F O 1
ATOM 10122 N N . GLY F 1 92 ? 12.114 28.954 298.624 1.00 22.14 91 GLY F N 1
ATOM 10123 C CA . GLY F 1 92 ? 11.410 29.060 299.899 1.00 21.04 91 GLY F CA 1
ATOM 10124 C C . GLY F 1 92 ? 10.651 30.358 299.981 1.00 23.16 91 GLY F C 1
ATOM 10125 O O . GLY F 1 92 ? 10.898 31.267 299.135 1.00 23.98 91 GLY F O 1
ATOM 10126 N N . VAL F 1 93 ? 9.765 30.438 300.960 1.00 23.05 92 VAL F N 1
ATOM 10127 C CA . VAL F 1 93 ? 9.037 31.678 301.301 1.00 24.17 92 VAL F CA 1
ATOM 10128 C C . VAL F 1 93 ? 9.245 31.976 302.791 1.00 25.01 92 VAL F C 1
ATOM 10129 O O . VAL F 1 93 ? 9.425 31.047 303.585 1.00 23.11 92 VAL F O 1
ATOM 10133 N N . GLY F 1 94 ? 9.256 33.265 303.118 1.00 23.94 93 GLY F N 1
ATOM 10134 C CA . GLY F 1 94 ? 9.603 33.798 304.444 1.00 25.89 93 GLY F CA 1
ATOM 10135 C C . GLY F 1 94 ? 8.453 34.514 305.117 1.00 26.31 93 GLY F C 1
ATOM 10136 O O . GLY F 1 94 ? 8.721 35.395 305.891 1.00 27.75 93 GLY F O 1
ATOM 10137 N N . ASP F 1 95 ? 7.222 34.125 304.881 1.00 26.22 94 ASP F N 1
ATOM 10138 C CA . ASP F 1 95 ? 6.032 34.835 305.435 1.00 28.24 94 ASP F CA 1
ATOM 10139 C C . ASP F 1 95 ? 5.990 34.689 306.967 1.00 27.53 94 ASP F C 1
ATOM 10140 O O . ASP F 1 95 ? 6.097 33.548 307.485 1.00 25.59 94 ASP F O 1
ATOM 10145 N N . SER F 1 96 ? 5.822 35.816 307.660 1.00 26.41 95 SER F N 1
ATOM 10146 C CA . SER F 1 96 ? 5.679 35.885 309.133 1.00 27.71 95 SER F CA 1
ATOM 10147 C C . SER F 1 96 ? 4.212 36.149 309.475 1.00 27.29 95 SER F C 1
ATOM 10148 O O . SER F 1 96 ? 3.502 36.816 308.682 1.00 25.50 95 SER F O 1
ATOM 10151 N N . ARG F 1 97 ? 3.756 35.640 310.606 1.00 24.45 96 ARG F N 1
ATOM 10152 C CA . ARG F 1 97 ? 2.361 35.822 311.088 1.00 24.08 96 ARG F CA 1
ATOM 10153 C C . ARG F 1 97 ? 2.358 35.426 312.558 1.00 27.02 96 ARG F C 1
ATOM 10154 O O . ARG F 1 97 ? 2.891 34.356 312.889 1.00 23.57 96 ARG F O 1
ATOM 10162 N N . MET F 1 98 ? 1.729 36.245 313.411 1.00 25.70 97 MET F N 1
ATOM 10163 C CA . MET F 1 98 ? 1.583 35.885 314.841 1.00 23.06 97 MET F CA 1
ATOM 10164 C C . MET F 1 98 ? 0.758 34.598 314.918 1.00 25.88 97 MET F C 1
ATOM 10165 O O . MET F 1 98 ? -0.172 34.390 314.102 1.00 26.75 97 MET F O 1
ATOM 10170 N N . PHE F 1 99 ? 1.117 33.721 315.837 1.00 22.60 98 PHE F N 1
ATOM 10171 C CA . PHE F 1 99 ? 0.532 32.378 315.991 1.00 21.17 98 PHE F CA 1
ATOM 10172 C C . PHE F 1 99 ? -0.999 32.412 315.997 1.00 26.13 98 PHE F C 1
ATOM 10173 O O . PHE F 1 99 ? -1.638 31.606 315.277 1.00 23.62 98 PHE F O 1
ATOM 10181 N N . LEU F 1 100 ? -1.595 33.281 316.805 1.00 24.58 99 LEU F N 1
ATOM 10182 C CA . LEU F 1 100 ? -3.072 33.317 316.942 1.00 29.01 99 LEU F CA 1
ATOM 10183 C C . LEU F 1 100 ? -3.712 33.889 315.667 1.00 26.73 99 LEU F C 1
ATOM 10184 O O . LEU F 1 100 ? -4.910 33.688 315.497 1.00 31.06 99 LEU F O 1
ATOM 10189 N N . ASP F 1 101 ? -2.970 34.577 314.818 1.00 26.82 100 ASP F N 1
ATOM 10190 C CA . ASP F 1 101 ? -3.474 35.150 313.547 1.00 27.92 100 ASP F CA 1
ATOM 10191 C C . ASP F 1 101 ? -3.213 34.207 312.364 1.00 28.11 100 ASP F C 1
ATOM 10192 O O . ASP F 1 101 ? -3.558 34.573 311.250 1.00 26.86 100 ASP F O 1
ATOM 10197 N N . VAL F 1 102 ? -2.550 33.081 312.571 1.00 24.53 101 VAL F N 1
ATOM 10198 C CA . VAL F 1 102 ? -2.315 32.138 311.442 1.00 22.59 101 VAL F CA 1
ATOM 10199 C C . VAL F 1 102 ? -3.662 31.618 310.940 1.00 25.66 101 VAL F C 1
ATOM 10200 O O . VAL F 1 102 ? -4.497 31.200 311.769 1.00 25.30 101 VAL F O 1
ATOM 10204 N N . ASP F 1 103 ? -3.834 31.576 309.626 1.00 25.92 102 ASP F N 1
ATOM 10205 C CA . ASP F 1 103 ? -5.002 30.907 309.000 1.00 29.80 102 ASP F CA 1
ATOM 10206 C C . ASP F 1 103 ? -4.487 29.748 308.135 1.00 28.74 102 ASP F C 1
ATOM 10207 O O . ASP F 1 103 ? -3.249 29.668 307.902 1.00 28.02 102 ASP F O 1
ATOM 10212 N N . ASP F 1 104 ? -5.389 28.878 307.693 1.00 27.01 103 ASP F N 1
ATOM 10213 C CA . ASP F 1 104 ? -5.035 27.679 306.888 1.00 30.78 103 ASP F CA 1
ATOM 10214 C C . ASP F 1 104 ? -4.227 28.081 305.648 1.00 30.00 103 ASP F C 1
ATOM 10215 O O . ASP F 1 104 ? -3.290 27.348 305.305 1.00 29.08 103 ASP F O 1
ATOM 10220 N N . ALA F 1 105 ? -4.551 29.191 304.996 1.00 29.74 104 ALA F N 1
ATOM 10221 C CA . ALA F 1 105 ? -3.864 29.636 303.767 1.00 30.10 104 ALA F CA 1
ATOM 10222 C C . ALA F 1 105 ? -2.373 29.901 304.060 1.00 29.77 104 ALA F C 1
ATOM 10223 O O . ALA F 1 105 ? -1.504 29.507 303.242 1.00 27.49 104 ALA F O 1
ATOM 10225 N N . HIS F 1 106 ? -2.069 30.595 305.144 1.00 27.02 105 HIS F N 1
ATOM 10226 C CA . HIS F 1 106 ? -0.676 30.930 305.533 1.00 26.10 105 HIS F CA 1
ATOM 10227 C C . HIS F 1 106 ? 0.096 29.653 305.895 1.00 25.30 105 HIS F C 1
ATOM 10228 O O . HIS F 1 106 ? 1.225 29.462 305.390 1.00 24.63 105 HIS F O 1
ATOM 10235 N N . TYR F 1 107 ? -0.502 28.805 306.715 1.00 24.75 106 TYR F N 1
ATOM 10236 C CA . TYR F 1 107 ? 0.107 27.542 307.166 1.00 27.85 106 TYR F CA 1
ATOM 10237 C C . TYR F 1 107 ? 0.454 26.718 305.913 1.00 29.51 106 TYR F C 1
ATOM 10238 O O . TYR F 1 107 ? 1.591 26.242 305.774 1.00 24.73 106 TYR F O 1
ATOM 10247 N N . LYS F 1 108 ? -0.528 26.545 305.032 1.00 26.95 107 LYS F N 1
ATOM 10248 C CA . LYS F 1 108 ? -0.364 25.766 303.775 1.00 29.52 107 LYS F CA 1
ATOM 10249 C C . LYS F 1 108 ? 0.696 26.405 302.889 1.00 30.11 107 LYS F C 1
ATOM 10250 O O . LYS F 1 108 ? 1.500 25.652 302.331 1.00 31.46 107 LYS F O 1
ATOM 10256 N N . LYS F 1 109 ? 0.705 27.725 302.693 1.00 27.41 108 LYS F N 1
ATOM 10257 C CA . LYS F 1 109 ? 1.622 28.355 301.726 1.00 27.65 108 LYS F CA 1
ATOM 10258 C C . LYS F 1 109 ? 3.079 28.067 302.149 1.00 29.34 108 LYS F C 1
ATOM 10259 O O . LYS F 1 109 ? 3.896 27.606 301.343 1.00 25.76 108 LYS F O 1
ATOM 10265 N N . VAL F 1 110 ? 3.386 28.355 303.399 1.00 25.50 109 VAL F N 1
ATOM 10266 C CA . VAL F 1 110 ? 4.780 28.261 303.898 1.00 22.61 109 VAL F CA 1
ATOM 10267 C C . VAL F 1 110 ? 5.191 26.791 303.926 1.00 22.39 109 VAL F C 1
ATOM 10268 O O . VAL F 1 110 ? 6.309 26.492 303.461 1.00 22.66 109 VAL F O 1
ATOM 10272 N N . ILE F 1 111 ? 4.368 25.893 304.455 1.00 21.83 110 ILE F N 1
ATOM 10273 C CA . ILE F 1 111 ? 4.780 24.464 304.579 1.00 22.47 110 ILE F CA 1
ATOM 10274 C C . ILE F 1 111 ? 4.796 23.770 303.220 1.00 26.29 110 ILE F C 1
ATOM 10275 O O . ILE F 1 111 ? 5.760 23.019 302.983 1.00 20.58 110 ILE F O 1
ATOM 10280 N N . ASP F 1 112 ? 3.864 24.087 302.325 1.00 24.68 111 ASP F N 1
ATOM 10281 C CA . ASP F 1 112 ? 3.850 23.471 300.971 1.00 27.17 111 ASP F CA 1
ATOM 10282 C C . ASP F 1 112 ? 5.156 23.806 300.260 1.00 24.00 111 ASP F C 1
ATOM 10283 O O . ASP F 1 112 ? 5.741 22.908 299.679 1.00 23.87 111 ASP F O 1
ATOM 10288 N N . VAL F 1 113 ? 5.585 25.063 300.240 1.00 24.46 112 VAL F N 1
ATOM 10289 C CA . VAL F 1 113 ? 6.800 25.443 299.482 1.00 24.48 112 VAL F CA 1
ATOM 10290 C C . VAL F 1 113 ? 8.049 24.955 300.235 1.00 24.73 112 VAL F C 1
ATOM 10291 O O . VAL F 1 113 ? 8.894 24.319 299.649 1.00 22.23 112 VAL F O 1
ATOM 10295 N N . ASN F 1 114 ? 8.165 25.290 301.512 1.00 23.03 113 ASN F N 1
ATOM 10296 C CA . ASN F 1 114 ? 9.438 25.107 302.279 1.00 22.80 113 ASN F CA 1
ATOM 10297 C C . ASN F 1 114 ? 9.665 23.625 302.541 1.00 22.73 113 ASN F C 1
ATOM 10298 O O . ASN F 1 114 ? 10.846 23.195 302.459 1.00 22.49 113 ASN F O 1
ATOM 10303 N N . VAL F 1 115 ? 8.607 22.876 302.867 1.00 21.11 114 VAL F N 1
ATOM 10304 C CA . VAL F 1 115 ? 8.737 21.451 303.237 1.00 22.26 114 VAL F CA 1
ATOM 10305 C C . VAL F 1 115 ? 8.412 20.574 302.033 1.00 22.12 114 VAL F C 1
ATOM 10306 O O . VAL F 1 115 ? 9.318 19.866 301.536 1.00 21.31 114 VAL F O 1
ATOM 10310 N N . ARG F 1 116 ? 7.150 20.590 301.594 1.00 22.95 115 ARG F N 1
ATOM 10311 C CA . ARG F 1 116 ? 6.734 19.649 300.518 1.00 21.19 115 ARG F CA 1
ATOM 10312 C C . ARG F 1 116 ? 7.511 19.954 299.222 1.00 22.00 115 ARG F C 1
ATOM 10313 O O . ARG F 1 116 ? 7.803 19.001 298.465 1.00 23.28 115 ARG F O 1
ATOM 10321 N N . GLY F 1 117 ? 7.854 21.191 298.932 1.00 20.55 116 GLY F N 1
ATOM 10322 C CA . GLY F 1 117 ? 8.665 21.564 297.749 1.00 22.08 116 GLY F CA 1
ATOM 10323 C C . GLY F 1 117 ? 10.054 20.954 297.816 1.00 23.35 116 GLY F C 1
ATOM 10324 O O . GLY F 1 117 ? 10.517 20.399 296.786 1.00 21.61 116 GLY F O 1
ATOM 10325 N N . THR F 1 118 ? 10.726 21.017 298.965 1.00 22.60 117 THR F N 1
ATOM 10326 C CA . THR F 1 118 ? 12.029 20.359 299.170 1.00 22.26 117 THR F CA 1
ATOM 10327 C C . THR F 1 118 ? 11.830 18.836 299.043 1.00 22.20 117 THR F C 1
ATOM 10328 O O . THR F 1 118 ? 12.665 18.168 298.398 1.00 21.75 117 THR F O 1
ATOM 10332 N N . TRP F 1 119 ? 10.781 18.297 299.630 1.00 21.05 118 TRP F N 1
ATOM 10333 C CA . TRP F 1 119 ? 10.446 16.858 299.550 1.00 20.90 118 TRP F CA 1
ATOM 10334 C C . TRP F 1 119 ? 10.313 16.454 298.066 1.00 21.54 118 TRP F C 1
ATOM 10335 O O . TRP F 1 119 ? 11.018 15.516 297.613 1.00 21.39 118 TRP F O 1
ATOM 10346 N N . ASN F 1 120 ? 9.471 17.151 297.321 1.00 20.46 119 ASN F N 1
ATOM 10347 C CA . ASN F 1 120 ? 9.176 16.839 295.897 1.00 21.52 119 ASN F CA 1
ATOM 10348 C C . ASN F 1 120 ? 10.480 16.885 295.080 1.00 21.18 119 ASN F C 1
ATOM 10349 O O . ASN F 1 120 ? 10.705 15.995 294.240 1.00 19.81 119 ASN F O 1
ATOM 10354 N N . SER F 1 121 ? 11.317 17.910 295.311 1.00 20.21 120 SER F N 1
ATOM 10355 C CA . SER F 1 121 ? 12.618 18.098 294.635 1.00 20.77 120 SER F CA 1
ATOM 10356 C C . SER F 1 121 ? 13.539 16.898 294.932 1.00 20.83 120 SER F C 1
ATOM 10357 O O . SER F 1 121 ? 14.070 16.255 293.987 1.00 22.10 120 SER F O 1
ATOM 10360 N N . CYS F 1 122 ? 13.721 16.549 296.199 1.00 21.78 121 CYS F N 1
ATOM 10361 C CA . CYS F 1 122 ? 14.577 15.404 296.580 1.00 20.60 121 CYS F CA 1
ATOM 10362 C C . CYS F 1 122 ? 14.015 14.108 295.957 1.00 21.32 121 CYS F C 1
ATOM 10363 O O . CYS F 1 122 ? 14.818 13.258 295.467 1.00 21.29 121 CYS F O 1
ATOM 10366 N N . ARG F 1 123 ? 12.710 13.918 296.001 1.00 21.94 122 ARG F N 1
ATOM 10367 C CA . ARG F 1 123 ? 12.072 12.654 295.553 1.00 21.27 122 ARG F CA 1
ATOM 10368 C C . ARG F 1 123 ? 12.253 12.493 294.036 1.00 21.50 122 ARG F C 1
ATOM 10369 O O . ARG F 1 123 ? 12.445 11.342 293.582 1.00 22.90 122 ARG F O 1
ATOM 10377 N N . ALA F 1 124 ? 12.209 13.567 293.279 1.00 21.98 123 ALA F N 1
ATOM 10378 C CA . ALA F 1 124 ? 12.417 13.538 291.812 1.00 23.23 123 ALA F CA 1
ATOM 10379 C C . ALA F 1 124 ? 13.900 13.343 291.478 1.00 26.03 123 ALA F C 1
ATOM 10380 O O . ALA F 1 124 ? 14.193 12.696 290.461 1.00 26.70 123 ALA F O 1
ATOM 10382 N N . ALA F 1 125 ? 14.820 13.856 292.296 1.00 25.02 124 ALA F N 1
ATOM 10383 C CA . ALA F 1 125 ? 16.277 13.834 292.009 1.00 26.20 124 ALA F CA 1
ATOM 10384 C C . ALA F 1 125 ? 16.921 12.512 292.420 1.00 25.39 124 ALA F C 1
ATOM 10385 O O . ALA F 1 125 ? 17.815 12.072 291.722 1.00 24.40 124 ALA F O 1
ATOM 10387 N N . VAL F 1 126 ? 16.547 11.938 293.550 1.00 24.12 125 VAL F N 1
ATOM 10388 C CA . VAL F 1 126 ? 17.315 10.816 294.170 1.00 22.41 125 VAL F CA 1
ATOM 10389 C C . VAL F 1 126 ? 17.402 9.651 293.179 1.00 26.73 125 VAL F C 1
ATOM 10390 O O . VAL F 1 126 ? 18.503 9.106 293.024 1.00 25.65 125 VAL F O 1
ATOM 10394 N N . PRO F 1 127 ? 16.321 9.228 292.472 1.00 25.42 126 PRO F N 1
ATOM 10395 C CA . PRO F 1 127 ? 16.458 8.118 291.498 1.00 23.94 126 PRO F CA 1
ATOM 10396 C C . PRO F 1 127 ? 17.555 8.362 290.460 1.00 24.96 126 PRO F C 1
ATOM 10397 O O . PRO F 1 127 ? 18.321 7.434 290.159 1.00 24.22 126 PRO F O 1
ATOM 10401 N N . HIS F 1 128 ? 17.670 9.591 289.952 1.00 22.61 127 HIS F N 1
ATOM 10402 C CA . HIS F 1 128 ? 18.695 9.972 288.952 1.00 23.81 127 HIS F CA 1
ATOM 10403 C C . HIS F 1 128 ? 20.089 9.955 289.588 1.00 26.89 127 HIS F C 1
ATOM 10404 O O . HIS F 1 128 ? 21.042 9.548 288.922 1.00 23.97 127 HIS F O 1
ATOM 10411 N N . MET F 1 129 ? 20.210 10.365 290.848 1.00 24.95 128 MET F N 1
ATOM 10412 C CA . MET F 1 129 ? 21.520 10.340 291.543 1.00 21.78 128 MET F CA 1
ATOM 10413 C C . MET F 1 129 ? 21.932 8.908 291.829 1.00 22.59 128 MET F C 1
ATOM 10414 O O . MET F 1 129 ? 23.138 8.618 291.751 1.00 24.60 128 MET F O 1
ATOM 10419 N N . LEU F 1 130 ? 20.981 8.006 292.115 1.00 22.12 129 LEU F N 1
ATOM 10420 C CA . LEU F 1 130 ? 21.344 6.577 292.321 1.00 24.72 129 LEU F CA 1
ATOM 10421 C C . LEU F 1 130 ? 21.866 5.980 290.991 1.00 25.20 129 LEU F C 1
ATOM 10422 O O . LEU F 1 130 ? 22.864 5.249 291.016 1.00 26.84 129 LEU F O 1
ATOM 10427 N N . SER F 1 131 ? 21.245 6.281 289.873 1.00 26.84 130 SER F N 1
ATOM 10428 C CA . SER F 1 131 ? 21.723 5.814 288.517 1.00 27.78 130 SER F CA 1
ATOM 10429 C C . SER F 1 131 ? 23.108 6.407 288.261 1.00 31.15 130 SER F C 1
ATOM 10430 O O . SER F 1 131 ? 23.965 5.724 287.721 1.00 27.17 130 SER F O 1
ATOM 10433 N N . ASN F 1 132 ? 23.351 7.653 288.702 1.00 25.72 131 ASN F N 1
ATOM 10434 C CA . ASN F 1 132 ? 24.624 8.390 288.559 1.00 26.13 131 ASN F CA 1
ATOM 10435 C C . ASN F 1 132 ? 25.705 7.802 289.478 1.00 25.46 131 ASN F C 1
ATOM 10436 O O . ASN F 1 132 ? 26.868 8.196 289.314 1.00 25.06 131 ASN F O 1
ATOM 10441 N N . LYS F 1 133 ? 25.325 6.987 290.470 1.00 23.58 132 LYS F N 1
ATOM 10442 C CA . LYS F 1 133 ? 26.210 6.425 291.521 1.00 23.56 132 LYS F CA 1
ATOM 10443 C C . LYS F 1 133 ? 26.812 7.553 292.382 1.00 24.54 132 LYS F C 1
ATOM 10444 O O . LYS F 1 133 ? 27.805 7.309 293.022 1.00 22.39 132 LYS F O 1
ATOM 10450 N N . HIS F 1 134 ? 26.232 8.746 292.378 1.00 24.75 133 HIS F N 1
ATOM 10451 C CA . HIS F 1 134 ? 26.810 9.960 293.004 1.00 23.24 133 HIS F CA 1
ATOM 10452 C C . HIS F 1 134 ? 25.713 11.008 293.122 1.00 22.48 133 HIS F C 1
ATOM 10453 O O . HIS F 1 134 ? 25.105 11.317 292.106 1.00 21.91 133 HIS F O 1
ATOM 10460 N N . GLY F 1 135 ? 25.513 11.590 294.304 1.00 21.73 134 GLY F N 1
ATOM 10461 C CA . GLY F 1 135 ? 24.684 12.791 294.409 1.00 21.69 134 GLY F CA 1
ATOM 10462 C C . GLY F 1 135 ? 25.148 13.651 295.568 1.00 20.34 134 GLY F C 1
ATOM 10463 O O . GLY F 1 135 ? 25.671 13.107 296.543 1.00 21.92 134 GLY F O 1
ATOM 10464 N N . ARG F 1 136 ? 24.970 14.962 295.428 1.00 21.65 135 ARG F N 1
ATOM 10465 C CA . ARG F 1 136 ? 25.122 15.898 296.557 1.00 21.83 135 ARG F CA 1
ATOM 10466 C C . ARG F 1 136 ? 23.836 16.711 296.644 1.00 21.28 135 ARG F C 1
ATOM 10467 O O . ARG F 1 136 ? 23.460 17.321 295.639 1.00 20.13 135 ARG F O 1
ATOM 10475 N N . ILE F 1 137 ? 23.211 16.696 297.811 1.00 21.36 136 ILE F N 1
ATOM 10476 C CA . ILE F 1 137 ? 21.986 17.498 298.081 1.00 18.84 136 ILE F CA 1
ATOM 10477 C C . ILE F 1 137 ? 22.315 18.511 299.166 1.00 19.81 136 ILE F C 1
ATOM 10478 O O . ILE F 1 137 ? 22.815 18.116 300.217 1.00 20.76 136 ILE F O 1
ATOM 10483 N N . ILE F 1 138 ? 22.062 19.784 298.850 1.00 18.85 137 ILE F N 1
ATOM 10484 C CA . ILE F 1 138 ? 22.233 20.891 299.802 1.00 19.31 137 ILE F CA 1
ATOM 10485 C C . ILE F 1 138 ? 20.831 21.497 300.015 1.00 20.56 137 ILE F C 1
ATOM 10486 O O . ILE F 1 138 ? 20.268 22.096 299.073 1.00 20.60 137 ILE F O 1
ATOM 10491 N N . ASN F 1 139 ? 20.303 21.351 301.223 1.00 18.74 138 ASN F N 1
ATOM 10492 C CA . ASN F 1 139 ? 18.993 21.926 301.588 1.00 17.61 138 ASN F CA 1
ATOM 10493 C C . ASN F 1 139 ? 19.228 23.263 302.283 1.00 19.43 138 ASN F C 1
ATOM 10494 O O . ASN F 1 139 ? 20.236 23.424 302.945 1.00 23.29 138 ASN F O 1
ATOM 10499 N N . PHE F 1 140 ? 18.333 24.214 302.106 1.00 19.67 139 PHE F N 1
ATOM 10500 C CA . PHE F 1 140 ? 18.356 25.494 302.842 1.00 20.07 139 PHE F CA 1
ATOM 10501 C C . PHE F 1 140 ? 17.378 25.401 304.000 1.00 21.74 139 PHE F C 1
ATOM 10502 O O . PHE F 1 140 ? 16.124 25.330 303.827 1.00 23.91 139 PHE F O 1
ATOM 10510 N N . GLY F 1 141 ? 17.945 25.398 305.207 1.00 21.23 140 GLY F N 1
ATOM 10511 C CA . GLY F 1 141 ? 17.167 25.559 306.437 1.00 21.19 140 GLY F CA 1
ATOM 10512 C C . GLY F 1 141 ? 17.194 27.030 306.809 1.00 22.92 140 GLY F C 1
ATOM 10513 O O . GLY F 1 141 ? 17.092 27.877 305.934 1.00 21.14 140 GLY F O 1
ATOM 10514 N N . SER F 1 142 ? 17.291 27.299 308.093 1.00 20.64 141 SER F N 1
ATOM 10515 C CA . SER F 1 142 ? 17.491 28.649 308.658 1.00 21.78 141 SER F CA 1
ATOM 10516 C C . SER F 1 142 ? 18.054 28.458 310.059 1.00 20.72 141 SER F C 1
ATOM 10517 O O . SER F 1 142 ? 17.793 27.382 310.676 1.00 21.38 141 SER F O 1
ATOM 10520 N N . ILE F 1 143 ? 18.681 29.493 310.615 1.00 21.22 142 ILE F N 1
ATOM 10521 C CA . ILE F 1 143 ? 18.895 29.558 312.082 1.00 20.32 142 ILE F CA 1
ATOM 10522 C C . ILE F 1 143 ? 17.541 29.593 312.802 1.00 20.96 142 ILE F C 1
ATOM 10523 O O . ILE F 1 143 ? 17.474 29.135 313.965 1.00 19.08 142 ILE F O 1
ATOM 10528 N N . SER F 1 144 ? 16.504 30.129 312.153 1.00 22.23 143 SER F N 1
ATOM 10529 C CA A SER F 1 144 ? 15.133 30.249 312.714 0.50 22.64 143 SER F CA 1
ATOM 10530 C CA B SER F 1 144 ? 15.133 30.245 312.713 0.50 23.72 143 SER F CA 1
ATOM 10531 C C . SER F 1 144 ? 14.449 28.883 312.790 1.00 25.43 143 SER F C 1
ATOM 10532 O O . SER F 1 144 ? 14.104 28.334 311.728 1.00 23.54 143 SER F O 1
ATOM 10537 N N . GLY F 1 145 ? 14.250 28.387 314.007 1.00 22.52 144 GLY F N 1
ATOM 10538 C CA . GLY F 1 145 ? 13.647 27.068 314.278 1.00 21.97 144 GLY F CA 1
ATOM 10539 C C . GLY F 1 145 ? 14.647 26.195 315.010 1.00 21.76 144 GLY F C 1
ATOM 10540 O O . GLY F 1 145 ? 14.468 25.917 316.194 1.00 24.54 144 GLY F O 1
ATOM 10541 N N . PRO F 1 146 ? 15.728 25.750 314.338 1.00 24.41 145 PRO F N 1
ATOM 10542 C CA . PRO F 1 146 ? 16.705 24.881 314.975 1.00 25.25 145 PRO F CA 1
ATOM 10543 C C . PRO F 1 146 ? 17.582 25.585 316.021 1.00 24.26 145 PRO F C 1
ATOM 10544 O O . PRO F 1 146 ? 18.000 24.944 316.936 1.00 25.65 145 PRO F O 1
ATOM 10548 N N . ILE F 1 147 ? 17.857 26.885 315.861 1.00 24.60 146 ILE F N 1
ATOM 10549 C CA . ILE F 1 147 ? 18.898 27.572 316.681 1.00 23.62 146 ILE F CA 1
ATOM 10550 C C . ILE F 1 147 ? 18.242 28.685 317.500 1.00 24.08 146 ILE F C 1
ATOM 10551 O O . ILE F 1 147 ? 18.424 28.712 318.735 1.00 25.66 146 ILE F O 1
ATOM 10556 N N . VAL F 1 148 ? 17.536 29.608 316.837 1.00 20.52 147 VAL F N 1
ATOM 10557 C CA . VAL F 1 148 ? 16.965 30.805 317.483 1.00 20.65 147 VAL F CA 1
ATOM 10558 C C . VAL F 1 148 ? 15.551 30.997 316.920 1.00 22.72 147 VAL F C 1
ATOM 10559 O O . VAL F 1 148 ? 15.163 30.319 315.960 1.00 22.48 147 VAL F O 1
ATOM 10563 N N . ALA F 1 149 ? 14.787 31.904 317.515 1.00 19.06 148 ALA F N 1
ATOM 10564 C CA . ALA F 1 149 ? 13.477 32.283 316.965 1.00 19.79 148 ALA F CA 1
ATOM 10565 C C . ALA F 1 149 ? 13.030 33.599 317.587 1.00 22.96 148 ALA F C 1
ATOM 10566 O O . ALA F 1 149 ? 13.282 33.827 318.778 1.00 25.76 148 ALA F O 1
ATOM 10568 N N . ASP F 1 150 ? 12.308 34.373 316.800 1.00 22.67 149 ASP F N 1
ATOM 10569 C CA . ASP F 1 150 ? 11.627 35.606 317.266 1.00 22.47 149 ASP F CA 1
ATOM 10570 C C . ASP F 1 150 ? 10.134 35.319 317.255 1.00 25.25 149 ASP F C 1
ATOM 10571 O O . ASP F 1 150 ? 9.647 34.416 316.559 1.00 25.07 149 ASP F O 1
ATOM 10576 N N . PRO F 1 151 ? 9.342 36.097 318.023 1.00 23.15 150 PRO F N 1
ATOM 10577 C CA . PRO F 1 151 ? 7.881 36.074 317.891 1.00 25.54 150 PRO F CA 1
ATOM 10578 C C . PRO F 1 151 ? 7.461 36.304 316.426 1.00 24.26 150 PRO F C 1
ATOM 10579 O O . PRO F 1 151 ? 8.095 37.097 315.727 1.00 24.21 150 PRO F O 1
ATOM 10583 N N . GLY F 1 152 ? 6.419 35.621 315.971 1.00 23.91 151 GLY F N 1
ATOM 10584 C CA . GLY F 1 152 ? 5.815 35.884 314.648 1.00 24.28 151 GLY F CA 1
ATOM 10585 C C . GLY F 1 152 ? 6.330 34.972 313.548 1.00 26.50 151 GLY F C 1
ATOM 10586 O O . GLY F 1 152 ? 6.049 35.227 312.370 1.00 24.43 151 GLY F O 1
ATOM 10587 N N . TRP F 1 153 ? 7.023 33.897 313.911 1.00 23.64 152 TRP F N 1
ATOM 10588 C CA . TRP F 1 153 ? 7.671 33.011 312.906 1.00 22.04 152 TRP F CA 1
ATOM 10589 C C . TRP F 1 153 ? 7.326 31.552 313.179 1.00 25.45 152 TRP F C 1
ATOM 10590 O O . TRP F 1 153 ? 8.130 30.696 312.742 1.00 21.41 152 TRP F O 1
ATOM 10601 N N . THR F 1 154 ? 6.194 31.231 313.808 1.00 21.01 153 THR F N 1
ATOM 10602 C CA . THR F 1 154 ? 5.899 29.822 314.190 1.00 19.86 153 THR F CA 1
ATOM 10603 C C . THR F 1 154 ? 5.884 28.926 312.940 1.00 22.13 153 THR F C 1
ATOM 10604 O O . THR F 1 154 ? 6.481 27.815 312.995 1.00 20.55 153 THR F O 1
ATOM 10608 N N . VAL F 1 155 ? 5.212 29.327 311.866 1.00 21.41 154 VAL F N 1
ATOM 10609 C CA . VAL F 1 155 ? 5.080 28.412 310.700 1.00 23.11 154 VAL F CA 1
ATOM 10610 C C . VAL F 1 155 ? 6.429 28.309 309.988 1.00 22.27 154 VAL F C 1
ATOM 10611 O O . VAL F 1 155 ? 6.835 27.207 309.605 1.00 22.56 154 VAL F O 1
ATOM 10615 N N . TYR F 1 156 ? 7.116 29.419 309.781 1.00 20.67 155 TYR F N 1
ATOM 10616 C CA . TYR F 1 156 ? 8.437 29.402 309.125 1.00 21.06 155 TYR F CA 1
ATOM 10617 C C . TYR F 1 156 ? 9.402 28.516 309.931 1.00 19.17 155 TYR F C 1
ATOM 10618 O O . TYR F 1 156 ? 10.095 27.643 309.326 1.00 18.76 155 TYR F O 1
ATOM 10627 N N . ALA F 1 157 ? 9.461 28.715 311.239 1.00 17.34 156 ALA F N 1
ATOM 10628 C CA . ALA F 1 157 ? 10.423 27.987 312.099 1.00 20.22 156 ALA F CA 1
ATOM 10629 C C . ALA F 1 157 ? 10.053 26.492 312.111 1.00 20.59 156 ALA F C 1
ATOM 10630 O O . ALA F 1 157 ? 10.968 25.641 312.088 1.00 21.07 156 ALA F O 1
ATOM 10632 N N . LEU F 1 158 ? 8.756 26.161 312.142 1.00 20.57 157 LEU F N 1
ATOM 10633 C CA . LEU F 1 158 ? 8.276 24.761 311.989 1.00 19.32 157 LEU F CA 1
ATOM 10634 C C . LEU F 1 158 ? 8.827 24.203 310.667 1.00 19.94 157 LEU F C 1
ATOM 10635 O O . LEU F 1 158 ? 9.419 23.075 310.675 1.00 20.64 157 LEU F O 1
ATOM 10640 N N . SER F 1 159 ? 8.704 24.951 309.572 1.00 21.42 158 SER F N 1
ATOM 10641 C CA . SER F 1 159 ? 9.128 24.497 308.225 1.00 22.97 158 SER F CA 1
ATOM 10642 C C . SER F 1 159 ? 10.650 24.240 308.213 1.00 20.44 158 SER F C 1
ATOM 10643 O O . SER F 1 159 ? 11.105 23.251 307.613 1.00 18.97 158 SER F O 1
ATOM 10646 N N . LYS F 1 160 ? 11.425 25.069 308.890 1.00 19.23 159 LYS F N 1
ATOM 10647 C CA . LYS F 1 160 ? 12.905 24.963 308.852 1.00 20.10 159 LYS F CA 1
ATOM 10648 C C . LYS F 1 160 ? 13.382 23.894 309.824 1.00 20.80 159 LYS F C 1
ATOM 10649 O O . LYS F 1 160 ? 14.418 23.240 309.535 1.00 19.93 159 LYS F O 1
ATOM 10655 N N . GLY F 1 161 ? 12.651 23.670 310.917 1.00 19.54 160 GLY F N 1
ATOM 10656 C CA . GLY F 1 161 ? 12.910 22.486 311.750 1.00 19.73 160 GLY F CA 1
ATOM 10657 C C . GLY F 1 161 ? 12.668 21.227 310.949 1.00 20.25 160 GLY F C 1
ATOM 10658 O O . GLY F 1 161 ? 13.467 20.237 311.092 1.00 19.16 160 GLY F O 1
ATOM 10659 N N . ALA F 1 162 ? 11.601 21.198 310.161 1.00 19.12 161 ALA F N 1
ATOM 10660 C CA . ALA F 1 162 ? 11.284 20.031 309.307 1.00 20.72 161 ALA F CA 1
ATOM 10661 C C . ALA F 1 162 ? 12.477 19.772 308.362 1.00 19.40 161 ALA F C 1
ATOM 10662 O O . ALA F 1 162 ? 12.867 18.610 308.191 1.00 19.91 161 ALA F O 1
ATOM 10664 N N . ILE F 1 163 ? 13.005 20.814 307.716 1.00 19.17 162 ILE F N 1
ATOM 10665 C CA . ILE F 1 163 ? 14.164 20.667 306.798 1.00 22.15 162 ILE F CA 1
ATOM 10666 C C . ILE F 1 163 ? 15.368 20.104 307.557 1.00 20.63 162 ILE F C 1
ATOM 10667 O O . ILE F 1 163 ? 16.065 19.222 307.011 1.00 20.33 162 ILE F O 1
ATOM 10672 N N . PHE F 1 164 ? 15.606 20.582 308.770 1.00 19.98 163 PHE F N 1
ATOM 10673 C CA . PHE F 1 164 ? 16.733 20.120 309.614 1.00 19.21 163 PHE F CA 1
ATOM 10674 C C . PHE F 1 164 ? 16.619 18.604 309.822 1.00 21.31 163 PHE F C 1
ATOM 10675 O O . PHE F 1 164 ? 17.582 17.848 309.538 1.00 19.75 163 PHE F O 1
ATOM 10683 N N . GLY F 1 165 ? 15.453 18.135 310.262 1.00 19.01 164 GLY F N 1
ATOM 10684 C CA . GLY F 1 165 ? 15.230 16.707 310.542 1.00 19.71 164 GLY F CA 1
ATOM 10685 C C . GLY F 1 165 ? 15.249 15.880 309.270 1.00 20.85 164 GLY F C 1
ATOM 10686 O O . GLY F 1 165 ? 15.859 14.775 309.273 1.00 19.45 164 GLY F O 1
ATOM 10687 N N . PHE F 1 166 ? 14.598 16.364 308.218 1.00 20.18 165 PHE F N 1
ATOM 10688 C CA . PHE F 1 166 ? 14.547 15.640 306.922 1.00 20.71 165 PHE F CA 1
ATOM 10689 C C . PHE F 1 166 ? 15.964 15.478 306.358 1.00 21.72 165 PHE F C 1
ATOM 10690 O O . PHE F 1 166 ? 16.321 14.389 305.862 1.00 19.54 165 PHE F O 1
ATOM 10698 N N . THR F 1 167 ? 16.795 16.510 306.476 1.00 18.95 166 THR F N 1
ATOM 10699 C CA . THR F 1 167 ? 18.189 16.493 305.974 1.00 18.72 166 THR F CA 1
ATOM 10700 C C . THR F 1 167 ? 18.947 15.352 306.645 1.00 19.90 166 THR F C 1
ATOM 10701 O O . THR F 1 167 ? 19.648 14.559 305.941 1.00 20.68 166 THR F O 1
ATOM 10705 N N . LYS F 1 168 ? 18.842 15.243 307.951 1.00 19.41 167 LYS F N 1
ATOM 10706 C CA . LYS F 1 168 ? 19.582 14.210 308.703 1.00 20.10 167 LYS F CA 1
ATOM 10707 C C . LYS F 1 168 ? 19.069 12.822 308.304 1.00 19.76 167 LYS F C 1
ATOM 10708 O O . LYS F 1 168 ? 19.905 11.924 308.092 1.00 19.56 167 LYS F O 1
ATOM 10714 N N . ALA F 1 169 ? 17.760 12.630 308.217 1.00 20.43 168 ALA F N 1
ATOM 10715 C CA . ALA F 1 169 ? 17.199 11.299 307.838 1.00 19.73 168 ALA F CA 1
ATOM 10716 C C . ALA F 1 169 ? 17.587 10.919 306.405 1.00 19.71 168 ALA F C 1
ATOM 10717 O O . ALA F 1 169 ? 17.923 9.735 306.165 1.00 21.89 168 ALA F O 1
ATOM 10719 N N . LEU F 1 170 ? 17.538 11.855 305.455 1.00 21.42 169 LEU F N 1
ATOM 10720 C CA . LEU F 1 170 ? 17.891 11.562 304.044 1.00 22.42 169 LEU F CA 1
ATOM 10721 C C . LEU F 1 170 ? 19.387 11.231 303.973 1.00 20.52 169 LEU F C 1
ATOM 10722 O O . LEU F 1 170 ? 19.736 10.281 303.256 1.00 20.87 169 LEU F O 1
ATOM 10727 N N . ALA F 1 171 ? 20.237 11.973 304.673 1.00 19.72 170 ALA F N 1
ATOM 10728 C CA . ALA F 1 171 ? 21.697 11.689 304.744 1.00 19.87 170 ALA F CA 1
ATOM 10729 C C . ALA F 1 171 ? 21.912 10.266 305.244 1.00 19.83 170 ALA F C 1
ATOM 10730 O O . ALA F 1 171 ? 22.757 9.533 304.656 1.00 20.80 170 ALA F O 1
ATOM 10732 N N . SER F 1 172 ? 21.205 9.889 306.303 1.00 19.69 171 SER F N 1
ATOM 10733 C CA . SER F 1 172 ? 21.411 8.573 306.936 1.00 22.00 171 SER F CA 1
ATOM 10734 C C . SER F 1 172 ? 20.992 7.478 305.933 1.00 22.40 171 SER F C 1
ATOM 10735 O O . SER F 1 172 ? 21.694 6.446 305.792 1.00 21.79 171 SER F O 1
ATOM 10738 N N . GLU F 1 173 ? 19.879 7.694 305.272 1.00 23.47 172 GLU F N 1
ATOM 10739 C CA . GLU F 1 173 ? 19.298 6.662 304.376 1.00 23.24 172 GLU F CA 1
ATOM 10740 C C . GLU F 1 173 ? 20.219 6.439 303.163 1.00 24.33 172 GLU F C 1
ATOM 10741 O O . GLU F 1 173 ? 20.356 5.271 302.729 1.00 22.90 172 GLU F O 1
ATOM 10747 N N . PHE F 1 174 ? 20.832 7.482 302.599 1.00 20.14 173 PHE F N 1
ATOM 10748 C CA . PHE F 1 174 ? 21.546 7.351 301.305 1.00 21.07 173 PHE F CA 1
ATOM 10749 C C . PHE F 1 174 ? 23.075 7.403 301.446 1.00 20.65 173 PHE F C 1
ATOM 10750 O O . PHE F 1 174 ? 23.728 7.331 300.385 1.00 23.44 173 PHE F O 1
ATOM 10758 N N . ALA F 1 175 ? 23.633 7.495 302.662 1.00 20.73 174 ALA F N 1
ATOM 10759 C CA . ALA F 1 175 ? 25.104 7.533 302.855 1.00 24.19 174 ALA F CA 1
ATOM 10760 C C . ALA F 1 175 ? 25.780 6.356 302.121 1.00 25.90 174 ALA F C 1
ATOM 10761 O O . ALA F 1 175 ? 26.805 6.566 301.431 1.00 26.85 174 ALA F O 1
ATOM 10763 N N . GLY F 1 176 ? 25.236 5.158 302.295 1.00 27.33 175 GLY F N 1
ATOM 10764 C CA . GLY F 1 176 ? 25.823 3.930 301.725 1.00 27.15 175 GLY F CA 1
ATOM 10765 C C . GLY F 1 176 ? 25.732 3.915 300.203 1.00 27.71 175 GLY F C 1
ATOM 10766 O O . GLY F 1 176 ? 26.475 3.113 299.618 1.00 28.76 175 GLY F O 1
ATOM 10767 N N . GLN F 1 177 ? 24.923 4.778 299.570 1.00 21.55 176 GLN F N 1
ATOM 10768 C CA . GLN F 1 177 ? 24.772 4.873 298.100 1.00 26.21 176 GLN F CA 1
ATOM 10769 C C . GLN F 1 177 ? 25.421 6.167 297.573 1.00 24.12 176 GLN F C 1
ATOM 10770 O O . GLN F 1 177 ? 25.188 6.504 296.422 1.00 24.44 176 GLN F O 1
ATOM 10776 N N . ASN F 1 178 ? 26.253 6.825 298.380 1.00 23.04 177 ASN F N 1
ATOM 10777 C CA . ASN F 1 178 ? 27.128 7.939 297.940 1.00 20.72 177 ASN F CA 1
ATOM 10778 C C . ASN F 1 178 ? 26.238 9.120 297.515 1.00 22.74 177 ASN F C 1
ATOM 10779 O O . ASN F 1 178 ? 26.590 9.853 296.582 1.00 22.55 177 ASN F O 1
ATOM 10784 N N . ILE F 1 179 ? 25.099 9.302 298.183 1.00 22.84 178 ILE F N 1
ATOM 10785 C CA . ILE F 1 179 ? 24.390 10.609 298.140 1.00 21.04 178 ILE F CA 1
ATOM 10786 C C . ILE F 1 179 ? 24.643 11.271 299.491 1.00 21.16 178 ILE F C 1
ATOM 10787 O O . ILE F 1 179 ? 24.186 10.747 300.497 1.00 21.63 178 ILE F O 1
ATOM 10792 N N . LEU F 1 180 ? 25.352 12.392 299.479 1.00 21.15 179 LEU F N 1
ATOM 10793 C CA . LEU F 1 180 ? 25.658 13.175 300.707 1.00 20.80 179 LEU F CA 1
ATOM 10794 C C . LEU F 1 180 ? 24.606 14.288 300.788 1.00 19.49 179 LEU F C 1
ATOM 10795 O O . LEU F 1 180 ? 24.285 14.892 299.744 1.00 20.27 179 LEU F O 1
ATOM 10800 N N . VAL F 1 181 ? 24.056 14.479 301.981 1.00 19.51 180 VAL F N 1
ATOM 10801 C CA . VAL F 1 181 ? 22.958 15.446 302.198 1.00 19.36 180 VAL F CA 1
ATOM 10802 C C . VAL F 1 181 ? 23.343 16.327 303.375 1.00 17.74 180 VAL F C 1
ATOM 10803 O O . VAL F 1 181 ? 23.575 15.786 304.463 1.00 17.60 180 VAL F O 1
ATOM 10807 N N . ASN F 1 182 ? 23.344 17.647 303.167 1.00 18.03 181 ASN F N 1
ATOM 10808 C CA . ASN F 1 182 ? 23.645 18.622 304.227 1.00 18.40 181 ASN F CA 1
ATOM 10809 C C . ASN F 1 182 ? 22.645 19.763 304.104 1.00 19.18 181 ASN F C 1
ATOM 10810 O O . ASN F 1 182 ? 22.000 19.900 303.065 1.00 18.31 181 ASN F O 1
ATOM 10815 N N . ALA F 1 183 ? 22.548 20.567 305.151 1.00 19.89 182 ALA F N 1
ATOM 10816 C CA . ALA F 1 183 ? 21.739 21.801 305.144 1.00 19.55 182 ALA F CA 1
ATOM 10817 C C . ALA F 1 183 ? 22.663 22.983 305.425 1.00 21.15 182 ALA F C 1
ATOM 10818 O O . ALA F 1 183 ? 23.567 22.875 306.277 1.00 21.09 182 ALA F O 1
ATOM 10820 N N . ILE F 1 184 ? 22.367 24.098 304.777 1.00 19.47 183 ILE F N 1
ATOM 10821 C CA . ILE F 1 184 ? 22.914 25.414 305.140 1.00 19.57 183 ILE F CA 1
ATOM 10822 C C . ILE F 1 184 ? 21.851 26.089 305.999 1.00 19.64 183 ILE F C 1
ATOM 10823 O O . ILE F 1 184 ? 20.660 26.133 305.569 1.00 20.86 183 ILE F O 1
ATOM 10828 N N . LEU F 1 185 ? 22.261 26.640 307.132 1.00 19.52 184 LEU F N 1
ATOM 10829 C CA . LEU F 1 185 ? 21.374 27.425 308.028 1.00 19.93 184 LEU F CA 1
ATOM 10830 C C . LEU F 1 185 ? 21.879 28.858 307.947 1.00 20.72 184 LEU F C 1
ATOM 10831 O O . LEU F 1 185 ? 22.797 29.272 308.680 1.00 20.99 184 LEU F O 1
ATOM 10836 N N . PRO F 1 186 ? 21.375 29.653 306.998 1.00 20.05 185 PRO F N 1
ATOM 10837 C CA . PRO F 1 186 ? 21.843 31.043 306.913 1.00 20.51 185 PRO F CA 1
ATOM 10838 C C . PRO F 1 186 ? 21.305 31.887 308.079 1.00 20.85 185 PRO F C 1
ATOM 10839 O O . PRO F 1 186 ? 20.220 31.622 308.622 1.00 22.10 185 PRO F O 1
ATOM 10843 N N . GLY F 1 187 ? 22.043 32.942 308.383 1.00 23.82 186 GLY F N 1
ATOM 10844 C CA . GLY F 1 187 ? 21.587 34.026 309.266 1.00 25.71 186 GLY F CA 1
ATOM 10845 C C . GLY F 1 187 ? 20.900 35.107 308.434 1.00 25.88 186 GLY F C 1
ATOM 10846 O O . GLY F 1 187 ? 20.145 34.764 307.510 1.00 26.69 186 GLY F O 1
ATOM 10847 N N . SER F 1 188 ? 21.262 36.356 308.667 1.00 24.02 187 SER F N 1
ATOM 10848 C CA . SER F 1 188 ? 20.690 37.530 307.964 1.00 26.01 187 SER F CA 1
ATOM 10849 C C . SER F 1 188 ? 21.435 37.742 306.657 1.00 23.06 187 SER F C 1
ATOM 10850 O O . SER F 1 188 ? 22.607 38.167 306.706 1.00 25.22 187 SER F O 1
ATOM 10853 N N . MET F 1 189 ? 20.798 37.422 305.525 1.00 22.91 188 MET F N 1
ATOM 10854 C CA . MET F 1 189 ? 21.457 37.466 304.194 1.00 23.47 188 MET F CA 1
ATOM 10855 C C . MET F 1 189 ? 20.769 38.530 303.331 1.00 24.05 188 MET F C 1
ATOM 10856 O O . MET F 1 189 ? 19.540 38.691 303.449 1.00 24.15 188 MET F O 1
ATOM 10861 N N . ASP F 1 190 ? 21.526 39.191 302.471 1.00 22.85 189 ASP F N 1
ATOM 10862 C CA . ASP F 1 190 ? 21.005 40.300 301.613 1.00 24.80 189 ASP F CA 1
ATOM 10863 C C . ASP F 1 190 ? 20.391 39.700 300.353 1.00 22.55 189 ASP F C 1
ATOM 10864 O O . ASP F 1 190 ? 21.108 39.493 299.370 1.00 26.86 189 ASP F O 1
ATOM 10869 N N . THR F 1 191 ? 19.102 39.382 300.441 1.00 24.68 190 THR F N 1
ATOM 10870 C CA . THR F 1 191 ? 18.335 38.749 299.367 1.00 23.93 190 THR F CA 1
ATOM 10871 C C . THR F 1 191 ? 17.030 39.510 299.200 1.00 25.71 190 THR F C 1
ATOM 10872 O O . THR F 1 191 ? 16.632 40.276 300.069 1.00 25.33 190 THR F O 1
ATOM 10876 N N . PRO F 1 192 ? 16.315 39.298 298.082 1.00 24.42 191 PRO F N 1
ATOM 10877 C CA . PRO F 1 192 ? 14.959 39.806 297.925 1.00 27.65 191 PRO F CA 1
ATOM 10878 C C . PRO F 1 192 ? 14.031 39.457 299.088 1.00 27.57 191 PRO F C 1
ATOM 10879 O O . PRO F 1 192 ? 13.301 40.327 299.493 1.00 24.73 191 PRO F O 1
ATOM 10883 N N . MET F 1 193 ? 14.102 38.251 299.646 1.00 26.91 192 MET F N 1
ATOM 10884 C CA . MET F 1 193 ? 13.265 37.874 300.828 1.00 25.19 192 MET F CA 1
ATOM 10885 C C . MET F 1 193 ? 13.550 38.832 301.998 1.00 23.75 192 MET F C 1
ATOM 10886 O O . MET F 1 193 ? 12.590 39.354 302.629 1.00 28.90 192 MET F O 1
ATOM 10891 N N . MET F 1 194 ? 14.815 39.110 302.284 1.00 25.16 193 MET F N 1
ATOM 10892 C CA . MET F 1 194 ? 15.214 40.000 303.401 1.00 25.78 193 MET F CA 1
ATOM 10893 C C . MET F 1 194 ? 14.793 41.441 303.061 1.00 27.88 193 MET F C 1
ATOM 10894 O O . MET F 1 194 ? 14.306 42.154 303.939 1.00 27.66 193 MET F O 1
ATOM 10899 N N . ARG F 1 195 ? 15.036 41.889 301.833 1.00 27.21 194 ARG F N 1
ATOM 10900 C CA . ARG F 1 195 ? 14.672 43.268 301.390 1.00 29.04 194 ARG F CA 1
ATOM 10901 C C . ARG F 1 195 ? 13.153 43.442 301.490 1.00 27.93 194 ARG F C 1
ATOM 10902 O O . ARG F 1 195 ? 12.752 44.517 301.880 1.00 31.97 194 ARG F O 1
ATOM 10910 N N . ALA F 1 196 ? 12.350 42.427 301.206 1.00 26.46 195 ALA F N 1
ATOM 10911 C CA . ALA F 1 196 ? 10.871 42.447 301.343 1.00 29.81 195 ALA F CA 1
ATOM 10912 C C . ALA F 1 196 ? 10.509 42.635 302.814 1.00 34.43 195 ALA F C 1
ATOM 10913 O O . ALA F 1 196 ? 9.642 43.476 303.091 1.00 30.65 195 ALA F O 1
ATOM 10915 N N . ALA F 1 197 ? 11.148 41.892 303.724 1.00 30.86 196 ALA F N 1
ATOM 10916 C CA . ALA F 1 197 ? 10.886 41.997 305.181 1.00 32.14 196 ALA F CA 1
ATOM 10917 C C . ALA F 1 197 ? 11.282 43.397 305.665 1.00 32.96 196 ALA F C 1
ATOM 10918 O O . ALA F 1 197 ? 10.527 43.995 306.467 1.00 35.14 196 ALA F O 1
ATOM 10920 N N . ALA F 1 198 ? 12.380 43.948 305.145 1.00 31.36 197 ALA F N 1
ATOM 10921 C CA . ALA F 1 198 ? 12.846 45.301 305.518 1.00 31.04 197 ALA F CA 1
ATOM 10922 C C . ALA F 1 198 ? 11.795 46.343 305.086 1.00 38.30 197 ALA F C 1
ATOM 10923 O O . ALA F 1 198 ? 11.523 47.254 305.865 1.00 37.48 197 ALA F O 1
ATOM 10925 N N . ALA F 1 199 ? 11.283 46.241 303.864 1.00 35.96 198 ALA F N 1
ATOM 10926 C CA . ALA F 1 199 ? 10.293 47.176 303.282 1.00 39.25 198 ALA F CA 1
ATOM 10927 C C . ALA F 1 199 ? 8.986 47.048 304.080 1.00 43.23 198 ALA F C 1
ATOM 10928 O O . ALA F 1 199 ? 8.344 48.107 304.296 1.00 39.90 198 ALA F O 1
ATOM 10930 N N . ASP F 1 200 ? 8.605 45.835 304.498 1.00 38.35 199 ASP F N 1
ATOM 10931 C CA . ASP F 1 200 ? 7.404 45.588 305.344 1.00 46.50 199 ASP F CA 1
ATOM 10932 C C . ASP F 1 200 ? 7.590 46.317 306.676 1.00 49.26 199 ASP F C 1
ATOM 10933 O O . ASP F 1 200 ? 6.620 46.900 307.138 1.00 47.67 199 ASP F O 1
ATOM 10938 N N . THR F 1 201 ? 8.781 46.299 307.284 1.00 44.59 200 THR F N 1
ATOM 10939 C CA . THR F 1 201 ? 8.978 46.896 308.633 1.00 47.98 200 THR F CA 1
ATOM 10940 C C . THR F 1 201 ? 9.061 48.423 308.500 1.00 43.94 200 THR F C 1
ATOM 10941 O O . THR F 1 201 ? 8.608 49.091 309.404 1.00 48.33 200 THR F O 1
ATOM 10945 N N . ASN F 1 202 ? 9.587 48.974 307.413 1.00 42.22 201 ASN F N 1
ATOM 10946 C CA . ASN F 1 202 ? 9.728 50.445 307.231 1.00 42.45 201 ASN F CA 1
ATOM 10947 C C . ASN F 1 202 ? 9.696 50.792 305.749 1.00 41.16 201 ASN F C 1
ATOM 10948 O O . ASN F 1 202 ? 10.745 50.955 305.120 1.00 43.42 201 ASN F O 1
ATOM 10953 N N . PRO F 1 203 ? 8.488 50.926 305.156 1.00 44.85 202 PRO F N 1
ATOM 10954 C CA . PRO F 1 203 ? 8.348 51.234 303.732 1.00 47.39 202 PRO F CA 1
ATOM 10955 C C . PRO F 1 203 ? 9.068 52.512 303.284 1.00 47.72 202 PRO F C 1
ATOM 10956 O O . PRO F 1 203 ? 9.572 52.525 302.169 1.00 51.33 202 PRO F O 1
ATOM 10960 N N . ALA F 1 204 ? 9.105 53.534 304.146 1.00 49.54 203 ALA F N 1
ATOM 10961 C CA . ALA F 1 204 ? 9.742 54.849 303.867 1.00 54.91 203 ALA F CA 1
ATOM 10962 C C . ALA F 1 204 ? 11.265 54.703 303.795 1.00 54.48 203 ALA F C 1
ATOM 10963 O O . ALA F 1 204 ? 11.916 55.457 303.051 1.00 54.26 203 ALA F O 1
ATOM 10965 N N . ASP F 1 205 ? 11.884 53.716 304.573 1.00 49.41 205 ASP F N 1
ATOM 10966 C CA . ASP F 1 205 ? 13.366 53.652 304.668 1.00 49.79 205 ASP F CA 1
ATOM 10967 C C . ASP F 1 205 ? 13.759 52.207 304.975 1.00 45.07 205 ASP F C 1
ATOM 10968 O O . ASP F 1 205 ? 14.168 51.883 306.105 1.00 45.18 205 ASP F O 1
ATOM 10973 N N . PRO F 1 206 A 13.650 51.303 303.974 1.00 45.68 205 PRO F N 1
ATOM 10974 C CA . PRO F 1 206 A 14.017 49.895 304.166 1.00 43.96 205 PRO F CA 1
ATOM 10975 C C . PRO F 1 206 A 15.512 49.755 304.483 1.00 40.83 205 PRO F C 1
ATOM 10976 O O . PRO F 1 206 A 15.855 48.895 305.261 1.00 36.98 205 PRO F O 1
ATOM 10980 N N . GLN F 1 207 ? 16.355 50.610 303.890 1.00 40.21 206 GLN F N 1
ATOM 10981 C CA . GLN F 1 207 ? 17.824 50.533 304.064 1.00 42.91 206 GLN F CA 1
ATOM 10982 C C . GLN F 1 207 ? 18.179 50.699 305.539 1.00 41.93 206 GLN F C 1
ATOM 10983 O O . GLN F 1 207 ? 19.119 50.021 305.961 1.00 37.07 206 GLN F O 1
ATOM 10989 N N . SER F 1 208 ? 17.476 51.547 306.299 1.00 41.34 207 SER F N 1
ATOM 10990 C CA . SER F 1 208 ? 17.749 51.755 307.747 1.00 39.46 207 SER F CA 1
ATOM 10991 C C . SER F 1 208 ? 17.523 50.450 308.515 1.00 35.64 207 SER F C 1
ATOM 10992 O O . SER F 1 208 ? 18.233 50.195 309.501 1.00 37.10 207 SER F O 1
ATOM 10995 N N . VAL F 1 209 ? 16.543 49.643 308.102 1.00 34.68 208 VAL F N 1
ATOM 10996 C CA . VAL F 1 209 ? 16.278 48.331 308.763 1.00 35.03 208 VAL F CA 1
ATOM 10997 C C . VAL F 1 209 ? 17.449 47.382 308.425 1.00 31.37 208 VAL F C 1
ATOM 10998 O O . VAL F 1 209 ? 17.950 46.727 309.345 1.00 34.86 208 VAL F O 1
ATOM 11002 N N . ILE F 1 210 ? 17.874 47.326 307.165 1.00 32.99 209 ILE F N 1
ATOM 11003 C CA . ILE F 1 210 ? 19.042 46.502 306.731 1.00 32.69 209 ILE F CA 1
ATOM 11004 C C . ILE F 1 210 ? 20.267 46.927 307.547 1.00 38.55 209 ILE F C 1
ATOM 11005 O O . ILE F 1 210 ? 20.973 46.050 308.038 1.00 35.47 209 ILE F O 1
ATOM 11010 N N . ASP F 1 211 ? 20.499 48.233 307.717 1.00 38.83 210 ASP F N 1
ATOM 11011 C CA . ASP F 1 211 ? 21.665 48.764 308.475 1.00 36.05 210 ASP F CA 1
ATOM 11012 C C . ASP F 1 211 ? 21.601 48.320 309.929 1.00 35.62 210 ASP F C 1
ATOM 11013 O O . ASP F 1 211 ? 22.671 48.007 310.473 1.00 34.98 210 ASP F O 1
ATOM 11018 N N . GLU F 1 212 ? 20.419 48.355 310.565 1.00 34.40 211 GLU F N 1
ATOM 11019 C CA . GLU F 1 212 ? 20.253 47.906 311.972 1.00 36.46 211 GLU F CA 1
ATOM 11020 C C . GLU F 1 212 ? 20.566 46.400 312.065 1.00 37.35 211 GLU F C 1
ATOM 11021 O O . GLU F 1 212 ? 21.200 45.972 313.038 1.00 29.55 211 GLU F O 1
ATOM 11027 N N . ILE F 1 213 ? 20.119 45.601 311.096 1.00 33.57 212 ILE F N 1
ATOM 11028 C CA . ILE F 1 213 ? 20.374 44.125 311.143 1.00 32.78 212 ILE F CA 1
ATOM 11029 C C . ILE F 1 213 ? 21.885 43.911 311.011 1.00 29.95 212 ILE F C 1
ATOM 11030 O O . ILE F 1 213 ? 22.463 43.170 311.812 1.00 34.81 212 ILE F O 1
ATOM 11035 N N . ALA F 1 214 ? 22.527 44.591 310.074 1.00 30.73 213 ALA F N 1
ATOM 11036 C CA . ALA F 1 214 ? 23.990 44.490 309.838 1.00 32.18 213 ALA F CA 1
ATOM 11037 C C . ALA F 1 214 ? 24.749 44.841 311.116 1.00 34.90 213 ALA F C 1
ATOM 11038 O O . ALA F 1 214 ? 25.752 44.182 311.408 1.00 31.12 213 ALA F O 1
ATOM 11040 N N . ALA F 1 215 ? 24.296 45.839 311.881 1.00 33.06 214 ALA F N 1
ATOM 11041 C CA . ALA F 1 215 ? 24.985 46.283 313.110 1.00 33.65 214 ALA F CA 1
ATOM 11042 C C . ALA F 1 215 ? 24.856 45.229 314.208 1.00 32.40 214 ALA F C 1
ATOM 11043 O O . ALA F 1 215 ? 25.704 45.192 315.083 1.00 35.17 214 ALA F O 1
ATOM 11045 N N . ALA F 1 216 ? 23.820 44.397 314.183 1.00 31.06 215 ALA F N 1
ATOM 11046 C CA . ALA F 1 216 ? 23.620 43.314 315.167 1.00 33.78 215 ALA F CA 1
ATOM 11047 C C . ALA F 1 216 ? 24.486 42.085 314.822 1.00 33.84 215 ALA F C 1
ATOM 11048 O O . ALA F 1 216 ? 24.528 41.162 315.635 1.00 34.24 215 ALA F O 1
ATOM 11050 N N . VAL F 1 217 ? 25.118 42.060 313.653 1.00 29.65 216 VAL F N 1
ATOM 11051 C CA . VAL F 1 217 ? 25.996 40.926 313.227 1.00 28.96 216 VAL F CA 1
ATOM 11052 C C . VAL F 1 217 ? 27.415 41.274 313.657 1.00 27.62 216 VAL F C 1
ATOM 11053 O O . VAL F 1 217 ? 27.899 42.371 313.356 1.00 26.32 216 VAL F O 1
ATOM 11057 N N . PRO F 1 218 ? 28.121 40.403 314.394 1.00 28.15 217 PRO F N 1
ATOM 11058 C CA . PRO F 1 218 ? 29.501 40.712 314.780 1.00 30.14 217 PRO F CA 1
ATOM 11059 C C . PRO F 1 218 ? 30.421 41.071 313.608 1.00 31.63 217 PRO F C 1
ATOM 11060 O O . PRO F 1 218 ? 31.301 41.930 313.787 1.00 29.15 217 PRO F O 1
ATOM 11064 N N . LEU F 1 219 ? 30.211 40.467 312.432 1.00 28.60 218 LEU F N 1
ATOM 11065 C CA . LEU F 1 219 ? 31.001 40.829 311.222 1.00 30.97 218 LEU F CA 1
ATOM 11066 C C . LEU F 1 219 ? 30.526 42.164 310.630 1.00 28.98 218 LEU F C 1
ATOM 11067 O O . LEU F 1 219 ? 31.185 42.612 309.707 1.00 30.28 218 LEU F O 1
ATOM 11072 N N . LYS F 1 220 ? 29.401 42.707 311.092 1.00 29.86 219 LYS F N 1
ATOM 11073 C CA . LYS F 1 220 ? 28.927 44.079 310.765 1.00 31.50 219 LYS F CA 1
ATOM 11074 C C . LYS F 1 220 ? 28.430 44.190 309.323 1.00 30.90 219 LYS F C 1
ATOM 11075 O O . LYS F 1 220 ? 28.377 45.289 308.787 1.00 29.97 219 LYS F O 1
ATOM 11081 N N . ARG F 1 221 ? 28.013 43.086 308.713 1.00 26.51 220 ARG F N 1
ATOM 11082 C CA . ARG F 1 221 ? 27.392 43.089 307.367 1.00 28.25 220 ARG F CA 1
ATOM 11083 C C . ARG F 1 221 ? 26.415 41.911 307.303 1.00 26.96 220 ARG F C 1
ATOM 11084 O O . ARG F 1 221 ? 26.562 40.926 308.093 1.00 24.03 220 ARG F O 1
ATOM 11092 N N . LEU F 1 222 ? 25.499 41.984 306.361 1.00 24.91 221 LEU F N 1
ATOM 11093 C CA . LEU F 1 222 ? 24.639 40.830 306.022 1.00 26.31 221 LEU F CA 1
ATOM 11094 C C . LEU F 1 222 ? 25.500 39.863 305.214 1.00 22.95 221 LEU F C 1
ATOM 11095 O O . LEU F 1 222 ? 26.480 40.274 304.537 1.00 23.50 221 LEU F O 1
ATOM 11100 N N . GLY F 1 223 ? 25.114 38.588 305.203 1.00 21.71 222 GLY F N 1
ATOM 11101 C CA . GLY F 1 223 ? 25.730 37.634 304.283 1.00 22.23 222 GLY F CA 1
ATOM 11102 C C . GLY F 1 223 ? 25.290 37.942 302.863 1.00 22.69 222 GLY F C 1
ATOM 11103 O O . GLY F 1 223 ? 24.243 38.621 302.664 1.00 24.91 222 GLY F O 1
ATOM 11104 N N . THR F 1 224 ? 26.018 37.435 301.890 1.00 23.00 223 THR F N 1
ATOM 11105 C CA . THR F 1 224 ? 25.682 37.681 300.471 1.00 22.80 223 THR F CA 1
ATOM 11106 C C . THR F 1 224 ? 25.250 36.373 299.835 1.00 23.49 223 THR F C 1
ATOM 11107 O O . THR F 1 224 ? 25.551 35.273 300.368 1.00 22.36 223 THR F O 1
ATOM 11111 N N . ILE F 1 225 ? 24.633 36.505 298.667 1.00 23.11 224 ILE F N 1
ATOM 11112 C CA . ILE F 1 225 ? 24.283 35.297 297.879 1.00 23.42 224 ILE F CA 1
ATOM 11113 C C . ILE F 1 225 ? 25.573 34.576 297.479 1.00 24.95 224 ILE F C 1
ATOM 11114 O O . ILE F 1 225 ? 25.519 33.351 297.309 1.00 24.35 224 ILE F O 1
ATOM 11119 N N . ASP F 1 226 ? 26.689 35.294 297.314 1.00 23.42 225 ASP F N 1
ATOM 11120 C CA . ASP F 1 226 ? 28.005 34.683 297.023 1.00 23.53 225 ASP F CA 1
ATOM 11121 C C . ASP F 1 226 ? 28.487 33.846 298.225 1.00 22.04 225 ASP F C 1
ATOM 11122 O O . ASP F 1 226 ? 29.027 32.733 297.995 1.00 22.08 225 ASP F O 1
ATOM 11127 N N . ASP F 1 227 ? 28.337 34.348 299.448 1.00 21.19 226 ASP F N 1
ATOM 11128 C CA . ASP F 1 227 ? 28.749 33.587 300.650 1.00 23.21 226 ASP F CA 1
ATOM 11129 C C . ASP F 1 227 ? 27.989 32.243 300.671 1.00 20.48 226 ASP F C 1
ATOM 11130 O O . ASP F 1 227 ? 28.594 31.173 300.894 1.00 22.48 226 ASP F O 1
ATOM 11135 N N . ALA F 1 228 ? 26.685 32.290 300.436 1.00 22.08 227 ALA F N 1
ATOM 11136 C CA . ALA F 1 228 ? 25.832 31.086 300.422 1.00 21.11 227 ALA F CA 1
ATOM 11137 C C . ALA F 1 228 ? 26.239 30.168 299.286 1.00 22.03 227 ALA F C 1
ATOM 11138 O O . ALA F 1 228 ? 26.414 28.942 299.505 1.00 21.49 227 ALA F O 1
ATOM 11140 N N . GLY F 1 229 ? 26.421 30.700 298.084 1.00 22.10 228 GLY F N 1
ATOM 11141 C CA . GLY F 1 229 ? 26.820 29.867 296.931 1.00 22.16 228 GLY F CA 1
ATOM 11142 C C . GLY F 1 229 ? 28.161 29.220 297.141 1.00 22.46 228 GLY F C 1
ATOM 11143 O O . GLY F 1 229 ? 28.351 28.094 296.685 1.00 19.77 228 GLY F O 1
ATOM 11144 N N . ASN F 1 230 ? 29.083 29.925 297.788 1.00 21.38 229 ASN F N 1
ATOM 11145 C CA . ASN F 1 230 ? 30.442 29.404 298.075 1.00 22.35 229 ASN F CA 1
ATOM 11146 C C . ASN F 1 230 ? 30.346 28.173 298.990 1.00 23.13 229 ASN F C 1
ATOM 11147 O O . ASN F 1 230 ? 31.084 27.186 298.735 1.00 22.77 229 ASN F O 1
ATOM 11152 N N . LEU F 1 231 ? 29.486 28.197 300.004 1.00 20.98 230 LEU F N 1
ATOM 11153 C CA . LEU F 1 231 ? 29.332 27.031 300.916 1.00 20.95 230 LEU F CA 1
ATOM 11154 C C . LEU F 1 231 ? 28.647 25.881 300.157 1.00 20.41 230 LEU F C 1
ATOM 11155 O O . LEU F 1 231 ? 29.073 24.733 300.319 1.00 20.74 230 LEU F O 1
ATOM 11160 N N . ALA F 1 232 ? 27.620 26.149 299.345 1.00 21.02 231 ALA F N 1
ATOM 11161 C CA . ALA F 1 232 ? 26.937 25.107 298.539 1.00 20.68 231 ALA F CA 1
ATOM 11162 C C . ALA F 1 232 ? 27.941 24.481 297.565 1.00 20.56 231 ALA F C 1
ATOM 11163 O O . ALA F 1 232 ? 27.973 23.227 297.439 1.00 21.74 231 ALA F O 1
ATOM 11165 N N . LEU F 1 233 ? 28.784 25.304 296.930 1.00 21.20 232 LEU F N 1
ATOM 11166 C CA . LEU F 1 233 ? 29.829 24.804 296.001 1.00 21.83 232 LEU F CA 1
ATOM 11167 C C . LEU F 1 233 ? 30.768 23.878 296.772 1.00 21.86 232 LEU F C 1
ATOM 11168 O O . LEU F 1 233 ? 31.055 22.757 296.289 1.00 24.64 232 LEU F O 1
ATOM 11173 N N . PHE F 1 234 ? 31.230 24.300 297.956 1.00 22.40 233 PHE F N 1
ATOM 11174 C CA . PHE F 1 234 ? 32.127 23.460 298.779 1.00 21.58 233 PHE F CA 1
ATOM 11175 C C . PHE F 1 234 ? 31.444 22.108 299.018 1.00 21.58 233 PHE F C 1
ATOM 11176 O O . PHE F 1 234 ? 32.065 21.062 298.752 1.00 21.51 233 PHE F O 1
ATOM 11184 N N . LEU F 1 235 ? 30.194 22.116 299.475 1.00 21.18 234 LEU F N 1
ATOM 11185 C CA . LEU F 1 235 ? 29.471 20.876 299.872 1.00 19.99 234 LEU F CA 1
ATOM 11186 C C . LEU F 1 235 ? 29.257 19.968 298.649 1.00 21.49 234 LEU F C 1
ATOM 11187 O O . LEU F 1 235 ? 29.262 18.729 298.827 1.00 25.19 234 LEU F O 1
ATOM 11192 N N . ALA F 1 236 ? 29.119 20.541 297.454 1.00 19.61 235 ALA F N 1
ATOM 11193 C CA . ALA F 1 236 ? 28.870 19.812 296.202 1.00 21.27 235 ALA F CA 1
ATOM 11194 C C . ALA F 1 236 ? 30.161 19.182 295.652 1.00 25.55 235 ALA F C 1
ATOM 11195 O O . ALA F 1 236 ? 30.056 18.314 294.757 1.00 26.45 235 ALA F O 1
ATOM 11197 N N . SER F 1 237 ? 31.316 19.632 296.145 1.00 25.21 236 SER F N 1
ATOM 11198 C CA . SER F 1 237 ? 32.658 19.379 295.549 1.00 25.06 236 SER F CA 1
ATOM 11199 C C . SER F 1 237 ? 33.343 18.170 296.202 1.00 26.43 236 SER F C 1
ATOM 11200 O O . SER F 1 237 ? 32.927 17.732 297.293 1.00 24.81 236 SER F O 1
ATOM 11203 N N . ASP F 1 238 ? 34.462 17.751 295.615 1.00 26.56 237 ASP F N 1
ATOM 11204 C CA . ASP F 1 238 ? 35.342 16.699 296.184 1.00 28.44 237 ASP F CA 1
ATOM 11205 C C . ASP F 1 238 ? 35.980 17.175 297.495 1.00 27.42 237 ASP F C 1
ATOM 11206 O O . ASP F 1 238 ? 36.455 16.308 298.240 1.00 29.57 237 ASP F O 1
ATOM 11211 N N . LEU F 1 239 ? 35.934 18.467 297.821 1.00 25.92 238 LEU F N 1
ATOM 11212 C CA . LEU F 1 239 ? 36.507 18.988 299.084 1.00 25.42 238 LEU F CA 1
ATOM 11213 C C . LEU F 1 239 ? 35.631 18.575 300.279 1.00 24.59 238 LEU F C 1
ATOM 11214 O O . LEU F 1 239 ? 36.096 18.774 301.435 1.00 25.23 238 LEU F O 1
ATOM 11219 N N . ALA F 1 240 ? 34.409 18.072 300.062 1.00 23.03 239 ALA F N 1
ATOM 11220 C CA . ALA F 1 240 ? 33.462 17.760 301.146 1.00 23.23 239 ALA F CA 1
ATOM 11221 C C . ALA F 1 240 ? 32.962 16.323 301.048 1.00 25.74 239 ALA F C 1
ATOM 11222 O O . ALA F 1 240 ? 31.896 16.041 301.622 1.00 21.27 239 ALA F O 1
ATOM 11224 N N . SER F 1 241 ? 33.761 15.396 300.490 1.00 23.95 240 SER F N 1
ATOM 11225 C CA A SER F 1 241 ? 33.339 13.987 300.233 0.50 24.48 240 SER F CA 1
ATOM 11226 C CA B SER F 1 241 ? 33.380 13.976 300.225 0.50 24.66 240 SER F CA 1
ATOM 11227 C C . SER F 1 241 ? 33.116 13.181 301.523 1.00 24.46 240 SER F C 1
ATOM 11228 O O . SER F 1 241 ? 32.533 12.081 301.436 1.00 25.00 240 SER F O 1
ATOM 11233 N N . TYR F 1 242 ? 33.564 13.669 302.690 1.00 23.79 241 TYR F N 1
ATOM 11234 C CA . TYR F 1 242 ? 33.373 12.971 303.984 1.00 21.88 241 TYR F CA 1
ATOM 11235 C C . TYR F 1 242 ? 32.403 13.739 304.888 1.00 23.92 241 TYR F C 1
ATOM 11236 O O . TYR F 1 242 ? 32.222 13.327 306.030 1.00 23.85 241 TYR F O 1
ATOM 11245 N N . LEU F 1 243 ? 31.768 14.785 304.372 1.00 23.16 242 LEU F N 1
ATOM 11246 C CA . LEU F 1 243 ? 30.881 15.639 305.191 1.00 22.78 242 LEU F CA 1
ATOM 11247 C C . LEU F 1 243 ? 29.442 15.356 304.752 1.00 21.60 242 LEU F C 1
ATOM 11248 O O . LEU F 1 243 ? 29.048 15.671 303.608 1.00 23.22 242 LEU F O 1
ATOM 11253 N N . THR F 1 244 ? 28.663 14.748 305.625 1.00 19.69 243 THR F N 1
ATOM 11254 C CA . THR F 1 244 ? 27.239 14.434 305.360 1.00 20.69 243 THR F CA 1
ATOM 11255 C C . THR F 1 244 ? 26.452 14.449 306.653 1.00 19.99 243 THR F C 1
ATOM 11256 O O . THR F 1 244 ? 27.026 14.157 307.704 1.00 20.49 243 THR F O 1
ATOM 11260 N N . GLY F 1 245 ? 25.167 14.795 306.545 1.00 20.24 244 GLY F N 1
ATOM 11261 C CA . GLY F 1 245 ? 24.245 14.782 307.689 1.00 20.43 244 GLY F CA 1
ATOM 11262 C C . GLY F 1 245 ? 24.372 16.016 308.567 1.00 20.76 244 GLY F C 1
ATOM 11263 O O . GLY F 1 245 ? 23.823 15.956 309.667 1.00 21.46 244 GLY F O 1
ATOM 11264 N N . GLN F 1 246 ? 25.014 17.076 308.102 1.00 20.72 245 GLN F N 1
ATOM 11265 C CA . GLN F 1 246 ? 25.318 18.235 308.955 1.00 20.88 245 GLN F CA 1
ATOM 11266 C C . GLN F 1 246 ? 24.485 19.441 308.529 1.00 21.44 245 GLN F C 1
ATOM 11267 O O . GLN F 1 246 ? 24.132 19.579 307.351 1.00 21.70 245 GLN F O 1
ATOM 11273 N N . ALA F 1 247 ? 24.197 20.293 309.501 1.00 19.57 246 ALA F N 1
ATOM 11274 C CA . ALA F 1 247 ? 23.529 21.587 309.298 1.00 20.55 246 ALA F CA 1
ATOM 11275 C C . ALA F 1 247 ? 24.558 22.649 309.661 1.00 20.47 246 ALA F C 1
ATOM 11276 O O . ALA F 1 247 ? 24.901 22.746 310.856 1.00 22.74 246 ALA F O 1
ATOM 11278 N N . ILE F 1 248 ? 25.041 23.390 308.670 1.00 18.86 247 ILE F N 1
ATOM 11279 C CA . ILE F 1 248 ? 26.149 24.347 308.862 1.00 20.85 247 ILE F CA 1
ATOM 11280 C C . ILE F 1 248 ? 25.578 25.756 308.957 1.00 23.47 247 ILE F C 1
ATOM 11281 O O . ILE F 1 248 ? 24.875 26.155 308.015 1.00 20.25 247 ILE F O 1
ATOM 11286 N N . VAL F 1 249 ? 25.911 26.456 310.029 1.00 21.50 248 VAL F N 1
ATOM 11287 C CA . VAL F 1 249 ? 25.421 27.838 310.273 1.00 21.16 248 VAL F CA 1
ATOM 11288 C C . VAL F 1 249 ? 26.345 28.819 309.548 1.00 21.70 248 VAL F C 1
ATOM 11289 O O . VAL F 1 249 ? 27.570 28.835 309.796 1.00 21.09 248 VAL F O 1
ATOM 11293 N N . LEU F 1 250 ? 25.759 29.635 308.684 1.00 21.78 249 LEU F N 1
ATOM 11294 C CA . LEU F 1 250 ? 26.462 30.642 307.873 1.00 21.13 249 LEU F CA 1
ATOM 11295 C C . LEU F 1 250 ? 25.901 32.013 308.248 1.00 22.24 249 LEU F C 1
ATOM 11296 O O . LEU F 1 250 ? 24.859 32.413 307.662 1.00 20.95 249 LEU F O 1
ATOM 11301 N N . ASP F 1 251 ? 26.477 32.655 309.269 1.00 21.63 250 ASP F N 1
ATOM 11302 C CA . ASP F 1 251 ? 25.768 33.778 309.919 1.00 21.22 250 ASP F CA 1
ATOM 11303 C C . ASP F 1 251 ? 26.676 34.877 310.460 1.00 22.55 250 ASP F C 1
ATOM 11304 O O . ASP F 1 251 ? 26.101 35.777 311.162 1.00 21.82 250 ASP F O 1
ATOM 11309 N N . GLY F 1 252 ? 27.966 34.892 310.153 1.00 21.65 251 GLY F N 1
ATOM 11310 C CA . GLY F 1 252 ? 28.830 35.983 310.648 1.00 23.38 251 GLY F CA 1
ATOM 11311 C C . GLY F 1 252 ? 28.811 36.159 312.156 1.00 24.22 251 GLY F C 1
ATOM 11312 O O . GLY F 1 252 ? 29.017 37.300 312.605 1.00 25.38 251 GLY F O 1
ATOM 11313 N N . ALA F 1 253 ? 28.563 35.086 312.915 1.00 22.40 252 ALA F N 1
ATOM 11314 C CA . ALA F 1 253 ? 28.472 35.023 314.400 1.00 22.22 252 ALA F CA 1
ATOM 11315 C C . ALA F 1 253 ? 27.226 35.743 314.954 1.00 23.31 252 ALA F C 1
ATOM 11316 O O . ALA F 1 253 ? 27.148 35.985 316.163 1.00 24.27 252 ALA F O 1
ATOM 11318 N N . PHE F 1 254 ? 26.190 35.936 314.135 1.00 24.81 253 PHE F N 1
ATOM 11319 C CA . PHE F 1 254 ? 24.887 36.508 314.567 1.00 24.93 253 PHE F CA 1
ATOM 11320 C C . PHE F 1 254 ? 24.295 35.690 315.719 1.00 25.77 253 PHE F C 1
ATOM 11321 O O . PHE F 1 254 ? 23.789 36.306 316.691 1.00 25.25 253 PHE F O 1
ATOM 11329 N N . THR F 1 255 ? 24.367 34.362 315.690 1.00 23.92 254 THR F N 1
ATOM 11330 C CA . THR F 1 255 ? 23.745 33.518 316.744 1.00 26.15 254 THR F CA 1
ATOM 11331 C C . THR F 1 255 ? 24.726 33.288 317.915 1.00 24.48 254 THR F C 1
ATOM 11332 O O . THR F 1 255 ? 24.321 32.731 318.921 1.00 27.05 254 THR F O 1
ATOM 11336 N N . LEU F 1 256 ? 25.963 33.716 317.770 1.00 25.29 255 LEU F N 1
ATOM 11337 C CA . LEU F 1 256 ? 27.058 33.439 318.729 1.00 27.62 255 LEU F CA 1
ATOM 11338 C C . LEU F 1 256 ? 27.084 34.518 319.806 1.00 26.59 255 LEU F C 1
ATOM 11339 O O . LEU F 1 256 ? 27.361 34.212 320.975 1.00 24.55 255 LEU F O 1
ATOM 11344 N N . ALA F 1 257 ? 26.825 35.767 319.432 1.00 27.08 256 ALA F N 1
ATOM 11345 C CA . ALA F 1 257 ? 26.941 36.909 320.347 1.00 27.51 256 ALA F CA 1
ATOM 11346 C C . ALA F 1 257 ? 26.063 36.654 321.581 1.00 28.86 256 ALA F C 1
ATOM 11347 O O . ALA F 1 257 ? 24.870 36.281 321.433 1.00 31.75 256 ALA F O 1
ATOM 11349 N N . GLU F 1 258 ? 26.611 36.840 322.782 1.00 29.20 257 GLU F N 1
ATOM 11350 C CA . GLU F 1 258 ? 25.838 36.644 324.015 1.00 29.61 257 GLU F CA 1
ATOM 11351 C C . GLU F 1 258 ? 24.951 37.868 324.286 1.00 35.72 257 GLU F C 1
ATOM 11352 O O . GLU F 1 258 ? 23.762 37.667 324.515 1.00 28.21 257 GLU F O 1
ATOM 11358 N N . TYR F 1 259 ? 25.521 39.078 324.329 1.00 35.63 258 TYR F N 1
ATOM 11359 C CA . TYR F 1 259 ? 24.920 40.315 324.907 1.00 39.20 258 TYR F CA 1
ATOM 11360 C C . TYR F 1 259 ? 25.724 41.488 324.354 1.00 37.08 258 TYR F C 1
ATOM 11361 O O . TYR F 1 259 ? 24.830 42.139 323.882 1.00 49.02 258 TYR F O 1
#

Secondary structure (DSSP, 8-state):
-----TT-EEEEETTTSHHHHHHHHHHHHTT-EEEEEESSTTHHHHHHHHHHTT--EEEEE--TT-HHHHHHHHHHHHHHHS---EEEE---------GGG--HHHHHHHHIIIIIHHHHHHHHHHHHHHHTT-EEEEEE--SBTTTBB-TT-HHHHHHHHHHHHHHHHHHHHHGGGTEEEEEEEE-SB-SHHHHHHHHHH-TT-HHHHHHHHHHTSTTSS-B-HHHHHHHHHHHHSGGGTT--S-EEEESTTTTTBSS--/----TT-EEEEETTTSHHHHHHHHHHHHTT-EEEEEESSTTHHHHHHHHHHTT--EEEEE--TT-HHHHHHHHHHHHHHHS---EEEE---------GGG--HHHHHHHHIIIIIHHHHHHHHHHHHHHHTT-EEEEEE--SBTTTB--TT-HHHHHHHHHHHHHHHHHHHHHGGGTEEEEEEEE-SB-SHHHHHHHHHH-TT-HHHHHHHHHHTSTTSS-B-HHHHHHHHHHHHSGGGTT--S-EEEESTTTTT---/-----TT-EEEEETTTSHHHHHHHHHHHHTT-EEEEEESSTTHHHHHHHHHHTT--EEEEE--TT-HHHHHHHHHHHHHHHS---EEEE---------GGG--HHHHHHHHIIIIIHHHHHHHHHHHHHHHHT-EEEEEE--SBTTTBB-TT-HHHHHHHHHHHHHHHHHHHHHGGGTEEEEEEEE-SB-SHHHHHHHHHH-TT-HHHHHHHHHHTSTTSS-B-HHHHHHHHHHHHSGGGTT--S-EEEESTTTTTB--/-----TT-EEEEETTTSHHHHHHHHHHHHTT-EEEEEESSTTHHHHHHHHHHTT--EEEEE--TT-HHHHHHHHHHHHHHHS---EEEE---------GGG--HHHHHHHHIIIIIHHHHHHHHHHHHHHHTT-EEEEEE--SBTTTBB-TT-HHHHHHHHHHHHHHHHHHHHHGGGTEEEEEEEE-SB-SHHHHHHHHHH-TT-HHHHHHHHHHTSTTSS-B-HHHHHHHHHHHHSGGGTT--S-EEEESTTTTTBS--/----TT-EEEEETTTSHHHHHHHHHHHHTT-EEEEEESSTTHHHHHHHHHHTT--EEEEE--TT-HHHHHHHHHHHHHHHS---EEEE---------GGG--HHHHHHHHIIIIIHHHHHHHHHHHHHHHTT-EEEEEE--SBTTTB--TT-HHHHHHHHHHHHHHHHHHHHHGGGTEEEEEEEE-SB-SHHHHHHHHHH-TT-HHHHHHHHHHTSTTSS-B-HHHHHHHHHHHHSGGGTT--S-EEEESTTTTT---/-----TT-EEEEETTTSHHHHHHHHHHHHTT-EEEEEESSTTHHHHHHHHHHTT--EEEEE--TT-HHHHHHHHHHHHHHHS---EEEE---------GGG--HHHHHHHHIIIIIHHHHHHHHHHHHHHHTT-EEEEEE--SBTTTBB-TT-HHHHHHHHHHHHHHHHHHHHHGGGTEEEEEEEE-SB-SHHHHHHHHHH-TT-HHHHHHHHHHTSTTSS-B-HHHHHHHHHHHHSGGGTT--S-EEEESTTTTTB--

B-factor: mean 31.45, std 9.96, range [15.41, 95.74]

Nearest PDB structures (foldseek):
  6qhe-assembly1_C  TM=1.003E+00  e=5.462E-54  Arthrobacter
  6ci8-assembly1_B  TM=9.426E-01  e=6.001E-26  Mycolicibacterium smegmatis MC2 155
  6t6n-assembly1_A  TM=9.663E-01  e=2.683E-25  Klebsiella pneumoniae 30684/NJST258_2
  7tzp-assembly3_G  TM=9.603E-01  e=9.436E-25  Klebsiella pneumoniae subsp. pneumoniae NTUH-K2044
  1iy8-assembly1_B  TM=9.330E-01  e=4.080E-25  Leifsonia aquatica

Radius of gyration: 36.06 Å; Cα contacts (8 Å, |Δi|>4): 4097; chains: 6; bounding box: 89×91×111 Å

InterPro domains:
  IPR002347 Short-chain dehydrogenase/reductase SDR [PF13561] (15-253)
  IPR002347 Short-chain dehydrogenase/reductase SDR [PR00080] (81-92)
  IPR002347 Short-chain dehydrogenase/reductase SDR [PR00080] (134-142)
  IPR002347 Short-chain dehydrogenase/reductase SDR [PR00080] (155-174)
  IPR002347 Short-chain dehydrogenase/reductase SDR [PR00081] (8-25)
  IPR002347 Short-chain dehydrogenase/reductase SDR [PR00081] (81-92)
  IPR002347 Short-chain dehydrogenase/reductase SDR [PR00081] (128-144)
  IPR002347 Short-chain dehydrogenase/reductase SDR [PR00081] (155-174)
  IPR002347 Short-chain dehydrogenase/reductase SDR [PR00081] (176-193)
  IPR002347 Short-chain dehydrogenase/reductase SDR [PR00081] (217-237)
  IPR036291 NAD(P)-binding domain superfamily [SSF51735] (6-255)
  IPR057326 Ketoreductase domain [SM00822] (7-189)

Foldseek 3Di:
DQFACALAEEEFEVCLWFLSVLQQLLSQVSHYQYEYEYLDPSNQVSQVVSVVVVTNYHYDNDQLLPLVRLLVVLVVSCVVSVAHAEYELPFFAQDFAAPVRDDPVNLCVRQSNLPVSLVSNCVSRVVRCLVVLHYEYEHEAACQQVPDHDGRRVSNNVSSVNVLVVQLVVQVVCVVSHYAGEYEHEYFEPIPNNLVVLCVVPVPCSVVVLQVSLCQQPVSHHHYSNLSSVVSSCRSGPVNSPPHSYYHYHYNCSSPDPDTD/DFACALAEEEFEVCLWFLSVLQQLLSQVSHYQYEYEELDPSFQVSQVVSVVVVGNYHYDNDQLLPLVVLLVVLVVSCVVSVAHAEYELPWFAQAFAAPVGDDPVNLCRHQSCLPVSLVSNCVSRVVRCLVVLHYEYEHEAACQQVPDHDGRRVSNNVSRVNVLVVQLVVQVVCVVSHYAGEYEHEYFEPIPNNLVVLCVVPVPCSVVSLQVLLCLQLQSHHHYSNLSSVVSSCRSGPVNSPPHSYYHYHYSCSSPDDD/DQWACALAEEEFEVCLWFLSVLQQLLSQVSHYQYEYEYLDPSNVVSQVVSVVVVGNYHYDNDQLLPLVVLLVVLVVSCVVSVAHAEYELPWFAQAFAAPVRDDPVNLCVRQSTLPVSLVSNCVSRVVRCLVVLHYEYEHEAACQQVPDHDGRCVSNNVSSVNVLVVQLVVCVVCVVSHYAGEYEHEYFEPIPNNLVVLCVVPVPCSVVVLQVLLCLQLVSHHHYSNLSSVVSSCRSGPVNSPPHSYYHYHYNCSSPDDD/DQWALALAEEEFEVCLWFLSVLQQLLSQVSRYQYEYEYLDPSNQVSQVVSVVVVTNYHYDNDQLLPLVRLLVVLVVSCVVSVAHAEYELPWFDQDFAAPVRDDPVNLCVHQSNLPVSLVSNCVSRVVRCLVVLHYEYEHEAACDQVPDHDGRCVSNNVSRVNVLVVQLVVCVVCVVSHYAGEYEHEYFEPIPNLLVVLCVVPVPCSVVSLQVSLCLAPQSHHHYSNLSSVVSSCRSTPVNSPPHSYYHYHYNCSSVDPHD/DFACALAEEEFEVCLFFLSVLQQLLSQVSHYQYEYEYLDPSNQVSQVVSVVVVGNYHYDNDQLLPLVRLLVVLVVSCVVSVAHAEYELPWFDQAFAAPVRDDPCNLCVRQSGLPVSLVSNCVSRVVRCLVVLHYEYEHEAACQQVPDHDGRCVSNNVSSVNVLVVQLVVCVVCVVSHYAGEYEHEYFEPTPNNLVVLCVVPVPCSVVSLQVLLCLQPVSHHHYSNLSSVVSSCRSGPVNSPPHSYYHYHYNCSSVDPD/DQFACALAEEEFEVCLWFLSVLQQLLSQVSHYQYEYEYLDPSFQVSQVVSVVVVTRYHYDNDQLLPLVVLLVVLVVVCVVSVAHAEYELPWFAQAFAAPVRDDPVNLCVRQSCLPVSLVSRCVSRVVRCLVVLHYEYEYEAACQQVPDHDGRRVSNNVSRVNVLVVQLVVCVVCVVSHYAGEYEHEYFEPIPNNLVVLCVVPVPCSVVVLQVLLCLQLVSHHHYSNLSSVVSSCRSTPVNSPPHSYYHYHYNCSSVDDD

Solvent-accessible surface area: 52027 Å² total; per-residue (Å²): 142,39,5,103,4,54,124,60,6,0,0,0,1,11,0,12,79,11,39,2,33,0,0,0,30,31,0,4,82,10,37,0,48,0,4,0,0,18,83,25,122,102,0,43,56,13,0,80,92,12,105,127,75,70,32,79,0,40,74,40,103,12,67,13,51,68,55,82,48,0,49,76,16,0,62,35,4,10,87,122,29,68,77,0,0,0,0,0,3,21,23,27,31,16,47,60,86,89,0,61,91,23,74,99,78,9,26,62,103,0,24,55,31,2,4,39,0,5,5,2,0,0,68,5,0,0,49,41,0,46,98,34,122,26,0,7,1,0,0,12,4,10,2,5,0,7,62,6,0,23,68,6,66,0,2,28,0,4,0,12,1,0,1,25,0,1,1,19,0,0,0,9,11,6,4,64,89,64,0,2,0,2,0,0,0,7,15,4,4,52,13,67,84,39,95,57,38,1,40,122,92,48,112,103,67,53,81,34,22,10,79,124,19,18,47,5,0,11,30,110,84,15,0,54,50,68,11,0,0,11,1,0,0,1,3,4,2,95,10,1,32,0,1,0,0,24,25,7,9,2,1,0,0,14,22,3,18,34,72,64,71,209,60,115,5,79,80,57,5,0,0,0,1,11,0,10,74,11,35,2,14,0,0,0,62,40,0,6,98,20,30,1,49,0,4,0,0,18,171,24,133,107,0,44,50,11,0,34,85,0,119,150,71,71,25,81,1,39,71,42,84,18,52,11,54,66,52,81,49,0,49,75,16,0,63,36,4,9,86,123,28,68,78,0,0,0,0,0,3,20,21,25,32,17,46,47,84,94,0,61,90,25,72,91,77,10,23,61,101,0,18,57,28,2,3,37,0,6,5,2,0,0,70,5,0,0,49,43,0,49,104,38,71,27,0,8,1,1,0,11,4,10,11,18,0,7,72,64,22,94,68,6,65,0,2,25,0,3,0,12,0,1,1,24,0,1,2,37,0,0,4,36,13,7,50,81,89,66,0,11,0,3,0,0,1,8,12,11,6,56,10,70,76,41,84,58,23,1,39,107,98,47,108,101,67,45,83,31,24,10,82,120,39,19,59,61,4,62,119,133,116,14,14,54,48,61,33,0,0,72,26,0,20,66,2,4,2,106,83,3,62,220,50,45,11,91,26,50,57,44,21,24,28,70,42,140,61,179,261,140,41,5,72,0,171,124,44,5,0,0,0,1,11,0,10,70,9,37,2,20,0,0,0,67,31,0,5,78,9,30,0,49,0,5,0,0,17,127,26,124,108,0,43,54,11,0,92,90,9,118,130,74,71,27,80,1,40,68,44,82,17,45,12,52,64,54,103,47,0,48,77,15,0,63,35,4,10,85,122,28,68,87,0,0,0,0,0,4,22,23,25,21,21,42,60,85,92,0,58,90,23,72,98,76,10,26,130,93,0,23,41,12,1,4,42,0,5,5,1,0,0,70,4,0,0,48,42,0,48,96,36,94,34,0,10,1,2,0,13,4,9,2,10,0,8,62,6,0,28,66,6,68,0,2,26,0,3,0,13,0,0,2,25,0,1,1,20,0,0,0,9,10,7,3,62,84,64,0,2,0,3,0,0,1,8,15,8,5,52,11,64,86,46,90,58,39,3,39,123,104,54,109,103,66,45,84,40,24,9,78,103,40,18,59,55,0,23,14,126,93,14,0,56,36,53,17,0,0,13,1,0,0,1,2,1,1,80,10,1,35,0,0,0,0,24,25,8,9,2,1,0,0,21,24,4,42,44,133,149,38,7,72,5,91,97,65,4,0,0,0,1,14,0,12,85,10,41,1,18,0,0,0,68,31,0,6,78,13,27,0,44,0,4,0,0,19,106,31,112,100,1,43,56,12,0,84,82,0,101,128,73,70,30,70,1,37,72,38,102,17,58,14,52,62,56,138,49,0,48,72,17,0,62,35,4,10,87,122,28,60,74,0,1,0,0,0,3,19,22,31,29,18,48,59,85,90,0,59,89,23,72,101,76,9,26,132,105,0,23,39,27,2,4,39,0,6,4,1,0,0,67,4,0,0,47,40,0,45,85,65,161,25,0,6,1,1,0,11,4,9,2,9,0,7,61,6,0,23,67,3,77,0,1,33,0,4,0,11,1,1,1,25,0,1,1,20,0,0,0,8,11,6,3,62,85,49,0,2,0,3,0,0,1,8,17,5,7,50,14,65,95,37,97,57,45,2,41,118,96,46,108,101,67,52,85,40,31,9,78,90,22,16,57,11,0,22,26,127,83,13,0,53,45,61,10,0,0,14,1,0,0,1,4,2,2,95,10,1,26,1,1,0,0,28,25,6,10,4,1,0,0,14,22,2,22,34,71,101,200,61,115,4,52,124,57,5,0,0,0,1,13,0,16,75,11,44,2,30,1,0,0,47,36,0,6,98,20,38,0,49,0,4,0,0,23,79,13,79,55,1,43,58,14,0,85,92,10,99,130,77,69,27,80,1,42,70,39,90,16,50,15,38,64,54,104,49,0,50,75,17,0,62,36,4,9,85,122,28,68,82,0,0,0,0,0,3,19,18,26,17,21,10,37,32,93,0,60,67,22,43,76,9,7,17,112,5,0,22,30,19,2,3,37,0,6,4,2,0,0,67,4,0,0,48,42,0,40,95,38,117,28,0,7,1,1,0,9,4,10,12,18,0,7,68,60,23,95,67,3,72,1,1,37,0,4,0,11,0,1,1,24,0,1,1,33,0,0,4,36,13,6,50,83,87,67,0,12,0,2,0,0,1,8,16,14,7,52,19,40,70,38,97,11,45,1,19,53,103,50,23,79,66,50,86,46,22,8,78,65,42,16,57,58,3,62,102,132,139,14,16,55,50,62,47,0,0,71,27,0,19,63,2,4,2,101,82,3,62,222,51,45,12,88,24,51,57,44,20,24,28,66,43,143,48,160,243,150,37,6,78,5,100,28,18,0,0,0,0,1,11,0,8,75,10,37,3,30,0,0,0,72,30,0,3,70,11,26,0,7,0,6,0,0,18,172,25,132,102,0,28,43,10,0,99,96,4,64,95,57,58,25,17,1,35,74,40,87,18,51,11,53,65,56,147,48,0,33,60,18,0,6,26,5,8,28,74,2,14,29,0,3,0,0,0,3,21,21,25,34,19,45,55,85,92,0,60,88,25,74,96,75,9,26,128,100,0,24,39,26,2,4,43,0,6,6,1,0,0,69,6,0,0,41,12,0,44,26,8,60,10,0,7,1,1,0,12,4,10,2,5,0,7,63,6,0,25,68,5,68,0,2,27,0,4,0,13,0,0,1,26,0,1,1,19,0,0,0,10,11,6,3,66,91,57,0,2,0,3,0,0,1,8,15,8,4,54,10,64,84,39,88,64,40,1,40,119,94,48,108,101,67,44,81,34,24,9,80,107,18,17,58,44,0,23,25,127,83,13,0,54,49,65,12,0,0,12,1,0,0,1,3,3,3,95,10,1,34,1,0,0,0,24,26,8,10,3,1,0,0,18,20,2,43,41,96